Protein 6BZN (pdb70)

Organism: Pseudomonas fluorescens (strain ATCC BAA-477 / NRRL B-23932 / Pf-5) (NCBI:txid220664)

Sequence (1998 aa):
NQYDVIIIGSGIAGALTGAVLAKSGLNNVLILDSAQHPRFSVGEAATPESGFLLRLLSKRFDIPEIAYLSHPDKIIQHVGSSACGIKLGFSFAWHQENAPSSPDHLVAPPLKVPEAHLFRQDIDYFALMIALKHGAESRQQNIKIESISLNDDGVEVALSNAAPVKAAFIIDAAAQGSPLSRQLGLRTTEGLATDTCSFFTHMLNVKSYEDALAPLSRTRSPIELFKSTLHHIFEEGWLWVIPFNNHPQGTNQLCSIGFQFNNAKYRPTEAPEIEFRKLLKKYPAIGEHFKDAVNAREWIYAPRINYRSVQNVGDRFCLLPQATGFIDPLFSRGLITTFESILRLAPKVLDAARSNRWQREQFIEVERHCLNAVATNDQQLVSCSYEAFSDFHLWNVWHRVWLSGSNLGSAFLQKLLHDLEHSGDARQFDAALEAVRFPGCLSLDSPAYESLFRQSCQVMQQAREQARPVAETANALHELIKEHEAELLPLGYSRISNRFILKVNQYDVIIIGSGIAGALTGAVLAKSGLNNVLILDSAQHPRFSVGEAATPESGFLLRLLSKRFDIPEIAYLSHPDKIIQHVGSSACGIKLGFSFAWHQENAPSSPDHLVAPPLKVPEAHLFRQDIDYFALMIALKHGAESRQNIKIESISLNDDGVEVALSNAAPVKAAFIIDAAAGSPLSRQLGLRTTEGLATDTCSFFTHMLNVKSYEDALAPLSRTRSPIELFKSTLHHIFEEGWLWVIPFNNHPQGTNQLCSIGFQFNNAKYRPTEAPEIEFRKLLKKYPAIGEHFKDAVNAREWIYAPRINYRSVQNVGDRFCLLPQATGFIDPLFSRGLITTFESILRLAPKVLDAARSNRWQREQFIEVERHCLNAVATNDQLVSCSYEAFSDFHLWNVWHRVWLSGSNLGSAFLQKLLHDLEHSGDARQFDAALEAVRFPGCLSLDSPAYESLFRQSCQVMQQAREQARPVAETANALHELIKEHEAELLPLGYSRISNRFILKNQYDVIIIGSGIAGALTGAVLAKSGLNNVLILDSAQHPRFSVGEAATPESGFLLRLLSKRFDIPEIAYLSHPDKIIQHVGSSACGIKLGFSFAWHQENAPSSPDHLVAPPLKVPEAHLFRQDIDYFALMIALKHGAESRQQNIKIESISLNDDGVEVALSNAAPVKAAFIIDAAAQGSPLSRQLGLRTTEGLATDTCSFFTHMLNVKSYEDALAPLSRTRSPIELFKSTLHHIFEEGWLWVIPFNNHPQGTNQLCSIGFQFNNAKYRPTEAPEIEFRKLLKKYPAIGEHFKDAVNAREWIYAPRINYRSVQNVGDRFCLLPQATGFIDPLFSRGLITTFESILRLAPKVLDDAARSNRWQREQFIEVERHCLNAVATNDQLVSCSYEAFSDFHLWNVWHRVWLSGSNLGSAFLQKLLHDLEHSGDARQFDAALEAVRFPGCLSLDSPAYESLFRQSCQVMQQAREQARPVAETANALHELIKEHEAELLPLGYSRISNRFILKNQQYDVIIIGSGIAGALTGAVLAKSGLNVLILDSAQHPRRFSVGEAATPESGFLLRLLSKRFDIPEIAYLSHPDKIIQHVGSSACGIKLGFSFAWHQENAPSSPDHLVAPPLKVPEAHLFRQDIDYFALMIALKHGAESRQNIKIESISLNDDGVEVALSNAAPVKAAFIIDAAGSPLSRQLGLRTTEGLATDTCSFFTHMLNVKSYEDALAPLSRTRSPIELFKSTLHHIFEEGWLWVIPFNNHPQGTNQLCSIGFQFNNAKYRPTEAPEIEFRKLLKKYPAIGEHFKDAVNAREWIYAPRINYRSVQNVGDRFCLLPQATGFIDPLFSRGLITTFESILRLAPKVLDAARSNRWQREQFIEVERHCLNAVATNDQLVSCSYEAFSDFHLWNVWHRVWLSGSNLGSAFLQKLLHDLEHSGDARQFDAALEAVRFPGCLSLDSPAYESLFRQSCQVMQQAREQARPVAETANALHELIKEHEAELLPLGYSRISNRFILK

InterPro domains:
  IPR036188 FAD/NAD(P)-binding domain superfamily [G3DSA:3.50.50.60] (1-428)
  IPR036188 FAD/NAD(P)-binding domain superfamily [SSF51905] (3-416)
  IPR050816 Flavin-dependent halogenases [PTHR43747] (2-413)

B-factor: mean 20.96, std 8.93, range [8.52, 67.9]

Foldseek 3Di:
DQWAEEEEDLFLLRLLLLLLLLLLPTAYEYEYLADAQDADALFDDDLLLLLLQLCSCLLRVPVVSNLQWALVSCCVPLHQAFWAKAQWEKEFADAFPDAGDLQLMFTAGHPHIGTRGRRSSVSVVSNVSSVVSNHHYDYSWDWPDWDQDPQWIWTDTPPDHIDTHRAYEYPDFQVRPCCVVVVFKDPPPFLFWKKKKKAKKAQFDFLCVQPNNCVRNVAPDGCSNHFYWYFAQFWIKTWGDRPNHPSHDHRIIMIMIMGRVVVDQDDDAPVVVVVVVCVRHVSSVSRPPPMDTPDGMDIGNGDWMATPFAFFLHYGYAQSSGTDHDPVPSLSSSSSSVLSLQVSVLSVVCSVVVGRGRVSCVLSRVLRRLLRVQVSLLVSLQSLQSHDSLSNLLSVLLVVQLQVLQSVVSVVLSVCCVPVVDSVVSNVSQSPAPRRNHSNSHQPLSVVLSVVLSVLSVVCVVVVDDSVVSSVSSLVSCVVSVVRTAVQPSSPSSPSHTYDD/DQWAEEEEDLFLLRLLLLLLLLLLPTAYEYEYQADAQDFDDLFDDDLLLLLLQLCSCLLRVPVVSNLQWAPVSCCVPLHQLFWAKAQWEKEFADAFPDAGDLQLMFTAGDPGIGTRGRRSSVSVSSNVSSVVSNHHYDYSWAFPDWDQDPQWIWTDIPPDHIDTHRAYEYPHLADPVLVVVVFKDPPPFLFWKKKKKAKKAQFDFLCVQANNCVRNVAPDGCSNHFYWYFAQFWIKTWADRPNHPSHDHRIIMMMIMGRVVVDQDDDAPVVVVVVVCVRHVSSVSRPPPMDTPDDMDIGRGQWMAGPFAFFLHYGYALSSGTDHDPVPSLSSSSSSVLSLLVSVLSVVCSVVVGGGRVSCVLSRVQNRLLRVQVSLLVSLLSLQSHDSLSNLLSVLLVVLLQVLQSVVSVVLSVCCVVPVDSVVSSVVQSPFPRRNTSNSHQPLSVVLSVVLSVLSVVCVVPVDDSVVSSVVNLVSCVVSVVSTPVFPSSPSVNSHTYD/DVFAEEEEDLFLLSLLLLLLLLLLPTAYEYEYLADAQDADDLFDDDLLLLLLQLCSCLLRVPVLSNLQWAPVSCCVPQHQLFWAKAQWEKEFADAFPDAGDLQLMFTAGHPGIGTRGRRSRVSVVSNVSSVVSNHHYDYSWDWPDWDDDPQWIWTDTPPDDIDTHQAYEYPDFQPRVVCVVVVFKDPPPFLFWKKKKKAKKAQFDFLCVQANNCVRNVAPDRCSNHFYWYFAQFWIKTWGDRPHHPSHDHRITMIMIMGRVVVDQDDDAPVVVVVVVCVRHVSSVSRPPPMDTPDGMDIGRGRWMATPWAFFLHYGYAQSSGTDHDPVPSLSSSSSSVLSLLVSVLSVVCSVVVGRGRVSCVLSRVQNRLLRVQVSLLVSLLSLQSHDSLSNLLSVLLLVLLQVLQSVVSVVLSVVCVVPVDSVVSSVVQSPAPRRNHSNSHDPLSVVLSVVLSVLSVCCVVVVPDSVVSSVVNLVSCVVSVVSTPVQCSSPSSNSHGYD/DVFAEEEEDLFLLSLLLLLLQLLLPTAYEYEYLADALDFDDLFDDDLLLLLLQLCSCLLRVPVLSNLQWAPVSCCVPLHQLFWAKAQWAKEFADEFPDAGALQLMFTAGDPGIGTRGRRSRVSVSSNVSSVVSNYHYDYNWAWPDWDQDPQWIWTDTPPDHIDTHRAYEYPHVDRVLVVVVFKDPPPFLFWKKKKKAKKAQFDFLCVQAHNCVRNVAPDGCSNHFYWYFAQFWIKTWADRPNHPSHDHRIIMIMIMGRVVVDQDDDDPVVVVVVVCVRHVSSVSRPPPMDTPDGMDIGRGCWMAGPFAFFLHYGYAQSSGTDHDPVVSLSSSSSSVLSLLVSVLSSVCSVVVGRGRVSCVLSRVLNRLLRVQVSLLVSLQSLQSHDSLSNLLSVLLLVLLQVLLSVVSVVLSVVCVVPVDSVVSSVVQSPFPRRNHSNSHQPLSVVLSVVLSVLSVVCVVVVDDSVVSSVSNLVSCVVSVVVTPVQPSSPSVNSHGYD

Structure (mmCIF, N/CA/C/O backbone):
data_6BZN
#
_entry.id   6BZN
#
_cell.length_a   64.235
_cell.length_b   157.107
_cell.length_c   214.015
_cell.angle_alpha   90.00
_cell.angle_beta   90.00
_cell.angle_gamma   90.00
#
_symmetry.space_group_name_H-M   'P 21 21 21'
#
loop_
_entity.id
_entity.type
_entity.pdbx_description
1 polymer 'Halogenase PltM'
2 non-polymer 'CALCIUM ION'
3 non-polymer GLYCEROL
4 water water
#
loop_
_atom_site.group_PDB
_atom_site.id
_atom_site.type_symbol
_atom_site.label_atom_id
_atom_site.label_alt_id
_atom_site.label_comp_id
_atom_site.label_asym_id
_atom_site.label_entity_id
_atom_site.label_seq_id
_atom_site.pdbx_PDB_ins_code
_atom_site.Cartn_x
_atom_site.Cartn_y
_atom_site.Cartn_z
_atom_site.occupancy
_atom_site.B_iso_or_equiv
_atom_site.auth_seq_id
_atom_site.auth_comp_id
_atom_site.auth_asym_id
_atom_site.auth_atom_id
_atom_site.pdbx_PDB_model_num
ATOM 1 N N . ASN A 1 22 ? 30.071 -92.552 -125.846 1.00 49.51 2 ASN A N 1
ATOM 2 C CA . ASN A 1 22 ? 28.924 -92.182 -124.950 1.00 47.62 2 ASN A CA 1
ATOM 3 C C . ASN A 1 22 ? 29.092 -90.771 -124.416 1.00 43.67 2 ASN A C 1
ATOM 4 O O . ASN A 1 22 ? 29.922 -90.554 -123.535 1.00 46.29 2 ASN A O 1
ATOM 9 N N . GLN A 1 23 ? 28.317 -89.814 -124.927 1.00 38.45 3 GLN A N 1
ATOM 10 C CA . GLN A 1 23 ? 28.342 -88.477 -124.327 1.00 32.13 3 GLN A CA 1
ATOM 11 C C . GLN A 1 23 ? 27.572 -88.348 -123.003 1.00 26.43 3 GLN A C 1
ATOM 12 O O . GLN A 1 23 ? 27.891 -87.450 -122.247 1.00 25.25 3 GLN A O 1
ATOM 18 N N . TYR A 1 24 ? 26.615 -89.236 -122.704 1.00 20.97 4 TYR A N 1
ATOM 19 C CA . TYR A 1 24 ? 25.920 -89.217 -121.404 1.00 18.81 4 TYR A CA 1
ATOM 20 C C . TYR A 1 24 ? 25.951 -90.582 -120.716 1.00 17.53 4 TYR A C 1
ATOM 21 O O . TYR A 1 24 ? 26.253 -91.595 -121.343 1.00 17.27 4 TYR A O 1
ATOM 30 N N . ASP A 1 25 ? 25.664 -90.598 -119.418 1.00 15.89 5 ASP A N 1
ATOM 31 C CA . ASP A 1 25 ? 25.429 -91.863 -118.709 1.00 15.65 5 ASP A CA 1
ATOM 32 C C . ASP A 1 25 ? 24.020 -92.364 -118.988 1.00 14.90 5 ASP A C 1
ATOM 33 O O . ASP A 1 25 ? 23.832 -93.521 -119.343 1.00 14.14 5 ASP A O 1
ATOM 38 N N . VAL A 1 26 ? 23.038 -91.472 -118.837 1.00 14.72 6 VAL A N 1
ATOM 39 C CA . VAL A 1 26 ? 21.627 -91.810 -118.985 1.00 14.14 6 VAL A CA 1
ATOM 40 C C . VAL A 1 26 ? 20.880 -90.764 -119.822 1.00 13.39 6 VAL A C 1
ATOM 41 O O . VAL A 1 26 ? 21.055 -89.558 -119.630 1.00 13.28 6 VAL A O 1
ATOM 45 N N . ILE A 1 27 ? 20.055 -91.244 -120.746 1.00 13.09 7 ILE A N 1
ATOM 46 C CA . ILE A 1 27 ? 19.062 -90.428 -121.431 1.00 12.74 7 ILE A CA 1
ATOM 47 C C . ILE A 1 27 ? 17.701 -90.741 -120.816 1.00 12.51 7 ILE A C 1
ATOM 48 O O . ILE A 1 27 ? 17.360 -91.914 -120.568 1.00 12.33 7 ILE A O 1
ATOM 53 N N . ILE A 1 28 ? 16.935 -89.688 -120.547 1.00 11.73 8 ILE A N 1
ATOM 54 C CA . ILE A 1 28 ? 15.594 -89.801 -119.987 1.00 11.52 8 ILE A CA 1
ATOM 55 C C . ILE A 1 28 ? 14.623 -89.173 -120.980 1.00 12.04 8 ILE A C 1
ATOM 56 O O . ILE A 1 28 ? 14.792 -88.016 -121.341 1.00 11.87 8 ILE A O 1
ATOM 61 N N . ILE A 1 29 ? 13.635 -89.940 -121.431 1.00 12.79 9 ILE A N 1
ATOM 62 C CA . ILE A 1 29 ? 12.579 -89.423 -122.294 1.00 13.67 9 ILE A CA 1
ATOM 63 C C . ILE A 1 29 ? 11.429 -88.953 -121.400 1.00 13.99 9 ILE A C 1
ATOM 64 O O . ILE A 1 29 ? 10.874 -89.747 -120.644 1.00 14.16 9 ILE A O 1
ATOM 69 N N . GLY A 1 30 ? 11.073 -87.670 -121.505 1.00 13.87 10 GLY A N 1
ATOM 70 C CA . GLY A 1 30 ? 9.988 -87.061 -120.730 1.00 14.29 10 GLY A CA 1
ATOM 71 C C . GLY A 1 30 ? 10.511 -86.139 -119.637 1.00 14.53 10 GLY A C 1
ATOM 72 O O . GLY A 1 30 ? 11.352 -86.534 -118.826 1.00 14.59 10 GLY A O 1
ATOM 73 N N . SER A 1 31 ? 10.022 -84.904 -119.605 1.00 14.64 11 SER A N 1
ATOM 74 C CA . SER A 1 31 ? 10.502 -83.916 -118.658 1.00 14.63 11 SER A CA 1
ATOM 75 C C . SER A 1 31 ? 9.404 -83.540 -117.661 1.00 15.18 11 SER A C 1
ATOM 76 O O . SER A 1 31 ? 9.498 -82.479 -117.036 1.00 15.81 11 SER A O 1
ATOM 79 N N . GLY A 1 32 ? 8.381 -84.393 -117.523 1.00 14.60 12 GLY A N 1
ATOM 80 C CA . GLY A 1 32 ? 7.357 -84.257 -116.495 1.00 14.26 12 GLY A CA 1
ATOM 81 C C . GLY A 1 32 ? 7.935 -84.670 -115.149 1.00 14.49 12 GLY A C 1
ATOM 82 O O . GLY A 1 32 ? 9.124 -84.963 -115.034 1.00 13.85 12 GLY A O 1
ATOM 83 N N . ILE A 1 33 ? 7.104 -84.719 -114.119 1.00 13.69 13 ILE A N 1
ATOM 84 C CA . ILE A 1 33 ? 7.629 -84.954 -112.780 1.00 13.71 13 ILE A CA 1
ATOM 85 C C . ILE A 1 33 ? 8.458 -86.238 -112.672 1.00 13.26 13 ILE A C 1
ATOM 86 O O . ILE A 1 33 ? 9.474 -86.247 -111.989 1.00 13.11 13 ILE A O 1
ATOM 91 N N . ALA A 1 34 ? 8.030 -87.309 -113.337 1.00 12.48 14 ALA A N 1
ATOM 92 C CA . ALA A 1 34 ? 8.783 -88.568 -113.312 1.00 12.46 14 ALA A CA 1
ATOM 93 C C . ALA A 1 34 ? 10.179 -88.405 -113.896 1.00 11.92 14 ALA A C 1
ATOM 94 O O . ALA A 1 34 ? 11.167 -88.767 -113.259 1.00 11.84 14 ALA A O 1
ATOM 96 N N . GLY A 1 35 ? 10.259 -87.853 -115.101 1.00 11.82 15 GLY A N 1
ATOM 97 C CA . GLY A 1 35 ? 11.559 -87.683 -115.775 1.00 11.66 15 GLY A CA 1
ATOM 98 C C . GLY A 1 35 ? 12.465 -86.711 -115.038 1.00 11.69 15 GLY A C 1
ATOM 99 O O . GLY A 1 35 ? 13.671 -86.944 -114.893 1.00 12.13 15 GLY A O 1
ATOM 100 N N . ALA A 1 36 ? 11.870 -85.630 -114.550 1.00 11.65 16 ALA A N 1
ATOM 101 C CA . ALA A 1 36 ? 12.605 -84.607 -113.830 1.00 11.58 16 ALA A CA 1
ATOM 102 C C . ALA A 1 36 ? 13.193 -85.121 -112.515 1.00 11.76 16 ALA A C 1
ATOM 103 O O . ALA A 1 36 ? 14.348 -84.853 -112.210 1.00 11.02 16 ALA A O 1
ATOM 105 N N . LEU A 1 37 ? 12.396 -85.828 -111.719 1.00 11.78 17 LEU A N 1
ATOM 106 C CA . LEU A 1 37 ? 12.914 -86.344 -110.450 1.00 12.57 17 LEU A CA 1
ATOM 107 C C . LEU A 1 37 ? 13.976 -87.419 -110.654 1.00 12.40 17 LEU A C 1
ATOM 108 O O . LEU A 1 37 ? 14.976 -87.442 -109.927 1.00 12.97 17 LEU A O 1
ATOM 113 N N . THR A 1 38 ? 13.747 -88.306 -111.619 1.00 11.94 18 THR A N 1
ATOM 114 C CA . THR A 1 38 ? 14.753 -89.275 -112.036 1.00 11.87 18 THR A CA 1
ATOM 115 C C . THR A 1 38 ? 16.054 -88.577 -112.423 1.00 12.03 18 THR A C 1
ATOM 116 O O . THR A 1 38 ? 17.136 -88.961 -111.955 1.00 12.17 18 THR A O 1
ATOM 120 N N . GLY A 1 39 ? 15.949 -87.529 -113.230 1.00 12.18 19 GLY A N 1
ATOM 121 C CA . GLY A 1 39 ? 17.138 -86.814 -113.685 1.00 12.28 19 GLY A CA 1
ATOM 122 C C . GLY A 1 39 ? 17.851 -86.118 -112.547 1.00 12.63 19 GLY A C 1
ATOM 123 O O . GLY A 1 39 ? 19.083 -86.100 -112.500 1.00 12.51 19 GLY A O 1
ATOM 124 N N . ALA A 1 40 ? 17.079 -85.556 -111.618 1.00 12.45 20 ALA A N 1
ATOM 125 C CA . ALA A 1 40 ? 17.669 -84.861 -110.501 1.00 12.74 20 ALA A CA 1
ATOM 126 C C . ALA A 1 40 ? 18.480 -85.803 -109.620 1.00 12.87 20 ALA A C 1
ATOM 127 O O . ALA A 1 40 ? 19.619 -85.500 -109.286 1.00 13.58 20 ALA A O 1
ATOM 129 N N . VAL A 1 41 ? 17.904 -86.942 -109.252 1.00 12.83 21 VAL A N 1
ATOM 130 C CA . VAL A 1 41 ? 18.580 -87.858 -108.325 1.00 13.14 21 VAL A CA 1
ATOM 131 C C . VAL A 1 41 ? 19.831 -88.495 -108.942 1.00 13.69 21 VAL A C 1
ATOM 132 O O . VAL A 1 41 ? 20.835 -88.685 -108.243 1.00 13.82 21 VAL A O 1
ATOM 136 N N . LEU A 1 42 ? 19.774 -88.794 -110.239 1.00 13.22 22 LEU A N 1
ATOM 137 C CA . LEU A 1 42 ? 20.923 -89.337 -110.954 1.00 13.43 22 LEU A CA 1
ATOM 138 C C . LEU A 1 42 ? 22.012 -88.274 -111.144 1.00 13.42 22 LEU A C 1
ATOM 139 O O . LEU A 1 42 ? 23.186 -88.563 -110.892 1.00 13.57 22 LEU A O 1
ATOM 144 N N . ALA A 1 43 ? 21.630 -87.055 -111.532 1.00 13.86 23 ALA A N 1
ATOM 145 C CA . ALA A 1 43 ? 22.602 -85.972 -111.708 1.00 14.62 23 ALA A CA 1
ATOM 146 C C . ALA A 1 43 ? 23.278 -85.624 -110.368 1.00 15.69 23 ALA A C 1
ATOM 147 O O . ALA A 1 43 ? 24.502 -85.471 -110.288 1.00 14.56 23 ALA A O 1
ATOM 149 N N . LYS A 1 44 ? 22.472 -85.520 -109.317 1.00 16.53 24 LYS A N 1
ATOM 150 C CA . LYS A 1 44 ? 22.988 -85.307 -107.959 1.00 18.00 24 LYS A CA 1
ATOM 151 C C . LYS A 1 44 ? 24.054 -86.337 -107.568 1.00 18.23 24 LYS A C 1
ATOM 152 O O . LYS A 1 44 ? 25.062 -85.988 -106.930 1.00 17.75 24 LYS A O 1
ATOM 158 N N . SER A 1 45 ? 23.827 -87.584 -107.977 1.00 17.00 25 SER A N 1
ATOM 159 C CA . SER A 1 45 ? 24.668 -88.727 -107.607 1.00 17.35 25 SER A CA 1
ATOM 160 C C . SER A 1 45 ? 25.936 -88.916 -108.458 1.00 17.63 25 SER A C 1
ATOM 161 O O . SER A 1 45 ? 26.675 -89.884 -108.237 1.00 18.71 25 SER A O 1
ATOM 164 N N . GLY A 1 46 ? 26.160 -88.040 -109.435 1.00 17.96 26 GLY A N 1
ATOM 165 C CA . GLY A 1 46 ? 27.404 -88.020 -110.233 1.00 18.53 26 GLY A CA 1
ATOM 166 C C . GLY A 1 46 ? 27.282 -88.515 -111.668 1.00 18.54 26 GLY A C 1
ATOM 167 O O . GLY A 1 46 ? 28.317 -88.713 -112.335 1.00 19.07 26 GLY A O 1
ATOM 168 N N . LEU A 1 47 ? 26.054 -88.721 -112.166 1.00 16.85 27 LEU A N 1
ATOM 169 C CA . LEU A 1 47 ? 25.854 -89.109 -113.565 1.00 16.84 27 LEU A CA 1
ATOM 170 C C . LEU A 1 47 ? 25.586 -87.898 -114.461 1.00 16.46 27 LEU A C 1
ATOM 171 O O . LEU A 1 47 ? 25.016 -86.908 -114.014 1.00 16.50 27 LEU A O 1
ATOM 176 N N A ASN A 1 48 ? 26.020 -87.993 -115.717 0.50 15.89 28 ASN A N 1
ATOM 177 N N B ASN A 1 48 ? 26.027 -87.989 -115.711 0.50 16.03 28 ASN A N 1
ATOM 178 C CA A ASN A 1 48 ? 25.732 -87.012 -116.757 0.50 16.02 28 ASN A CA 1
ATOM 179 C CA B ASN A 1 48 ? 25.693 -87.010 -116.723 0.50 16.21 28 ASN A CA 1
ATOM 180 C C A ASN A 1 48 ? 24.415 -87.445 -117.401 0.50 15.48 28 ASN A C 1
ATOM 181 C C B ASN A 1 48 ? 24.401 -87.458 -117.376 0.50 15.57 28 ASN A C 1
ATOM 182 O O A ASN A 1 48 ? 24.346 -88.508 -118.013 0.50 15.52 28 ASN A O 1
ATOM 183 O O B ASN A 1 48 ? 24.331 -88.541 -117.956 0.50 15.56 28 ASN A O 1
ATOM 192 N N . VAL A 1 49 ? 23.373 -86.629 -117.246 1.00 15.29 29 VAL A N 1
ATOM 193 C CA . VAL A 1 49 ? 22.015 -86.999 -117.647 1.00 15.58 29 VAL A CA 1
ATOM 194 C C . VAL A 1 49 ? 21.516 -86.038 -118.704 1.00 14.65 29 VAL A C 1
ATOM 195 O O . VAL A 1 49 ? 21.774 -84.838 -118.601 1.00 14.49 29 VAL A O 1
ATOM 199 N N . LEU A 1 50 ? 20.804 -86.570 -119.697 1.00 13.87 30 LEU A N 1
ATOM 200 C CA . LEU A 1 50 ? 20.139 -85.778 -120.719 1.00 14.57 30 LEU A CA 1
ATOM 201 C C . LEU A 1 50 ? 18.660 -86.124 -120.713 1.00 14.67 30 LEU A C 1
ATOM 202 O O . LEU A 1 50 ? 18.285 -87.296 -120.917 1.00 13.48 30 LEU A O 1
ATOM 207 N N . ILE A 1 51 ? 17.834 -85.107 -120.475 1.00 13.96 31 ILE A N 1
ATOM 208 C CA . ILE A 1 51 ? 16.395 -85.242 -120.527 1.00 14.13 31 ILE A CA 1
ATOM 209 C C . ILE A 1 51 ? 15.893 -84.700 -121.861 1.00 14.18 31 ILE A C 1
ATOM 210 O O . ILE A 1 51 ? 16.170 -83.547 -122.202 1.00 14.81 31 ILE A O 1
ATOM 215 N N . LEU A 1 52 ? 15.144 -85.521 -122.588 1.00 14.03 32 LEU A N 1
ATOM 216 C CA . LEU A 1 52 ? 14.583 -85.163 -123.901 1.00 14.81 32 LEU A CA 1
ATOM 217 C C . LEU A 1 52 ? 13.084 -85.126 -123.821 1.00 15.25 32 LEU A C 1
ATOM 218 O O . LEU A 1 52 ? 12.503 -86.034 -123.263 1.00 15.72 32 LEU A O 1
ATOM 223 N N . ASP A 1 53 ? 12.447 -84.097 -124.379 1.00 15.76 33 ASP A N 1
ATOM 224 C CA . ASP A 1 53 ? 10.984 -84.053 -124.434 1.00 17.65 33 ASP A CA 1
ATOM 225 C C . ASP A 1 53 ? 10.526 -83.410 -125.732 1.00 17.27 33 ASP A C 1
ATOM 226 O O . ASP A 1 53 ? 11.074 -82.374 -126.131 1.00 16.85 33 ASP A O 1
ATOM 231 N N . SER A 1 54 ? 9.513 -84.001 -126.360 1.00 17.96 34 SER A N 1
ATOM 232 C CA . SER A 1 54 ? 8.914 -83.417 -127.566 1.00 19.69 34 SER A CA 1
ATOM 233 C C . SER A 1 54 ? 8.032 -82.226 -127.215 1.00 20.89 34 SER A C 1
ATOM 234 O O . SER A 1 54 ? 7.800 -81.348 -128.048 1.00 21.61 34 SER A O 1
ATOM 237 N N . ALA A 1 55 ? 7.534 -82.198 -125.981 1.00 20.96 35 ALA A N 1
ATOM 238 C CA . ALA A 1 55 ? 6.715 -81.089 -125.510 1.00 21.20 35 ALA A CA 1
ATOM 239 C C . ALA A 1 55 ? 7.613 -80.019 -124.890 1.00 20.55 35 ALA A C 1
ATOM 240 O O . ALA A 1 55 ? 8.844 -80.153 -124.866 1.00 19.22 35 ALA A O 1
ATOM 242 N N . GLN A 1 56 ? 6.988 -78.956 -124.394 1.00 20.14 36 GLN A N 1
ATOM 243 C CA . GLN A 1 56 ? 7.698 -77.954 -123.621 1.00 20.26 36 GLN A CA 1
ATOM 244 C C . GLN A 1 56 ? 6.892 -77.454 -122.432 1.00 18.12 36 GLN A C 1
ATOM 245 O O . GLN A 1 56 ? 5.676 -77.540 -122.420 1.00 18.74 36 GLN A O 1
ATOM 251 N N . HIS A 1 57 ? 7.595 -76.961 -121.421 1.00 15.52 37 HIS A N 1
ATOM 252 C CA . HIS A 1 57 ? 6.955 -76.358 -120.256 1.00 14.83 37 HIS A CA 1
ATOM 253 C C . HIS A 1 57 ? 6.660 -74.894 -120.591 1.00 14.54 37 HIS A C 1
ATOM 254 O O . HIS A 1 57 ? 7.408 -74.288 -121.356 1.00 14.19 37 HIS A O 1
ATOM 261 N N . PRO A 1 58 ? 5.590 -74.316 -120.051 1.00 13.64 38 PRO A N 1
ATOM 262 C CA . PRO A 1 58 ? 4.626 -74.977 -119.191 1.00 13.83 38 PRO A CA 1
ATOM 263 C C . PRO A 1 58 ? 3.636 -75.824 -119.991 1.00 14.22 38 PRO A C 1
ATOM 264 O O . PRO A 1 58 ? 3.321 -75.507 -121.133 1.00 13.78 38 PRO A O 1
ATOM 268 N N . ARG A 1 59 ? 3.138 -76.894 -119.390 1.00 15.28 39 ARG A N 1
ATOM 269 C CA . ARG A 1 59 ? 2.041 -77.628 -120.016 1.00 16.14 39 ARG A CA 1
ATOM 270 C C . ARG A 1 59 ? 1.138 -78.299 -119.002 1.00 15.20 39 ARG A C 1
ATOM 271 O O . ARG A 1 59 ? 1.550 -78.644 -117.911 1.00 14.70 39 ARG A O 1
ATOM 279 N N . PHE A 1 60 ? -0.088 -78.523 -119.432 1.00 15.40 40 PHE A N 1
ATOM 280 C CA . PHE A 1 60 ? -1.130 -79.129 -118.618 1.00 16.04 40 PHE A CA 1
ATOM 281 C C . PHE A 1 60 ? -0.903 -80.633 -118.490 1.00 16.61 40 PHE A C 1
ATOM 282 O O . PHE A 1 60 ? -0.412 -81.293 -119.411 1.00 15.94 40 PHE A O 1
ATOM 290 N N . SER A 1 61 ? -1.223 -81.165 -117.319 1.00 16.37 41 SER A N 1
ATOM 291 C CA . SER A 1 61 ? -1.285 -82.603 -117.127 1.00 17.39 41 SER A CA 1
ATOM 292 C C . SER A 1 61 ? -2.285 -82.909 -116.001 1.00 16.56 41 SER A C 1
ATOM 293 O O . SER A 1 61 ? -2.473 -82.079 -115.123 1.00 15.38 41 SER A O 1
ATOM 296 N N . VAL A 1 62 ? -2.953 -84.060 -116.052 1.00 16.07 42 VAL A N 1
ATOM 297 C CA . VAL A 1 62 ? -3.733 -84.534 -114.885 1.00 16.59 42 VAL A CA 1
ATOM 298 C C . VAL A 1 62 ? -2.842 -85.484 -114.069 1.00 15.91 42 VAL A C 1
ATOM 299 O O . VAL A 1 62 ? -1.644 -85.592 -114.349 1.00 16.47 42 VAL A O 1
ATOM 303 N N . GLY A 1 63 ? -3.400 -86.150 -113.050 1.00 14.92 43 GLY A N 1
ATOM 304 C CA . GLY A 1 63 ? -2.592 -86.908 -112.094 1.00 14.29 43 GLY A CA 1
ATOM 305 C C . GLY A 1 63 ? -2.310 -85.969 -110.944 1.00 13.58 43 GLY A C 1
ATOM 306 O O . GLY A 1 63 ? -1.178 -85.579 -110.700 1.00 13.71 43 GLY A O 1
ATOM 307 N N . GLU A 1 64 ? -3.377 -85.599 -110.242 1.00 13.10 44 GLU A N 1
ATOM 308 C CA . GLU A 1 64 ? -3.361 -84.438 -109.357 1.00 12.86 44 GLU A CA 1
ATOM 309 C C . GLU A 1 64 ? -3.536 -84.757 -107.879 1.00 12.60 44 GLU A C 1
ATOM 310 O O . GLU A 1 64 ? -3.117 -83.965 -107.031 1.00 12.46 44 GLU A O 1
ATOM 316 N N . ALA A 1 65 ? -4.144 -85.890 -107.554 1.00 12.43 45 ALA A N 1
ATOM 317 C CA . ALA A 1 65 ? -4.478 -86.172 -106.160 1.00 12.51 45 ALA A CA 1
ATOM 318 C C . ALA A 1 65 ? -3.327 -86.889 -105.501 1.00 12.61 45 ALA A C 1
ATOM 319 O O . ALA A 1 65 ? -3.055 -88.058 -105.798 1.00 12.64 45 ALA A O 1
ATOM 321 N N . ALA A 1 66 ? -2.624 -86.191 -104.617 1.00 12.84 46 ALA A N 1
ATOM 322 C CA . ALA A 1 66 ? -1.589 -86.826 -103.826 1.00 12.62 46 ALA A CA 1
ATOM 323 C C . ALA A 1 66 ? -2.247 -87.777 -102.829 1.00 12.99 46 ALA A C 1
ATOM 324 O O . ALA A 1 66 ? -3.448 -87.682 -102.562 1.00 13.75 46 ALA A O 1
ATOM 326 N N . THR A 1 67 ? -1.450 -88.697 -102.304 1.00 12.87 47 THR A N 1
ATOM 327 C CA . THR A 1 67 ? -1.906 -89.684 -101.318 1.00 13.04 47 THR A CA 1
ATOM 328 C C . THR A 1 67 ? -0.901 -89.742 -100.170 1.00 13.58 47 THR A C 1
ATOM 329 O O . THR A 1 67 ? 0.209 -89.228 -100.289 1.00 13.06 47 THR A O 1
ATOM 333 N N . PRO A 1 68 ? -1.280 -90.385 -99.052 1.00 13.39 48 PRO A N 1
ATOM 334 C CA . PRO A 1 68 ? -0.258 -90.594 -98.017 1.00 13.46 48 PRO A CA 1
ATOM 335 C C . PRO A 1 68 ? 0.977 -91.292 -98.556 1.00 12.58 48 PRO A C 1
ATOM 336 O O . PRO A 1 68 ? 2.083 -90.885 -98.239 1.00 12.56 48 PRO A O 1
ATOM 340 N N . GLU A 1 69 ? 0.787 -92.324 -99.373 1.00 12.69 49 GLU A N 1
ATOM 341 C CA . GLU A 1 69 ? 1.904 -93.063 -99.940 1.00 12.93 49 GLU A CA 1
ATOM 342 C C . GLU A 1 69 ? 2.776 -92.186 -100.829 1.00 13.05 49 GLU A C 1
ATOM 343 O O . GLU A 1 69 ? 3.998 -92.215 -100.716 1.00 12.31 49 GLU A O 1
ATOM 349 N N . SER A 1 70 ? 2.145 -91.409 -101.713 1.00 12.80 50 SER A N 1
ATOM 350 C CA . SER A 1 70 ? 2.930 -90.590 -102.636 1.00 12.92 50 SER A CA 1
ATOM 351 C C . SER A 1 70 ? 3.754 -89.559 -101.854 1.00 13.12 50 SER A C 1
ATOM 352 O O . SER A 1 70 ? 4.892 -89.282 -102.216 1.00 13.09 50 SER A O 1
ATOM 355 N N . GLY A 1 71 ? 3.192 -89.021 -100.767 1.00 13.19 51 GLY A N 1
ATOM 356 C CA . GLY A 1 71 ? 3.907 -88.056 -99.937 1.00 13.20 51 GLY A CA 1
ATOM 357 C C . GLY A 1 71 ? 5.112 -88.678 -99.244 1.00 13.52 51 GLY A C 1
ATOM 358 O O . GLY A 1 71 ? 6.185 -88.093 -99.229 1.00 15.06 51 GLY A O 1
ATOM 359 N N . PHE A 1 72 ? 4.939 -89.873 -98.684 1.00 13.88 52 PHE A N 1
ATOM 360 C CA . PHE A 1 72 ? 6.055 -90.594 -98.071 1.00 13.75 52 PHE A CA 1
ATOM 361 C C . PHE A 1 72 ? 7.128 -90.939 -99.085 1.00 13.22 52 PHE A C 1
ATOM 362 O O . PHE A 1 72 ? 8.298 -90.830 -98.769 1.00 12.63 52 PHE A O 1
ATOM 370 N N . LEU A 1 73 ? 6.718 -91.317 -100.302 1.00 12.54 53 LEU A N 1
ATOM 371 C CA . LEU A 1 73 ? 7.660 -91.640 -101.361 1.00 12.56 53 LEU A CA 1
ATOM 372 C C . LEU A 1 73 ? 8.462 -90.427 -101.797 1.00 12.34 53 LEU A C 1
ATOM 373 O O . LEU A 1 73 ? 9.662 -90.538 -102.031 1.00 12.83 53 LEU A O 1
ATOM 378 N N . LEU A 1 74 ? 7.828 -89.269 -101.894 1.00 12.67 54 LEU A N 1
ATOM 379 C CA . LEU A 1 74 ? 8.588 -88.052 -102.230 1.00 13.20 54 LEU A CA 1
ATOM 380 C C . LEU A 1 74 ? 9.594 -87.732 -101.130 1.00 13.47 54 LEU A C 1
ATOM 381 O O . LEU A 1 74 ? 10.740 -87.378 -101.415 1.00 12.85 54 LEU A O 1
ATOM 386 N N . ARG A 1 75 ? 9.175 -87.871 -99.880 1.00 13.71 55 ARG A N 1
ATOM 387 C CA . ARG A 1 75 ? 10.079 -87.635 -98.748 1.00 15.25 55 ARG A CA 1
ATOM 388 C C . ARG A 1 75 ? 11.226 -88.654 -98.733 1.00 14.58 55 ARG A C 1
ATOM 389 O O . ARG A 1 75 ? 12.368 -88.292 -98.428 1.00 14.05 55 ARG A O 1
ATOM 397 N N . LEU A 1 76 ? 10.930 -89.914 -99.072 1.00 13.62 56 LEU A N 1
ATOM 398 C CA . LEU A 1 76 ? 11.970 -90.938 -99.181 1.00 13.55 56 LEU A CA 1
ATOM 399 C C . LEU A 1 76 ? 12.983 -90.601 -100.293 1.00 14.14 56 LEU A C 1
ATOM 400 O O . LEU A 1 76 ? 14.199 -90.704 -100.088 1.00 13.68 56 LEU A O 1
ATOM 405 N N . LEU A 1 77 ? 12.483 -90.190 -101.457 1.00 14.02 57 LEU A N 1
ATOM 406 C CA . LEU A 1 77 ? 13.352 -89.754 -102.544 1.00 14.78 57 LEU A CA 1
ATOM 407 C C . LEU A 1 77 ? 14.258 -88.603 -102.119 1.00 14.91 57 LEU A C 1
ATOM 408 O O . LEU A 1 77 ? 15.474 -88.627 -102.372 1.00 15.24 57 LEU A O 1
ATOM 413 N N . SER A 1 78 ? 13.649 -87.615 -101.477 1.00 14.80 58 SER A N 1
ATOM 414 C CA . SER A 1 78 ? 14.353 -86.453 -100.959 1.00 15.24 58 SER A CA 1
ATOM 415 C C . SER A 1 78 ? 15.474 -86.833 -99.979 1.00 15.71 58 SER A C 1
ATOM 416 O O . SER A 1 78 ? 16.589 -86.339 -100.087 1.00 15.25 58 SER A O 1
ATOM 419 N N . LYS A 1 79 ? 15.173 -87.736 -99.058 1.00 17.43 59 LYS A N 1
ATOM 420 C CA . LYS A 1 79 ? 16.138 -88.123 -98.027 1.00 19.29 59 LYS A CA 1
ATOM 421 C C . LYS A 1 79 ? 17.176 -89.095 -98.575 1.00 18.14 59 LYS A C 1
ATOM 422 O O . LYS A 1 79 ? 18.363 -88.966 -98.279 1.00 17.28 59 LYS A O 1
ATOM 428 N N . ARG A 1 80 ? 16.730 -90.060 -99.374 1.00 17.00 60 ARG A N 1
ATOM 429 C CA . ARG A 1 80 ? 17.628 -91.047 -99.992 1.00 17.19 60 ARG A CA 1
ATOM 430 C C . ARG A 1 80 ? 18.715 -90.395 -100.849 1.00 17.38 60 ARG A C 1
ATOM 431 O O . ARG A 1 80 ? 19.834 -90.904 -100.891 1.00 17.06 60 ARG A O 1
ATOM 439 N N . PHE A 1 81 ? 18.398 -89.286 -101.514 1.00 17.51 61 PHE A N 1
ATOM 440 C CA . PHE A 1 81 ? 19.362 -88.628 -102.402 1.00 18.67 61 PHE A CA 1
ATOM 441 C C . PHE A 1 81 ? 19.795 -87.233 -101.947 1.00 20.12 61 PHE A C 1
ATOM 442 O O . PHE A 1 81 ? 20.517 -86.555 -102.679 1.00 22.34 61 PHE A O 1
ATOM 450 N N . ASP A 1 82 ? 19.396 -86.823 -100.741 1.00 21.28 62 ASP A N 1
ATOM 451 C CA . ASP A 1 82 ? 19.768 -85.516 -100.172 1.00 23.38 62 ASP A CA 1
ATOM 452 C C . ASP A 1 82 ? 19.409 -84.354 -101.115 1.00 21.63 62 ASP A C 1
ATOM 453 O O . ASP A 1 82 ? 20.248 -83.519 -101.435 1.00 21.16 62 ASP A O 1
ATOM 458 N N . ILE A 1 83 ? 18.160 -84.330 -101.575 1.00 18.70 63 ILE A N 1
ATOM 459 C CA . ILE A 1 83 ? 17.640 -83.197 -102.305 1.00 18.22 63 ILE A CA 1
ATOM 460 C C . ILE A 1 83 ? 16.429 -82.682 -101.549 1.00 17.51 63 ILE A C 1
ATOM 461 O O . ILE A 1 83 ? 15.310 -83.145 -101.783 1.00 16.96 63 ILE A O 1
ATOM 466 N N . PRO A 1 84 ? 16.630 -81.715 -100.636 1.00 18.24 64 PRO A N 1
ATOM 467 C CA . PRO A 1 84 ? 15.498 -81.185 -99.861 1.00 17.70 64 PRO A CA 1
ATOM 468 C C . PRO A 1 84 ? 14.264 -80.713 -100.640 1.00 17.32 64 PRO A C 1
ATOM 469 O O . PRO A 1 84 ? 13.141 -80.888 -100.155 1.00 16.54 64 PRO A O 1
ATOM 473 N N . GLU A 1 85 ? 14.453 -80.096 -101.812 1.00 17.37 65 GLU A N 1
ATOM 474 C CA . GLU A 1 85 ? 13.325 -79.525 -102.561 1.00 17.43 65 GLU A CA 1
ATOM 475 C C . GLU A 1 85 ? 12.322 -80.566 -103.014 1.00 16.00 65 GLU A C 1
ATOM 476 O O . GLU A 1 85 ? 11.170 -80.232 -103.226 1.00 15.78 65 GLU A O 1
ATOM 482 N N . ILE A 1 86 ? 12.750 -81.814 -103.165 1.00 14.82 66 ILE A N 1
ATOM 483 C CA . ILE A 1 86 ? 11.821 -82.880 -103.515 1.00 14.46 66 ILE A CA 1
ATOM 484 C C . ILE A 1 86 ? 10.765 -83.050 -102.401 1.00 14.32 66 ILE A C 1
ATOM 485 O O . ILE A 1 86 ? 9.581 -83.219 -102.701 1.00 14.48 66 ILE A O 1
ATOM 490 N N . ALA A 1 87 ? 11.174 -82.977 -101.131 1.00 14.50 67 ALA A N 1
ATOM 491 C CA . ALA A 1 87 ? 10.233 -83.139 -100.009 1.00 14.50 67 ALA A CA 1
ATOM 492 C C . ALA A 1 87 ? 9.195 -82.013 -99.949 1.00 15.12 67 ALA A C 1
ATOM 493 O O . ALA A 1 87 ? 8.080 -82.237 -99.514 1.00 15.13 67 ALA A O 1
ATOM 495 N N . TYR A 1 88 ? 9.548 -80.816 -100.407 1.00 16.32 68 TYR A N 1
ATOM 496 C CA . TYR A 1 88 ? 8.562 -79.723 -100.519 1.00 17.51 68 TYR A CA 1
ATOM 497 C C . TYR A 1 88 ? 7.290 -80.134 -101.253 1.00 16.98 68 TYR A C 1
ATOM 498 O O . TYR A 1 88 ? 6.184 -79.756 -100.849 1.00 16.66 68 TYR A O 1
ATOM 507 N N . LEU A 1 89 ? 7.455 -80.943 -102.295 1.00 16.46 69 LEU A N 1
ATOM 508 C CA . LEU A 1 89 ? 6.345 -81.343 -103.135 1.00 16.12 69 LEU A CA 1
ATOM 509 C C . LEU A 1 89 ? 5.348 -82.262 -102.420 1.00 15.86 69 LEU A C 1
ATOM 510 O O . LEU A 1 89 ? 4.264 -82.468 -102.925 1.00 15.21 69 LEU A O 1
ATOM 515 N N . SER A 1 90 ? 5.697 -82.807 -101.251 1.00 16.07 70 SER A N 1
ATOM 516 C CA . SER A 1 90 ? 4.747 -83.621 -100.478 1.00 16.10 70 SER A CA 1
ATOM 517 C C . SER A 1 90 ? 3.827 -82.837 -99.558 1.00 17.16 70 SER A C 1
ATOM 518 O O . SER A 1 90 ? 2.880 -83.409 -99.051 1.00 17.64 70 SER A O 1
ATOM 521 N N . HIS A 1 91 ? 4.109 -81.562 -99.305 1.00 19.22 71 HIS A N 1
ATOM 522 C CA . HIS A 1 91 ? 3.356 -80.787 -98.304 1.00 20.49 71 HIS A CA 1
ATOM 523 C C . HIS A 1 91 ? 2.697 -79.573 -98.984 1.00 19.22 71 HIS A C 1
ATOM 524 O O . HIS A 1 91 ? 3.394 -78.767 -99.564 1.00 18.30 71 HIS A O 1
ATOM 531 N N . PRO A 1 92 ? 1.366 -79.413 -98.884 1.00 19.41 72 PRO A N 1
ATOM 532 C CA . PRO A 1 92 ? 0.751 -78.251 -99.543 1.00 19.76 72 PRO A CA 1
ATOM 533 C C . PRO A 1 92 ? 1.268 -76.896 -99.046 1.00 20.59 72 PRO A C 1
ATOM 534 O O . PRO A 1 92 ? 1.423 -75.973 -99.854 1.00 19.80 72 PRO A O 1
ATOM 538 N N . ASP A 1 93 ? 1.559 -76.782 -97.748 1.00 20.91 73 ASP A N 1
ATOM 539 C CA . ASP A 1 93 ? 2.051 -75.505 -97.218 1.00 23.33 73 ASP A CA 1
ATOM 540 C C . ASP A 1 93 ? 3.446 -75.213 -97.778 1.00 21.72 73 ASP A C 1
ATOM 541 O O . ASP A 1 93 ? 3.726 -74.085 -98.184 1.00 21.80 73 ASP A O 1
ATOM 546 N N . LYS A 1 94 ? 4.287 -76.237 -97.882 1.00 19.80 74 LYS A N 1
ATOM 547 C CA . LYS A 1 94 ? 5.589 -76.076 -98.510 1.00 20.06 74 LYS A CA 1
ATOM 548 C C . LYS A 1 94 ? 5.490 -75.796 -100.020 1.00 17.49 74 LYS A C 1
ATOM 549 O O . LYS A 1 94 ? 6.301 -75.049 -100.533 1.00 16.87 74 LYS A O 1
ATOM 555 N N . ILE A 1 95 ? 4.528 -76.401 -100.723 1.00 15.84 75 ILE A N 1
ATOM 556 C CA . ILE A 1 95 ? 4.294 -76.073 -102.152 1.00 14.58 75 ILE A CA 1
ATOM 557 C C . ILE A 1 95 ? 3.946 -74.600 -102.346 1.00 14.65 75 ILE A C 1
ATOM 558 O O . ILE A 1 95 ? 4.533 -73.928 -103.197 1.00 13.63 75 ILE A O 1
ATOM 563 N N . ILE A 1 96 ? 3.005 -74.106 -101.544 1.00 14.81 76 ILE A N 1
ATOM 564 C CA . ILE A 1 96 ? 2.577 -72.706 -101.622 1.00 16.47 76 ILE A CA 1
ATOM 565 C C . ILE A 1 96 ? 3.787 -71.798 -101.387 1.00 16.68 76 ILE A C 1
ATOM 566 O O . ILE A 1 96 ? 4.010 -70.845 -102.121 1.00 16.88 76 ILE A O 1
ATOM 571 N N . GLN A 1 97 ? 4.587 -72.137 -100.381 1.00 17.54 77 GLN A N 1
ATOM 572 C CA . GLN A 1 97 ? 5.737 -71.322 -99.972 1.00 19.52 77 GLN A CA 1
ATOM 573 C C . GLN A 1 97 ? 6.903 -71.309 -100.981 1.00 19.10 77 GLN A C 1
ATOM 574 O O . GLN A 1 97 ? 7.509 -70.265 -101.215 1.00 18.24 77 GLN A O 1
ATOM 580 N N . HIS A 1 98 ? 7.203 -72.455 -101.581 1.00 19.06 78 HIS A N 1
ATOM 581 C CA . HIS A 1 98 ? 8.398 -72.605 -102.425 1.00 20.32 78 HIS A CA 1
ATOM 582 C C . HIS A 1 98 ? 8.159 -72.747 -103.907 1.00 18.91 78 HIS A C 1
ATOM 583 O O . HIS A 1 98 ? 9.014 -72.345 -104.680 1.00 20.31 78 HIS A O 1
ATOM 590 N N . VAL A 1 99 ? 7.056 -73.363 -104.307 1.00 17.06 79 VAL A N 1
ATOM 591 C CA . VAL A 1 99 ? 6.741 -73.516 -105.721 1.00 16.65 79 VAL A CA 1
ATOM 592 C C . VAL A 1 99 ? 5.931 -72.301 -106.172 1.00 15.86 79 VAL A C 1
ATOM 593 O O . VAL A 1 99 ? 6.251 -71.663 -107.174 1.00 16.23 79 VAL A O 1
ATOM 597 N N . GLY A 1 100 ? 4.868 -72.010 -105.430 1.00 14.10 80 GLY A N 1
ATOM 598 C CA . GLY A 1 100 ? 4.058 -70.834 -105.686 1.00 13.75 80 GLY A CA 1
ATOM 599 C C . GLY A 1 100 ? 2.649 -71.006 -105.188 1.00 13.22 80 GLY A C 1
ATOM 600 O O . GLY A 1 100 ? 2.139 -72.126 -105.073 1.00 12.11 80 GLY A O 1
ATOM 601 N N . SER A 1 101 ? 1.988 -69.887 -104.934 1.00 12.88 81 SER A N 1
ATOM 602 C CA . SER A 1 101 ? 0.668 -69.932 -104.311 1.00 12.97 81 SER A CA 1
ATOM 603 C C . SER A 1 101 ? -0.428 -70.502 -105.233 1.00 13.13 81 SER A C 1
ATOM 604 O O . SER A 1 101 ? -1.480 -70.916 -104.743 1.00 13.67 81 SER A O 1
ATOM 607 N N . SER A 1 102 ? -0.197 -70.535 -106.543 1.00 12.50 82 SER A N 1
ATOM 608 C CA . SER A 1 102 ? -1.151 -71.164 -107.451 1.00 12.25 82 SER A CA 1
ATOM 609 C C . SER A 1 102 ? -0.879 -72.662 -107.681 1.00 12.09 82 SER A C 1
ATOM 610 O O . SER A 1 102 ? -1.637 -73.320 -108.399 1.00 12.10 82 SER A O 1
ATOM 613 N N . ALA A 1 103 ? 0.160 -73.212 -107.051 1.00 12.00 83 ALA A N 1
ATOM 614 C CA . ALA A 1 103 ? 0.669 -74.538 -107.439 1.00 12.33 83 ALA A CA 1
ATOM 615 C C . ALA A 1 103 ? -0.088 -75.734 -106.852 1.00 12.48 83 ALA A C 1
ATOM 616 O O . ALA A 1 103 ? 0.112 -76.864 -107.300 1.00 12.31 83 ALA A O 1
ATOM 618 N N . CYS A 1 104 ? -0.957 -75.496 -105.873 1.00 12.54 84 CYS A N 1
ATOM 619 C CA . CYS A 1 104 ? -1.770 -76.575 -105.339 1.00 12.95 84 CYS A CA 1
ATOM 620 C C . CYS A 1 104 ? -3.027 -76.113 -104.638 1.00 13.06 84 CYS A C 1
ATOM 621 O O . CYS A 1 104 ? -3.177 -74.943 -104.251 1.00 12.84 84 CYS A O 1
ATOM 624 N N . GLY A 1 105 ? -3.952 -77.054 -104.549 1.00 13.16 85 GLY A N 1
ATOM 625 C CA . GLY A 1 105 ? -5.023 -77.022 -103.584 1.00 13.67 85 GLY A CA 1
ATOM 626 C C . GLY A 1 105 ? -4.687 -77.972 -102.441 1.00 14.00 85 GLY A C 1
ATOM 627 O O . GLY A 1 105 ? -3.598 -78.555 -102.380 1.00 13.52 85 GLY A O 1
ATOM 628 N N . ILE A 1 106 ? -5.658 -78.160 -101.565 1.00 15.00 86 ILE A N 1
ATOM 629 C CA . ILE A 1 106 ? -5.490 -78.986 -100.370 1.00 16.49 86 ILE A CA 1
ATOM 630 C C . ILE A 1 106 ? -6.444 -80.171 -100.384 1.00 16.38 86 ILE A C 1
ATOM 631 O O . ILE A 1 106 ? -7.514 -80.112 -100.989 1.00 15.91 86 ILE A O 1
ATOM 636 N N . LYS A 1 107 ? -6.038 -81.261 -99.746 1.00 16.67 87 LYS A N 1
ATOM 637 C CA . LYS A 1 107 ? -6.971 -82.350 -99.469 1.00 17.83 87 LYS A CA 1
ATOM 638 C C . LYS A 1 107 ? -6.755 -82.924 -98.087 1.00 17.07 87 LYS A C 1
ATOM 639 O O . LYS A 1 107 ? -5.620 -83.181 -97.662 1.00 16.16 87 LYS A O 1
ATOM 645 N N . LEU A 1 108 ? -7.869 -83.137 -97.401 1.00 17.04 88 LEU A N 1
ATOM 646 C CA . LEU A 1 108 ? -7.863 -83.718 -96.070 1.00 18.29 88 LEU A CA 1
ATOM 647 C C . LEU A 1 108 ? -8.327 -85.163 -96.101 1.00 18.66 88 LEU A C 1
ATOM 648 O O . LEU A 1 108 ? -8.466 -85.787 -95.039 1.00 18.92 88 LEU A O 1
ATOM 653 N N . GLY A 1 109 ? -8.547 -85.693 -97.308 1.00 17.29 89 GLY A N 1
ATOM 654 C CA . GLY A 1 109 ? -8.928 -87.081 -97.502 1.00 17.92 89 GLY A CA 1
ATOM 655 C C . GLY A 1 109 ? -9.588 -87.308 -98.849 1.00 17.60 89 GLY A C 1
ATOM 656 O O . GLY A 1 109 ? -9.722 -86.383 -99.651 1.00 16.91 89 GLY A O 1
ATOM 657 N N . PHE A 1 110 ? -9.958 -88.558 -99.090 1.00 17.34 90 PHE A N 1
ATOM 658 C CA . PHE A 1 110 ? -10.790 -88.948 -100.233 1.00 17.48 90 PHE A CA 1
ATOM 659 C C . PHE A 1 110 ? -12.231 -89.013 -99.739 1.00 17.18 90 PHE A C 1
ATOM 660 O O . PHE A 1 110 ? -12.488 -89.573 -98.678 1.00 18.23 90 PHE A O 1
ATOM 668 N N . SER A 1 111 ? -13.166 -88.442 -100.490 1.00 15.16 91 SER A N 1
ATOM 669 C CA . SER A 1 111 ? -14.579 -88.557 -100.174 1.00 14.57 91 SER A CA 1
ATOM 670 C C . SER A 1 111 ? -15.314 -89.158 -101.366 1.00 13.94 91 SER A C 1
ATOM 671 O O . SER A 1 111 ? -14.918 -88.968 -102.529 1.00 12.45 91 SER A O 1
ATOM 674 N N . PHE A 1 112 ? -16.377 -89.895 -101.058 1.00 13.14 92 PHE A N 1
ATOM 675 C CA . PHE A 1 112 ? -17.150 -90.616 -102.058 1.00 13.23 92 PHE A CA 1
ATOM 676 C C . PHE A 1 112 ? -18.621 -90.362 -101.807 1.00 13.95 92 PHE A C 1
ATOM 677 O O . PHE A 1 112 ? -19.080 -90.595 -100.697 1.00 14.03 92 PHE A O 1
ATOM 685 N N . ALA A 1 113 ? -19.345 -89.869 -102.814 1.00 13.91 93 ALA A N 1
ATOM 686 C CA . ALA A 1 113 ? -20.787 -89.663 -102.733 1.00 13.71 93 ALA A CA 1
ATOM 687 C C . ALA A 1 113 ? -21.439 -90.459 -103.846 1.00 13.69 93 ALA A C 1
ATOM 688 O O . ALA A 1 113 ? -21.038 -90.347 -105.012 1.00 12.95 93 ALA A O 1
ATOM 690 N N . TRP A 1 114 ? -22.423 -91.287 -103.486 1.00 13.68 94 TRP A N 1
ATOM 691 C CA . TRP A 1 114 ? -23.033 -92.241 -104.413 1.00 13.62 94 TRP A CA 1
ATOM 692 C C . TRP A 1 114 ? -24.360 -91.697 -104.938 1.00 13.55 94 TRP A C 1
ATOM 693 O O . TRP A 1 114 ? -25.086 -90.973 -104.227 1.00 14.15 94 TRP A O 1
ATOM 704 N N . HIS A 1 115 ? -24.667 -92.037 -106.179 1.00 13.37 95 HIS A N 1
ATOM 705 C CA . HIS A 1 115 ? -25.871 -91.566 -106.881 1.00 13.18 95 HIS A CA 1
ATOM 706 C C . HIS A 1 115 ? -26.446 -92.663 -107.723 1.00 13.88 95 HIS A C 1
ATOM 707 O O . HIS A 1 115 ? -25.756 -93.630 -108.048 1.00 14.11 95 HIS A O 1
ATOM 714 N N . GLN A 1 116 ? -27.704 -92.507 -108.099 1.00 14.65 96 GLN A N 1
ATOM 715 C CA . GLN A 1 116 ? -28.317 -93.407 -109.044 1.00 16.45 96 GLN A CA 1
ATOM 716 C C . GLN A 1 116 ? -29.298 -92.663 -109.907 1.00 16.61 96 GLN A C 1
ATOM 717 O O . GLN A 1 116 ? -29.910 -91.683 -109.472 1.00 15.62 96 GLN A O 1
ATOM 723 N N . GLU A 1 117 ? -29.430 -93.150 -111.128 1.00 16.97 97 GLU A N 1
ATOM 724 C CA . GLU A 1 117 ? -30.305 -92.560 -112.106 1.00 19.08 97 GLU A CA 1
ATOM 725 C C . GLU A 1 117 ? -31.752 -92.715 -111.624 1.00 18.97 97 GLU A C 1
ATOM 726 O O . GLU A 1 117 ? -32.104 -93.716 -110.978 1.00 17.44 97 GLU A O 1
ATOM 732 N N . ASN A 1 118 ? -32.566 -91.698 -111.902 1.00 18.45 98 ASN A N 1
ATOM 733 C CA . ASN A 1 118 ? -34.001 -91.720 -111.608 1.00 17.96 98 ASN A CA 1
ATOM 734 C C . ASN A 1 118 ? -34.374 -91.761 -110.130 1.00 18.23 98 ASN A C 1
ATOM 735 O O . ASN A 1 118 ? -35.470 -92.188 -109.770 1.00 18.19 98 ASN A O 1
ATOM 740 N N . ALA A 1 119 ? -33.473 -91.275 -109.279 1.00 18.00 99 ALA A N 1
ATOM 741 C CA . ALA A 1 119 ? -33.731 -91.148 -107.849 1.00 18.66 99 ALA A CA 1
ATOM 742 C C . ALA A 1 119 ? -32.944 -89.964 -107.317 1.00 19.30 99 ALA A C 1
ATOM 743 O O . ALA A 1 119 ? -31.867 -89.669 -107.843 1.00 18.29 99 ALA A O 1
ATOM 745 N N . PRO A 1 120 ? -33.468 -89.288 -106.277 1.00 19.82 100 PRO A N 1
ATOM 746 C CA . PRO A 1 120 ? -32.721 -88.192 -105.666 1.00 19.71 100 PRO A CA 1
ATOM 747 C C . PRO A 1 120 ? -31.534 -88.704 -104.870 1.00 19.43 100 PRO A C 1
ATOM 748 O O . PRO A 1 120 ? -31.608 -89.779 -104.269 1.00 18.95 100 PRO A O 1
ATOM 752 N N . SER A 1 121 ? -30.453 -87.927 -104.855 1.00 18.58 101 SER A N 1
ATOM 753 C CA . SER A 1 121 ? -29.238 -88.307 -104.158 1.00 17.91 101 SER A CA 1
ATOM 754 C C . SER A 1 121 ? -29.329 -87.970 -102.676 1.00 18.50 101 SER A C 1
ATOM 755 O O . SER A 1 121 ? -29.891 -86.949 -102.311 1.00 20.08 101 SER A O 1
ATOM 758 N N . SER A 1 122 ? -28.774 -88.828 -101.827 1.00 18.56 102 SER A N 1
ATOM 759 C CA . SER A 1 122 ? -28.808 -88.609 -100.384 1.00 18.87 102 SER A CA 1
ATOM 760 C C . SER A 1 122 ? -27.434 -88.204 -99.838 1.00 18.49 102 SER A C 1
ATOM 761 O O . SER A 1 122 ? -26.439 -88.892 -100.080 1.00 17.64 102 SER A O 1
ATOM 764 N N . PRO A 1 123 ? -27.379 -87.116 -99.055 1.00 18.23 103 PRO A N 1
ATOM 765 C CA . PRO A 1 123 ? -26.128 -86.801 -98.349 1.00 18.45 103 PRO A CA 1
ATOM 766 C C . PRO A 1 123 ? -25.705 -87.798 -97.259 1.00 17.60 103 PRO A C 1
ATOM 767 O O . PRO A 1 123 ? -24.651 -87.617 -96.666 1.00 17.31 103 PRO A O 1
ATOM 771 N N . ASP A 1 124 ? -26.508 -88.829 -96.990 1.00 17.55 104 ASP A N 1
ATOM 772 C CA . ASP A 1 124 ? -26.065 -89.953 -96.155 1.00 18.29 104 ASP A CA 1
ATOM 773 C C . ASP A 1 124 ? -25.392 -91.088 -96.929 1.00 16.86 104 ASP A C 1
ATOM 774 O O . ASP A 1 124 ? -24.883 -92.013 -96.321 1.00 16.36 104 ASP A O 1
ATOM 779 N N . HIS A 1 125 ? -25.370 -91.004 -98.256 1.00 16.21 105 HIS A N 1
ATOM 780 C CA . HIS A 1 125 ? -24.647 -91.980 -99.088 1.00 15.85 105 HIS A CA 1
ATOM 781 C C . HIS A 1 125 ? -23.246 -91.465 -99.382 1.00 15.56 105 HIS A C 1
ATOM 782 O O . HIS A 1 125 ? -22.858 -91.350 -100.556 1.00 14.53 105 HIS A O 1
ATOM 789 N N . LEU A 1 126 ? -22.507 -91.193 -98.294 1.00 15.74 106 LEU A N 1
ATOM 790 C CA . LEU A 1 126 ? -21.147 -90.648 -98.303 1.00 15.74 106 LEU A CA 1
ATOM 791 C C . LEU A 1 126 ? -20.216 -91.471 -97.411 1.00 15.43 106 LEU A C 1
ATOM 792 O O . LEU A 1 126 ? -20.619 -91.924 -96.340 1.00 14.15 106 LEU A O 1
ATOM 797 N N . VAL A 1 127 ? -18.971 -91.640 -97.839 1.00 13.99 107 VAL A N 1
ATOM 798 C CA . VAL A 1 127 ? -17.895 -92.066 -96.946 1.00 14.28 107 VAL A CA 1
ATOM 799 C C . VAL A 1 127 ? -16.712 -91.133 -97.181 1.00 15.16 107 VAL A C 1
ATOM 800 O O . VAL A 1 127 ? -16.477 -90.686 -98.309 1.00 15.19 107 VAL A O 1
ATOM 804 N N . ALA A 1 128 ? -15.985 -90.827 -96.116 1.00 15.21 108 ALA A N 1
ATOM 805 C CA . ALA A 1 128 ? -14.816 -89.962 -96.222 1.00 15.66 108 ALA A CA 1
ATOM 806 C C . ALA A 1 128 ? -13.890 -90.207 -95.038 1.00 16.03 108 ALA A C 1
ATOM 807 O O . ALA A 1 128 ? -14.082 -89.623 -93.984 1.00 16.16 108 ALA A O 1
ATOM 809 N N . PRO A 1 129 ? -12.894 -91.092 -95.202 1.00 16.36 109 PRO A N 1
ATOM 810 C CA . PRO A 1 129 ? -11.957 -91.302 -94.105 1.00 16.87 109 PRO A CA 1
ATOM 811 C C . PRO A 1 129 ? -10.897 -90.206 -94.101 1.00 17.45 109 PRO A C 1
ATOM 812 O O . PRO A 1 129 ? -10.159 -90.098 -95.063 1.00 18.23 109 PRO A O 1
ATOM 816 N N . PRO A 1 130 ? -10.828 -89.381 -93.039 1.00 18.07 110 PRO A N 1
ATOM 817 C CA . PRO A 1 130 ? -9.911 -88.247 -93.103 1.00 18.50 110 PRO A CA 1
ATOM 818 C C . PRO A 1 130 ? -8.444 -88.576 -92.844 1.00 19.70 110 PRO A C 1
ATOM 819 O O . PRO A 1 130 ? -8.121 -89.575 -92.184 1.00 19.68 110 PRO A O 1
ATOM 823 N N . LEU A 1 131 ? -7.573 -87.730 -93.369 1.00 20.41 111 LEU A N 1
ATOM 824 C CA . LEU A 1 131 ? -6.142 -87.778 -93.074 1.00 23.90 111 LEU A CA 1
ATOM 825 C C . LEU A 1 131 ? -5.885 -87.041 -91.762 1.00 26.50 111 LEU A C 1
ATOM 826 O O . LEU A 1 131 ? -6.710 -86.245 -91.318 1.00 28.14 111 LEU A O 1
ATOM 831 N N . LYS A 1 132 ? -4.733 -87.291 -91.165 1.00 31.78 112 LYS A N 1
ATOM 832 C CA . LYS A 1 132 ? -4.275 -86.493 -90.020 1.00 37.35 112 LYS A CA 1
ATOM 833 C C . LYS A 1 132 ? -3.553 -85.242 -90.520 1.00 35.85 112 LYS A C 1
ATOM 834 O O . LYS A 1 132 ? -3.817 -84.140 -90.022 1.00 39.11 112 LYS A O 1
ATOM 840 N N . VAL A 1 133 ? -2.677 -85.428 -91.518 1.00 32.28 113 VAL A N 1
ATOM 841 C CA . VAL A 1 133 ? -1.870 -84.354 -92.135 1.00 29.63 113 VAL A CA 1
ATOM 842 C C . VAL A 1 133 ? -2.426 -84.016 -93.536 1.00 26.35 113 VAL A C 1
ATOM 843 O O . VAL A 1 133 ? -2.703 -84.919 -94.313 1.00 23.15 113 VAL A O 1
ATOM 847 N N . PRO A 1 134 ? -2.573 -82.716 -93.871 1.00 23.95 114 PRO A N 1
ATOM 848 C CA . PRO A 1 134 ? -3.111 -82.371 -95.186 1.00 22.53 114 PRO A CA 1
ATOM 849 C C . PRO A 1 134 ? -2.188 -82.798 -96.335 1.00 20.87 114 PRO A C 1
ATOM 850 O O . PRO A 1 134 ? -0.973 -82.855 -96.171 1.00 19.29 114 PRO A O 1
ATOM 854 N N . GLU A 1 135 ? -2.785 -83.117 -97.473 1.00 19.66 115 GLU A N 1
ATOM 855 C CA . GLU A 1 135 ? -2.036 -83.418 -98.685 1.00 19.59 115 GLU A CA 1
ATOM 856 C C . GLU A 1 135 ? -2.449 -82.485 -99.807 1.00 16.92 115 GLU A C 1
ATOM 857 O O . GLU A 1 135 ? -3.343 -81.673 -99.624 1.00 16.91 115 GLU A O 1
ATOM 863 N N . ALA A 1 136 ? -1.770 -82.596 -100.950 1.00 15.75 116 ALA A N 1
ATOM 864 C CA . ALA A 1 136 ? -1.934 -81.636 -102.039 1.00 14.00 116 ALA A CA 1
ATOM 865 C C . ALA A 1 136 ? -2.829 -82.141 -103.168 1.00 13.25 116 ALA A C 1
ATOM 866 O O . ALA A 1 136 ? -2.846 -83.333 -103.500 1.00 12.06 116 ALA A O 1
ATOM 868 N N . HIS A 1 137 ? -3.559 -81.194 -103.763 1.00 12.29 117 HIS A N 1
ATOM 869 C CA . HIS A 1 137 ? -4.072 -81.316 -105.116 1.00 11.71 117 HIS A CA 1
ATOM 870 C C . HIS A 1 137 ? -3.067 -80.565 -105.995 1.00 11.24 117 HIS A C 1
ATOM 871 O O . HIS A 1 137 ? -2.974 -79.341 -105.940 1.00 10.95 117 HIS A O 1
ATOM 878 N N . LEU A 1 138 ? -2.319 -81.325 -106.785 1.00 10.95 118 LEU A N 1
ATOM 879 C CA . LEU A 1 138 ? -1.168 -80.817 -107.527 1.00 10.64 118 LEU A CA 1
ATOM 880 C C . LEU A 1 138 ? -1.590 -80.160 -108.824 1.00 10.36 118 LEU A C 1
ATOM 881 O O . LEU A 1 138 ? -2.205 -80.812 -109.671 1.00 10.45 118 LEU A O 1
ATOM 886 N N . PHE A 1 139 ? -1.274 -78.872 -108.984 1.00 10.53 119 PHE A N 1
ATOM 887 C CA . PHE A 1 139 ? -1.511 -78.160 -110.228 1.00 10.26 119 PHE A CA 1
ATOM 888 C C . PHE A 1 139 ? -0.290 -78.450 -111.069 1.00 10.45 119 PHE A C 1
ATOM 889 O O . PHE A 1 139 ? 0.750 -77.803 -110.931 1.00 10.29 119 PHE A O 1
ATOM 897 N N . ARG A 1 140 ? -0.408 -79.461 -111.924 1.00 10.72 120 ARG A N 1
ATOM 898 C CA . ARG A 1 140 ? 0.780 -80.103 -112.500 1.00 11.40 120 ARG A CA 1
ATOM 899 C C . ARG A 1 140 ? 1.634 -79.200 -113.390 1.00 11.49 120 ARG A C 1
ATOM 900 O O . ARG A 1 140 ? 2.864 -79.323 -113.396 1.00 11.68 120 ARG A O 1
ATOM 908 N N . GLN A 1 141 ? 1.020 -78.259 -114.105 1.00 11.14 121 GLN A N 1
ATOM 909 C CA . GLN A 1 141 ? 1.843 -77.305 -114.856 1.00 11.20 121 GLN A CA 1
ATOM 910 C C . GLN A 1 141 ? 2.917 -76.632 -114.006 1.00 11.31 121 GLN A C 1
ATOM 911 O O . GLN A 1 141 ? 4.020 -76.402 -114.475 1.00 11.67 121 GLN A O 1
ATOM 917 N N . ASP A 1 142 ? 2.596 -76.291 -112.763 1.00 11.31 122 ASP A N 1
ATOM 918 C CA . ASP A 1 142 ? 3.543 -75.569 -111.907 1.00 11.47 122 ASP A CA 1
ATOM 919 C C . ASP A 1 142 ? 4.436 -76.527 -111.144 1.00 11.68 122 ASP A C 1
ATOM 920 O O . ASP A 1 142 ? 5.633 -76.285 -111.001 1.00 12.56 122 ASP A O 1
ATOM 925 N N . ILE A 1 143 ? 3.859 -77.629 -110.679 1.00 11.50 123 ILE A N 1
ATOM 926 C CA . ILE A 1 143 ? 4.607 -78.648 -109.957 1.00 11.50 123 ILE A CA 1
ATOM 927 C C . ILE A 1 143 ? 5.693 -79.249 -110.846 1.00 11.69 123 ILE A C 1
ATOM 928 O O . ILE A 1 143 ? 6.850 -79.341 -110.426 1.00 11.30 123 ILE A O 1
ATOM 933 N N . ASP A 1 144 ? 5.325 -7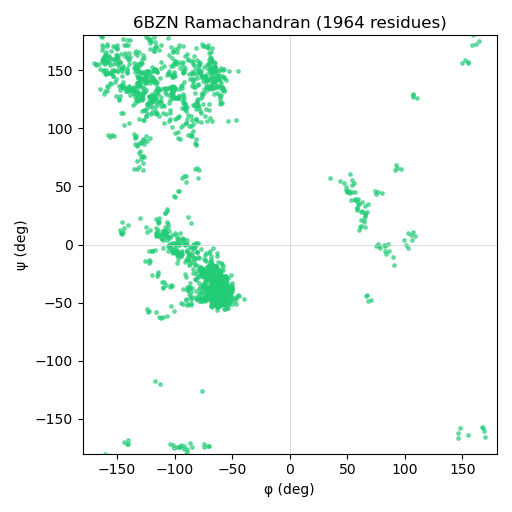9.641 -112.063 1.00 11.63 124 ASP A N 1
ATOM 934 C CA . ASP A 1 144 ? 6.275 -80.301 -112.976 1.00 12.43 124 ASP A CA 1
ATOM 935 C C . ASP A 1 144 ? 7.376 -79.363 -113.442 1.00 12.23 124 ASP A C 1
ATOM 936 O O . ASP A 1 144 ? 8.513 -79.783 -113.583 1.00 12.40 124 ASP A O 1
ATOM 941 N N . TYR A 1 145 ? 7.049 -78.092 -113.664 1.00 12.25 125 TYR A N 1
ATOM 942 C CA . TYR A 1 145 ? 8.059 -77.143 -114.112 1.00 12.72 125 TYR A CA 1
ATOM 943 C C . TYR A 1 145 ? 9.083 -76.971 -112.973 1.00 12.30 125 TYR A C 1
ATOM 944 O O . TYR A 1 145 ? 10.289 -77.030 -113.204 1.00 12.10 125 TYR A O 1
ATOM 953 N N . PHE A 1 146 ? 8.589 -76.828 -111.743 1.00 11.57 126 PHE A N 1
ATOM 954 C CA . PHE A 1 146 ? 9.454 -76.779 -110.549 1.00 11.51 126 PHE A CA 1
ATOM 955 C C . PHE A 1 146 ? 10.356 -78.012 -110.436 1.00 11.37 126 PHE A C 1
ATOM 956 O O . PHE A 1 146 ? 11.542 -77.884 -110.167 1.00 11.07 126 PHE A O 1
ATOM 964 N N . ALA A 1 147 ? 9.787 -79.194 -110.656 1.00 11.62 127 ALA A N 1
ATOM 965 C CA . ALA A 1 147 ? 10.553 -80.435 -110.649 1.00 12.04 127 ALA A CA 1
ATOM 966 C C . ALA A 1 147 ? 11.674 -80.410 -111.685 1.00 12.42 127 ALA A C 1
ATOM 967 O O . ALA A 1 147 ? 12.821 -80.766 -111.364 1.00 12.40 127 ALA A O 1
ATOM 969 N N . LEU A 1 148 ? 11.375 -79.970 -112.905 1.00 12.43 128 LEU A N 1
ATOM 970 C CA . LEU A 1 148 ? 12.438 -79.855 -113.908 1.00 12.65 128 LEU A CA 1
ATOM 971 C C . LEU A 1 148 ? 13.530 -78.895 -113.437 1.00 12.86 128 LEU A C 1
ATOM 972 O O . LEU A 1 148 ? 14.712 -79.137 -113.662 1.00 13.42 128 LEU A O 1
ATOM 977 N N . MET A 1 149 ? 13.138 -77.799 -112.807 1.00 13.12 129 MET A N 1
ATOM 978 C CA . MET A 1 149 ? 14.128 -76.862 -112.281 1.00 13.42 129 MET A CA 1
ATOM 979 C C . MET A 1 149 ? 15.048 -77.539 -111.255 1.00 13.17 129 MET A C 1
ATOM 980 O O . MET A 1 149 ? 16.253 -77.267 -111.241 1.00 13.34 129 MET A O 1
ATOM 985 N N . ILE A 1 150 ? 14.511 -78.446 -110.436 1.00 12.36 130 ILE A N 1
ATOM 986 C CA . ILE A 1 150 ? 15.365 -79.224 -109.516 1.00 12.77 130 ILE A CA 1
ATOM 987 C C . ILE A 1 150 ? 16.459 -79.951 -110.306 1.00 12.39 130 ILE A C 1
ATOM 988 O O . ILE A 1 150 ? 17.641 -79.867 -109.967 1.00 12.40 130 ILE A O 1
ATOM 993 N N . ALA A 1 151 ? 16.050 -80.674 -111.346 1.00 12.31 131 ALA A N 1
ATOM 994 C CA . ALA A 1 151 ? 16.991 -81.442 -112.166 1.00 12.25 131 ALA A CA 1
ATOM 995 C C . ALA A 1 151 ? 18.060 -80.561 -112.807 1.00 12.80 131 ALA A C 1
ATOM 996 O O . ALA A 1 151 ? 19.254 -80.894 -112.781 1.00 12.44 131 ALA A O 1
ATOM 998 N N . LEU A 1 152 ? 17.622 -79.445 -113.384 1.00 12.93 132 LEU A N 1
ATOM 999 C CA . LEU A 1 152 ? 18.541 -78.520 -114.066 1.00 13.97 132 LEU A CA 1
ATOM 1000 C C . LEU A 1 152 ? 19.586 -77.945 -113.109 1.00 14.30 132 LEU A C 1
ATOM 1001 O O . LEU A 1 152 ? 20.765 -77.806 -113.456 1.00 13.72 132 LEU A O 1
ATOM 1006 N N . LYS A 1 153 ? 19.142 -77.605 -111.906 1.00 15.21 133 LYS A N 1
ATOM 1007 C CA . LYS A 1 153 ? 20.040 -77.034 -110.894 1.00 16.02 133 LYS A CA 1
ATOM 1008 C C . LYS A 1 153 ? 21.066 -78.047 -110.384 1.00 16.47 133 LYS A C 1
ATOM 1009 O O . LYS A 1 153 ? 22.117 -77.663 -109.865 1.00 16.73 133 LYS A O 1
ATOM 1015 N N . HIS A 1 154 ? 20.751 -79.333 -110.512 1.00 16.19 134 HIS A N 1
ATOM 1016 C CA . HIS A 1 154 ? 21.690 -80.401 -110.174 1.00 16.14 134 HIS A CA 1
ATOM 1017 C C . HIS A 1 154 ? 22.548 -80.873 -111.337 1.00 15.82 134 HIS A C 1
ATOM 1018 O O . HIS A 1 154 ? 23.322 -81.806 -111.172 1.00 16.04 134 HIS A O 1
ATOM 1025 N N . GLY A 1 155 ? 22.439 -80.230 -112.498 1.00 15.75 135 GLY A N 1
ATOM 1026 C CA . GLY A 1 155 ? 23.323 -80.523 -113.625 1.00 15.72 135 GLY A CA 1
ATOM 1027 C C . GLY A 1 155 ? 22.775 -81.399 -114.733 1.00 15.91 135 GLY A C 1
ATOM 1028 O O . GLY A 1 155 ? 23.481 -81.637 -115.718 1.00 15.69 135 GLY A O 1
ATOM 1029 N N . ALA A 1 156 ? 21.527 -81.870 -114.619 1.00 15.67 136 ALA A N 1
ATOM 1030 C CA . ALA A 1 156 ? 20.894 -82.576 -115.725 1.00 16.15 136 ALA A CA 1
ATOM 1031 C C . ALA A 1 156 ? 20.736 -81.611 -116.903 1.00 16.87 136 ALA A C 1
ATOM 1032 O O . ALA A 1 156 ? 20.388 -80.444 -116.704 1.00 16.81 136 ALA A O 1
ATOM 1034 N N . GLU A 1 157 ? 21.059 -82.073 -118.109 1.00 17.13 137 GLU A N 1
ATOM 1035 C CA . GLU A 1 157 ? 20.782 -81.311 -119.327 1.00 18.22 137 GLU A CA 1
ATOM 1036 C C . GLU A 1 157 ? 19.381 -81.651 -119.807 1.00 17.77 137 GLU A C 1
ATOM 1037 O O . GLU A 1 157 ? 18.929 -82.782 -119.643 1.00 16.60 137 GLU A O 1
ATOM 1043 N N . SER A 1 158 ? 18.711 -80.664 -120.395 1.00 17.26 138 SER A N 1
ATOM 1044 C CA . SER A 1 158 ? 17.348 -80.812 -120.899 1.00 18.74 138 SER A CA 1
ATOM 1045 C C . SER A 1 158 ? 17.248 -80.176 -122.279 1.00 18.34 138 SER A C 1
ATOM 1046 O O . SER A 1 158 ? 17.735 -79.063 -122.468 1.00 19.77 138 SER A O 1
ATOM 1049 N N . ARG A 1 159 ? 16.645 -80.896 -123.222 1.00 17.99 139 ARG A N 1
ATOM 1050 C CA . ARG A 1 159 ? 16.277 -80.361 -124.532 1.00 18.49 139 ARG A CA 1
ATOM 1051 C C . ARG A 1 159 ? 14.787 -80.590 -124.695 1.00 19.49 139 ARG A C 1
ATOM 1052 O O . ARG A 1 159 ? 14.320 -81.743 -124.689 1.00 19.20 139 ARG A O 1
ATOM 1060 N N A GLN A 1 160 ? 14.073 -79.474 -124.829 0.53 19.45 140 GLN A N 1
ATOM 1061 N N B GLN A 1 160 ? 14.030 -79.503 -124.785 0.47 19.02 140 GLN A N 1
ATOM 1062 C CA A GLN A 1 160 ? 12.629 -79.415 -125.010 0.53 20.42 140 GLN A CA 1
ATOM 1063 C CA B GLN A 1 160 ? 12.594 -79.576 -124.986 0.47 19.59 140 GLN A CA 1
ATOM 1064 C C A GLN A 1 160 ? 12.286 -79.244 -126.475 0.53 20.63 140 GLN A C 1
ATOM 1065 C C B GLN A 1 160 ? 12.264 -79.223 -126.425 0.47 20.10 140 GLN A C 1
ATOM 1066 O O A GLN A 1 160 ? 13.139 -78.851 -127.277 0.53 20.26 140 GLN A O 1
ATOM 1067 O O B GLN A 1 160 ? 13.112 -78.715 -127.158 0.47 19.72 140 GLN A O 1
ATOM 1078 N N . ASN A 1 161 ? 11.030 -79.524 -126.816 1.00 20.67 141 ASN A N 1
ATOM 1079 C CA . ASN A 1 161 ? 10.524 -79.305 -128.175 1.00 22.32 141 ASN A CA 1
ATOM 1080 C C . ASN A 1 161 ? 11.348 -80.011 -129.265 1.00 23.16 141 ASN A C 1
ATOM 1081 O O . ASN A 1 161 ? 11.518 -79.483 -130.360 1.00 23.66 141 ASN A O 1
ATOM 1086 N N . ILE A 1 162 ? 11.878 -81.194 -128.941 1.00 23.11 142 ILE A N 1
ATOM 1087 C CA . ILE A 1 162 ? 12.724 -81.955 -129.880 1.00 24.77 142 ILE A CA 1
ATOM 1088 C C . ILE A 1 162 ? 11.907 -83.041 -130.549 1.00 25.32 142 ILE A C 1
ATOM 1089 O O . ILE A 1 162 ? 10.777 -83.311 -130.160 1.00 27.01 142 ILE A O 1
ATOM 1094 N N . LYS A 1 163 ? 12.474 -83.638 -131.581 1.00 25.90 143 LYS A N 1
ATOM 1095 C CA . LYS A 1 163 ? 11.849 -84.751 -132.268 1.00 28.25 143 LYS A CA 1
ATOM 1096 C C . LYS A 1 163 ? 12.864 -85.883 -132.309 1.00 26.31 143 LYS A C 1
ATOM 1097 O O . LYS A 1 163 ? 13.937 -85.740 -132.882 1.00 25.44 143 LYS A O 1
ATOM 1103 N N . ILE A 1 164 ? 12.534 -86.984 -131.646 1.00 25.44 144 ILE A N 1
ATOM 1104 C CA . ILE A 1 164 ? 13.361 -88.177 -131.667 1.00 25.75 144 ILE A CA 1
ATOM 1105 C C . ILE A 1 164 ? 13.063 -88.908 -132.963 1.00 26.38 144 ILE A C 1
ATOM 1106 O O . ILE A 1 164 ? 11.918 -89.250 -133.218 1.00 27.74 144 ILE A O 1
ATOM 1111 N N . GLU A 1 165 ? 14.096 -89.142 -133.764 1.00 27.77 145 GLU A N 1
ATOM 1112 C CA . GLU A 1 165 ? 13.964 -89.846 -135.040 1.00 28.50 145 GLU A CA 1
ATOM 1113 C C . GLU A 1 165 ? 14.120 -91.354 -134.917 1.00 25.16 145 GLU A C 1
ATOM 1114 O O . GLU A 1 165 ? 13.439 -92.092 -135.606 1.00 25.29 145 GLU A O 1
ATOM 1120 N N . SER A 1 166 ? 15.015 -91.803 -134.045 1.00 22.14 146 SER A N 1
ATOM 1121 C CA . SER A 1 166 ? 15.138 -93.228 -133.738 1.00 21.00 146 SER A CA 1
ATOM 1122 C C . SER A 1 166 ? 15.895 -93.440 -132.440 1.00 18.98 146 SER A C 1
ATOM 1123 O O . SER A 1 166 ? 16.654 -92.568 -131.995 1.00 18.11 146 SER A O 1
ATOM 1126 N N . ILE A 1 167 ? 15.669 -94.595 -131.834 1.00 17.41 147 ILE A N 1
ATOM 1127 C CA . ILE A 1 167 ? 16.383 -95.012 -130.638 1.00 17.56 147 ILE A CA 1
ATOM 1128 C C . ILE A 1 167 ? 16.981 -96.377 -130.928 1.00 17.80 147 ILE A C 1
ATOM 1129 O O . ILE A 1 167 ? 16.239 -97.338 -131.157 1.00 18.26 147 ILE A O 1
ATOM 1134 N N . SER A 1 168 ? 18.312 -96.455 -130.933 1.00 17.80 148 SER A N 1
ATOM 1135 C CA . SER A 1 168 ? 19.009 -97.718 -131.191 1.00 19.18 148 SER A CA 1
ATOM 1136 C C . SER A 1 168 ? 19.518 -98.284 -129.885 1.00 17.91 148 SER A C 1
ATOM 1137 O O . SER A 1 168 ? 20.148 -97.582 -129.106 1.00 17.45 148 SER A O 1
ATOM 1140 N N . LEU A 1 169 ? 19.233 -99.555 -129.643 1.00 17.60 149 LEU A N 1
ATOM 1141 C CA . LEU A 1 169 ? 19.661 -100.226 -128.434 1.00 18.56 149 LEU A CA 1
ATOM 1142 C C . LEU A 1 169 ? 20.738 -101.229 -128.836 1.00 19.57 149 LEU A C 1
ATOM 1143 O O . LEU A 1 169 ? 20.459 -102.184 -129.551 1.00 19.56 149 LEU A O 1
ATOM 1148 N N . ASN A 1 170 ? 21.969 -100.990 -128.401 1.00 22.06 150 ASN A N 1
ATOM 1149 C CA . ASN A 1 170 ? 23.127 -101.773 -128.856 1.00 24.10 150 ASN A CA 1
ATOM 1150 C C . ASN A 1 170 ? 23.684 -102.503 -127.660 1.00 23.70 150 ASN A C 1
ATOM 1151 O O . ASN A 1 170 ? 23.287 -102.219 -126.537 1.00 23.02 150 ASN A O 1
ATOM 1156 N N . ASP A 1 171 ? 24.625 -103.417 -127.876 1.00 22.92 151 ASP A N 1
ATOM 1157 C CA . ASP A 1 171 ? 25.282 -104.077 -126.739 1.00 23.82 151 ASP A CA 1
ATOM 1158 C C . ASP A 1 171 ? 26.272 -103.173 -125.986 1.00 23.87 151 ASP A C 1
ATOM 1159 O O . ASP A 1 171 ? 26.678 -103.520 -124.888 1.00 23.20 151 ASP A O 1
ATOM 1164 N N . ASP A 1 172 ? 26.646 -102.022 -126.553 1.00 24.71 152 ASP A N 1
ATOM 1165 C CA . ASP A 1 172 ? 27.555 -101.079 -125.874 1.00 26.01 152 ASP A CA 1
ATOM 1166 C C . ASP A 1 172 ? 26.911 -99.721 -125.512 1.00 24.40 152 ASP A C 1
ATOM 1167 O O . ASP A 1 172 ? 27.615 -98.786 -125.132 1.00 24.30 152 ASP A O 1
ATOM 1172 N N . GLY A 1 173 ? 25.587 -99.627 -125.605 1.00 21.58 153 GLY A N 1
ATOM 1173 C CA . GLY A 1 173 ? 24.881 -98.413 -125.213 1.00 21.28 153 GLY A CA 1
ATOM 1174 C C . GLY A 1 173 ? 23.666 -98.122 -126.050 1.00 20.31 153 GLY A C 1
ATOM 1175 O O . GLY A 1 173 ? 23.140 -98.999 -126.739 1.00 20.49 153 GLY A O 1
ATOM 1176 N N . VAL A 1 174 ? 23.225 -96.873 -125.985 1.00 18.86 154 VAL A N 1
ATOM 1177 C CA . VAL A 1 174 ? 22.025 -96.437 -126.655 1.00 19.18 154 VAL A CA 1
ATOM 1178 C C . VAL A 1 174 ? 22.385 -95.264 -127.538 1.00 18.68 154 VAL A C 1
ATOM 1179 O O . VAL A 1 174 ? 23.252 -94.474 -127.190 1.00 17.75 154 VAL A O 1
ATOM 1183 N N . GLU A 1 175 ? 21.725 -95.150 -128.680 1.00 18.82 155 GLU A N 1
ATOM 1184 C CA . GLU A 1 175 ? 21.954 -94.013 -129.555 1.00 20.14 155 GLU A CA 1
ATOM 1185 C C . GLU A 1 175 ? 20.626 -93.424 -129.991 1.00 19.03 155 GLU A C 1
ATOM 1186 O O . GLU A 1 175 ? 19.792 -94.125 -130.554 1.00 19.35 155 GLU A O 1
ATOM 1192 N N . VAL A 1 176 ? 20.441 -92.132 -129.745 1.00 18.60 156 VAL A N 1
ATOM 1193 C CA . VAL A 1 176 ? 19.203 -91.453 -130.082 1.00 18.28 156 VAL A CA 1
ATOM 1194 C C . VAL A 1 176 ? 19.506 -90.426 -131.169 1.00 18.83 156 VAL A C 1
ATOM 1195 O O . VAL A 1 176 ? 20.345 -89.546 -130.980 1.00 18.58 156 VAL A O 1
ATOM 1199 N N . ALA A 1 177 ? 18.821 -90.568 -132.301 1.00 19.69 157 ALA A N 1
ATOM 1200 C CA . ALA A 1 177 ? 18.917 -89.616 -133.393 1.00 21.56 157 ALA A CA 1
ATOM 1201 C C . ALA A 1 177 ? 17.833 -88.572 -133.202 1.00 22.85 157 ALA A C 1
ATOM 1202 O O . ALA A 1 177 ? 16.707 -88.908 -132.820 1.00 22.81 157 ALA A O 1
ATOM 1204 N N . LEU A 1 178 ? 18.178 -87.312 -133.471 1.00 24.32 158 LEU A N 1
ATOM 1205 C CA . LEU A 1 178 ? 17.303 -86.160 -133.258 1.00 27.01 158 LEU A CA 1
ATOM 1206 C C . LEU A 1 178 ? 17.172 -85.370 -134.561 1.00 29.54 158 LEU A C 1
ATOM 1207 O O . LEU A 1 178 ? 18.142 -85.265 -135.307 1.00 29.66 158 LEU A O 1
ATOM 1212 N N . SER A 1 179 ? 15.995 -84.808 -134.835 1.00 33.02 159 SER A N 1
ATOM 1213 C CA . SER A 1 179 ? 15.829 -83.967 -136.038 1.00 36.81 159 SER A CA 1
ATOM 1214 C C . SER A 1 179 ? 16.657 -82.697 -135.870 1.00 38.22 159 SER A C 1
ATOM 1215 O O . SER A 1 179 ? 16.632 -82.086 -134.803 1.00 36.85 159 SER A O 1
ATOM 1218 N N . ASN A 1 180 ? 17.407 -82.330 -136.909 1.00 42.37 160 ASN A N 1
ATOM 1219 C CA . ASN A 1 180 ? 18.211 -81.096 -136.919 1.00 44.77 160 ASN A CA 1
ATOM 1220 C C . ASN A 1 180 ? 19.255 -80.997 -135.784 1.00 43.11 160 ASN A C 1
ATOM 1221 O O . ASN A 1 180 ? 19.497 -79.916 -135.226 1.00 42.29 160 ASN A O 1
ATOM 1226 N N . ALA A 1 181 ? 19.867 -82.134 -135.453 1.00 38.67 161 ALA A N 1
ATOM 1227 C CA . ALA A 1 181 ? 20.963 -82.181 -134.485 1.00 35.37 161 ALA A CA 1
ATOM 1228 C C . ALA A 1 181 ? 21.719 -83.494 -134.607 1.00 33.47 161 ALA A C 1
ATOM 1229 O O . ALA A 1 181 ? 21.186 -84.475 -135.117 1.00 34.13 161 ALA A O 1
ATOM 1231 N N . ALA A 1 182 ? 22.956 -83.503 -134.121 1.00 31.84 162 ALA A N 1
ATOM 1232 C CA . ALA A 1 182 ? 23.771 -84.714 -134.105 1.00 30.13 162 ALA A CA 1
ATOM 1233 C C . ALA A 1 182 ? 23.178 -85.741 -133.124 1.00 28.76 162 ALA A C 1
ATOM 1234 O O . ALA A 1 182 ? 22.508 -85.361 -132.156 1.00 26.36 162 ALA A O 1
ATOM 1236 N N . PRO A 1 183 ? 23.421 -87.041 -133.370 1.00 27.54 163 PRO A N 1
ATOM 1237 C CA . PRO A 1 183 ? 22.886 -88.048 -132.445 1.00 25.39 163 PRO A CA 1
ATOM 1238 C C . PRO A 1 183 ? 23.514 -87.968 -131.056 1.00 23.27 163 PRO A C 1
ATOM 1239 O O . PRO A 1 183 ? 24.642 -87.501 -130.906 1.00 23.30 163 PRO A O 1
ATOM 1243 N N . VAL A 1 184 ? 22.782 -88.413 -130.045 1.00 21.15 164 VAL A N 1
ATOM 1244 C CA . VAL A 1 184 ? 23.318 -88.457 -128.684 1.00 19.89 164 VAL A CA 1
ATOM 1245 C C . VAL A 1 184 ? 23.404 -89.903 -128.239 1.00 19.37 164 VAL A C 1
ATOM 1246 O O . VAL A 1 184 ? 22.602 -90.726 -128.666 1.00 18.83 164 VAL A O 1
ATOM 1250 N N . LYS A 1 185 ? 24.393 -90.195 -127.400 1.00 19.52 165 LYS A N 1
ATOM 1251 C CA . LYS A 1 185 ? 24.694 -91.553 -126.975 1.00 20.68 165 LYS A CA 1
ATOM 1252 C C . LYS A 1 185 ? 24.711 -91.644 -125.452 1.00 19.27 165 LYS A C 1
ATOM 1253 O O . LYS A 1 185 ? 25.085 -90.690 -124.763 1.00 19.55 165 LYS A O 1
ATOM 1259 N N . ALA A 1 186 ? 24.281 -92.787 -124.929 1.00 17.27 166 ALA A N 1
ATOM 1260 C CA . ALA A 1 186 ? 24.318 -93.035 -123.501 1.00 16.51 166 ALA A CA 1
ATOM 1261 C C . ALA A 1 186 ? 24.486 -94.510 -123.178 1.00 16.17 166 ALA A C 1
ATOM 1262 O O . ALA A 1 186 ? 24.387 -95.376 -124.065 1.00 16.49 166 ALA A O 1
ATOM 1264 N N . ALA A 1 187 ? 24.760 -94.786 -121.912 1.00 14.81 167 ALA A N 1
ATOM 1265 C CA . ALA A 1 187 ? 24.829 -96.166 -121.445 1.00 15.28 167 ALA A CA 1
ATOM 1266 C C . ALA A 1 187 ? 23.444 -96.795 -121.266 1.00 15.22 167 ALA A C 1
ATOM 1267 O O . ALA A 1 187 ? 23.322 -98.025 -121.317 1.00 15.26 167 ALA A O 1
ATOM 1269 N N . PHE A 1 188 ? 22.417 -95.968 -121.058 1.00 14.50 168 PHE A N 1
ATOM 1270 C CA . PHE A 1 188 ? 21.105 -96.449 -120.599 1.00 14.44 168 PHE A CA 1
ATOM 1271 C C . PHE A 1 188 ? 20.031 -95.415 -120.929 1.00 13.86 168 PHE A C 1
ATOM 1272 O O . PHE A 1 188 ? 20.304 -94.204 -120.912 1.00 14.28 168 PHE A O 1
ATOM 1280 N N . ILE A 1 189 ? 18.828 -95.890 -121.225 1.00 13.39 169 ILE A N 1
ATOM 1281 C CA . ILE A 1 189 ? 17.703 -94.991 -121.534 1.00 13.10 169 ILE A CA 1
ATOM 1282 C C . ILE A 1 189 ? 16.511 -95.311 -120.624 1.00 12.88 169 ILE A C 1
ATOM 1283 O O . ILE A 1 189 ? 16.144 -96.467 -120.451 1.00 12.42 169 ILE A O 1
ATOM 1288 N N . ILE A 1 190 ? 15.952 -94.273 -120.013 1.00 12.23 170 ILE A N 1
ATOM 1289 C CA . ILE A 1 190 ? 14.771 -94.397 -119.156 1.00 12.75 170 ILE A CA 1
ATOM 1290 C C . ILE A 1 190 ? 13.604 -93.717 -119.853 1.00 12.67 170 ILE A C 1
ATOM 1291 O O . ILE A 1 190 ? 13.688 -92.541 -120.193 1.00 12.46 170 ILE A O 1
ATOM 1296 N N . ASP A 1 191 ? 12.526 -94.461 -120.072 1.00 12.78 171 ASP A N 1
ATOM 1297 C CA . ASP A 1 191 ? 11.321 -93.897 -120.643 1.00 13.65 171 ASP A CA 1
ATOM 1298 C C . ASP A 1 191 ? 10.414 -93.396 -119.523 1.00 14.00 171 ASP A C 1
ATOM 1299 O O . ASP A 1 191 ? 9.724 -94.190 -118.857 1.00 13.68 171 ASP A O 1
ATOM 1304 N N . ALA A 1 192 ? 10.392 -92.079 -119.361 1.00 14.51 172 ALA A N 1
ATOM 1305 C CA . ALA A 1 192 ? 9.584 -91.406 -118.352 1.00 15.63 172 ALA A CA 1
ATOM 1306 C C . ALA A 1 192 ? 8.391 -90.707 -118.997 1.00 17.12 172 ALA A C 1
ATOM 1307 O O . ALA A 1 192 ? 7.794 -89.815 -118.399 1.00 18.04 172 ALA A O 1
ATOM 1309 N N . ALA A 1 193 ? 8.035 -91.111 -120.210 1.00 18.48 173 ALA A N 1
ATOM 1310 C CA . ALA A 1 193 ? 6.869 -90.558 -120.898 1.00 21.61 173 ALA A CA 1
ATOM 1311 C C . ALA A 1 193 ? 5.597 -91.316 -120.451 1.00 24.60 173 ALA A C 1
ATOM 1312 O O . ALA A 1 193 ? 5.640 -92.153 -119.575 1.00 24.08 173 ALA A O 1
ATOM 1314 N N . ALA A 1 194 ? 4.453 -91.031 -121.047 1.00 32.79 174 ALA A N 1
ATOM 1315 C CA . ALA A 1 194 ? 3.206 -91.645 -120.564 1.00 34.94 174 ALA A CA 1
ATOM 1316 C C . ALA A 1 194 ? 2.668 -92.601 -121.622 1.00 38.22 174 ALA A C 1
ATOM 1317 O O . ALA A 1 194 ? 3.388 -93.552 -121.986 1.00 37.48 174 ALA A O 1
ATOM 1319 N N . GLN A 1 195 ? 1.450 -92.367 -122.133 1.00 39.99 175 GLN A N 1
ATOM 1320 C CA . GLN A 1 195 ? 0.892 -93.232 -123.168 1.00 42.60 175 GLN A CA 1
ATOM 1321 C C . GLN A 1 195 ? 1.694 -93.128 -124.477 1.00 41.17 175 GLN A C 1
ATOM 1322 O O . GLN A 1 195 ? 1.670 -94.068 -125.269 1.00 39.65 175 GLN A O 1
ATOM 1328 N N . GLY A 1 196 ? 2.424 -92.018 -124.672 1.00 38.84 176 GLY A N 1
ATOM 1329 C CA . GLY A 1 196 ? 3.314 -91.841 -125.831 1.00 38.34 176 GLY A CA 1
ATOM 1330 C C . GLY A 1 196 ? 4.734 -92.393 -125.717 1.00 37.34 176 GLY A C 1
ATOM 1331 O O . GLY A 1 196 ? 5.611 -91.999 -126.478 1.00 35.10 176 GLY A O 1
ATOM 1332 N N . SER A 1 197 ? 4.967 -93.304 -124.778 1.00 37.59 177 SER A N 1
ATOM 1333 C CA . SER A 1 197 ? 6.259 -93.998 -124.640 1.00 37.33 177 SER A CA 1
ATOM 1334 C C . SER A 1 197 ? 6.796 -94.522 -126.000 1.00 39.80 177 SER A C 1
ATOM 1335 O O . SER A 1 197 ? 6.261 -95.497 -126.531 1.00 40.69 177 SER A O 1
ATOM 1338 N N . PRO A 1 198 ? 7.844 -93.876 -126.562 1.00 39.87 178 PRO A N 1
ATOM 1339 C CA . PRO A 1 198 ? 8.365 -94.308 -127.873 1.00 39.16 178 PRO A CA 1
ATOM 1340 C C . PRO A 1 198 ? 9.165 -95.620 -127.804 1.00 37.40 178 PRO A C 1
ATOM 1341 O O . PRO A 1 198 ? 9.260 -96.341 -128.814 1.00 36.35 178 PRO A O 1
ATOM 1345 N N . LEU A 1 199 ? 9.722 -95.923 -126.627 1.00 34.04 179 LEU A N 1
ATOM 1346 C CA . LEU A 1 199 ? 10.308 -97.225 -126.366 1.00 32.43 179 LEU A CA 1
ATOM 1347 C C . LEU A 1 199 ? 9.240 -98.263 -126.288 1.00 30.66 179 LEU A C 1
ATOM 1348 O O . LEU A 1 199 ? 9.425 -99.351 -126.788 1.00 29.05 179 LEU A O 1
ATOM 1353 N N . SER A 1 200 ? 8.122 -97.946 -125.636 1.00 29.30 180 SER A N 1
ATOM 1354 C CA . SER A 1 200 ? 7.055 -98.909 -125.564 1.00 29.10 180 SER A CA 1
ATOM 1355 C C . SER A 1 200 ? 6.588 -99.265 -126.970 1.00 26.22 180 SER A C 1
ATOM 1356 O O . SER A 1 200 ? 6.443 -100.447 -127.278 1.00 28.29 180 SER A O 1
ATOM 1359 N N . ARG A 1 201 ? 6.387 -98.262 -127.822 1.00 25.99 181 ARG A N 1
ATOM 1360 C CA . ARG A 1 201 ? 5.926 -98.518 -129.199 1.00 25.92 181 ARG A CA 1
ATOM 1361 C C . ARG A 1 201 ? 6.938 -99.375 -129.952 1.00 22.67 181 ARG A C 1
ATOM 1362 O O . ARG A 1 201 ? 6.569 -100.369 -130.575 1.00 23.27 181 ARG A O 1
ATOM 1370 N N . GLN A 1 202 ? 8.222 -99.039 -129.852 1.00 20.91 182 GLN A N 1
ATOM 1371 C CA . GLN A 1 202 ? 9.227 -99.745 -130.664 1.00 19.91 182 GLN A CA 1
ATOM 1372 C C . GLN A 1 202 ? 9.581 -101.140 -130.120 1.00 19.58 182 GLN A C 1
ATOM 1373 O O . GLN A 1 202 ? 10.028 -102.007 -130.876 1.00 19.08 182 GLN A O 1
ATOM 1379 N N . LEU A 1 203 ? 9.381 -101.365 -128.818 1.00 19.62 183 LEU A N 1
ATOM 1380 C CA . LEU A 1 203 ? 9.764 -102.633 -128.196 1.00 19.60 183 LEU A CA 1
ATOM 1381 C C . LEU A 1 203 ? 8.679 -103.682 -128.209 1.00 18.26 183 LEU A C 1
ATOM 1382 O O . LEU A 1 203 ? 8.959 -104.836 -127.910 1.00 18.31 183 LEU A O 1
ATOM 1387 N N . GLY A 1 204 ? 7.451 -103.287 -128.507 1.00 16.95 184 GLY A N 1
ATOM 1388 C CA . GLY A 1 204 ? 6.353 -104.224 -128.613 1.00 17.31 184 GLY A CA 1
ATOM 1389 C C . GLY A 1 204 ? 5.952 -104.860 -127.295 1.00 17.47 184 GLY A C 1
ATOM 1390 O O . GLY A 1 204 ? 5.580 -106.034 -127.269 1.00 17.33 184 GLY A O 1
ATOM 1391 N N . LEU A 1 205 ? 6.041 -104.105 -126.194 1.00 16.77 185 LEU A N 1
ATOM 1392 C CA . LEU A 1 205 ? 5.735 -104.678 -124.874 1.00 17.77 185 LEU A CA 1
ATOM 1393 C C . LEU A 1 205 ? 4.316 -104.388 -124.362 1.00 16.82 185 LEU A C 1
ATOM 1394 O O . LEU A 1 205 ? 3.864 -105.062 -123.447 1.00 16.14 185 LEU A O 1
ATOM 1399 N N . ARG A 1 206 ? 3.620 -103.418 -124.949 1.00 16.76 186 ARG A N 1
ATOM 1400 C CA . ARG A 1 206 ? 2.309 -103.011 -124.444 1.00 16.05 186 ARG A CA 1
ATOM 1401 C C . ARG A 1 206 ? 1.161 -103.867 -124.968 1.00 16.04 186 ARG A C 1
ATOM 1402 O O . ARG A 1 206 ? 1.147 -104.272 -126.138 1.00 15.64 186 ARG A O 1
ATOM 1410 N N . THR A 1 207 ? 0.187 -104.114 -124.094 1.00 15.54 187 THR A N 1
ATOM 1411 C CA . THR A 1 207 ? -1.017 -104.866 -124.449 1.00 15.56 187 THR A CA 1
ATOM 1412 C C . THR A 1 207 ? -2.168 -104.458 -123.533 1.00 15.95 187 THR A C 1
ATOM 1413 O O . THR A 1 207 ? -1.934 -103.916 -122.457 1.00 14.25 187 THR A O 1
ATOM 1417 N N . THR A 1 208 ? -3.392 -104.717 -123.988 1.00 16.55 188 THR A N 1
ATOM 1418 C CA . THR A 1 208 ? -4.582 -104.646 -123.158 1.00 17.77 188 THR A CA 1
ATOM 1419 C C . THR A 1 208 ? -5.103 -106.037 -122.791 1.00 19.32 188 THR A C 1
ATOM 1420 O O . THR A 1 208 ? -6.089 -106.142 -122.057 1.00 18.71 188 THR A O 1
ATOM 1424 N N . GLU A 1 209 ? -4.438 -107.096 -123.268 1.00 20.37 189 GLU A N 1
ATOM 1425 C CA . GLU A 1 209 ? -4.869 -108.466 -122.988 1.00 22.75 189 GLU A CA 1
ATOM 1426 C C . GLU A 1 209 ? -4.823 -108.690 -121.492 1.00 22.41 189 GLU A C 1
ATOM 1427 O O . GLU A 1 209 ? -3.866 -108.284 -120.837 1.00 22.27 189 GLU A O 1
ATOM 1433 N N . GLY A 1 210 ? -5.851 -109.333 -120.958 1.00 22.13 190 GLY A N 1
ATOM 1434 C CA . GLY A 1 210 ? -5.878 -109.718 -119.555 1.00 23.09 190 GLY A CA 1
ATOM 1435 C C . GLY A 1 210 ? -6.297 -108.640 -118.560 1.00 23.27 190 GLY A C 1
ATOM 1436 O O . GLY A 1 210 ? -6.354 -108.921 -117.361 1.00 26.84 190 GLY A O 1
ATOM 1437 N N . LEU A 1 211 ? -6.595 -107.423 -119.019 1.00 20.34 191 LEU A N 1
ATOM 1438 C CA . LEU A 1 211 ? -6.996 -106.345 -118.103 1.00 19.20 191 LEU A CA 1
ATOM 1439 C C . LEU A 1 211 ? -8.471 -106.447 -117.769 1.00 17.47 191 LEU A C 1
ATOM 1440 O O . LEU A 1 211 ? -9.311 -106.576 -118.672 1.00 16.15 191 LEU A O 1
ATOM 1445 N N . ALA A 1 212 ? -8.776 -106.389 -116.474 1.00 15.56 192 ALA A N 1
ATOM 1446 C CA . ALA A 1 212 ? -10.157 -106.352 -115.985 1.00 16.06 192 ALA A CA 1
ATOM 1447 C C . ALA A 1 212 ? -10.824 -104.986 -116.130 1.00 15.63 192 ALA A C 1
ATOM 1448 O O . ALA A 1 212 ? -12.043 -104.917 -116.193 1.00 15.99 192 ALA A O 1
ATOM 1450 N N . THR A 1 213 ? -10.033 -103.906 -116.154 1.00 14.85 193 THR A N 1
ATOM 1451 C CA . THR A 1 213 ? -10.559 -102.561 -116.243 1.00 14.44 193 THR A CA 1
ATOM 1452 C C . THR A 1 213 ? -10.538 -102.090 -117.703 1.00 14.53 193 THR A C 1
ATOM 1453 O O . THR A 1 213 ? -9.497 -102.153 -118.361 1.00 14.59 193 THR A O 1
ATOM 1457 N N . ASP A 1 214 ? -11.687 -101.610 -118.173 1.00 14.20 194 ASP A N 1
ATOM 1458 C CA . ASP A 1 214 ? -11.870 -101.067 -119.519 1.00 14.87 194 ASP A CA 1
ATOM 1459 C C . ASP A 1 214 ? -12.664 -99.777 -119.363 1.00 13.86 194 ASP A C 1
ATOM 1460 O O . ASP A 1 214 ? -13.897 -99.801 -119.278 1.00 13.06 194 ASP A O 1
ATOM 1465 N N . THR A 1 215 ? -11.947 -98.653 -119.293 1.00 12.57 195 THR A N 1
ATOM 1466 C CA . THR A 1 215 ? -12.541 -97.378 -118.991 1.00 11.90 195 THR A CA 1
ATOM 1467 C C . THR A 1 215 ? -12.034 -96.283 -119.892 1.00 12.31 195 THR A C 1
ATOM 1468 O O . THR A 1 215 ? -10.939 -96.384 -120.451 1.00 11.95 195 THR A O 1
ATOM 1472 N N . CYS A 1 216 ? -12.858 -95.244 -120.008 1.00 12.29 196 CYS A N 1
ATOM 1473 C CA . CYS A 1 216 ? -12.541 -94.028 -120.745 1.00 13.20 196 CYS A CA 1
ATOM 1474 C C . CYS A 1 216 ? -12.541 -92.869 -119.754 1.00 13.17 196 CYS A C 1
ATOM 1475 O O . CYS A 1 216 ? -12.995 -93.019 -118.608 1.00 12.87 196 CYS A O 1
ATOM 1478 N N . SER A 1 217 ? -12.004 -91.730 -120.183 1.00 12.84 197 SER A N 1
ATOM 1479 C CA . SER A 1 217 ? -11.913 -90.553 -119.343 1.00 12.60 197 SER A CA 1
ATOM 1480 C C . SER A 1 217 ? -12.089 -89.277 -120.155 1.00 12.78 197 SER A C 1
ATOM 1481 O O . SER A 1 217 ? -11.524 -89.148 -121.252 1.00 12.68 197 SER A O 1
ATOM 1484 N N . PHE A 1 218 ? -12.878 -88.353 -119.602 1.00 12.56 198 PHE A N 1
ATOM 1485 C CA . PHE A 1 218 ? -13.027 -86.986 -120.088 1.00 13.01 198 PHE A CA 1
ATOM 1486 C C . PHE A 1 218 ? -12.546 -86.061 -118.972 1.00 12.85 198 PHE A C 1
ATOM 1487 O O . PHE A 1 218 ? -13.035 -86.177 -117.839 1.00 12.76 198 PHE A O 1
ATOM 1495 N N . PHE A 1 219 ? -11.634 -85.139 -119.259 1.00 12.51 199 PHE A N 1
ATOM 1496 C CA . PHE A 1 219 ? -11.118 -84.259 -118.216 1.00 12.47 199 PHE A CA 1
ATOM 1497 C C . PHE A 1 219 ? -10.788 -82.851 -118.682 1.00 12.50 199 PHE A C 1
ATOM 1498 O O . PHE A 1 219 ? -10.468 -82.605 -119.857 1.00 12.29 199 PHE A O 1
ATOM 1506 N N . THR A 1 220 ? -10.887 -81.926 -117.735 1.00 12.04 200 THR A N 1
ATOM 1507 C CA . THR A 1 220 ? -10.636 -80.521 -118.000 1.00 12.17 200 THR A CA 1
ATOM 1508 C C . THR A 1 220 ? -10.430 -79.781 -116.673 1.00 12.37 200 THR A C 1
ATOM 1509 O O . THR A 1 220 ? -10.518 -80.381 -115.587 1.00 12.29 200 THR A O 1
ATOM 1513 N N . HIS A 1 221 ? -10.182 -78.484 -116.777 1.00 11.90 201 HIS A N 1
ATOM 1514 C CA . HIS A 1 221 ? -10.175 -77.601 -115.638 1.00 12.43 201 HIS A CA 1
ATOM 1515 C C . HIS A 1 221 ? -11.249 -76.530 -115.815 1.00 12.73 201 HIS A C 1
ATOM 1516 O O . HIS A 1 221 ? -11.444 -76.017 -116.917 1.00 12.70 201 HIS A O 1
ATOM 1523 N N . MET A 1 222 ? -11.914 -76.186 -114.712 1.00 12.71 202 MET A N 1
ATOM 1524 C CA . MET A 1 222 ? -13.035 -75.244 -114.736 1.00 13.36 202 MET A CA 1
ATOM 1525 C C . MET A 1 222 ? -12.924 -74.149 -113.705 1.00 13.11 202 MET A C 1
ATOM 1526 O O . MET A 1 222 ? -12.308 -74.320 -112.638 1.00 13.63 202 MET A O 1
ATOM 1531 N N . LEU A 1 223 ? -13.567 -73.027 -114.021 1.00 13.67 203 LEU A N 1
ATOM 1532 C CA . LEU A 1 223 ? -13.771 -71.929 -113.083 1.00 14.03 203 LEU A CA 1
ATOM 1533 C C . LEU A 1 223 ? -15.162 -71.974 -112.496 1.00 14.74 203 LEU A C 1
ATOM 1534 O O . LEU A 1 223 ? -16.094 -72.486 -113.117 1.00 14.78 203 LEU A O 1
ATOM 1539 N N . ASN A 1 224 ? -15.294 -71.368 -111.320 1.00 16.26 204 ASN A N 1
ATOM 1540 C CA . ASN A 1 224 ? -16.579 -71.207 -110.636 1.00 17.30 204 ASN A CA 1
ATOM 1541 C C . ASN A 1 224 ? -17.326 -72.516 -110.378 1.00 17.34 204 ASN A C 1
ATOM 1542 O O . ASN A 1 224 ? -18.558 -72.562 -110.475 1.00 17.80 204 ASN A O 1
ATOM 1547 N N . VAL A 1 225 ? -16.580 -73.567 -110.041 1.00 16.96 205 VAL A N 1
ATOM 1548 C CA . VAL A 1 225 ? -17.188 -74.800 -109.602 1.00 17.12 205 VAL A CA 1
ATOM 1549 C C . VAL A 1 225 ? -17.560 -74.647 -108.129 1.00 18.10 205 VAL A C 1
ATOM 1550 O O . VAL A 1 225 ? -16.687 -74.412 -107.285 1.00 19.58 205 VAL A O 1
ATOM 1554 N N . LYS A 1 226 ? -18.836 -74.822 -107.817 1.00 18.48 206 LYS A N 1
ATOM 1555 C CA . LYS A 1 226 ? -19.301 -74.739 -106.428 1.00 19.50 206 LYS A CA 1
ATOM 1556 C C . LYS A 1 226 ? -18.771 -75.847 -105.537 1.00 18.27 206 LYS A C 1
ATOM 1557 O O . LYS A 1 226 ? -18.647 -76.982 -105.968 1.00 18.20 206 LYS A O 1
ATOM 1563 N N . SER A 1 227 ? -18.528 -75.510 -104.274 1.00 16.76 207 SER A N 1
ATOM 1564 C CA . SER A 1 227 ? -18.109 -76.476 -103.279 1.00 16.25 207 SER A CA 1
ATOM 1565 C C . SER A 1 227 ? -19.244 -77.462 -102.980 1.00 15.49 207 SER A C 1
ATOM 1566 O O . SER A 1 227 ? -20.423 -77.117 -103.097 1.00 16.27 207 SER A O 1
ATOM 1569 N N . TYR A 1 228 ? -18.886 -78.673 -102.570 1.00 15.18 208 TYR A N 1
ATOM 1570 C CA . TYR A 1 228 ? -19.891 -79.654 -102.160 1.00 15.34 208 TYR A CA 1
ATOM 1571 C C . TYR A 1 228 ? -20.824 -79.065 -101.079 1.00 15.63 208 TYR A C 1
ATOM 1572 O O . TYR A 1 228 ? -22.039 -79.246 -101.134 1.00 16.51 208 TYR A O 1
ATOM 1581 N N . GLU A 1 229 ? -20.243 -78.370 -100.109 1.00 16.18 209 GLU A N 1
ATOM 1582 C CA . GLU A 1 229 ? -21.020 -77.847 -98.979 1.00 17.11 209 GLU A CA 1
ATOM 1583 C C . GLU A 1 229 ? -22.043 -76.798 -99.434 1.00 18.46 209 GLU A C 1
ATOM 1584 O O . GLU A 1 229 ? -23.162 -76.791 -98.926 1.00 19.35 209 GLU A O 1
ATOM 1590 N N . ASP A 1 230 ? -21.663 -75.928 -100.374 1.00 18.19 210 ASP A N 1
ATOM 1591 C CA . ASP A 1 230 ? -22.583 -74.921 -100.939 1.00 19.30 210 ASP A CA 1
ATOM 1592 C C . ASP A 1 230 ? -23.588 -75.504 -101.917 1.00 19.07 210 ASP A C 1
ATOM 1593 O O . ASP A 1 230 ? -24.715 -75.030 -101.988 1.00 19.20 210 ASP A O 1
ATOM 1598 N N . ALA A 1 231 ? -23.180 -76.507 -102.686 1.00 18.21 211 ALA A N 1
ATOM 1599 C CA . ALA A 1 231 ? -24.017 -77.046 -103.754 1.00 17.73 211 ALA A CA 1
ATOM 1600 C C . ALA A 1 231 ? -24.994 -78.097 -103.251 1.00 17.62 211 ALA A C 1
ATOM 1601 O O . ALA A 1 231 ? -26.107 -78.181 -103.762 1.00 18.15 211 ALA A O 1
ATOM 1603 N N . LEU A 1 232 ? -24.570 -78.925 -102.298 1.00 17.93 212 LEU A N 1
ATOM 1604 C CA . LEU A 1 232 ? -25.320 -80.131 -101.932 1.00 17.97 212 LEU A CA 1
ATOM 1605 C C . LEU A 1 232 ? -25.699 -80.230 -100.458 1.00 18.52 212 LEU A C 1
ATOM 1606 O O . LEU A 1 232 ? -26.873 -80.399 -100.148 1.00 20.32 212 LEU A O 1
ATOM 1611 N N . ALA A 1 233 ? -24.738 -80.159 -99.542 1.00 17.88 213 ALA A N 1
ATOM 1612 C CA . ALA A 1 233 ? -25.073 -80.301 -98.123 1.00 17.51 213 ALA A CA 1
ATOM 1613 C C . ALA A 1 233 ? -23.937 -79.833 -97.254 1.00 17.42 213 ALA A C 1
ATOM 1614 O O . ALA A 1 233 ? -22.788 -80.213 -97.501 1.00 17.44 213 ALA A O 1
ATOM 1616 N N . PRO A 1 234 ? -24.245 -79.029 -96.218 1.00 16.70 214 PRO A N 1
ATOM 1617 C CA . PRO A 1 234 ? -23.200 -78.550 -95.312 1.00 16.71 214 PRO A CA 1
ATOM 1618 C C . PRO A 1 234 ? -22.732 -79.631 -94.352 1.00 16.78 214 PRO A C 1
ATOM 1619 O O . PRO A 1 234 ? -23.373 -80.688 -94.246 1.00 17.87 214 PRO A O 1
ATOM 1623 N N . LEU A 1 235 ? -21.662 -79.348 -93.619 1.00 17.24 215 LEU A N 1
ATOM 1624 C CA . LEU A 1 235 ? -21.112 -80.301 -92.642 1.00 18.22 215 LEU A CA 1
ATOM 1625 C C . LEU A 1 235 ? -22.120 -80.669 -91.553 1.00 18.15 215 LEU A C 1
ATOM 1626 O O . LEU A 1 235 ? -22.110 -81.794 -91.069 1.00 17.68 215 LEU A O 1
ATOM 1631 N N . SER A 1 236 ? -22.968 -79.712 -91.168 1.00 18.45 216 SER A N 1
ATOM 1632 C CA . SER A 1 236 ? -24.042 -79.957 -90.184 1.00 18.30 216 SER A CA 1
ATOM 1633 C C . SER A 1 236 ? -25.067 -81.006 -90.632 1.00 18.60 216 SER A C 1
ATOM 1634 O O . SER A 1 236 ? -25.723 -81.636 -89.790 1.00 19.17 216 SER A O 1
ATOM 1637 N N . ARG A 1 237 ? -25.213 -81.188 -91.947 1.00 18.27 217 ARG A N 1
ATOM 1638 C CA . ARG A 1 237 ? -26.072 -82.220 -92.508 1.00 18.07 217 ARG A CA 1
ATOM 1639 C C . ARG A 1 237 ? -25.332 -83.538 -92.737 1.00 17.53 217 ARG A C 1
ATOM 1640 O O . ARG A 1 237 ? -25.830 -84.596 -92.369 1.00 16.90 217 ARG A O 1
ATOM 1648 N N . THR A 1 238 ? -24.154 -83.488 -93.358 1.00 16.83 218 TH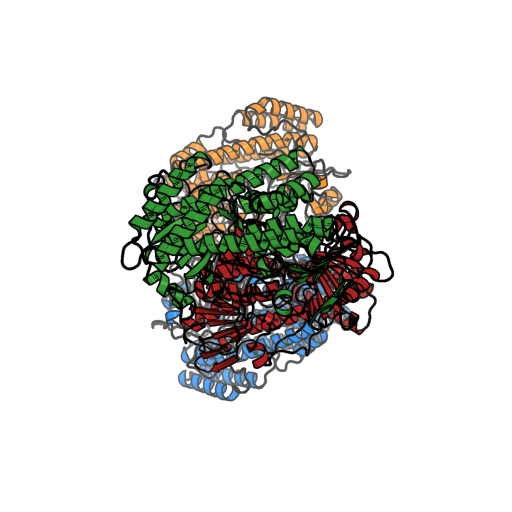R A N 1
ATOM 1649 C CA . THR A 1 238 ? -23.435 -84.713 -93.686 1.00 16.87 218 THR A CA 1
ATOM 1650 C C . THR A 1 238 ? -22.778 -85.352 -92.472 1.00 17.40 218 THR A C 1
ATOM 1651 O O . THR A 1 238 ? -22.584 -86.561 -92.450 1.00 17.63 218 THR A O 1
ATOM 1655 N N . ARG A 1 239 ? -22.428 -84.537 -91.477 1.00 18.28 219 ARG A N 1
ATOM 1656 C CA . ARG A 1 239 ? -21.651 -84.975 -90.314 1.00 20.13 219 ARG A CA 1
ATOM 1657 C C . ARG A 1 239 ? -20.240 -85.437 -90.687 1.00 19.59 219 ARG A C 1
ATOM 1658 O O . ARG A 1 239 ? -19.586 -86.144 -89.910 1.00 19.53 219 ARG A O 1
ATOM 1666 N N . SER A 1 240 ? -19.752 -85.039 -91.863 1.00 18.89 220 SER A N 1
ATOM 1667 C CA . SER A 1 240 ? -18.404 -85.385 -92.252 1.00 18.11 220 SER A CA 1
ATOM 1668 C C . SER A 1 240 ? -17.440 -84.588 -91.372 1.00 18.09 220 SER A C 1
ATOM 1669 O O . SER A 1 240 ? -17.648 -83.402 -91.158 1.00 18.35 220 SER A O 1
ATOM 1672 N N . PRO A 1 241 ? -16.379 -85.236 -90.876 1.00 18.24 221 PRO A N 1
ATOM 1673 C CA . PRO A 1 241 ? -15.353 -84.530 -90.128 1.00 18.87 221 PRO A CA 1
ATOM 1674 C C . PRO A 1 241 ? -14.507 -83.548 -90.968 1.00 19.26 221 PRO A C 1
ATOM 1675 O O . PRO A 1 241 ? -13.800 -82.729 -90.388 1.00 20.08 221 PRO A O 1
ATOM 1679 N N . ILE A 1 242 ? -14.573 -83.631 -92.299 1.00 17.92 222 ILE A N 1
ATOM 1680 C CA . ILE A 1 242 ? -13.840 -82.723 -93.187 1.00 17.04 222 ILE A CA 1
ATOM 1681 C C . ILE A 1 242 ? -14.788 -82.155 -94.225 1.00 16.38 222 ILE A C 1
ATOM 1682 O O . ILE A 1 242 ? -15.742 -82.825 -94.627 1.00 16.00 222 ILE A O 1
ATOM 1687 N N . GLU A 1 243 ? -14.533 -80.916 -94.651 1.00 16.44 223 GLU A N 1
ATOM 1688 C CA . GLU A 1 243 ? -15.251 -80.346 -95.783 1.00 17.06 223 GLU A CA 1
ATOM 1689 C C . GLU A 1 243 ? -14.918 -81.173 -97.017 1.00 16.55 223 GLU A C 1
ATOM 1690 O O . GLU A 1 243 ? -13.732 -81.409 -97.302 1.00 15.83 223 GLU A O 1
ATOM 1696 N N . LEU A 1 244 ? -15.936 -81.589 -97.757 1.00 16.61 224 LEU A N 1
ATOM 1697 C CA . LEU A 1 244 ? -15.696 -82.333 -98.993 1.00 16.95 224 LEU A CA 1
ATOM 1698 C C . LEU A 1 244 ? -15.008 -81.437 -100.034 1.00 16.07 224 LEU A C 1
ATOM 1699 O O . LEU A 1 244 ? -14.262 -81.936 -100.875 1.00 15.40 224 LEU A O 1
ATOM 1704 N N . PHE A 1 245 ? -15.239 -80.124 -99.934 1.00 15.71 225 PHE A N 1
ATOM 1705 C CA . PHE A 1 245 ? -14.507 -79.112 -100.700 1.00 16.02 225 PHE A CA 1
ATOM 1706 C C . PHE A 1 245 ? -12.988 -79.236 -100.532 1.00 16.00 225 PHE A C 1
ATOM 1707 O O . PHE A 1 245 ? -12.238 -79.044 -101.489 1.00 14.90 225 PHE A O 1
ATOM 1715 N N . LYS A 1 246 ? -12.561 -79.561 -99.312 1.00 15.49 226 LYS A N 1
ATOM 1716 C CA . LYS A 1 246 ? -11.166 -79.795 -98.967 1.00 16.27 226 LYS A CA 1
ATOM 1717 C C . LYS A 1 246 ? -10.831 -81.289 -99.005 1.00 14.98 226 LYS A C 1
ATOM 1718 O O . LYS A 1 246 ? -10.166 -81.815 -98.116 1.00 14.28 226 LYS A O 1
ATOM 1724 N N . SER A 1 247 ? -11.272 -81.957 -100.064 1.00 14.55 227 SER A N 1
ATOM 1725 C CA . SER A 1 247 ? -11.025 -83.369 -100.277 1.00 14.14 227 SER A CA 1
ATOM 1726 C C . SER A 1 247 ? -10.995 -83.655 -101.771 1.00 13.50 227 SER A C 1
ATOM 1727 O O . SER A 1 247 ? -11.467 -82.853 -102.581 1.00 12.97 227 SER A O 1
ATOM 1730 N N . THR A 1 248 ? -10.448 -84.802 -102.127 1.00 13.38 228 THR A N 1
ATOM 1731 C CA . THR A 1 248 ? -10.646 -85.353 -103.458 1.00 13.07 228 THR A CA 1
ATOM 1732 C C . THR A 1 248 ? -12.009 -86.033 -103.465 1.00 12.65 228 THR A C 1
ATOM 1733 O O . THR A 1 248 ? -12.176 -87.101 -102.891 1.00 11.70 228 THR A O 1
ATOM 1737 N N . LEU A 1 249 ? -12.968 -85.404 -104.126 1.00 12.15 229 LEU A N 1
ATOM 1738 C CA . LEU A 1 249 ? -14.349 -85.839 -104.101 1.00 12.37 229 LEU A CA 1
ATOM 1739 C C . LEU A 1 249 ? -14.627 -86.705 -105.319 1.00 12.36 229 LEU A C 1
ATOM 1740 O O . LEU A 1 249 ? -14.341 -86.295 -106.457 1.00 12.35 229 LEU A O 1
ATOM 1745 N N . HIS A 1 250 ? -15.180 -87.890 -105.059 1.00 12.08 230 HIS A N 1
ATOM 1746 C CA . HIS A 1 250 ? -15.521 -88.875 -106.070 1.00 12.63 230 HIS A CA 1
ATOM 1747 C C . HIS A 1 250 ? -17.034 -89.043 -106.053 1.00 12.84 230 HIS A C 1
ATOM 1748 O O . HIS A 1 250 ? -17.585 -89.538 -105.063 1.00 12.84 230 HIS A O 1
ATOM 1755 N N . HIS A 1 251 ? -17.708 -88.617 -107.117 1.00 12.80 231 HIS A N 1
ATOM 1756 C CA . HIS A 1 251 ? -19.129 -88.892 -107.288 1.00 12.88 231 HIS A CA 1
ATOM 1757 C C . HIS A 1 251 ? -19.219 -90.187 -108.060 1.00 13.22 231 HIS A C 1
ATOM 1758 O O . HIS A 1 251 ? -18.745 -90.252 -109.198 1.00 13.01 231 HIS A O 1
ATOM 1765 N N . ILE A 1 252 ? -19.786 -91.218 -107.438 1.00 12.42 232 ILE A N 1
ATOM 1766 C CA . ILE A 1 252 ? -19.770 -92.562 -108.005 1.00 12.63 232 ILE A CA 1
ATOM 1767 C C . ILE A 1 252 ? -21.195 -92.997 -108.338 1.00 12.62 232 ILE A C 1
ATOM 1768 O O . ILE A 1 252 ? -22.168 -92.579 -107.684 1.00 12.75 232 ILE A O 1
ATOM 1773 N N . PHE A 1 253 ? -21.319 -93.811 -109.378 1.00 12.46 233 PHE A N 1
ATOM 1774 C CA . PHE A 1 253 ? -22.609 -94.297 -109.834 1.00 12.75 233 PHE A CA 1
ATOM 1775 C C . PHE A 1 253 ? -22.340 -95.549 -110.644 1.00 13.42 233 PHE A C 1
ATOM 1776 O O . PHE A 1 253 ? -21.189 -95.868 -110.926 1.00 12.54 233 PHE A O 1
ATOM 1784 N N . GLU A 1 254 ? -23.392 -96.274 -111.016 1.00 14.40 234 GLU A N 1
ATOM 1785 C CA . GLU A 1 254 ? -23.213 -97.629 -111.543 1.00 15.59 234 GLU A CA 1
ATOM 1786 C C . GLU A 1 254 ? -22.199 -97.764 -112.700 1.00 14.37 234 GLU A C 1
ATOM 1787 O O . GLU A 1 254 ? -21.421 -98.701 -112.710 1.00 13.84 234 GLU A O 1
ATOM 1793 N N . GLU A 1 255 ? -22.219 -96.828 -113.639 1.00 13.85 235 GLU A N 1
ATOM 1794 C CA . GLU A 1 255 ? -21.451 -96.935 -114.890 1.00 14.25 235 GLU A CA 1
ATOM 1795 C C . GLU A 1 255 ? -20.143 -96.155 -114.891 1.00 13.57 235 GLU A C 1
ATOM 1796 O O . GLU A 1 255 ? -19.416 -96.157 -115.888 1.00 14.18 235 GLU A O 1
ATOM 1802 N N . GLY A 1 256 ? -19.830 -95.489 -113.787 1.00 13.22 236 GLY A N 1
ATOM 1803 C CA . GLY A 1 256 ? -18.686 -94.602 -113.780 1.00 12.52 236 GLY A CA 1
ATOM 1804 C C . GLY A 1 256 ? -18.555 -93.709 -112.580 1.00 11.93 236 GLY A C 1
ATOM 1805 O O . GLY A 1 256 ? -19.200 -93.905 -111.551 1.00 12.02 236 GLY A O 1
ATOM 1806 N N . TRP A 1 257 ? -17.700 -92.710 -112.724 1.00 11.44 237 TRP A N 1
ATOM 1807 C CA . TRP A 1 257 ? -17.490 -91.747 -111.662 1.00 11.37 237 TRP A CA 1
ATOM 1808 C C . TRP A 1 257 ? -16.952 -90.427 -112.183 1.00 11.47 237 TRP A C 1
ATOM 1809 O O . TRP A 1 257 ? -16.453 -90.345 -113.316 1.00 12.09 237 TRP A O 1
ATOM 1820 N N . LEU A 1 258 ? -17.086 -89.401 -111.350 1.00 11.32 238 LEU A N 1
ATOM 1821 C CA . LEU A 1 258 ? -16.613 -88.059 -111.655 1.00 11.35 238 LEU A CA 1
ATOM 1822 C C . LEU A 1 258 ? -15.843 -87.501 -110.455 1.00 11.44 238 LEU A C 1
ATOM 1823 O O . LEU A 1 258 ? -16.273 -87.642 -109.291 1.00 11.39 238 LEU A O 1
ATOM 1828 N N . TRP A 1 259 ? -14.718 -86.853 -110.735 1.00 10.90 239 TRP A N 1
ATOM 1829 C CA . TRP A 1 259 ? -13.923 -86.209 -109.693 1.00 10.94 239 TRP A CA 1
ATOM 1830 C C . TRP A 1 259 ? -14.136 -84.707 -109.658 1.00 11.35 239 TRP A C 1
ATOM 1831 O O . TRP A 1 259 ? -14.316 -84.085 -110.702 1.00 10.77 239 TRP A O 1
ATOM 1842 N N . VAL A 1 260 ? -14.096 -84.158 -108.439 1.00 11.58 240 VAL A N 1
ATOM 1843 C CA . VAL A 1 260 ? -14.045 -82.733 -108.184 1.00 12.01 240 VAL A CA 1
ATOM 1844 C C . VAL A 1 260 ? -12.806 -82.512 -107.309 1.00 12.26 240 VAL A C 1
ATOM 1845 O O . VAL A 1 260 ? -12.758 -82.934 -106.140 1.00 12.59 240 VAL A O 1
ATOM 1849 N N . ILE A 1 261 ? -11.795 -81.873 -107.897 1.00 12.20 241 ILE A N 1
ATOM 1850 C CA . ILE A 1 261 ? -10.482 -81.711 -107.300 1.00 12.42 241 ILE A CA 1
ATOM 1851 C C . ILE A 1 261 ? -10.149 -80.223 -107.359 1.00 12.25 241 ILE A C 1
ATOM 1852 O O . ILE A 1 261 ? -9.560 -79.756 -108.341 1.00 12.47 241 ILE A O 1
ATOM 1857 N N . PRO A 1 262 ? -10.540 -79.464 -106.319 1.00 12.03 242 PRO A N 1
ATOM 1858 C CA . PRO A 1 262 ? -10.288 -78.016 -106.358 1.00 12.07 242 PRO A CA 1
ATOM 1859 C C . PRO A 1 262 ? -8.839 -77.637 -106.163 1.00 12.08 242 PRO A C 1
ATOM 1860 O O . PRO A 1 262 ? -8.136 -78.266 -105.353 1.00 11.27 242 PRO A O 1
ATOM 1864 N N . PHE A 1 263 ? -8.390 -76.618 -106.899 1.00 11.99 243 PHE A N 1
ATOM 1865 C CA . PHE A 1 263 ? -7.139 -75.925 -106.561 1.00 12.13 243 PHE A CA 1
ATOM 1866 C C . PHE A 1 263 ? -7.409 -74.631 -105.790 1.00 12.58 243 PHE A C 1
ATOM 1867 O O . PHE A 1 263 ? -6.463 -73.986 -105.368 1.00 12.30 243 PHE A O 1
ATOM 1875 N N . ASN A 1 264 ? -8.682 -74.283 -105.598 1.00 12.65 244 ASN A N 1
ATOM 1876 C CA . ASN A 1 264 ? -9.098 -72.996 -105.007 1.00 14.33 244 ASN A CA 1
ATOM 1877 C C . ASN A 1 264 ? -9.660 -73.123 -103.578 1.00 15.13 244 ASN A C 1
ATOM 1878 O O . ASN A 1 264 ? -10.457 -72.296 -103.147 1.00 16.36 244 ASN A O 1
ATOM 1883 N N . ASN A 1 265 ? -9.220 -74.150 -102.860 1.00 15.86 245 ASN A N 1
ATOM 1884 C CA . ASN A 1 265 ? -9.747 -74.498 -101.544 1.00 16.94 245 ASN A CA 1
ATOM 1885 C C . ASN A 1 265 ? -8.737 -74.308 -100.413 1.00 19.40 245 ASN A C 1
ATOM 1886 O O . ASN A 1 265 ? -8.986 -74.750 -99.285 1.00 21.09 245 ASN A O 1
ATOM 1891 N N . HIS A 1 266 ? -7.592 -73.696 -100.724 1.00 20.93 246 HIS A N 1
ATOM 1892 C CA . HIS A 1 266 ? -6.522 -73.480 -99.758 1.00 23.47 246 HIS A CA 1
ATOM 1893 C C . HIS A 1 266 ? -6.597 -72.014 -99.326 1.00 24.07 246 HIS A C 1
ATOM 1894 O O . HIS A 1 266 ? -6.633 -71.132 -100.175 1.00 20.20 246 HIS A O 1
ATOM 1901 N N . PRO A 1 267 ? -6.592 -71.742 -98.009 1.00 27.49 247 PRO A N 1
ATOM 1902 C CA . PRO A 1 267 ? -6.753 -70.332 -97.601 1.00 28.49 247 PRO A CA 1
ATOM 1903 C C . PRO A 1 267 ? -5.636 -69.377 -98.087 1.00 27.76 247 PRO A C 1
ATOM 1904 O O . PRO A 1 267 ? -5.904 -68.205 -98.290 1.00 30.91 247 PRO A O 1
ATOM 1908 N N . GLN A 1 268 ? -4.408 -69.864 -98.229 1.00 26.28 248 GLN A N 1
ATOM 1909 C CA . GLN A 1 268 ? -3.318 -69.113 -98.900 1.00 27.07 248 GLN A CA 1
ATOM 1910 C C . GLN A 1 268 ? -3.054 -69.394 -100.406 1.00 24.04 248 GLN A C 1
ATOM 1911 O O . GLN A 1 268 ? -2.069 -68.911 -100.956 1.00 22.54 248 GLN A O 1
ATOM 1917 N N . GLY A 1 269 ? -3.940 -70.134 -101.065 1.00 21.74 249 GLY A N 1
ATOM 1918 C CA . GLY A 1 269 ? -3.827 -70.428 -102.494 1.00 19.92 249 GLY A CA 1
ATOM 1919 C C . GLY A 1 269 ? -4.386 -69.304 -103.337 1.00 19.01 249 GLY A C 1
ATOM 1920 O O . GLY A 1 269 ? -5.214 -68.520 -102.870 1.00 20.21 249 GLY A O 1
ATOM 1921 N N . THR A 1 270 ? -3.892 -69.184 -104.564 1.00 16.70 250 THR A N 1
ATOM 1922 C CA . THR A 1 270 ? -4.405 -68.213 -105.515 1.00 15.53 250 THR A CA 1
ATOM 1923 C C . THR A 1 270 ? -5.021 -68.833 -106.759 1.00 14.93 250 THR A C 1
ATOM 1924 O O . THR A 1 270 ? -5.584 -68.116 -107.585 1.00 14.50 250 THR A O 1
ATOM 1928 N N . ASN A 1 271 ? -4.952 -70.149 -106.906 1.00 14.37 251 ASN A N 1
ATOM 1929 C CA . ASN A 1 271 ? -5.466 -70.772 -108.116 1.00 14.18 251 ASN A CA 1
ATOM 1930 C C . ASN A 1 271 ? -6.987 -70.722 -108.073 1.00 14.36 251 ASN A C 1
ATOM 1931 O O . ASN A 1 271 ? -7.565 -70.985 -107.029 1.00 15.52 251 ASN A O 1
ATOM 1936 N N . GLN A 1 272 ? -7.631 -70.353 -109.180 1.00 13.86 252 GLN A N 1
ATOM 1937 C CA . GLN A 1 272 ? -9.100 -70.274 -109.252 1.00 14.02 252 GLN A CA 1
ATOM 1938 C C . GLN A 1 272 ? -9.773 -71.537 -109.785 1.00 13.20 252 GLN A C 1
ATOM 1939 O O . GLN A 1 272 ? -11.002 -71.658 -109.749 1.00 14.25 252 GLN A O 1
ATOM 1945 N N . LEU A 1 273 ? -8.981 -72.478 -110.275 1.00 12.03 253 LEU A N 1
ATOM 1946 C CA . LEU A 1 273 ? -9.513 -73.588 -111.030 1.00 11.57 253 LEU A CA 1
ATOM 1947 C C . LEU A 1 273 ? -9.847 -74.776 -110.163 1.00 11.64 253 LEU A C 1
ATOM 1948 O O . LEU A 1 273 ? -9.344 -74.930 -109.041 1.00 12.01 253 LEU A O 1
ATOM 1953 N N . CYS A 1 274 ? -10.662 -75.635 -110.750 1.00 11.70 254 CYS A N 1
ATOM 1954 C CA . CYS A 1 274 ? -11.007 -76.919 -110.220 1.00 11.97 254 CYS A CA 1
ATOM 1955 C C . CYS A 1 274 ? -10.890 -77.965 -111.326 1.00 11.73 254 CYS A C 1
ATOM 1956 O O . CYS A 1 274 ? -11.399 -77.793 -112.444 1.00 12.02 254 CYS A O 1
ATOM 1959 N N . SER A 1 275 ? -10.214 -79.063 -111.014 1.00 11.56 255 SER A N 1
ATOM 1960 C CA . SER A 1 275 ? -10.077 -80.147 -111.973 1.00 11.49 255 SER A CA 1
ATOM 1961 C C . SER A 1 275 ? -11.313 -81.023 -111.947 1.00 11.30 255 SER A C 1
ATOM 1962 O O . SER A 1 275 ? -11.816 -81.363 -110.867 1.00 10.33 255 SER A O 1
ATOM 1965 N N . ILE A 1 276 ? -11.795 -81.379 -113.136 1.00 11.43 256 ILE A N 1
ATOM 1966 C CA . ILE A 1 276 ? -12.996 -82.183 -113.305 1.00 11.89 256 ILE A CA 1
ATOM 1967 C C . ILE A 1 276 ? -12.676 -83.289 -114.312 1.00 11.95 256 ILE A C 1
ATOM 1968 O O . ILE A 1 276 ? -12.194 -83.010 -115.416 1.00 12.23 256 ILE A O 1
ATOM 1973 N N . GLY A 1 277 ? -12.936 -84.539 -113.935 1.00 11.70 257 GLY A N 1
ATOM 1974 C CA . GLY A 1 277 ? -12.763 -85.671 -114.844 1.00 11.77 257 GLY A CA 1
ATOM 1975 C C . GLY A 1 277 ? -13.892 -86.640 -114.655 1.00 12.22 257 GLY A C 1
ATOM 1976 O O . GLY A 1 277 ? -14.257 -86.923 -113.518 1.00 13.06 257 GLY A O 1
ATOM 1977 N N . PHE A 1 278 ? -14.483 -87.131 -115.735 1.00 12.37 258 PHE A N 1
ATOM 1978 C CA . PHE A 1 278 ? -15.484 -88.200 -115.604 1.00 12.37 258 PHE A CA 1
ATOM 1979 C C . PHE A 1 278 ? -15.120 -89.405 -116.444 1.00 12.49 258 PHE A C 1
ATOM 1980 O O . PHE A 1 278 ? -14.597 -89.271 -117.566 1.00 12.21 258 PHE A O 1
ATOM 1988 N N . GLN A 1 279 ? -15.345 -90.580 -115.848 1.00 11.99 259 GLN A N 1
ATOM 1989 C CA . GLN A 1 279 ? -14.884 -91.846 -116.383 1.00 12.14 259 GLN A CA 1
ATOM 1990 C C . GLN A 1 279 ? -16.045 -92.791 -116.511 1.00 12.55 259 GLN A C 1
ATOM 1991 O O . GLN A 1 279 ? -16.892 -92.841 -115.613 1.00 13.15 259 GLN A O 1
ATOM 1997 N N . PHE A 1 280 ? -16.078 -93.551 -117.603 1.00 12.79 260 PHE A N 1
ATOM 1998 C CA . PHE A 1 280 ? -17.061 -94.622 -117.770 1.00 12.87 260 PHE A CA 1
ATOM 1999 C C . PHE A 1 280 ? -16.406 -95.995 -117.878 1.00 12.96 260 PHE A C 1
ATOM 2000 O O . PHE A 1 280 ? -15.389 -96.165 -118.526 1.00 12.08 260 PHE A O 1
ATOM 2008 N N . ASN A 1 281 ? -17.036 -96.964 -117.227 1.00 13.15 261 ASN A N 1
ATOM 2009 C CA . ASN A 1 281 ? -16.828 -98.365 -117.485 1.00 13.69 261 ASN A CA 1
ATOM 2010 C C . ASN A 1 281 ? -17.410 -98.667 -118.869 1.00 14.03 261 ASN A C 1
ATOM 2011 O O . ASN A 1 281 ? -18.629 -98.674 -119.049 1.00 14.28 261 ASN A O 1
ATOM 2016 N N . ASN A 1 282 ? -16.534 -98.926 -119.840 1.00 15.11 262 ASN A N 1
ATOM 2017 C CA . ASN A 1 282 ? -16.950 -99.122 -121.242 1.00 15.31 262 ASN A CA 1
ATOM 2018 C C . ASN A 1 282 ? -17.812 -100.378 -121.426 1.00 16.32 262 ASN A C 1
ATOM 2019 O O . ASN A 1 282 ? -18.568 -100.475 -122.395 1.00 16.71 262 ASN A O 1
ATOM 2024 N N . ALA A 1 283 ? -17.713 -101.321 -120.493 1.00 16.90 263 ALA A N 1
ATOM 2025 C CA . ALA A 1 283 ? -18.618 -102.475 -120.460 1.00 17.93 263 ALA A CA 1
ATOM 2026 C C . ALA A 1 283 ? -20.060 -102.099 -120.124 1.00 18.78 263 ALA A C 1
ATOM 2027 O O . ALA A 1 283 ? -20.966 -102.877 -120.421 1.00 19.38 263 ALA A O 1
ATOM 2029 N N . LYS A 1 284 ? -20.280 -100.948 -119.484 1.00 18.74 264 LYS A N 1
ATOM 2030 C CA . LYS A 1 284 ? -21.626 -100.506 -119.109 1.00 19.26 264 LYS A CA 1
ATOM 2031 C C . LYS A 1 284 ? -22.147 -99.302 -119.872 1.00 19.95 264 LYS A C 1
ATOM 2032 O O . LYS A 1 284 ? -23.339 -99.201 -120.056 1.00 20.53 264 LYS A O 1
ATOM 2038 N N . TYR A 1 285 ? -21.285 -98.373 -120.275 1.00 19.29 265 TYR A N 1
ATOM 2039 C CA . TYR A 1 285 ? -21.716 -97.233 -121.079 1.00 19.76 265 TYR A CA 1
ATOM 2040 C C . TYR A 1 285 ? -20.570 -96.785 -121.962 1.00 20.66 265 TYR A C 1
ATOM 2041 O O . TYR A 1 285 ? -19.475 -96.540 -121.449 1.00 21.72 265 TYR A O 1
ATOM 2050 N N . ARG A 1 286 ? -20.823 -96.658 -123.264 1.00 21.35 266 ARG A N 1
ATOM 2051 C CA . ARG A 1 286 ? -19.846 -96.100 -124.201 1.00 23.55 266 ARG A CA 1
ATOM 2052 C C . ARG A 1 286 ? -20.348 -94.744 -124.671 1.00 23.35 266 ARG A C 1
ATOM 2053 O O . ARG A 1 286 ? -21.420 -94.658 -125.261 1.00 24.19 266 ARG A O 1
ATOM 2061 N N . PRO A 1 287 ? -19.582 -93.668 -124.420 1.00 22.51 267 PRO A N 1
ATOM 2062 C CA . PRO A 1 287 ? -20.034 -92.380 -124.921 1.00 22.62 267 PRO A CA 1
ATOM 2063 C C . PRO A 1 287 ? -20.021 -92.328 -126.455 1.00 23.20 267 PRO A C 1
ATOM 2064 O O . PRO A 1 287 ? -19.218 -93.003 -127.089 1.00 23.25 267 PRO A O 1
ATOM 2068 N N . THR A 1 288 ? -20.926 -91.542 -127.021 1.00 24.39 268 THR A N 1
ATOM 2069 C CA . THR A 1 288 ? -21.059 -91.406 -128.475 1.00 26.13 268 THR A CA 1
ATOM 2070 C C . THR A 1 288 ? -20.916 -89.986 -129.002 1.00 26.69 268 THR A C 1
ATOM 2071 O O . THR A 1 288 ? -20.710 -89.809 -130.201 1.00 28.02 268 THR A O 1
ATOM 2075 N N . GLU A 1 289 ? -21.018 -88.979 -128.138 1.00 26.02 269 GLU A N 1
ATOM 2076 C CA . GLU A 1 289 ? -21.107 -87.590 -128.596 1.00 25.13 269 GLU A CA 1
ATOM 2077 C C . GLU A 1 289 ? -19.926 -86.775 -128.089 1.00 23.05 269 GLU A C 1
ATOM 2078 O O . GLU A 1 289 ? -19.075 -87.289 -127.367 1.00 21.63 269 GLU A O 1
ATOM 2084 N N . ALA A 1 290 ? -19.880 -85.502 -128.475 1.00 22.12 270 ALA A N 1
ATOM 2085 C CA . ALA A 1 290 ? -18.775 -84.631 -128.101 1.00 21.81 270 ALA A CA 1
ATOM 2086 C C . ALA A 1 290 ? -18.653 -84.513 -126.574 1.00 20.76 270 ALA A C 1
ATOM 2087 O O . ALA A 1 290 ? -19.653 -84.649 -125.862 1.00 19.19 270 ALA A O 1
ATOM 2089 N N . PRO A 1 291 ? -17.429 -84.259 -126.066 1.00 19.83 271 PRO A N 1
ATOM 2090 C CA . PRO A 1 291 ? -17.262 -84.206 -124.602 1.00 19.65 271 PRO A CA 1
ATOM 2091 C C . PRO A 1 291 ? -18.257 -83.305 -123.864 1.00 19.53 271 PRO A C 1
ATOM 2092 O O . PRO A 1 291 ? -18.857 -83.757 -122.889 1.00 19.59 271 PRO A O 1
ATOM 2096 N N . GLU A 1 292 ? -18.478 -82.071 -124.327 1.00 20.13 272 GLU A N 1
ATOM 2097 C CA . GLU A 1 292 ? -19.454 -81.198 -123.642 1.00 20.95 272 GLU A CA 1
ATOM 2098 C C . GLU A 1 292 ? -20.892 -81.772 -123.642 1.00 20.45 272 GLU A C 1
ATOM 2099 O O . GLU A 1 292 ? -21.622 -81.620 -122.649 1.00 19.53 272 GLU A O 1
ATOM 2105 N N . ILE A 1 293 ? -21.279 -82.457 -124.714 1.00 20.26 273 ILE A N 1
ATOM 2106 C CA . ILE A 1 293 ? -22.608 -83.091 -124.782 1.00 20.72 273 ILE A CA 1
ATOM 2107 C C . ILE A 1 293 ? -22.684 -84.268 -123.791 1.00 19.34 273 ILE A C 1
ATOM 2108 O O . ILE A 1 293 ? -23.668 -84.416 -123.068 1.00 18.77 273 ILE A O 1
ATOM 2113 N N . GLU A 1 294 ? -21.636 -85.080 -123.740 1.00 18.10 274 GLU A N 1
ATOM 2114 C CA . GLU A 1 294 ? -21.574 -86.174 -122.765 1.00 18.06 274 GLU A CA 1
ATOM 2115 C C . GLU A 1 294 ? -21.619 -85.635 -121.327 1.00 17.25 274 GLU A C 1
ATOM 2116 O O . GLU A 1 294 ? -22.292 -86.210 -120.467 1.00 17.17 274 GLU A O 1
ATOM 2122 N N . PHE A 1 295 ? -20.943 -84.515 -121.078 1.00 16.89 275 PHE A N 1
ATOM 2123 C CA . PHE A 1 295 ? -20.961 -83.884 -119.763 1.00 16.94 275 PHE A CA 1
ATOM 2124 C C . PHE A 1 295 ? -22.392 -83.479 -119.381 1.00 17.86 275 PHE A C 1
ATOM 2125 O O . PHE A 1 295 ? -22.876 -83.840 -118.307 1.00 17.09 275 PHE A O 1
ATOM 2133 N N . ARG A 1 296 ? -23.082 -82.796 -120.289 1.00 18.97 276 ARG A N 1
ATOM 2134 C CA . ARG A 1 296 ? -24.461 -82.381 -120.040 1.00 21.15 276 ARG A CA 1
ATOM 2135 C C . ARG A 1 296 ? -25.404 -83.574 -119.839 1.00 20.10 276 ARG A C 1
ATOM 2136 O O . ARG A 1 296 ? -26.279 -83.509 -118.967 1.00 19.43 276 ARG A O 1
ATOM 2144 N N . LYS A 1 297 ? -25.237 -84.642 -120.622 1.00 19.25 277 LYS A N 1
ATOM 2145 C CA . LYS A 1 297 ? -26.024 -85.871 -120.413 1.00 20.01 277 LYS A CA 1
ATOM 2146 C C . LYS A 1 297 ? -25.804 -86.459 -119.019 1.00 19.62 277 LYS A C 1
ATOM 2147 O O . LYS A 1 297 ? -26.759 -86.884 -118.360 1.00 18.67 277 LYS A O 1
ATOM 2153 N N . LEU A 1 298 ? -24.548 -86.475 -118.572 1.00 17.77 278 LEU A N 1
ATOM 2154 C CA . LEU A 1 298 ? -24.217 -86.954 -117.234 1.00 17.87 278 LEU A CA 1
ATOM 2155 C C . LEU A 1 298 ? -24.941 -86.136 -116.162 1.00 17.85 278 LEU A C 1
ATOM 2156 O O . LEU A 1 298 ? -25.529 -86.706 -115.233 1.00 18.00 278 LEU A O 1
ATOM 2161 N N . LEU A 1 299 ? -24.914 -84.810 -116.300 1.00 17.55 279 LEU A N 1
ATOM 2162 C CA . LEU A 1 299 ? -25.523 -83.921 -115.318 1.00 18.19 279 LEU A CA 1
ATOM 2163 C C . LEU A 1 299 ? -27.063 -84.040 -115.284 1.00 19.84 279 LEU A C 1
ATOM 2164 O O . LEU A 1 299 ? -27.673 -83.874 -114.228 1.00 19.56 279 LEU A O 1
ATOM 2169 N N . LYS A 1 300 ? -27.666 -84.343 -116.431 1.00 20.32 280 LYS A N 1
ATOM 2170 C CA . LYS A 1 300 ? -29.109 -84.597 -116.530 1.00 22.55 280 LYS A CA 1
ATOM 2171 C C . LYS A 1 300 ? -29.454 -85.920 -115.825 1.00 21.77 280 LYS A C 1
ATOM 2172 O O . LYS A 1 300 ? -30.431 -86.001 -115.088 1.00 20.38 280 LYS A O 1
ATOM 2178 N N . LYS A 1 301 ? -28.615 -86.931 -116.030 1.00 20.48 281 LYS A N 1
ATOM 2179 C CA . LYS A 1 301 ? -28.733 -88.235 -115.363 1.00 21.55 281 LYS A CA 1
ATOM 2180 C C . LYS A 1 301 ? -28.603 -88.108 -113.836 1.00 19.15 281 LYS A C 1
ATOM 2181 O O . LYS A 1 301 ? -29.321 -88.773 -113.092 1.00 18.78 281 LYS A O 1
ATOM 2187 N N . TYR A 1 302 ? -27.684 -87.252 -113.385 1.00 17.10 282 TYR A N 1
ATOM 2188 C CA . TYR A 1 302 ? -27.325 -87.088 -111.971 1.00 16.92 282 TYR A CA 1
ATOM 2189 C C . TYR A 1 302 ? -27.376 -85.613 -111.564 1.00 17.73 282 TYR A C 1
ATOM 2190 O O . TYR A 1 302 ? -26.334 -84.982 -111.373 1.00 17.57 282 TYR A O 1
ATOM 2199 N N . PRO A 1 303 ? -28.596 -85.051 -111.414 1.00 18.65 283 PRO A N 1
ATOM 2200 C CA . PRO A 1 303 ? -28.744 -83.622 -111.093 1.00 18.26 283 PRO A CA 1
ATOM 2201 C C . PRO A 1 303 ? -28.013 -83.164 -109.842 1.00 17.21 283 PRO A C 1
ATOM 2202 O O . PRO A 1 303 ? -27.625 -81.999 -109.770 1.00 17.14 283 PRO A O 1
ATOM 2206 N N . ALA A 1 304 ? -27.837 -84.051 -108.863 1.00 15.90 284 ALA A N 1
ATOM 2207 C CA . ALA A 1 304 ? -27.033 -83.723 -107.685 1.00 15.72 284 ALA A CA 1
ATOM 2208 C C . ALA A 1 304 ? -25.624 -83.291 -108.090 1.00 15.41 284 ALA A C 1
ATOM 2209 O O . ALA A 1 304 ? -25.142 -82.263 -107.640 1.00 15.56 284 ALA A O 1
ATOM 2211 N N . ILE A 1 305 ? -24.990 -84.067 -108.961 1.00 14.90 285 ILE A N 1
ATOM 2212 C CA . ILE A 1 305 ? -23.659 -83.719 -109.478 1.00 14.53 285 ILE A CA 1
ATOM 2213 C C . ILE A 1 305 ? -23.719 -82.351 -110.188 1.00 14.20 285 ILE A C 1
ATOM 2214 O O . ILE A 1 305 ? -22.824 -81.502 -110.014 1.00 13.26 285 ILE A O 1
ATOM 2219 N N . GLY A 1 306 ? -24.792 -82.136 -110.960 1.00 14.33 286 GLY A N 1
ATOM 2220 C CA . GLY A 1 306 ? -25.043 -80.876 -111.647 1.00 15.27 286 GLY A CA 1
ATOM 2221 C C . GLY A 1 306 ? -25.070 -79.640 -110.766 1.00 16.14 286 GLY A C 1
ATOM 2222 O O . GLY A 1 306 ? -24.745 -78.541 -111.222 1.00 15.81 286 GLY A O 1
ATOM 2223 N N . GLU A 1 307 ? -25.415 -79.801 -109.489 1.00 16.86 287 GLU A N 1
ATOM 2224 C CA . GLU A 1 307 ? -25.396 -78.662 -108.565 1.00 17.78 287 GLU A CA 1
ATOM 2225 C C . GLU A 1 307 ? -24.013 -77.984 -108.411 1.00 16.79 287 GLU A C 1
ATOM 2226 O O . GLU A 1 307 ? -23.936 -76.824 -107.997 1.00 17.10 287 GLU A O 1
ATOM 2232 N N . HIS A 1 308 ? -22.933 -78.685 -108.737 1.00 15.35 288 HIS A N 1
ATOM 2233 C CA . HIS A 1 308 ? -21.609 -78.054 -108.736 1.00 15.41 288 HIS A CA 1
ATOM 2234 C C . HIS A 1 308 ? -21.406 -77.045 -109.843 1.00 15.16 288 HIS A C 1
ATOM 2235 O O . HIS A 1 308 ? -20.534 -76.190 -109.715 1.00 15.35 288 HIS A O 1
ATOM 2242 N N . PHE A 1 309 ? -22.152 -77.175 -110.936 1.00 15.68 289 PHE A N 1
ATOM 2243 C CA . PHE A 1 309 ? -21.762 -76.593 -112.223 1.00 16.56 289 PHE A CA 1
ATOM 2244 C C . PHE A 1 309 ? -22.693 -75.516 -112.774 1.00 18.27 289 PHE A C 1
ATOM 2245 O O . PHE A 1 309 ? -22.503 -75.090 -113.912 1.00 17.17 289 PHE A O 1
ATOM 2253 N N . LYS A 1 310 ? -23.651 -75.051 -111.971 1.00 20.15 290 LYS A N 1
ATOM 2254 C CA . LYS A 1 310 ? -24.674 -74.113 -112.455 1.00 23.58 290 LYS A CA 1
ATOM 2255 C C . LYS A 1 310 ? -24.072 -72.828 -113.008 1.00 24.14 290 LYS A C 1
ATOM 2256 O O . LYS A 1 310 ? -24.539 -72.327 -114.027 1.00 25.81 290 LYS A O 1
ATOM 2262 N N . ASP A 1 311 ? -23.031 -72.330 -112.345 1.00 24.09 291 ASP A N 1
ATOM 2263 C CA . ASP A 1 311 ? -22.315 -71.135 -112.776 1.00 24.80 291 ASP A CA 1
ATOM 2264 C C . ASP A 1 311 ? -20.906 -71.413 -113.293 1.00 22.27 291 ASP A C 1
ATOM 2265 O O . ASP A 1 311 ? -20.154 -70.471 -113.530 1.00 21.74 291 ASP A O 1
ATOM 2270 N N . ALA A 1 312 ? -20.562 -72.684 -113.516 1.00 19.93 292 ALA A N 1
ATOM 2271 C CA . ALA A 1 312 ? -19.194 -73.065 -113.898 1.00 19.22 292 ALA A CA 1
ATOM 2272 C C . ALA A 1 312 ? -18.922 -72.756 -115.368 1.00 19.20 292 ALA A C 1
ATOM 2273 O O . ALA A 1 312 ? -19.828 -72.805 -116.192 1.00 19.22 292 ALA A O 1
ATOM 2275 N N . VAL A 1 313 ? -17.677 -72.441 -115.693 1.00 18.39 293 VAL A N 1
ATOM 2276 C CA . VAL A 1 313 ? -17.247 -72.365 -117.096 1.00 19.00 293 VAL A CA 1
ATOM 2277 C C . VAL A 1 313 ? -15.959 -73.128 -117.288 1.00 18.14 293 VAL A C 1
ATOM 2278 O O . VAL A 1 313 ? -15.057 -73.110 -116.437 1.00 17.18 293 VAL A O 1
ATOM 2282 N N . ASN A 1 314 ? -15.872 -73.762 -118.441 1.00 18.89 294 ASN A N 1
ATOM 2283 C CA . ASN A 1 314 ? -14.712 -74.538 -118.810 1.00 19.19 294 ASN A CA 1
ATOM 2284 C C . ASN A 1 314 ? -13.566 -73.593 -119.123 1.00 18.98 294 ASN A C 1
ATOM 2285 O O . ASN A 1 314 ? -13.777 -72.605 -119.806 1.00 20.09 294 ASN A O 1
ATOM 2290 N N . ALA A 1 315 ? -12.381 -73.866 -118.576 1.00 18.50 295 ALA A N 1
ATOM 2291 C CA . ALA A 1 315 ? -11.188 -73.030 -118.785 1.00 18.57 295 ALA A CA 1
ATOM 2292 C C . ALA A 1 315 ? -10.190 -73.618 -119.764 1.00 19.22 295 ALA A C 1
ATOM 2293 O O . ALA A 1 315 ? -9.149 -73.014 -120.008 1.00 22.07 295 ALA A O 1
ATOM 2295 N N . ARG A 1 316 ? -10.475 -74.817 -120.259 1.00 18.33 296 ARG A N 1
ATOM 2296 C CA . ARG A 1 316 ? -9.665 -75.501 -121.267 1.00 18.82 296 ARG A CA 1
ATOM 2297 C C . ARG A 1 316 ? -10.609 -76.269 -122.189 1.00 18.73 296 ARG A C 1
ATOM 2298 O O . ARG A 1 316 ? -11.797 -76.425 -121.875 1.00 18.69 296 ARG A O 1
ATOM 2306 N N . GLU A 1 317 ? -10.068 -76.819 -123.271 1.00 19.03 297 GLU A N 1
ATOM 2307 C CA . GLU A 1 317 ? -10.797 -77.817 -124.053 1.00 20.31 297 GLU A CA 1
ATOM 2308 C C . GLU A 1 317 ? -10.829 -79.125 -123.275 1.00 18.69 297 GLU A C 1
ATOM 2309 O O . GLU A 1 317 ? -9.839 -79.497 -122.632 1.00 18.16 297 GLU A O 1
ATOM 2315 N N . TRP A 1 318 ? -11.974 -79.802 -123.303 1.00 17.55 298 TRP A N 1
ATOM 2316 C CA . TRP A 1 318 ? -12.059 -81.178 -122.822 1.00 16.71 298 TRP A CA 1
ATOM 2317 C C . TRP A 1 318 ? -11.068 -82.060 -123.581 1.00 16.89 298 TRP A C 1
ATOM 2318 O O . TRP A 1 318 ? -10.846 -81.867 -124.776 1.00 16.74 298 TRP A O 1
ATOM 2329 N N . ILE A 1 319 ? -10.469 -83.013 -122.879 1.00 15.69 299 ILE A N 1
ATOM 2330 C CA . ILE A 1 319 ? -9.709 -84.082 -123.510 1.00 16.91 299 ILE A CA 1
ATOM 2331 C C . ILE A 1 319 ? -10.495 -85.361 -123.282 1.00 16.31 299 ILE A C 1
ATOM 2332 O O . ILE A 1 319 ? -10.966 -85.592 -122.168 1.00 15.32 299 ILE A O 1
ATOM 2337 N N . TYR A 1 320 ? -10.653 -86.164 -124.332 1.00 15.63 300 TYR A N 1
ATOM 2338 C CA . TYR A 1 320 ? -11.289 -87.469 -124.241 1.00 16.06 300 TYR A CA 1
ATOM 2339 C C . TYR A 1 320 ? -10.265 -88.538 -124.574 1.00 16.59 300 TYR A C 1
ATOM 2340 O O . TYR A 1 320 ? -9.563 -88.416 -125.566 1.00 15.71 300 TYR A O 1
ATOM 2349 N N . ALA A 1 321 ? -10.162 -89.557 -123.722 1.00 16.37 301 ALA A N 1
ATOM 2350 C CA . ALA A 1 321 ? -9.362 -90.744 -123.989 1.00 16.73 301 ALA A CA 1
ATOM 2351 C C . ALA A 1 321 ? -10.311 -91.951 -123.986 1.00 17.34 301 ALA A C 1
ATOM 2352 O O . ALA A 1 321 ? -10.877 -92.278 -122.939 1.00 16.76 301 ALA A O 1
ATOM 2354 N N . PRO A 1 322 ? -10.501 -92.613 -125.150 1.00 18.34 302 PRO A N 1
ATOM 2355 C CA . PRO A 1 322 ? -11.484 -93.721 -125.218 1.00 17.88 302 PRO A CA 1
ATOM 2356 C C . PRO A 1 322 ? -11.122 -94.998 -124.448 1.00 17.62 302 PRO A C 1
ATOM 2357 O O . PRO A 1 322 ? -12.016 -95.750 -124.030 1.00 17.19 302 PRO A O 1
ATOM 2361 N N . ARG A 1 323 ? -9.832 -95.256 -124.285 1.00 17.17 303 ARG A N 1
ATOM 2362 C CA . ARG A 1 323 ? -9.390 -96.330 -123.428 1.00 17.12 303 ARG A CA 1
ATOM 2363 C C . ARG A 1 323 ? -8.072 -96.032 -122.734 1.00 16.65 303 ARG A C 1
ATOM 2364 O O . ARG A 1 323 ? -6.999 -96.010 -123.351 1.00 17.43 303 ARG A O 1
ATOM 2372 N N . ILE A 1 324 ? -8.152 -95.895 -121.421 1.00 14.78 304 ILE A N 1
ATOM 2373 C CA . ILE A 1 324 ? -7.015 -95.437 -120.644 1.00 13.38 304 ILE A CA 1
ATOM 2374 C C . ILE A 1 324 ? -6.143 -96.541 -120.058 1.00 12.85 304 ILE A C 1
ATOM 2375 O O . ILE A 1 324 ? -5.073 -96.250 -119.516 1.00 13.60 304 ILE A O 1
ATOM 2380 N N . ASN A 1 325 ? -6.548 -97.799 -120.212 1.00 12.39 305 ASN A N 1
ATOM 2381 C CA . ASN A 1 325 ? -5.928 -98.918 -119.515 1.00 12.01 305 ASN A CA 1
ATOM 2382 C C . ASN A 1 325 ? -4.957 -99.670 -120.413 1.00 12.26 305 ASN A C 1
ATOM 2383 O O . ASN A 1 325 ? -5.296 -99.988 -121.537 1.00 12.36 305 ASN A O 1
ATOM 2388 N N . TYR A 1 326 ? -3.791 -99.997 -119.876 1.00 11.82 306 TYR A N 1
ATOM 2389 C CA . TYR A 1 326 ? -2.812 -100.824 -120.591 1.00 12.37 306 TYR A CA 1
ATOM 2390 C C . TYR A 1 326 ? -1.825 -101.376 -119.596 1.00 12.67 306 TYR A C 1
ATOM 2391 O O . TYR A 1 326 ? -1.704 -100.853 -118.485 1.00 12.20 306 TYR A O 1
ATOM 2400 N N . ARG A 1 327 ? -1.158 -102.453 -119.985 1.00 13.00 307 ARG A N 1
ATOM 2401 C CA . ARG A 1 327 ? -0.082 -103.037 -119.207 1.00 13.66 307 ARG A CA 1
ATOM 2402 C C . ARG A 1 327 ? 1.027 -103.441 -120.170 1.00 13.89 307 ARG A C 1
ATOM 2403 O O . ARG A 1 327 ? 0.884 -103.283 -121.386 1.00 14.52 307 ARG A O 1
ATOM 2411 N N . SER A 1 328 ? 2.134 -103.922 -119.616 1.00 14.26 308 SER A N 1
ATOM 2412 C CA . SER A 1 328 ? 3.261 -104.403 -120.419 1.00 14.26 308 SER A CA 1
ATOM 2413 C C . SER A 1 328 ? 3.739 -105.754 -119.938 1.00 14.68 308 SER A C 1
ATOM 2414 O O . SER A 1 328 ? 3.658 -106.076 -118.753 1.00 13.91 308 SER A O 1
ATOM 2417 N N . VAL A 1 329 ? 4.248 -106.544 -120.874 1.00 15.18 309 VAL A N 1
ATOM 2418 C CA . VAL A 1 329 ? 4.722 -107.889 -120.562 1.00 15.88 309 VAL A CA 1
ATOM 2419 C C . VAL A 1 329 ? 6.121 -107.879 -119.913 1.00 16.18 309 VAL A C 1
ATOM 2420 O O . VAL A 1 329 ? 6.478 -108.808 -119.183 1.00 15.30 309 VAL A O 1
ATOM 2424 N N . GLN A 1 330 ? 6.907 -106.847 -120.212 1.00 15.65 310 GLN A N 1
ATOM 2425 C CA . GLN A 1 330 ? 8.225 -106.606 -119.610 1.00 16.32 310 GLN A CA 1
ATOM 2426 C C . GLN A 1 330 ? 8.417 -105.103 -119.616 1.00 15.13 310 GLN A C 1
ATOM 2427 O O . GLN A 1 330 ? 7.723 -104.399 -120.359 1.00 15.50 310 GLN A O 1
ATOM 2433 N N . ASN A 1 331 ? 9.336 -104.609 -118.803 1.00 14.08 311 ASN A N 1
ATOM 2434 C CA . ASN A 1 331 ? 9.677 -103.195 -118.872 1.00 14.53 311 ASN A CA 1
ATOM 2435 C C . ASN A 1 331 ? 11.114 -102.820 -118.580 1.00 14.14 311 ASN A C 1
ATOM 2436 O O . ASN A 1 331 ? 11.417 -101.643 -118.461 1.00 13.62 311 ASN A O 1
ATOM 2441 N N . VAL A 1 332 ? 12.007 -103.803 -118.477 1.00 14.86 312 VAL A N 1
ATOM 2442 C CA . VAL A 1 332 ? 13.432 -103.533 -118.346 1.00 14.67 312 VAL A CA 1
ATOM 2443 C C . VAL A 1 332 ? 14.183 -104.410 -119.333 1.00 14.76 312 VAL A C 1
ATOM 2444 O O . VAL A 1 332 ? 13.724 -105.501 -119.688 1.00 13.99 312 VAL A O 1
ATOM 2448 N N . GLY A 1 333 ? 15.335 -103.919 -119.765 1.00 15.56 313 GLY A N 1
ATOM 2449 C CA . GLY A 1 333 ? 16.289 -104.707 -120.559 1.00 15.97 313 GLY A CA 1
ATOM 2450 C C . GLY A 1 333 ? 17.691 -104.387 -120.112 1.00 16.63 313 GLY A C 1
ATOM 2451 O O . GLY A 1 333 ? 17.890 -103.674 -119.133 1.00 17.36 313 GLY A O 1
ATOM 2452 N N . ASP A 1 334 ? 18.675 -104.894 -120.853 1.00 16.84 314 ASP A N 1
ATOM 2453 C CA . ASP A 1 334 ? 20.077 -104.578 -120.597 1.00 16.96 314 ASP A CA 1
ATOM 2454 C C . ASP A 1 334 ? 20.304 -103.060 -120.574 1.00 16.26 314 ASP A C 1
ATOM 2455 O O . ASP A 1 334 ? 21.040 -102.558 -119.725 1.00 15.54 314 ASP A O 1
ATOM 2460 N N . ARG A 1 335 ? 19.677 -102.358 -121.521 1.00 16.27 315 ARG A N 1
ATOM 2461 C CA . ARG A 1 335 ? 19.967 -100.937 -121.764 1.00 16.74 315 ARG A CA 1
ATOM 2462 C C . ARG A 1 335 ? 18.784 -99.983 -121.620 1.00 15.97 315 ARG A C 1
ATOM 2463 O O . ARG A 1 335 ? 18.904 -98.812 -121.991 1.00 15.03 315 ARG A O 1
ATOM 2471 N N . PHE A 1 336 ? 17.670 -100.446 -121.053 1.00 14.92 316 PHE A N 1
ATOM 2472 C CA . PHE A 1 336 ? 16.519 -99.568 -120.877 1.00 14.74 316 PHE A CA 1
ATOM 2473 C C . PHE A 1 336 ? 15.680 -99.943 -119.677 1.00 14.26 316 PHE A C 1
ATOM 2474 O O . PHE A 1 336 ? 15.734 -101.061 -119.174 1.00 14.33 316 PHE A O 1
ATOM 2482 N N . CYS A 1 337 ? 14.895 -98.965 -119.242 1.00 14.37 317 CYS A N 1
ATOM 2483 C CA . CYS A 1 337 ? 13.821 -99.188 -118.290 1.00 14.39 317 CYS A CA 1
ATOM 2484 C C . CYS A 1 337 ? 12.678 -98.256 -118.660 1.00 14.17 317 CYS A C 1
ATOM 2485 O O . CYS A 1 337 ? 12.900 -97.073 -118.969 1.00 12.94 317 CYS A O 1
ATOM 2488 N N . LEU A 1 338 ? 11.468 -98.812 -118.664 1.00 13.74 318 LEU A N 1
ATOM 2489 C CA . LEU A 1 338 ? 10.252 -98.029 -118.765 1.00 14.19 318 LEU A CA 1
ATOM 2490 C C . LEU A 1 338 ? 9.790 -97.729 -117.352 1.00 13.82 318 LEU A C 1
ATOM 2491 O O . LEU A 1 338 ? 9.619 -98.640 -116.544 1.00 12.80 318 LEU A O 1
ATOM 2496 N N . LEU A 1 339 ? 9.587 -96.454 -117.056 1.00 12.94 319 LEU A N 1
ATOM 2497 C CA . LEU A 1 339 ? 8.945 -96.090 -115.804 1.00 13.43 319 LEU A CA 1
ATOM 2498 C C . LEU A 1 339 ? 7.452 -96.459 -115.853 1.00 12.91 319 LEU A C 1
ATOM 2499 O O . LEU A 1 339 ? 6.927 -96.833 -116.915 1.00 12.17 319 LEU A O 1
ATOM 2504 N N . PRO A 1 340 ? 6.758 -96.397 -114.698 1.00 13.18 320 PRO A N 1
ATOM 2505 C CA . PRO A 1 340 ? 5.387 -96.939 -114.678 1.00 13.39 320 PRO A CA 1
ATOM 2506 C C . PRO A 1 340 ? 4.400 -96.395 -115.689 1.00 13.67 320 PRO A C 1
ATOM 2507 O O . PRO A 1 340 ? 3.720 -97.198 -116.312 1.00 13.32 320 PRO A O 1
ATOM 2511 N N . GLN A 1 341 ? 4.326 -95.085 -115.906 1.00 14.88 321 GLN A N 1
ATOM 2512 C CA . GLN A 1 341 ? 3.386 -94.562 -116.921 1.00 16.57 321 GLN A CA 1
ATOM 2513 C C . GLN A 1 341 ? 3.624 -95.123 -118.328 1.00 16.36 321 GLN A C 1
ATOM 2514 O O . GLN A 1 341 ? 2.666 -95.347 -119.081 1.00 16.32 321 GLN A O 1
ATOM 2520 N N . ALA A 1 342 ? 4.892 -95.326 -118.679 1.00 14.58 322 ALA A N 1
ATOM 2521 C CA . ALA A 1 342 ? 5.246 -95.939 -119.949 1.00 14.63 322 ALA A CA 1
ATOM 2522 C C . ALA A 1 342 ? 4.927 -97.447 -119.992 1.00 14.43 322 ALA A C 1
ATOM 2523 O O . ALA A 1 342 ? 4.843 -98.016 -121.074 1.00 15.65 322 ALA A O 1
ATOM 2525 N N . THR A 1 343 ? 4.774 -98.076 -118.825 1.00 13.54 323 THR A N 1
ATOM 2526 C CA . THR A 1 343 ? 4.566 -99.520 -118.689 1.00 13.25 323 THR A CA 1
ATOM 2527 C C . THR A 1 343 ? 3.110 -99.909 -118.599 1.00 13.22 323 THR A C 1
ATOM 2528 O O . THR A 1 343 ? 2.650 -100.826 -119.296 1.00 13.75 323 THR A O 1
ATOM 2532 N N . GLY A 1 344 ? 2.386 -99.240 -117.705 1.00 12.51 324 GLY A N 1
ATOM 2533 C CA . GLY A 1 344 ? 1.001 -99.573 -117.476 1.00 12.98 324 GLY A CA 1
ATOM 2534 C C . GLY A 1 344 ? 0.237 -98.482 -116.773 1.00 13.38 324 GLY A C 1
ATOM 2535 O O . GLY A 1 344 ? 0.814 -97.724 -115.999 1.00 14.32 324 GLY A O 1
ATOM 2536 N N . PHE A 1 345 ? -1.053 -98.385 -117.071 1.00 13.05 325 PHE A N 1
ATOM 2537 C CA . PHE A 1 345 ? -1.951 -97.477 -116.363 1.00 12.65 325 PHE A CA 1
ATOM 2538 C C . PHE A 1 345 ? -3.323 -98.101 -116.262 1.00 12.08 325 PHE A C 1
ATOM 2539 O O . PHE A 1 345 ? -3.748 -98.770 -117.180 1.00 11.11 325 PHE A O 1
ATOM 2547 N N . ILE A 1 346 ? -4.023 -97.865 -115.151 1.00 11.81 326 ILE A N 1
ATOM 2548 C CA . ILE A 1 346 ? -5.341 -98.462 -114.955 1.00 11.51 326 ILE A CA 1
ATOM 2549 C C . ILE A 1 346 ? -6.437 -97.408 -114.945 1.00 11.52 326 ILE A C 1
ATOM 2550 O O . ILE A 1 346 ? -7.318 -97.427 -115.801 1.00 12.18 326 ILE A O 1
ATOM 2555 N N . ASP A 1 347 ? -6.400 -96.490 -113.989 1.00 11.52 327 ASP A N 1
ATOM 2556 C CA . ASP A 1 347 ? -7.486 -95.523 -113.849 1.00 11.99 327 ASP A CA 1
ATOM 2557 C C . ASP A 1 347 ? -7.061 -94.420 -112.890 1.00 12.13 327 ASP A C 1
ATOM 2558 O O . ASP A 1 347 ? -6.210 -94.645 -112.047 1.00 12.61 327 ASP A O 1
ATOM 2563 N N . PRO A 1 348 ? -7.646 -93.221 -113.020 1.00 12.50 328 PRO A N 1
ATOM 2564 C CA . PRO A 1 348 ? -7.397 -92.209 -111.992 1.00 12.24 328 PRO A CA 1
ATOM 2565 C C . PRO A 1 348 ? -7.895 -92.584 -110.591 1.00 12.06 328 PRO A C 1
ATOM 2566 O O . PRO A 1 348 ? -7.425 -91.999 -109.600 1.00 11.58 328 PRO A O 1
ATOM 2570 N N . LEU A 1 349 ? -8.820 -93.539 -110.506 1.00 11.74 329 LEU A N 1
ATOM 2571 C CA . LEU A 1 349 ? -9.462 -93.896 -109.244 1.00 11.86 329 LEU A CA 1
ATOM 2572 C C . LEU A 1 349 ? -8.462 -94.386 -108.214 1.00 11.92 329 LEU A C 1
ATOM 2573 O O . LEU A 1 349 ? -7.766 -95.373 -108.431 1.00 11.91 329 LEU A O 1
ATOM 2578 N N . PHE A 1 350 ? -8.419 -93.689 -107.086 1.00 11.58 330 PHE A N 1
ATOM 2579 C CA . PHE A 1 350 ? -7.470 -93.927 -105.981 1.00 11.70 330 PHE A CA 1
ATOM 2580 C C . PHE A 1 350 ? -6.064 -93.414 -106.226 1.00 11.49 330 PHE A C 1
ATOM 2581 O O . PHE A 1 350 ? -5.203 -93.583 -105.360 1.00 10.88 330 PHE A O 1
ATOM 2589 N N . SER A 1 351 ? -5.817 -92.797 -107.386 1.00 11.23 331 SER A N 1
ATOM 2590 C CA . SER A 1 351 ? -4.576 -92.104 -107.654 1.00 12.08 331 SER A CA 1
ATOM 2591 C C . SER A 1 351 ? -3.328 -92.978 -107.390 1.00 11.99 331 SER A C 1
ATOM 2592 O O . SER A 1 351 ? -2.343 -92.545 -106.805 1.00 12.29 331 SER A O 1
ATOM 2595 N N . ARG A 1 352 ? -3.382 -94.225 -107.856 1.00 12.13 332 ARG A N 1
ATOM 2596 C CA . ARG A 1 352 ? -2.278 -95.160 -107.667 1.00 12.66 332 ARG A CA 1
ATOM 2597 C C . ARG A 1 352 ? -1.090 -94.897 -108.613 1.00 12.87 332 ARG A C 1
ATOM 2598 O O . ARG A 1 352 ? 0.034 -95.277 -108.296 1.00 12.47 332 ARG A O 1
ATOM 2606 N N . GLY A 1 353 ? -1.338 -94.231 -109.739 1.00 13.23 333 GLY A N 1
ATOM 2607 C CA . GLY A 1 353 ? -0.281 -93.941 -110.724 1.00 13.26 333 GLY A CA 1
ATOM 2608 C C . GLY A 1 353 ? 0.921 -93.205 -110.154 1.00 13.55 333 GLY A C 1
ATOM 2609 O O . GLY A 1 353 ? 2.062 -93.630 -110.339 1.00 12.35 333 GLY A O 1
ATOM 2610 N N . LEU A 1 354 ? 0.672 -92.109 -109.440 1.00 13.83 334 LEU A N 1
ATOM 2611 C CA . LEU A 1 354 ? 1.754 -91.357 -108.810 1.00 14.54 334 LEU A CA 1
ATOM 2612 C C . LEU A 1 354 ? 2.542 -92.191 -107.809 1.00 13.46 334 LEU A C 1
ATOM 2613 O O . LEU A 1 354 ? 3.767 -92.065 -107.706 1.00 13.43 334 LEU A O 1
ATOM 2618 N N . ILE A 1 355 ? 1.829 -93.045 -107.080 1.00 12.50 335 ILE A N 1
ATOM 2619 C CA . ILE A 1 355 ? 2.460 -93.889 -106.089 1.00 12.25 335 ILE A CA 1
ATOM 2620 C C . ILE A 1 355 ? 3.433 -94.840 -106.779 1.00 12.12 335 ILE A C 1
ATOM 2621 O O . ILE A 1 355 ? 4.608 -94.915 -106.399 1.00 12.07 335 ILE A O 1
ATOM 2626 N N . THR A 1 356 ? 2.935 -95.557 -107.790 1.00 11.70 336 THR A N 1
ATOM 2627 C CA . THR A 1 356 ? 3.756 -96.531 -108.498 1.00 11.82 336 THR A CA 1
ATOM 2628 C C . THR A 1 356 ? 4.971 -95.839 -109.121 1.00 12.06 336 THR A C 1
ATOM 2629 O O . THR A 1 356 ? 6.095 -96.356 -109.028 1.00 12.28 336 THR A O 1
ATOM 2633 N N . THR A 1 357 ? 4.741 -94.669 -109.723 1.00 11.85 337 THR A N 1
ATOM 2634 C CA . THR A 1 357 ? 5.819 -93.855 -110.302 1.00 12.38 337 THR A CA 1
ATOM 2635 C C . THR A 1 357 ? 6.952 -93.528 -109.318 1.00 12.22 337 THR A C 1
ATOM 2636 O O . THR A 1 357 ? 8.125 -93.781 -109.612 1.00 11.63 337 THR A O 1
ATOM 2640 N N . PHE A 1 358 ? 6.623 -92.945 -108.169 1.00 11.98 338 PHE A N 1
ATOM 2641 C CA . PHE A 1 358 ? 7.669 -92.502 -107.257 1.00 12.27 338 PHE A CA 1
ATOM 2642 C C . PHE A 1 358 ? 8.392 -93.691 -106.650 1.00 12.03 338 PHE A C 1
ATOM 2643 O O . PHE A 1 358 ? 9.607 -93.635 -106.434 1.00 12.52 338 PHE A O 1
ATOM 2651 N N . GLU A 1 359 ? 7.662 -94.767 -106.375 1.00 12.29 339 GLU A N 1
ATOM 2652 C CA . GLU A 1 359 ? 8.303 -95.971 -105.822 1.00 12.70 339 GLU A CA 1
ATOM 2653 C C . GLU A 1 359 ? 9.241 -96.580 -106.852 1.00 12.35 339 GLU A C 1
ATOM 2654 O O . GLU A 1 359 ? 10.351 -96.996 -106.508 1.00 12.48 339 GLU A O 1
ATOM 2660 N N . SER A 1 360 ? 8.828 -96.589 -108.115 1.00 11.96 340 SER A N 1
ATOM 2661 C CA . SER A 1 360 ? 9.672 -97.171 -109.168 1.00 12.38 340 SER A CA 1
ATOM 2662 C C . SER A 1 360 ? 10.976 -96.390 -109.328 1.00 12.01 340 SER A C 1
ATOM 2663 O O . SER A 1 360 ? 12.054 -96.977 -109.512 1.00 12.02 340 SER A O 1
ATOM 2666 N N . ILE A 1 361 ? 10.900 -95.064 -109.232 1.00 12.26 341 ILE A N 1
ATOM 2667 C CA . ILE A 1 361 ? 12.114 -94.231 -109.312 1.00 12.30 341 ILE A CA 1
ATOM 2668 C C . ILE A 1 361 ? 13.054 -94.574 -108.154 1.00 12.92 341 ILE A C 1
ATOM 2669 O O . ILE A 1 361 ? 14.265 -94.736 -108.330 1.00 12.28 341 ILE A O 1
ATOM 2674 N N . LEU A 1 362 ? 12.461 -94.699 -106.973 1.00 12.96 342 LEU A N 1
ATOM 2675 C CA . LEU A 1 362 ? 13.187 -94.999 -105.759 1.00 13.98 342 LEU A CA 1
ATOM 2676 C C . LEU A 1 362 ? 13.898 -96.353 -105.819 1.00 13.60 342 LEU A C 1
ATOM 2677 O O . LEU A 1 362 ? 15.026 -96.493 -105.332 1.00 14.14 342 LEU A O 1
ATOM 2682 N N . ARG A 1 363 ? 13.259 -97.336 -106.445 1.00 13.10 343 ARG A N 1
ATOM 2683 C CA . ARG A 1 363 ? 13.864 -98.643 -106.645 1.00 12.70 343 ARG A CA 1
ATOM 2684 C C . ARG A 1 363 ? 14.902 -98.657 -107.769 1.00 12.56 343 ARG A C 1
ATOM 2685 O O . ARG A 1 363 ? 15.936 -99.312 -107.633 1.00 12.28 343 ARG A O 1
ATOM 2693 N N . LEU A 1 364 ? 14.614 -97.965 -108.868 1.00 11.75 344 LEU A N 1
ATOM 2694 C CA . LEU A 1 364 ? 15.481 -97.981 -110.056 1.00 12.26 344 LEU A CA 1
ATOM 2695 C C . LEU A 1 364 ? 16.798 -97.212 -109.879 1.00 12.49 344 LEU A C 1
ATOM 2696 O O . LEU A 1 364 ? 17.857 -97.676 -110.324 1.00 12.75 344 LEU A O 1
ATOM 2701 N N . ALA A 1 365 ? 16.737 -96.028 -109.272 1.00 12.90 345 ALA A N 1
ATOM 2702 C CA . ALA A 1 365 ? 17.872 -95.095 -109.309 1.00 13.46 345 ALA A CA 1
ATOM 2703 C C . ALA A 1 365 ? 19.152 -95.679 -108.683 1.00 14.19 345 ALA A C 1
ATOM 2704 O O . ALA A 1 365 ? 20.211 -95.570 -109.288 1.00 14.16 345 ALA A O 1
ATOM 2706 N N . PRO A 1 366 ? 19.049 -96.352 -107.515 1.00 14.62 346 PRO A N 1
ATOM 2707 C CA . PRO A 1 366 ? 20.248 -96.980 -106.942 1.00 14.77 346 PRO A CA 1
ATOM 2708 C C . PRO A 1 366 ? 20.847 -98.046 -107.839 1.00 15.07 346 PRO A C 1
ATOM 2709 O O . PRO A 1 366 ? 22.073 -98.192 -107.869 1.00 15.73 346 PRO A O 1
ATOM 2713 N N . LYS A 1 367 ? 19.999 -98.753 -108.592 1.00 14.52 347 LYS A N 1
ATOM 2714 C CA . LYS A 1 367 ? 20.470 -99.790 -109.501 1.00 14.58 347 LYS A CA 1
ATOM 2715 C C . LYS A 1 367 ? 21.157 -99.197 -110.721 1.00 14.57 347 LYS A C 1
ATOM 2716 O O . LYS A 1 367 ? 22.123 -99.754 -111.217 1.00 14.26 347 LYS A O 1
ATOM 2722 N N . VAL A 1 368 ? 20.645 -98.079 -111.225 1.00 14.56 348 VAL A N 1
ATOM 2723 C CA . VAL A 1 368 ? 21.284 -97.401 -112.359 1.00 14.98 348 VAL A CA 1
ATOM 2724 C C . VAL A 1 368 ? 22.658 -96.872 -111.926 1.00 15.72 348 VAL A C 1
ATOM 2725 O O . VAL A 1 368 ? 23.633 -96.977 -112.677 1.00 15.38 348 VAL A O 1
ATOM 2729 N N . LEU A 1 369 ? 22.730 -96.320 -110.714 1.00 16.85 349 LEU A N 1
ATOM 2730 C CA . LEU A 1 369 ? 23.996 -95.851 -110.164 1.00 18.64 349 LEU A CA 1
ATOM 2731 C C . LEU A 1 369 ? 25.012 -96.986 -110.014 1.00 19.14 349 LEU A C 1
ATOM 2732 O O . LEU A 1 369 ? 26.183 -96.812 -110.375 1.00 18.03 349 LEU A O 1
ATOM 2737 N N . ASP A 1 370 ? 24.566 -98.128 -109.491 1.00 18.92 350 ASP A N 1
ATOM 2738 C CA . ASP A 1 370 ? 25.450 -99.304 -109.375 1.00 20.89 350 ASP A CA 1
ATOM 2739 C C . ASP A 1 370 ? 25.936 -99.755 -110.767 1.00 19.05 350 ASP A C 1
ATOM 2740 O O . ASP A 1 370 ? 27.119 -100.024 -110.955 1.00 18.81 350 ASP A O 1
ATOM 2745 N N . ALA A 1 371 ? 25.019 -99.811 -111.734 1.00 17.15 351 ALA A N 1
ATOM 2746 C CA . ALA A 1 371 ? 25.360 -100.190 -113.103 1.00 17.13 351 ALA A CA 1
ATOM 2747 C C . ALA A 1 371 ? 26.406 -99.259 -113.715 1.00 17.26 351 ALA A C 1
ATOM 2748 O O . ALA A 1 371 ? 27.382 -99.730 -114.306 1.00 17.25 351 ALA A O 1
ATOM 2750 N N . ALA A 1 372 ? 26.186 -97.956 -113.574 1.00 17.08 352 ALA A N 1
ATOM 2751 C CA . ALA A 1 372 ? 27.111 -96.930 -114.096 1.00 18.11 352 ALA A CA 1
ATOM 2752 C C . ALA A 1 372 ? 28.483 -96.960 -113.416 1.00 18.71 352 ALA A C 1
ATOM 2753 O O . ALA A 1 372 ? 29.484 -96.604 -114.029 1.00 18.79 352 ALA A O 1
ATOM 2755 N N . ARG A 1 373 ? 28.514 -97.351 -112.152 1.00 19.03 353 ARG A N 1
ATOM 2756 C CA . ARG A 1 373 ? 29.770 -97.446 -111.398 1.00 21.05 353 ARG A CA 1
ATOM 2757 C C . ARG A 1 373 ? 30.527 -98.737 -111.659 1.00 22.74 353 ARG A C 1
ATOM 2758 O O . ARG A 1 373 ? 31.738 -98.756 -111.583 1.00 24.44 353 ARG A O 1
ATOM 2766 N N . SER A 1 374 ? 29.816 -99.812 -111.967 1.00 23.81 354 SER A N 1
ATOM 2767 C CA . SER A 1 374 ? 30.443 -101.095 -112.253 1.00 24.80 354 SER A CA 1
ATOM 2768 C C . SER A 1 374 ? 30.593 -101.333 -113.760 1.00 25.50 354 SER A C 1
ATOM 2769 O O . SER A 1 374 ? 31.258 -102.289 -114.163 1.00 26.76 354 SER A O 1
ATOM 2772 N N . ASN A 1 375 ? 29.993 -100.466 -114.583 1.00 25.90 355 ASN A N 1
ATOM 2773 C CA . ASN A 1 375 ? 29.890 -100.662 -116.029 1.00 27.68 355 ASN A CA 1
ATOM 2774 C C . ASN A 1 375 ? 29.353 -102.053 -116.409 1.00 28.43 355 ASN A C 1
ATOM 2775 O O . ASN A 1 375 ? 29.899 -102.739 -117.279 1.00 29.39 355 ASN A O 1
ATOM 2780 N N . ARG A 1 376 ? 28.284 -102.458 -115.734 1.00 26.91 356 ARG A N 1
ATOM 2781 C CA . ARG A 1 376 ? 27.583 -103.694 -116.040 1.00 28.17 356 ARG A CA 1
ATOM 2782 C C . ARG A 1 376 ? 26.140 -103.336 -116.340 1.00 24.73 356 ARG A C 1
ATOM 2783 O O . ARG A 1 376 ? 25.476 -102.704 -115.520 1.00 23.38 356 ARG A O 1
ATOM 2791 N N . TRP A 1 377 ? 25.676 -103.729 -117.518 1.00 22.09 357 TRP A N 1
ATOM 2792 C CA . TRP A 1 377 ? 24.341 -103.383 -117.993 1.00 21.11 357 TRP A CA 1
ATOM 2793 C C . TRP A 1 377 ? 23.629 -104.630 -118.493 1.00 20.98 357 TRP A C 1
ATOM 2794 O O . TRP A 1 377 ? 23.680 -104.977 -119.679 1.00 20.65 357 TRP A O 1
ATOM 2805 N N . GLN A 1 378 ? 22.973 -105.309 -117.560 1.00 21.59 358 GLN A N 1
ATOM 2806 C CA . GLN A 1 378 ? 22.254 -106.547 -117.839 1.00 21.94 358 GLN A CA 1
ATOM 2807 C C . GLN A 1 378 ? 20.846 -106.486 -117.249 1.00 20.22 358 GLN A C 1
ATOM 2808 O O . GLN A 1 378 ? 20.656 -105.990 -116.126 1.00 19.46 358 GLN A O 1
ATOM 2814 N N . ARG A 1 379 ? 19.884 -107.020 -117.996 1.00 19.10 359 ARG A N 1
ATOM 2815 C CA . ARG A 1 379 ? 18.476 -107.049 -117.592 1.00 18.59 359 ARG A CA 1
ATOM 2816 C C . ARG A 1 379 ? 18.284 -107.515 -116.149 1.00 19.42 359 ARG A C 1
ATOM 2817 O O . ARG A 1 379 ? 17.509 -106.913 -115.398 1.00 17.65 359 ARG A O 1
ATOM 2825 N N . GLU A 1 380 ? 18.975 -108.590 -115.765 1.00 20.34 360 GLU A N 1
ATOM 2826 C CA . GLU A 1 380 ? 18.780 -109.180 -114.441 1.00 22.89 360 GLU A CA 1
ATOM 2827 C C . GLU A 1 380 ? 19.064 -108.207 -113.285 1.00 20.29 360 GLU A C 1
ATOM 2828 O O . GLU A 1 380 ? 18.454 -108.322 -112.228 1.00 19.43 360 GLU A O 1
ATOM 2834 N N . GLN A 1 381 ? 19.941 -107.223 -113.499 1.00 18.45 361 GLN A N 1
ATOM 2835 C CA . GLN A 1 381 ? 20.207 -106.200 -112.485 1.00 17.89 361 GLN A CA 1
ATOM 2836 C C . GLN A 1 381 ? 18.965 -105.384 -112.153 1.00 16.50 361 GLN A C 1
ATOM 2837 O O . GLN A 1 381 ? 18.871 -104.844 -111.072 1.00 16.13 361 GLN A O 1
ATOM 2843 N N . PHE A 1 382 ? 18.035 -105.276 -113.101 1.00 15.70 362 PHE A N 1
ATOM 2844 C CA . PHE A 1 382 ? 16.846 -104.421 -112.934 1.00 15.38 362 PHE A CA 1
ATOM 2845 C C . PHE A 1 382 ? 15.565 -105.220 -112.714 1.00 14.95 362 PHE A C 1
ATOM 2846 O O . PHE A 1 382 ? 14.478 -104.654 -112.689 1.00 14.30 362 PHE A O 1
ATOM 2854 N N . ILE A 1 383 ? 15.692 -106.527 -112.484 1.00 15.29 363 ILE A N 1
ATOM 2855 C CA . ILE A 1 383 ? 14.519 -107.401 -112.467 1.00 16.02 363 ILE A CA 1
ATOM 2856 C C . ILE A 1 383 ? 13.518 -107.034 -111.369 1.00 15.78 363 ILE A C 1
ATOM 2857 O O . ILE A 1 383 ? 12.321 -107.143 -111.571 1.00 16.00 363 ILE A O 1
ATOM 2862 N N . GLU A 1 384 ? 14.000 -106.568 -110.226 1.00 15.92 364 GLU A N 1
ATOM 2863 C CA . GLU A 1 384 ? 13.099 -106.191 -109.144 1.00 16.42 364 GLU A CA 1
ATOM 2864 C C . GLU A 1 384 ? 12.333 -104.895 -109.440 1.00 15.38 364 GLU A C 1
ATOM 2865 O O . GLU A 1 384 ? 11.266 -104.665 -108.864 1.00 14.66 364 GLU A O 1
ATOM 2871 N N . VAL A 1 385 ? 12.869 -104.059 -110.324 1.00 14.04 365 VAL A N 1
ATOM 2872 C CA . VAL A 1 385 ? 12.132 -102.891 -110.804 1.00 13.95 365 VAL A CA 1
ATOM 2873 C C . VAL A 1 385 ? 10.911 -103.370 -111.614 1.00 13.84 365 VAL A C 1
ATOM 2874 O O . VAL A 1 385 ? 9.780 -102.891 -111.416 1.00 13.75 365 VAL A O 1
ATOM 2878 N N . GLU A 1 386 ? 11.131 -104.327 -112.506 1.00 13.91 366 GLU A N 1
ATOM 2879 C CA . GLU A 1 386 ? 10.035 -104.913 -113.271 1.00 14.20 366 GLU A CA 1
ATOM 2880 C C . GLU A 1 386 ? 9.009 -105.626 -112.394 1.00 14.60 366 GLU A C 1
ATOM 2881 O O . GLU A 1 386 ? 7.810 -105.486 -112.597 1.00 14.00 366 GLU A O 1
ATOM 2887 N N . ARG A 1 387 ? 9.496 -106.429 -111.454 1.00 15.26 367 ARG A N 1
ATOM 2888 C CA . ARG A 1 387 ? 8.617 -107.154 -110.553 1.00 16.03 367 ARG A CA 1
ATOM 2889 C C . ARG A 1 387 ? 7.704 -106.198 -109.785 1.00 14.97 367 ARG A C 1
ATOM 2890 O O . ARG A 1 387 ? 6.499 -106.402 -109.753 1.00 15.01 367 ARG A O 1
ATOM 2898 N N . HIS A 1 388 ? 8.273 -105.158 -109.180 1.00 14.16 368 HIS A N 1
ATOM 2899 C CA . HIS A 1 388 ? 7.453 -104.128 -108.546 1.00 13.56 368 HIS A CA 1
ATOM 2900 C C . HIS A 1 388 ? 6.420 -103.522 -109.523 1.00 13.32 368 HIS A C 1
ATOM 2901 O O . HIS A 1 388 ? 5.229 -103.497 -109.225 1.00 12.54 368 HIS A O 1
ATOM 2908 N N . CYS A 1 389 ? 6.864 -103.067 -110.695 1.00 13.16 369 CYS A N 1
ATOM 2909 C CA . CYS A 1 389 ? 5.972 -102.310 -111.581 1.00 13.49 369 CYS A CA 1
ATOM 2910 C C . CYS A 1 389 ? 4.834 -103.165 -112.125 1.00 12.95 369 CYS A C 1
ATOM 2911 O O . CYS A 1 389 ? 3.656 -102.757 -112.085 1.00 12.34 369 CYS A O 1
ATOM 2914 N N . LEU A 1 390 ? 5.168 -104.365 -112.592 1.00 12.83 370 LEU A N 1
ATOM 2915 C CA . LEU A 1 390 ? 4.142 -105.239 -113.165 1.00 14.04 370 LEU A CA 1
ATOM 2916 C C . LEU A 1 390 ? 3.155 -105.710 -112.081 1.00 13.61 370 LEU A C 1
ATOM 2917 O O . LEU A 1 390 ? 1.962 -105.752 -112.331 1.00 13.04 370 LEU A O 1
ATOM 2922 N N . ASN A 1 391 ? 3.657 -106.029 -110.889 1.00 13.37 371 ASN A N 1
ATOM 2923 C CA . ASN A 1 391 ? 2.775 -106.385 -109.764 1.00 13.93 371 ASN A CA 1
ATOM 2924 C C . ASN A 1 391 ? 1.885 -105.219 -109.364 1.00 12.93 371 ASN A C 1
ATOM 2925 O O . ASN A 1 391 ? 0.712 -105.420 -109.044 1.00 13.15 371 ASN A O 1
ATOM 2930 N N . ALA A 1 392 ? 2.442 -104.010 -109.352 1.00 12.01 372 ALA A N 1
ATOM 2931 C CA . ALA A 1 392 ? 1.672 -102.795 -109.023 1.00 12.01 372 ALA A CA 1
ATOM 2932 C C . ALA A 1 392 ? 0.500 -102.531 -109.985 1.00 11.88 372 ALA A C 1
ATOM 2933 O O . ALA A 1 392 ? -0.626 -102.241 -109.549 1.00 11.54 372 ALA A O 1
ATOM 2935 N N . VAL A 1 393 ? 0.756 -102.689 -111.277 1.00 11.34 373 VAL A N 1
ATOM 2936 C CA . VAL A 1 393 ? -0.268 -102.516 -112.299 1.00 11.89 373 VAL A CA 1
ATOM 2937 C C . VAL A 1 393 ? -1.349 -103.605 -112.164 1.00 11.93 373 VAL A C 1
ATOM 2938 O O . VAL A 1 393 ? -2.551 -103.317 -112.252 1.00 12.13 373 VAL A O 1
ATOM 2942 N N . ALA A 1 394 ? -0.919 -104.842 -111.921 1.00 11.85 374 ALA A N 1
ATOM 2943 C CA . ALA A 1 394 ? -1.860 -105.947 -111.704 1.00 12.11 374 ALA A CA 1
ATOM 2944 C C . ALA A 1 394 ? -2.744 -105.692 -110.469 1.00 12.21 374 ALA A C 1
ATOM 2945 O O . ALA A 1 394 ? -3.960 -105.823 -110.538 1.00 11.99 374 ALA A O 1
ATOM 2947 N N . THR A 1 395 ? -2.129 -105.288 -109.364 1.00 12.56 375 THR A N 1
ATOM 2948 C CA . THR A 1 395 ? -2.886 -104.960 -108.150 1.00 13.37 375 THR A CA 1
ATOM 2949 C C . THR A 1 395 ? -3.837 -103.804 -108.399 1.00 12.80 375 THR A C 1
ATOM 2950 O O . THR A 1 395 ? -4.987 -103.849 -107.994 1.00 12.20 375 THR A O 1
ATOM 2954 N N . ASN A 1 396 ? -3.345 -102.778 -109.083 1.00 12.33 376 ASN A N 1
ATOM 2955 C CA . ASN A 1 396 ? -4.131 -101.599 -109.419 1.00 12.79 376 ASN A CA 1
ATOM 2956 C C . ASN A 1 396 ? -5.360 -102.005 -110.265 1.00 12.57 376 ASN A C 1
ATOM 2957 O O . ASN A 1 396 ? -6.471 -101.523 -110.031 1.00 11.82 376 ASN A O 1
ATOM 2962 N N . ASP A 1 397 ? -5.156 -102.941 -111.200 1.00 12.32 377 ASP A N 1
ATOM 2963 C CA . ASP A 1 397 ? -6.246 -103.453 -112.056 1.00 12.72 377 ASP A CA 1
ATOM 2964 C C . ASP A 1 397 ? -7.333 -104.163 -111.234 1.00 12.89 377 ASP A C 1
ATOM 2965 O O . ASP A 1 397 ? -8.523 -103.945 -111.480 1.00 12.21 377 ASP A O 1
ATOM 2970 N N A GLN A 1 398 ? -6.879 -104.995 -110.286 0.48 13.06 378 GLN A N 1
ATOM 2971 N N B GLN A 1 398 ? -6.938 -105.005 -110.275 0.52 13.14 378 GLN A N 1
ATOM 2972 C CA A GLN A 1 398 ? -7.725 -105.738 -109.347 0.48 13.29 378 GLN A CA 1
ATOM 2973 C CA B GLN A 1 398 ? -7.923 -105.670 -109.407 0.52 13.42 378 GLN A CA 1
ATOM 2974 C C A GLN A 1 398 ? -8.525 -104.787 -108.423 0.48 12.96 378 GLN A C 1
ATOM 2975 C C B GLN A 1 398 ? -8.626 -104.653 -108.515 0.52 12.94 378 GLN A C 1
ATOM 2976 O O A GLN A 1 398 ? -9.725 -104.973 -108.218 0.48 13.05 378 GLN A O 1
ATOM 2977 O O B GLN A 1 398 ? -9.864 -104.630 -108.450 0.52 12.66 378 GLN A O 1
ATOM 2988 N N . LEU A 1 399 ? -7.851 -103.774 -107.880 1.00 12.56 379 LEU A N 1
ATOM 2989 C CA . LEU A 1 399 ? -8.449 -102.750 -107.025 1.00 12.36 379 LEU A CA 1
ATOM 2990 C C . LEU A 1 399 ? -9.525 -101.950 -107.753 1.00 11.87 379 LEU A C 1
ATOM 2991 O O . LEU A 1 399 ? -10.641 -101.788 -107.240 1.00 11.66 379 LEU A O 1
ATOM 2996 N N . VAL A 1 400 ? -9.199 -101.487 -108.952 1.00 11.22 380 VAL A N 1
ATOM 2997 C CA . VAL A 1 400 ? -10.053 -100.565 -109.666 1.00 11.31 380 VAL A CA 1
ATOM 2998 C C . VAL A 1 400 ? -11.238 -101.302 -110.284 1.00 11.42 380 VAL A C 1
ATOM 2999 O O . VAL A 1 400 ? -12.363 -100.843 -110.155 1.00 11.34 380 VAL A O 1
ATOM 3003 N N . SER A 1 401 ? -10.999 -102.431 -110.941 1.00 12.07 381 SER A N 1
ATOM 3004 C CA . SER A 1 401 ? -12.096 -103.192 -111.537 1.00 12.58 381 SER A CA 1
ATOM 3005 C C . SER A 1 401 ? -13.125 -103.589 -110.474 1.00 13.03 381 SER A C 1
ATOM 3006 O O . SER A 1 401 ? -14.330 -103.423 -110.671 1.00 13.13 381 SER A O 1
ATOM 3009 N N . CYS A 1 402 ? -12.658 -104.084 -109.333 1.00 13.25 382 CYS A N 1
ATOM 3010 C CA . CYS A 1 402 ? -13.583 -104.443 -108.242 1.00 12.97 382 CYS A CA 1
ATOM 3011 C C . CYS A 1 402 ? -14.317 -103.210 -107.683 1.00 12.51 382 CYS A C 1
ATOM 3012 O O . CYS A 1 402 ? -15.485 -103.310 -107.309 1.00 12.31 382 CYS A O 1
ATOM 3015 N N . SER A 1 403 ? -13.651 -102.054 -107.650 1.00 11.67 383 SER A N 1
ATOM 3016 C CA . SER A 1 403 ? -14.285 -100.820 -107.219 1.00 11.86 383 SER A CA 1
ATOM 3017 C C . SER A 1 403 ? -15.418 -100.391 -108.151 1.00 11.92 383 SER A C 1
ATOM 3018 O O . SER A 1 403 ? -16.485 -100.008 -107.690 1.00 11.61 383 SER A O 1
ATOM 3021 N N . TYR A 1 404 ? -15.175 -100.441 -109.458 1.00 12.38 384 TYR A N 1
ATOM 3022 C CA . TYR A 1 404 ? -16.215 -100.083 -110.423 1.00 13.09 384 TYR A CA 1
ATOM 3023 C C . TYR A 1 404 ? -17.470 -100.982 -110.263 1.00 13.82 384 TYR A C 1
ATOM 3024 O O . TYR A 1 404 ? -18.578 -100.526 -110.478 1.00 13.84 384 TYR A O 1
ATOM 3033 N N . GLU A 1 405 ? -17.288 -102.248 -109.894 1.00 14.44 385 GLU A N 1
ATOM 3034 C CA . GLU A 1 405 ? -18.436 -103.122 -109.616 1.00 15.31 385 GLU A CA 1
ATOM 3035 C C . GLU A 1 405 ? -19.135 -102.687 -108.323 1.00 14.54 385 GLU A C 1
ATOM 3036 O O . GLU A 1 405 ? -20.364 -102.672 -108.253 1.00 13.92 385 GLU A O 1
ATOM 3042 N N . ALA A 1 406 ? -18.351 -102.324 -107.312 1.00 13.98 386 ALA A N 1
ATOM 3043 C CA . ALA A 1 406 ? -18.898 -101.818 -106.058 1.00 14.13 386 ALA A CA 1
ATOM 3044 C C . ALA A 1 406 ? -19.653 -100.488 -106.198 1.00 14.17 386 ALA A C 1
ATOM 3045 O O . ALA A 1 406 ? -20.429 -100.144 -105.302 1.00 14.24 386 ALA A O 1
ATOM 3047 N N . PHE A 1 407 ? -19.428 -99.739 -107.281 1.00 13.59 387 PHE A N 1
ATOM 3048 C CA . PHE A 1 407 ? -20.212 -98.534 -107.554 1.00 14.11 387 PHE A CA 1
ATOM 3049 C C . PHE A 1 407 ? -21.722 -98.784 -107.704 1.00 14.51 387 PHE A C 1
ATOM 3050 O O . PHE A 1 407 ? -22.492 -97.826 -107.684 1.00 13.97 387 PHE A O 1
ATOM 3058 N N . SER A 1 408 ? -22.148 -100.035 -107.903 1.00 15.52 388 SER A N 1
ATOM 3059 C CA . SER A 1 408 ? -23.576 -100.339 -108.136 1.00 16.49 388 SER A CA 1
ATOM 3060 C C . SER A 1 408 ? -24.517 -100.034 -106.969 1.00 16.26 388 SER A C 1
ATOM 3061 O O . SER A 1 408 ? -25.711 -99.958 -107.184 1.00 16.40 388 SER A O 1
ATOM 3064 N N . ASP A 1 409 ? -24.001 -99.894 -105.757 1.00 15.70 389 ASP A N 1
ATOM 3065 C CA . ASP A 1 409 ? -24.849 -99.758 -104.565 1.00 16.21 389 ASP A CA 1
ATOM 3066 C C . ASP A 1 409 ? -24.067 -99.074 -103.446 1.00 15.74 389 ASP A C 1
ATOM 3067 O O . ASP A 1 409 ? -22.898 -99.401 -103.215 1.00 15.68 389 ASP A O 1
ATOM 3072 N N . PHE A 1 410 ? -24.680 -98.111 -102.754 1.00 15.84 390 PHE A N 1
ATOM 3073 C CA . PHE A 1 410 ? -23.934 -97.398 -101.731 1.00 15.38 390 PHE A CA 1
ATOM 3074 C C . PHE A 1 410 ? -23.475 -98.302 -100.590 1.00 15.54 390 PHE A C 1
ATOM 3075 O O . PHE A 1 410 ? -22.325 -98.224 -100.179 1.00 14.70 390 PHE A O 1
ATOM 3083 N N . HIS A 1 411 ? -24.375 -99.140 -100.055 1.00 16.07 391 HIS A N 1
ATOM 3084 C CA . HIS A 1 411 ? -23.994 -100.017 -98.942 1.00 16.81 391 HIS A CA 1
ATOM 3085 C C . HIS A 1 411 ? -22.810 -100.912 -99.342 1.00 15.67 391 HIS A C 1
ATOM 3086 O O . HIS A 1 411 ? -21.844 -101.058 -98.582 1.00 15.49 391 HIS A O 1
ATOM 3093 N N . LEU A 1 412 ? -22.860 -101.461 -100.551 1.00 15.30 392 LEU A N 1
ATOM 3094 C CA . LEU A 1 412 ? -21.762 -102.274 -101.075 1.00 15.40 392 LEU A CA 1
ATOM 3095 C C . LEU A 1 412 ? -20.478 -101.442 -101.157 1.00 14.45 392 LEU A C 1
ATOM 3096 O O . LEU A 1 412 ? -19.413 -101.891 -100.702 1.00 14.15 392 LEU A O 1
ATOM 3101 N N . TRP A 1 413 ? -20.585 -100.224 -101.689 1.00 13.54 393 TRP A N 1
ATOM 3102 C CA . TRP A 1 413 ? -19.426 -99.333 -101.736 1.00 13.13 393 TRP A CA 1
ATOM 3103 C C . TRP A 1 413 ? -18.866 -99.102 -100.330 1.00 13.17 393 TRP A C 1
ATOM 3104 O O . TRP A 1 413 ? -17.659 -99.182 -100.109 1.00 12.49 393 TRP A O 1
ATOM 3115 N N . ASN A 1 414 ? -19.752 -98.814 -99.382 1.00 13.39 394 ASN A N 1
ATOM 3116 C CA . ASN A 1 414 ? -19.323 -98.532 -98.014 1.00 13.56 394 ASN A CA 1
ATOM 3117 C C . ASN A 1 414 ? -18.516 -99.705 -97.460 1.00 13.13 394 ASN A C 1
ATOM 3118 O O . ASN A 1 414 ? -17.417 -99.505 -96.932 1.00 12.70 394 ASN A O 1
ATOM 3123 N N . VAL A 1 415 ? -19.018 -100.934 -97.622 1.00 13.16 395 VAL A N 1
ATOM 3124 C CA . VAL A 1 415 ? -18.276 -102.098 -97.145 1.00 13.20 395 VAL A CA 1
ATOM 3125 C C . VAL A 1 415 ? -16.953 -102.234 -97.921 1.00 12.75 395 VAL A C 1
ATOM 3126 O O . VAL A 1 415 ? -15.881 -102.387 -97.326 1.00 11.97 395 VAL A O 1
ATOM 3130 N N . TRP A 1 416 ? -17.048 -102.155 -99.247 1.00 12.67 396 TRP A N 1
ATOM 3131 C CA . TRP A 1 416 ? -15.872 -102.323 -100.111 1.00 12.59 396 TRP A CA 1
ATOM 3132 C C . TRP A 1 416 ? -14.734 -101.335 -99.824 1.00 12.73 396 TRP A C 1
ATOM 3133 O O . TRP A 1 416 ? -13.570 -101.742 -99.811 1.00 12.92 396 TRP A O 1
ATOM 3144 N N . HIS A 1 417 ? -15.053 -100.067 -99.583 1.00 12.80 397 HIS A N 1
ATOM 3145 C CA . HIS A 1 417 ? -14.001 -99.050 -99.442 1.00 13.09 397 HIS A CA 1
ATOM 3146 C C . HIS A 1 417 ? -13.051 -99.341 -98.281 1.00 12.89 397 HIS A C 1
ATOM 3147 O O . HIS A 1 417 ? -11.902 -98.938 -98.327 1.00 12.84 397 HIS A O 1
ATOM 3154 N N . ARG A 1 418 ? -13.521 -100.092 -97.283 1.00 12.72 398 ARG A N 1
ATOM 3155 C CA . ARG A 1 418 ? -12.685 -100.505 -96.154 1.00 13.45 398 ARG A CA 1
ATOM 3156 C C . ARG A 1 418 ? -11.594 -101.491 -96.539 1.00 12.97 398 ARG A C 1
ATOM 3157 O O . ARG A 1 418 ? -10.589 -101.567 -95.854 1.00 13.28 398 ARG A O 1
ATOM 3165 N N . VAL A 1 419 ? -11.790 -102.240 -97.625 1.00 13.12 399 VAL A N 1
ATOM 3166 C CA . VAL A 1 419 ? -10.744 -103.127 -98.168 1.00 12.79 399 VAL A CA 1
ATOM 3167 C C . VAL A 1 419 ? -9.587 -102.276 -98.721 1.00 12.48 399 VAL A C 1
ATOM 3168 O O . VAL A 1 419 ? -8.423 -102.465 -98.345 1.00 12.28 399 VAL A O 1
ATOM 3172 N N . TRP A 1 420 ? -9.912 -101.299 -99.554 1.00 12.63 400 TRP A N 1
ATOM 3173 C CA . TRP A 1 420 ? -8.919 -100.317 -100.013 1.00 12.68 400 TRP A CA 1
ATOM 3174 C C . TRP A 1 420 ? -8.269 -99.573 -98.834 1.00 12.66 400 TRP A C 1
ATOM 3175 O O . TRP A 1 420 ? -7.043 -99.473 -98.744 1.00 12.64 400 TRP A O 1
ATOM 3186 N N . LEU A 1 421 ? -9.095 -99.037 -97.938 1.00 12.08 401 LEU A N 1
ATOM 3187 C CA . LEU A 1 421 ? -8.573 -98.179 -96.879 1.00 12.25 401 LEU A CA 1
ATOM 3188 C C . LEU A 1 421 ? -7.593 -98.906 -95.974 1.00 12.29 401 LEU A C 1
ATOM 3189 O O . LEU A 1 421 ? -6.535 -98.389 -95.701 1.00 11.86 401 LEU A O 1
ATOM 3194 N N . SER A 1 422 ? -7.967 -100.094 -95.496 1.00 12.58 402 SER A N 1
ATOM 3195 C CA . SER A 1 422 ? -7.113 -100.864 -94.609 1.00 12.27 402 SER A CA 1
ATOM 3196 C C . SER A 1 422 ? -5.769 -101.198 -95.257 1.00 12.55 402 SER A C 1
ATOM 3197 O O . SER A 1 422 ? -4.732 -101.117 -94.597 1.00 12.31 402 SER A O 1
ATOM 3200 N N . GLY A 1 423 ? -5.786 -101.537 -96.538 1.00 12.07 403 GLY A N 1
ATOM 3201 C CA . GLY A 1 423 ? -4.561 -101.808 -97.270 1.00 12.91 403 GLY A CA 1
ATOM 3202 C C . GLY A 1 423 ? -3.682 -100.592 -97.438 1.00 12.71 403 GLY A C 1
ATOM 3203 O O . GLY A 1 423 ? -2.484 -100.633 -97.144 1.00 13.02 403 GLY A O 1
ATOM 3204 N N . SER A 1 424 ? -4.283 -99.500 -97.906 1.00 12.96 404 SER A N 1
ATOM 3205 C CA . SER A 1 424 ? -3.564 -98.242 -98.035 1.00 13.09 404 SER A CA 1
ATOM 3206 C C . SER A 1 424 ? -2.964 -97.785 -96.701 1.00 13.08 404 SER A C 1
ATOM 3207 O O . SER A 1 424 ? -1.825 -97.324 -96.649 1.00 12.94 404 SER A O 1
ATOM 3210 N N . ASN A 1 425 ? -3.743 -97.889 -95.625 1.00 13.49 405 ASN A N 1
ATOM 3211 C CA . ASN A 1 425 ? -3.256 -97.511 -94.291 1.00 13.54 405 ASN A CA 1
ATOM 3212 C C . ASN A 1 425 ? -2.031 -98.336 -93.875 1.00 13.26 405 ASN A C 1
ATOM 3213 O O . ASN A 1 425 ? -1.089 -97.778 -93.320 1.00 12.83 405 ASN A O 1
ATOM 3218 N N . LEU A 1 426 ? -2.041 -99.644 -94.162 1.00 12.96 406 LEU A N 1
ATOM 3219 C CA . LEU A 1 426 ? -0.892 -100.516 -93.878 1.00 13.47 406 LEU A CA 1
ATOM 3220 C C . LEU A 1 426 ? 0.340 -100.138 -94.718 1.00 13.34 406 LEU A C 1
ATOM 3221 O O . LEU A 1 426 ? 1.433 -100.026 -94.181 1.00 13.12 406 LEU A O 1
ATOM 3226 N N . GLY A 1 427 ? 0.151 -99.887 -96.009 1.00 13.40 407 GLY A N 1
ATOM 3227 C CA . GLY A 1 427 ? 1.266 -99.498 -96.882 1.00 13.93 407 GLY A CA 1
ATOM 3228 C C . GLY A 1 427 ? 1.883 -98.171 -96.484 1.00 14.17 407 GLY A C 1
ATOM 3229 O O . GLY A 1 427 ? 3.111 -98.028 -96.444 1.00 14.51 407 GLY A O 1
ATOM 3230 N N . SER A 1 428 ? 1.027 -97.207 -96.180 1.00 14.57 408 SER A N 1
ATOM 3231 C CA . SER A 1 428 ? 1.472 -95.902 -95.702 1.00 15.51 408 SER A CA 1
ATOM 3232 C C . SER A 1 428 ? 2.289 -96.018 -94.415 1.00 15.56 408 SER A C 1
ATOM 3233 O O . SER A 1 428 ? 3.349 -95.424 -94.293 1.00 15.07 408 SER A O 1
ATOM 3236 N N . ALA A 1 429 ? 1.786 -96.800 -93.459 1.00 15.78 409 ALA A N 1
ATOM 3237 C CA . ALA A 1 429 ? 2.516 -97.032 -92.214 1.00 15.71 409 ALA A CA 1
ATOM 3238 C C . ALA A 1 429 ? 3.870 -97.682 -92.483 1.00 15.50 409 ALA A C 1
ATOM 3239 O O . ALA A 1 429 ? 4.867 -97.297 -91.857 1.00 14.67 409 ALA A O 1
ATOM 3241 N N . PHE A 1 430 ? 3.916 -98.643 -93.414 1.00 15.62 410 PHE A N 1
ATOM 3242 C CA . PHE A 1 430 ? 5.177 -99.301 -93.767 1.00 16.31 410 PHE A CA 1
ATOM 3243 C C . PHE A 1 430 ? 6.201 -98.305 -94.328 1.00 15.68 410 PHE A C 1
ATOM 3244 O O . PHE A 1 430 ? 7.365 -98.289 -93.914 1.00 15.18 410 PHE A O 1
ATOM 3252 N N . LEU A 1 431 ? 5.756 -97.468 -95.255 1.00 15.03 411 LEU A N 1
ATOM 3253 C CA . LEU A 1 431 ? 6.631 -96.442 -95.834 1.00 15.06 411 LEU A CA 1
ATOM 3254 C C . LEU A 1 431 ? 7.079 -95.427 -94.771 1.00 15.31 411 LEU A C 1
ATOM 3255 O O . LEU A 1 431 ? 8.230 -95.018 -94.748 1.00 14.87 411 LEU A O 1
ATOM 3260 N N . GLN A 1 432 ? 6.172 -95.043 -93.880 1.00 16.26 412 GLN A N 1
ATOM 3261 C CA . GLN A 1 432 ? 6.504 -94.105 -92.804 1.00 18.30 412 GLN A CA 1
ATOM 3262 C C . GLN A 1 432 ? 7.648 -94.637 -91.933 1.00 18.47 412 GLN A C 1
ATOM 3263 O O . GLN A 1 432 ? 8.541 -93.886 -91.558 1.00 18.65 412 GLN A O 1
ATOM 3269 N N . LYS A 1 433 ? 7.601 -95.927 -91.622 1.00 19.22 413 LYS A N 1
ATOM 3270 C CA . LYS A 1 433 ? 8.648 -96.618 -90.846 1.00 21.76 413 LYS A CA 1
ATOM 3271 C C . LYS A 1 433 ? 9.998 -96.650 -91.574 1.00 20.44 413 LYS A C 1
ATOM 3272 O O . LYS A 1 433 ? 11.042 -96.352 -90.960 1.00 20.16 413 LYS A O 1
ATOM 3278 N N . LEU A 1 434 ? 9.978 -96.981 -92.869 1.00 18.88 414 LEU A N 1
ATOM 3279 C CA . LEU A 1 434 ? 11.191 -96.937 -93.711 1.00 18.51 414 LEU A CA 1
ATOM 3280 C C . LEU A 1 434 ? 11.848 -95.561 -93.682 1.00 17.95 414 LEU A C 1
ATOM 3281 O O . LEU A 1 434 ? 13.077 -95.455 -93.584 1.00 18.20 414 LEU A O 1
ATOM 3286 N N . LEU A 1 435 ? 11.029 -94.516 -93.774 1.00 17.84 415 LEU A N 1
ATOM 3287 C CA . LEU A 1 435 ? 11.513 -93.143 -93.746 1.00 18.66 415 LEU A CA 1
ATOM 3288 C C . LEU A 1 435 ? 12.127 -92.810 -92.385 1.00 19.67 415 LEU A C 1
ATOM 3289 O O . LEU A 1 435 ? 13.217 -92.249 -92.325 1.00 19.05 415 LEU A O 1
ATOM 3294 N N . HIS A 1 436 ? 11.415 -93.141 -91.310 1.00 21.33 416 HIS A N 1
ATOM 3295 C CA . HIS A 1 436 ? 11.949 -92.953 -89.964 1.00 23.85 416 HIS A CA 1
ATOM 3296 C C . HIS A 1 436 ? 13.324 -93.606 -89.786 1.00 23.46 416 HIS A C 1
ATOM 3297 O O . HIS A 1 436 ? 14.248 -92.949 -89.307 1.00 23.60 416 HIS A O 1
ATOM 3304 N N . ASP A 1 437 ? 13.464 -94.861 -90.208 1.00 22.71 417 ASP A N 1
ATOM 3305 C CA . ASP A 1 437 ? 14.748 -95.580 -90.113 1.00 24.32 417 ASP A CA 1
ATOM 3306 C C . ASP A 1 437 ? 15.843 -94.910 -90.943 1.00 25.46 417 ASP A C 1
ATOM 3307 O O . ASP A 1 437 ? 16.978 -94.750 -90.470 1.00 24.42 417 ASP A O 1
ATOM 3312 N N . LEU A 1 438 ? 15.497 -94.502 -92.167 1.00 24.37 418 LEU A N 1
ATOM 3313 C CA . LEU A 1 438 ? 16.447 -93.798 -93.031 1.00 25.23 418 LEU A CA 1
ATOM 3314 C C . LEU A 1 438 ? 16.858 -92.430 -92.466 1.00 25.86 418 LEU A C 1
ATOM 3315 O O . LEU A 1 438 ? 18.027 -92.063 -92.565 1.00 26.76 418 LEU A O 1
ATOM 3320 N N . GLU A 1 439 ? 15.903 -91.673 -91.927 1.00 28.07 419 GLU A N 1
ATOM 3321 C CA . GLU A 1 439 ? 16.183 -90.312 -91.416 1.00 31.61 419 GLU A CA 1
ATOM 3322 C C . GLU A 1 439 ? 17.223 -90.353 -90.300 1.00 32.00 419 GLU A C 1
ATOM 3323 O O . GLU A 1 439 ? 18.172 -89.569 -90.299 1.00 30.53 419 GLU A O 1
ATOM 3329 N N . HIS A 1 440 ? 17.059 -91.309 -89.397 1.00 33.45 420 HIS A N 1
ATOM 3330 C CA . HIS A 1 440 ? 17.915 -91.429 -88.226 1.00 37.83 420 HIS A CA 1
ATOM 3331 C C . HIS A 1 440 ? 19.197 -92.234 -88.414 1.00 37.82 420 HIS A C 1
ATOM 3332 O O . HIS A 1 440 ? 20.207 -91.911 -87.785 1.00 38.69 420 HIS A O 1
ATOM 3339 N N . SER A 1 441 ? 19.172 -93.264 -89.256 1.00 35.69 421 SER A N 1
ATOM 3340 C CA . SER A 1 441 ? 20.366 -94.074 -89.502 1.00 34.62 421 SER A CA 1
ATOM 3341 C C . SER A 1 441 ? 21.280 -93.468 -90.565 1.00 33.89 421 SER A C 1
ATOM 3342 O O . SER A 1 441 ? 22.465 -93.770 -90.583 1.00 35.33 421 SER A O 1
ATOM 3345 N N . GLY A 1 442 ? 20.730 -92.649 -91.461 1.00 31.01 422 GLY A N 1
ATOM 3346 C CA . GLY A 1 442 ? 21.430 -92.239 -92.677 1.00 30.34 422 GLY A CA 1
ATOM 3347 C C . GLY A 1 442 ? 21.831 -93.370 -93.623 1.00 28.67 422 GLY A C 1
ATOM 3348 O O . GLY A 1 442 ? 22.585 -93.140 -94.563 1.00 29.15 422 GLY A O 1
ATOM 3349 N N . ASP A 1 443 ? 21.308 -94.578 -93.412 1.00 27.16 423 ASP A N 1
ATOM 3350 C CA . ASP A 1 443 ? 21.819 -95.783 -94.079 1.00 26.51 423 ASP A CA 1
ATOM 3351 C C . ASP A 1 443 ? 21.008 -96.101 -95.350 1.00 25.35 423 ASP A C 1
ATOM 3352 O O . ASP A 1 443 ? 20.020 -96.836 -95.314 1.00 23.74 423 ASP A O 1
ATOM 3357 N N . ALA A 1 444 ? 21.468 -95.546 -96.467 1.00 24.50 424 ALA A N 1
ATOM 3358 C CA . ALA A 1 444 ? 20.843 -95.742 -97.774 1.00 24.76 424 ALA A CA 1
ATOM 3359 C C . ALA A 1 444 ? 20.769 -97.207 -98.213 1.00 24.93 424 ALA A C 1
ATOM 3360 O O . ALA A 1 444 ? 19.747 -97.642 -98.748 1.00 23.48 424 ALA A O 1
ATOM 3362 N N . ARG A 1 445 ? 21.846 -97.968 -98.006 1.00 26.68 425 ARG A N 1
ATOM 3363 C CA . ARG A 1 445 ? 21.866 -99.365 -98.461 1.00 28.40 425 ARG A CA 1
ATOM 3364 C C . ARG A 1 445 ? 20.851 -100.206 -97.704 1.00 25.74 425 ARG A C 1
ATOM 3365 O O . ARG A 1 445 ? 20.174 -101.042 -98.288 1.00 23.03 425 ARG A O 1
ATOM 3373 N N . GLN A 1 446 ? 20.747 -99.962 -96.405 1.00 23.74 426 GLN A N 1
ATOM 3374 C CA . GLN A 1 446 ? 19.763 -100.630 -95.574 1.00 24.67 426 GLN A CA 1
ATOM 3375 C C . GLN A 1 446 ? 18.337 -100.333 -96.060 1.00 21.42 426 GLN A C 1
ATOM 3376 O O . GLN A 1 446 ? 17.521 -101.239 -96.183 1.00 20.26 426 GLN A O 1
ATOM 3382 N N . PHE A 1 447 ? 18.050 -99.063 -96.337 1.00 19.34 427 PHE A N 1
ATOM 3383 C CA . PHE A 1 447 ? 16.746 -98.679 -96.868 1.00 18.07 427 PHE A CA 1
ATOM 3384 C C . PHE A 1 447 ? 16.433 -99.404 -98.192 1.00 17.69 427 PHE A C 1
ATOM 3385 O O . PHE A 1 447 ? 15.342 -99.950 -98.365 1.00 17.68 427 PHE A O 1
ATOM 3393 N N . ASP A 1 448 ? 17.367 -99.359 -99.141 1.00 17.63 428 ASP A N 1
ATOM 3394 C CA . ASP A 1 448 ? 17.143 -99.979 -100.465 1.00 17.33 428 ASP A CA 1
ATOM 3395 C C . ASP A 1 448 ? 16.833 -101.463 -100.306 1.00 16.97 428 ASP A C 1
ATOM 3396 O O . ASP A 1 448 ? 15.945 -102.011 -100.972 1.00 16.39 428 ASP A O 1
ATOM 3401 N N . ALA A 1 449 ? 17.580 -102.128 -99.424 1.00 17.07 429 ALA A N 1
ATOM 3402 C CA . ALA A 1 449 ? 17.396 -103.564 -99.216 1.00 16.29 429 ALA A CA 1
ATOM 3403 C C . ALA A 1 449 ? 16.074 -103.850 -98.496 1.00 16.03 429 ALA A C 1
ATOM 3404 O O . ALA A 1 449 ? 15.377 -104.796 -98.850 1.00 16.08 429 ALA A O 1
ATOM 3406 N N . ALA A 1 450 ? 15.695 -103.000 -97.543 1.00 15.55 430 ALA A N 1
ATOM 3407 C CA . ALA A 1 450 ? 14.424 -103.166 -96.838 1.00 16.03 430 ALA A CA 1
ATOM 3408 C C . ALA A 1 450 ? 13.209 -103.010 -97.772 1.00 16.04 430 ALA A C 1
ATOM 3409 O O . ALA A 1 450 ? 12.255 -103.793 -97.707 1.00 16.31 430 ALA A O 1
ATOM 3411 N N . LEU A 1 451 ? 13.256 -102.018 -98.659 1.00 15.80 431 LEU A N 1
ATOM 3412 C CA . LEU A 1 451 ? 12.190 -101.846 -99.652 1.00 15.69 431 LEU A CA 1
ATOM 3413 C C . LEU A 1 451 ? 12.141 -103.041 -100.609 1.00 15.97 431 LEU A C 1
ATOM 3414 O O . LEU A 1 451 ? 11.056 -103.525 -100.965 1.00 16.26 431 LEU A O 1
ATOM 3419 N N . GLU A 1 452 ? 13.302 -103.542 -101.019 1.00 16.04 432 GLU A N 1
ATOM 3420 C CA . GLU A 1 452 ? 13.322 -104.667 -101.942 1.00 17.14 432 GLU A CA 1
ATOM 3421 C C . GLU A 1 452 ? 12.878 -105.975 -101.280 1.00 17.19 432 GLU A C 1
ATOM 3422 O O . GLU A 1 452 ? 12.326 -106.837 -101.938 1.00 17.32 432 GLU A O 1
ATOM 3428 N N . ALA A 1 453 ? 13.095 -106.102 -99.979 1.00 17.59 433 ALA A N 1
ATOM 3429 C CA . ALA A 1 453 ? 12.756 -107.339 -99.265 1.00 18.37 433 ALA A CA 1
ATOM 3430 C C . ALA A 1 453 ? 11.276 -107.475 -98.883 1.00 19.27 433 ALA A C 1
ATOM 3431 O O . ALA A 1 453 ? 10.884 -108.492 -98.303 1.00 20.16 433 ALA A O 1
ATOM 3433 N N . VAL A 1 454 ? 10.428 -106.498 -99.213 1.00 18.23 434 VAL A N 1
ATOM 3434 C CA . VAL A 1 454 ? 9.017 -106.614 -98.847 1.00 18.66 434 VAL A CA 1
ATOM 3435 C C . VAL A 1 454 ? 8.416 -107.857 -99.508 1.00 18.84 434 VAL A C 1
ATOM 3436 O O . VAL A 1 454 ? 8.789 -108.220 -100.629 1.00 18.12 434 VAL A O 1
ATOM 3440 N N . ARG A 1 455 ? 7.496 -108.512 -98.811 1.00 19.05 435 ARG A N 1
ATOM 3441 C CA . ARG A 1 455 ? 6.951 -109.776 -99.315 1.00 20.07 435 ARG A CA 1
ATOM 3442 C C . ARG A 1 455 ? 5.985 -109.615 -100.486 1.00 18.90 435 ARG A C 1
ATOM 3443 O O . ARG A 1 455 ? 5.827 -110.560 -101.248 1.00 19.66 435 ARG A O 1
ATOM 3451 N N . PHE A 1 456 ? 5.346 -108.445 -100.615 1.00 17.44 436 PHE A N 1
ATOM 3452 C CA . PHE A 1 456 ? 4.330 -108.205 -101.653 1.00 16.86 436 PHE A CA 1
ATOM 3453 C C . PHE A 1 456 ? 4.579 -106.868 -102.368 1.00 16.42 436 PHE A C 1
ATOM 3454 O O . PHE A 1 456 ? 3.764 -105.941 -102.292 1.00 15.46 436 PHE A O 1
ATOM 3462 N N . PRO A 1 457 ? 5.712 -106.773 -103.093 1.00 16.57 437 PRO A N 1
ATOM 3463 C CA . PRO A 1 457 ? 5.958 -105.539 -103.837 1.00 16.33 437 PRO A CA 1
ATOM 3464 C C . PRO A 1 457 ? 4.827 -105.280 -104.837 1.00 16.58 437 PRO A C 1
ATOM 3465 O O . PRO A 1 457 ? 4.333 -106.209 -105.493 1.00 16.01 437 PRO A O 1
ATOM 3469 N N . GLY A 1 458 ? 4.372 -104.034 -104.887 1.00 16.22 438 GLY A N 1
ATOM 3470 C CA . GLY A 1 458 ? 3.273 -103.651 -105.778 1.00 16.94 438 GLY A CA 1
ATOM 3471 C C . GLY A 1 458 ? 1.889 -103.794 -105.163 1.00 17.16 438 GLY A C 1
ATOM 3472 O O . GLY A 1 458 ? 0.920 -103.342 -105.738 1.00 18.85 438 GLY A O 1
ATOM 3473 N N . CYS A 1 459 ? 1.789 -104.429 -104.004 1.00 16.84 439 CYS A N 1
ATOM 3474 C CA . CYS A 1 459 ? 0.506 -104.627 -103.343 1.00 16.87 439 CYS A CA 1
ATOM 3475 C C . CYS A 1 459 ? 0.290 -103.530 -102.308 1.00 15.80 439 CYS A C 1
ATOM 3476 O O . CYS A 1 459 ? 1.258 -102.941 -101.814 1.00 14.99 439 CYS A O 1
ATOM 3479 N N . LEU A 1 460 ? -0.969 -103.277 -101.964 1.00 14.75 440 LEU A N 1
ATOM 3480 C CA . LEU A 1 460 ? -1.322 -102.111 -101.156 1.00 15.72 440 LEU A CA 1
ATOM 3481 C C . LEU A 1 460 ? -0.633 -102.059 -99.789 1.00 15.30 440 LEU A C 1
ATOM 3482 O O . LEU A 1 460 ? -0.227 -100.982 -99.344 1.00 14.63 440 LEU A O 1
ATOM 3487 N N . SER A 1 461 ? -0.500 -103.211 -99.139 1.00 15.02 441 SER A N 1
ATOM 3488 C CA . SER A 1 461 ? 0.144 -103.287 -97.811 1.00 15.55 441 SER A CA 1
ATOM 3489 C C . SER A 1 461 ? 1.659 -103.340 -97.864 1.00 15.99 441 SER A C 1
ATOM 3490 O O . SER A 1 461 ? 2.303 -103.156 -96.834 1.00 16.73 441 SER A O 1
ATOM 3493 N N . LEU A 1 462 ? 2.224 -103.666 -99.025 1.00 16.76 442 LEU A N 1
ATOM 3494 C CA . LEU A 1 462 ? 3.645 -103.982 -99.221 1.00 17.55 442 LEU A CA 1
ATOM 3495 C C . LEU A 1 462 ? 4.133 -105.263 -98.543 1.00 18.07 442 LEU A C 1
ATOM 3496 O O . LEU A 1 462 ? 4.879 -106.021 -99.160 1.00 17.38 442 LEU A O 1
ATOM 3501 N N . ASP A 1 463 ? 3.756 -105.493 -97.286 1.00 18.56 443 ASP A N 1
ATOM 3502 C CA . ASP A 1 463 ? 4.373 -106.565 -96.504 1.00 19.33 443 ASP A CA 1
ATOM 3503 C C . ASP A 1 463 ? 3.469 -107.345 -95.529 1.00 19.69 443 ASP A C 1
ATOM 3504 O O . ASP A 1 463 ? 3.993 -108.099 -94.705 1.00 20.19 443 ASP A O 1
ATOM 3509 N N . SER A 1 464 ? 2.145 -107.219 -95.632 1.00 18.47 444 SER A N 1
ATOM 3510 C CA . SER A 1 464 ? 1.228 -107.893 -94.685 1.00 18.13 444 SER A CA 1
ATOM 3511 C C . SER A 1 464 ? 0.538 -109.118 -95.302 1.00 18.38 444 SER A C 1
ATOM 3512 O O . SER A 1 464 ? -0.374 -108.958 -96.109 1.00 16.73 444 SER A O 1
ATOM 3515 N N . PRO A 1 465 ? 0.947 -110.349 -94.919 1.00 18.22 445 PRO A N 1
ATOM 3516 C CA . PRO A 1 465 ? 0.232 -111.492 -95.505 1.00 18.91 445 PRO A CA 1
ATOM 3517 C C . PRO A 1 465 ? -1.272 -111.519 -95.166 1.00 17.94 445 PRO A C 1
ATOM 3518 O O . PRO A 1 465 ? -2.084 -111.917 -95.999 1.00 18.74 445 PRO A O 1
ATOM 3522 N N . ALA A 1 466 ? -1.645 -111.085 -93.969 1.00 17.85 446 ALA A N 1
ATOM 3523 C CA . ALA A 1 466 ? -3.054 -111.038 -93.593 1.00 17.99 446 ALA A CA 1
ATOM 3524 C C . ALA A 1 466 ? -3.840 -110.069 -94.482 1.00 17.51 446 ALA A C 1
ATOM 3525 O O . ALA A 1 466 ? -4.923 -110.418 -94.982 1.00 16.26 446 ALA A O 1
ATOM 3527 N N . TYR A 1 467 ? -3.297 -108.874 -94.711 1.00 16.89 447 TYR A N 1
ATOM 3528 C CA . TYR A 1 467 ? -3.995 -107.928 -95.584 1.00 16.51 447 TYR A CA 1
ATOM 3529 C C . TYR A 1 467 ? -4.127 -108.487 -97.001 1.00 16.36 447 TYR A C 1
ATOM 3530 O O . TYR A 1 467 ? -5.196 -108.412 -97.602 1.00 17.36 447 TYR A O 1
ATOM 3539 N N . GLU A 1 468 ? -3.057 -109.049 -97.540 1.00 16.47 448 GLU A N 1
ATOM 3540 C CA . GLU A 1 468 ? -3.105 -109.517 -98.922 1.00 16.51 448 GLU A CA 1
ATOM 3541 C C . GLU A 1 468 ? -4.058 -110.697 -99.096 1.00 16.38 448 GLU A C 1
ATOM 3542 O O . GLU A 1 468 ? -4.637 -110.879 -100.166 1.00 16.17 448 GLU A O 1
ATOM 3548 N N . SER A 1 469 ? -4.247 -111.472 -98.027 1.00 16.65 449 SER A N 1
ATOM 3549 C CA . SER A 1 469 ? -5.317 -112.478 -97.968 1.00 16.64 449 SER A CA 1
ATOM 3550 C C . SER A 1 469 ? -6.712 -111.829 -98.054 1.00 15.73 449 SER A C 1
ATOM 3551 O O . SER A 1 469 ? -7.584 -112.292 -98.818 1.00 16.21 449 SER A O 1
ATOM 3554 N N . LEU A 1 470 ? -6.933 -110.768 -97.276 1.00 15.17 450 LEU A N 1
ATOM 3555 C CA . LEU A 1 470 ? -8.188 -110.018 -97.354 1.00 15.22 450 LEU A CA 1
ATOM 3556 C C . LEU A 1 470 ? -8.418 -109.461 -98.757 1.00 15.49 450 LEU A C 1
ATOM 3557 O O . LEU A 1 470 ? -9.511 -109.606 -99.310 1.00 15.36 450 LEU A O 1
ATOM 3562 N N . PHE A 1 471 ? -7.379 -108.844 -99.335 1.00 15.36 451 PHE A N 1
ATOM 3563 C CA . PHE A 1 471 ? -7.516 -108.245 -100.650 1.00 15.36 451 PHE A CA 1
ATOM 3564 C C . PHE A 1 471 ? -7.847 -109.289 -101.716 1.00 15.61 451 PHE A C 1
ATOM 3565 O O . PHE A 1 471 ? -8.787 -109.106 -102.469 1.00 15.36 451 PHE A O 1
ATOM 3573 N N . ARG A 1 472 ? -7.093 -110.385 -101.747 1.00 17.52 452 ARG A N 1
ATOM 3574 C CA . ARG A 1 472 ? -7.304 -111.471 -102.714 1.00 19.69 452 ARG A CA 1
ATOM 3575 C C . ARG A 1 472 ? -8.739 -112.028 -102.626 1.00 19.02 452 ARG A C 1
ATOM 3576 O O . ARG A 1 472 ? -9.460 -112.095 -103.629 1.00 16.62 452 ARG A O 1
ATOM 3584 N N . GLN A 1 473 ? -9.166 -112.372 -101.414 1.00 17.76 453 GLN A N 1
ATOM 3585 C CA . GLN A 1 473 ? -10.503 -112.941 -101.213 1.00 18.26 453 GLN A CA 1
ATOM 3586 C C . GLN A 1 473 ? -11.635 -111.948 -101.495 1.00 17.11 453 GLN A C 1
ATOM 3587 O O . GLN A 1 473 ? -12.653 -112.315 -102.083 1.00 16.64 453 GLN A O 1
ATOM 3593 N N . SER A 1 474 ? -11.448 -110.688 -101.102 1.00 16.72 454 SER A N 1
ATOM 3594 C CA . SER A 1 474 ? -12.430 -109.642 -101.409 1.00 16.33 454 SER A CA 1
ATOM 3595 C C . SER A 1 474 ? -12.596 -109.391 -102.909 1.00 15.89 454 SER A C 1
ATOM 3596 O O . SER A 1 474 ? -13.722 -109.207 -103.369 1.00 15.01 454 SER A O 1
ATOM 3599 N N . CYS A 1 475 ? -11.489 -109.373 -103.659 1.00 16.83 455 CYS A N 1
ATOM 3600 C CA . CYS A 1 475 ? -11.561 -109.236 -105.121 1.00 17.35 455 CYS A CA 1
ATOM 3601 C C . CYS A 1 475 ? -12.262 -110.430 -105.768 1.00 18.50 455 CYS A C 1
ATOM 3602 O O . CYS A 1 475 ? -13.046 -110.240 -106.697 1.00 18.00 455 CYS A O 1
ATOM 3605 N N . GLN A 1 476 ? -11.997 -111.638 -105.262 1.00 20.06 456 GLN A N 1
ATOM 3606 C CA . GLN A 1 476 ? -12.696 -112.861 -105.716 1.00 22.13 456 GLN A CA 1
ATOM 3607 C C . GLN A 1 476 ? -14.199 -112.729 -105.513 1.00 20.67 456 GLN A C 1
ATOM 3608 O O . GLN A 1 476 ? -14.963 -113.071 -106.417 1.00 20.13 456 GLN A O 1
ATOM 3614 N N . VAL A 1 477 ? -14.610 -112.220 -104.342 1.00 19.68 457 VAL A N 1
ATOM 3615 C CA . VAL A 1 477 ? -16.028 -111.976 -104.049 1.00 19.87 457 VAL A CA 1
ATOM 3616 C C . VAL A 1 477 ? -16.623 -111.009 -105.074 1.00 19.93 457 VAL A C 1
ATOM 3617 O O . VAL A 1 477 ? -17.704 -111.278 -105.624 1.00 18.55 457 VAL A O 1
ATOM 3621 N N . MET A 1 478 ? -15.923 -109.899 -105.334 1.00 18.74 458 MET A N 1
ATOM 3622 C CA . MET A 1 478 ? -16.417 -108.903 -106.296 1.00 19.32 458 MET A CA 1
ATOM 3623 C C . MET A 1 478 ? -16.481 -109.403 -107.735 1.00 20.76 458 MET A C 1
ATOM 3624 O O . MET A 1 478 ? -17.454 -109.120 -108.429 1.00 20.56 458 MET A O 1
ATOM 3629 N N . GLN A 1 479 ? -15.464 -110.135 -108.183 1.00 22.06 459 GLN A N 1
ATOM 3630 C CA . GLN A 1 479 ? -15.460 -110.648 -109.563 1.00 25.52 459 GLN A CA 1
ATOM 3631 C C . GLN A 1 479 ? -16.576 -111.683 -109.758 1.00 26.16 459 GLN A C 1
ATOM 3632 O O . GLN A 1 479 ? -17.264 -111.666 -110.776 1.00 25.81 459 GLN A O 1
ATOM 3638 N N . GLN A 1 480 ? -16.771 -112.551 -108.769 1.00 27.85 460 GLN A N 1
ATOM 3639 C CA . GLN A 1 480 ? -17.859 -113.529 -108.804 1.00 30.92 460 GLN A CA 1
ATOM 3640 C C . GLN A 1 480 ? -19.233 -112.845 -108.800 1.00 30.65 460 GLN A C 1
ATOM 3641 O O . GLN A 1 480 ? -20.141 -113.248 -109.537 1.00 30.72 460 GLN A O 1
ATOM 3647 N N . ALA A 1 481 ? -19.368 -111.806 -107.977 1.00 29.92 461 ALA A N 1
ATOM 3648 C CA . ALA A 1 481 ? -20.566 -110.966 -107.970 1.00 29.71 461 ALA A CA 1
ATOM 3649 C C . ALA A 1 481 ? -20.860 -110.356 -109.345 1.00 29.42 461 ALA A C 1
ATOM 3650 O O . ALA A 1 481 ? -22.020 -110.356 -109.785 1.00 29.68 461 ALA A O 1
ATOM 3652 N N . ARG A 1 482 ? -19.831 -109.838 -110.022 1.00 29.53 462 ARG A N 1
ATOM 3653 C CA . ARG A 1 482 ? -20.004 -109.322 -111.385 1.00 30.27 462 ARG A CA 1
ATOM 3654 C C . ARG A 1 482 ? -20.416 -110.476 -112.301 1.00 31.31 462 ARG A C 1
ATOM 3655 O O . ARG A 1 482 ? -21.466 -110.413 -112.937 1.00 32.21 462 ARG A O 1
ATOM 3663 N N . GLU A 1 483 ? -19.600 -111.528 -112.330 1.00 32.48 463 GLU A N 1
ATOM 3664 C CA . GLU A 1 483 ? -19.781 -112.658 -113.269 1.00 35.70 463 GLU A CA 1
ATOM 3665 C C . GLU A 1 483 ? -21.150 -113.311 -113.166 1.00 36.96 463 GLU A C 1
ATOM 3666 O O . GLU A 1 483 ? -21.747 -113.651 -114.187 1.00 38.92 463 GLU A O 1
ATOM 3672 N N . GLN A 1 484 ? -21.635 -113.485 -111.938 1.00 37.28 464 GLN A N 1
ATOM 3673 C CA . GLN A 1 484 ? -22.914 -114.164 -111.687 1.00 36.80 464 GLN A CA 1
ATOM 3674 C C . GLN A 1 484 ? -24.084 -113.226 -111.379 1.00 35.09 464 GLN A C 1
ATOM 3675 O O . GLN A 1 484 ? -25.162 -113.692 -111.019 1.00 35.73 464 GLN A O 1
ATOM 3681 N N . ALA A 1 485 ? -23.883 -111.917 -111.528 1.00 34.84 465 ALA A N 1
ATOM 3682 C CA . ALA A 1 485 ? -24.924 -110.923 -111.242 1.00 34.17 465 ALA A CA 1
ATOM 3683 C C . ALA A 1 485 ? -25.590 -111.160 -109.871 1.00 33.53 465 ALA A C 1
ATOM 3684 O O . ALA A 1 485 ? -26.811 -111.201 -109.765 1.00 32.88 465 ALA A O 1
ATOM 3686 N N . ARG A 1 486 ? -24.771 -111.328 -108.835 1.00 32.63 466 ARG A N 1
ATOM 3687 C CA . ARG A 1 486 ? -25.260 -111.657 -107.484 1.00 32.67 466 ARG A CA 1
ATOM 3688 C C . ARG A 1 486 ? -25.947 -110.457 -106.829 1.00 29.38 466 ARG A C 1
ATOM 3689 O O . ARG A 1 486 ? -25.632 -109.328 -107.170 1.00 27.24 466 ARG A O 1
ATOM 3697 N N . PRO A 1 487 ? -26.879 -110.694 -105.874 1.00 26.68 467 PRO A N 1
ATOM 3698 C CA . PRO A 1 487 ? -27.513 -109.543 -105.217 1.00 25.35 467 PRO A CA 1
ATOM 3699 C C . PRO A 1 487 ? -26.518 -108.758 -104.350 1.00 23.18 467 PRO A C 1
ATOM 3700 O O . PRO A 1 487 ? -25.707 -109.361 -103.638 1.00 21.07 467 PRO A O 1
ATOM 3704 N N . VAL A 1 488 ? -26.600 -107.433 -104.412 1.00 22.08 468 VAL A N 1
ATOM 3705 C CA . VAL A 1 488 ? -25.639 -106.570 -103.717 1.00 21.79 468 VAL A CA 1
ATOM 3706 C C . VAL A 1 488 ? -25.586 -106.776 -102.196 1.00 21.73 468 VAL A C 1
ATOM 3707 O O . VAL A 1 488 ? -24.518 -106.652 -101.600 1.00 20.54 468 VAL A O 1
ATOM 3711 N N . ALA A 1 489 ? -26.717 -107.119 -101.573 1.00 21.99 469 ALA A N 1
ATOM 3712 C CA . ALA A 1 489 ? -26.739 -107.378 -100.118 1.00 22.55 469 ALA A CA 1
ATOM 3713 C C . ALA A 1 489 ? -25.890 -108.591 -99.724 1.00 22.02 469 ALA A C 1
ATOM 3714 O O . ALA A 1 489 ? -25.222 -108.581 -98.690 1.00 21.95 469 ALA A O 1
ATOM 3716 N N . GLU A 1 490 ? -25.912 -109.625 -100.553 1.00 22.76 470 GLU A N 1
ATOM 3717 C CA . GLU A 1 490 ? -25.116 -110.833 -100.331 1.00 23.25 470 GLU A CA 1
ATOM 3718 C C . GLU A 1 490 ? -23.624 -110.536 -100.432 1.00 21.73 470 GLU A C 1
ATOM 3719 O O . GLU A 1 490 ? -22.823 -110.981 -99.612 1.00 21.05 470 GLU A O 1
ATOM 3725 N N . THR A 1 491 ? -23.272 -109.804 -101.474 1.00 20.49 471 THR A N 1
ATOM 3726 C CA . THR A 1 491 ? -21.889 -109.418 -101.727 1.00 19.72 471 THR A CA 1
ATOM 3727 C C . THR A 1 491 ? -21.353 -108.549 -100.576 1.00 18.46 471 THR A C 1
ATOM 3728 O O . THR A 1 491 ? -20.300 -108.844 -100.022 1.00 18.97 471 THR A O 1
ATOM 3732 N N . ALA A 1 492 ? -22.095 -107.508 -100.202 1.00 18.05 472 ALA A N 1
ATOM 3733 C CA . ALA A 1 492 ? -21.690 -106.636 -99.095 1.00 17.87 472 ALA A CA 1
ATOM 3734 C C . ALA A 1 492 ? -21.467 -107.445 -97.822 1.00 17.75 472 ALA A C 1
ATOM 3735 O O . ALA A 1 492 ? -20.482 -107.247 -97.106 1.00 16.98 472 ALA A O 1
ATOM 3737 N N . ASN A 1 493 ? -22.370 -108.383 -97.553 1.00 18.81 473 ASN A N 1
ATOM 3738 C CA . ASN A 1 493 ? -22.231 -109.197 -96.350 1.00 20.60 473 ASN A CA 1
ATOM 3739 C C . ASN A 1 493 ? -21.005 -110.112 -96.375 1.00 18.73 473 ASN A C 1
ATOM 3740 O O . ASN A 1 493 ? -20.330 -110.267 -95.362 1.00 18.15 473 ASN A O 1
ATOM 3745 N N . ALA A 1 494 ? -20.744 -110.728 -97.527 1.00 18.49 474 ALA A N 1
ATOM 3746 C CA . ALA A 1 494 ? -19.557 -111.561 -97.725 1.00 17.84 474 ALA A CA 1
ATOM 3747 C C . ALA A 1 494 ? -18.277 -110.744 -97.495 1.00 18.29 474 ALA A C 1
ATOM 3748 O O . ALA A 1 494 ? -17.343 -111.212 -96.821 1.00 17.65 474 ALA A O 1
ATOM 3750 N N . LEU A 1 495 ? -18.239 -109.514 -98.021 1.00 17.24 475 LEU A N 1
ATOM 3751 C CA . LEU A 1 495 ? -17.110 -108.626 -97.740 1.00 16.95 475 LEU A CA 1
ATOM 3752 C C . LEU A 1 495 ? -16.985 -108.307 -96.247 1.00 16.30 475 LEU A C 1
ATOM 3753 O O . LEU A 1 495 ? -15.894 -108.348 -95.697 1.00 15.88 475 LEU A O 1
ATOM 3758 N N . HIS A 1 496 ? -18.097 -107.977 -95.606 1.00 17.13 476 HIS A N 1
ATOM 3759 C CA . HIS A 1 496 ? -18.096 -107.632 -94.182 1.00 18.62 476 HIS A CA 1
ATOM 3760 C C . HIS A 1 496 ? -17.518 -108.778 -93.332 1.00 18.52 476 HIS A C 1
ATOM 3761 O O . HIS A 1 496 ? -16.701 -108.551 -92.453 1.00 18.02 476 HIS A O 1
ATOM 3768 N N . GLU A 1 497 ? -17.909 -110.009 -93.634 1.00 19.36 477 GLU A N 1
ATOM 3769 C CA . GLU A 1 497 ? -17.398 -111.176 -92.895 1.00 20.62 477 GLU A CA 1
ATOM 3770 C C . GLU A 1 497 ? -15.886 -111.366 -93.103 1.00 19.79 477 GLU A C 1
ATOM 3771 O O . GLU A 1 497 ? -15.156 -111.669 -92.148 1.00 18.54 477 GLU A O 1
ATOM 3777 N N . LEU A 1 498 ? -15.410 -111.157 -94.335 1.00 18.98 478 LEU A N 1
ATOM 3778 C CA . LEU A 1 498 ? -13.967 -111.148 -94.607 1.00 18.76 478 LEU A CA 1
ATOM 3779 C C . LEU A 1 498 ? -13.226 -110.077 -93.793 1.00 18.09 478 LEU A C 1
ATOM 3780 O O . LEU A 1 498 ? -12.163 -110.351 -93.230 1.00 17.79 478 LEU A O 1
ATOM 3785 N N . ILE A 1 499 ? -13.788 -108.875 -93.712 1.00 17.52 479 ILE A N 1
ATOM 3786 C CA . ILE A 1 499 ? -13.156 -107.797 -92.943 1.00 17.73 479 ILE A CA 1
ATOM 3787 C C . ILE A 1 499 ? -13.069 -108.205 -91.453 1.00 18.98 479 ILE A C 1
ATOM 3788 O O . ILE A 1 499 ? -12.018 -108.080 -90.830 1.00 18.47 479 ILE A O 1
ATOM 3793 N N . LYS A 1 500 ? -14.167 -108.718 -90.906 1.00 20.60 480 LYS A N 1
ATOM 3794 C CA . LYS A 1 500 ? -14.193 -109.202 -89.520 1.00 22.34 480 LYS A CA 1
ATOM 3795 C C . LYS A 1 500 ? -13.155 -110.291 -89.248 1.00 22.24 480 LYS A C 1
ATOM 3796 O O . LYS A 1 500 ? -12.472 -110.256 -88.236 1.00 21.85 480 LYS A O 1
ATOM 3802 N N . GLU A 1 501 ? -13.033 -111.229 -90.177 1.00 23.05 481 GLU A N 1
ATOM 3803 C CA . GLU A 1 501 ? -12.054 -112.309 -90.100 1.00 23.98 481 GLU A CA 1
ATOM 3804 C C . GLU A 1 501 ? -10.599 -111.813 -90.020 1.00 23.65 481 GLU A C 1
ATOM 3805 O O . GLU A 1 501 ? -9.797 -112.369 -89.274 1.00 22.79 481 GLU A O 1
ATOM 3811 N N . HIS A 1 502 ? -10.273 -110.773 -90.786 1.00 21.08 482 HIS A N 1
ATOM 3812 C CA . HIS A 1 502 ? -8.891 -110.291 -90.907 1.00 20.49 482 HIS A CA 1
ATOM 3813 C C . HIS A 1 502 ? -8.543 -109.120 -90.007 1.00 20.58 482 HIS A C 1
ATOM 3814 O O . HIS A 1 502 ? -7.376 -108.772 -89.872 1.00 19.33 482 HIS A O 1
ATOM 3821 N N . GLU A 1 503 ? -9.556 -108.541 -89.369 1.00 22.11 483 GLU A N 1
ATOM 3822 C CA . GLU A 1 503 ? -9.445 -107.254 -88.691 1.00 22.91 483 GLU A CA 1
ATOM 3823 C C . GLU A 1 503 ? -8.394 -107.203 -87.580 1.00 21.27 483 GLU A C 1
ATOM 3824 O O . GLU A 1 503 ? -7.760 -106.173 -87.355 1.00 19.07 483 GLU A O 1
ATOM 3830 N N . ALA A 1 504 ? -8.191 -108.321 -86.897 1.00 21.37 484 ALA A N 1
ATOM 3831 C CA . ALA A 1 504 ? -7.206 -108.373 -85.811 1.00 21.60 484 ALA A CA 1
ATOM 3832 C C . ALA A 1 504 ? -5.775 -108.099 -86.289 1.00 22.41 484 ALA A C 1
ATOM 3833 O O . ALA A 1 504 ? -4.953 -107.618 -85.507 1.00 21.48 484 ALA A O 1
ATOM 3835 N N . GLU A 1 505 ? -5.492 -108.391 -87.564 1.00 22.45 485 GLU A N 1
ATOM 3836 C CA . GLU A 1 505 ? -4.161 -108.218 -88.144 1.00 24.90 485 GLU A CA 1
ATOM 3837 C C . GLU A 1 505 ? -4.012 -106.923 -88.962 1.00 24.13 485 GLU A C 1
ATOM 3838 O O . GLU A 1 505 ? -3.003 -106.750 -89.647 1.00 25.83 485 GLU A O 1
ATOM 3844 N N . LEU A 1 506 ? -5.001 -106.025 -88.883 1.00 21.62 486 LEU A N 1
ATOM 3845 C CA . LEU A 1 506 ? -4.967 -104.720 -89.542 1.00 20.83 486 LEU A CA 1
ATOM 3846 C C . LEU A 1 506 ? -4.716 -103.647 -88.487 1.00 20.23 486 LEU A C 1
ATOM 3847 O O . LEU A 1 506 ? -4.658 -103.941 -87.284 1.00 19.86 486 LEU A O 1
ATOM 3852 N N . LEU A 1 507 ? -4.611 -102.393 -88.917 1.00 19.36 487 LEU A N 1
ATOM 3853 C CA . LEU A 1 507 ? -4.567 -101.291 -87.970 1.00 18.68 487 LEU A CA 1
ATOM 3854 C C . LEU A 1 507 ? -5.906 -101.242 -87.199 1.00 17.32 487 LEU A C 1
ATOM 3855 O O . LEU A 1 507 ? -6.967 -101.546 -87.754 1.00 16.32 487 LEU A O 1
ATOM 3860 N N . PRO A 1 508 ? -5.863 -100.862 -85.920 1.00 16.58 488 PRO A N 1
ATOM 3861 C CA . PRO A 1 508 ? -7.059 -100.941 -85.061 1.00 17.01 488 PRO A CA 1
ATOM 3862 C C . PRO A 1 508 ? -8.055 -99.776 -85.255 1.00 17.43 488 PRO A C 1
ATOM 3863 O O . PRO A 1 508 ? -8.403 -99.085 -84.291 1.00 17.58 488 PRO A O 1
ATOM 3867 N N . LEU A 1 509 ? -8.538 -99.584 -86.484 1.00 17.48 489 LEU A N 1
ATOM 3868 C CA . LEU A 1 509 ? -9.396 -98.441 -86.840 1.00 18.15 489 LEU A CA 1
ATOM 3869 C C . LEU A 1 509 ? -10.887 -98.762 -86.827 1.00 17.87 489 LEU A C 1
ATOM 3870 O O . LEU A 1 509 ? -11.700 -97.863 -86.986 1.00 18.18 489 LEU A O 1
ATOM 3875 N N . GLY A 1 510 ? -11.261 -100.022 -86.629 1.00 17.75 490 GLY A N 1
ATOM 3876 C CA . GLY A 1 510 ? -12.682 -100.363 -86.604 1.00 17.70 490 GLY A CA 1
ATOM 3877 C C . GLY A 1 510 ? -13.289 -100.411 -87.998 1.00 17.28 490 GLY A C 1
ATOM 3878 O O . GLY A 1 510 ? -14.388 -99.912 -88.230 1.00 17.79 490 GLY A O 1
ATOM 3879 N N . TYR A 1 511 ? -12.571 -101.051 -88.913 1.00 16.89 491 TYR A N 1
ATOM 3880 C CA . TYR A 1 511 ? -13.016 -101.189 -90.299 1.00 16.55 491 TYR A CA 1
ATOM 3881 C C . TYR A 1 511 ? -14.315 -101.976 -90.440 1.00 17.22 491 TYR A C 1
ATOM 3882 O O . TYR A 1 511 ? -15.057 -101.747 -91.382 1.00 16.55 491 TYR A O 1
ATOM 3891 N N . SER A 1 512 ? -14.604 -102.897 -89.517 1.00 18.12 492 SER A N 1
ATOM 3892 C CA . SER A 1 512 ? -15.849 -103.676 -89.614 1.00 18.94 492 SER A CA 1
ATOM 3893 C C . SER A 1 512 ? -17.102 -102.944 -89.107 1.00 19.48 492 SER A C 1
ATOM 3894 O O . SER A 1 512 ? -18.213 -103.466 -89.245 1.00 19.15 492 SER A O 1
ATOM 3897 N N . ARG A 1 513 ? -16.938 -101.761 -88.521 1.00 20.11 493 ARG A N 1
ATOM 3898 C CA . ARG A 1 513 ? -18.092 -100.964 -88.086 1.00 21.34 493 ARG A CA 1
ATOM 3899 C C . ARG A 1 513 ? -18.677 -100.171 -89.234 1.00 20.75 493 ARG A C 1
ATOM 3900 O O . ARG A 1 513 ? -18.334 -98.997 -89.442 1.00 19.23 493 ARG A O 1
ATOM 3908 N N . ILE A 1 514 ? -19.595 -100.821 -89.947 1.00 20.11 494 ILE A N 1
ATOM 3909 C CA . ILE A 1 514 ? -20.134 -100.306 -91.213 1.00 21.97 494 ILE A CA 1
ATOM 3910 C C . ILE A 1 514 ? -20.982 -99.040 -91.033 1.00 21.91 494 ILE A C 1
ATOM 3911 O O . ILE A 1 514 ? -21.067 -98.213 -91.949 1.00 22.06 494 ILE A O 1
ATOM 3916 N N . SER A 1 515 ? -21.595 -98.871 -89.857 1.00 21.82 495 SER A N 1
ATOM 3917 C CA . SER A 1 515 ? -22.408 -97.688 -89.582 1.00 22.28 495 SER A CA 1
ATOM 3918 C C . SER A 1 515 ? -21.582 -96.407 -89.427 1.00 21.36 495 SER A C 1
ATOM 3919 O O . SER A 1 515 ? -22.107 -95.306 -89.576 1.00 21.14 495 SER A O 1
ATOM 3922 N N . ASN A 1 516 ? -20.301 -96.549 -89.101 1.00 21.11 496 ASN A N 1
ATOM 3923 C CA . ASN A 1 516 ? -19.381 -95.422 -89.098 1.00 21.28 496 ASN A CA 1
ATOM 3924 C C . ASN A 1 516 ? -18.800 -95.192 -90.502 1.00 20.11 496 ASN A C 1
ATOM 3925 O O . ASN A 1 516 ? -17.864 -95.874 -90.917 1.00 19.09 496 ASN A O 1
ATOM 3930 N N . ARG A 1 517 ? -19.328 -94.190 -91.194 1.00 18.91 497 ARG A N 1
ATOM 3931 C CA . ARG A 1 517 ? -18.930 -93.877 -92.570 1.00 18.23 497 ARG A CA 1
ATOM 3932 C C . ARG A 1 517 ? -17.719 -92.947 -92.716 1.00 18.15 497 ARG A C 1
ATOM 3933 O O . ARG A 1 517 ? -17.300 -92.647 -93.836 1.00 18.36 497 ARG A O 1
ATOM 3941 N N . PHE A 1 518 ? -17.177 -92.493 -91.593 1.00 17.14 498 PHE A N 1
ATOM 3942 C CA . PHE A 1 518 ? -16.045 -91.583 -91.551 1.00 17.36 498 PHE A CA 1
ATOM 3943 C C . PHE A 1 518 ? -15.029 -92.168 -90.597 1.00 18.59 498 PHE A C 1
ATOM 3944 O O . PHE A 1 518 ? -14.935 -91.767 -89.433 1.00 20.53 498 PHE A O 1
ATOM 3952 N N . ILE A 1 519 ? -14.275 -93.131 -91.105 1.00 17.69 499 ILE A N 1
ATOM 3953 C CA . ILE A 1 519 ? -13.306 -93.872 -90.303 1.00 18.43 499 ILE A CA 1
ATOM 3954 C C . ILE A 1 519 ? -12.123 -92.982 -89.928 1.00 19.12 499 ILE A C 1
ATOM 3955 O O . ILE A 1 519 ? -11.429 -92.481 -90.811 1.00 18.53 499 ILE A O 1
ATOM 3960 N N . LEU A 1 520 ? -11.887 -92.812 -88.627 1.00 19.85 500 LEU A N 1
ATOM 3961 C CA . LEU A 1 520 ? -10.836 -91.901 -88.135 1.00 21.74 500 LEU A CA 1
ATOM 3962 C C . LEU A 1 520 ? -9.539 -92.641 -87.862 1.00 22.77 500 LEU A C 1
ATOM 3963 O O . LEU A 1 520 ? -9.540 -93.837 -87.561 1.00 20.75 500 LEU A O 1
ATOM 3968 N N . LYS A 1 521 ? -8.427 -91.921 -87.979 1.00 24.71 501 LYS A N 1
ATOM 3969 C CA . LYS A 1 521 ? -7.123 -92.456 -87.608 1.00 27.88 501 LYS A CA 1
ATOM 3970 C C . LYS A 1 521 ? -6.984 -92.631 -86.101 1.00 29.43 501 LYS A C 1
ATOM 3971 O O . LYS A 1 521 ? -7.768 -92.071 -85.325 1.00 26.29 501 LYS A O 1
ATOM 3977 N N . VAL A 1 522 ? -5.951 -93.410 -85.760 1.00 32.61 502 VAL A N 1
ATOM 3978 C CA . VAL A 1 522 ? -5.423 -93.684 -84.415 1.00 38.16 502 VAL A CA 1
ATOM 3979 C C . VAL A 1 522 ? -6.184 -94.832 -83.788 1.00 40.21 502 VAL A C 1
ATOM 3980 O O . VAL A 1 522 ? -5.756 -95.978 -83.927 1.00 41.46 502 VAL A O 1
ATOM 3984 N N . ASN B 1 22 ? -25.584 -63.828 -137.585 1.00 51.34 2 ASN B N 1
ATOM 3985 C CA . ASN B 1 22 ? -24.407 -63.661 -136.681 1.00 49.20 2 ASN B CA 1
ATOM 3986 C C . ASN B 1 22 ? -24.625 -64.381 -135.335 1.00 48.28 2 ASN B C 1
ATOM 3987 O O . ASN B 1 22 ? -25.407 -63.919 -134.500 1.00 52.50 2 ASN B O 1
ATOM 3992 N N . GLN B 1 23 ? -23.962 -65.530 -135.158 1.00 44.93 3 GLN B N 1
ATOM 3993 C CA . GLN B 1 23 ? -23.849 -66.203 -133.851 1.00 39.71 3 GLN B CA 1
ATOM 3994 C C . GLN B 1 23 ? -23.280 -65.283 -132.759 1.00 33.42 3 GLN B C 1
ATOM 3995 O O . GLN B 1 23 ? -23.724 -65.333 -131.613 1.00 33.54 3 GLN B O 1
ATOM 4001 N N . TYR B 1 24 ? -22.281 -64.473 -133.111 1.00 27.02 4 TYR B N 1
ATOM 4002 C CA . TYR B 1 24 ? -21.613 -63.599 -132.147 1.00 23.78 4 TYR B CA 1
ATOM 4003 C C . TYR B 1 24 ? -21.600 -62.158 -132.627 1.00 22.01 4 TYR B C 1
ATOM 4004 O O . TYR B 1 24 ? -21.752 -61.887 -133.808 1.00 21.60 4 TYR B O 1
ATOM 4013 N N . ASP B 1 25 ? -21.395 -61.232 -131.704 1.00 20.24 5 ASP B N 1
ATOM 4014 C CA . ASP B 1 25 ? -21.140 -59.842 -132.069 1.00 19.46 5 ASP B CA 1
ATOM 4015 C C . ASP B 1 25 ? -19.719 -59.673 -132.585 1.00 18.80 5 ASP B C 1
ATOM 4016 O O . ASP B 1 25 ? -19.494 -59.017 -133.606 1.00 17.70 5 ASP B O 1
ATOM 4021 N N . VAL B 1 26 ? -18.760 -60.276 -131.870 1.00 18.32 6 VAL B N 1
ATOM 4022 C CA . VAL B 1 26 ? -17.331 -60.101 -132.151 1.00 17.64 6 VAL B CA 1
ATOM 4023 C C . VAL B 1 26 ? -16.593 -61.424 -132.018 1.00 17.26 6 VAL B C 1
ATOM 4024 O O . VAL B 1 26 ? -16.785 -62.148 -131.034 1.00 17.13 6 VAL B O 1
ATOM 4028 N N . ILE B 1 27 ? -15.761 -61.728 -133.012 1.00 16.85 7 ILE B N 1
ATOM 4029 C CA . ILE B 1 27 ? -14.766 -62.793 -132.921 1.00 17.23 7 ILE B CA 1
ATOM 4030 C C . ILE B 1 27 ? -13.394 -62.141 -132.663 1.00 17.06 7 ILE B C 1
ATOM 4031 O O . ILE B 1 27 ? -13.035 -61.139 -133.294 1.00 17.09 7 ILE B O 1
ATOM 4036 N N . ILE B 1 28 ? -12.638 -62.721 -131.734 1.00 16.41 8 ILE B N 1
ATOM 4037 C CA . ILE B 1 28 ? -11.304 -62.259 -131.409 1.00 16.32 8 ILE B CA 1
ATOM 4038 C C . ILE B 1 28 ? -10.321 -63.382 -131.689 1.00 16.12 8 ILE B C 1
ATOM 4039 O O . ILE B 1 28 ? -10.480 -64.475 -131.149 1.00 15.08 8 ILE B O 1
ATOM 4044 N N . ILE B 1 29 ? -9.312 -63.099 -132.509 1.00 16.27 9 ILE B N 1
ATOM 4045 C CA . ILE B 1 29 ? -8.279 -64.071 -132.818 1.00 17.25 9 ILE B CA 1
ATOM 4046 C C . ILE B 1 29 ? -7.151 -63.856 -131.813 1.00 17.04 9 ILE B C 1
ATOM 4047 O O . ILE B 1 29 ? -6.539 -62.789 -131.793 1.00 16.74 9 ILE B O 1
ATOM 4052 N N . GLY B 1 30 ? -6.879 -64.870 -130.992 1.00 16.72 10 GLY B N 1
ATOM 4053 C CA . GLY B 1 30 ? -5.796 -64.819 -130.013 1.00 16.57 10 GLY B CA 1
ATOM 4054 C C . GLY B 1 30 ? -6.314 -64.673 -128.594 1.00 16.69 10 GLY B C 1
ATOM 4055 O O . GLY B 1 30 ? -7.114 -63.783 -128.317 1.00 16.65 10 GLY B O 1
ATOM 4056 N N . SER B 1 31 ? -5.844 -65.533 -127.691 1.00 16.57 11 SER B N 1
ATOM 4057 C CA . SER B 1 31 ? -6.308 -65.546 -126.305 1.00 17.00 11 SER B CA 1
ATOM 4058 C C . SER B 1 31 ? -5.205 -65.153 -125.319 1.00 17.19 11 SER B C 1
ATOM 4059 O O . SER B 1 31 ? -5.313 -65.438 -124.116 1.00 17.69 11 SER B O 1
ATOM 4062 N N . GLY B 1 32 ? -4.150 -64.499 -125.809 1.00 16.93 12 GLY B N 1
ATOM 4063 C CA . GLY B 1 32 ? -3.161 -63.870 -124.932 1.00 16.62 12 GLY B CA 1
ATOM 4064 C C . GLY B 1 32 ? -3.753 -62.648 -124.234 1.00 16.53 12 GLY B C 1
ATOM 4065 O O . GLY B 1 32 ? -4.948 -62.373 -124.340 1.00 15.79 12 GLY B O 1
ATOM 4066 N N . ILE B 1 33 ? -2.927 -61.900 -123.513 1.00 15.85 13 ILE B N 1
ATOM 4067 C CA . ILE B 1 33 ? -3.451 -60.807 -122.708 1.00 15.68 13 ILE B CA 1
ATOM 4068 C C . ILE B 1 33 ? -4.268 -59.799 -123.544 1.00 14.90 13 ILE B C 1
ATOM 4069 O O . ILE B 1 33 ? -5.297 -59.317 -123.075 1.00 15.24 13 ILE B O 1
ATOM 4074 N N . ALA B 1 34 ? -3.842 -59.526 -124.774 1.00 14.31 14 ALA B N 1
ATOM 4075 C CA . ALA B 1 34 ? -4.551 -58.576 -125.631 1.00 14.35 14 ALA B CA 1
ATOM 4076 C C . ALA B 1 34 ? -5.968 -59.063 -125.949 1.00 14.11 14 ALA B C 1
ATOM 4077 O O . ALA B 1 34 ? -6.952 -58.322 -125.779 1.00 14.51 14 ALA B O 1
ATOM 4079 N N . GLY B 1 35 ? -6.059 -60.308 -126.407 1.00 13.78 15 GLY B N 1
ATOM 4080 C CA . GLY B 1 35 ? -7.344 -60.906 -126.782 1.00 13.85 15 GLY B CA 1
ATOM 4081 C C . GLY B 1 35 ? -8.259 -61.075 -125.588 1.00 13.80 15 GLY B C 1
ATOM 4082 O O . GLY B 1 35 ? -9.454 -60.790 -125.672 1.00 13.69 15 GLY B O 1
ATOM 4083 N N . ALA B 1 36 ? -7.687 -61.509 -124.465 1.00 13.38 16 ALA B N 1
ATOM 4084 C CA . ALA B 1 36 ? -8.465 -61.759 -123.257 1.00 13.76 16 ALA B CA 1
ATOM 4085 C C . ALA B 1 36 ? -9.020 -60.478 -122.663 1.00 14.11 16 ALA B C 1
ATOM 4086 O O . ALA B 1 36 ? -10.192 -60.435 -122.292 1.00 14.16 16 ALA B O 1
ATOM 4088 N N . LEU B 1 37 ? -8.206 -59.427 -122.579 1.00 14.53 17 LEU B N 1
ATOM 4089 C CA . LEU B 1 37 ? -8.698 -58.159 -122.033 1.00 15.05 17 LEU B CA 1
ATOM 4090 C C . LEU B 1 37 ? -9.774 -57.535 -122.927 1.00 15.06 17 LEU B C 1
ATOM 4091 O O . LEU B 1 37 ? -10.780 -57.052 -122.412 1.00 15.63 17 LEU B O 1
ATOM 4096 N N . THR B 1 38 ? -9.583 -57.595 -124.246 1.00 14.77 18 THR B N 1
ATOM 4097 C CA . THR B 1 38 ? -10.571 -57.108 -125.211 1.00 14.75 18 THR B CA 1
ATOM 4098 C C . THR B 1 38 ? -11.870 -57.902 -125.075 1.00 14.85 18 THR B C 1
ATOM 4099 O O . THR B 1 38 ? -12.960 -57.319 -124.989 1.00 14.34 18 THR B O 1
ATOM 4103 N N . GLY B 1 39 ? -11.752 -59.228 -125.045 1.00 14.36 19 GLY B N 1
ATOM 4104 C CA . GLY B 1 39 ? -12.915 -60.079 -124.822 1.00 14.47 19 GLY B CA 1
ATOM 4105 C C . GLY B 1 39 ? -13.635 -59.757 -123.519 1.00 14.79 19 GLY B C 1
ATOM 4106 O O . GLY B 1 39 ? -14.867 -59.680 -123.478 1.00 16.01 19 GLY B O 1
ATOM 4107 N N . ALA B 1 40 ? -12.875 -59.549 -122.448 1.00 14.69 20 ALA B N 1
ATOM 4108 C CA . ALA B 1 40 ? -13.472 -59.256 -121.153 1.00 14.55 20 ALA B CA 1
ATOM 4109 C C . ALA B 1 40 ? -14.282 -57.968 -121.172 1.00 15.28 20 ALA B C 1
ATOM 4110 O O . ALA B 1 40 ? -15.427 -57.942 -120.692 1.00 14.92 20 ALA B O 1
ATOM 4112 N N . VAL B 1 41 ? -13.696 -56.900 -121.705 1.00 15.63 21 VAL B N 1
ATOM 4113 C CA . VAL B 1 41 ? -14.403 -55.611 -121.717 1.00 16.38 21 VAL B CA 1
ATOM 4114 C C . VAL B 1 41 ? -15.635 -55.633 -122.619 1.00 15.80 21 VAL B C 1
ATOM 4115 O O . VAL B 1 41 ? -16.625 -55.009 -122.279 1.00 15.39 21 VAL B O 1
ATOM 4119 N N . LEU B 1 42 ? -15.585 -56.361 -123.733 1.00 14.90 22 LEU B N 1
ATOM 4120 C CA . LEU B 1 42 ? -16.728 -56.428 -124.640 1.00 15.45 22 LEU B CA 1
ATOM 4121 C C . LEU B 1 42 ? -17.850 -57.309 -124.069 1.00 16.03 22 LEU B C 1
ATOM 4122 O O . LEU B 1 42 ? -19.027 -56.978 -124.200 1.00 16.58 22 LEU B O 1
ATOM 4127 N N . ALA B 1 43 ? -17.481 -58.403 -123.409 1.00 15.83 23 ALA B N 1
ATOM 4128 C CA . ALA B 1 43 ? -18.468 -59.295 -122.774 1.00 16.79 23 ALA B CA 1
ATOM 4129 C C . ALA B 1 43 ? -19.133 -58.642 -121.563 1.00 16.99 23 ALA B C 1
ATOM 4130 O O . ALA B 1 43 ? -20.355 -58.687 -121.414 1.00 17.83 23 ALA B O 1
ATOM 4132 N N . LYS B 1 44 ? -18.327 -57.995 -120.731 1.00 18.25 24 LYS B N 1
ATOM 4133 C CA . LYS B 1 44 ? -18.822 -57.148 -119.647 1.00 20.23 24 LYS B CA 1
ATOM 4134 C C . LYS B 1 44 ? -19.882 -56.137 -120.120 1.00 20.37 24 LYS B C 1
ATOM 4135 O O . LYS B 1 44 ? -20.855 -55.864 -119.406 1.00 20.15 24 LYS B O 1
ATOM 4141 N N . SER B 1 45 ? -19.670 -55.589 -121.312 1.00 19.61 25 SER B N 1
ATOM 4142 C CA . SER B 1 45 ? -20.499 -54.517 -121.857 1.00 19.69 25 SER B CA 1
ATOM 4143 C C . SER B 1 45 ? -21.768 -55.000 -122.556 1.00 19.95 25 SER B C 1
ATOM 4144 O O . SER B 1 45 ? -22.545 -54.174 -123.048 1.00 20.81 25 SER B O 1
ATOM 4147 N N . GLY B 1 46 ? -21.958 -56.315 -122.652 1.00 19.80 26 GLY B N 1
ATOM 4148 C CA . GLY B 1 46 ? -23.181 -56.889 -123.193 1.00 20.06 26 GLY B CA 1
ATOM 4149 C C . GLY B 1 46 ? -23.063 -57.534 -124.559 1.00 20.08 26 GLY B C 1
ATOM 4150 O O . GLY B 1 46 ? -24.084 -57.919 -125.127 1.00 20.29 26 GLY B O 1
ATOM 4151 N N . LEU B 1 47 ? -21.847 -57.661 -125.098 1.00 18.90 27 LEU B N 1
ATOM 4152 C CA . LEU B 1 47 ? -21.655 -58.336 -126.367 1.00 18.62 27 LEU B CA 1
ATOM 4153 C C . LEU B 1 47 ? -21.387 -59.822 -126.183 1.00 18.45 27 LEU B C 1
ATOM 4154 O O . LEU B 1 47 ? -20.813 -60.225 -125.177 1.00 18.15 27 LEU B O 1
ATOM 4159 N N A ASN B 1 48 ? -21.832 -60.611 -127.160 0.49 17.98 28 ASN B N 1
ATOM 4160 N N B ASN B 1 48 ? -21.802 -60.626 -127.153 0.51 18.56 28 ASN B N 1
ATOM 4161 C CA A ASN B 1 48 ? -21.496 -62.023 -127.301 0.49 18.11 28 ASN B CA 1
ATOM 4162 C CA B ASN B 1 48 ? -21.446 -62.036 -127.176 0.51 19.04 28 ASN B CA 1
ATOM 4163 C C A ASN B 1 48 ? -20.144 -62.091 -128.003 0.49 17.85 28 ASN B C 1
ATOM 4164 C C B ASN B 1 48 ? -20.187 -62.222 -128.015 0.51 18.46 28 ASN B C 1
ATOM 4165 O O A ASN B 1 48 ? -20.020 -61.613 -129.136 0.49 17.10 28 ASN B O 1
ATOM 4166 O O B ASN B 1 48 ? -20.175 -61.996 -129.228 0.51 17.83 28 ASN B O 1
ATOM 4175 N N . VAL B 1 49 ? -19.131 -62.644 -127.323 1.00 17.66 29 VAL B N 1
ATOM 4176 C CA . VAL B 1 49 ? -17.764 -62.671 -127.832 1.00 17.81 29 VAL B CA 1
ATOM 4177 C C . VAL B 1 49 ? -17.244 -64.101 -127.929 1.00 17.19 29 VAL B C 1
ATOM 4178 O O . VAL B 1 49 ? -17.498 -64.916 -127.039 1.00 16.75 29 VAL B O 1
ATOM 4182 N N . LEU B 1 50 ? -16.527 -64.388 -129.010 1.00 16.35 30 LEU B N 1
ATOM 4183 C CA . LEU B 1 50 ? -15.867 -65.685 -129.220 1.00 17.05 30 LEU B CA 1
ATOM 4184 C C . LEU B 1 50 ? -14.394 -65.438 -129.445 1.00 16.94 30 LEU B C 1
ATOM 4185 O O . LEU B 1 50 ? -14.034 -64.727 -130.380 1.00 15.68 30 LEU B O 1
ATOM 4190 N N . ILE B 1 51 ? -13.559 -66.029 -128.586 1.00 16.86 31 ILE B N 1
ATOM 4191 C CA . ILE B 1 51 ? -12.113 -65.901 -128.655 1.00 16.95 31 ILE B CA 1
ATOM 4192 C C . ILE B 1 51 ? -11.613 -67.215 -129.243 1.00 17.62 31 ILE B C 1
ATOM 4193 O O . ILE B 1 51 ? -11.936 -68.276 -128.711 1.00 18.49 31 ILE B O 1
ATOM 4198 N N . LEU B 1 52 ? -10.858 -67.137 -130.338 1.00 17.87 32 LEU B N 1
ATOM 4199 C CA . LEU B 1 52 ? -10.303 -68.297 -131.027 1.00 18.63 32 LEU B CA 1
ATOM 4200 C C . LEU B 1 52 ? -8.800 -68.255 -130.907 1.00 19.25 32 LEU B C 1
ATOM 4201 O O . LEU B 1 52 ? -8.212 -67.205 -131.124 1.00 18.87 32 LEU B O 1
ATOM 4206 N N . ASP B 1 53 ? -8.179 -69.386 -130.578 1.00 19.28 33 ASP B N 1
ATOM 4207 C CA . ASP B 1 53 ? -6.720 -69.463 -130.519 1.00 20.83 33 ASP B CA 1
ATOM 4208 C C . ASP B 1 53 ? -6.264 -70.840 -130.966 1.00 20.77 33 ASP B C 1
ATOM 4209 O O . ASP B 1 53 ? -6.839 -71.851 -130.554 1.00 20.37 33 ASP B O 1
ATOM 4214 N N . SER B 1 54 ? -5.218 -70.871 -131.786 1.00 20.15 34 SER B N 1
ATOM 4215 C CA . SER B 1 54 ? -4.652 -72.126 -132.266 1.00 22.21 34 SER B CA 1
ATOM 4216 C C . SER B 1 54 ? -3.747 -72.783 -131.232 1.00 22.28 34 SER B C 1
ATOM 4217 O O . SER B 1 54 ? -3.441 -73.960 -131.355 1.00 23.91 34 SER B O 1
ATOM 4220 N N . ALA B 1 55 ? -3.298 -72.009 -130.248 1.00 21.58 35 ALA B N 1
ATOM 4221 C CA . ALA B 1 55 ? -2.500 -72.518 -129.131 1.00 22.97 35 ALA B CA 1
ATOM 4222 C C . ALA B 1 55 ? -3.427 -72.793 -127.943 1.00 22.94 35 ALA B C 1
ATOM 4223 O O . ALA B 1 55 ? -4.655 -72.708 -128.061 1.00 23.09 35 ALA B O 1
ATOM 4225 N N . GLN B 1 56 ? -2.849 -73.156 -126.809 1.00 22.65 36 GLN B N 1
ATOM 4226 C CA . GLN B 1 56 ? -3.633 -73.307 -125.580 1.00 22.46 36 GLN B CA 1
ATOM 4227 C C . GLN B 1 56 ? -2.862 -72.755 -124.406 1.00 19.86 36 GLN B C 1
ATOM 4228 O O . GLN B 1 56 ? -1.654 -72.533 -124.496 1.00 20.74 36 GLN B O 1
ATOM 4234 N N . HIS B 1 57 ? -3.559 -72.537 -123.307 1.00 16.88 37 HIS B N 1
ATOM 4235 C CA . HIS B 1 57 ? -2.904 -72.142 -122.069 1.00 15.57 37 HIS B CA 1
ATOM 4236 C C . HIS B 1 57 ? -2.596 -73.409 -121.266 1.00 14.38 37 HIS B C 1
ATOM 4237 O O . HIS B 1 57 ? -3.342 -74.375 -121.359 1.00 14.45 37 HIS B O 1
ATOM 4244 N N . PRO B 1 58 ? -1.530 -73.436 -120.470 1.00 13.36 38 PRO B N 1
ATOM 4245 C CA . PRO B 1 58 ? -0.557 -72.370 -120.298 1.00 13.61 38 PRO B CA 1
ATOM 4246 C C . PRO B 1 58 ? 0.454 -72.315 -121.442 1.00 13.92 38 PRO B C 1
ATOM 4247 O O . PRO B 1 58 ? 0.779 -73.344 -122.018 1.00 14.48 38 PRO B O 1
ATOM 4251 N N . ARG B 1 59 ? 0.952 -71.129 -121.757 1.00 14.42 39 ARG B N 1
ATOM 4252 C CA . ARG B 1 59 ? 2.060 -71.040 -122.690 1.00 16.18 39 ARG B CA 1
ATOM 4253 C C . ARG B 1 59 ? 2.917 -69.822 -122.417 1.00 16.27 39 ARG B C 1
ATOM 4254 O O . ARG B 1 59 ? 2.472 -68.843 -121.833 1.00 16.17 39 ARG B O 1
ATOM 4262 N N . PHE B 1 60 ? 4.150 -69.930 -122.881 1.00 16.28 40 PHE B N 1
ATOM 4263 C CA . PHE B 1 60 ? 5.192 -68.928 -122.728 1.00 17.17 40 PHE B CA 1
ATOM 4264 C C . PHE B 1 60 ? 4.957 -67.773 -123.693 1.00 17.22 40 PHE B C 1
ATOM 4265 O O . PHE B 1 60 ? 4.476 -67.970 -124.791 1.00 17.07 40 PHE 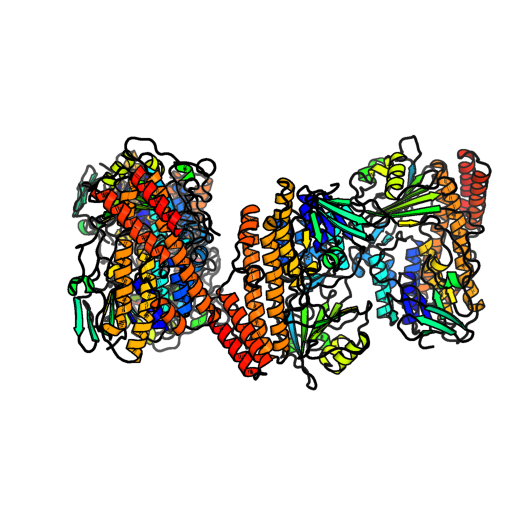B O 1
ATOM 4273 N N . SER B 1 61 ? 5.296 -66.569 -123.261 1.00 17.47 41 SER B N 1
ATOM 4274 C CA . SER B 1 61 ? 5.377 -65.419 -124.153 1.00 18.55 41 SER B CA 1
ATOM 4275 C C . SER B 1 61 ? 6.404 -64.452 -123.545 1.00 18.45 41 SER B C 1
ATOM 4276 O O . SER B 1 61 ? 6.572 -64.440 -122.329 1.00 17.85 41 SER B O 1
ATOM 4279 N N . VAL B 1 62 ? 7.107 -63.676 -124.374 1.00 19.17 42 VAL B N 1
ATOM 4280 C CA . VAL B 1 62 ? 7.886 -62.527 -123.872 1.00 19.46 42 VAL B CA 1
ATOM 4281 C C . VAL B 1 62 ? 7.002 -61.280 -124.020 1.00 19.04 42 VAL B C 1
ATOM 4282 O O . VAL B 1 62 ? 5.818 -61.400 -124.378 1.00 19.38 42 VAL B O 1
ATOM 4286 N N . GLY B 1 63 ? 7.550 -60.096 -123.735 1.00 17.10 43 GLY B N 1
ATOM 4287 C CA . GLY B 1 63 ? 6.731 -58.903 -123.547 1.00 16.25 43 GLY B CA 1
ATOM 4288 C C . GLY B 1 63 ? 6.428 -58.794 -122.069 1.00 15.56 43 GLY B C 1
ATOM 4289 O O . GLY B 1 63 ? 5.301 -58.964 -121.637 1.00 14.97 43 GLY B O 1
ATOM 4290 N N . GLU B 1 64 ? 7.475 -58.517 -121.297 1.00 14.97 44 GLU B N 1
ATOM 4291 C CA . GLU B 1 64 ? 7.479 -58.755 -119.857 1.00 14.94 44 GLU B CA 1
ATOM 4292 C C . GLU B 1 64 ? 7.693 -57.502 -119.017 1.00 14.48 44 GLU B C 1
ATOM 4293 O O . GLU B 1 64 ? 7.237 -57.439 -117.873 1.00 14.92 44 GLU B O 1
ATOM 4299 N N . ALA B 1 65 ? 8.361 -56.493 -119.566 1.00 14.17 45 ALA B N 1
ATOM 4300 C CA . ALA B 1 65 ? 8.678 -55.299 -118.808 1.00 14.58 45 ALA B CA 1
ATOM 4301 C C . ALA B 1 65 ? 7.496 -54.314 -118.831 1.00 14.99 45 ALA B C 1
ATOM 4302 O O . ALA B 1 65 ? 7.204 -53.685 -119.851 1.00 15.02 45 ALA B O 1
ATOM 4304 N N . ALA B 1 66 ? 6.813 -54.214 -117.697 1.00 15.69 46 ALA B N 1
ATOM 4305 C CA . ALA B 1 66 ? 5.798 -53.196 -117.505 1.00 16.34 46 ALA B CA 1
ATOM 4306 C C . ALA B 1 66 ? 6.461 -51.832 -117.404 1.00 16.81 46 ALA B C 1
ATOM 4307 O O . ALA B 1 66 ? 7.659 -51.715 -117.106 1.00 17.70 46 ALA B O 1
ATOM 4309 N N . THR B 1 67 ? 5.664 -50.813 -117.664 1.00 16.69 47 THR B N 1
ATOM 4310 C CA . THR B 1 67 ? 6.113 -49.428 -117.636 1.00 16.52 47 THR B CA 1
ATOM 4311 C C . THR B 1 67 ? 5.085 -48.632 -116.880 1.00 16.93 47 THR B C 1
ATOM 4312 O O . THR B 1 67 ? 3.964 -49.099 -116.715 1.00 17.05 47 THR B O 1
ATOM 4316 N N . PRO B 1 68 ? 5.440 -47.404 -116.455 1.00 16.46 48 PRO B N 1
ATOM 4317 C CA . PRO B 1 68 ? 4.419 -46.529 -115.868 1.00 16.54 48 PRO B CA 1
ATOM 4318 C C . PRO B 1 68 ? 3.199 -46.366 -116.785 1.00 15.32 48 PRO B C 1
ATOM 4319 O O . PRO B 1 68 ? 2.056 -46.443 -116.311 1.00 15.00 48 PRO B O 1
ATOM 4323 N N . GLU B 1 69 ? 3.431 -46.219 -118.085 1.00 14.86 49 GLU B N 1
ATOM 4324 C CA . GLU B 1 69 ? 2.328 -46.086 -119.037 1.00 15.13 49 GLU B CA 1
ATOM 4325 C C . GLU B 1 69 ? 1.438 -47.333 -119.035 1.00 15.07 49 GLU B C 1
ATOM 4326 O O . GLU B 1 69 ? 0.205 -47.230 -118.936 1.00 15.42 49 GLU B O 1
ATOM 4332 N N . SER B 1 70 ? 2.051 -48.512 -119.140 1.00 14.82 50 SER B N 1
ATOM 4333 C CA . SER B 1 70 ? 1.277 -49.747 -119.228 1.00 15.07 50 SER B CA 1
ATOM 4334 C C . SER B 1 70 ? 0.436 -49.926 -117.965 1.00 15.70 50 SER B C 1
ATOM 4335 O O . SER B 1 70 ? -0.716 -50.359 -118.059 1.00 15.68 50 SER B O 1
ATOM 4338 N N . GLY B 1 71 ? 1.009 -49.551 -116.812 1.00 16.58 51 GLY B N 1
ATOM 4339 C CA . GLY B 1 71 ? 0.311 -49.547 -115.516 1.00 16.52 51 GLY B CA 1
ATOM 4340 C C . GLY B 1 71 ? -0.926 -48.654 -115.510 1.00 16.88 51 GLY B C 1
ATOM 4341 O O . GLY B 1 71 ? -2.012 -49.090 -115.115 1.00 16.92 51 GLY B O 1
ATOM 4342 N N . PHE B 1 72 ? -0.782 -47.422 -115.982 1.00 16.47 52 PHE B N 1
ATOM 4343 C CA . PHE B 1 72 ? -1.925 -46.505 -116.060 1.00 16.95 52 PHE B CA 1
ATOM 4344 C C . PHE B 1 72 ? -2.987 -46.976 -117.033 1.00 15.95 52 PHE B C 1
ATOM 4345 O O . PHE B 1 72 ? -4.176 -46.835 -116.749 1.00 15.65 52 PHE B O 1
ATOM 4353 N N . LEU B 1 73 ? -2.554 -47.553 -118.155 1.00 14.65 53 LEU B N 1
ATOM 4354 C CA . LEU B 1 73 ? -3.470 -48.063 -119.156 1.00 14.53 53 LEU B CA 1
ATOM 4355 C C . LEU B 1 73 ? -4.306 -49.240 -118.636 1.00 14.10 53 LEU B C 1
ATOM 4356 O O . LEU B 1 73 ? -5.502 -49.313 -118.912 1.00 13.47 53 LEU B O 1
ATOM 4361 N N . LEU B 1 74 ? -3.700 -50.137 -117.863 1.00 14.32 54 LEU B N 1
ATOM 4362 C CA . LEU B 1 74 ? -4.466 -51.229 -117.254 1.00 14.84 54 LEU B CA 1
ATOM 4363 C C . LEU B 1 74 ? -5.510 -50.684 -116.274 1.00 15.61 54 LEU B C 1
ATOM 4364 O O . LEU B 1 74 ? -6.663 -51.117 -116.277 1.00 15.63 54 LEU B O 1
ATOM 4369 N N . ARG B 1 75 ? -5.104 -49.705 -115.477 1.00 15.88 55 ARG B N 1
ATOM 4370 C CA . ARG B 1 75 ? -6.003 -49.085 -114.508 1.00 17.08 55 ARG B CA 1
ATOM 4371 C C . ARG B 1 75 ? -7.118 -48.320 -115.218 1.00 16.57 55 ARG B C 1
ATOM 4372 O O . ARG B 1 75 ? -8.254 -48.325 -114.761 1.00 17.09 55 ARG B O 1
ATOM 4380 N N . LEU B 1 76 ? -6.794 -47.680 -116.338 1.00 15.75 56 LEU B N 1
ATOM 4381 C CA . LEU B 1 76 ? -7.811 -47.053 -117.182 1.00 15.87 56 LEU B CA 1
ATOM 4382 C C . LEU B 1 76 ? -8.772 -48.073 -117.787 1.00 16.20 56 LEU B C 1
ATOM 4383 O O . LEU B 1 76 ? -9.975 -47.821 -117.836 1.00 16.78 56 LEU B O 1
ATOM 4388 N N . LEU B 1 77 ? -8.259 -49.222 -118.242 1.00 16.14 57 LEU B N 1
ATOM 4389 C CA . LEU B 1 77 ? -9.130 -50.246 -118.796 1.00 16.55 57 LEU B CA 1
ATOM 4390 C C . LEU B 1 77 ? -10.074 -50.744 -117.716 1.00 16.43 57 LEU B C 1
ATOM 4391 O O . LEU B 1 77 ? -11.260 -50.942 -117.975 1.00 15.80 57 LEU B O 1
ATOM 4396 N N . SER B 1 78 ? -9.531 -50.915 -116.514 1.00 16.23 58 SER B N 1
ATOM 4397 C CA . SER B 1 78 ? -10.274 -51.422 -115.372 1.00 17.35 58 SER B CA 1
ATOM 4398 C C . SER B 1 78 ? -11.398 -50.471 -114.962 1.00 18.35 58 SER B C 1
ATOM 4399 O O . SER B 1 78 ? -12.528 -50.899 -114.714 1.00 17.80 58 SER B O 1
ATOM 4402 N N . LYS B 1 79 ? -11.076 -49.187 -114.912 1.00 19.26 59 LYS B N 1
ATOM 4403 C CA . LYS B 1 79 ? -12.015 -48.181 -114.443 1.00 21.62 59 LYS B CA 1
ATOM 4404 C C . LYS B 1 79 ? -13.033 -47.852 -115.547 1.00 20.86 59 LYS B C 1
ATOM 4405 O O . LYS B 1 79 ? -14.228 -47.754 -115.269 1.00 19.59 59 LYS B O 1
ATOM 4411 N N . ARG B 1 80 ? -12.569 -47.739 -116.792 1.00 19.16 60 ARG B N 1
ATOM 4412 C CA . ARG B 1 80 ? -13.440 -47.435 -117.933 1.00 19.39 60 ARG B CA 1
ATOM 4413 C C . ARG B 1 80 ? -14.558 -48.450 -118.119 1.00 18.96 60 ARG B C 1
ATOM 4414 O O . ARG B 1 80 ? -15.660 -48.074 -118.495 1.00 18.84 60 ARG B O 1
ATOM 4422 N N . PHE B 1 81 ? -14.264 -49.728 -117.877 1.00 18.19 61 PHE B N 1
ATOM 4423 C CA . PHE B 1 81 ? -15.230 -50.812 -118.104 1.00 18.66 61 PHE B CA 1
ATOM 4424 C C . PHE B 1 81 ? -15.725 -51.494 -116.818 1.00 19.30 61 PHE B C 1
ATOM 4425 O O . PHE B 1 81 ? -16.510 -52.451 -116.882 1.00 19.74 61 PHE B O 1
ATOM 4433 N N . ASP B 1 82 ? -15.315 -50.964 -115.666 1.00 19.78 62 ASP B N 1
ATOM 4434 C CA . ASP B 1 82 ? -15.682 -51.473 -114.331 1.00 21.80 62 ASP B CA 1
ATOM 4435 C C . ASP B 1 82 ? -15.368 -52.963 -114.132 1.00 21.55 62 ASP B C 1
ATOM 4436 O O . ASP B 1 82 ? -16.246 -53.757 -113.808 1.00 21.45 62 ASP B O 1
ATOM 4441 N N . ILE B 1 83 ? -14.112 -53.328 -114.341 1.00 19.86 63 ILE B N 1
ATOM 4442 C CA . ILE B 1 83 ? -13.629 -54.683 -114.108 1.00 19.55 63 ILE B CA 1
ATOM 4443 C C . ILE B 1 83 ? -12.415 -54.547 -113.192 1.00 19.89 63 ILE B C 1
ATOM 4444 O O . ILE B 1 83 ? -11.283 -54.456 -113.674 1.00 18.97 63 ILE B O 1
ATOM 4449 N N . PRO B 1 84 ? -12.645 -54.513 -111.871 1.00 20.91 64 PRO B N 1
ATOM 4450 C CA . PRO B 1 84 ? -11.559 -54.339 -110.899 1.00 21.03 64 PRO B CA 1
ATOM 4451 C C . PRO B 1 84 ? -10.363 -55.283 -111.072 1.00 20.32 64 PRO B C 1
ATOM 4452 O O . PRO B 1 84 ? -9.230 -54.866 -110.846 1.00 19.79 64 PRO B O 1
ATOM 4456 N N . GLU B 1 85 ? -10.605 -56.532 -111.477 1.00 20.49 65 GLU B N 1
ATOM 4457 C CA . GLU B 1 85 ? -9.517 -57.500 -111.643 1.00 21.35 65 GLU B CA 1
ATOM 4458 C C . GLU B 1 85 ? -8.469 -57.115 -112.679 1.00 19.80 65 GLU B C 1
ATOM 4459 O O . GLU B 1 85 ? -7.326 -57.556 -112.566 1.00 19.92 65 GLU B O 1
ATOM 4465 N N . ILE B 1 86 ? -8.837 -56.315 -113.680 1.00 17.84 66 ILE B N 1
ATOM 4466 C CA . ILE B 1 86 ? -7.845 -55.859 -114.654 1.00 16.79 66 ILE B CA 1
ATOM 4467 C C . ILE B 1 86 ? -6.764 -55.018 -113.955 1.00 17.10 66 ILE B C 1
ATOM 4468 O O . ILE B 1 86 ? -5.563 -55.146 -114.267 1.00 16.85 66 ILE B O 1
ATOM 4473 N N . ALA B 1 87 ? -7.179 -54.149 -113.032 1.00 17.55 67 ALA B N 1
ATOM 4474 C CA . ALA B 1 87 ? -6.233 -53.273 -112.329 1.00 18.25 67 ALA B CA 1
ATOM 4475 C C . ALA B 1 87 ? -5.214 -54.039 -111.485 1.00 18.62 67 ALA B C 1
ATOM 4476 O O . ALA B 1 87 ? -4.106 -53.541 -111.270 1.00 18.83 67 ALA B O 1
ATOM 4478 N N . TYR B 1 88 ? -5.564 -55.239 -111.020 1.00 18.95 68 TYR B N 1
ATOM 4479 C CA . TYR B 1 88 ? -4.601 -56.070 -110.267 1.00 20.05 68 TYR B CA 1
ATOM 4480 C C . TYR B 1 88 ? -3.311 -56.330 -111.059 1.00 19.93 68 TYR B C 1
ATOM 4481 O O . TYR B 1 88 ? -2.235 -56.430 -110.466 1.00 20.90 68 TYR B O 1
ATOM 4490 N N . LEU B 1 89 ? -3.424 -56.394 -112.384 1.00 18.45 69 LEU B N 1
ATOM 4491 C CA . LEU B 1 89 ? -2.285 -56.655 -113.261 1.00 18.14 69 LEU B CA 1
ATOM 4492 C C . LEU B 1 89 ? -1.306 -55.488 -113.396 1.00 18.67 69 LEU B C 1
ATOM 4493 O O . LEU B 1 89 ? -0.250 -55.672 -114.004 1.00 18.50 69 LEU B O 1
ATOM 4498 N N . SER B 1 90 ? -1.634 -54.308 -112.848 1.00 19.97 70 SER B N 1
ATOM 4499 C CA . SER B 1 90 ? -0.760 -53.122 -112.918 1.00 20.93 70 SER B CA 1
ATOM 4500 C C . SER B 1 90 ? 0.216 -52.968 -111.757 1.00 22.41 70 SER B C 1
ATOM 4501 O O . SER B 1 90 ? 1.102 -52.133 -111.826 1.00 25.14 70 SER B O 1
ATOM 4504 N N . HIS B 1 91 ? 0.023 -53.692 -110.667 1.00 23.43 71 HIS B N 1
ATOM 4505 C CA . HIS B 1 91 ? 0.913 -53.551 -109.521 1.00 23.53 71 HIS B CA 1
ATOM 4506 C C . HIS B 1 91 ? 1.455 -54.915 -109.088 1.00 21.85 71 HIS B C 1
ATOM 4507 O O . HIS B 1 91 ? 0.675 -55.851 -108.903 1.00 20.20 71 HIS B O 1
ATOM 4514 N N . PRO B 1 92 ? 2.787 -55.023 -108.913 1.00 20.89 72 PRO B N 1
ATOM 4515 C CA . PRO B 1 92 ? 3.361 -56.328 -108.560 1.00 21.67 72 PRO B CA 1
ATOM 4516 C C . PRO B 1 92 ? 2.806 -56.931 -107.260 1.00 21.51 72 PRO B C 1
ATOM 4517 O O . PRO B 1 92 ? 2.597 -58.126 -107.210 1.00 20.57 72 PRO B O 1
ATOM 4521 N N . ASP B 1 93 ? 2.593 -56.129 -106.221 1.00 21.58 73 ASP B N 1
ATOM 4522 C CA . ASP B 1 93 ? 1.907 -56.605 -105.001 1.00 23.14 73 ASP B CA 1
ATOM 4523 C C . ASP B 1 93 ? 0.511 -57.183 -105.255 1.00 21.58 73 ASP B C 1
ATOM 4524 O O . ASP B 1 93 ? 0.142 -58.175 -104.631 1.00 20.40 73 ASP B O 1
ATOM 4529 N N . LYS B 1 94 ? -0.253 -56.594 -106.171 1.00 19.88 74 LYS B N 1
ATOM 4530 C CA . LYS B 1 94 ? -1.576 -57.117 -106.493 1.00 20.51 74 LYS B CA 1
ATOM 4531 C C . LYS B 1 94 ? -1.482 -58.374 -107.341 1.00 17.85 74 LYS B C 1
ATOM 4532 O O . LYS B 1 94 ? -2.305 -59.270 -107.203 1.00 16.77 74 LYS B O 1
ATOM 4538 N N . ILE B 1 95 ? -0.487 -58.424 -108.223 1.00 16.73 75 ILE B N 1
ATOM 4539 C CA . ILE B 1 95 ? -0.224 -59.635 -109.018 1.00 15.71 75 ILE B CA 1
ATOM 4540 C C . ILE B 1 95 ? 0.083 -60.796 -108.078 1.00 15.55 75 ILE B C 1
ATOM 4541 O O . ILE B 1 95 ? -0.537 -61.849 -108.170 1.00 15.44 75 ILE B O 1
ATOM 4546 N N . ILE B 1 96 ? 1.031 -60.588 -107.169 1.00 16.83 76 ILE B N 1
ATOM 4547 C CA . ILE B 1 96 ? 1.411 -61.625 -106.193 1.00 17.80 76 ILE B CA 1
ATOM 4548 C C . ILE B 1 96 ? 0.196 -62.084 -105.384 1.00 17.76 76 ILE B C 1
ATOM 4549 O O . ILE B 1 96 ? -0.028 -63.283 -105.201 1.00 17.49 76 ILE B O 1
ATOM 4554 N N . GLN B 1 97 ? -0.606 -61.122 -104.936 1.00 18.25 77 GLN B N 1
ATOM 4555 C CA . GLN B 1 97 ? -1.774 -61.412 -104.108 1.00 18.71 77 GLN B CA 1
ATOM 4556 C C . GLN B 1 97 ? -2.873 -62.146 -104.862 1.00 18.20 77 GLN B C 1
ATOM 4557 O O . GLN B 1 97 ? -3.473 -63.057 -104.316 1.00 18.12 77 GLN B O 1
ATOM 4563 N N . HIS B 1 98 ? -3.169 -61.722 -106.092 1.00 17.59 78 HIS B N 1
ATOM 4564 C CA . HIS B 1 98 ? -4.342 -62.212 -106.815 1.00 17.49 78 HIS B CA 1
ATOM 4565 C C . HIS B 1 98 ? -4.064 -63.222 -107.926 1.00 16.71 78 HIS B C 1
ATOM 4566 O O . HIS B 1 98 ? -4.876 -64.118 -108.142 1.00 16.01 78 HIS B O 1
ATOM 4573 N N . VAL B 1 99 ? -2.962 -63.054 -108.655 1.00 15.50 79 VAL B N 1
ATOM 4574 C CA . VAL B 1 99 ? -2.603 -63.980 -109.732 1.00 15.29 79 VAL B CA 1
ATOM 4575 C C . VAL B 1 99 ? -1.831 -65.144 -109.138 1.00 15.01 79 VAL B C 1
ATOM 4576 O O . VAL B 1 99 ? -2.188 -66.297 -109.352 1.00 16.73 79 VAL B O 1
ATOM 4580 N N . GLY B 1 100 ? -0.794 -64.831 -108.375 1.00 14.46 80 GLY B N 1
ATOM 4581 C CA . GLY B 1 100 ? 0.028 -65.845 -107.708 1.00 13.94 80 GLY B CA 1
ATOM 4582 C C . GLY B 1 100 ? 1.441 -65.381 -107.477 1.00 14.07 80 GLY B C 1
ATOM 4583 O O . GLY B 1 100 ? 1.943 -64.478 -108.165 1.00 13.42 80 GLY B O 1
ATOM 4584 N N . SER B 1 101 ? 2.102 -66.024 -106.521 1.00 13.74 81 SER B N 1
ATOM 4585 C CA . SER B 1 101 ? 3.425 -65.591 -106.112 1.00 13.75 81 SER B CA 1
ATOM 4586 C C . SER B 1 101 ? 4.521 -65.821 -107.151 1.00 13.04 81 SER B C 1
ATOM 4587 O O . SER B 1 101 ? 5.566 -65.201 -107.050 1.00 13.19 81 SER B O 1
ATOM 4590 N N . SER B 1 102 ? 4.283 -66.690 -108.136 1.00 12.77 82 SER B N 1
ATOM 4591 C CA . SER B 1 102 ? 5.225 -66.885 -109.247 1.00 12.75 82 SER B CA 1
ATOM 4592 C C . SER B 1 102 ? 4.965 -65.989 -110.460 1.00 12.64 82 SER B C 1
ATOM 4593 O O . SER B 1 102 ? 5.708 -66.057 -111.450 1.00 12.67 82 SER B O 1
ATOM 4596 N N . ALA B 1 103 ? 3.937 -65.146 -110.391 1.00 12.25 83 ALA B N 1
ATOM 4597 C CA . ALA B 1 103 ? 3.421 -64.466 -111.596 1.00 12.92 83 ALA B CA 1
ATOM 4598 C C . ALA B 1 103 ? 4.206 -63.218 -112.004 1.00 12.94 83 ALA B C 1
ATOM 4599 O O . ALA B 1 103 ? 3.982 -62.689 -113.099 1.00 12.81 83 ALA B O 1
ATOM 4601 N N . CYS B 1 104 ? 5.098 -62.733 -111.138 1.00 13.30 84 CYS B N 1
ATOM 4602 C CA . CYS B 1 104 ? 5.926 -61.583 -111.485 1.00 14.15 84 CYS B CA 1
ATOM 4603 C C . CYS B 1 104 ? 7.184 -61.445 -110.643 1.00 14.34 84 CYS B C 1
ATOM 4604 O O . CYS B 1 104 ? 7.280 -61.986 -109.542 1.00 13.99 84 CYS B O 1
ATOM 4607 N N . GLY B 1 105 ? 8.159 -60.733 -111.209 1.00 14.87 85 GLY B N 1
ATOM 4608 C CA . GLY B 1 105 ? 9.219 -60.111 -110.448 1.00 14.95 85 GLY B CA 1
ATOM 4609 C C . GLY B 1 105 ? 8.887 -58.640 -110.281 1.00 16.10 85 GLY B C 1
ATOM 4610 O O . GLY B 1 105 ? 7.806 -58.168 -110.694 1.00 15.08 85 GLY B O 1
ATOM 4611 N N . ILE B 1 106 ? 9.832 -57.916 -109.690 1.00 17.18 86 ILE B N 1
ATOM 4612 C CA . ILE B 1 106 ? 9.686 -56.479 -109.449 1.00 18.79 86 ILE B CA 1
ATOM 4613 C C . ILE B 1 106 ? 10.615 -55.676 -110.350 1.00 18.21 86 ILE B C 1
ATOM 4614 O O . ILE B 1 106 ? 11.651 -56.169 -110.816 1.00 17.24 86 ILE B O 1
ATOM 4619 N N . LYS B 1 107 ? 10.225 -54.441 -110.628 1.00 18.41 87 LYS B N 1
ATOM 4620 C CA . LYS B 1 107 ? 11.147 -53.506 -111.229 1.00 19.86 87 LYS B CA 1
ATOM 4621 C C . LYS B 1 107 ? 10.955 -52.140 -110.614 1.00 19.14 87 LYS B C 1
ATOM 4622 O O . LYS B 1 107 ? 9.831 -51.655 -110.473 1.00 17.52 87 LYS B O 1
ATOM 4628 N N . LEU B 1 108 ? 12.079 -51.545 -110.248 1.00 20.21 88 LEU B N 1
ATOM 4629 C CA . LEU B 1 108 ? 12.101 -50.234 -109.624 1.00 21.69 88 LEU B CA 1
ATOM 4630 C C . LEU B 1 108 ? 12.649 -49.181 -110.583 1.00 22.34 88 LEU B C 1
ATOM 4631 O O . LEU B 1 108 ? 12.856 -48.032 -110.185 1.00 23.51 88 LEU B O 1
ATOM 4636 N N . GLY B 1 109 ? 12.838 -49.561 -111.846 1.00 22.53 89 GLY B N 1
ATOM 4637 C CA . GLY B 1 109 ? 13.349 -48.668 -112.892 1.00 22.25 89 GLY B CA 1
ATOM 4638 C C . GLY B 1 109 ? 13.870 -49.477 -114.056 1.00 22.42 89 GLY B C 1
ATOM 4639 O O . GLY B 1 109 ? 13.901 -50.714 -113.987 1.00 20.25 89 GLY B O 1
ATOM 4640 N N . PHE B 1 110 ? 14.220 -48.769 -115.133 1.00 22.18 90 PHE B N 1
ATOM 4641 C CA . PHE B 1 110 ? 15.018 -49.287 -116.238 1.00 22.69 90 PHE B CA 1
ATOM 4642 C C . PHE B 1 110 ? 16.471 -48.905 -115.941 1.00 21.91 90 PHE B C 1
ATOM 4643 O O . PHE B 1 110 ? 16.730 -47.777 -115.524 1.00 22.19 90 PHE B O 1
ATOM 4651 N N . SER B 1 111 ? 17.404 -49.838 -116.146 1.00 19.31 91 SER B N 1
ATOM 4652 C CA . SER B 1 111 ? 18.832 -49.560 -116.006 1.00 18.17 91 SER B CA 1
ATOM 4653 C C . SER B 1 111 ? 19.568 -49.939 -117.291 1.00 17.69 91 SER B C 1
ATOM 4654 O O . SER B 1 111 ? 19.188 -50.894 -117.976 1.00 16.07 91 SER B O 1
ATOM 4657 N N . PHE B 1 112 ? 20.609 -49.175 -117.620 1.00 17.07 92 PHE B N 1
ATOM 4658 C CA . PHE B 1 112 ? 21.369 -49.375 -118.847 1.00 16.96 92 PHE B CA 1
ATOM 4659 C C . PHE B 1 112 ? 22.855 -49.408 -118.497 1.00 16.75 92 PHE B C 1
ATOM 4660 O O . PHE B 1 112 ? 23.360 -48.467 -117.888 1.00 16.81 92 PHE B O 1
ATOM 4668 N N . ALA B 1 113 ? 23.544 -50.480 -118.879 1.00 16.47 93 ALA B N 1
ATOM 4669 C CA . ALA B 1 113 ? 24.997 -50.593 -118.691 1.00 16.20 93 ALA B CA 1
ATOM 4670 C C . ALA B 1 113 ? 25.677 -50.755 -120.044 1.00 16.22 93 ALA B C 1
ATOM 4671 O O . ALA B 1 113 ? 25.266 -51.583 -120.859 1.00 16.05 93 ALA B O 1
ATOM 4673 N N . TRP B 1 114 ? 26.695 -49.930 -120.302 1.00 15.73 94 TRP B N 1
ATOM 4674 C CA . TRP B 1 114 ? 27.335 -49.851 -121.617 1.00 16.38 94 TRP B CA 1
ATOM 4675 C C . TRP B 1 114 ? 28.670 -50.605 -121.654 1.00 16.84 94 TRP B C 1
ATOM 4676 O O . TRP B 1 114 ? 29.407 -50.638 -120.663 1.00 17.48 94 TRP B O 1
ATOM 4687 N N . HIS B 1 115 ? 28.956 -51.214 -122.798 1.00 16.91 95 HIS B N 1
ATOM 4688 C CA . HIS B 1 115 ? 30.138 -52.054 -123.010 1.00 17.63 95 HIS B CA 1
ATOM 4689 C C . HIS B 1 115 ? 30.698 -51.800 -124.396 1.00 18.36 95 HIS B C 1
ATOM 4690 O O . HIS B 1 115 ? 29.983 -51.299 -125.284 1.00 17.88 95 HIS B O 1
ATOM 4697 N N . GLN B 1 116 ? 31.967 -52.153 -124.583 1.00 18.76 96 GLN B N 1
ATOM 4698 C CA . GLN B 1 116 ? 32.586 -52.149 -125.904 1.00 20.20 96 GLN B CA 1
ATOM 4699 C C . GLN B 1 116 ? 33.530 -53.343 -126.069 1.00 20.84 96 GLN B C 1
ATOM 4700 O O . GLN B 1 116 ? 34.165 -53.790 -125.107 1.00 20.53 96 GLN B O 1
ATOM 4706 N N . GLU B 1 117 ? 33.617 -53.822 -127.302 1.00 21.87 97 GLU B N 1
ATOM 4707 C CA . GLU B 1 117 ? 34.498 -54.915 -127.678 1.00 23.78 97 GLU B CA 1
ATOM 4708 C C . GLU B 1 117 ? 35.961 -54.504 -127.432 1.00 23.25 97 GLU B C 1
ATOM 4709 O O . GLU B 1 117 ? 36.321 -53.340 -127.614 1.00 21.03 97 GLU B O 1
ATOM 4715 N N . ASN B 1 118 ? 36.785 -55.454 -126.990 1.00 22.50 98 ASN B N 1
ATOM 4716 C CA . ASN B 1 118 ? 38.226 -55.222 -126.787 1.00 22.19 98 ASN B CA 1
ATOM 4717 C C . ASN B 1 118 ? 38.579 -54.170 -125.731 1.00 21.92 98 ASN B C 1
ATOM 4718 O O . ASN B 1 118 ? 39.629 -53.524 -125.809 1.00 21.27 98 ASN B O 1
ATOM 4723 N N . ALA B 1 119 ? 37.707 -54.006 -124.736 1.00 21.13 99 ALA B N 1
ATOM 4724 C CA . ALA B 1 119 ? 38.015 -53.193 -123.577 1.00 21.87 99 ALA B CA 1
ATOM 4725 C C . ALA B 1 119 ? 37.208 -53.638 -122.365 1.00 22.83 99 ALA B C 1
ATOM 4726 O O . ALA B 1 119 ? 36.084 -54.135 -122.514 1.00 24.06 99 ALA B O 1
ATOM 4728 N N . PRO B 1 120 ? 37.765 -53.454 -121.158 1.00 24.34 100 PRO B N 1
ATOM 4729 C CA . PRO B 1 120 ? 37.013 -53.790 -119.949 1.00 24.42 100 PRO B CA 1
ATOM 4730 C C . PRO B 1 120 ? 35.832 -52.853 -119.734 1.00 23.25 100 PRO B C 1
ATOM 4731 O O . PRO B 1 120 ? 35.917 -51.657 -120.036 1.00 21.43 100 PRO B O 1
ATOM 4735 N N . SER B 1 121 ? 34.738 -53.406 -119.225 1.00 21.64 101 SER B N 1
ATOM 4736 C CA . SER B 1 121 ? 33.525 -52.627 -118.960 1.00 21.67 101 SER B CA 1
ATOM 4737 C C . SER B 1 121 ? 33.680 -51.894 -117.651 1.00 22.42 101 SER B C 1
ATOM 4738 O O . SER B 1 121 ? 34.293 -52.413 -116.726 1.00 25.06 101 SER B O 1
ATOM 4741 N N . SER B 1 122 ? 33.149 -50.679 -117.580 1.00 22.35 102 SER B N 1
ATOM 4742 C CA . SER B 1 122 ? 33.224 -49.857 -116.386 1.00 22.41 102 SER B CA 1
ATOM 4743 C C . SER B 1 122 ? 31.860 -49.783 -115.678 1.00 22.31 102 SER B C 1
ATOM 4744 O O . SER B 1 122 ? 30.835 -49.513 -116.320 1.00 23.17 102 SER B O 1
ATOM 4747 N N . PRO B 1 123 ? 31.844 -49.969 -114.350 1.00 23.16 103 PRO B N 1
ATOM 4748 C CA . PRO B 1 123 ? 30.598 -49.775 -113.584 1.00 23.28 103 PRO B CA 1
ATOM 4749 C C . PRO B 1 123 ? 30.111 -48.335 -113.480 1.00 22.85 103 PRO B C 1
ATOM 4750 O O . PRO B 1 123 ? 29.050 -48.108 -112.913 1.00 22.88 103 PRO B O 1
ATOM 4754 N N . ASP B 1 124 ? 30.893 -47.378 -113.976 1.00 22.69 104 ASP B N 1
ATOM 4755 C CA . ASP B 1 124 ? 30.458 -45.986 -114.088 1.00 23.05 104 ASP B CA 1
ATOM 4756 C C . ASP B 1 124 ? 29.728 -45.692 -115.395 1.00 21.79 104 ASP B C 1
ATOM 4757 O O . ASP B 1 124 ? 29.167 -44.620 -115.532 1.00 22.16 104 ASP B O 1
ATOM 4762 N N . HIS B 1 125 ? 29.730 -46.632 -116.338 1.00 20.70 105 HIS B N 1
ATOM 4763 C CA . HIS B 1 125 ? 29.005 -46.473 -117.592 1.00 19.88 105 HIS B CA 1
ATOM 4764 C C . HIS B 1 125 ? 27.581 -47.029 -117.455 1.00 19.91 105 HIS B C 1
ATOM 4765 O O . HIS B 1 125 ? 27.169 -47.914 -118.209 1.00 18.65 105 HIS B O 1
ATOM 4772 N N . LEU B 1 126 ? 26.849 -46.453 -116.496 1.00 20.60 106 LEU B N 1
ATOM 4773 C CA . LEU B 1 126 ? 25.499 -46.857 -116.115 1.00 21.56 106 LEU B CA 1
ATOM 4774 C C . LEU B 1 126 ? 24.595 -45.648 -116.042 1.00 20.90 106 LEU B C 1
ATOM 4775 O O . LEU B 1 126 ? 24.996 -44.615 -115.502 1.00 19.79 106 LEU B O 1
ATOM 4780 N N . VAL B 1 127 ? 23.360 -45.788 -116.530 1.00 19.04 107 VAL B N 1
ATOM 4781 C CA . VAL B 1 127 ? 22.267 -44.884 -116.131 1.00 18.70 107 VAL B CA 1
ATOM 4782 C C . VAL B 1 127 ? 21.079 -45.735 -115.649 1.00 18.84 107 VAL B C 1
ATOM 4783 O O . VAL B 1 127 ? 20.824 -46.815 -116.167 1.00 18.32 107 VAL B O 1
ATOM 4787 N N . ALA B 1 128 ? 20.381 -45.259 -114.637 1.00 18.85 108 ALA B N 1
ATOM 4788 C CA . ALA B 1 128 ? 19.202 -45.956 -114.147 1.00 20.42 108 ALA B CA 1
ATOM 4789 C C . ALA B 1 128 ? 18.223 -44.990 -113.498 1.00 21.75 108 ALA B C 1
ATOM 4790 O O . ALA B 1 128 ? 18.357 -44.685 -112.327 1.00 22.85 108 ALA B O 1
ATOM 4792 N N . PRO B 1 129 ? 17.236 -44.484 -114.269 1.00 22.46 109 PRO B N 1
ATOM 4793 C CA . PRO B 1 129 ? 16.221 -43.611 -113.669 1.00 22.92 109 PRO B CA 1
ATOM 4794 C C . PRO B 1 129 ? 15.189 -44.414 -112.864 1.00 24.12 109 PRO B C 1
ATOM 4795 O O . PRO B 1 129 ? 14.441 -45.190 -113.461 1.00 25.76 109 PRO B O 1
ATOM 4799 N N . PRO B 1 130 ? 15.156 -44.246 -111.521 1.00 24.26 110 PRO B N 1
ATOM 4800 C CA . PRO B 1 130 ? 14.244 -45.037 -110.693 1.00 24.27 110 PRO B CA 1
ATOM 4801 C C . PRO B 1 130 ? 12.782 -44.576 -110.702 1.00 26.62 110 PRO B C 1
ATOM 4802 O O . PRO B 1 130 ? 12.477 -43.415 -110.979 1.00 25.85 110 PRO B O 1
ATOM 4806 N N . LEU B 1 131 ? 11.886 -45.505 -110.388 1.00 27.51 111 LEU B N 1
ATOM 4807 C CA . LEU B 1 131 ? 10.460 -45.228 -110.332 1.00 29.44 111 LEU B CA 1
ATOM 4808 C C . LEU B 1 131 ? 10.088 -44.835 -108.921 1.00 31.33 111 LEU B C 1
ATOM 4809 O O . LEU B 1 131 ? 10.731 -45.265 -107.966 1.00 32.10 111 LEU B O 1
ATOM 4814 N N . LYS B 1 132 ? 9.037 -44.035 -108.786 1.00 35.95 112 LYS B N 1
ATOM 4815 C CA . LYS B 1 132 ? 8.435 -43.801 -107.472 1.00 38.74 112 LYS B CA 1
ATOM 4816 C C . LYS B 1 132 ? 7.674 -45.054 -107.020 1.00 36.40 112 LYS B C 1
ATOM 4817 O O . LYS B 1 132 ? 7.842 -45.508 -105.887 1.00 37.54 112 LYS B O 1
ATOM 4823 N N . VAL B 1 133 ? 6.852 -45.608 -107.910 1.00 32.35 113 VAL B N 1
ATOM 4824 C CA . VAL B 1 133 ? 6.031 -46.775 -107.595 1.00 29.98 113 VAL B CA 1
ATOM 4825 C C . VAL B 1 133 ? 6.580 -48.011 -108.333 1.00 27.12 113 VAL B C 1
ATOM 4826 O O . VAL B 1 133 ? 6.821 -47.946 -109.532 1.00 26.07 113 VAL B O 1
ATOM 4830 N N . PRO B 1 134 ? 6.770 -49.140 -107.618 1.00 25.64 114 PRO B N 1
ATOM 4831 C CA . PRO B 1 134 ? 7.245 -50.358 -108.287 1.00 24.04 114 PRO B CA 1
ATOM 4832 C C . PRO B 1 134 ? 6.308 -50.865 -109.378 1.00 22.29 114 PRO B C 1
ATOM 4833 O O . PRO B 1 134 ? 5.087 -50.672 -109.308 1.00 20.02 114 PRO B O 1
ATOM 4837 N N . GLU B 1 135 ? 6.906 -51.505 -110.378 1.00 20.99 115 GLU B N 1
ATOM 4838 C CA . GLU B 1 135 ? 6.183 -52.129 -111.457 1.00 20.58 115 GLU B CA 1
ATOM 4839 C C . GLU B 1 135 ? 6.596 -53.574 -111.548 1.00 18.15 115 GLU B C 1
ATOM 4840 O O . GLU B 1 135 ? 7.431 -54.043 -110.772 1.00 16.66 115 GLU B O 1
ATOM 4846 N N . ALA B 1 136 ? 5.982 -54.284 -112.480 1.00 17.04 116 ALA B N 1
ATOM 4847 C CA . ALA B 1 136 ? 6.155 -55.730 -112.585 1.00 16.20 116 ALA B CA 1
ATOM 4848 C C . ALA B 1 136 ? 7.044 -56.158 -113.746 1.00 15.61 116 ALA B C 1
ATOM 4849 O O . ALA B 1 136 ? 7.060 -55.542 -114.819 1.00 14.97 116 ALA B O 1
ATOM 4851 N N . HIS B 1 137 ? 7.765 -57.255 -113.513 1.00 14.42 117 HIS B N 1
ATOM 4852 C CA . HIS B 1 137 ? 8.252 -58.097 -114.575 1.00 14.42 117 HIS B CA 1
ATOM 4853 C C . HIS B 1 137 ? 7.239 -59.236 -114.718 1.00 14.28 117 HIS B C 1
ATOM 4854 O O . HIS B 1 137 ? 7.151 -60.097 -113.850 1.00 14.25 117 HIS B O 1
ATOM 4861 N N . LEU B 1 138 ? 6.507 -59.229 -115.822 1.00 13.65 118 LEU B N 1
ATOM 4862 C CA . LEU B 1 138 ? 5.362 -60.105 -116.030 1.00 13.74 118 LEU B CA 1
ATOM 4863 C C . LEU B 1 138 ? 5.754 -61.501 -116.491 1.00 13.07 118 LEU B C 1
ATOM 4864 O O . LEU B 1 138 ? 6.333 -61.663 -117.574 1.00 13.88 118 LEU B O 1
ATOM 4869 N N . PHE B 1 139 ? 5.410 -62.508 -115.689 1.00 12.25 119 PHE B N 1
ATOM 4870 C CA . PHE B 1 139 ? 5.605 -63.895 -116.075 1.00 11.73 119 PHE B CA 1
ATOM 4871 C C . PHE B 1 139 ? 4.395 -64.292 -116.905 1.00 11.89 119 PHE B C 1
ATOM 4872 O O . PHE B 1 139 ? 3.338 -64.659 -116.363 1.00 11.33 119 PHE B O 1
ATOM 4880 N N . ARG B 1 140 ? 4.529 -64.147 -118.218 1.00 12.31 120 ARG B N 1
ATOM 4881 C CA . ARG B 1 140 ? 3.362 -64.122 -119.128 1.00 12.96 120 ARG B CA 1
ATOM 4882 C C . ARG B 1 140 ? 2.465 -65.351 -119.097 1.00 12.60 120 ARG B C 1
ATOM 4883 O O . ARG B 1 140 ? 1.245 -65.221 -119.254 1.00 12.27 120 ARG B O 1
ATOM 4891 N N . GLN B 1 141 ? 3.044 -66.532 -118.894 1.00 11.94 121 GLN B N 1
ATOM 4892 C CA . GLN B 1 141 ? 2.235 -67.734 -118.837 1.00 11.75 121 GLN B CA 1
ATOM 4893 C C . GLN B 1 141 ? 1.155 -67.633 -117.751 1.00 11.62 121 GLN B C 1
ATOM 4894 O O . GLN B 1 141 ? 0.030 -68.069 -117.981 1.00 11.47 121 GLN B O 1
ATOM 4900 N N . ASP B 1 142 ? 1.490 -67.019 -116.613 1.00 11.45 122 ASP B N 1
ATOM 4901 C CA . ASP B 1 142 ? 0.550 -66.911 -115.485 1.00 12.12 122 ASP B CA 1
ATOM 4902 C C . ASP B 1 142 ? -0.352 -65.692 -115.640 1.00 12.51 122 ASP B C 1
ATOM 4903 O O . ASP B 1 142 ? -1.561 -65.778 -115.402 1.00 12.70 122 ASP B O 1
ATOM 4908 N N . ILE B 1 143 ? 0.228 -64.579 -116.084 1.00 12.54 123 ILE B N 1
ATOM 4909 C CA . ILE B 1 143 ? -0.519 -63.335 -116.271 1.00 13.04 123 ILE B CA 1
ATOM 4910 C C . ILE B 1 143 ? -1.588 -63.511 -117.353 1.00 13.20 123 ILE B C 1
ATOM 4911 O O . ILE B 1 143 ? -2.749 -63.132 -117.146 1.00 13.07 123 ILE B O 1
ATOM 4916 N N . ASP B 1 144 ? -1.215 -64.086 -118.492 1.00 13.23 124 ASP B N 1
ATOM 4917 C CA . ASP B 1 144 ? -2.157 -64.241 -119.600 1.00 13.78 124 ASP B CA 1
ATOM 4918 C C . ASP B 1 144 ? -3.267 -65.255 -119.278 1.00 13.33 124 ASP B C 1
ATOM 4919 O O . ASP B 1 144 ? -4.406 -65.068 -119.664 1.00 12.16 124 ASP B O 1
ATOM 4924 N N . TYR B 1 145 ? -2.945 -66.307 -118.548 1.00 13.01 125 TYR B N 1
ATOM 4925 C CA . TYR B 1 145 ? -3.983 -67.278 -118.201 1.00 13.83 125 TYR B CA 1
ATOM 4926 C C . TYR B 1 145 ? -5.002 -66.610 -117.249 1.00 13.47 125 TYR B C 1
ATOM 4927 O O . TYR B 1 145 ? -6.200 -66.752 -117.446 1.00 13.40 125 TYR B O 1
ATOM 4936 N N . PHE B 1 146 ? -4.513 -65.853 -116.261 1.00 13.07 126 PHE B N 1
ATOM 4937 C CA . PHE B 1 146 ? -5.373 -65.062 -115.361 1.00 13.85 126 PHE B CA 1
ATOM 4938 C C . PHE B 1 146 ? -6.272 -64.108 -116.151 1.00 13.61 126 PHE B C 1
ATOM 4939 O O . PHE B 1 146 ? -7.479 -63.995 -115.869 1.00 13.92 126 PHE B O 1
ATOM 4947 N N . ALA B 1 147 ? -5.701 -63.448 -117.156 1.00 13.24 127 ALA B N 1
ATOM 4948 C CA . ALA B 1 147 ? -6.483 -62.542 -118.002 1.00 12.83 127 ALA B CA 1
ATOM 4949 C C . ALA B 1 147 ? -7.574 -63.267 -118.782 1.00 12.79 127 ALA B C 1
ATOM 4950 O O . ALA B 1 147 ? -8.687 -62.761 -118.883 1.00 12.60 127 ALA B O 1
ATOM 4952 N N . LEU B 1 148 ? -7.280 -64.449 -119.322 1.00 12.54 128 LEU B N 1
ATOM 4953 C CA . LEU B 1 148 ? -8.317 -65.237 -119.988 1.00 13.55 128 LEU B CA 1
ATOM 4954 C C . LEU B 1 148 ? -9.440 -65.583 -119.000 1.00 13.63 128 LEU B C 1
ATOM 4955 O O . LEU B 1 148 ? -10.606 -65.575 -119.368 1.00 13.32 128 LEU B O 1
ATOM 4960 N N . MET B 1 149 ? -9.072 -65.857 -117.750 1.00 13.81 129 MET B N 1
ATOM 4961 C CA . MET B 1 149 ? -10.061 -66.184 -116.720 1.00 14.45 129 MET B CA 1
ATOM 4962 C C . MET B 1 149 ? -10.976 -64.985 -116.461 1.00 14.28 129 MET B C 1
ATOM 4963 O O . MET B 1 149 ? -12.172 -65.156 -116.232 1.00 14.96 129 MET B O 1
ATOM 4968 N N . ILE B 1 150 ? -10.443 -63.770 -116.559 1.00 14.01 130 ILE B N 1
ATOM 4969 C CA . ILE B 1 150 ? -11.292 -62.582 -116.453 1.00 14.04 130 ILE B CA 1
ATOM 4970 C C . ILE B 1 150 ? -12.371 -62.623 -117.537 1.00 14.09 130 ILE B C 1
ATOM 4971 O O . ILE B 1 150 ? -13.556 -62.453 -117.234 1.00 13.99 130 ILE B O 1
ATOM 4976 N N . ALA B 1 151 ? -11.961 -62.866 -118.777 1.00 13.51 131 ALA B N 1
ATOM 4977 C CA . ALA B 1 151 ? -12.878 -62.910 -119.905 1.00 13.69 131 ALA B CA 1
ATOM 4978 C C . ALA B 1 151 ? -13.914 -64.024 -119.769 1.00 13.89 131 ALA B C 1
ATOM 4979 O O . ALA B 1 151 ? -15.103 -63.800 -119.997 1.00 14.25 131 ALA B O 1
ATOM 4981 N N . LEU B 1 152 ? -13.460 -65.212 -119.382 1.00 14.23 132 LEU B N 1
ATOM 4982 C CA . LEU B 1 152 ? -14.346 -66.347 -119.180 1.00 15.04 132 LEU B CA 1
ATOM 4983 C C . LEU B 1 152 ? -15.395 -66.083 -118.103 1.00 15.75 132 LEU B C 1
ATOM 4984 O O . LEU B 1 152 ? -16.565 -66.403 -118.289 1.00 16.97 132 LEU B O 1
ATOM 4989 N N . LYS B 1 153 ? -14.980 -65.472 -117.004 1.00 16.55 133 LYS B N 1
ATOM 4990 C CA . LYS B 1 153 ? -15.894 -65.108 -115.925 1.00 17.35 133 LYS B CA 1
ATOM 4991 C C . LYS B 1 153 ? -16.903 -64.034 -116.321 1.00 18.59 133 LYS B C 1
ATOM 4992 O O . LYS B 1 153 ? -17.970 -63.963 -115.708 1.00 18.93 133 LYS B O 1
ATOM 4998 N N . HIS B 1 154 ? -16.587 -63.222 -117.336 1.00 18.62 134 HIS B N 1
ATOM 4999 C CA . HIS B 1 154 ? -17.538 -62.232 -117.862 1.00 18.46 134 HIS B CA 1
ATOM 5000 C C . HIS B 1 154 ? -18.367 -62.714 -119.040 1.00 18.89 134 HIS B C 1
ATOM 5001 O O . HIS B 1 154 ? -19.153 -61.946 -119.592 1.00 19.91 134 HIS B O 1
ATOM 5008 N N . GLY B 1 155 ? -18.236 -63.990 -119.401 1.00 19.27 135 GLY B N 1
ATOM 5009 C CA . GLY B 1 155 ? -19.131 -64.622 -120.355 1.00 18.54 135 GLY B CA 1
ATOM 5010 C C . GLY B 1 155 ? -18.619 -64.726 -121.770 1.00 18.01 135 GLY B C 1
ATOM 5011 O O . GLY B 1 155 ? -19.340 -65.203 -122.641 1.00 17.54 135 GLY B O 1
ATOM 5012 N N . ALA B 1 156 ? -17.374 -64.313 -122.013 1.00 17.53 136 ALA B N 1
ATOM 5013 C CA . ALA B 1 156 ? -16.743 -64.567 -123.309 1.00 17.99 136 ALA B CA 1
ATOM 5014 C C . ALA B 1 156 ? -16.575 -66.074 -123.512 1.00 18.21 136 ALA B C 1
ATOM 5015 O O . ALA B 1 156 ? -16.210 -66.782 -122.580 1.00 18.40 136 ALA B O 1
ATOM 5017 N N . GLU B 1 157 ? -16.864 -66.554 -124.716 1.00 18.57 137 GLU B N 1
ATOM 5018 C CA . GLU B 1 157 ? -16.568 -67.914 -125.095 1.00 19.17 137 GLU B CA 1
ATOM 5019 C C . GLU B 1 157 ? -15.115 -67.991 -125.596 1.00 18.76 137 GLU B C 1
ATOM 5020 O O . GLU B 1 157 ? -14.601 -67.061 -126.218 1.00 17.49 137 GLU B O 1
ATOM 5026 N N . SER B 1 158 ? -14.474 -69.123 -125.332 1.00 18.53 138 SER B N 1
ATOM 5027 C CA . SER B 1 158 ? -13.099 -69.369 -125.735 1.00 18.99 138 SER B CA 1
ATOM 5028 C C . SER B 1 158 ? -12.988 -70.760 -126.328 1.00 20.44 138 SER B C 1
ATOM 5029 O O . SER B 1 158 ? -13.449 -71.724 -125.708 1.00 19.85 138 SER B O 1
ATOM 5032 N N . ARG B 1 159 ? -12.383 -70.856 -127.515 1.00 20.25 139 ARG B N 1
ATOM 5033 C CA . ARG B 1 159 ? -12.031 -72.130 -128.118 1.00 22.22 139 ARG B CA 1
ATOM 5034 C C . ARG B 1 159 ? -10.536 -72.128 -128.408 1.00 22.91 139 ARG B C 1
ATOM 5035 O O . ARG B 1 159 ? -10.033 -71.266 -129.136 1.00 21.23 139 ARG B O 1
ATOM 5043 N N . GLN B 1 160 ? -9.844 -73.093 -127.816 1.00 23.64 140 GLN B N 1
ATOM 5044 C CA . GLN B 1 160 ? -8.402 -73.263 -127.933 1.00 25.11 140 GLN B CA 1
ATOM 5045 C C . GLN B 1 160 ? -8.098 -74.434 -128.854 1.00 25.72 140 GLN B C 1
ATOM 5046 O O . GLN B 1 160 ? -8.962 -75.274 -129.089 1.00 23.67 140 GLN B O 1
ATOM 5052 N N . ASN B 1 161 ? -6.862 -74.517 -129.343 1.00 27.63 141 ASN B N 1
ATOM 5053 C CA . ASN B 1 161 ? -6.458 -75.577 -130.277 1.00 31.36 141 ASN B CA 1
ATOM 5054 C C . ASN B 1 161 ? -7.263 -75.638 -131.564 1.00 31.06 141 ASN B C 1
ATOM 5055 O O . ASN B 1 161 ? -7.444 -76.721 -132.126 1.00 29.77 141 ASN B O 1
ATOM 5060 N N . ILE B 1 162 ? -7.749 -74.496 -132.034 1.00 30.26 142 ILE B N 1
ATOM 5061 C CA . ILE B 1 162 ? -8.564 -74.490 -133.255 1.00 31.96 142 ILE B CA 1
ATOM 5062 C C . ILE B 1 162 ? -7.661 -74.251 -134.460 1.00 32.40 142 ILE B C 1
ATOM 5063 O O . ILE B 1 162 ? -6.483 -73.952 -134.305 1.00 32.35 142 ILE B O 1
ATOM 5068 N N . LYS B 1 163 ? -8.199 -74.406 -135.659 1.00 34.11 143 LYS B N 1
ATOM 5069 C CA . LYS B 1 163 ? -7.476 -73.986 -136.857 1.00 37.25 143 LYS B CA 1
ATOM 5070 C C . LYS B 1 163 ? -8.445 -73.272 -137.772 1.00 34.32 143 LYS B C 1
ATOM 5071 O O . LYS B 1 163 ? -9.449 -73.847 -138.190 1.00 33.56 143 LYS B O 1
ATOM 5077 N N . ILE B 1 164 ? -8.142 -72.012 -138.057 1.00 33.61 144 ILE B N 1
ATOM 5078 C CA . ILE B 1 164 ? -8.955 -71.197 -138.947 1.00 34.19 144 ILE B CA 1
ATOM 5079 C C . ILE B 1 164 ? -8.600 -71.589 -140.376 1.00 36.42 144 ILE B C 1
ATOM 5080 O O . ILE B 1 164 ? -7.448 -71.457 -140.784 1.00 36.72 144 ILE B O 1
ATOM 5085 N N . GLU B 1 165 ? -9.594 -72.080 -141.111 1.00 39.18 145 GLU B N 1
ATOM 5086 C CA . GLU B 1 165 ? -9.420 -72.504 -142.497 1.00 43.23 145 GLU B CA 1
ATOM 5087 C C . GLU B 1 165 ? -9.621 -71.338 -143.469 1.00 40.84 145 GLU B C 1
ATOM 5088 O O . GLU B 1 165 ? -8.944 -71.270 -144.489 1.00 41.84 145 GLU B O 1
ATOM 5094 N N . SER B 1 166 ? -10.558 -70.438 -143.165 1.00 37.22 146 SER B N 1
ATOM 5095 C CA . SER B 1 166 ? -10.767 -69.228 -143.966 1.00 34.84 146 SER B CA 1
ATOM 5096 C C . SER B 1 166 ? -11.534 -68.146 -143.205 1.00 31.64 146 SER B C 1
ATOM 5097 O O . SER B 1 166 ? -12.296 -68.442 -142.284 1.00 28.33 146 SER B O 1
ATOM 5100 N N . ILE B 1 167 ? -11.331 -66.895 -143.613 1.00 29.89 147 ILE B N 1
ATOM 5101 C CA . ILE B 1 167 ? -12.087 -65.763 -143.079 1.00 29.56 147 ILE B CA 1
ATOM 5102 C C . ILE B 1 167 ? -12.653 -64.969 -144.250 1.00 29.26 147 ILE B C 1
ATOM 5103 O O . ILE B 1 167 ? -11.899 -64.553 -145.131 1.00 29.20 147 ILE B O 1
ATOM 5108 N N . SER B 1 168 ? -13.972 -64.774 -144.247 1.00 28.81 148 SER B N 1
ATOM 5109 C CA . SER B 1 168 ? -14.663 -63.949 -145.252 1.00 29.38 148 SER B CA 1
ATOM 5110 C C . SER B 1 168 ? -15.218 -62.700 -144.612 1.00 27.16 148 SER B C 1
ATOM 5111 O O . SER B 1 168 ? -15.950 -62.780 -143.626 1.00 25.21 148 SER B O 1
ATOM 5114 N N . LEU B 1 169 ? -14.871 -61.550 -145.183 1.00 27.79 149 LEU B N 1
ATOM 5115 C CA . LEU B 1 169 ? -15.373 -60.256 -144.751 1.00 29.25 149 LEU B CA 1
ATOM 5116 C C . LEU B 1 169 ? -16.425 -59.783 -145.763 1.00 30.71 149 LEU B C 1
ATOM 5117 O O . LEU B 1 169 ? -16.089 -59.507 -146.913 1.00 28.85 149 LEU B O 1
ATOM 5122 N N . ASN B 1 170 ? -17.685 -59.699 -145.326 1.00 32.02 150 ASN B N 1
ATOM 5123 C CA . ASN B 1 170 ? -18.826 -59.373 -146.204 1.00 34.43 150 ASN B CA 1
ATOM 5124 C C . ASN B 1 170 ? -19.468 -58.070 -145.751 1.00 32.94 150 ASN B C 1
ATOM 5125 O O . ASN B 1 170 ? -19.168 -57.588 -144.665 1.00 31.25 150 ASN B O 1
ATOM 5130 N N . ASP B 1 171 ? -20.373 -57.512 -146.560 1.00 34.44 151 ASP B N 1
ATOM 5131 C CA . ASP B 1 171 ? -21.137 -56.320 -146.140 1.00 34.43 151 ASP B CA 1
ATOM 5132 C C . ASP B 1 171 ? -22.053 -56.580 -144.939 1.00 32.69 151 ASP B C 1
ATOM 5133 O O . ASP B 1 171 ? -22.409 -55.643 -144.234 1.00 31.50 151 ASP B O 1
ATOM 5138 N N . ASP B 1 172 ? -22.438 -57.834 -144.703 1.00 33.18 152 ASP B N 1
ATOM 5139 C CA . ASP B 1 172 ? -23.366 -58.160 -143.604 1.00 34.87 152 ASP B CA 1
ATOM 5140 C C . ASP B 1 172 ? -22.704 -58.862 -142.398 1.00 32.73 152 ASP B C 1
ATOM 5141 O O . ASP B 1 172 ? -23.387 -59.239 -141.450 1.00 30.84 152 ASP B O 1
ATOM 5146 N N . GLY B 1 173 ? -21.382 -59.024 -142.441 1.00 30.68 153 GLY B N 1
ATOM 5147 C CA . GLY B 1 173 ? -20.623 -59.513 -141.300 1.00 29.93 153 GLY B CA 1
ATOM 5148 C C . GLY B 1 173 ? -19.423 -60.327 -141.704 1.00 27.65 153 GLY B C 1
ATOM 5149 O O . GLY B 1 173 ? -18.941 -60.231 -142.837 1.00 28.55 153 GLY B O 1
ATOM 5150 N N . VAL B 1 174 ? -18.967 -61.156 -140.769 1.00 25.59 154 VAL B N 1
ATOM 5151 C CA . VAL B 1 174 ? -17.743 -61.938 -140.912 1.00 25.17 154 VAL B CA 1
ATOM 5152 C C . VAL B 1 174 ? -18.084 -63.406 -140.707 1.00 24.81 154 VAL B C 1
ATOM 5153 O O . VAL B 1 174 ? -18.905 -63.723 -139.859 1.00 24.30 154 VAL B O 1
ATOM 5157 N N . GLU B 1 175 ? -17.462 -64.279 -141.492 1.00 26.62 155 GLU B N 1
ATOM 5158 C CA . GLU B 1 175 ? -17.631 -65.727 -141.369 1.00 28.47 155 GLU B CA 1
ATOM 5159 C C . GLU B 1 175 ? -16.261 -66.401 -141.295 1.00 26.41 155 GLU B C 1
ATOM 5160 O O . GLU B 1 175 ? -15.408 -66.200 -142.160 1.00 26.45 155 GLU B O 1
ATOM 5166 N N . VAL B 1 176 ? -16.071 -67.210 -140.258 1.00 26.51 156 VAL B N 1
ATOM 5167 C CA . VAL B 1 176 ? -14.811 -67.897 -140.011 1.00 26.04 156 VAL B CA 1
ATOM 5168 C C . VAL B 1 176 ? -15.069 -69.392 -140.111 1.00 26.48 156 VAL B C 1
ATOM 5169 O O . VAL B 1 176 ? -15.885 -69.932 -139.360 1.00 26.54 156 VAL B O 1
ATOM 5173 N N . ALA B 1 177 ? -14.388 -70.048 -141.046 1.00 28.02 157 ALA B N 1
ATOM 5174 C CA . ALA B 1 177 ? -14.498 -71.493 -141.212 1.00 30.20 157 ALA B CA 1
ATOM 5175 C C . ALA B 1 177 ? -13.409 -72.133 -140.386 1.00 31.34 157 ALA B C 1
ATOM 5176 O O . ALA B 1 177 ? -12.245 -71.757 -140.501 1.00 31.27 157 ALA B O 1
ATOM 5178 N N . LEU B 1 178 ? -13.797 -73.106 -139.568 1.00 32.88 158 LEU B N 1
ATOM 5179 C CA . LEU B 1 178 ? -12.893 -73.795 -138.670 1.00 34.94 158 LEU B CA 1
ATOM 5180 C C . LEU B 1 178 ? -12.748 -75.237 -139.127 1.00 38.51 158 LEU B C 1
ATOM 5181 O O . LEU B 1 178 ? -13.718 -75.835 -139.597 1.00 38.87 158 LEU B O 1
ATOM 5186 N N . SER B 1 179 ? -11.542 -75.786 -138.995 1.00 42.65 159 SER B N 1
ATOM 5187 C CA . SER B 1 179 ? -11.301 -77.195 -139.307 1.00 46.27 159 SER B CA 1
ATOM 5188 C C . SER B 1 179 ? -12.053 -78.080 -138.311 1.00 48.36 159 SER B C 1
ATOM 5189 O O . SER B 1 179 ? -12.046 -77.807 -137.114 1.00 49.42 159 SER B O 1
ATOM 5192 N N . ASN B 1 180 ? -12.716 -79.119 -138.813 1.00 51.37 160 ASN B N 1
ATOM 5193 C CA . ASN B 1 180 ? -13.504 -80.044 -137.976 1.00 52.87 160 ASN B CA 1
ATOM 5194 C C . ASN B 1 180 ? -14.545 -79.353 -137.079 1.00 50.93 160 ASN B C 1
ATOM 5195 O O . ASN B 1 180 ? -14.743 -79.748 -135.926 1.00 51.40 160 ASN B O 1
ATOM 5200 N N . ALA B 1 181 ? -15.189 -78.313 -137.614 1.00 46.99 161 ALA B N 1
ATOM 5201 C CA . ALA B 1 181 ? -16.271 -77.620 -136.920 1.00 43.08 161 ALA B CA 1
ATOM 5202 C C . ALA B 1 181 ? -17.097 -76.792 -137.889 1.00 40.53 161 ALA B C 1
ATOM 5203 O O . ALA B 1 181 ? -16.645 -76.464 -138.979 1.00 41.28 161 ALA B O 1
ATOM 5205 N N . ALA B 1 182 ? -18.311 -76.455 -137.472 1.00 38.41 162 ALA B N 1
ATOM 5206 C CA . ALA B 1 182 ? -19.204 -75.628 -138.271 1.00 38.03 162 ALA B CA 1
ATOM 5207 C C . ALA B 1 182 ? -18.663 -74.191 -138.302 1.00 37.50 162 ALA B C 1
ATOM 5208 O O . ALA B 1 182 ? -17.934 -73.792 -137.386 1.00 35.61 162 ALA B O 1
ATOM 5210 N N . PRO B 1 183 ? -19.011 -73.409 -139.346 1.00 36.91 163 PRO B N 1
ATOM 5211 C CA . PRO B 1 183 ? -18.487 -72.046 -139.374 1.00 35.12 163 PRO B CA 1
ATOM 5212 C C . PRO B 1 183 ? -19.140 -71.189 -138.288 1.00 33.38 163 PRO B C 1
ATOM 5213 O O . PRO B 1 183 ? -20.242 -71.495 -137.839 1.00 32.97 163 PRO B O 1
ATOM 5217 N N . VAL B 1 184 ? -18.448 -70.140 -137.861 1.00 30.72 164 VAL B N 1
ATOM 5218 C CA . VAL B 1 184 ? -19.003 -69.200 -136.900 1.00 28.40 164 VAL B CA 1
ATOM 5219 C C . VAL B 1 184 ? -19.087 -67.841 -137.581 1.00 27.66 164 VAL B C 1
ATOM 5220 O O . VAL B 1 184 ? -18.306 -67.540 -138.488 1.00 27.23 164 VAL B O 1
ATOM 5224 N N . LYS B 1 185 ? -20.053 -67.041 -137.154 1.00 27.21 165 LYS B N 1
ATOM 5225 C CA . LYS B 1 185 ? -20.332 -65.770 -137.791 1.00 29.28 165 LYS B CA 1
ATOM 5226 C C . LYS B 1 185 ? -20.344 -64.679 -136.748 1.00 25.52 165 LYS B C 1
ATOM 5227 O O . LYS B 1 185 ? -20.708 -64.915 -135.600 1.00 23.85 165 LYS B O 1
ATOM 5233 N N . ALA B 1 186 ? -19.937 -63.483 -137.152 1.00 23.88 166 ALA B N 1
ATOM 5234 C CA . ALA B 1 186 ? -20.031 -62.328 -136.273 1.00 23.19 166 ALA B CA 1
ATOM 5235 C C . ALA B 1 186 ? -20.139 -61.044 -137.054 1.00 22.07 166 ALA B C 1
ATOM 5236 O O . ALA B 1 186 ? -19.973 -61.042 -138.271 1.00 23.78 166 ALA B O 1
ATOM 5238 N N . ALA B 1 187 ? -20.421 -59.957 -136.345 1.00 20.57 167 ALA B N 1
ATOM 5239 C CA . ALA B 1 187 ? -20.480 -58.630 -136.958 1.00 20.80 167 ALA B CA 1
ATOM 5240 C C . ALA B 1 187 ? -19.097 -58.010 -137.187 1.00 20.21 167 ALA B C 1
ATOM 5241 O O . ALA B 1 187 ? -18.961 -57.099 -138.005 1.00 19.82 167 ALA B O 1
ATOM 5243 N N . PHE B 1 188 ? -18.085 -58.485 -136.462 1.00 19.20 168 PHE B N 1
ATOM 5244 C CA . PHE B 1 188 ? -16.779 -57.829 -136.425 1.00 18.19 168 PHE B CA 1
ATOM 5245 C C . PHE B 1 188 ? -15.726 -58.839 -136.009 1.00 17.74 168 PHE B C 1
ATOM 5246 O O . PHE B 1 188 ? -16.016 -59.751 -135.240 1.00 17.51 168 PHE B O 1
ATOM 5254 N N . ILE B 1 189 ? -14.508 -58.683 -136.515 1.00 17.27 169 ILE B N 1
ATOM 5255 C CA . ILE B 1 189 ? -13.404 -59.550 -136.120 1.00 17.23 169 ILE B CA 1
ATOM 5256 C C . ILE B 1 189 ? -12.191 -58.705 -135.692 1.00 17.52 169 ILE B C 1
ATOM 5257 O O . ILE B 1 189 ? -11.840 -57.705 -136.341 1.00 16.82 169 ILE B O 1
ATOM 5262 N N . ILE B 1 190 ? -11.570 -59.099 -134.586 1.00 16.57 170 ILE B N 1
ATOM 5263 C CA . ILE B 1 190 ? -10.429 -58.378 -134.033 1.00 16.70 170 ILE B CA 1
ATOM 5264 C C . ILE B 1 190 ? -9.260 -59.335 -134.011 1.00 17.24 170 ILE B C 1
ATOM 5265 O O . ILE B 1 190 ? -9.366 -60.420 -133.422 1.00 16.33 170 ILE B O 1
ATOM 5270 N N . ASP B 1 191 ? -8.161 -58.948 -134.661 1.00 17.41 171 ASP B N 1
ATOM 5271 C CA . ASP B 1 191 ? -6.951 -59.757 -134.669 1.00 17.70 171 ASP B CA 1
ATOM 5272 C C . ASP B 1 191 ? -6.043 -59.316 -133.518 1.00 17.61 171 ASP B C 1
ATOM 5273 O O . ASP B 1 191 ? -5.358 -58.295 -133.589 1.00 16.69 171 ASP B O 1
ATOM 5278 N N . ALA B 1 192 ? -6.049 -60.121 -132.463 1.00 17.88 172 ALA B N 1
ATOM 5279 C CA . ALA B 1 192 ? -5.274 -59.884 -131.255 1.00 18.90 172 ALA B CA 1
ATOM 5280 C C . ALA B 1 192 ? -4.123 -60.868 -131.166 1.00 20.54 172 ALA B C 1
ATOM 5281 O O . ALA B 1 192 ? -3.545 -61.033 -130.100 1.00 20.54 172 ALA B O 1
ATOM 5283 N N . ALA B 1 193 ? -3.803 -61.536 -132.269 1.00 21.59 173 ALA B N 1
ATOM 5284 C CA . ALA B 1 193 ? -2.741 -62.531 -132.274 1.00 24.20 173 ALA B CA 1
ATOM 5285 C C . ALA B 1 193 ? -1.382 -61.834 -132.145 1.00 27.17 173 ALA B C 1
ATOM 5286 O O . ALA B 1 193 ? -1.172 -60.744 -132.687 1.00 26.60 173 ALA B O 1
ATOM 5288 N N . ALA B 1 194 ? -0.486 -62.459 -131.380 1.00 32.02 174 ALA B N 1
ATOM 5289 C CA . ALA B 1 194 ? 0.789 -61.846 -130.985 1.00 35.55 174 ALA B CA 1
ATOM 5290 C C . ALA B 1 194 ? 1.833 -61.852 -132.111 1.00 36.86 174 ALA B C 1
ATOM 5291 O O . ALA B 1 194 ? 1.913 -62.810 -132.888 1.00 42.36 174 ALA B O 1
ATOM 5293 N N . GLY B 1 196 ? 1.331 -63.605 -135.812 1.00 40.68 176 GLY B N 1
ATOM 5294 C CA . GLY B 1 196 ? 0.590 -63.633 -137.077 1.00 40.48 176 GLY B CA 1
ATOM 5295 C C . GLY B 1 196 ? -0.735 -64.381 -136.996 1.00 40.29 176 GLY B C 1
ATOM 5296 O O . GLY B 1 196 ? -1.017 -65.056 -135.998 1.00 40.86 176 GLY B O 1
ATOM 5297 N N . SER B 1 197 ? -1.549 -64.256 -138.045 1.00 37.59 177 SER B N 1
ATOM 5298 C CA . SER B 1 197 ? -2.852 -64.940 -138.124 1.00 36.48 177 SER B CA 1
ATOM 5299 C C . SER B 1 197 ? -3.300 -65.023 -139.576 1.00 34.40 177 SER B C 1
ATOM 5300 O O . SER B 1 197 ? -2.749 -64.314 -140.418 1.00 36.52 177 SER B O 1
ATOM 5303 N N . PRO B 1 198 ? -4.317 -65.858 -139.876 1.00 33.72 178 PRO B N 1
ATOM 5304 C CA . PRO B 1 198 ? -4.829 -65.870 -141.251 1.00 33.06 178 PRO B CA 1
ATOM 5305 C C . PRO B 1 198 ? -5.397 -64.527 -141.700 1.00 32.51 178 PRO B C 1
ATOM 5306 O O . PRO B 1 198 ? -5.360 -64.233 -142.891 1.00 32.65 178 PRO B O 1
ATOM 5310 N N . LEU B 1 199 ? -5.913 -63.723 -140.767 1.00 30.69 179 LEU B N 1
ATOM 5311 C CA . LEU B 1 199 ? -6.506 -62.440 -141.138 1.00 30.30 179 LEU B CA 1
ATOM 5312 C C . LEU B 1 199 ? -5.437 -61.471 -141.638 1.00 29.36 179 LEU B C 1
ATOM 5313 O O . LEU B 1 199 ? -5.564 -60.932 -142.739 1.00 26.92 179 LEU B O 1
ATOM 5318 N N . SER B 1 200 ? -4.377 -61.263 -140.857 1.00 30.89 180 SER B N 1
ATOM 5319 C CA . SER B 1 200 ? -3.293 -60.368 -141.301 1.00 31.94 180 SER B CA 1
ATOM 5320 C C . SER B 1 200 ? -2.627 -60.859 -142.597 1.00 32.21 180 SER B C 1
ATOM 5321 O O . SER B 1 200 ? -2.274 -60.049 -143.448 1.00 30.77 180 SER B O 1
ATOM 5324 N N . ARG B 1 201 ? -2.485 -62.172 -142.763 1.00 34.05 181 ARG B N 1
ATOM 5325 C CA . ARG B 1 201 ? -1.924 -62.725 -144.008 1.00 35.62 181 ARG B CA 1
ATOM 5326 C C . ARG B 1 201 ? -2.792 -62.431 -145.223 1.00 32.98 181 ARG B C 1
ATOM 5327 O O . ARG B 1 201 ? -2.291 -61.920 -146.215 1.00 32.53 181 ARG B O 1
ATOM 5335 N N . GLN B 1 202 ? -4.085 -62.733 -145.140 1.00 32.74 182 GLN B N 1
ATOM 5336 C CA . GLN B 1 202 ? -4.979 -62.539 -146.285 1.00 31.96 182 GLN B CA 1
ATOM 5337 C C . GLN B 1 202 ? -5.206 -61.065 -146.655 1.00 30.36 182 GLN B C 1
ATOM 5338 O O . GLN B 1 202 ? -5.422 -60.758 -147.819 1.00 29.01 182 GLN B O 1
ATOM 5344 N N . LEU B 1 203 ? -5.152 -60.163 -145.679 1.00 28.98 183 LEU B N 1
ATOM 5345 C CA . LEU B 1 203 ? -5.318 -58.732 -145.968 1.00 29.25 183 LEU B CA 1
ATOM 5346 C C . LEU B 1 203 ? -4.102 -58.136 -146.676 1.00 28.33 183 LEU B C 1
ATOM 5347 O O . LEU B 1 203 ? -4.250 -57.187 -147.440 1.00 28.19 183 LEU B O 1
ATOM 5352 N N . GLY B 1 204 ? -2.915 -58.688 -146.419 1.00 27.84 184 GLY B N 1
ATOM 5353 C CA . GLY B 1 204 ? -1.679 -58.253 -147.074 1.00 28.51 184 GLY B CA 1
ATOM 5354 C C . GLY B 1 204 ? -1.337 -56.787 -146.851 1.00 27.85 184 GLY B C 1
ATOM 5355 O O . GLY B 1 204 ? -0.891 -56.108 -147.773 1.00 28.20 184 GLY B O 1
ATOM 5356 N N . LEU B 1 205 ? -1.567 -56.293 -145.636 1.00 27.02 185 LEU B N 1
ATOM 5357 C CA . LEU B 1 205 ? -1.302 -54.882 -145.298 1.00 26.98 185 LEU B CA 1
ATOM 5358 C C . LEU B 1 205 ? 0.081 -54.668 -144.670 1.00 26.90 185 LEU B C 1
ATOM 5359 O O . LEU B 1 205 ? 0.530 -53.525 -144.535 1.00 25.64 185 LEU B O 1
ATOM 5364 N N . ARG B 1 206 ? 0.755 -55.763 -144.323 1.00 26.32 186 ARG B N 1
ATOM 5365 C CA . ARG B 1 206 ? 2.043 -55.708 -143.645 1.00 28.23 186 ARG B CA 1
ATOM 5366 C C . ARG B 1 206 ? 3.192 -55.464 -144.620 1.00 28.09 186 ARG B C 1
ATOM 5367 O O . ARG B 1 206 ? 3.152 -55.915 -145.756 1.00 27.63 186 ARG B O 1
ATOM 5375 N N . THR B 1 207 ? 4.208 -54.750 -144.144 1.00 28.82 187 THR B N 1
ATOM 5376 C CA . THR B 1 207 ? 5.403 -54.425 -144.927 1.00 29.60 187 THR B CA 1
ATOM 5377 C C . THR B 1 207 ? 6.570 -54.136 -143.978 1.00 30.21 187 THR B C 1
ATOM 5378 O O . THR B 1 207 ? 6.361 -53.762 -142.816 1.00 29.57 187 THR B O 1
ATOM 5382 N N . THR B 1 208 ? 7.783 -54.338 -144.475 1.00 30.57 188 THR B N 1
ATOM 5383 C CA . THR B 1 208 ? 8.997 -53.856 -143.825 1.00 31.36 188 THR B CA 1
ATOM 5384 C C . THR B 1 208 ? 9.545 -52.595 -144.504 1.00 31.50 188 THR B C 1
ATOM 5385 O O . THR B 1 208 ? 10.471 -51.979 -143.985 1.00 30.35 188 THR B O 1
ATOM 5389 N N . GLU B 1 209 ? 8.954 -52.190 -145.631 1.00 32.32 189 GLU B N 1
ATOM 5390 C CA . GLU B 1 209 ? 9.350 -50.957 -146.319 1.00 34.38 189 GLU B CA 1
ATOM 5391 C C . GLU B 1 209 ? 9.169 -49.766 -145.394 1.00 32.17 189 GLU B C 1
ATOM 5392 O O . GLU B 1 209 ? 8.180 -49.686 -144.658 1.00 31.11 189 GLU B O 1
ATOM 5398 N N . GLY B 1 210 ? 10.138 -48.854 -145.433 1.00 31.15 190 GLY B N 1
ATOM 5399 C CA . GLY B 1 210 ? 10.080 -47.606 -144.688 1.00 30.22 190 GLY B CA 1
ATOM 5400 C C . GLY B 1 210 ? 10.687 -47.658 -143.302 1.00 29.89 190 GLY B C 1
ATOM 5401 O O . GLY B 1 210 ? 11.005 -46.612 -142.749 1.00 32.49 190 GLY B O 1
ATOM 5402 N N . LEU B 1 211 ? 10.884 -48.856 -142.744 1.00 26.19 191 LEU B N 1
ATOM 5403 C CA . LEU B 1 211 ? 11.298 -48.984 -141.354 1.00 24.90 191 LEU B CA 1
ATOM 5404 C C . LEU B 1 211 ? 12.779 -48.671 -141.167 1.00 22.76 191 LEU B C 1
ATOM 5405 O O . LEU B 1 211 ? 13.628 -49.196 -141.877 1.00 22.26 191 LEU B O 1
ATOM 5410 N N . ALA B 1 212 ? 13.065 -47.800 -140.207 1.00 21.03 192 ALA B N 1
ATOM 5411 C CA . ALA B 1 212 ? 14.440 -47.459 -139.823 1.00 20.48 192 ALA B CA 1
ATOM 5412 C C . ALA B 1 212 ? 15.101 -48.526 -138.949 1.00 20.29 192 ALA B C 1
ATOM 5413 O O . ALA B 1 212 ? 16.331 -48.575 -138.862 1.00 20.43 192 ALA B O 1
ATOM 5415 N N . THR B 1 213 ? 14.298 -49.380 -138.312 1.00 18.80 193 THR B N 1
ATOM 5416 C CA . THR B 1 213 ? 14.821 -50.402 -137.394 1.00 18.14 193 THR B CA 1
ATOM 5417 C C . THR B 1 213 ? 14.829 -51.763 -138.080 1.00 18.49 193 THR B C 1
ATOM 5418 O O . THR B 1 213 ? 13.811 -52.201 -138.594 1.00 18.20 193 THR B O 1
ATOM 5422 N N . ASP B 1 214 ? 15.987 -52.430 -138.063 1.00 19.05 194 ASP B N 1
ATOM 5423 C CA . ASP B 1 214 ? 16.169 -53.732 -138.687 1.00 19.84 194 ASP B CA 1
ATOM 5424 C C . ASP B 1 214 ? 16.933 -54.592 -137.668 1.00 18.63 194 ASP B C 1
ATOM 5425 O O . ASP B 1 214 ? 18.158 -54.561 -137.610 1.00 18.11 194 ASP B O 1
ATOM 5430 N N . THR B 1 215 ? 16.190 -55.326 -136.843 1.00 16.94 195 THR B N 1
ATOM 5431 C CA . THR B 1 215 ? 16.768 -56.061 -135.727 1.00 16.44 195 THR B CA 1
ATOM 5432 C C . THR B 1 215 ? 16.229 -57.485 -135.620 1.00 16.32 195 THR B C 1
ATOM 5433 O O . THR B 1 215 ? 15.124 -57.796 -136.074 1.00 15.68 195 THR B O 1
ATOM 5437 N N . CYS B 1 216 ? 17.060 -58.349 -135.049 1.00 17.54 196 CYS B N 1
ATOM 5438 C CA . CYS B 1 216 ? 16.719 -59.736 -134.752 1.00 17.78 196 CYS B CA 1
ATOM 5439 C C . CYS B 1 216 ? 16.703 -59.901 -133.234 1.00 17.16 196 CYS B C 1
ATOM 5440 O O . CYS B 1 216 ? 17.152 -59.018 -132.504 1.00 17.13 196 CYS B O 1
ATOM 5443 N N . SER B 1 217 ? 16.171 -61.025 -132.760 1.00 16.74 197 SER B N 1
ATOM 5444 C CA . SER B 1 217 ? 16.080 -61.290 -131.334 1.00 16.76 197 SER B CA 1
ATOM 5445 C C . SER B 1 217 ? 16.245 -62.783 -131.045 1.00 16.37 197 SER B C 1
ATOM 5446 O O . SER B 1 217 ? 15.724 -63.628 -131.774 1.00 16.68 197 SER B O 1
ATOM 5449 N N . PHE B 1 218 ? 17.022 -63.070 -130.006 1.00 16.41 198 PHE B N 1
ATOM 5450 C CA . PHE B 1 218 ? 17.166 -64.398 -129.418 1.00 17.03 198 PHE B CA 1
ATOM 5451 C C . PHE B 1 218 ? 16.667 -64.311 -127.976 1.00 16.30 198 PHE B C 1
ATOM 5452 O O . PHE B 1 218 ? 17.155 -63.474 -127.227 1.00 16.39 198 PHE B O 1
ATOM 5460 N N . PHE B 1 219 ? 15.771 -65.194 -127.534 1.00 15.58 199 PHE B N 1
ATOM 5461 C CA . PHE B 1 219 ? 15.271 -65.065 -126.153 1.00 15.35 199 PHE B CA 1
ATOM 5462 C C . PHE B 1 219 ? 14.920 -66.381 -125.498 1.00 14.70 199 PHE B C 1
ATOM 5463 O O . PHE B 1 219 ? 14.616 -67.371 -126.167 1.00 14.55 199 PHE B O 1
ATOM 5471 N N . THR B 1 220 ? 15.024 -66.382 -124.177 1.00 14.14 200 THR B N 1
ATOM 5472 C CA . THR B 1 220 ? 14.773 -67.581 -123.381 1.00 14.37 200 THR B CA 1
ATOM 5473 C C . THR B 1 220 ? 14.557 -67.212 -121.926 1.00 13.82 200 THR B C 1
ATOM 5474 O O . THR B 1 220 ? 14.616 -66.044 -121.571 1.00 13.21 200 THR B O 1
ATOM 5478 N N . HIS B 1 221 ? 14.307 -68.224 -121.092 1.00 13.93 201 HIS B N 1
ATOM 5479 C CA . HIS B 1 221 ? 14.278 -68.054 -119.642 1.00 13.51 201 HIS B CA 1
ATOM 5480 C C . HIS B 1 221 ? 15.347 -68.957 -119.051 1.00 14.13 201 HIS B C 1
ATOM 5481 O O . HIS B 1 221 ? 15.521 -70.102 -119.505 1.00 13.70 201 HIS B O 1
ATOM 5488 N N . MET B 1 222 ? 16.041 -68.462 -118.030 1.00 14.03 202 MET B N 1
ATOM 5489 C CA . MET B 1 222 ? 17.148 -69.199 -117.418 1.00 14.91 202 MET B CA 1
ATOM 5490 C C . MET B 1 222 ? 17.038 -69.281 -115.908 1.00 15.04 202 MET B C 1
ATOM 5491 O O . MET B 1 222 ? 16.415 -68.431 -115.258 1.00 15.25 202 MET B O 1
ATOM 5496 N N . LEU B 1 223 ? 17.695 -70.302 -115.361 1.00 15.54 203 LEU B N 1
ATOM 5497 C CA . LEU B 1 223 ? 17.888 -70.462 -113.927 1.00 15.46 203 LEU B CA 1
ATOM 5498 C C . LEU B 1 223 ? 19.295 -70.040 -113.524 1.00 15.93 203 LEU B C 1
ATOM 5499 O O . LEU B 1 223 ? 20.223 -70.137 -114.322 1.00 16.37 203 LEU B O 1
ATOM 5504 N N . ASN B 1 224 ? 19.446 -69.650 -112.266 1.00 16.67 204 ASN B N 1
ATOM 5505 C CA . ASN B 1 224 ? 20.752 -69.390 -111.664 1.00 17.90 204 ASN B CA 1
ATOM 5506 C C . ASN B 1 224 ? 21.548 -68.281 -112.378 1.00 17.90 204 ASN B C 1
ATOM 5507 O O . ASN B 1 224 ? 22.771 -68.332 -112.449 1.00 18.32 204 ASN B O 1
ATOM 5512 N N . VAL B 1 225 ? 20.834 -67.278 -112.877 1.00 18.22 205 VAL B N 1
ATOM 5513 C CA . VAL B 1 225 ? 21.453 -66.078 -113.406 1.00 18.84 205 VAL B CA 1
ATOM 5514 C C . VAL B 1 225 ? 21.869 -65.233 -112.217 1.00 20.78 205 VAL B C 1
ATOM 5515 O O . VAL B 1 225 ? 21.043 -64.908 -111.369 1.00 20.97 205 VAL B O 1
ATOM 5519 N N . LYS B 1 226 ? 23.143 -64.857 -112.169 1.00 21.81 206 LYS B N 1
ATOM 5520 C CA . LYS B 1 226 ? 23.629 -64.014 -111.088 1.00 23.92 206 LYS B CA 1
ATOM 5521 C C . LYS B 1 226 ? 23.109 -62.591 -111.257 1.00 23.05 206 LYS B C 1
ATOM 5522 O O . LYS B 1 226 ? 23.004 -62.093 -112.374 1.00 22.83 206 LYS B O 1
ATOM 5528 N N . SER B 1 227 ? 22.801 -61.950 -110.137 1.00 21.18 207 SER B N 1
ATOM 5529 C CA . SER B 1 227 ? 22.406 -60.551 -110.126 1.00 21.08 207 SER B CA 1
ATOM 5530 C C . SER B 1 227 ? 23.553 -59.648 -110.567 1.00 20.13 207 SER B C 1
ATOM 5531 O O . SER B 1 227 ? 24.725 -60.021 -110.476 1.00 19.32 207 SER B O 1
ATOM 5534 N N . TYR B 1 228 ? 23.209 -58.455 -111.037 1.00 19.86 208 TYR B N 1
ATOM 5535 C CA . TYR B 1 228 ? 24.232 -57.487 -111.429 1.00 19.85 208 TYR B CA 1
ATOM 5536 C C . TYR B 1 228 ? 25.186 -57.219 -110.260 1.00 19.90 208 TYR B C 1
ATOM 5537 O O . TYR B 1 228 ? 26.414 -57.204 -110.443 1.00 20.07 208 TYR B O 1
ATOM 5546 N N . GLU B 1 229 ? 24.606 -57.015 -109.077 1.00 20.23 209 GLU B N 1
ATOM 5547 C CA . GLU B 1 229 ? 25.359 -56.661 -107.864 1.00 21.95 209 GLU B CA 1
ATOM 5548 C C . GLU B 1 229 ? 26.372 -57.746 -107.461 1.00 23.47 209 GLU B C 1
ATOM 5549 O O . GLU B 1 229 ? 27.484 -57.421 -107.037 1.00 23.94 209 GLU B O 1
ATOM 5555 N N . ASP B 1 230 ? 25.983 -59.014 -107.596 1.00 23.94 210 ASP B N 1
ATOM 5556 C CA . ASP B 1 230 ? 26.883 -60.153 -107.336 1.00 24.73 210 ASP B CA 1
ATOM 5557 C C . ASP B 1 230 ? 27.898 -60.409 -108.449 1.00 23.96 210 ASP B C 1
ATOM 5558 O O . ASP B 1 230 ? 29.023 -60.814 -108.179 1.00 24.91 210 ASP B O 1
ATOM 5563 N N . ALA B 1 231 ? 27.493 -60.198 -109.691 1.00 22.45 211 ALA B N 1
ATOM 5564 C CA . ALA B 1 231 ? 28.291 -60.556 -110.858 1.00 22.62 211 ALA B CA 1
ATOM 5565 C C . ALA B 1 231 ? 29.272 -59.477 -111.292 1.00 23.16 211 ALA B C 1
ATOM 5566 O O . ALA B 1 231 ? 30.358 -59.792 -111.771 1.00 21.65 211 ALA B O 1
ATOM 5568 N N . LEU B 1 232 ? 28.869 -58.218 -111.168 1.00 23.45 212 LEU B N 1
ATOM 5569 C CA . LEU B 1 232 ? 29.603 -57.111 -111.784 1.00 24.11 212 LEU B CA 1
ATOM 5570 C C . LEU B 1 232 ? 30.039 -56.048 -110.808 1.00 24.75 212 LEU B C 1
ATOM 5571 O O . LEU B 1 232 ? 31.233 -55.783 -110.713 1.00 26.49 212 LEU B O 1
ATOM 5576 N N . ALA B 1 233 ? 29.104 -55.435 -110.089 1.00 23.30 213 ALA B N 1
ATOM 5577 C CA . ALA B 1 233 ? 29.468 -54.375 -109.154 1.00 23.71 213 ALA B CA 1
ATOM 5578 C C . ALA B 1 233 ? 28.389 -54.146 -108.111 1.00 23.25 213 ALA B C 1
ATOM 5579 O O . ALA B 1 233 ? 27.214 -54.013 -108.457 1.00 23.09 213 ALA B O 1
ATOM 5581 N N . PRO B 1 234 ? 28.773 -54.081 -106.826 1.00 23.76 214 PRO B N 1
ATOM 5582 C CA . PRO B 1 234 ? 27.764 -53.856 -105.790 1.00 23.75 214 PRO B CA 1
ATOM 5583 C C . PRO B 1 234 ? 27.316 -52.401 -105.738 1.00 24.21 214 PRO B C 1
ATOM 5584 O O . PRO B 1 234 ? 27.906 -51.541 -106.417 1.00 24.43 214 PRO B O 1
ATOM 5588 N N . LEU B 1 235 ? 26.297 -52.121 -104.930 1.00 24.47 215 LEU B N 1
ATOM 5589 C CA . LEU B 1 235 ? 25.753 -50.771 -104.837 1.00 25.82 215 LEU B CA 1
ATOM 5590 C C . LEU B 1 235 ? 26.781 -49.762 -104.351 1.00 26.82 215 LEU B C 1
ATOM 5591 O O . LEU B 1 235 ? 26.769 -48.605 -104.795 1.00 25.06 215 LEU B O 1
ATOM 5596 N N . SER B 1 236 ? 27.681 -50.211 -103.474 1.00 26.77 216 SER B N 1
ATOM 5597 C CA . SER B 1 236 ? 28.782 -49.372 -102.982 1.00 26.74 216 SER B CA 1
ATOM 5598 C C . SER B 1 236 ? 29.704 -48.873 -104.094 1.00 27.36 216 SER B C 1
ATOM 5599 O O . SER B 1 236 ? 30.263 -47.786 -103.961 1.00 30.59 216 SER B O 1
ATOM 5602 N N . ARG B 1 237 ? 29.861 -49.656 -105.167 1.00 25.60 217 ARG B N 1
ATOM 5603 C CA . ARG B 1 237 ? 30.662 -49.269 -106.342 1.00 25.25 217 ARG B CA 1
ATOM 5604 C C . ARG B 1 237 ? 29.890 -48.427 -107.383 1.00 24.25 217 ARG B C 1
ATOM 5605 O O . ARG B 1 237 ? 30.406 -47.419 -107.887 1.00 24.35 217 ARG B O 1
ATOM 5613 N N . THR B 1 238 ? 28.679 -48.853 -107.733 1.00 23.28 218 THR B N 1
ATOM 5614 C CA . THR B 1 238 ? 27.881 -48.155 -108.767 1.00 22.23 218 THR B CA 1
ATOM 5615 C C . THR B 1 238 ? 27.291 -46.839 -108.273 1.00 23.40 218 THR B C 1
ATOM 5616 O O . THR B 1 238 ? 27.124 -45.890 -109.056 1.00 22.85 218 THR B O 1
ATOM 5620 N N . ARG B 1 239 ? 26.955 -46.807 -106.982 1.00 24.94 219 ARG B N 1
ATOM 5621 C CA . ARG B 1 239 ? 26.226 -45.714 -106.351 1.00 26.74 219 ARG B CA 1
ATOM 5622 C C . ARG B 1 239 ? 24.797 -45.571 -106.898 1.00 25.61 219 ARG B C 1
ATOM 5623 O O . ARG B 1 239 ? 24.203 -44.495 -106.832 1.00 23.35 219 ARG B O 1
ATOM 5631 N N . SER B 1 240 ? 24.235 -46.662 -107.414 1.00 24.40 220 SER B N 1
ATOM 5632 C CA . SER B 1 240 ? 22.890 -46.628 -107.978 1.00 23.66 220 SER B CA 1
ATOM 5633 C C . SER B 1 240 ? 21.896 -46.511 -106.829 1.00 23.42 220 SER B C 1
ATOM 5634 O O . SER B 1 240 ? 22.107 -47.118 -105.787 1.00 24.28 220 SER B O 1
ATOM 5637 N N . PRO B 1 241 ? 20.805 -45.747 -107.014 1.00 23.56 221 PRO B N 1
ATOM 5638 C CA . PRO B 1 241 ? 19.774 -45.681 -105.980 1.00 23.48 221 PRO B CA 1
ATOM 5639 C C . PRO B 1 241 ? 18.934 -46.962 -105.872 1.00 24.08 221 PRO B C 1
ATOM 5640 O O . PRO B 1 241 ? 18.184 -47.106 -104.910 1.00 24.06 221 PRO B O 1
ATOM 5644 N N . ILE B 1 242 ? 19.020 -47.833 -106.880 1.00 22.57 222 ILE B N 1
ATOM 5645 C CA . ILE B 1 242 ? 18.328 -49.118 -106.874 1.00 22.35 222 ILE B CA 1
ATOM 5646 C C . ILE B 1 242 ? 19.259 -50.244 -107.251 1.00 21.33 222 ILE B C 1
ATOM 5647 O O . ILE B 1 242 ? 20.184 -50.068 -108.049 1.00 20.39 222 ILE B O 1
ATOM 5652 N N . GLU B 1 243 ? 18.991 -51.423 -106.703 1.00 22.00 223 GLU B N 1
ATOM 5653 C CA . GLU B 1 243 ? 19.646 -52.636 -107.175 1.00 21.98 223 GLU B CA 1
ATOM 5654 C C . GLU B 1 243 ? 19.278 -52.823 -108.655 1.00 21.11 223 GLU B C 1
ATOM 5655 O O . GLU B 1 243 ? 18.095 -52.790 -109.000 1.00 20.31 223 GLU B O 1
ATOM 5661 N N . LEU B 1 244 ? 20.282 -52.993 -109.519 1.00 20.76 224 LEU B N 1
ATOM 5662 C CA . LEU B 1 244 ? 20.037 -53.329 -110.918 1.00 20.33 224 LEU B CA 1
ATOM 5663 C C . LEU B 1 244 ? 19.341 -54.704 -111.023 1.00 19.20 224 LEU B C 1
ATOM 5664 O O . LEU B 1 244 ? 18.610 -54.948 -111.972 1.00 18.22 224 LEU B O 1
ATOM 5669 N N . PHE B 1 245 ? 19.544 -55.567 -110.023 1.00 18.56 225 PHE B N 1
ATOM 5670 C CA . PHE B 1 245 ? 18.767 -56.803 -109.874 1.00 18.10 225 PHE B CA 1
ATOM 5671 C C . PHE B 1 245 ? 17.246 -56.563 -109.808 1.00 18.79 225 PHE B C 1
ATOM 5672 O O . PHE B 1 245 ? 16.479 -57.375 -110.312 1.00 18.39 225 PHE B O 1
ATOM 5680 N N . LYS B 1 246 ? 16.822 -55.453 -109.201 1.00 18.94 226 LYS B N 1
ATOM 5681 C CA . LYS B 1 246 ? 15.410 -55.071 -109.120 1.00 20.02 226 LYS B CA 1
ATOM 5682 C C . LYS B 1 246 ? 15.063 -54.008 -110.163 1.00 18.74 226 LYS B C 1
ATOM 5683 O O . LYS B 1 246 ? 14.326 -53.059 -109.876 1.00 19.19 226 LYS B O 1
ATOM 5689 N N . SER B 1 247 ? 15.594 -54.180 -111.372 1.00 17.44 227 SER B N 1
ATOM 5690 C CA . SER B 1 247 ? 15.317 -53.301 -112.501 1.00 16.04 227 SER B CA 1
ATOM 5691 C C . SER B 1 247 ? 15.236 -54.128 -113.770 1.00 15.70 227 SER B C 1
ATOM 5692 O O . SER B 1 247 ? 15.689 -55.290 -113.808 1.00 14.93 227 SER B O 1
ATOM 5695 N N . THR B 1 248 ? 14.689 -53.522 -114.819 1.00 15.17 228 THR B N 1
ATOM 5696 C CA . THR B 1 248 ? 14.824 -54.061 -116.157 1.00 15.14 228 THR B CA 1
ATOM 5697 C C . THR B 1 248 ? 16.205 -53.601 -116.624 1.00 15.92 228 THR B C 1
ATOM 5698 O O . THR B 1 248 ? 16.409 -52.414 -116.900 1.00 15.44 228 THR B O 1
ATOM 5702 N N . LEU B 1 249 ? 17.134 -54.543 -116.704 1.00 15.60 229 LEU B N 1
ATOM 5703 C CA . LEU B 1 249 ? 18.533 -54.238 -116.985 1.00 16.16 229 LEU B CA 1
ATOM 5704 C C . LEU B 1 249 ? 18.845 -54.429 -118.457 1.00 15.35 229 LEU B C 1
ATOM 5705 O O . LEU B 1 249 ? 18.596 -55.491 -119.023 1.00 15.19 229 LEU B O 1
ATOM 5710 N N . HIS B 1 250 ? 19.403 -53.392 -119.076 1.00 15.18 230 HIS B N 1
ATOM 5711 C CA . HIS B 1 250 ? 19.711 -53.403 -120.494 1.00 15.29 230 HIS B CA 1
ATOM 5712 C C . HIS B 1 250 ? 21.213 -53.308 -120.621 1.00 15.22 230 HIS B C 1
ATOM 5713 O O . HIS B 1 250 ? 21.781 -52.293 -120.229 1.00 16.20 230 HIS B O 1
ATOM 5720 N N . HIS B 1 251 ? 21.867 -54.353 -121.117 1.00 14.76 231 HIS B N 1
ATOM 5721 C CA . HIS B 1 251 ? 23.291 -54.268 -121.454 1.00 15.08 231 HIS B CA 1
ATOM 5722 C C . HIS B 1 251 ? 23.388 -53.841 -122.885 1.00 14.48 231 HIS B C 1
ATOM 5723 O O . HIS B 1 251 ? 22.954 -54.573 -123.772 1.00 14.13 231 HIS B O 1
ATOM 5730 N N . ILE B 1 252 ? 23.995 -52.679 -123.110 1.00 14.36 232 ILE B N 1
ATOM 5731 C CA . ILE B 1 252 ? 23.996 -52.056 -124.436 1.00 14.57 232 ILE B CA 1
ATOM 5732 C C . ILE B 1 252 ? 25.419 -51.973 -124.998 1.00 14.56 232 ILE B C 1
ATOM 5733 O O . ILE B 1 252 ? 26.400 -51.872 -124.248 1.00 14.08 232 ILE B O 1
ATOM 5738 N N . PHE B 1 253 ? 25.513 -52.041 -126.316 1.00 14.91 233 PHE B N 1
ATOM 5739 C CA . PHE B 1 253 ? 26.785 -52.004 -127.016 1.00 16.33 233 PHE B CA 1
ATOM 5740 C C . PHE B 1 253 ? 26.531 -51.684 -128.483 1.00 17.30 233 PHE B C 1
ATOM 5741 O O . PHE B 1 253 ? 25.386 -51.747 -128.956 1.00 15.86 233 PHE B O 1
ATOM 5749 N N . GLU B 1 254 ? 27.594 -51.364 -129.219 1.00 18.52 234 GLU B N 1
ATOM 5750 C CA . GLU B 1 254 ? 27.428 -50.798 -130.565 1.00 20.27 234 GLU B CA 1
ATOM 5751 C C . GLU B 1 254 ? 26.420 -51.528 -131.454 1.00 19.50 234 GLU B C 1
ATOM 5752 O O . GLU B 1 254 ? 25.601 -50.880 -132.090 1.00 18.64 234 GLU B O 1
ATOM 5758 N N . GLU B 1 255 ? 26.476 -52.858 -131.496 1.00 17.98 235 GLU B N 1
ATOM 5759 C CA . GLU B 1 255 ? 25.688 -53.623 -132.470 1.00 18.57 235 GLU B CA 1
ATOM 5760 C C . GLU B 1 255 ? 24.347 -54.163 -131.928 1.00 17.28 235 GLU B C 1
ATOM 5761 O O . GLU B 1 255 ? 23.612 -54.792 -132.663 1.00 16.92 235 GLU B O 1
ATOM 5767 N N . GLY B 1 256 ? 24.033 -53.899 -130.668 1.00 15.86 236 GLY B N 1
ATOM 5768 C CA . GLY B 1 256 ? 22.818 -54.455 -130.080 1.00 15.73 236 GLY B CA 1
ATOM 5769 C C . GLY B 1 256 ? 22.727 -54.332 -128.584 1.00 15.14 236 GLY B C 1
ATOM 5770 O O . GLY B 1 256 ? 23.360 -53.472 -127.965 1.00 15.18 236 GLY B O 1
ATOM 5771 N N . TRP B 1 257 ? 21.917 -55.203 -127.993 1.00 15.01 237 TRP B N 1
ATOM 5772 C CA . TRP B 1 257 ? 21.690 -55.159 -126.565 1.00 14.30 237 TRP B CA 1
ATOM 5773 C C . TRP B 1 257 ? 21.113 -56.460 -126.046 1.00 14.30 237 TRP B C 1
ATOM 5774 O O . TRP B 1 257 ? 20.584 -57.285 -126.812 1.00 14.35 237 TRP B O 1
ATOM 5785 N N . LEU B 1 258 ? 21.272 -56.636 -124.743 1.00 14.03 238 LEU B N 1
ATOM 5786 C CA . LEU B 1 258 ? 20.827 -57.835 -124.036 1.00 14.22 238 LEU B CA 1
ATOM 5787 C C . LEU B 1 258 ? 20.047 -57.423 -122.800 1.00 13.88 238 LEU B C 1
ATOM 5788 O O . LEU B 1 258 ? 20.446 -56.488 -122.088 1.00 13.91 238 LEU B O 1
ATOM 5793 N N . TRP B 1 259 ? 18.941 -58.128 -122.525 1.00 13.69 239 TRP B N 1
ATOM 5794 C CA . TRP B 1 259 ? 18.128 -57.824 -121.348 1.00 13.72 239 TRP B CA 1
ATOM 5795 C C . TRP B 1 259 ? 18.298 -58.871 -120.249 1.00 14.04 239 TRP B C 1
ATOM 5796 O O . TRP B 1 259 ? 18.539 -60.051 -120.534 1.00 13.48 239 TRP B O 1
ATOM 5807 N N . VAL B 1 260 ? 18.226 -58.400 -119.006 1.00 14.95 240 VAL B N 1
ATOM 5808 C CA . VAL B 1 260 ? 18.219 -59.246 -117.814 1.00 15.45 240 VAL B CA 1
ATOM 5809 C C . VAL B 1 260 ? 16.994 -58.819 -116.987 1.00 15.24 240 VAL B C 1
ATOM 5810 O O . VAL B 1 260 ? 16.967 -57.744 -116.382 1.00 15.23 240 VAL B O 1
ATOM 5814 N N . ILE B 1 261 ? 15.974 -59.676 -116.996 1.00 14.52 241 ILE B N 1
ATOM 5815 C CA . ILE B 1 261 ? 14.668 -59.357 -116.457 1.00 14.91 241 ILE B CA 1
ATOM 5816 C C . ILE B 1 261 ? 14.305 -60.465 -115.474 1.00 14.35 241 ILE B C 1
ATOM 5817 O O . ILE B 1 261 ? 13.727 -61.490 -115.867 1.00 14.22 241 ILE B O 1
ATOM 5822 N N . PRO B 1 262 ? 14.657 -60.274 -114.194 1.00 14.18 242 PRO B N 1
ATOM 5823 C CA . PRO B 1 262 ? 14.432 -61.363 -113.250 1.00 14.56 242 PRO B CA 1
ATOM 5824 C C . PRO B 1 262 ? 12.978 -61.493 -112.822 1.00 14.16 242 PRO B C 1
ATOM 5825 O O . PRO B 1 262 ? 12.280 -60.495 -112.690 1.00 14.26 242 PRO B O 1
ATOM 5829 N N . PHE B 1 263 ? 12.529 -62.728 -112.619 1.00 14.50 243 PHE B N 1
ATOM 5830 C CA . PHE B 1 263 ? 11.271 -62.982 -111.915 1.00 13.92 243 PHE B CA 1
ATOM 5831 C C . PHE B 1 263 ? 11.520 -63.345 -110.449 1.00 14.64 243 PHE B C 1
ATOM 5832 O O . PHE B 1 263 ? 10.563 -63.459 -109.674 1.00 14.22 243 PHE B O 1
ATOM 5840 N N . ASN B 1 264 ? 12.790 -63.495 -110.066 1.00 15.10 244 ASN B N 1
ATOM 5841 C CA . ASN B 1 264 ? 13.189 -64.027 -108.747 1.00 15.90 244 ASN B CA 1
ATOM 5842 C C . ASN B 1 264 ? 13.773 -62.956 -107.828 1.00 16.58 244 ASN B C 1
ATOM 5843 O O . ASN B 1 264 ? 14.555 -63.266 -106.925 1.00 16.18 244 ASN B O 1
ATOM 5848 N N . ASN B 1 265 ? 13.352 -61.710 -108.038 1.00 17.23 245 ASN B N 1
ATOM 5849 C CA . ASN B 1 265 ? 13.913 -60.548 -107.347 1.00 18.01 245 ASN B CA 1
ATOM 5850 C C . ASN B 1 265 ? 12.907 -59.876 -106.415 1.00 19.94 245 ASN B C 1
ATOM 5851 O O . ASN B 1 265 ? 13.179 -58.789 -105.899 1.00 21.33 245 ASN B O 1
ATOM 5856 N N . HIS B 1 266 ? 11.747 -60.505 -106.215 1.00 21.37 246 HIS B N 1
ATOM 5857 C CA . HIS B 1 266 ? 10.653 -59.938 -105.408 1.00 23.83 246 HIS B CA 1
ATOM 5858 C C . HIS B 1 266 ? 10.673 -60.631 -104.038 1.00 25.39 246 HIS B C 1
ATOM 5859 O O . HIS B 1 266 ? 10.746 -61.857 -103.971 1.00 23.04 246 HIS B O 1
ATOM 5866 N N . PRO B 1 267 ? 10.605 -59.859 -102.934 1.00 27.54 247 PRO B N 1
ATOM 5867 C CA . PRO B 1 267 ? 10.696 -60.481 -101.593 1.00 28.63 247 PRO B CA 1
ATOM 5868 C C . PRO B 1 267 ? 9.556 -61.463 -101.237 1.00 28.05 247 PRO B C 1
ATOM 5869 O O . PRO B 1 267 ? 9.773 -62.381 -100.459 1.00 29.46 247 PRO B O 1
ATOM 5873 N N . GLN B 1 268 ? 8.360 -61.231 -101.764 1.00 27.70 248 GLN B N 1
ATOM 5874 C CA . GLN B 1 268 ? 7.235 -62.191 -101.725 1.00 27.97 248 GLN B CA 1
ATOM 5875 C C . GLN B 1 268 ? 7.095 -63.135 -102.938 1.00 24.55 248 GLN B C 1
ATOM 5876 O O . GLN B 1 268 ? 6.148 -63.916 -102.983 1.00 23.24 248 GLN B O 1
ATOM 5882 N N . GLY B 1 269 ? 8.016 -63.087 -103.901 1.00 22.19 249 GLY B N 1
ATOM 5883 C CA . GLY B 1 269 ? 7.908 -63.904 -105.116 1.00 20.41 249 GLY B CA 1
ATOM 5884 C C . GLY B 1 269 ? 8.449 -65.313 -104.921 1.00 19.68 249 GLY B C 1
ATOM 5885 O O . GLY B 1 269 ? 9.243 -65.563 -104.008 1.00 20.23 249 GLY B O 1
ATOM 5886 N N . THR B 1 270 ? 7.996 -66.239 -105.761 1.00 17.12 250 THR B N 1
ATOM 5887 C CA . THR B 1 270 ? 8.474 -67.621 -105.740 1.00 16.03 250 THR B CA 1
ATOM 5888 C C . THR B 1 270 ? 9.069 -68.102 -107.051 1.00 15.28 250 THR B C 1
ATOM 5889 O O . THR B 1 270 ? 9.590 -69.213 -107.103 1.00 14.63 250 THR B O 1
ATOM 5893 N N . ASN B 1 271 ? 9.004 -67.290 -108.106 1.00 14.22 251 ASN B N 1
ATOM 5894 C CA . ASN B 1 271 ? 9.521 -67.699 -109.413 1.00 14.18 251 ASN B CA 1
ATOM 5895 C C . ASN B 1 271 ? 11.049 -67.711 -109.353 1.00 14.02 251 ASN B C 1
ATOM 5896 O O . ASN B 1 271 ? 11.647 -66.794 -108.781 1.00 14.62 251 ASN B O 1
ATOM 5901 N N . GLN B 1 272 ? 11.669 -68.757 -109.890 1.00 13.43 252 GLN B N 1
ATOM 5902 C CA . GLN B 1 272 ? 13.140 -68.871 -109.908 1.00 13.50 252 GLN B CA 1
ATOM 5903 C C . GLN B 1 272 ? 13.802 -68.363 -111.183 1.00 13.14 252 GLN B C 1
ATOM 5904 O O . GLN B 1 272 ? 15.020 -68.280 -111.248 1.00 12.86 252 GLN B O 1
ATOM 5910 N N . LEU B 1 273 ? 13.003 -68.042 -112.196 1.00 12.94 253 LEU B N 1
ATOM 5911 C CA . LEU B 1 273 ? 13.519 -67.789 -113.522 1.00 12.91 253 LEU B CA 1
ATOM 5912 C C . LEU B 1 273 ? 13.910 -66.339 -113.740 1.00 12.74 253 LEU B C 1
ATOM 5913 O O . LEU B 1 273 ? 13.464 -65.420 -113.038 1.00 12.45 253 LEU B O 1
ATOM 5918 N N . CYS B 1 274 ? 14.766 -66.163 -114.732 1.00 12.97 254 CYS B N 1
ATOM 5919 C CA . CYS B 1 274 ? 15.148 -64.841 -115.229 1.00 13.79 254 CYS B CA 1
ATOM 5920 C C . CYS B 1 274 ? 14.972 -64.855 -116.732 1.00 13.50 254 CYS B C 1
ATOM 5921 O O . CYS B 1 274 ? 15.475 -65.767 -117.400 1.00 13.69 254 CYS B O 1
ATOM 5924 N N . SER B 1 275 ? 14.278 -63.857 -117.278 1.00 13.30 255 SER B N 1
ATOM 5925 C CA . SER B 1 275 ? 14.166 -63.726 -118.730 1.00 13.15 255 SER B CA 1
ATOM 5926 C C . SER B 1 275 ? 15.432 -63.084 -119.292 1.00 12.98 255 SER B C 1
ATOM 5927 O O . SER B 1 275 ? 15.940 -62.126 -118.708 1.00 13.34 255 SER B O 1
ATOM 5930 N N . ILE B 1 276 ? 15.916 -63.623 -120.410 1.00 13.21 256 ILE B N 1
ATOM 5931 C CA . ILE B 1 276 ? 17.115 -63.149 -121.114 1.00 13.79 256 ILE B CA 1
ATOM 5932 C C . ILE B 1 276 ? 16.797 -63.051 -122.602 1.00 14.00 256 ILE B C 1
ATOM 5933 O O . ILE B 1 276 ? 16.282 -63.999 -123.190 1.00 13.61 256 ILE B O 1
ATOM 5938 N N . GLY B 1 277 ? 17.128 -61.915 -123.214 1.00 14.11 257 GLY B N 1
ATOM 5939 C CA . GLY B 1 277 ? 16.995 -61.761 -124.645 1.00 14.22 257 GLY B CA 1
ATOM 5940 C C . GLY B 1 277 ? 18.098 -60.878 -125.191 1.00 14.50 257 GLY B C 1
ATOM 5941 O O . GLY B 1 277 ? 18.403 -59.846 -124.589 1.00 14.59 257 GLY B O 1
ATOM 5942 N N . PHE B 1 278 ? 18.704 -61.279 -126.302 1.00 14.14 258 PHE B N 1
ATOM 5943 C CA . PHE B 1 278 ? 19.683 -60.417 -126.956 1.00 14.96 258 PHE B CA 1
ATOM 5944 C C . PHE B 1 278 ? 19.290 -60.145 -128.394 1.00 14.85 258 PHE B C 1
ATOM 5945 O O . PHE B 1 278 ? 18.761 -61.021 -129.085 1.00 15.04 258 PHE B O 1
ATOM 5953 N N . GLN B 1 279 ? 19.516 -58.899 -128.807 1.00 14.69 259 GLN B N 1
ATOM 5954 C CA . GLN B 1 279 ? 19.075 -58.379 -130.089 1.00 15.46 259 GLN B CA 1
ATOM 5955 C C . GLN B 1 279 ? 20.259 -57.781 -130.811 1.00 15.46 259 GLN B C 1
ATOM 5956 O O . GLN B 1 279 ? 21.114 -57.166 -130.165 1.00 15.61 259 GLN B O 1
ATOM 5962 N N . PHE B 1 280 ? 20.303 -57.959 -132.129 1.00 15.40 260 PHE B N 1
ATOM 5963 C CA . PHE B 1 280 ? 21.281 -57.281 -132.966 1.00 16.28 260 PHE B CA 1
ATOM 5964 C C . PHE B 1 280 ? 20.627 -56.351 -133.972 1.00 16.65 260 PHE B C 1
ATOM 5965 O O . PHE B 1 280 ? 19.596 -56.665 -134.557 1.00 17.00 260 PHE B O 1
ATOM 5973 N N . ASN B 1 281 ? 21.270 -55.200 -134.158 1.00 17.75 261 ASN B N 1
ATOM 5974 C CA . ASN B 1 281 ? 21.103 -54.392 -135.347 1.00 17.66 261 ASN B CA 1
ATOM 5975 C C . ASN B 1 281 ? 21.686 -55.135 -136.541 1.00 17.95 261 ASN B C 1
ATOM 5976 O O . ASN B 1 281 ? 22.908 -55.205 -136.699 1.00 17.39 261 ASN B O 1
ATOM 5981 N N . ASN B 1 282 ? 20.811 -55.658 -137.392 1.00 18.74 262 ASN B N 1
ATOM 5982 C CA . ASN B 1 282 ? 21.220 -56.457 -138.547 1.00 20.03 262 ASN B CA 1
ATOM 5983 C C . ASN B 1 282 ? 22.121 -55.703 -139.542 1.00 21.73 262 ASN B C 1
ATOM 5984 O O . ASN B 1 282 ? 22.854 -56.331 -140.285 1.00 22.30 262 ASN B O 1
ATOM 5989 N N . ALA B 1 283 ? 22.039 -54.374 -139.558 1.00 23.44 263 ALA B N 1
ATOM 5990 C CA . ALA B 1 283 ? 22.930 -53.540 -140.379 1.00 24.50 263 ALA B CA 1
ATOM 5991 C C . ALA B 1 283 ? 24.381 -53.527 -139.873 1.00 24.75 263 ALA B C 1
ATOM 5992 O O . ALA B 1 283 ? 25.285 -53.211 -140.642 1.00 24.64 263 ALA B O 1
ATOM 5994 N N . LYS B 1 284 ? 24.601 -53.849 -138.594 1.00 24.23 264 LYS B N 1
ATOM 5995 C CA . LYS B 1 284 ? 25.943 -53.937 -138.007 1.00 24.75 264 LYS B CA 1
ATOM 5996 C C . LYS B 1 284 ? 26.443 -55.357 -137.718 1.00 25.75 264 LYS B C 1
ATOM 5997 O O . LYS B 1 284 ? 27.642 -55.621 -137.842 1.00 25.46 264 LYS B O 1
ATOM 6003 N N . TYR B 1 285 ? 25.552 -56.268 -137.331 1.00 24.75 265 TYR B N 1
ATOM 6004 C CA . TYR B 1 285 ? 25.937 -57.666 -137.121 1.00 25.52 265 TYR B CA 1
ATOM 6005 C C . TYR B 1 285 ? 24.783 -58.584 -137.457 1.00 26.42 265 TYR B C 1
ATOM 6006 O O . TYR B 1 285 ? 23.689 -58.414 -136.914 1.00 25.12 265 TYR B O 1
ATOM 6015 N N . ARG B 1 286 ? 25.033 -59.544 -138.348 1.00 27.72 266 ARG B N 1
ATOM 6016 C CA . ARG B 1 286 ? 24.066 -60.582 -138.681 1.00 29.23 266 ARG B CA 1
ATOM 6017 C C . ARG B 1 286 ? 24.554 -61.903 -138.112 1.00 28.83 266 ARG B C 1
ATOM 6018 O O . ARG B 1 286 ? 25.623 -62.376 -138.497 1.00 27.03 266 ARG B O 1
ATOM 6026 N N . PRO B 1 287 ? 23.769 -62.523 -137.207 1.00 27.71 267 PRO B N 1
ATOM 6027 C CA . PRO B 1 287 ? 24.197 -63.796 -136.652 1.00 26.85 267 PRO B CA 1
ATOM 6028 C C . PRO B 1 287 ? 24.154 -64.899 -137.711 1.00 26.71 267 PRO B C 1
ATOM 6029 O O . PRO B 1 287 ? 23.367 -64.813 -138.645 1.00 26.78 267 PRO B O 1
ATOM 6033 N N . THR B 1 288 ? 25.018 -65.898 -137.575 1.00 27.56 268 THR B N 1
ATOM 6034 C CA . THR B 1 288 ? 25.111 -66.991 -138.554 1.00 29.79 268 THR B CA 1
ATOM 6035 C C . THR B 1 288 ? 24.977 -68.400 -137.986 1.00 30.62 268 THR B C 1
ATOM 6036 O O . THR B 1 288 ? 24.758 -69.345 -138.748 1.00 31.95 268 THR B O 1
ATOM 6040 N N . GLU B 1 289 ? 25.083 -68.544 -136.668 1.00 29.95 269 GLU B N 1
ATOM 6041 C CA . GLU B 1 289 ? 25.155 -69.850 -136.033 1.00 29.46 269 GLU B CA 1
ATOM 6042 C C . GLU B 1 289 ? 23.951 -70.063 -135.111 1.00 28.00 269 GLU B C 1
ATOM 6043 O O . GLU B 1 289 ? 23.133 -69.162 -134.924 1.00 27.25 269 GLU B O 1
ATOM 6049 N N . ALA B 1 290 ? 23.844 -71.271 -134.556 1.00 26.92 270 ALA B N 1
ATOM 6050 C CA . ALA B 1 290 ? 22.757 -71.637 -133.642 1.00 24.98 270 ALA B CA 1
ATOM 6051 C C . ALA B 1 290 ? 22.692 -70.692 -132.436 1.00 23.55 270 ALA B C 1
ATOM 6052 O O . ALA B 1 290 ? 23.710 -70.144 -132.031 1.00 22.96 270 ALA B O 1
ATOM 6054 N N . PRO B 1 291 ? 21.489 -70.492 -131.857 1.00 21.92 271 PRO B N 1
ATOM 6055 C CA . PRO B 1 291 ? 21.362 -69.498 -130.783 1.00 21.14 271 PRO B CA 1
ATOM 6056 C C . PRO B 1 291 ? 22.376 -69.619 -129.638 1.00 20.57 271 PRO B C 1
ATOM 6057 O O . PRO B 1 291 ? 22.958 -68.607 -129.213 1.00 19.05 271 PRO B O 1
ATOM 6061 N N . GLU B 1 292 ? 22.617 -70.838 -129.151 1.00 20.59 272 GLU B N 1
ATOM 6062 C CA . GLU B 1 292 ? 23.554 -71.013 -128.034 1.00 22.20 272 GLU B CA 1
ATOM 6063 C C . GLU B 1 292 ? 25.004 -70.635 -128.426 1.00 21.51 272 GLU B C 1
ATOM 6064 O O . GLU B 1 292 ? 25.741 -70.097 -127.613 1.00 20.64 272 GLU B O 1
ATOM 6070 N N . ILE B 1 293 ? 25.386 -70.906 -129.667 1.00 21.87 273 ILE B N 1
ATOM 6071 C CA . ILE B 1 293 ? 26.706 -70.520 -130.164 1.00 22.66 273 ILE B CA 1
ATOM 6072 C C . ILE B 1 293 ? 26.785 -68.988 -130.245 1.00 21.38 273 ILE B C 1
ATOM 6073 O O . ILE B 1 293 ? 27.759 -68.387 -129.779 1.00 20.99 273 ILE B O 1
ATOM 6078 N N . GLU B 1 294 ? 25.746 -68.357 -130.786 1.00 20.77 274 GLU B N 1
ATOM 6079 C CA . GLU B 1 294 ? 25.703 -66.888 -130.848 1.00 20.48 274 GLU B CA 1
ATOM 6080 C C . GLU B 1 294 ? 25.763 -66.269 -129.453 1.00 20.02 274 GLU B C 1
ATOM 6081 O O . GLU B 1 294 ? 26.433 -65.255 -129.241 1.00 19.11 274 GLU B O 1
ATOM 6087 N N . PHE B 1 295 ? 25.083 -66.888 -128.491 1.00 19.37 275 PHE B N 1
ATOM 6088 C CA . PHE B 1 295 ? 25.135 -66.422 -127.113 1.00 19.12 275 PHE B CA 1
ATOM 6089 C C . PHE B 1 295 ? 26.561 -66.491 -126.549 1.00 20.16 275 PHE B C 1
ATOM 6090 O O . PHE B 1 295 ? 27.028 -65.537 -125.935 1.00 19.30 275 PHE B O 1
ATOM 6098 N N . ARG B 1 296 ? 27.257 -67.604 -126.766 1.00 22.34 276 ARG B N 1
ATOM 6099 C CA . ARG B 1 296 ? 28.635 -67.728 -126.253 1.00 24.83 276 ARG B CA 1
ATOM 6100 C C . ARG B 1 296 ? 29.589 -66.751 -126.936 1.00 22.77 276 ARG B C 1
ATOM 6101 O O . ARG B 1 296 ? 30.428 -66.142 -126.269 1.00 23.44 276 ARG B O 1
ATOM 6109 N N . LYS B 1 297 ? 29.430 -66.574 -128.241 1.00 22.21 277 LYS B N 1
ATOM 6110 C CA . LYS B 1 297 ? 30.200 -65.564 -128.987 1.00 22.11 277 LYS B CA 1
ATOM 6111 C C . LYS B 1 297 ? 29.987 -64.165 -128.397 1.00 21.73 277 LYS B C 1
ATOM 6112 O O . LYS B 1 297 ? 30.942 -63.407 -128.226 1.00 20.54 277 LYS B O 1
ATOM 6118 N N . LEU B 1 298 ? 28.741 -63.848 -128.041 1.00 20.36 278 LEU B N 1
ATOM 6119 C CA . LEU B 1 298 ? 28.429 -62.567 -127.397 1.00 19.81 278 LEU B CA 1
ATOM 6120 C C . LEU B 1 298 ? 29.110 -62.385 -126.050 1.00 19.43 278 LEU B C 1
ATOM 6121 O O . LEU B 1 298 ? 29.660 -61.321 -125.775 1.00 19.04 278 LEU B O 1
ATOM 6126 N N . LEU B 1 299 ? 29.084 -63.425 -125.218 1.00 19.82 279 LEU B N 1
ATOM 6127 C CA . LEU B 1 299 ? 29.742 -63.367 -123.911 1.00 20.85 279 LEU B CA 1
ATOM 6128 C C . LEU B 1 299 ? 31.280 -63.311 -124.003 1.00 21.58 279 LEU B C 1
ATOM 6129 O O . LEU B 1 299 ? 31.899 -62.742 -123.115 1.00 21.05 279 LEU B O 1
ATOM 6134 N N . LYS B 1 300 ? 31.885 -63.886 -125.049 1.00 24.20 280 LYS B N 1
ATOM 6135 C CA . LYS B 1 300 ? 33.348 -63.742 -125.265 1.00 26.44 280 LYS B CA 1
ATOM 6136 C C . LYS B 1 300 ? 33.659 -62.294 -125.649 1.00 25.58 280 LYS B C 1
ATOM 6137 O O . LYS B 1 300 ? 34.601 -61.699 -125.142 1.00 23.41 280 LYS B O 1
ATOM 6143 N N . LYS B 1 301 ? 32.837 -61.737 -126.536 1.00 24.66 281 LYS B N 1
ATOM 6144 C CA . LYS B 1 301 ? 32.929 -60.326 -126.947 1.00 24.94 281 LYS B CA 1
ATOM 6145 C C . LYS B 1 301 ? 32.755 -59.350 -125.776 1.00 23.51 281 LYS B C 1
ATOM 6146 O O . LYS B 1 301 ? 33.473 -58.354 -125.683 1.00 22.26 281 LYS B O 1
ATOM 6152 N N . TYR B 1 302 ? 31.812 -59.641 -124.878 1.00 21.64 282 TYR B N 1
ATOM 6153 C CA . TYR B 1 302 ? 31.499 -58.784 -123.718 1.00 20.83 282 TYR B CA 1
ATOM 6154 C C . TYR B 1 302 ? 31.566 -59.593 -122.408 1.00 21.84 282 TYR B C 1
ATOM 6155 O O . TYR B 1 302 ? 30.525 -59.951 -121.808 1.00 21.52 282 TYR B O 1
ATOM 6164 N N . PRO B 1 303 ? 32.794 -59.886 -121.943 1.00 22.62 283 PRO B N 1
ATOM 6165 C CA . PRO B 1 303 ? 32.969 -60.690 -120.725 1.00 22.80 283 PRO B CA 1
ATOM 6166 C C . PRO B 1 303 ? 32.266 -60.173 -119.474 1.00 21.62 283 PRO B C 1
ATOM 6167 O O . PRO B 1 303 ? 31.908 -60.974 -118.619 1.00 21.53 283 PRO B O 1
ATOM 6171 N N . ALA B 1 304 ? 32.059 -58.862 -119.364 1.00 20.34 284 ALA B N 1
ATOM 6172 C CA . ALA B 1 304 ? 31.295 -58.307 -118.236 1.00 20.19 284 ALA B CA 1
ATOM 6173 C C . ALA B 1 304 ? 29.874 -58.884 -118.199 1.00 19.51 284 ALA B C 1
ATOM 6174 O O . ALA B 1 304 ? 29.406 -59.331 -117.148 1.00 19.93 284 ALA B O 1
ATOM 6176 N N . ILE B 1 305 ? 29.214 -58.896 -119.354 1.00 18.73 285 ILE B N 1
ATOM 6177 C CA . ILE B 1 305 ? 27.893 -59.497 -119.493 1.00 19.00 285 ILE B CA 1
ATOM 6178 C C . ILE B 1 305 ? 27.958 -60.984 -119.141 1.00 19.69 285 ILE B C 1
ATOM 6179 O O . ILE B 1 305 ? 27.089 -61.496 -118.440 1.00 19.64 285 ILE B O 1
ATOM 6184 N N . GLY B 1 306 ? 28.989 -61.665 -119.630 1.00 19.38 286 GLY B N 1
ATOM 6185 C CA . GLY B 1 306 ? 29.238 -63.069 -119.287 1.00 20.44 286 GLY B CA 1
ATOM 6186 C C . GLY B 1 306 ? 29.253 -63.422 -117.809 1.00 20.30 286 GLY B C 1
ATOM 6187 O O . GLY B 1 306 ? 28.981 -64.572 -117.446 1.00 20.08 286 GLY B O 1
ATOM 6188 N N . GLU B 1 307 ? 29.568 -62.457 -116.947 1.00 20.80 287 GLU B N 1
ATOM 6189 C CA . GLU B 1 307 ? 29.603 -62.685 -115.504 1.00 20.90 287 GLU B CA 1
ATOM 6190 C C . GLU B 1 307 ? 28.243 -63.043 -114.889 1.00 20.19 287 GLU B C 1
ATOM 6191 O O . GLU B 1 307 ? 28.196 -63.615 -113.808 1.00 19.68 287 GLU B O 1
ATOM 6197 N N . HIS B 1 308 ? 27.151 -62.676 -115.554 1.00 18.15 288 HIS B N 1
ATOM 6198 C CA . HIS B 1 308 ? 25.808 -63.075 -115.122 1.00 18.13 288 HIS B CA 1
ATOM 6199 C C . HIS B 1 308 ? 25.581 -64.591 -115.209 1.00 18.09 288 HIS B C 1
ATOM 6200 O O . HIS B 1 308 ? 24.725 -65.125 -114.499 1.00 19.44 288 HIS B O 1
ATOM 6207 N N . PHE B 1 309 ? 26.310 -65.254 -116.102 1.00 17.71 289 PHE B N 1
ATOM 6208 C CA . PHE B 1 309 ? 25.924 -66.558 -116.621 1.00 18.34 289 PHE B CA 1
ATOM 6209 C C . PHE B 1 309 ? 26.853 -67.728 -116.284 1.00 20.11 289 PHE B C 1
ATOM 6210 O O . PHE B 1 309 ? 26.647 -68.818 -116.806 1.00 20.05 289 PHE B O 1
ATOM 6218 N N . LYS B 1 310 ? 27.809 -67.533 -115.377 1.00 23.48 290 LYS B N 1
ATOM 6219 C CA . LYS B 1 310 ? 28.804 -68.588 -115.035 1.00 26.05 290 LYS B CA 1
ATOM 6220 C C . LYS B 1 310 ? 28.176 -69.894 -114.514 1.00 27.45 290 LYS B C 1
ATOM 6221 O O . LYS B 1 310 ? 28.656 -70.983 -114.829 1.00 28.97 290 LYS B O 1
ATOM 6227 N N . ASP B 1 311 ? 27.124 -69.767 -113.707 1.00 27.86 291 ASP B N 1
ATOM 6228 C CA . ASP B 1 311 ? 26.369 -70.916 -113.172 1.00 28.00 291 ASP B CA 1
ATOM 6229 C C . ASP B 1 311 ? 24.973 -71.076 -113.792 1.00 26.14 291 ASP B C 1
ATOM 6230 O O . ASP B 1 311 ? 24.174 -71.909 -113.334 1.00 24.12 291 ASP B O 1
ATOM 6235 N N . ALA B 1 312 ? 24.673 -70.299 -114.826 1.00 22.66 292 ALA B N 1
ATOM 6236 C CA . ALA B 1 312 ? 23.316 -70.233 -115.354 1.00 22.51 292 ALA B CA 1
ATOM 6237 C C . ALA B 1 312 ? 23.030 -71.446 -116.212 1.00 21.94 292 ALA B C 1
ATOM 6238 O O . ALA B 1 312 ? 23.911 -71.974 -116.869 1.00 20.47 292 ALA B O 1
ATOM 6240 N N . VAL B 1 313 ? 21.779 -71.883 -116.207 1.00 22.43 293 VAL B N 1
ATOM 6241 C CA . VAL B 1 313 ? 21.361 -72.930 -117.120 1.00 22.90 293 VAL B CA 1
ATOM 6242 C C . VAL B 1 313 ? 20.064 -72.509 -117.768 1.00 22.66 293 VAL B C 1
ATOM 6243 O O . VAL B 1 313 ? 19.211 -71.874 -117.148 1.00 22.21 293 VAL B O 1
ATOM 6247 N N . ASN B 1 314 ? 19.921 -72.885 -119.023 1.00 23.30 294 ASN B N 1
ATOM 6248 C CA . ASN B 1 314 ? 18.751 -72.552 -119.789 1.00 23.98 294 ASN B CA 1
ATOM 6249 C C . ASN B 1 314 ? 17.568 -73.423 -119.325 1.00 23.73 294 ASN B C 1
ATOM 6250 O O . ASN B 1 314 ? 17.739 -74.618 -119.110 1.00 24.47 294 ASN B O 1
ATOM 6255 N N . ALA B 1 315 ? 16.400 -72.820 -119.106 1.00 21.81 295 ALA B N 1
ATOM 6256 C CA . ALA B 1 315 ? 15.201 -73.569 -118.698 1.00 21.15 295 ALA B CA 1
ATOM 6257 C C . ALA B 1 315 ? 14.187 -73.754 -119.833 1.00 22.11 295 ALA B C 1
ATOM 6258 O O . ALA B 1 315 ? 13.133 -74.353 -119.611 1.00 24.73 295 ALA B O 1
ATOM 6260 N N . ARG B 1 316 ? 14.495 -73.206 -121.011 1.00 20.96 296 ARG B N 1
ATOM 6261 C CA . ARG B 1 316 ? 13.709 -73.371 -122.241 1.00 21.55 296 ARG B CA 1
ATOM 6262 C C . ARG B 1 316 ? 14.665 -73.472 -123.410 1.00 21.12 296 ARG B C 1
ATOM 6263 O O . ARG B 1 316 ? 15.853 -73.235 -123.263 1.00 22.13 296 ARG B O 1
ATOM 6271 N N . GLU B 1 317 ? 14.137 -73.799 -124.578 1.00 22.22 297 GLU B N 1
ATOM 6272 C CA . GLU B 1 317 ? 14.894 -73.650 -125.812 1.00 22.89 297 GLU B CA 1
ATOM 6273 C C . GLU B 1 317 ? 14.935 -72.181 -126.172 1.00 20.85 297 GLU B C 1
ATOM 6274 O O . GLU B 1 317 ? 13.949 -71.474 -125.991 1.00 20.75 297 GLU B O 1
ATOM 6280 N N . TRP B 1 318 ? 16.087 -71.732 -126.659 1.00 19.06 298 TRP B N 1
ATOM 6281 C CA . TRP B 1 318 ? 16.195 -70.437 -127.315 1.00 18.16 298 TRP B CA 1
ATOM 6282 C C . TRP B 1 318 ? 15.213 -70.332 -128.471 1.00 17.79 298 TRP B C 1
ATOM 6283 O O . TRP B 1 318 ? 15.006 -71.293 -129.216 1.00 17.50 298 TRP B O 1
ATOM 6294 N N . ILE B 1 319 ? 14.635 -69.151 -128.638 1.00 17.80 299 ILE B N 1
ATOM 6295 C CA . ILE B 1 319 ? 13.879 -68.821 -129.844 1.00 18.76 299 ILE B CA 1
ATOM 6296 C C . ILE B 1 319 ? 14.645 -67.704 -130.552 1.00 18.50 299 ILE B C 1
ATOM 6297 O O . ILE B 1 319 ? 15.061 -66.745 -129.898 1.00 16.67 299 ILE B O 1
ATOM 6302 N N . TYR B 1 320 ? 14.830 -67.860 -131.865 1.00 18.27 300 TYR B N 1
ATOM 6303 C CA . TYR B 1 320 ? 15.463 -66.839 -132.716 1.00 19.06 300 TYR B CA 1
ATOM 6304 C C . TYR B 1 320 ? 14.442 -66.288 -133.695 1.00 18.56 300 TYR B C 1
ATOM 6305 O O . TYR B 1 320 ? 13.735 -67.056 -134.330 1.00 18.88 300 TYR B O 1
ATOM 6314 N N . ALA B 1 321 ? 14.386 -64.963 -133.816 1.00 19.04 301 ALA B N 1
ATOM 6315 C CA . ALA B 1 321 ? 13.540 -64.276 -134.797 1.00 19.81 301 ALA B CA 1
ATOM 6316 C C . ALA B 1 321 ? 14.455 -63.378 -135.639 1.00 20.12 301 ALA B C 1
ATOM 6317 O O . ALA B 1 321 ? 15.038 -62.444 -135.095 1.00 19.58 301 ALA B O 1
ATOM 6319 N N . PRO B 1 322 ? 14.623 -63.682 -136.947 1.00 21.73 302 PRO B N 1
ATOM 6320 C CA . PRO B 1 322 ? 15.615 -62.921 -137.740 1.00 22.10 302 PRO B CA 1
ATOM 6321 C C . PRO B 1 322 ? 15.256 -61.458 -138.077 1.00 21.50 302 PRO B C 1
ATOM 6322 O O . PRO B 1 322 ? 16.164 -60.631 -138.231 1.00 21.96 302 PRO B O 1
ATOM 6326 N N . ARG B 1 323 ? 13.970 -61.145 -138.211 1.00 21.85 303 ARG B N 1
ATOM 6327 C CA . ARG B 1 323 ? 13.524 -59.753 -138.442 1.00 22.11 303 ARG B CA 1
ATOM 6328 C C . ARG B 1 323 ? 12.268 -59.534 -137.616 1.00 21.60 303 ARG B C 1
ATOM 6329 O O . ARG B 1 323 ? 11.191 -59.996 -137.986 1.00 23.88 303 ARG B O 1
ATOM 6337 N N . ILE B 1 324 ? 12.406 -58.818 -136.512 1.00 20.19 304 ILE B N 1
ATOM 6338 C CA . ILE B 1 324 ? 11.274 -58.600 -135.596 1.00 19.93 304 ILE B CA 1
ATOM 6339 C C . ILE B 1 324 ? 10.422 -57.368 -135.919 1.00 19.57 304 ILE B C 1
ATOM 6340 O O . ILE B 1 324 ? 9.375 -57.180 -135.301 1.00 18.92 304 ILE B O 1
ATOM 6345 N N . ASN B 1 325 ? 10.831 -56.567 -136.908 1.00 18.46 305 ASN B N 1
ATOM 6346 C CA . ASN B 1 325 ? 10.201 -55.284 -137.186 1.00 18.24 305 ASN B CA 1
ATOM 6347 C C . ASN B 1 325 ? 9.256 -55.399 -138.381 1.00 18.72 305 ASN B C 1
ATOM 6348 O O . ASN B 1 325 ? 9.609 -55.989 -139.393 1.00 20.05 305 ASN B O 1
ATOM 6353 N N . TYR B 1 326 ? 8.068 -54.821 -138.250 1.00 18.70 306 TYR B N 1
ATOM 6354 C CA . TYR B 1 326 ? 7.112 -54.729 -139.355 1.00 18.65 306 TYR B CA 1
ATOM 6355 C C . TYR B 1 326 ? 6.122 -53.614 -139.043 1.00 18.61 306 TYR B C 1
ATOM 6356 O O . TYR B 1 326 ? 6.014 -53.152 -137.899 1.00 18.11 306 TYR B O 1
ATOM 6365 N N . ARG B 1 327 ? 5.445 -53.138 -140.076 1.00 19.02 307 ARG B N 1
ATOM 6366 C CA . ARG B 1 327 ? 4.376 -52.164 -139.914 1.00 19.84 307 ARG B CA 1
ATOM 6367 C C . ARG B 1 327 ? 3.290 -52.537 -140.907 1.00 19.63 307 ARG B C 1
ATOM 6368 O O . ARG B 1 327 ? 3.460 -53.491 -141.672 1.00 19.88 307 ARG B O 1
ATOM 6376 N N . SER B 1 328 ? 2.179 -51.806 -140.869 1.00 19.83 308 SER B N 1
ATOM 6377 C CA . SER B 1 328 ? 1.080 -51.997 -141.816 1.00 19.69 308 SER B CA 1
ATOM 6378 C C . SER B 1 328 ? 0.597 -50.668 -142.354 1.00 20.25 308 SER B C 1
ATOM 6379 O O . SER B 1 328 ? 0.635 -49.652 -141.656 1.00 20.23 308 SER B O 1
ATOM 6382 N N . VAL B 1 329 ? 0.138 -50.691 -143.602 1.00 21.13 309 VAL B N 1
ATOM 6383 C CA . VAL B 1 329 ? -0.353 -49.484 -144.276 1.00 21.79 309 VAL B CA 1
ATOM 6384 C C . VAL B 1 329 ? -1.735 -49.052 -143.776 1.00 21.74 309 VAL B C 1
ATOM 6385 O O . VAL B 1 329 ? -2.078 -47.875 -143.848 1.00 22.78 309 VAL B O 1
ATOM 6389 N N . GLN B 1 330 ? -2.516 -50.009 -143.289 1.00 21.11 310 GLN B N 1
ATOM 6390 C CA . GLN B 1 330 ? -3.853 -49.785 -142.720 1.00 21.40 310 GLN B CA 1
ATOM 6391 C C . GLN B 1 330 ? -4.082 -50.876 -141.685 1.00 20.07 310 GLN B C 1
ATOM 6392 O O . GLN B 1 330 ? -3.397 -51.890 -141.715 1.00 19.36 310 GLN B O 1
ATOM 6398 N N . ASN B 1 331 ? -5.009 -50.676 -140.756 1.00 18.01 311 ASN B N 1
ATOM 6399 C CA . ASN B 1 331 ? -5.315 -51.750 -139.812 1.00 18.18 311 ASN B CA 1
ATOM 6400 C C . ASN B 1 331 ? -6.759 -51.849 -139.328 1.00 17.40 311 ASN B C 1
ATOM 6401 O O . ASN B 1 331 ? -7.032 -52.613 -138.406 1.00 16.93 311 ASN B O 1
ATOM 6406 N N . VAL B 1 332 ? -7.670 -51.091 -139.951 1.00 17.50 312 VAL B N 1
ATOM 6407 C CA . VAL B 1 332 ? -9.100 -51.208 -139.705 1.00 17.27 312 VAL B CA 1
ATOM 6408 C C . VAL B 1 332 ? -9.846 -51.219 -141.033 1.00 18.39 312 VAL B C 1
ATOM 6409 O O . VAL B 1 332 ? -9.369 -50.682 -142.033 1.00 18.45 312 VAL B O 1
ATOM 6413 N N . GLY B 1 333 ? -11.002 -51.860 -141.019 1.00 18.69 313 GLY B N 1
ATOM 6414 C CA . GLY B 1 333 ? -11.928 -51.861 -142.151 1.00 19.57 313 GLY B CA 1
ATOM 6415 C C . GLY B 1 333 ? -13.338 -51.749 -141.617 1.00 20.22 313 GLY B C 1
ATOM 6416 O O . GLY B 1 333 ? -13.551 -51.440 -140.431 1.00 19.64 313 GLY B O 1
ATOM 6417 N N . ASP B 1 334 ? -14.307 -51.979 -142.496 1.00 20.44 314 ASP B N 1
ATOM 6418 C CA . ASP B 1 334 ? -15.704 -52.004 -142.095 1.00 21.47 314 ASP B CA 1
ATOM 6419 C C . ASP B 1 334 ? -15.965 -53.017 -140.995 1.00 20.46 314 ASP B C 1
ATOM 6420 O O . ASP B 1 334 ? -16.712 -52.735 -140.066 1.00 19.23 314 ASP B O 1
ATOM 6425 N N . ARG B 1 335 ? -15.339 -54.187 -141.112 1.00 20.20 315 ARG B N 1
ATOM 6426 C CA . ARG B 1 335 ? -15.658 -55.323 -140.265 1.00 20.90 315 ARG B CA 1
ATOM 6427 C C . ARG B 1 335 ? -14.452 -55.900 -139.528 1.00 19.52 315 ARG B C 1
ATOM 6428 O O . ARG B 1 335 ? -14.558 -57.012 -138.991 1.00 19.14 315 ARG B O 1
ATOM 6436 N N . PHE B 1 336 ? -13.333 -55.171 -139.475 1.00 17.67 316 PHE B N 1
ATOM 6437 C CA . PHE B 1 336 ? -12.154 -55.679 -138.765 1.00 17.46 316 PHE B CA 1
ATOM 6438 C C . PHE B 1 336 ? -11.307 -54.600 -138.130 1.00 16.70 316 PHE B C 1
ATOM 6439 O O . PHE B 1 336 ? -11.346 -53.439 -138.526 1.00 15.61 316 PHE B O 1
ATOM 6447 N N . CYS B 1 337 ? -10.566 -55.008 -137.108 1.00 16.41 317 CYS B N 1
ATOM 6448 C CA . CYS B 1 337 ? -9.471 -54.214 -136.591 1.00 16.89 317 CYS B CA 1
ATOM 6449 C C . CYS B 1 337 ? -8.354 -55.163 -136.224 1.00 16.47 317 CYS B C 1
ATOM 6450 O O . CYS B 1 337 ? -8.593 -56.181 -135.575 1.00 16.08 317 CYS B O 1
ATOM 6453 N N . LEU B 1 338 ? -7.148 -54.830 -136.666 1.00 16.34 318 LEU B N 1
ATOM 6454 C CA . LEU B 1 338 ? -5.942 -55.517 -136.235 1.00 16.68 318 LEU B CA 1
ATOM 6455 C C . LEU B 1 338 ? -5.400 -54.759 -135.041 1.00 16.61 318 LEU B C 1
ATOM 6456 O O . LEU B 1 338 ? -5.125 -53.554 -135.132 1.00 16.75 318 LEU B O 1
ATOM 6461 N N . LEU B 1 339 ? -5.245 -55.451 -133.912 1.00 16.06 319 LEU B N 1
ATOM 6462 C CA . LEU B 1 339 ? -4.593 -54.849 -132.748 1.00 16.21 319 LEU B CA 1
ATOM 6463 C C . LEU B 1 339 ? -3.098 -54.633 -133.060 1.00 16.25 319 LEU B C 1
ATOM 6464 O O . LEU B 1 339 ? -2.589 -55.131 -134.083 1.00 15.74 319 LEU B O 1
ATOM 6469 N N . PRO B 1 340 ? -2.402 -53.831 -132.234 1.00 17.47 320 PRO B N 1
ATOM 6470 C CA . PRO B 1 340 ? -1.029 -53.442 -132.582 1.00 17.38 320 PRO B CA 1
ATOM 6471 C C . PRO B 1 340 ? -0.073 -54.578 -132.924 1.00 18.15 320 PRO B C 1
ATOM 6472 O O . PRO B 1 340 ? 0.610 -54.504 -133.938 1.00 17.32 320 PRO B O 1
ATOM 6476 N N . GLN B 1 341 ? -0.074 -55.649 -132.146 1.00 19.55 321 GLN B N 1
ATOM 6477 C CA . GLN B 1 341 ? 0.852 -56.753 -132.418 1.00 21.79 321 GLN B CA 1
ATOM 6478 C C . GLN B 1 341 ? 0.590 -57.386 -133.813 1.00 20.21 321 GLN B C 1
ATOM 6479 O O . GLN B 1 341 ? 1.525 -57.811 -134.490 1.00 18.69 321 GLN B O 1
ATOM 6485 N N . ALA B 1 342 ? -0.660 -57.386 -134.275 1.00 18.61 322 ALA B N 1
ATOM 6486 C CA . ALA B 1 342 ? -0.983 -57.831 -135.644 1.00 18.91 322 ALA B CA 1
ATOM 6487 C C . ALA B 1 342 ? -0.698 -56.771 -136.741 1.00 18.96 322 ALA B C 1
ATOM 6488 O O . ALA B 1 342 ? -0.755 -57.081 -137.932 1.00 19.02 322 ALA B O 1
ATOM 6490 N N . THR B 1 343 ? -0.410 -55.536 -136.327 1.00 18.87 323 THR B N 1
ATOM 6491 C CA . THR B 1 343 ? -0.231 -54.386 -137.216 1.00 18.10 323 THR B CA 1
ATOM 6492 C C . THR B 1 343 ? 1.238 -54.038 -137.387 1.00 17.56 323 THR B C 1
ATOM 6493 O O . THR B 1 343 ? 1.730 -53.884 -138.508 1.00 17.97 323 THR B O 1
ATOM 6497 N N . GLY B 1 344 ? 1.928 -53.870 -136.265 1.00 17.26 324 GLY B N 1
ATOM 6498 C CA . GLY B 1 344 ? 3.302 -53.427 -136.278 1.00 16.47 324 GLY B CA 1
ATOM 6499 C C . GLY B 1 344 ? 4.006 -53.648 -134.958 1.00 17.03 324 GLY B C 1
ATOM 6500 O O . GLY B 1 344 ? 3.384 -53.705 -133.892 1.00 17.72 324 GLY B O 1
ATOM 6501 N N . PHE B 1 345 ? 5.311 -53.838 -135.058 1.00 16.75 325 PHE B N 1
ATOM 6502 C CA . PHE B 1 345 ? 6.172 -54.021 -133.907 1.00 16.36 325 PHE B CA 1
ATOM 6503 C C . PHE B 1 345 ? 7.554 -53.561 -134.313 1.00 16.17 325 PHE B C 1
ATOM 6504 O O . PHE B 1 345 ? 7.969 -53.793 -135.446 1.00 16.68 325 PHE B O 1
ATOM 6512 N N . ILE B 1 346 ? 8.278 -52.970 -133.373 1.00 15.98 326 ILE B N 1
ATOM 6513 C CA . ILE B 1 346 ? 9.621 -52.455 -133.644 1.00 15.63 326 ILE B CA 1
ATOM 6514 C C . ILE B 1 346 ? 10.693 -53.263 -132.912 1.00 15.67 326 ILE B C 1
ATOM 6515 O O . ILE B 1 346 ? 11.539 -53.885 -133.557 1.00 15.47 326 ILE B O 1
ATOM 6520 N N . ASP B 1 347 ? 10.669 -53.252 -131.583 1.00 15.23 327 ASP B N 1
ATOM 6521 C CA . ASP B 1 347 ? 11.737 -53.876 -130.800 1.00 15.36 327 ASP B CA 1
ATOM 6522 C C . ASP B 1 347 ? 11.290 -54.039 -129.351 1.00 15.35 327 ASP B C 1
ATOM 6523 O O . ASP B 1 347 ? 10.459 -53.273 -128.868 1.00 14.78 327 ASP B O 1
ATOM 6528 N N . PRO B 1 348 ? 11.876 -54.998 -128.622 1.00 15.51 328 PRO B N 1
ATOM 6529 C CA . PRO B 1 348 ? 11.603 -54.998 -127.178 1.00 15.82 328 PRO B CA 1
ATOM 6530 C C . PRO B 1 348 ? 12.128 -53.764 -126.412 1.00 15.48 328 PRO B C 1
ATOM 6531 O O . PRO B 1 348 ? 11.656 -53.488 -125.303 1.00 15.66 328 PRO B O 1
ATOM 6535 N N . LEU B 1 349 ? 13.073 -53.018 -126.985 1.00 15.00 329 LEU B N 1
ATOM 6536 C CA . LEU B 1 349 ? 13.681 -51.889 -126.292 1.00 15.62 329 LEU B CA 1
ATOM 6537 C C . LEU B 1 349 ? 12.665 -50.812 -125.890 1.00 15.99 329 LEU B C 1
ATOM 6538 O O . LEU B 1 349 ? 11.961 -50.265 -126.730 1.00 17.68 329 LEU B O 1
ATOM 6543 N N . PHE B 1 350 ? 12.615 -50.539 -124.590 1.00 15.41 330 PHE B N 1
ATOM 6544 C CA . PHE B 1 350 ? 11.691 -49.586 -123.936 1.00 15.77 330 PHE B CA 1
ATOM 6545 C C . PHE B 1 350 ? 10.284 -50.131 -123.727 1.00 15.36 330 PHE B C 1
ATOM 6546 O O . PHE B 1 350 ? 9.448 -49.450 -123.133 1.00 15.56 330 PHE B O 1
ATOM 6554 N N . SER B 1 351 ? 10.022 -51.344 -124.199 1.00 14.97 331 SER B N 1
ATOM 6555 C CA . SER B 1 351 ? 8.777 -52.038 -123.925 1.00 15.64 331 SER B CA 1
ATOM 6556 C C . SER B 1 351 ? 7.544 -51.239 -124.350 1.00 15.12 331 SER B C 1
ATOM 6557 O O . SER B 1 351 ? 6.565 -51.152 -123.614 1.00 15.00 331 SER B O 1
ATOM 6560 N N . ARG B 1 352 ? 7.604 -50.669 -125.549 1.00 15.15 332 ARG B N 1
ATOM 6561 C CA . ARG B 1 352 ? 6.504 -49.860 -126.071 1.00 15.59 332 ARG B CA 1
ATOM 6562 C C . ARG B 1 352 ? 5.346 -50.716 -126.597 1.00 15.93 332 ARG B C 1
ATOM 6563 O O . ARG B 1 352 ? 4.226 -50.230 -126.694 1.00 15.80 332 ARG B O 1
ATOM 6571 N N . GLY B 1 353 ? 5.616 -51.976 -126.941 1.00 16.18 333 GLY B N 1
ATOM 6572 C CA . GLY B 1 353 ? 4.598 -52.889 -127.457 1.00 16.21 333 GLY B CA 1
ATOM 6573 C C . GLY B 1 353 ? 3.376 -53.018 -126.566 1.00 16.27 333 GLY B C 1
ATOM 6574 O O . GLY B 1 353 ? 2.246 -52.892 -127.042 1.00 15.86 333 GLY B O 1
ATOM 6575 N N . LEU B 1 354 ? 3.598 -53.254 -125.272 1.00 16.20 334 LEU B N 1
ATOM 6576 C CA . LEU B 1 354 ? 2.487 -53.403 -124.315 1.00 16.16 334 LEU B CA 1
ATOM 6577 C C . LEU B 1 354 ? 1.701 -52.105 -124.144 1.00 15.26 334 LEU B C 1
ATOM 6578 O O . LEU B 1 354 ? 0.478 -52.126 -123.975 1.00 15.02 334 LEU B O 1
ATOM 6583 N N . ILE B 1 355 ? 2.409 -50.980 -124.196 1.00 14.66 335 ILE B N 1
ATOM 6584 C CA . ILE B 1 355 ? 1.761 -49.672 -124.088 1.00 14.67 335 ILE B CA 1
ATOM 6585 C C . ILE B 1 355 ? 0.821 -49.461 -125.265 1.00 14.41 335 ILE B C 1
ATOM 6586 O O . ILE B 1 355 ? -0.352 -49.110 -125.077 1.00 14.76 335 ILE B O 1
ATOM 6591 N N . THR B 1 356 ? 1.338 -49.662 -126.469 1.00 13.79 336 THR B N 1
ATOM 6592 C CA . THR B 1 356 ? 0.543 -49.496 -127.681 1.00 13.96 336 THR B CA 1
ATOM 6593 C C . THR B 1 356 ? -0.683 -50.411 -127.653 1.00 14.14 336 THR B C 1
ATOM 6594 O O . THR B 1 356 ? -1.796 -49.980 -127.958 1.00 14.84 336 THR B O 1
ATOM 6598 N N . THR B 1 357 ? -0.463 -51.664 -127.263 1.00 14.24 337 THR B N 1
ATOM 6599 C CA . THR B 1 357 ? -1.518 -52.660 -127.185 1.00 14.17 337 THR B CA 1
ATOM 6600 C C . THR B 1 357 ? -2.662 -52.215 -126.267 1.00 13.89 337 THR B C 1
ATOM 6601 O O . THR B 1 357 ? -3.823 -52.186 -126.676 1.00 13.61 337 THR B O 1
ATOM 6605 N N . PHE B 1 358 ? -2.333 -51.887 -125.030 1.00 13.17 338 PHE B N 1
ATOM 6606 C CA . PHE B 1 358 ? -3.362 -51.549 -124.066 1.00 13.67 338 PHE B CA 1
ATOM 6607 C C . PHE B 1 358 ? -4.109 -50.268 -124.463 1.00 14.17 338 PHE B C 1
ATOM 6608 O O . PHE B 1 358 ? -5.340 -50.191 -124.303 1.00 13.94 338 PHE B O 1
ATOM 6616 N N . GLU B 1 359 ? -3.385 -49.291 -125.014 1.00 14.88 339 GLU B N 1
ATOM 6617 C CA . GLU B 1 359 ? -4.026 -48.052 -125.434 1.00 15.64 339 GLU B CA 1
ATOM 6618 C C . GLU B 1 359 ? -4.962 -48.311 -126.609 1.00 15.32 339 GLU B C 1
ATOM 6619 O O . GLU B 1 359 ? -6.050 -47.740 -126.662 1.00 15.21 339 GLU B O 1
ATOM 6625 N N . SER B 1 360 ? -4.558 -49.175 -127.535 1.00 15.13 340 SER B N 1
ATOM 6626 C CA . SER B 1 360 ? -5.404 -49.480 -128.702 1.00 15.27 340 SER B CA 1
ATOM 6627 C C . SER B 1 360 ? -6.733 -50.122 -128.289 1.00 14.94 340 SER B C 1
ATOM 6628 O O . SER B 1 360 ? -7.801 -49.759 -128.794 1.00 14.85 340 SER B O 1
ATOM 6631 N N . ILE B 1 361 ? -6.661 -51.052 -127.350 1.00 14.69 341 ILE B N 1
ATOM 6632 C CA . ILE B 1 361 ? -7.862 -51.702 -126.823 1.00 14.97 341 ILE B CA 1
ATOM 6633 C C . ILE B 1 361 ? -8.797 -50.652 -126.188 1.00 15.65 341 ILE B C 1
ATOM 6634 O O . ILE B 1 361 ? -10.015 -50.665 -126.417 1.00 15.27 341 ILE B O 1
ATOM 6639 N N . LEU B 1 362 ? -8.212 -49.755 -125.404 1.00 15.48 342 LEU B N 1
ATOM 6640 C CA . LEU B 1 362 ? -8.953 -48.700 -124.735 1.00 17.11 342 LEU B CA 1
ATOM 6641 C C . LEU B 1 362 ? -9.628 -47.743 -125.728 1.00 16.80 342 LEU B C 1
ATOM 6642 O O . LEU B 1 362 ? -10.737 -47.275 -125.472 1.00 16.08 342 LEU B O 1
ATOM 6647 N N . ARG B 1 363 ? -8.978 -47.478 -126.857 1.00 16.15 343 ARG B N 1
ATOM 6648 C CA . ARG B 1 363 ? -9.591 -46.668 -127.916 1.00 16.22 343 ARG B CA 1
ATOM 6649 C C . ARG B 1 363 ? -10.612 -47.443 -128.747 1.00 15.95 343 ARG B C 1
ATOM 6650 O O . ARG B 1 363 ? -11.618 -46.872 -129.195 1.00 16.12 343 ARG B O 1
ATOM 6658 N N . LEU B 1 364 ? -10.342 -48.722 -128.997 1.00 15.23 344 LEU B N 1
ATOM 6659 C CA . LEU B 1 364 ? -11.167 -49.520 -129.884 1.00 15.51 344 LEU B CA 1
ATOM 6660 C C . LEU B 1 364 ? -12.491 -49.918 -129.253 1.00 16.03 344 LEU B C 1
ATOM 6661 O O . LEU B 1 364 ? -13.543 -49.841 -129.908 1.00 15.77 344 LEU B O 1
ATOM 6666 N N . ALA B 1 365 ? -12.422 -50.401 -128.018 1.00 15.76 345 ALA B N 1
ATOM 6667 C CA . ALA B 1 365 ? -13.566 -51.077 -127.417 1.00 16.30 345 ALA B CA 1
ATOM 6668 C C . ALA B 1 365 ? -14.843 -50.210 -127.399 1.00 16.64 345 ALA B C 1
ATOM 6669 O O . ALA B 1 365 ? -15.898 -50.685 -127.816 1.00 16.56 345 ALA B O 1
ATOM 6671 N N . PRO B 1 366 ? -14.746 -48.926 -127.000 1.00 17.41 346 PRO B N 1
ATOM 6672 C CA . PRO B 1 366 ? -15.977 -48.106 -127.035 1.00 17.47 346 PRO B CA 1
ATOM 6673 C C . PRO B 1 366 ? -16.575 -47.929 -128.439 1.00 17.86 346 PRO B C 1
ATOM 6674 O O . PRO B 1 366 ? -17.792 -47.825 -128.574 1.00 18.52 346 PRO B O 1
ATOM 6678 N N . LYS B 1 367 ? -15.738 -47.938 -129.470 1.00 17.67 347 LYS B N 1
ATOM 6679 C CA . LYS B 1 367 ? -16.195 -47.782 -130.855 1.00 17.78 347 LYS B CA 1
ATOM 6680 C C . LYS B 1 367 ? -16.892 -49.060 -131.353 1.00 18.22 347 LYS B C 1
ATOM 6681 O O . LYS B 1 367 ? -17.875 -49.004 -132.110 1.00 17.06 347 LYS B O 1
ATOM 6687 N N . VAL B 1 368 ? -16.377 -50.215 -130.927 1.00 17.68 348 VAL B N 1
ATOM 6688 C CA . VAL B 1 368 ? -17.011 -51.501 -131.238 1.00 18.32 348 VAL B CA 1
ATOM 6689 C C . VAL B 1 368 ? -18.386 -51.582 -130.563 1.00 18.87 348 VAL B C 1
ATOM 6690 O O . VAL B 1 368 ? -19.370 -52.031 -131.174 1.00 19.04 348 VAL B O 1
ATOM 6694 N N . LEU B 1 369 ? -18.454 -51.134 -129.315 1.00 19.71 349 LEU B N 1
ATOM 6695 C CA . LEU B 1 369 ? -19.725 -51.080 -128.596 1.00 21.92 349 LEU B CA 1
ATOM 6696 C C . LEU B 1 369 ? -20.748 -50.160 -129.266 1.00 23.11 349 LEU B C 1
ATOM 6697 O O . LEU B 1 369 ? -21.915 -50.538 -129.383 1.00 22.10 349 LEU B O 1
ATOM 6702 N N . ASP B 1 370 ? -20.306 -48.971 -129.686 1.00 23.48 350 ASP B N 1
ATOM 6703 C CA . ASP B 1 370 ? -21.143 -48.037 -130.466 1.00 24.88 350 ASP B CA 1
ATOM 6704 C C . ASP B 1 370 ? -21.670 -48.663 -131.738 1.00 23.14 350 ASP B C 1
ATOM 6705 O O . ASP B 1 370 ? -22.859 -48.528 -132.039 1.00 21.94 350 ASP B O 1
ATOM 6710 N N . ALA B 1 371 ? -20.765 -49.299 -132.487 1.00 20.97 351 ALA B N 1
ATOM 6711 C CA . ALA B 1 371 ? -21.088 -49.986 -133.747 1.00 20.63 351 ALA B CA 1
ATOM 6712 C C . ALA B 1 371 ? -22.132 -51.105 -133.570 1.00 21.04 351 ALA B C 1
ATOM 6713 O O . ALA B 1 371 ? -23.094 -51.203 -134.348 1.00 21.11 351 ALA B O 1
ATOM 6715 N N . ALA B 1 372 ? -21.948 -51.925 -132.539 1.00 21.13 352 ALA B N 1
ATOM 6716 C CA . ALA B 1 372 ? -22.871 -53.029 -132.247 1.00 21.84 352 ALA B CA 1
ATOM 6717 C C . ALA B 1 372 ? -24.226 -52.539 -131.739 1.00 23.14 352 ALA B C 1
ATOM 6718 O O . ALA B 1 372 ? -25.233 -53.206 -131.954 1.00 22.91 352 ALA B O 1
ATOM 6720 N N . ARG B 1 373 ? -24.245 -51.396 -131.060 1.00 23.50 353 ARG B N 1
ATOM 6721 C CA . ARG B 1 373 ? -25.502 -50.830 -130.562 1.00 25.35 353 ARG B CA 1
ATOM 6722 C C . ARG B 1 373 ? -26.274 -50.066 -131.634 1.00 27.04 353 ARG B C 1
ATOM 6723 O O . ARG B 1 373 ? -27.495 -50.050 -131.585 1.00 28.41 353 ARG B O 1
ATOM 6731 N N . SER B 1 374 ? -25.569 -49.469 -132.597 1.00 27.47 354 SER B N 1
ATOM 6732 C CA . SER B 1 374 ? -26.192 -48.747 -133.718 1.00 28.38 354 SER B CA 1
ATOM 6733 C C . SER B 1 374 ? -26.333 -49.603 -134.975 1.00 29.26 354 SER B C 1
ATOM 6734 O O . SER B 1 374 ? -26.988 -49.193 -135.930 1.00 30.45 354 SER B O 1
ATOM 6737 N N . ASN B 1 375 ? -25.737 -50.795 -134.963 1.00 29.57 355 ASN B N 1
ATOM 6738 C CA . ASN B 1 375 ? -25.608 -51.652 -136.142 1.00 31.07 355 ASN B CA 1
ATOM 6739 C C . ASN B 1 375 ? -25.062 -50.935 -137.391 1.00 31.26 355 ASN B C 1
ATOM 6740 O O . ASN B 1 375 ? -25.605 -51.064 -138.494 1.00 31.45 355 ASN B O 1
ATOM 6745 N N . ARG B 1 376 ? -23.987 -50.175 -137.190 1.00 29.99 356 ARG B N 1
ATOM 6746 C CA . ARG B 1 376 ? -23.262 -49.507 -138.267 1.00 30.44 356 ARG B CA 1
ATOM 6747 C C . ARG B 1 376 ? -21.821 -49.979 -138.226 1.00 26.44 356 ARG B C 1
ATOM 6748 O O . ARG B 1 376 ? -21.181 -49.887 -137.187 1.00 23.25 356 ARG B O 1
ATOM 6756 N N . TRP B 1 377 ? -21.329 -50.457 -139.363 1.00 24.20 357 TRP B N 1
ATOM 6757 C CA . TRP B 1 377 ? -19.997 -51.051 -139.481 1.00 23.41 357 TRP B CA 1
ATOM 6758 C C . TRP B 1 377 ? -19.295 -50.494 -140.719 1.00 23.21 357 TRP B C 1
ATOM 6759 O O . TRP B 1 377 ? -19.354 -51.079 -141.797 1.00 23.50 357 TRP B O 1
ATOM 6770 N N . GLN B 1 378 ? -18.637 -49.352 -140.535 1.00 23.18 358 GLN B N 1
ATOM 6771 C CA . GLN B 1 378 ? -17.916 -48.652 -141.603 1.00 24.39 358 GLN B CA 1
ATOM 6772 C C . GLN B 1 378 ? -16.506 -48.294 -141.124 1.00 22.13 358 GLN B C 1
ATOM 6773 O O . GLN B 1 378 ? -16.345 -47.824 -140.001 1.00 20.08 358 GLN B O 1
ATOM 6779 N N . ARG B 1 379 ? -15.513 -48.516 -141.990 1.00 21.42 359 ARG B N 1
ATOM 6780 C CA . ARG B 1 379 ? -14.103 -48.186 -141.724 1.00 21.96 359 ARG B CA 1
ATOM 6781 C C . ARG B 1 379 ? -13.930 -46.850 -141.002 1.00 21.95 359 ARG B C 1
ATOM 6782 O O . ARG B 1 379 ? -13.193 -46.767 -139.997 1.00 20.68 359 ARG B O 1
ATOM 6790 N N . GLU B 1 380 ? -14.634 -45.822 -141.489 1.00 21.61 360 GLU B N 1
ATOM 6791 C CA . GLU B 1 380 ? -14.517 -44.446 -140.966 1.00 21.70 360 GLU B CA 1
ATOM 6792 C C . GLU B 1 380 ? -14.736 -44.326 -139.460 1.00 21.69 360 GLU B C 1
ATOM 6793 O O . GLU B 1 380 ? -14.108 -43.486 -138.804 1.00 22.82 360 GLU B O 1
ATOM 6795 N N . GLN B 1 381 ? -15.599 -45.178 -138.906 1.00 20.49 361 GLN B N 1
ATOM 6796 C CA . GLN B 1 381 ? -15.845 -45.214 -137.464 1.00 21.03 361 GLN B CA 1
ATOM 6797 C C . GLN B 1 381 ? -14.606 -45.570 -136.641 1.00 19.93 361 GLN B C 1
ATOM 6798 O O . GLN B 1 381 ? -14.532 -45.208 -135.478 1.00 19.89 361 GLN B O 1
ATOM 6804 N N . PHE B 1 382 ? -13.664 -46.300 -137.235 1.00 19.45 362 PHE B N 1
ATOM 6805 C CA . PHE B 1 382 ? -12.508 -46.826 -136.510 1.00 19.63 362 PHE B CA 1
ATOM 6806 C C . PHE B 1 382 ? -11.206 -46.134 -136.911 1.00 20.06 362 PHE B C 1
ATOM 6807 O O . PHE B 1 382 ? -10.130 -46.561 -136.497 1.00 19.30 362 PHE B O 1
ATOM 6815 N N . ILE B 1 383 ? -11.305 -45.034 -137.652 1.00 20.15 363 ILE B N 1
ATOM 6816 C CA . ILE B 1 383 ? -10.121 -44.386 -138.208 1.00 21.42 363 ILE B CA 1
ATOM 6817 C C . ILE B 1 383 ? -9.142 -43.858 -137.136 1.00 20.48 363 ILE B C 1
ATOM 6818 O O . ILE B 1 383 ? -7.928 -43.877 -137.358 1.00 20.28 363 ILE B O 1
ATOM 6823 N N . GLU B 1 384 ? -9.644 -43.423 -135.982 1.00 19.53 364 GLU B N 1
ATOM 6824 C CA . GLU B 1 384 ? -8.753 -42.941 -134.906 1.00 20.23 364 GLU B CA 1
ATOM 6825 C C . GLU B 1 384 ? -7.943 -44.065 -134.225 1.00 18.70 364 GLU B C 1
ATOM 6826 O O . GLU B 1 384 ? -6.875 -43.814 -133.669 1.00 17.51 364 GLU B O 1
ATOM 6832 N N . VAL B 1 385 ? -8.441 -45.291 -134.305 1.00 17.17 365 VAL B N 1
ATOM 6833 C CA . VAL B 1 385 ? -7.719 -46.470 -133.819 1.00 17.11 365 VAL B CA 1
ATOM 6834 C C . VAL B 1 385 ? -6.518 -46.699 -134.734 1.00 17.14 365 VAL B C 1
ATOM 6835 O O . VAL B 1 385 ? -5.400 -46.901 -134.259 1.00 16.64 365 VAL B O 1
ATOM 6839 N N . GLU B 1 386 ? -6.761 -46.658 -136.040 1.00 17.38 366 GLU B N 1
ATOM 6840 C CA . GLU B 1 386 ? -5.684 -46.735 -137.025 1.00 18.18 366 GLU B CA 1
ATOM 6841 C C . GLU B 1 386 ? -4.677 -45.608 -136.871 1.00 18.23 366 GLU B C 1
ATOM 6842 O O . GLU B 1 386 ? -3.475 -45.857 -136.882 1.00 18.51 366 GLU B O 1
ATOM 6848 N N . ARG B 1 387 ? -5.161 -44.378 -136.728 1.00 18.05 367 ARG B N 1
ATOM 6849 C CA . ARG B 1 387 ? -4.268 -43.235 -136.588 1.00 19.41 367 ARG B CA 1
ATOM 6850 C C . ARG B 1 387 ? -3.344 -43.417 -135.385 1.00 18.83 367 ARG B C 1
ATOM 6851 O O . ARG B 1 387 ? -2.122 -43.218 -135.486 1.00 17.59 367 ARG B O 1
ATOM 6859 N N . HIS B 1 388 ? -3.940 -43.789 -134.254 1.00 17.14 368 HIS B N 1
ATOM 6860 C CA . HIS B 1 388 ? -3.172 -44.040 -133.056 1.00 17.01 368 HIS B CA 1
ATOM 6861 C C . HIS B 1 388 ? -2.119 -45.132 -133.278 1.00 16.92 368 HIS B C 1
ATOM 6862 O O . HIS B 1 388 ? -0.936 -44.932 -132.978 1.00 15.95 368 HIS B O 1
ATOM 6869 N N . CYS B 1 389 ? -2.545 -46.271 -133.808 1.00 17.04 369 CYS B N 1
ATOM 6870 C CA . CYS B 1 389 ? -1.654 -47.416 -133.909 1.00 18.21 369 CYS B CA 1
ATOM 6871 C C . CYS B 1 389 ? -0.512 -47.182 -134.905 1.00 18.32 369 CYS B C 1
ATOM 6872 O O . CYS B 1 389 ? 0.643 -47.470 -134.586 1.00 17.64 369 CYS B O 1
ATOM 6875 N N . LEU B 1 390 ? -0.819 -46.641 -136.082 1.00 18.46 370 LEU B N 1
ATOM 6876 C CA . LEU B 1 390 ? 0.232 -46.388 -137.080 1.00 19.79 370 LEU B CA 1
ATOM 6877 C C . LEU B 1 390 ? 1.209 -45.292 -136.619 1.00 19.34 370 LEU B C 1
ATOM 6878 O O . LEU B 1 390 ? 2.408 -45.406 -136.855 1.00 18.75 370 LEU B O 1
ATOM 6883 N N . ASN B 1 391 ? 0.703 -44.252 -135.957 1.00 18.76 371 ASN B N 1
ATOM 6884 C CA . ASN B 1 391 ? 1.576 -43.205 -135.400 1.00 18.94 371 ASN B CA 1
ATOM 6885 C C . ASN B 1 391 ? 2.453 -43.739 -134.261 1.00 18.42 371 ASN B C 1
ATOM 6886 O O . ASN B 1 391 ? 3.627 -43.372 -134.161 1.00 16.91 371 ASN B O 1
ATOM 6891 N N . ALA B 1 392 ? 1.889 -44.617 -133.427 1.00 16.58 372 ALA B N 1
ATOM 6892 C CA . ALA B 1 392 ? 2.654 -45.256 -132.340 1.00 16.85 372 ALA B CA 1
ATOM 6893 C C . ALA B 1 392 ? 3.800 -46.097 -132.880 1.00 16.10 372 ALA B C 1
ATOM 6894 O O . ALA B 1 392 ? 4.914 -46.039 -132.372 1.00 15.16 372 ALA B O 1
ATOM 6896 N N . VAL B 1 393 ? 3.527 -46.872 -133.914 1.00 15.91 373 VAL B N 1
ATOM 6897 C CA . VAL B 1 393 ? 4.552 -47.711 -134.522 1.00 16.80 373 VAL B CA 1
ATOM 6898 C C . VAL B 1 393 ? 5.638 -46.823 -135.180 1.00 17.18 373 VAL B C 1
ATOM 6899 O O . VAL B 1 393 ? 6.826 -47.111 -135.045 1.00 17.29 373 VAL B O 1
ATOM 6903 N N . ALA B 1 394 ? 5.237 -45.744 -135.860 1.00 17.11 374 ALA B N 1
ATOM 6904 C CA . ALA B 1 394 ? 6.219 -44.823 -136.475 1.00 17.36 374 ALA B CA 1
ATOM 6905 C C . ALA B 1 394 ? 7.108 -44.158 -135.419 1.00 18.06 374 ALA B C 1
ATOM 6906 O O . ALA B 1 394 ? 8.335 -44.088 -135.563 1.00 17.06 374 ALA B O 1
ATOM 6908 N N . THR B 1 395 ? 6.483 -43.683 -134.343 1.00 17.79 375 THR B N 1
ATOM 6909 C CA . THR B 1 395 ? 7.228 -43.090 -133.224 1.00 18.19 375 THR B CA 1
ATOM 6910 C C . THR B 1 395 ? 8.171 -44.101 -132.576 1.00 17.54 375 THR B C 1
ATOM 6911 O O . THR B 1 395 ? 9.300 -43.772 -132.243 1.00 17.17 375 THR B O 1
ATOM 6915 N N . ASN B 1 396 ? 7.685 -45.319 -132.392 1.00 16.96 376 ASN B N 1
ATOM 6916 C CA . ASN B 1 396 ? 8.473 -46.415 -131.819 1.00 16.86 376 ASN B CA 1
ATOM 6917 C C . ASN B 1 396 ? 9.686 -46.705 -132.703 1.00 16.13 376 ASN B C 1
ATOM 6918 O O . ASN B 1 396 ? 10.789 -46.929 -132.196 1.00 15.12 376 ASN B O 1
ATOM 6923 N N . ASP B 1 397 ? 9.472 -46.690 -134.016 1.00 15.74 377 ASP B N 1
ATOM 6924 C CA . ASP B 1 397 ? 10.552 -46.870 -134.990 1.00 16.84 377 ASP B CA 1
ATOM 6925 C C . ASP B 1 397 ? 11.642 -45.804 -134.854 1.00 16.90 377 ASP B C 1
ATOM 6926 O O . ASP B 1 397 ? 12.837 -46.138 -134.854 1.00 15.90 377 ASP B O 1
ATOM 6931 N N . GLN B 1 398 ? 11.232 -44.548 -134.718 1.00 17.07 378 GLN B N 1
ATOM 6932 C CA . GLN B 1 398 ? 12.192 -43.451 -134.571 1.00 19.00 378 GLN B CA 1
ATOM 6933 C C . GLN B 1 398 ? 12.908 -43.545 -133.213 1.00 17.31 378 GLN B C 1
ATOM 6934 O O . GLN B 1 398 ? 14.136 -43.439 -133.141 1.00 15.60 378 GLN B O 1
ATOM 6940 N N . LEU B 1 399 ? 12.144 -43.763 -132.143 1.00 16.55 379 LEU B N 1
ATOM 6941 C CA . LEU B 1 399 ? 12.722 -43.927 -130.790 1.00 16.34 379 LEU B CA 1
ATOM 6942 C C . LEU B 1 399 ? 13.823 -44.995 -130.745 1.00 15.99 379 LEU B C 1
ATOM 6943 O O . LEU B 1 399 ? 14.920 -44.759 -130.228 1.00 16.10 379 LEU B O 1
ATOM 6948 N N . VAL B 1 400 ? 13.504 -46.157 -131.300 1.00 15.99 380 VAL B N 1
ATOM 6949 C CA . VAL B 1 400 ? 14.364 -47.330 -131.216 1.00 15.99 380 VAL B CA 1
ATOM 6950 C C . VAL B 1 400 ? 15.559 -47.212 -132.173 1.00 16.32 380 VAL B C 1
ATOM 6951 O O . VAL B 1 400 ? 16.693 -47.450 -131.756 1.00 15.91 380 VAL B O 1
ATOM 6955 N N . SER B 1 401 ? 15.329 -46.869 -133.436 1.00 16.42 381 SER B N 1
ATOM 6956 C CA . SER B 1 401 ? 16.458 -46.723 -134.383 1.00 17.08 381 SER B CA 1
ATOM 6957 C C . SER B 1 401 ? 17.489 -45.693 -133.868 1.00 17.09 381 SER B C 1
ATOM 6958 O O . SER B 1 401 ? 18.681 -45.954 -133.894 1.00 16.34 381 SER B O 1
ATOM 6961 N N . CYS B 1 402 ? 17.025 -44.547 -133.373 1.00 17.77 382 CYS B N 1
ATOM 6962 C CA . CYS B 1 402 ? 17.923 -43.536 -132.812 1.00 17.84 382 CYS B CA 1
ATOM 6963 C C . CYS B 1 402 ? 18.610 -44.024 -131.538 1.00 17.49 382 CYS B C 1
ATOM 6964 O O . CYS B 1 402 ? 19.782 -43.737 -131.325 1.00 17.93 382 CYS B O 1
ATOM 6967 N N . SER B 1 403 ? 17.896 -44.796 -130.715 1.00 16.68 383 SER B N 1
ATOM 6968 C CA . SER B 1 403 ? 18.514 -45.487 -129.577 1.00 16.55 383 SER B CA 1
ATOM 6969 C C . SER B 1 403 ? 19.633 -46.467 -129.984 1.00 16.29 383 SER B C 1
ATOM 6970 O O . SER B 1 403 ? 20.713 -46.438 -129.406 1.00 16.68 383 SER B O 1
ATOM 6973 N N . TYR B 1 404 ? 19.389 -47.321 -130.971 1.00 16.77 384 TYR B N 1
ATOM 6974 C CA . TYR B 1 404 ? 20.460 -48.223 -131.457 1.00 17.24 384 TYR B CA 1
ATOM 6975 C C . TYR B 1 404 ? 21.696 -47.439 -131.937 1.00 18.67 384 TYR B C 1
ATOM 6976 O O . TYR B 1 404 ? 22.818 -47.921 -131.774 1.00 18.82 384 TYR B O 1
ATOM 6985 N N . GLU B 1 405 ? 21.508 -46.246 -132.509 1.00 19.36 385 GLU B N 1
ATOM 6986 C CA . GLU B 1 405 ? 22.658 -45.420 -132.894 1.00 20.90 385 GLU B CA 1
ATOM 6987 C C . GLU B 1 405 ? 23.387 -44.901 -131.643 1.00 20.32 385 GLU B C 1
ATOM 6988 O O . GLU B 1 405 ? 24.621 -44.892 -131.597 1.00 18.85 385 GLU B O 1
ATOM 6994 N N . ALA B 1 406 ? 22.628 -44.478 -130.632 1.00 18.73 386 ALA B N 1
ATOM 6995 C CA . ALA B 1 406 ? 23.209 -43.988 -129.386 1.00 18.44 386 ALA B CA 1
ATOM 6996 C C . ALA B 1 406 ? 23.935 -45.056 -128.554 1.00 18.28 386 ALA B C 1
ATOM 6997 O O . ALA B 1 406 ? 24.728 -44.705 -127.669 1.00 18.45 386 ALA B O 1
ATOM 6999 N N . PHE B 1 407 ? 23.684 -46.341 -128.843 1.00 17.60 387 PHE B N 1
ATOM 7000 C CA . PHE B 1 407 ? 24.455 -47.443 -128.252 1.00 17.99 387 PHE B CA 1
ATOM 7001 C C . PHE B 1 407 ? 25.967 -47.362 -128.522 1.00 18.51 387 PHE B C 1
ATOM 7002 O O . PHE B 1 407 ? 26.741 -48.044 -127.842 1.00 18.25 387 PHE B O 1
ATOM 7010 N N . SER B 1 408 ? 26.383 -46.582 -129.524 1.00 19.58 388 SER B N 1
ATOM 7011 C CA . SER B 1 408 ? 27.801 -46.498 -129.911 1.00 19.79 388 SER B CA 1
ATOM 7012 C C . SER B 1 408 ? 28.752 -45.923 -128.845 1.00 20.37 388 SER B C 1
ATOM 7013 O O . SER B 1 408 ? 29.957 -46.157 -128.917 1.00 20.70 388 SER B O 1
ATOM 7016 N N . ASP B 1 409 ? 28.231 -45.191 -127.862 1.00 19.80 389 ASP B N 1
ATOM 7017 C CA . ASP B 1 409 ? 29.081 -44.514 -126.880 1.00 19.95 389 ASP B CA 1
ATOM 7018 C C . ASP B 1 409 ? 28.315 -44.267 -125.592 1.00 19.30 389 ASP B C 1
ATOM 7019 O O . ASP B 1 409 ? 27.153 -43.874 -125.646 1.00 18.35 389 ASP B O 1
ATOM 7024 N N . PHE B 1 410 ? 28.949 -44.468 -124.432 1.00 18.41 390 PHE B N 1
ATOM 7025 C CA . PHE B 1 410 ? 28.223 -44.297 -123.181 1.00 18.57 390 PHE B CA 1
ATOM 7026 C C . PHE B 1 410 ? 27.755 -42.859 -122.944 1.00 19.37 390 PHE B C 1
ATOM 7027 O O . PHE B 1 410 ? 26.609 -42.637 -122.521 1.00 18.79 390 PHE B O 1
ATOM 7035 N N . HIS B 1 411 ? 28.648 -41.886 -123.151 1.00 19.79 391 HIS B N 1
ATOM 7036 C CA . HIS B 1 411 ? 28.278 -40.493 -122.909 1.00 20.21 391 HIS B CA 1
ATOM 7037 C C . HIS B 1 411 ? 27.126 -40.083 -123.833 1.00 18.65 391 HIS B C 1
ATOM 7038 O O . HIS B 1 411 ? 26.185 -39.437 -123.388 1.00 18.63 391 HIS B O 1
ATOM 7045 N N . LEU B 1 412 ? 27.181 -40.500 -125.092 1.00 18.26 392 LEU B N 1
ATOM 7046 C CA . LEU B 1 412 ? 26.071 -40.270 -126.018 1.00 18.06 392 LEU B CA 1
ATOM 7047 C C . LEU B 1 412 ? 24.772 -40.909 -125.503 1.00 17.64 392 LEU B C 1
ATOM 7048 O O . LEU B 1 412 ? 23.735 -40.241 -125.448 1.00 17.44 392 LEU B O 1
ATOM 7053 N N . TRP B 1 413 ? 24.837 -42.177 -125.094 1.00 17.11 393 TRP B N 1
ATOM 7054 C CA . TRP B 1 413 ? 23.675 -42.843 -124.504 1.00 16.63 393 TRP B CA 1
ATOM 7055 C C . TRP B 1 413 ? 23.108 -42.070 -123.312 1.00 16.90 393 TRP B C 1
ATOM 7056 O O . TRP B 1 413 ? 21.890 -41.927 -123.163 1.00 16.29 393 TRP B O 1
ATOM 7067 N N . ASN B 1 414 ? 23.994 -41.596 -122.448 1.00 17.10 394 ASN B N 1
ATOM 7068 C CA . ASN B 1 414 ? 23.591 -40.875 -121.253 1.00 17.28 394 ASN B CA 1
ATOM 7069 C C . ASN B 1 414 ? 22.801 -39.621 -121.625 1.00 17.12 394 ASN B C 1
ATOM 7070 O O . ASN B 1 414 ? 21.753 -39.365 -121.056 1.00 16.46 394 ASN B O 1
ATOM 7075 N N . VAL B 1 415 ? 23.285 -38.866 -122.599 1.00 17.58 395 VAL B N 1
ATOM 7076 C CA . VAL B 1 415 ? 22.554 -37.688 -123.056 1.00 17.62 395 VAL B CA 1
ATOM 7077 C C . VAL B 1 415 ? 21.224 -38.092 -123.719 1.00 17.25 395 VAL B C 1
ATOM 7078 O O . VAL B 1 415 ? 20.151 -37.578 -123.347 1.00 16.82 395 VAL B O 1
ATOM 7082 N N . TRP B 1 416 ? 21.303 -39.011 -124.675 1.00 16.43 396 TRP B N 1
ATOM 7083 C CA . TRP B 1 416 ? 20.121 -39.460 -125.426 1.00 17.09 396 TRP B CA 1
ATOM 7084 C C . TRP B 1 416 ? 18.973 -40.009 -124.535 1.00 16.58 396 TRP B C 1
ATOM 7085 O O . TRP B 1 416 ? 17.796 -39.737 -124.800 1.00 15.50 396 TRP B O 1
ATOM 7096 N N . HIS B 1 417 ? 19.305 -40.769 -123.490 1.00 16.64 397 HIS B N 1
ATOM 7097 C CA . HIS B 1 417 ? 18.252 -41.458 -122.706 1.00 16.39 397 HIS B CA 1
ATOM 7098 C C . HIS B 1 417 ? 17.317 -40.440 -122.040 1.00 16.48 397 HIS B C 1
ATOM 7099 O O . HIS B 1 417 ? 16.157 -40.734 -121.763 1.00 16.31 397 HIS B O 1
ATOM 7106 N N . ARG B 1 418 ? 17.817 -39.223 -121.827 1.00 15.89 398 ARG B N 1
ATOM 7107 C CA . ARG B 1 418 ? 16.993 -38.145 -121.320 1.00 16.28 398 ARG B CA 1
ATOM 7108 C C . ARG B 1 418 ? 15.873 -37.711 -122.266 1.00 15.71 398 ARG B C 1
ATOM 7109 O O . ARG B 1 418 ? 14.856 -37.232 -121.800 1.00 16.05 398 ARG B O 1
ATOM 7117 N N . VAL B 1 419 ? 16.055 -37.872 -123.572 1.00 16.20 399 VAL B N 1
ATOM 7118 C CA . VAL B 1 419 ? 14.998 -37.562 -124.554 1.00 16.12 399 VAL B CA 1
ATOM 7119 C C . VAL B 1 419 ? 13.849 -38.557 -124.391 1.00 16.58 399 VAL B C 1
ATOM 7120 O O . VAL B 1 419 ? 12.683 -38.162 -124.294 1.00 16.49 399 VAL B O 1
ATOM 7124 N N . TRP B 1 420 ? 14.185 -39.842 -124.316 1.00 16.29 400 TRP B N 1
ATOM 7125 C CA . TRP B 1 420 ? 13.192 -40.857 -123.982 1.00 16.20 400 TRP B CA 1
ATOM 7126 C C . TRP B 1 420 ? 12.531 -40.595 -122.624 1.00 15.63 400 TRP B C 1
ATOM 7127 O O . TRP B 1 420 ? 11.312 -40.610 -122.525 1.00 15.10 400 TRP B O 1
ATOM 7138 N N . LEU B 1 421 ? 13.336 -40.382 -121.585 1.00 15.42 401 LEU B N 1
ATOM 7139 C CA . LEU B 1 421 ? 12.814 -40.293 -120.222 1.00 15.45 401 LEU B CA 1
ATOM 7140 C C . LEU B 1 421 ? 11.840 -39.125 -120.039 1.00 15.71 401 LEU B C 1
ATOM 7141 O O . LEU B 1 421 ? 10.778 -39.301 -119.454 1.00 15.93 401 LEU B O 1
ATOM 7146 N N . SER B 1 422 ? 12.199 -37.938 -120.536 1.00 15.24 402 SER B N 1
ATOM 7147 C CA . SER B 1 422 ? 11.322 -36.782 -120.405 1.00 14.84 402 SER B CA 1
ATOM 7148 C C . SER B 1 422 ? 9.993 -36.991 -121.142 1.00 15.13 402 SER B C 1
ATOM 7149 O O . SER B 1 422 ? 8.937 -36.594 -120.637 1.00 15.79 402 SER B O 1
ATOM 7152 N N . GLY B 1 423 ? 10.049 -37.636 -122.307 1.00 15.72 403 GLY B N 1
ATOM 7153 C CA . GLY B 1 423 ? 8.850 -37.957 -123.080 1.00 16.39 403 GLY B CA 1
ATOM 7154 C C . GLY B 1 423 ? 7.929 -38.904 -122.349 1.00 17.20 403 GLY B C 1
ATOM 7155 O O . GLY B 1 423 ? 6.740 -38.614 -122.146 1.00 17.04 403 GLY B O 1
ATOM 7156 N N . SER B 1 424 ? 8.505 -40.029 -121.937 1.00 16.88 404 SER B N 1
ATOM 7157 C CA . SER B 1 424 ? 7.791 -41.035 -121.172 1.00 18.35 404 SER B CA 1
ATOM 7158 C C . SER B 1 424 ? 7.190 -40.460 -119.879 1.00 17.95 404 SER B C 1
ATOM 7159 O O . SER B 1 424 ? 6.044 -40.750 -119.559 1.00 16.97 404 SER B O 1
ATOM 7162 N N . ASN B 1 425 ? 7.955 -39.648 -119.146 1.00 17.97 405 ASN B N 1
ATOM 7163 C CA . ASN B 1 425 ? 7.434 -39.017 -117.925 1.00 18.35 405 ASN B CA 1
ATOM 7164 C C . ASN B 1 425 ? 6.232 -38.109 -118.196 1.00 18.40 405 ASN B C 1
ATOM 7165 O O . ASN B 1 425 ? 5.269 -38.111 -117.425 1.00 18.07 405 ASN B O 1
ATOM 7170 N N . LEU B 1 426 ? 6.282 -37.351 -119.290 1.00 18.22 406 LEU B N 1
ATOM 7171 C CA . LEU B 1 426 ? 5.138 -36.519 -119.687 1.00 18.76 406 LEU B CA 1
ATOM 7172 C C . LEU B 1 426 ? 3.909 -37.342 -120.080 1.00 18.15 406 LEU B C 1
ATOM 7173 O O . LEU B 1 426 ? 2.787 -36.996 -119.697 1.00 17.76 406 LEU B O 1
ATOM 7178 N N . GLY B 1 427 ? 4.121 -38.410 -120.848 1.00 17.85 407 GLY B N 1
ATOM 7179 C CA . GLY B 1 427 ? 3.029 -39.281 -121.278 1.00 17.80 407 GLY B CA 1
ATOM 7180 C C . GLY B 1 427 ? 2.358 -39.965 -120.105 1.00 17.95 407 GLY B C 1
ATOM 7181 O O . GLY B 1 427 ? 1.121 -40.032 -120.038 1.00 17.65 407 GLY B O 1
ATOM 7182 N N . SER B 1 428 ? 3.177 -40.457 -119.174 1.00 17.94 408 SER B N 1
ATOM 7183 C CA . SER B 1 428 ? 2.660 -41.118 -117.971 1.00 18.71 408 SER B CA 1
ATOM 7184 C C . SER B 1 428 ? 1.839 -40.145 -117.147 1.00 18.39 408 SER B C 1
ATOM 7185 O O . SER B 1 428 ? 0.754 -40.489 -116.670 1.00 18.40 408 SER B O 1
ATOM 7188 N N . ALA B 1 429 ? 2.344 -38.924 -116.985 1.00 18.44 409 ALA B N 1
ATOM 7189 C CA . ALA B 1 429 ? 1.596 -37.910 -116.233 1.00 18.70 409 ALA B CA 1
ATOM 7190 C C . ALA B 1 429 ? 0.258 -37.565 -116.896 1.00 18.73 409 ALA B C 1
ATOM 7191 O O . ALA B 1 429 ? -0.735 -37.385 -116.194 1.00 19.16 409 ALA B O 1
ATOM 7193 N N . PHE B 1 430 ? 0.224 -37.505 -118.226 1.00 18.88 410 PHE B N 1
ATOM 7194 C CA . PHE B 1 430 ? -1.028 -37.271 -118.962 1.00 20.10 410 PHE B CA 1
ATOM 7195 C C . PHE B 1 430 ? -2.045 -38.386 -118.726 1.00 19.38 410 PHE B C 1
ATOM 7196 O O . PHE B 1 430 ? -3.208 -38.116 -118.447 1.00 19.46 410 PHE B O 1
ATOM 7204 N N . LEU B 1 431 ? -1.597 -39.633 -118.830 1.00 19.01 411 LEU B N 1
ATOM 7205 C CA . LEU B 1 431 ? -2.462 -40.785 -118.573 1.00 19.41 411 LEU B CA 1
ATOM 7206 C C . LEU B 1 431 ? -2.957 -40.805 -117.122 1.00 20.12 411 LEU B C 1
ATOM 7207 O O . LEU B 1 431 ? -4.123 -41.101 -116.866 1.00 19.57 411 LEU B O 1
ATOM 7212 N N . GLN B 1 432 ? -2.074 -40.467 -116.189 1.00 20.91 412 GLN B N 1
ATOM 7213 C CA . GLN B 1 432 ? -2.452 -40.322 -114.793 1.00 23.59 412 GLN B CA 1
ATOM 7214 C C . GLN B 1 432 ? -3.555 -39.274 -114.590 1.00 22.59 412 GLN B C 1
ATOM 7215 O O . GLN B 1 432 ? -4.499 -39.499 -113.831 1.00 22.18 412 GLN B O 1
ATOM 7221 N N . LYS B 1 433 ? -3.426 -38.146 -115.278 1.00 22.88 413 LYS B N 1
ATOM 7222 C CA . LYS B 1 433 ? -4.438 -37.083 -115.259 1.00 24.40 413 LYS B CA 1
ATOM 7223 C C . LYS B 1 433 ? -5.781 -37.559 -115.841 1.00 22.88 413 LYS B C 1
ATOM 7224 O O . LYS B 1 433 ? -6.847 -37.286 -115.262 1.00 21.60 413 LYS B O 1
ATOM 7230 N N . LEU B 1 434 ? -5.738 -38.269 -116.964 1.00 21.10 414 LEU B N 1
ATOM 7231 C CA . LEU B 1 434 ? -6.953 -38.862 -117.529 1.00 21.47 414 LEU B CA 1
ATOM 7232 C C . LEU B 1 434 ? -7.641 -39.813 -116.543 1.00 21.20 414 LEU B C 1
ATOM 7233 O O . LEU B 1 434 ? -8.876 -39.787 -116.407 1.00 21.06 414 LEU B O 1
ATOM 7238 N N . LEU B 1 435 ? -6.850 -40.645 -115.869 1.00 21.07 415 LEU B N 1
ATOM 7239 C CA . LEU B 1 435 ? -7.400 -41.616 -114.910 1.00 22.94 415 LEU B CA 1
ATOM 7240 C C . LEU B 1 435 ? -8.053 -40.908 -113.730 1.00 24.48 415 LEU B C 1
ATOM 7241 O O . LEU B 1 435 ? -9.094 -41.323 -113.234 1.00 24.27 415 LEU B O 1
ATOM 7246 N N . HIS B 1 436 ? -7.407 -39.843 -113.290 1.00 26.82 416 HIS B N 1
ATOM 7247 C CA . HIS B 1 436 ? -7.902 -39.027 -112.196 1.00 31.10 416 HIS B CA 1
ATOM 7248 C C . HIS B 1 436 ? -9.237 -38.349 -112.547 1.00 29.47 416 HIS B C 1
ATOM 7249 O O . HIS B 1 436 ? -10.188 -38.390 -111.751 1.00 31.27 416 HIS B O 1
ATOM 7256 N N . ASP B 1 437 ? -9.315 -37.743 -113.733 1.00 28.42 417 ASP B N 1
ATOM 7257 C CA . ASP B 1 437 ? -10.556 -37.103 -114.207 1.00 28.00 417 ASP B CA 1
ATOM 7258 C C . ASP B 1 437 ? -11.663 -38.137 -114.411 1.00 27.88 417 ASP B C 1
ATOM 7259 O O . ASP B 1 437 ? -12.830 -37.856 -114.106 1.00 27.68 417 ASP B O 1
ATOM 7264 N N . LEU B 1 438 ? -11.308 -39.319 -114.923 1.00 26.17 418 LEU B N 1
ATOM 7265 C CA . LEU B 1 438 ? -12.287 -40.412 -115.094 1.00 26.11 418 LEU B CA 1
ATOM 7266 C C . LEU B 1 438 ? -12.847 -40.882 -113.754 1.00 26.77 418 LEU B C 1
ATOM 7267 O O . LEU B 1 438 ? -14.044 -41.088 -113.634 1.00 25.90 418 LEU B O 1
ATOM 7272 N N . GLU B 1 439 ? -11.982 -41.069 -112.765 1.00 29.30 419 GLU B N 1
ATOM 7273 C CA . GLU B 1 439 ? -12.434 -41.513 -111.442 1.00 34.17 419 GLU B CA 1
ATOM 7274 C C . GLU B 1 439 ? -13.345 -40.485 -110.757 1.00 35.95 419 GLU B C 1
ATOM 7275 O O . GLU B 1 439 ? -14.300 -40.855 -110.071 1.00 36.23 419 GLU B O 1
ATOM 7281 N N . HIS B 1 440 ? -13.073 -39.204 -110.979 1.00 36.10 420 HIS B N 1
ATOM 7282 C CA . HIS B 1 440 ? -13.864 -38.140 -110.367 1.00 38.12 420 HIS B CA 1
ATOM 7283 C C . HIS B 1 440 ? -15.164 -37.816 -111.081 1.00 36.54 420 HIS B C 1
ATOM 7284 O O . HIS B 1 440 ? -16.176 -37.570 -110.424 1.00 37.52 420 HIS B O 1
ATOM 7291 N N . SER B 1 441 ? -15.147 -37.804 -112.406 1.00 33.65 421 SER B N 1
ATOM 7292 C CA . SER B 1 441 ? -16.349 -37.486 -113.165 1.00 33.33 421 SER B CA 1
ATOM 7293 C C . SER B 1 441 ? -17.285 -38.691 -113.298 1.00 33.42 421 SER B C 1
ATOM 7294 O O . SER B 1 441 ? -18.494 -38.521 -113.422 1.00 33.81 421 SER B O 1
ATOM 7297 N N . GLY B 1 442 ? -16.719 -39.899 -113.306 1.00 32.58 422 GLY B N 1
ATOM 7298 C CA . GLY B 1 442 ? -17.418 -41.089 -113.783 1.00 33.00 422 GLY B CA 1
ATOM 7299 C C . GLY B 1 442 ? -17.853 -41.021 -115.244 1.00 33.27 422 GLY B C 1
ATOM 7300 O O . GLY B 1 442 ? -18.667 -41.838 -115.675 1.00 34.39 422 GLY B O 1
ATOM 7301 N N . ASP B 1 443 ? -17.307 -40.076 -116.017 1.00 31.21 423 ASP B N 1
ATOM 7302 C CA . ASP B 1 443 ? -17.821 -39.769 -117.356 1.00 31.90 423 ASP B CA 1
ATOM 7303 C C . ASP B 1 443 ? -16.936 -40.456 -118.393 1.00 29.36 423 ASP B C 1
ATOM 7304 O O . ASP B 1 443 ? -15.888 -39.940 -118.787 1.00 27.37 423 ASP B O 1
ATOM 7309 N N . ALA B 1 444 ? -17.379 -41.633 -118.812 1.00 29.42 424 ALA B N 1
ATOM 7310 C CA . ALA B 1 444 ? -16.665 -42.451 -119.785 1.00 28.18 424 ALA B CA 1
ATOM 7311 C C . ALA B 1 444 ? -16.562 -41.777 -121.155 1.00 27.71 424 ALA B C 1
ATOM 7312 O O . ALA B 1 444 ? -15.514 -41.838 -121.795 1.00 24.66 424 ALA B O 1
ATOM 7314 N N . ARG B 1 445 ? -17.650 -41.145 -121.594 1.00 29.05 425 ARG B N 1
ATOM 7315 C CA . ARG B 1 445 ? -17.687 -40.441 -122.883 1.00 31.22 425 ARG B CA 1
ATOM 7316 C C . ARG B 1 445 ? -16.657 -39.317 -122.900 1.00 28.82 425 ARG B C 1
ATOM 7317 O O . ARG B 1 445 ? -15.929 -39.147 -123.870 1.00 27.65 425 ARG B O 1
ATOM 7325 N N . GLN B 1 446 ? -16.610 -38.560 -121.815 1.00 27.36 426 GLN B N 1
ATOM 7326 C CA . GLN B 1 446 ? -15.612 -37.512 -121.643 1.00 28.20 426 GLN B CA 1
ATOM 7327 C C . GLN B 1 446 ? -14.189 -38.062 -121.687 1.00 25.61 426 GLN B C 1
ATOM 7328 O O . GLN B 1 446 ? -13.315 -37.446 -122.291 1.00 23.26 426 GLN B O 1
ATOM 7334 N N . PHE B 1 447 ? -13.949 -39.196 -121.026 1.00 23.38 427 PHE B N 1
ATOM 7335 C CA . PHE B 1 447 ? -12.624 -39.814 -121.079 1.00 22.67 427 PHE B CA 1
ATOM 7336 C C . PHE B 1 447 ? -12.261 -40.193 -122.526 1.00 21.16 427 PHE B C 1
ATOM 7337 O O . PHE B 1 447 ? -11.184 -39.837 -123.001 1.00 20.88 427 PHE B O 1
ATOM 7345 N N . ASP B 1 448 ? -13.163 -40.892 -123.216 1.00 19.87 428 ASP B N 1
ATOM 7346 C CA . ASP B 1 448 ? -12.909 -41.361 -124.585 1.00 19.63 428 ASP B CA 1
ATOM 7347 C C . ASP B 1 448 ? -12.563 -40.171 -125.510 1.00 19.83 428 ASP B C 1
ATOM 7348 O O . ASP B 1 448 ? -11.639 -40.249 -126.321 1.00 18.39 428 ASP B O 1
ATOM 7353 N N . ALA B 1 449 ? -13.330 -39.083 -125.381 1.00 19.69 429 ALA B N 1
ATOM 7354 C CA . ALA B 1 449 ? -13.107 -37.874 -126.178 1.00 20.38 429 ALA B CA 1
ATOM 7355 C C . ALA B 1 449 ? -11.775 -37.192 -125.848 1.00 19.89 429 ALA B C 1
ATOM 7356 O O . ALA B 1 449 ? -11.113 -36.690 -126.739 1.00 20.03 429 ALA B O 1
ATOM 7358 N N . ALA B 1 450 ? -11.401 -37.169 -124.567 1.00 19.47 430 ALA B N 1
ATOM 7359 C CA . ALA B 1 450 ? -10.160 -36.528 -124.140 1.00 19.06 430 ALA B CA 1
ATOM 7360 C C . ALA B 1 450 ? -8.936 -37.293 -124.632 1.00 19.03 430 ALA B C 1
ATOM 7361 O O . ALA B 1 450 ? -7.974 -36.687 -125.109 1.00 18.81 430 ALA B O 1
ATOM 7363 N N . LEU B 1 451 ? -8.980 -38.619 -124.539 1.00 18.50 431 LEU B N 1
ATOM 7364 C CA . LEU B 1 451 ? -7.927 -39.443 -125.135 1.00 19.05 431 LEU B CA 1
ATOM 7365 C C . LEU B 1 451 ? -7.823 -39.228 -126.648 1.00 19.03 431 LEU B C 1
ATOM 7366 O O . LEU B 1 451 ? -6.718 -39.151 -127.207 1.00 18.05 431 LEU B O 1
ATOM 7371 N N . GLU B 1 452 ? -8.972 -39.110 -127.309 1.00 19.23 432 GLU B N 1
ATOM 7372 C CA . GLU B 1 452 ? -8.988 -38.963 -128.753 1.00 20.05 432 GLU B CA 1
ATOM 7373 C C . GLU B 1 452 ? -8.537 -37.573 -129.215 1.00 19.90 432 GLU B C 1
ATOM 7374 O O . GLU B 1 452 ? -8.009 -37.424 -130.313 1.00 19.50 432 GLU B O 1
ATOM 7380 N N . ALA B 1 453 ? -8.735 -36.574 -128.367 1.00 19.59 433 ALA B N 1
ATOM 7381 C CA . ALA B 1 453 ? -8.439 -35.184 -128.716 1.00 20.46 433 ALA B CA 1
ATOM 7382 C C . ALA B 1 453 ? -6.964 -34.790 -128.519 1.00 19.83 433 ALA B C 1
ATOM 7383 O O . ALA B 1 453 ? -6.603 -33.639 -128.768 1.00 20.39 433 ALA B O 1
ATOM 7385 N N . VAL B 1 454 ? -6.112 -35.708 -128.058 1.00 18.97 434 VAL B N 1
ATOM 7386 C CA . VAL B 1 454 ? -4.690 -35.384 -127.880 1.00 18.25 434 VAL B CA 1
ATOM 7387 C C . VAL B 1 454 ? -4.076 -35.013 -129.228 1.00 17.80 434 VAL B C 1
ATOM 7388 O O . VAL B 1 454 ? -4.426 -35.590 -130.250 1.00 18.00 434 VAL B O 1
ATOM 7392 N N . ARG B 1 455 ? -3.174 -34.033 -129.216 1.00 18.07 435 ARG B N 1
ATOM 7393 C CA . ARG B 1 455 ? -2.571 -33.524 -130.442 1.00 18.29 435 ARG B CA 1
ATOM 7394 C C . ARG B 1 455 ? -1.616 -34.492 -131.090 1.00 17.93 435 ARG B C 1
ATOM 7395 O O . ARG B 1 455 ? -1.470 -34.489 -132.306 1.00 16.96 435 ARG B O 1
ATOM 7403 N N . PHE B 1 456 ? -0.983 -35.341 -130.284 1.00 17.36 436 PHE B N 1
ATOM 7404 C CA . PHE B 1 456 ? 0.061 -36.223 -130.781 1.00 17.49 436 PHE B CA 1
ATOM 7405 C C . PHE B 1 456 ? -0.222 -37.677 -130.401 1.00 17.10 436 PHE B C 1
ATOM 7406 O O . PHE B 1 456 ? 0.547 -38.274 -129.655 1.00 16.33 436 PHE B O 1
ATOM 7414 N N . PRO B 1 457 ? -1.330 -38.249 -130.921 1.00 17.95 437 PRO B N 1
ATOM 7415 C CA . PRO B 1 457 ? -1.630 -39.652 -130.601 1.00 17.78 437 PRO B CA 1
ATOM 7416 C C . PRO B 1 457 ? -0.509 -40.552 -131.088 1.00 18.02 437 PRO B C 1
ATOM 7417 O O . PRO B 1 457 ? 0.025 -40.343 -132.181 1.00 17.68 437 PRO B O 1
ATOM 7421 N N . GLY B 1 458 ? -0.108 -41.496 -130.238 1.00 18.72 438 GLY B N 1
ATOM 7422 C CA . GLY B 1 458 ? 0.997 -42.393 -130.545 1.00 19.01 438 GLY B CA 1
ATOM 7423 C C . GLY B 1 458 ? 2.386 -41.882 -130.207 1.00 19.45 438 GLY B C 1
ATOM 7424 O O . GLY B 1 458 ? 3.346 -42.623 -130.351 1.00 20.31 438 GLY B O 1
ATOM 7425 N N . CYS B 1 459 ? 2.503 -40.630 -129.769 1.00 18.25 439 CYS B N 1
ATOM 7426 C CA . CYS B 1 459 ? 3.789 -40.041 -129.444 1.00 18.36 439 CYS B CA 1
ATOM 7427 C C . CYS B 1 459 ? 4.003 -40.088 -127.944 1.00 18.02 439 CYS B C 1
ATOM 7428 O O . CYS B 1 459 ? 3.036 -40.182 -127.171 1.00 17.42 439 CYS B O 1
ATOM 7431 N N . LEU B 1 460 ? 5.260 -40.013 -127.522 1.00 18.28 440 LEU B N 1
ATOM 7432 C CA . LEU B 1 460 ? 5.599 -40.312 -126.134 1.00 18.46 440 LEU B CA 1
ATOM 7433 C C . LEU B 1 460 ? 4.880 -39.439 -125.118 1.00 18.32 440 LEU B C 1
ATOM 7434 O O . LEU B 1 460 ? 4.488 -39.941 -124.065 1.00 18.38 440 LEU B O 1
ATOM 7439 N N . SER B 1 461 ? 4.705 -38.149 -125.420 1.00 16.64 441 SER B N 1
ATOM 7440 C CA . SER B 1 461 ? 4.070 -37.234 -124.482 1.00 16.52 441 SER B CA 1
ATOM 7441 C C . SER B 1 461 ? 2.546 -37.165 -124.614 1.00 16.75 441 SER B C 1
ATOM 7442 O O . SER B 1 461 ? 1.902 -36.570 -123.756 1.00 17.12 441 SER B O 1
ATOM 7445 N N . LEU B 1 462 ? 1.997 -37.695 -125.705 1.00 16.56 442 LEU B N 1
ATOM 7446 C CA . LEU B 1 462 ? 0.578 -37.584 -126.090 1.00 17.86 442 LEU B CA 1
ATOM 7447 C C . LEU B 1 462 ? 0.136 -36.172 -126.483 1.00 17.78 442 LEU B C 1
ATOM 7448 O O . LEU B 1 462 ? -0.538 -36.022 -127.509 1.00 17.92 442 LEU B O 1
ATOM 7453 N N . ASP B 1 463 ? 0.469 -35.169 -125.669 1.00 18.21 443 ASP B N 1
ATOM 7454 C CA . ASP B 1 463 ? -0.064 -33.806 -125.871 1.00 18.91 443 ASP B CA 1
ATOM 7455 C C . ASP B 1 463 ? 0.861 -32.617 -125.518 1.00 19.03 443 ASP B C 1
ATOM 7456 O O . ASP B 1 463 ? 0.372 -31.490 -125.355 1.00 19.18 443 ASP B O 1
ATOM 7461 N N . SER B 1 464 ? 2.174 -32.836 -125.431 1.00 18.22 444 SER B N 1
ATOM 7462 C CA . SER B 1 464 ? 3.126 -31.746 -125.158 1.00 17.83 444 SER B CA 1
ATOM 7463 C C . SER B 1 464 ? 3.845 -31.313 -126.439 1.00 17.54 444 SER B C 1
ATOM 7464 O O . SER B 1 464 ? 4.769 -31.989 -126.883 1.00 16.39 444 SER B O 1
ATOM 7467 N N . PRO B 1 465 ? 3.424 -30.184 -127.056 1.00 17.99 445 PRO B N 1
ATOM 7468 C CA . PRO B 1 465 ? 4.134 -29.770 -128.281 1.00 17.52 445 PRO B CA 1
ATOM 7469 C C . PRO B 1 465 ? 5.636 -29.541 -128.100 1.00 17.37 445 PRO B C 1
ATOM 7470 O O . PRO B 1 465 ? 6.429 -29.914 -128.977 1.00 17.07 445 PRO B O 1
ATOM 7474 N N . ALA B 1 466 ? 6.023 -28.948 -126.976 1.00 17.38 446 ALA B N 1
ATOM 7475 C CA . ALA B 1 466 ? 7.445 -28.705 -126.695 1.00 18.83 446 ALA B CA 1
ATOM 7476 C C . ALA B 1 466 ? 8.231 -30.009 -126.670 1.00 18.18 446 ALA B C 1
ATOM 7477 O O . ALA B 1 466 ? 9.278 -30.114 -127.299 1.00 18.02 446 ALA B O 1
ATOM 7479 N N . TYR B 1 467 ? 7.706 -31.013 -125.974 1.00 17.88 447 TYR B N 1
ATOM 7480 C CA . TYR B 1 467 ? 8.389 -32.296 -125.948 1.00 17.11 447 TYR B CA 1
ATOM 7481 C C . TYR B 1 467 ? 8.518 -32.888 -127.362 1.00 16.65 447 TYR B C 1
ATOM 7482 O O . TYR B 1 467 ? 9.592 -33.354 -127.739 1.00 17.05 447 TYR B O 1
ATOM 7491 N N . GLU B 1 468 ? 7.436 -32.880 -128.140 1.00 16.36 448 GLU B N 1
ATOM 7492 C CA . GLU B 1 468 ? 7.474 -33.502 -129.461 1.00 16.64 448 GLU B CA 1
ATOM 7493 C C . GLU B 1 468 ? 8.458 -32.798 -130.404 1.00 16.32 448 GLU B C 1
ATOM 7494 O O . GLU B 1 468 ? 9.075 -33.430 -131.243 1.00 15.48 448 GLU B O 1
ATOM 7500 N N . SER B 1 469 ? 8.614 -31.488 -130.222 1.00 16.82 449 SER B N 1
ATOM 7501 C CA . SER B 1 469 ? 9.661 -30.726 -130.889 1.00 17.38 449 SER B CA 1
ATOM 7502 C C . SER B 1 469 ? 11.047 -31.244 -130.508 1.00 16.58 449 SER B C 1
ATOM 7503 O O . SER B 1 469 ? 11.881 -31.487 -131.375 1.00 16.26 449 SER B O 1
ATOM 7506 N N . LEU B 1 470 ? 11.281 -31.429 -129.212 1.00 16.32 450 LEU B N 1
ATOM 7507 C CA . LEU B 1 470 ? 12.554 -31.978 -128.731 1.00 16.72 450 LEU B CA 1
ATOM 7508 C C . LEU B 1 470 ? 12.819 -33.352 -129.340 1.00 16.57 450 LEU B C 1
ATOM 7509 O O . LEU B 1 470 ? 13.924 -33.617 -129.826 1.00 16.01 450 LEU B O 1
ATOM 7514 N N . PHE B 1 471 ? 11.781 -34.197 -129.364 1.00 16.43 451 PHE B N 1
ATOM 7515 C CA . PHE B 1 471 ? 11.898 -35.545 -129.912 1.00 16.79 451 PHE B CA 1
ATOM 7516 C C . PHE B 1 471 ? 12.218 -35.542 -131.403 1.00 17.07 451 PHE B C 1
ATOM 7517 O O . PHE B 1 471 ? 13.151 -36.222 -131.834 1.00 15.99 451 PHE B O 1
ATOM 7525 N N . ARG B 1 472 ? 11.461 -34.774 -132.188 1.00 18.04 452 ARG B N 1
ATOM 7526 C CA . ARG B 1 472 ? 11.703 -34.682 -133.632 1.00 19.60 452 ARG B CA 1
ATOM 7527 C C . ARG B 1 472 ? 13.139 -34.195 -133.894 1.00 19.12 452 ARG B C 1
ATOM 7528 O O . ARG B 1 472 ? 13.860 -34.760 -134.720 1.00 18.81 452 ARG B O 1
ATOM 7536 N N . GLN B 1 473 ? 13.544 -33.148 -133.187 1.00 19.30 453 GLN B N 1
ATOM 7537 C CA . GLN B 1 473 ? 14.843 -32.516 -133.445 1.00 19.85 453 GLN B CA 1
ATOM 7538 C C . GLN B 1 473 ? 15.999 -33.405 -132.991 1.00 19.41 453 GLN B C 1
ATOM 7539 O O . GLN B 1 473 ? 17.035 -33.470 -133.660 1.00 18.41 453 GLN B O 1
ATOM 7545 N N . SER B 1 474 ? 15.806 -34.103 -131.870 1.00 18.27 454 SER B N 1
ATOM 7546 C CA . SER B 1 474 ? 16.795 -35.053 -131.376 1.00 18.31 454 SER B CA 1
ATOM 7547 C C . SER B 1 474 ? 16.951 -36.236 -132.321 1.00 18.70 454 SER B C 1
ATOM 7548 O O . SER B 1 474 ? 18.073 -36.656 -132.598 1.00 18.54 454 SER B O 1
ATOM 7551 N N . CYS B 1 475 ? 15.838 -36.777 -132.814 1.00 19.64 455 CYS B N 1
ATOM 7552 C CA . CYS B 1 475 ? 15.903 -37.867 -133.796 1.00 20.66 455 CYS B CA 1
ATOM 7553 C C . CYS B 1 475 ? 16.616 -37.435 -135.081 1.00 21.72 455 CYS B C 1
ATOM 7554 O O . CYS B 1 475 ? 17.386 -38.206 -135.618 1.00 21.14 455 CYS B O 1
ATOM 7557 N N . GLN B 1 476 ? 16.368 -36.214 -135.556 1.00 23.02 456 GLN B N 1
ATOM 7558 C CA . GLN B 1 476 ? 17.102 -35.663 -136.720 1.00 25.31 456 GLN B CA 1
ATOM 7559 C C . GLN B 1 476 ? 18.612 -35.597 -136.480 1.00 23.74 456 GLN B C 1
ATOM 7560 O O . GLN B 1 476 ? 19.404 -35.927 -137.357 1.00 23.78 456 GLN B O 1
ATOM 7566 N N . VAL B 1 477 ? 19.001 -35.146 -135.294 1.00 22.94 457 VAL B N 1
ATOM 7567 C CA . VAL B 1 477 ? 20.421 -35.121 -134.910 1.00 23.93 457 VAL B CA 1
ATOM 7568 C C . VAL B 1 477 ? 21.025 -36.526 -135.005 1.00 23.65 457 VAL B C 1
ATOM 7569 O O . VAL B 1 477 ? 22.086 -36.704 -135.591 1.00 23.21 457 VAL B O 1
ATOM 7573 N N . MET B 1 478 ? 20.333 -37.514 -134.442 1.00 23.86 458 MET B N 1
ATOM 7574 C CA . MET B 1 478 ? 20.808 -38.896 -134.442 1.00 24.59 458 MET B CA 1
ATOM 7575 C C . MET B 1 478 ? 20.850 -39.528 -135.828 1.00 26.77 458 MET B C 1
ATOM 7576 O O . MET B 1 478 ? 21.791 -40.257 -136.140 1.00 28.15 458 MET B O 1
ATOM 7581 N N . GLN B 1 479 ? 19.843 -39.266 -136.659 1.00 28.71 459 GLN B N 1
ATOM 7582 C CA . GLN B 1 479 ? 19.835 -39.824 -138.016 1.00 31.49 459 GLN B CA 1
ATOM 7583 C C . 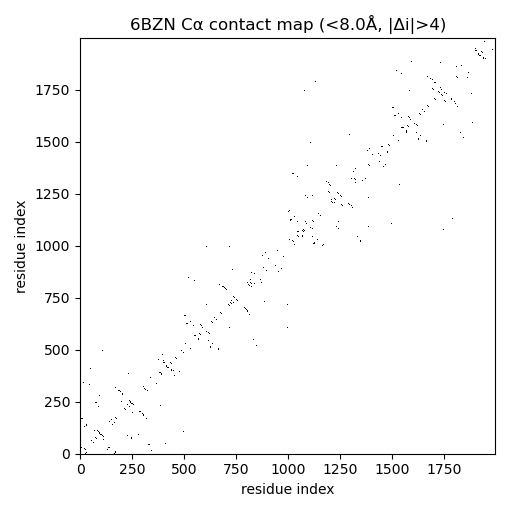GLN B 1 479 ? 20.959 -39.245 -138.880 1.00 32.17 459 GLN B C 1
ATOM 7584 O O . GLN B 1 479 ? 21.590 -39.976 -139.637 1.00 31.06 459 GLN B O 1
ATOM 7590 N N . GLN B 1 480 ? 21.201 -37.943 -138.740 1.00 33.40 460 GLN B N 1
ATOM 7591 C CA . GLN B 1 480 ? 22.315 -37.266 -139.407 1.00 36.87 460 GLN B CA 1
ATOM 7592 C C . GLN B 1 480 ? 23.673 -37.798 -138.929 1.00 37.62 460 GLN B C 1
ATOM 7593 O O . GLN B 1 480 ? 24.585 -38.001 -139.736 1.00 38.13 460 GLN B O 1
ATOM 7599 N N . ALA B 1 481 ? 23.785 -38.018 -137.620 1.00 36.91 461 ALA B N 1
ATOM 7600 C CA . ALA B 1 481 ? 24.974 -38.601 -137.002 1.00 39.62 461 ALA B CA 1
ATOM 7601 C C . ALA B 1 481 ? 25.309 -39.996 -137.529 1.00 40.83 461 ALA B C 1
ATOM 7602 O O . ALA B 1 481 ? 26.482 -40.304 -137.732 1.00 41.85 461 ALA B O 1
ATOM 7604 N N . ARG B 1 482 ? 24.295 -40.839 -137.728 1.00 41.46 462 ARG B N 1
ATOM 7605 C CA . ARG B 1 482 ? 24.499 -42.158 -138.345 1.00 42.26 462 ARG B CA 1
ATOM 7606 C C . ARG B 1 482 ? 24.890 -41.998 -139.812 1.00 42.80 462 ARG B C 1
ATOM 7607 O O . ARG B 1 482 ? 25.892 -42.572 -140.248 1.00 39.59 462 ARG B O 1
ATOM 7615 N N . GLU B 1 483 ? 24.092 -41.233 -140.560 1.00 43.61 463 GLU B N 1
ATOM 7616 C CA . GLU B 1 483 ? 24.330 -41.006 -141.998 1.00 46.24 463 GLU B CA 1
ATOM 7617 C C . GLU B 1 483 ? 25.763 -40.580 -142.300 1.00 44.25 463 GLU B C 1
ATOM 7618 O O . GLU B 1 483 ? 26.389 -41.121 -143.210 1.00 42.86 463 GLU B O 1
ATOM 7624 N N . GLN B 1 484 ? 26.272 -39.632 -141.516 1.00 42.73 464 GLN B N 1
ATOM 7625 C CA . GLN B 1 484 ? 27.544 -38.968 -141.805 1.00 42.65 464 GLN B CA 1
ATOM 7626 C C . GLN B 1 484 ? 28.641 -39.269 -140.786 1.00 41.29 464 GLN B C 1
ATOM 7627 O O . GLN B 1 484 ? 29.589 -38.496 -140.654 1.00 42.86 464 GLN B O 1
ATOM 7633 N N . ALA B 1 485 ? 28.512 -40.394 -140.082 1.00 42.04 465 ALA B N 1
ATOM 7634 C CA . ALA B 1 485 ? 29.465 -40.823 -139.056 1.00 41.36 465 ALA B CA 1
ATOM 7635 C C . ALA B 1 485 ? 30.069 -39.653 -138.275 1.00 40.78 465 ALA B C 1
ATOM 7636 O O . ALA B 1 485 ? 31.286 -39.479 -138.248 1.00 39.26 465 ALA B O 1
ATOM 7638 N N . ARG B 1 486 ? 29.201 -38.845 -137.660 1.00 39.46 466 ARG B N 1
ATOM 7639 C CA . ARG B 1 486 ? 29.634 -37.688 -136.873 1.00 38.53 466 ARG B CA 1
ATOM 7640 C C . ARG B 1 486 ? 30.328 -38.144 -135.588 1.00 36.14 466 ARG B C 1
ATOM 7641 O O . ARG B 1 486 ? 30.031 -39.230 -135.076 1.00 33.98 466 ARG B O 1
ATOM 7649 N N . PRO B 1 487 ? 31.263 -37.323 -135.067 1.00 33.91 467 PRO B N 1
ATOM 7650 C CA . PRO B 1 487 ? 31.880 -37.683 -133.791 1.00 32.94 467 PRO B CA 1
ATOM 7651 C C . PRO B 1 487 ? 30.847 -37.720 -132.658 1.00 30.24 467 PRO B C 1
ATOM 7652 O O . PRO B 1 487 ? 30.000 -36.827 -132.550 1.00 29.20 467 PRO B O 1
ATOM 7656 N N . VAL B 1 488 ? 30.919 -38.764 -131.840 1.00 27.93 468 VAL B N 1
ATOM 7657 C CA . VAL B 1 488 ? 29.949 -38.957 -130.747 1.00 25.79 468 VAL B CA 1
ATOM 7658 C C . VAL B 1 488 ? 29.901 -37.808 -129.738 1.00 25.97 468 VAL B C 1
ATOM 7659 O O . VAL B 1 488 ? 28.833 -37.500 -129.204 1.00 24.17 468 VAL B O 1
ATOM 7663 N N . ALA B 1 489 ? 31.037 -37.151 -129.500 1.00 26.04 469 ALA B N 1
ATOM 7664 C CA . ALA B 1 489 ? 31.070 -35.968 -128.639 1.00 26.83 469 ALA B CA 1
ATOM 7665 C C . ALA B 1 489 ? 30.225 -34.815 -129.194 1.00 26.08 469 ALA B C 1
ATOM 7666 O O . ALA B 1 489 ? 29.544 -34.124 -128.437 1.00 24.90 469 ALA B O 1
ATOM 7668 N N . GLU B 1 490 ? 30.274 -34.615 -130.511 1.00 27.55 470 GLU B N 1
ATOM 7669 C CA . GLU B 1 490 ? 29.496 -33.556 -131.182 1.00 28.22 470 GLU B CA 1
ATOM 7670 C C . GLU B 1 490 ? 28.002 -33.843 -131.086 1.00 25.87 470 GLU B C 1
ATOM 7671 O O . GLU B 1 490 ? 27.203 -32.965 -130.762 1.00 24.73 470 GLU B O 1
ATOM 7677 N N . THR B 1 491 ? 27.644 -35.083 -131.389 1.00 24.36 471 THR B N 1
ATOM 7678 C CA . THR B 1 491 ? 26.249 -35.526 -131.354 1.00 23.12 471 THR B CA 1
ATOM 7679 C C . THR B 1 491 ? 25.674 -35.344 -129.940 1.00 21.93 471 THR B C 1
ATOM 7680 O O . THR B 1 491 ? 24.590 -34.779 -129.768 1.00 22.06 471 THR B O 1
ATOM 7684 N N . ALA B 1 492 ? 26.434 -35.774 -128.935 1.00 21.27 472 ALA B N 1
ATOM 7685 C CA . ALA B 1 492 ? 26.046 -35.607 -127.537 1.00 20.94 472 ALA B CA 1
ATOM 7686 C C . ALA B 1 492 ? 25.812 -34.151 -127.161 1.00 21.15 472 ALA B C 1
ATOM 7687 O O . ALA B 1 492 ? 24.836 -33.823 -126.482 1.00 19.90 472 ALA B O 1
ATOM 7689 N N . ASN B 1 493 ? 26.716 -33.274 -127.583 1.00 21.70 473 ASN B N 1
ATOM 7690 C CA . ASN B 1 493 ? 26.563 -31.861 -127.270 1.00 23.10 473 ASN B CA 1
ATOM 7691 C C . ASN B 1 493 ? 25.313 -31.245 -127.912 1.00 20.85 473 ASN B C 1
ATOM 7692 O O . ASN B 1 493 ? 24.619 -30.458 -127.270 1.00 21.69 473 ASN B O 1
ATOM 7697 N N . ALA B 1 494 ? 25.042 -31.604 -129.166 1.00 20.58 474 ALA B N 1
ATOM 7698 C CA . ALA B 1 494 ? 23.876 -31.106 -129.888 1.00 20.85 474 ALA B CA 1
ATOM 7699 C C . ALA B 1 494 ? 22.587 -31.513 -129.181 1.00 20.42 474 ALA B C 1
ATOM 7700 O O . ALA B 1 494 ? 21.687 -30.697 -128.993 1.00 20.69 474 ALA B O 1
ATOM 7702 N N . LEU B 1 495 ? 22.512 -32.778 -128.768 1.00 20.09 475 LEU B N 1
ATOM 7703 C CA . LEU B 1 495 ? 21.382 -33.254 -127.962 1.00 19.63 475 LEU B CA 1
ATOM 7704 C C . LEU B 1 495 ? 21.274 -32.500 -126.656 1.00 19.48 475 LEU B C 1
ATOM 7705 O O . LEU B 1 495 ? 20.183 -32.132 -126.240 1.00 19.19 475 LEU B O 1
ATOM 7710 N N . HIS B 1 496 ? 22.414 -32.278 -126.002 1.00 20.43 476 HIS B N 1
ATOM 7711 C CA . HIS B 1 496 ? 22.446 -31.571 -124.717 1.00 21.69 476 HIS B CA 1
ATOM 7712 C C . HIS B 1 496 ? 21.872 -30.146 -124.844 1.00 22.20 476 HIS B C 1
ATOM 7713 O O . HIS B 1 496 ? 21.071 -29.711 -123.999 1.00 20.68 476 HIS B O 1
ATOM 7720 N N . GLU B 1 497 ? 22.262 -29.451 -125.913 1.00 23.92 477 GLU B N 1
ATOM 7721 C CA . GLU B 1 497 ? 21.729 -28.117 -126.226 1.00 26.29 477 GLU B CA 1
ATOM 7722 C C . GLU B 1 497 ? 20.217 -28.126 -126.489 1.00 24.65 477 GLU B C 1
ATOM 7723 O O . GLU B 1 497 ? 19.514 -27.231 -126.036 1.00 23.96 477 GLU B O 1
ATOM 7729 N N . LEU B 1 498 ? 19.730 -29.129 -127.225 1.00 23.52 478 LEU B N 1
ATOM 7730 C CA . LEU B 1 498 ? 18.284 -29.285 -127.441 1.00 22.53 478 LEU B CA 1
ATOM 7731 C C . LEU B 1 498 ? 17.528 -29.506 -126.118 1.00 21.75 478 LEU B C 1
ATOM 7732 O O . LEU B 1 498 ? 16.473 -28.908 -125.894 1.00 21.76 478 LEU B O 1
ATOM 7737 N N . ILE B 1 499 ? 18.068 -30.341 -125.235 1.00 20.60 479 ILE B N 1
ATOM 7738 C CA . ILE B 1 499 ? 17.424 -30.588 -123.943 1.00 20.96 479 ILE B CA 1
ATOM 7739 C C . ILE B 1 499 ? 17.346 -29.291 -123.124 1.00 22.57 479 ILE B C 1
ATOM 7740 O O . ILE B 1 499 ? 16.295 -28.948 -122.571 1.00 22.49 479 ILE B O 1
ATOM 7745 N N . LYS B 1 500 ? 18.456 -28.565 -123.074 1.00 24.69 480 LYS B N 1
ATOM 7746 C CA . LYS B 1 500 ? 18.504 -27.271 -122.389 1.00 26.05 480 LYS B CA 1
ATOM 7747 C C . LYS B 1 500 ? 17.504 -26.262 -122.970 1.00 25.06 480 LYS B C 1
ATOM 7748 O O . LYS B 1 500 ? 16.812 -25.572 -122.224 1.00 24.41 480 LYS B O 1
ATOM 7754 N N . GLU B 1 501 ? 17.410 -26.214 -124.294 1.00 25.44 481 GLU B N 1
ATOM 7755 C CA . GLU B 1 501 ? 16.463 -25.330 -124.971 1.00 26.63 481 GLU B CA 1
ATOM 7756 C C . GLU B 1 501 ? 14.997 -25.611 -124.606 1.00 25.81 481 GLU B C 1
ATOM 7757 O O . GLU B 1 501 ? 14.210 -24.676 -124.491 1.00 25.41 481 GLU B O 1
ATOM 7763 N N . HIS B 1 502 ? 14.633 -26.881 -124.436 1.00 24.61 482 HIS B N 1
ATOM 7764 C CA . HIS B 1 502 ? 13.237 -27.260 -124.169 1.00 25.48 482 HIS B CA 1
ATOM 7765 C C . HIS B 1 502 ? 12.928 -27.534 -122.699 1.00 26.53 482 HIS B C 1
ATOM 7766 O O . HIS B 1 502 ? 11.782 -27.835 -122.358 1.00 25.90 482 HIS B O 1
ATOM 7773 N N . GLU B 1 503 ? 13.931 -27.419 -121.832 1.00 27.84 483 GLU B N 1
ATOM 7774 C CA . GLU B 1 503 ? 13.823 -27.915 -120.463 1.00 30.37 483 GLU B CA 1
ATOM 7775 C C . GLU B 1 503 ? 12.734 -27.233 -119.646 1.00 30.07 483 GLU B C 1
ATOM 7776 O O . GLU B 1 503 ? 12.108 -27.865 -118.804 1.00 29.37 483 GLU B O 1
ATOM 7782 N N . ALA B 1 504 ? 12.486 -25.955 -119.906 1.00 29.98 484 ALA B N 1
ATOM 7783 C CA . ALA B 1 504 ? 11.436 -25.226 -119.202 1.00 30.32 484 ALA B CA 1
ATOM 7784 C C . ALA B 1 504 ? 10.048 -25.820 -119.423 1.00 30.75 484 ALA B C 1
ATOM 7785 O O . ALA B 1 504 ? 9.175 -25.641 -118.575 1.00 29.81 484 ALA B O 1
ATOM 7787 N N . GLU B 1 505 ? 9.850 -26.521 -120.545 1.00 30.58 485 GLU B N 1
ATOM 7788 C CA . GLU B 1 505 ? 8.578 -27.194 -120.853 1.00 32.98 485 GLU B CA 1
ATOM 7789 C C . GLU B 1 505 ? 8.522 -28.679 -120.475 1.00 31.43 485 GLU B C 1
ATOM 7790 O O . GLU B 1 505 ? 7.503 -29.326 -120.700 1.00 31.83 485 GLU B O 1
ATOM 7796 N N . LEU B 1 506 ? 9.597 -29.218 -119.905 1.00 29.53 486 LEU B N 1
ATOM 7797 C CA . LEU B 1 506 ? 9.623 -30.614 -119.477 1.00 28.14 486 LEU B CA 1
ATOM 7798 C C . LEU B 1 506 ? 9.304 -30.621 -118.000 1.00 28.55 486 LEU B C 1
ATOM 7799 O O . LEU B 1 506 ? 9.299 -29.560 -117.369 1.00 27.18 486 LEU B O 1
ATOM 7804 N N . LEU B 1 507 ? 9.044 -31.798 -117.434 1.00 26.70 487 LEU B N 1
ATOM 7805 C CA . LEU B 1 507 ? 8.823 -31.886 -115.983 1.00 27.48 487 LEU B CA 1
ATOM 7806 C C . LEU B 1 507 ? 10.105 -31.495 -115.250 1.00 27.64 487 LEU B C 1
ATOM 7807 O O . LEU B 1 507 ? 11.203 -31.675 -115.787 1.00 26.48 487 LEU B O 1
ATOM 7812 N N . PRO B 1 508 ? 9.980 -30.942 -114.029 1.00 29.07 488 PRO B N 1
ATOM 7813 C CA . PRO B 1 508 ? 11.142 -30.322 -113.372 1.00 29.82 488 PRO B CA 1
ATOM 7814 C C . PRO B 1 508 ? 12.100 -31.318 -112.693 1.00 30.61 488 PRO B C 1
ATOM 7815 O O . PRO B 1 508 ? 12.256 -31.281 -111.475 1.00 30.98 488 PRO B O 1
ATOM 7819 N N . LEU B 1 509 ? 12.762 -32.167 -113.489 1.00 30.50 489 LEU B N 1
ATOM 7820 C CA . LEU B 1 509 ? 13.604 -33.269 -112.983 1.00 30.69 489 LEU B CA 1
ATOM 7821 C C . LEU B 1 509 ? 15.111 -33.092 -113.204 1.00 30.83 489 LEU B C 1
ATOM 7822 O O . LEU B 1 509 ? 15.895 -33.941 -112.776 1.00 32.49 489 LEU B O 1
ATOM 7827 N N . GLY B 1 510 ? 15.529 -32.017 -113.864 1.00 28.32 490 GLY B N 1
ATOM 7828 C CA . GLY B 1 510 ? 16.953 -31.795 -114.112 1.00 26.87 490 GLY B CA 1
ATOM 7829 C C . GLY B 1 510 ? 17.509 -32.712 -115.187 1.00 25.52 490 GLY B C 1
ATOM 7830 O O . GLY B 1 510 ? 18.596 -33.289 -115.045 1.00 24.63 490 GLY B O 1
ATOM 7831 N N . TYR B 1 511 ? 16.771 -32.815 -116.285 1.00 23.29 491 TYR B N 1
ATOM 7832 C CA . TYR B 1 511 ? 17.181 -33.638 -117.417 1.00 22.37 491 TYR B CA 1
ATOM 7833 C C . TYR B 1 511 ? 18.492 -33.187 -118.058 1.00 22.21 491 TYR B C 1
ATOM 7834 O O . TYR B 1 511 ? 19.180 -34.002 -118.657 1.00 21.22 491 TYR B O 1
ATOM 7843 N N . SER B 1 512 ? 18.834 -31.899 -117.955 1.00 22.74 492 SER B N 1
ATOM 7844 C CA . SER B 1 512 ? 20.067 -31.398 -118.579 1.00 23.99 492 SER B CA 1
ATOM 7845 C C . SER B 1 512 ? 21.321 -31.578 -117.718 1.00 25.16 492 SER B C 1
ATOM 7846 O O . SER B 1 512 ? 22.415 -31.287 -118.188 1.00 25.12 492 SER B O 1
ATOM 7849 N N . ARG B 1 513 ? 21.166 -32.032 -116.475 1.00 25.93 493 ARG B N 1
ATOM 7850 C CA . ARG B 1 513 ? 22.306 -32.297 -115.600 1.00 29.31 493 ARG B CA 1
ATOM 7851 C C . ARG B 1 513 ? 22.931 -33.669 -115.910 1.00 28.11 493 ARG B C 1
ATOM 7852 O O . ARG B 1 513 ? 22.630 -34.677 -115.263 1.00 25.92 493 ARG B O 1
ATOM 7860 N N . ILE B 1 514 ? 23.830 -33.679 -116.888 1.00 29.32 494 ILE B N 1
ATOM 7861 C CA . ILE B 1 514 ? 24.387 -34.917 -117.452 1.00 31.78 494 ILE B CA 1
ATOM 7862 C C . ILE B 1 514 ? 25.235 -35.700 -116.438 1.00 33.18 494 ILE B C 1
ATOM 7863 O O . ILE B 1 514 ? 25.333 -36.929 -116.530 1.00 31.73 494 ILE B O 1
ATOM 7868 N N . SER B 1 515 ? 25.829 -34.993 -115.476 1.00 33.08 495 SER B N 1
ATOM 7869 C CA . SER B 1 515 ? 26.554 -35.631 -114.373 1.00 33.42 495 SER B CA 1
ATOM 7870 C C . SER B 1 515 ? 25.661 -36.483 -113.448 1.00 33.44 495 SER B C 1
ATOM 7871 O O . SER B 1 515 ? 26.160 -37.400 -112.793 1.00 36.96 495 SER B O 1
ATOM 7874 N N . ASN B 1 516 ? 24.366 -36.177 -113.374 1.00 32.28 496 ASN B N 1
ATOM 7875 C CA . ASN B 1 516 ? 23.401 -37.028 -112.662 1.00 32.68 496 ASN B CA 1
ATOM 7876 C C . ASN B 1 516 ? 22.924 -38.175 -113.571 1.00 30.92 496 ASN B C 1
ATOM 7877 O O . ASN B 1 516 ? 22.017 -38.005 -114.389 1.00 28.96 496 ASN B O 1
ATOM 7882 N N . ARG B 1 517 ? 23.539 -39.340 -113.397 1.00 29.75 497 ARG B N 1
ATOM 7883 C CA . ARG B 1 517 ? 23.181 -40.546 -114.152 1.00 29.46 497 ARG B CA 1
ATOM 7884 C C . ARG B 1 517 ? 21.974 -41.318 -113.588 1.00 30.59 497 ARG B C 1
ATOM 7885 O O . ARG B 1 517 ? 21.594 -42.351 -114.152 1.00 29.79 497 ARG B O 1
ATOM 7893 N N . PHE B 1 518 ? 21.371 -40.829 -112.497 1.00 29.78 498 PHE B N 1
ATOM 7894 C CA . PHE B 1 518 ? 20.221 -41.475 -111.874 1.00 30.52 498 PHE B CA 1
ATOM 7895 C C . PHE B 1 518 ? 19.109 -40.449 -111.614 1.00 32.75 498 PHE B C 1
ATOM 7896 O O . PHE B 1 518 ? 18.903 -40.002 -110.482 1.00 33.99 498 PHE B O 1
ATOM 7904 N N . ILE B 1 519 ? 18.373 -40.113 -112.674 1.00 32.20 499 ILE B N 1
ATOM 7905 C CA . ILE B 1 519 ? 17.398 -39.014 -112.664 1.00 31.67 499 ILE B CA 1
ATOM 7906 C C . ILE B 1 519 ? 16.149 -39.437 -111.905 1.00 34.32 499 ILE B C 1
ATOM 7907 O O . ILE B 1 519 ? 15.461 -40.387 -112.311 1.00 31.56 499 ILE B O 1
ATOM 7912 N N . LEU B 1 520 ? 15.840 -38.691 -110.843 1.00 38.66 500 LEU B N 1
ATOM 7913 C CA . LEU B 1 520 ? 14.851 -39.091 -109.840 1.00 43.48 500 LEU B CA 1
ATOM 7914 C C . LEU B 1 520 ? 13.591 -38.229 -109.853 1.00 46.82 500 LEU B C 1
ATOM 7915 O O . LEU B 1 520 ? 13.629 -37.074 -110.270 1.00 44.69 500 LEU B O 1
ATOM 7917 N N . LYS B 1 521 ? 12.513 -38.819 -109.323 1.00 52.79 501 LYS B N 1
ATOM 7918 C CA . LYS B 1 521 ? 11.126 -38.302 -109.326 1.00 55.48 501 LYS B CA 1
ATOM 7919 C C . LYS B 1 521 ? 10.406 -38.688 -110.621 1.00 57.09 501 LYS B C 1
ATOM 7920 O O . LYS B 1 521 ? 10.342 -39.867 -110.984 1.00 54.77 501 LYS B O 1
ATOM 7926 N N . ASN C 1 22 ? 37.325 -54.257 -33.508 1.00 49.45 2 ASN C N 1
ATOM 7927 C CA . ASN C 1 22 ? 36.390 -53.425 -34.331 1.00 48.28 2 ASN C CA 1
ATOM 7928 C C . ASN C 1 22 ? 36.788 -53.456 -35.801 1.00 44.69 2 ASN C C 1
ATOM 7929 O O . ASN C 1 22 ? 37.753 -52.814 -36.210 1.00 47.65 2 ASN C O 1
ATOM 7934 N N . GLN C 1 23 ? 36.034 -54.214 -36.589 1.00 41.28 3 GLN C N 1
ATOM 7935 C CA . GLN C 1 23 ? 36.209 -54.207 -38.029 1.00 35.31 3 GLN C CA 1
ATOM 7936 C C . GLN C 1 23 ? 35.376 -53.093 -38.627 1.00 28.21 3 GLN C C 1
ATOM 7937 O O . GLN C 1 23 ? 35.609 -52.763 -39.763 1.00 28.18 3 GLN C O 1
ATOM 7943 N N . TYR C 1 24 ? 34.400 -52.543 -37.889 1.00 21.79 4 TYR C N 1
ATOM 7944 C CA . TYR C 1 24 ? 33.661 -51.367 -38.356 1.00 19.28 4 TYR C CA 1
ATOM 7945 C C . TYR C 1 24 ? 33.648 -50.277 -37.308 1.00 17.15 4 TYR C C 1
ATOM 7946 O O . TYR C 1 24 ? 33.869 -50.530 -36.145 1.00 17.46 4 TYR C O 1
ATOM 7955 N N . ASP C 1 25 ? 33.390 -49.055 -37.733 1.00 15.48 5 ASP C N 1
ATOM 7956 C CA . ASP C 1 25 ? 33.135 -47.969 -36.795 1.00 14.76 5 ASP C CA 1
ATOM 7957 C C . ASP C 1 25 ? 31.727 -48.067 -36.237 1.00 13.87 5 ASP C C 1
ATOM 7958 O O . ASP C 1 25 ? 31.530 -47.995 -35.028 1.00 12.45 5 ASP C O 1
ATOM 7963 N N . VAL C 1 26 ? 30.756 -48.236 -37.135 1.00 13.08 6 VAL C N 1
ATOM 7964 C CA . VAL C 1 26 ? 29.340 -48.212 -36.792 1.00 12.87 6 VAL C CA 1
ATOM 7965 C C . VAL C 1 26 ? 28.601 -49.355 -37.485 1.00 12.62 6 VAL C C 1
ATOM 7966 O O . VAL C 1 26 ? 28.816 -49.609 -38.667 1.00 12.30 6 VAL C O 1
ATOM 7970 N N . ILE C 1 27 ? 27.769 -50.062 -36.721 1.00 12.66 7 ILE C N 1
ATOM 7971 C CA . ILE C 1 27 ? 26.803 -51.008 -37.268 1.00 12.62 7 ILE C CA 1
ATOM 7972 C C . ILE C 1 27 ? 25.431 -50.332 -37.199 1.00 12.74 7 ILE C C 1
ATOM 7973 O O . ILE C 1 27 ? 25.071 -49.739 -36.166 1.00 12.28 7 ILE C O 1
ATOM 7978 N N . ILE C 1 28 ? 24.664 -50.443 -38.285 1.00 12.14 8 ILE C N 1
ATOM 7979 C CA . ILE C 1 28 ? 23.318 -49.905 -38.350 1.00 12.22 8 ILE C CA 1
ATOM 7980 C C . ILE C 1 28 ? 22.386 -51.085 -38.570 1.00 12.73 8 ILE C C 1
ATOM 7981 O O . ILE C 1 28 ? 22.577 -51.841 -39.519 1.00 12.69 8 ILE C O 1
ATOM 7986 N N . ILE C 1 29 ? 21.389 -51.233 -37.706 1.00 12.63 9 ILE C N 1
ATOM 7987 C CA . ILE C 1 29 ? 20.342 -52.219 -37.891 1.00 13.71 9 ILE C CA 1
ATOM 7988 C C . ILE C 1 29 ? 19.209 -51.563 -38.663 1.00 13.99 9 ILE C C 1
ATOM 7989 O O . ILE C 1 29 ? 18.646 -50.562 -38.206 1.00 13.76 9 ILE C O 1
ATOM 7994 N N . GLY C 1 30 ? 18.878 -52.129 -39.824 1.00 13.66 10 GLY C N 1
ATOM 7995 C CA . GLY C 1 30 ? 17.765 -51.658 -40.652 1.00 13.57 10 GLY C CA 1
ATOM 7996 C C . GLY C 1 30 ? 18.273 -50.936 -41.879 1.00 13.93 10 GLY C C 1
ATOM 7997 O O . GLY C 1 30 ? 19.082 -50.039 -41.771 1.00 13.27 10 GLY C O 1
ATOM 7998 N N . SER C 1 31 ? 17.786 -51.331 -43.056 1.00 14.28 11 SER C N 1
ATOM 7999 C CA . SER C 1 31 ? 18.257 -50.761 -44.321 1.00 14.21 11 SER C CA 1
ATOM 8000 C C . SER C 1 31 ? 17.149 -50.012 -45.045 1.00 14.32 11 SER C C 1
ATOM 8001 O O . SER C 1 31 ? 17.252 -49.791 -46.248 1.00 15.94 11 SER C O 1
ATOM 8004 N N . GLY C 1 32 ? 16.115 -49.587 -44.310 1.00 13.91 12 GLY C N 1
ATOM 8005 C CA . GLY C 1 32 ? 15.124 -48.640 -44.823 1.00 13.37 12 GLY C CA 1
ATOM 8006 C C . GLY C 1 32 ? 15.724 -47.248 -44.957 1.00 13.14 12 GLY C C 1
ATOM 8007 O O . GLY C 1 32 ? 16.933 -47.047 -44.739 1.00 12.23 12 GLY C O 1
ATOM 8008 N N . ILE C 1 33 ? 14.883 -46.271 -45.279 1.00 12.50 13 ILE C N 1
ATOM 8009 C CA . ILE C 1 33 ? 15.380 -44.926 -45.515 1.00 12.65 13 ILE C CA 1
ATOM 8010 C C . ILE C 1 33 ? 16.209 -44.409 -44.338 1.00 11.80 13 ILE C C 1
ATOM 8011 O O . ILE C 1 33 ? 17.217 -43.749 -44.554 1.00 11.72 13 ILE C O 1
ATOM 8016 N N . ALA C 1 34 ? 15.787 -44.692 -43.107 1.00 11.64 14 ALA C N 1
ATOM 8017 C CA . ALA C 1 34 ? 16.511 -44.198 -41.943 1.00 11.59 14 ALA C CA 1
ATOM 8018 C C . ALA C 1 34 ? 17.939 -44.742 -41.860 1.00 11.36 14 ALA C C 1
ATOM 8019 O O . ALA C 1 34 ? 18.921 -43.982 -41.766 1.00 11.17 14 ALA C O 1
ATOM 8021 N N . GLY C 1 35 ? 18.057 -46.057 -41.906 1.00 11.08 15 GLY C N 1
ATOM 8022 C CA . GLY C 1 35 ? 19.357 -46.692 -41.810 1.00 11.10 15 GLY C CA 1
ATOM 8023 C C . GLY C 1 35 ? 20.229 -46.369 -43.001 1.00 10.97 15 GLY C C 1
ATOM 8024 O O . GLY C 1 35 ? 21.430 -46.161 -42.849 1.00 10.93 15 GLY C O 1
ATOM 8025 N N . ALA C 1 36 ? 19.624 -46.296 -44.188 1.00 10.85 16 ALA C N 1
ATOM 8026 C CA . ALA C 1 36 ? 20.369 -46.021 -45.408 1.00 10.64 16 ALA C CA 1
ATOM 8027 C C . ALA C 1 36 ? 20.907 -44.604 -45.407 1.00 10.79 16 ALA C C 1
ATOM 8028 O O . ALA C 1 36 ? 22.069 -44.388 -45.723 1.00 10.38 16 ALA C O 1
ATOM 8030 N N . LEU C 1 37 ? 20.075 -43.630 -45.033 1.00 11.17 17 LEU C N 1
ATOM 8031 C CA . LEU C 1 37 ? 20.553 -42.251 -45.001 1.00 11.78 17 LEU C CA 1
ATOM 8032 C C . LEU C 1 37 ? 21.621 -42.056 -43.922 1.00 11.53 17 LEU C C 1
ATOM 8033 O O . LEU C 1 37 ? 22.594 -41.356 -44.154 1.00 11.84 17 LEU C O 1
ATOM 8038 N N . THR C 1 38 ? 21.458 -42.695 -42.765 1.00 11.63 18 THR C N 1
ATOM 8039 C CA . THR C 1 38 ? 22.466 -42.634 -41.708 1.00 11.53 18 THR C CA 1
ATOM 8040 C C . THR C 1 38 ? 23.807 -43.232 -42.201 1.00 11.59 18 THR C C 1
ATOM 8041 O O . THR C 1 38 ? 24.877 -42.622 -42.036 1.00 11.34 18 THR C O 1
ATOM 8045 N N . GLY C 1 39 ? 23.735 -44.411 -42.804 1.00 11.11 19 GLY C N 1
ATOM 8046 C CA . GLY C 1 39 ? 24.890 -45.071 -43.371 1.00 11.29 19 GLY C CA 1
ATOM 8047 C C . GLY C 1 39 ? 25.585 -44.262 -44.447 1.00 11.36 19 GLY C C 1
ATOM 8048 O O . GLY C 1 39 ? 26.822 -44.237 -44.502 1.00 11.88 19 GLY C O 1
ATOM 8049 N N . ALA C 1 40 ? 24.804 -43.574 -45.280 1.00 11.53 20 ALA C N 1
ATOM 8050 C CA . ALA C 1 40 ? 25.370 -42.751 -46.342 1.00 11.78 20 ALA C CA 1
ATOM 8051 C C . ALA C 1 40 ? 26.161 -41.572 -45.780 1.00 12.04 20 ALA C C 1
ATOM 8052 O O . ALA C 1 40 ? 27.266 -41.300 -46.228 1.00 12.41 20 ALA C O 1
ATOM 8054 N N . VAL C 1 41 ? 25.605 -40.869 -44.804 1.00 12.00 21 VAL C N 1
ATOM 8055 C CA . VAL C 1 41 ? 26.296 -39.689 -44.284 1.00 12.39 21 VAL C CA 1
ATOM 8056 C C . VAL C 1 41 ? 27.558 -40.044 -43.489 1.00 12.09 21 VAL C C 1
ATOM 8057 O O . VAL C 1 41 ? 28.548 -39.336 -43.571 1.00 12.27 21 VAL C O 1
ATOM 8061 N N . LEU C 1 42 ? 27.522 -41.146 -42.749 1.00 12.00 22 LEU C N 1
ATOM 8062 C CA . LEU C 1 42 ? 28.672 -41.598 -41.975 1.00 12.22 22 LEU C CA 1
ATOM 8063 C C . LEU C 1 42 ? 29.771 -42.147 -42.883 1.00 12.35 22 LEU C C 1
ATOM 8064 O O . LEU C 1 42 ? 30.946 -41.850 -42.665 1.00 12.51 22 LEU C O 1
ATOM 8069 N N . ALA C 1 43 ? 29.382 -42.925 -43.894 1.00 12.49 23 ALA C N 1
ATOM 8070 C CA . ALA C 1 43 ? 30.343 -43.468 -44.875 1.00 13.28 23 ALA C CA 1
ATOM 8071 C C . ALA C 1 43 ? 31.019 -42.368 -45.689 1.00 13.50 23 ALA C C 1
ATOM 8072 O O . ALA C 1 43 ? 32.244 -42.386 -45.878 1.00 14.61 23 ALA C O 1
ATOM 8074 N N . LYS C 1 44 ? 30.220 -41.419 -46.167 1.00 14.30 24 LYS C N 1
ATOM 8075 C CA . LYS C 1 44 ? 30.729 -40.205 -46.835 1.00 15.03 24 LYS C CA 1
ATOM 8076 C C . LYS C 1 44 ? 31.794 -39.477 -46.000 1.00 15.11 24 LYS C C 1
ATOM 8077 O O . LYS C 1 44 ? 32.800 -38.987 -46.529 1.00 14.06 24 LYS C O 1
ATOM 8083 N N . SER C 1 45 ? 31.565 -39.425 -44.695 1.00 14.82 25 SER C N 1
ATOM 8084 C CA . SER C 1 45 ? 32.440 -38.734 -43.750 1.00 14.88 25 SER C CA 1
ATOM 8085 C C . SER C 1 45 ? 33.676 -39.513 -43.310 1.00 15.33 25 SER C C 1
ATOM 8086 O O . SER C 1 45 ? 34.424 -39.021 -42.465 1.00 15.77 25 SER C O 1
ATOM 8089 N N . GLY C 1 46 ? 33.881 -40.727 -43.828 1.00 14.96 26 GLY C N 1
ATOM 8090 C CA . GLY C 1 46 ? 35.090 -41.497 -43.565 1.00 14.85 26 GLY C CA 1
ATOM 8091 C C . GLY C 1 46 ? 34.976 -42.625 -42.561 1.00 15.24 26 GLY C C 1
ATOM 8092 O O . GLY C 1 46 ? 35.999 -43.202 -42.177 1.00 15.34 26 GLY C O 1
ATOM 8093 N N . LEU C 1 47 ? 33.753 -42.970 -42.131 1.00 14.90 27 LEU C N 1
ATOM 8094 C CA . LEU C 1 47 ? 33.557 -44.113 -41.253 1.00 15.07 27 LEU C CA 1
ATOM 8095 C C . LEU C 1 47 ? 33.307 -45.372 -42.059 1.00 15.52 27 LEU C C 1
ATOM 8096 O O . LEU C 1 47 ? 32.736 -45.309 -43.149 1.00 15.90 27 LEU C O 1
ATOM 8101 N N A ASN C 1 48 ? 33.748 -46.498 -41.514 0.53 15.55 28 ASN C N 1
ATOM 8102 N N B ASN C 1 48 ? 33.750 -46.505 -41.517 0.47 15.36 28 ASN C N 1
ATOM 8103 C CA A ASN C 1 48 ? 33.424 -47.807 -42.047 0.53 16.28 28 ASN C CA 1
ATOM 8104 C CA B ASN C 1 48 ? 33.467 -47.838 -42.046 0.47 15.91 28 ASN C CA 1
ATOM 8105 C C A ASN C 1 48 ? 32.134 -48.278 -41.408 0.53 15.60 28 ASN C C 1
ATOM 8106 C C B ASN C 1 48 ? 32.157 -48.322 -41.423 0.47 15.41 28 ASN C C 1
ATOM 8107 O O A ASN C 1 48 ? 32.070 -48.495 -40.185 0.53 15.60 28 ASN C O 1
ATOM 8108 O O B ASN C 1 48 ? 32.105 -48.597 -40.214 0.47 15.50 28 ASN C O 1
ATOM 8117 N N . VAL C 1 49 ? 31.105 -48.406 -42.243 1.00 14.59 29 VAL C N 1
ATOM 8118 C CA . VAL C 1 49 ? 29.737 -48.651 -41.787 1.00 14.45 29 VAL C CA 1
ATOM 8119 C C . VAL C 1 49 ? 29.266 -49.997 -42.307 1.00 13.61 29 VAL C C 1
ATOM 8120 O O . VAL C 1 49 ? 29.511 -50.333 -43.477 1.00 13.43 29 VAL C O 1
ATOM 8124 N N . LEU C 1 50 ? 28.609 -50.763 -41.436 1.00 13.30 30 LEU C N 1
ATOM 8125 C CA . LEU C 1 50 ? 27.933 -52.003 -41.815 1.00 13.38 30 LEU C CA 1
ATOM 8126 C C . LEU C 1 50 ? 26.455 -51.894 -41.504 1.00 13.34 30 LEU C C 1
ATOM 8127 O O . LEU C 1 50 ? 26.098 -51.727 -40.345 1.00 12.20 30 LEU C O 1
ATOM 8132 N N . ILE C 1 51 ? 25.611 -51.996 -42.541 1.00 13.62 31 ILE C N 1
ATOM 8133 C CA . ILE C 1 51 ? 24.152 -52.016 -42.403 1.00 13.78 31 ILE C CA 1
ATOM 8134 C C . ILE C 1 51 ? 23.683 -53.484 -42.420 1.00 14.43 31 ILE C C 1
ATOM 8135 O O . ILE C 1 51 ? 24.027 -54.242 -43.334 1.00 14.15 31 ILE C O 1
ATOM 8140 N N . LEU C 1 52 ? 22.930 -53.880 -41.398 1.00 14.16 32 LEU C N 1
ATOM 8141 C CA . LEU C 1 52 ? 22.362 -55.234 -41.282 1.00 14.72 32 LEU C CA 1
ATOM 8142 C C . LEU C 1 52 ? 20.855 -55.156 -41.343 1.00 14.99 32 LEU C C 1
ATOM 8143 O O . LEU C 1 52 ? 20.262 -54.275 -40.737 1.00 14.55 32 LEU C O 1
ATOM 8148 N N . ASP C 1 53 ? 20.227 -56.096 -42.041 1.00 15.23 33 ASP C N 1
ATOM 8149 C CA . ASP C 1 53 ? 18.780 -56.148 -42.093 1.00 16.17 33 ASP C CA 1
ATOM 8150 C C . ASP C 1 53 ? 18.362 -57.591 -42.204 1.00 16.20 33 ASP C C 1
ATOM 8151 O O . ASP C 1 53 ? 18.919 -58.331 -43.026 1.00 16.04 33 ASP C O 1
ATOM 8156 N N . SER C 1 54 ? 17.386 -57.987 -41.394 1.00 16.23 34 SER C N 1
ATOM 8157 C CA . SER C 1 54 ? 16.781 -59.312 -41.537 1.00 17.88 34 SER C CA 1
ATOM 8158 C C . SER C 1 54 ? 15.857 -59.398 -42.747 1.00 17.86 34 SER C C 1
ATOM 8159 O O . SER C 1 54 ? 15.613 -60.491 -43.243 1.00 18.46 34 SER C O 1
ATOM 8162 N N . ALA C 1 55 ? 15.334 -58.257 -43.194 1.00 17.74 35 ALA C N 1
ATOM 8163 C CA . ALA C 1 55 ? 14.497 -58.181 -44.392 1.00 18.52 35 ALA C CA 1
ATOM 8164 C C . ALA C 1 55 ? 15.391 -57.932 -45.602 1.00 17.92 35 ALA C C 1
ATOM 8165 O O . ALA C 1 55 ? 16.612 -57.840 -45.469 1.00 16.89 35 ALA C O 1
ATOM 8167 N N . GLN C 1 56 ? 14.797 -57.834 -46.777 1.00 17.50 36 GLN C N 1
ATOM 8168 C CA . GLN C 1 56 ? 15.577 -57.518 -47.962 1.00 18.54 36 GLN C CA 1
ATOM 8169 C C . GLN C 1 56 ? 14.770 -56.666 -48.924 1.00 16.44 36 GLN C C 1
ATOM 8170 O O . GLN C 1 56 ? 13.556 -56.727 -48.929 1.00 17.17 36 GLN C O 1
ATOM 8176 N N . HIS C 1 57 ? 15.459 -55.861 -49.711 1.00 14.77 37 HIS C N 1
ATOM 8177 C CA . HIS C 1 57 ? 14.809 -55.048 -50.724 1.00 14.24 37 HIS C CA 1
ATOM 8178 C C . HIS C 1 57 ? 14.512 -55.923 -51.947 1.00 13.92 37 HIS C C 1
ATOM 8179 O O . HIS C 1 57 ? 15.278 -56.846 -52.239 1.00 14.41 37 HIS C O 1
ATOM 8186 N N . PRO C 1 58 ? 13.441 -55.643 -52.682 1.00 13.41 38 PRO C N 1
ATOM 8187 C CA . PRO C 1 58 ? 12.491 -54.580 -52.396 1.00 13.36 38 PRO C CA 1
ATOM 8188 C C . PRO C 1 58 ? 11.509 -55.015 -51.312 1.00 14.10 38 PRO C C 1
ATOM 8189 O O . PRO C 1 58 ? 11.232 -56.203 -51.159 1.00 14.27 38 PRO C O 1
ATOM 8193 N N . ARG C 1 59 ? 10.976 -54.063 -50.577 1.00 14.81 39 ARG C N 1
ATOM 8194 C CA . ARG C 1 59 ? 9.884 -54.374 -49.674 1.00 16.67 39 ARG C CA 1
ATOM 8195 C C . ARG C 1 59 ? 8.996 -53.174 -49.419 1.00 16.18 39 ARG C C 1
ATOM 8196 O O . ARG C 1 59 ? 9.411 -52.025 -49.526 1.00 16.18 39 ARG C O 1
ATOM 8204 N N . PHE C 1 60 ? 7.772 -53.502 -49.057 1.00 16.86 40 PHE C N 1
ATOM 8205 C CA . PHE C 1 60 ? 6.729 -52.560 -48.778 1.00 17.30 40 PHE C CA 1
ATOM 8206 C C . PHE C 1 60 ? 6.967 -51.863 -47.448 1.00 17.27 40 PHE C C 1
ATOM 8207 O O . PHE C 1 60 ? 7.482 -52.456 -46.515 1.00 16.73 40 PHE C O 1
ATOM 8215 N N . SER C 1 61 ? 6.601 -50.590 -47.383 1.00 17.16 41 SER C N 1
ATOM 8216 C CA . SER C 1 61 ? 6.554 -49.859 -46.129 1.00 17.75 41 SER C CA 1
ATOM 8217 C C . SER C 1 61 ? 5.514 -48.748 -46.279 1.00 17.38 41 SER C C 1
ATOM 8218 O O . SER C 1 61 ? 5.338 -48.228 -47.371 1.00 16.29 41 SER C O 1
ATOM 8221 N N . VAL C 1 62 ? 4.795 -48.427 -45.202 1.00 17.35 42 VAL C N 1
ATOM 8222 C CA . VAL C 1 62 ? 4.052 -47.145 -45.137 1.00 17.47 42 VAL C CA 1
ATOM 8223 C C . VAL C 1 62 ? 4.947 -46.068 -44.486 1.00 17.15 42 VAL C C 1
ATOM 8224 O O . VAL C 1 62 ? 6.151 -46.304 -44.286 1.00 17.44 42 VAL C O 1
ATOM 8228 N N . GLY C 1 63 ? 4.396 -44.875 -44.210 1.00 15.44 43 GLY C N 1
ATOM 8229 C CA . GLY C 1 63 ? 5.226 -43.704 -43.909 1.00 14.73 43 GLY C CA 1
ATOM 8230 C C . GLY C 1 63 ? 5.499 -42.969 -45.198 1.00 13.31 43 GLY C C 1
ATOM 8231 O O . GLY C 1 63 ? 6.638 -42.874 -45.664 1.00 13.33 43 GLY C O 1
ATOM 8232 N N . GLU C 1 64 ? 4.424 -42.465 -45.786 1.00 12.39 44 GLU C N 1
ATOM 8233 C CA . GLU C 1 64 ? 4.429 -42.067 -47.190 1.00 12.11 44 GLU C CA 1
ATOM 8234 C C . GLU C 1 64 ? 4.227 -40.588 -47.436 1.00 11.74 44 GLU C C 1
ATOM 8235 O O . GLU C 1 64 ? 4.657 -40.082 -48.468 1.00 11.78 44 GLU C O 1
ATOM 8241 N N . ALA C 1 65 ? 3.545 -39.889 -46.530 1.00 11.37 45 ALA C N 1
ATOM 8242 C CA . ALA C 1 65 ? 3.229 -38.488 -46.785 1.00 11.28 45 ALA C CA 1
ATOM 8243 C C . ALA C 1 65 ? 4.395 -37.582 -46.359 1.00 11.30 45 ALA C C 1
ATOM 8244 O O . ALA C 1 65 ? 4.664 -37.437 -45.170 1.00 11.78 45 ALA C O 1
ATOM 8246 N N . ALA C 1 66 ? 5.085 -36.980 -47.331 1.00 11.09 46 ALA C N 1
ATOM 8247 C CA . ALA C 1 66 ? 6.069 -35.948 -47.049 1.00 11.29 46 ALA C CA 1
ATOM 8248 C C . ALA C 1 66 ? 5.378 -34.715 -46.504 1.00 11.57 46 ALA C C 1
ATOM 8249 O O . ALA C 1 66 ? 4.178 -34.533 -46.697 1.00 11.93 46 ALA C O 1
ATOM 8251 N N . THR C 1 67 ? 6.155 -33.899 -45.799 1.00 11.46 47 THR C N 1
ATOM 8252 C CA . THR C 1 67 ? 5.684 -32.628 -45.234 1.00 11.51 47 THR C CA 1
ATOM 8253 C C . THR C 1 67 ? 6.682 -31.537 -45.612 1.00 11.66 47 THR C C 1
ATOM 8254 O O . THR C 1 67 ? 7.789 -31.843 -46.043 1.00 11.35 47 THR C O 1
ATOM 8258 N N . PRO C 1 68 ? 6.305 -30.259 -45.460 1.00 12.01 48 PRO C N 1
ATOM 8259 C CA . PRO C 1 68 ? 7.336 -29.225 -45.682 1.00 12.00 48 PRO C CA 1
ATOM 8260 C C . PRO C 1 68 ? 8.559 -29.407 -44.785 1.00 11.77 48 PRO C C 1
ATOM 8261 O O . PRO C 1 68 ? 9.700 -29.236 -45.240 1.00 11.17 48 PRO C O 1
ATOM 8265 N N . GLU C 1 69 ? 8.337 -29.781 -43.531 1.00 11.40 49 GLU C N 1
ATOM 8266 C CA . GLU C 1 69 ? 9.456 -30.085 -42.626 1.00 11.43 49 GLU C CA 1
ATOM 8267 C C . GLU C 1 69 ? 10.350 -31.238 -43.139 1.00 10.99 49 GLU C C 1
ATOM 8268 O O . GLU C 1 69 ? 11.564 -31.127 -43.135 1.00 10.67 49 GLU C O 1
ATOM 8274 N N . SER C 1 70 ? 9.755 -32.363 -43.540 1.00 10.99 50 SER C N 1
ATOM 8275 C CA . SER C 1 70 ? 10.587 -33.487 -43.979 1.00 11.14 50 SER C CA 1
ATOM 8276 C C . SER C 1 70 ? 11.429 -33.100 -45.191 1.00 11.44 50 SER C C 1
ATOM 8277 O O . SER C 1 70 ? 12.583 -33.514 -45.295 1.00 11.13 50 SER C O 1
ATOM 8280 N N . GLY C 1 71 ? 10.852 -32.295 -46.085 1.00 11.72 51 GLY C N 1
ATOM 8281 C CA . GLY C 1 71 ? 11.554 -31.778 -47.248 1.00 12.07 51 GLY C CA 1
ATOM 8282 C C . GLY C 1 71 ? 12.748 -30.895 -46.896 1.00 12.01 51 GLY C C 1
ATOM 8283 O O . GLY C 1 71 ? 13.840 -31.077 -47.436 1.00 11.99 51 GLY C O 1
ATOM 8284 N N . PHE C 1 72 ? 12.552 -29.936 -45.993 1.00 11.89 52 PHE C N 1
ATOM 8285 C CA . PHE C 1 72 ? 13.682 -29.123 -45.514 1.00 12.11 52 PHE C CA 1
ATOM 8286 C C . PHE C 1 72 ? 14.745 -29.976 -44.819 1.00 11.49 52 PHE C C 1
ATOM 8287 O O . PHE C 1 72 ? 15.947 -29.761 -45.017 1.00 11.58 52 PHE C O 1
ATOM 8295 N N . LEU C 1 73 ? 14.320 -30.979 -44.054 1.00 10.88 53 LEU C N 1
ATOM 8296 C CA . LEU C 1 73 ? 15.280 -31.836 -43.350 1.00 10.24 53 LEU C CA 1
ATOM 8297 C C . LEU C 1 73 ? 16.124 -32.692 -44.323 1.00 10.54 53 LEU C C 1
ATOM 8298 O O . LEU C 1 73 ? 17.334 -32.853 -44.123 1.00 10.12 53 LEU C O 1
ATOM 8303 N N . LEU C 1 74 ? 15.500 -33.193 -45.393 1.00 10.60 54 LEU C N 1
ATOM 8304 C CA . LEU C 1 74 ? 16.252 -33.909 -46.433 1.00 10.87 54 LEU C CA 1
ATOM 8305 C C . LEU C 1 74 ? 17.244 -32.980 -47.115 1.00 11.12 54 LEU C C 1
ATOM 8306 O O . LEU C 1 74 ? 18.379 -33.364 -47.367 1.00 11.33 54 LEU C O 1
ATOM 8311 N N . ARG C 1 75 ? 16.833 -31.747 -47.393 1.00 11.21 55 ARG C N 1
ATOM 8312 C CA . ARG C 1 75 ? 17.719 -30.786 -48.022 1.00 12.21 55 ARG C CA 1
ATOM 8313 C C . ARG C 1 75 ? 18.847 -30.412 -47.084 1.00 11.99 55 ARG C C 1
ATOM 8314 O O . ARG C 1 75 ? 19.976 -30.244 -47.532 1.00 11.64 55 ARG C O 1
ATOM 8322 N N . LEU C 1 76 ? 18.553 -30.312 -45.788 1.00 11.89 56 LEU C N 1
ATOM 8323 C CA . LEU C 1 76 ? 19.613 -30.074 -44.783 1.00 12.15 56 LEU C CA 1
ATOM 8324 C C . LEU C 1 76 ? 20.614 -31.243 -44.699 1.00 11.89 56 LEU C C 1
ATOM 8325 O O . LEU C 1 76 ? 21.820 -31.026 -44.674 1.00 11.97 56 LEU C O 1
ATOM 8330 N N . LEU C 1 77 ? 20.117 -32.477 -44.649 1.00 11.42 57 LEU C N 1
ATOM 8331 C CA . LEU C 1 77 ? 21.009 -33.645 -44.657 1.00 11.66 57 LEU C CA 1
ATOM 8332 C C . LEU C 1 77 ? 21.923 -33.612 -45.879 1.00 11.21 57 LEU C C 1
ATOM 8333 O O . LEU C 1 77 ? 23.128 -33.803 -45.739 1.00 10.64 57 LEU C O 1
ATOM 8338 N N . SER C 1 78 ? 21.335 -33.329 -47.046 1.00 11.11 58 SER C N 1
ATOM 8339 C CA . SER C 1 78 ? 22.077 -33.282 -48.319 1.00 11.90 58 SER C CA 1
ATOM 8340 C C . SER C 1 78 ? 23.172 -32.212 -48.293 1.00 12.65 58 SER C C 1
ATOM 8341 O O . SER C 1 78 ? 24.322 -32.477 -48.657 1.00 12.43 58 SER C O 1
ATOM 8344 N N . LYS C 1 79 ? 22.816 -31.017 -47.840 1.00 13.80 59 LYS C N 1
ATOM 8345 C CA . LYS C 1 79 ? 23.755 -29.901 -47.791 1.00 15.03 59 LYS C CA 1
ATOM 8346 C C . LYS C 1 79 ? 24.813 -30.066 -46.698 1.00 14.27 59 LYS C C 1
ATOM 8347 O O . LYS C 1 79 ? 26.008 -29.823 -46.934 1.00 13.25 59 LYS C O 1
ATOM 8353 N N . ARG C 1 80 ? 24.375 -30.469 -45.510 1.00 13.03 60 ARG C N 1
ATOM 8354 C CA . ARG C 1 80 ? 25.267 -30.639 -44.363 1.00 13.63 60 ARG C CA 1
ATOM 8355 C C . ARG C 1 80 ? 26.384 -31.654 -44.618 1.00 14.04 60 ARG C C 1
ATOM 8356 O O . ARG C 1 80 ? 27.505 -31.464 -44.138 1.00 13.35 60 ARG C O 1
ATOM 8364 N N . PHE C 1 81 ? 26.071 -32.722 -45.353 1.00 14.31 61 PHE C N 1
ATOM 8365 C CA . PHE C 1 81 ? 27.034 -33.776 -45.646 1.00 14.92 61 PHE C CA 1
ATOM 8366 C C . PHE C 1 81 ? 27.493 -33.837 -47.108 1.00 15.65 61 PHE C C 1
ATOM 8367 O O . PHE C 1 81 ? 28.283 -34.727 -47.471 1.00 15.56 61 PHE C O 1
ATOM 8375 N N . ASP C 1 82 ? 27.029 -32.887 -47.924 1.00 17.47 62 ASP C N 1
ATOM 8376 C CA . ASP C 1 82 ? 27.364 -32.788 -49.350 1.00 18.70 62 ASP C CA 1
ATOM 8377 C C . ASP C 1 82 ? 27.114 -34.110 -50.082 1.00 18.53 62 ASP C C 1
ATOM 8378 O O . ASP C 1 82 ? 28.029 -34.746 -50.623 1.00 18.03 62 ASP C O 1
ATOM 8383 N N . ILE C 1 83 ? 25.858 -34.530 -50.055 1.00 16.45 63 ILE C N 1
ATOM 8384 C CA . ILE C 1 83 ? 25.406 -35.683 -50.823 1.00 15.92 63 ILE C CA 1
ATOM 8385 C C . ILE C 1 83 ? 24.177 -35.196 -51.583 1.00 15.75 63 ILE C C 1
ATOM 8386 O O . ILE C 1 83 ? 23.051 -35.268 -51.064 1.00 14.72 63 ILE C O 1
ATOM 8391 N N . PRO C 1 84 ? 24.398 -34.626 -52.776 1.00 16.00 64 PRO C N 1
ATOM 8392 C CA . PRO C 1 84 ? 23.294 -34.085 -53.576 1.00 16.38 64 PRO C CA 1
ATOM 8393 C C . PRO C 1 84 ? 22.101 -35.020 -53.810 1.00 15.67 64 PRO C C 1
ATOM 8394 O O . PRO C 1 84 ? 20.979 -34.531 -53.828 1.00 15.09 64 PRO C O 1
ATOM 8398 N N . GLU C 1 85 ? 22.322 -36.328 -53.947 1.00 15.96 65 GLU C N 1
ATOM 8399 C CA . GLU C 1 85 ? 21.218 -37.254 -54.213 1.00 17.18 65 GLU C CA 1
ATOM 8400 C C . GLU C 1 85 ? 20.185 -37.312 -53.107 1.00 15.36 65 GLU C C 1
ATOM 8401 O O . GLU C 1 85 ? 19.033 -37.599 -53.392 1.00 14.34 65 GLU C O 1
ATOM 8407 N N . ILE C 1 86 ? 20.585 -37.050 -51.856 1.00 13.58 66 ILE C N 1
ATOM 8408 C CA . ILE C 1 86 ? 19.611 -37.037 -50.757 1.00 12.73 66 ILE C CA 1
ATOM 8409 C C . ILE C 1 86 ? 18.548 -35.969 -51.011 1.00 12.58 66 ILE C C 1
ATOM 8410 O O . ILE C 1 86 ? 17.378 -36.196 -50.722 1.00 12.03 66 ILE C O 1
ATOM 8415 N N . ALA C 1 87 ? 18.940 -34.802 -51.540 1.00 12.50 67 ALA C N 1
ATOM 8416 C CA . ALA C 1 87 ? 17.977 -33.735 -51.770 1.00 12.65 67 ALA C CA 1
ATOM 8417 C C . ALA C 1 87 ? 16.936 -34.081 -52.859 1.00 13.33 67 ALA C C 1
ATOM 8418 O O . ALA C 1 87 ? 15.831 -33.551 -52.852 1.00 13.33 67 ALA C O 1
ATOM 8420 N N . TYR C 1 88 ? 17.284 -34.977 -53.780 1.00 14.37 68 TYR C N 1
ATOM 8421 C CA . TYR C 1 88 ? 16.331 -35.420 -54.796 1.00 14.99 68 TYR C CA 1
ATOM 8422 C C . TYR C 1 88 ? 15.069 -35.986 -54.162 1.00 14.49 68 TYR C C 1
ATOM 8423 O O . TYR C 1 88 ? 13.973 -35.821 -54.695 1.00 14.60 68 TYR C O 1
ATOM 8432 N N . LEU C 1 89 ? 15.226 -36.622 -53.008 1.00 14.00 69 LEU C N 1
ATOM 8433 C CA . LEU C 1 89 ? 14.098 -37.238 -52.327 1.00 13.71 69 LEU C CA 1
ATOM 8434 C C . LEU C 1 89 ? 13.098 -36.245 -51.727 1.00 14.12 69 LEU C C 1
ATOM 8435 O O . LEU C 1 89 ? 12.027 -36.664 -51.279 1.00 14.17 69 LEU C O 1
ATOM 8440 N N . SER C 1 90 ? 13.409 -34.944 -51.740 1.00 14.11 70 SER C N 1
ATOM 8441 C CA . SER C 1 90 ? 12.520 -33.931 -51.176 1.00 14.70 70 SER C CA 1
ATOM 8442 C C . SER C 1 90 ? 11.487 -33.380 -52.155 1.00 15.73 70 SER C C 1
ATOM 8443 O O . SER C 1 90 ? 10.589 -32.657 -51.726 1.00 15.86 70 SER C O 1
ATOM 8446 N N . HIS C 1 91 ? 11.639 -33.628 -53.457 1.00 16.20 71 HIS C N 1
ATOM 8447 C CA . HIS C 1 91 ? 10.732 -33.018 -54.459 1.00 16.72 71 HIS C CA 1
ATOM 8448 C C . HIS C 1 91 ? 10.229 -34.089 -55.429 1.00 15.84 71 HIS C C 1
ATOM 8449 O O . HIS C 1 91 ? 11.041 -34.839 -55.967 1.00 14.50 71 HIS C O 1
ATOM 8456 N N . PRO C 1 92 ? 8.903 -34.143 -55.673 1.00 15.46 72 PRO C N 1
ATOM 8457 C CA . PRO C 1 92 ? 8.352 -35.191 -56.565 1.00 15.89 72 PRO C CA 1
ATOM 8458 C C . PRO C 1 92 ? 8.918 -35.204 -57.989 1.00 16.35 72 PRO C C 1
ATOM 8459 O O . PRO C 1 92 ? 9.107 -36.274 -58.547 1.00 15.84 72 PRO C O 1
ATOM 8463 N N . ASP C 1 93 ? 9.140 -34.038 -58.587 1.00 16.66 73 ASP C N 1
ATOM 8464 C CA . ASP C 1 93 ? 9.822 -33.962 -59.897 1.00 18.12 73 ASP C CA 1
ATOM 8465 C C . ASP C 1 93 ? 11.238 -34.564 -59.936 1.00 16.81 73 ASP C C 1
ATOM 8466 O O . ASP C 1 93 ? 11.608 -35.226 -60.916 1.00 15.28 73 ASP C O 1
ATOM 8471 N N . LYS C 1 94 ? 12.022 -34.341 -58.882 1.00 15.88 74 LYS C N 1
ATOM 8472 C CA . LYS C 1 94 ? 13.358 -34.925 -58.787 1.00 16.29 74 LYS C CA 1
ATOM 8473 C C . LYS C 1 94 ? 13.290 -36.423 -58.515 1.00 14.47 74 LYS C C 1
ATOM 8474 O O . LYS C 1 94 ? 14.121 -37.184 -59.019 1.00 14.24 74 LYS C O 1
ATOM 8480 N N . ILE C 1 95 ? 12.311 -36.853 -57.723 1.00 12.83 75 ILE C N 1
ATOM 8481 C CA . ILE C 1 95 ? 12.065 -38.293 -57.512 1.00 12.26 75 ILE C CA 1
ATOM 8482 C C . ILE C 1 95 ? 11.722 -39.006 -58.823 1.00 12.39 75 ILE C C 1
ATOM 8483 O O . ILE C 1 95 ? 12.291 -40.045 -59.135 1.00 12.00 75 ILE C O 1
ATOM 8488 N N . ILE C 1 96 ? 10.771 -38.454 -59.566 1.00 12.90 76 ILE C N 1
ATOM 8489 C CA . ILE C 1 96 ? 10.388 -39.012 -60.864 1.00 14.29 76 ILE C CA 1
ATOM 8490 C C . ILE C 1 96 ? 11.615 -39.094 -61.787 1.00 14.62 76 ILE C C 1
ATOM 8491 O O . ILE C 1 96 ? 11.874 -40.138 -62.394 1.00 13.71 76 ILE C O 1
ATOM 8496 N N . GLN C 1 97 ? 12.397 -38.016 -61.833 1.00 15.05 77 GLN C N 1
ATOM 8497 C CA . GLN C 1 97 ? 13.566 -37.939 -62.714 1.00 16.35 77 GLN C CA 1
ATOM 8498 C C . GLN C 1 97 ? 14.699 -38.899 -62.336 1.00 15.51 77 GLN C C 1
ATOM 8499 O O . GLN C 1 97 ? 15.295 -39.538 -63.203 1.00 15.61 77 GLN C O 1
ATOM 8505 N N . HIS C 1 98 ? 15.017 -38.967 -61.047 1.00 15.13 78 HIS C N 1
ATOM 8506 C CA . HIS C 1 98 ? 16.207 -39.672 -60.568 1.00 15.44 78 HIS C CA 1
ATOM 8507 C C . HIS C 1 98 ? 15.966 -41.044 -59.953 1.00 14.74 78 HIS C C 1
ATOM 8508 O O . HIS C 1 98 ? 16.826 -41.899 -60.072 1.00 14.59 78 HIS C O 1
ATOM 8515 N N . VAL C 1 99 ? 14.853 -41.229 -59.245 1.00 13.43 79 VAL C N 1
ATOM 8516 C CA . VAL C 1 99 ? 14.535 -42.517 -58.621 1.00 12.99 79 VAL C CA 1
ATOM 8517 C C . VAL C 1 99 ? 13.765 -43.397 -59.602 1.00 12.41 79 VAL C C 1
ATOM 8518 O O . VAL C 1 99 ? 14.128 -44.544 -59.852 1.00 13.09 79 VAL C O 1
ATOM 8522 N N . GLY C 1 100 ? 12.713 -42.834 -60.172 1.00 11.92 80 GLY C N 1
ATOM 8523 C CA . GLY C 1 100 ? 11.908 -43.541 -61.163 1.00 11.36 80 GLY C CA 1
ATOM 8524 C C . GLY C 1 100 ? 10.498 -43.032 -61.227 1.00 11.20 80 GLY C C 1
ATOM 8525 O O . GLY C 1 100 ? 9.965 -42.456 -60.248 1.00 10.60 80 GLY C O 1
ATOM 8526 N N . SER C 1 101 ? 9.867 -43.246 -62.380 1.00 10.69 81 SER C N 1
ATOM 8527 C CA . SER C 1 101 ? 8.570 -42.655 -62.617 1.00 10.83 81 SER C CA 1
ATOM 8528 C C . SER C 1 101 ? 7.467 -43.283 -61.756 1.00 10.69 81 SER C C 1
ATOM 8529 O O . SER C 1 101 ? 6.395 -42.675 -61.616 1.00 11.17 81 SER C O 1
ATOM 8532 N N . SER C 1 102 ? 7.705 -44.475 -61.190 1.00 10.34 82 SER C N 1
ATOM 8533 C CA . SER C 1 102 ? 6.727 -45.102 -60.282 1.00 10.52 82 SER C CA 1
ATOM 8534 C C . SER C 1 102 ? 6.992 -44.782 -58.803 1.00 10.54 82 SER C C 1
ATOM 8535 O O . SER C 1 102 ? 6.284 -45.269 -57.934 1.00 10.65 82 SER C O 1
ATOM 8538 N N . ALA C 1 103 ? 7.981 -43.941 -58.503 1.00 10.69 83 ALA C N 1
ATOM 8539 C CA . ALA C 1 103 ? 8.484 -43.843 -57.129 1.00 10.60 83 ALA C CA 1
ATOM 8540 C C . ALA C 1 103 ? 7.717 -42.846 -56.255 1.00 10.86 83 ALA C C 1
ATOM 8541 O O . ALA C 1 103 ? 7.939 -42.802 -55.054 1.00 10.66 83 ALA C O 1
ATOM 8543 N N . CYS C 1 104 ? 6.841 -42.042 -56.843 1.00 11.02 84 CYS C N 1
ATOM 8544 C CA . CYS C 1 104 ? 5.971 -41.192 -56.026 1.00 11.46 84 CYS C CA 1
ATOM 8545 C C . CYS C 1 104 ? 4.718 -40.732 -56.722 1.00 11.73 84 CYS C C 1
ATOM 8546 O O . CYS C 1 104 ? 4.599 -40.806 -57.940 1.00 11.42 84 CYS C O 1
ATOM 8549 N N . GLY C 1 105 ? 3.776 -40.285 -55.906 1.00 11.60 85 GLY C N 1
ATOM 8550 C CA . GLY C 1 105 ? 2.733 -39.384 -56.349 1.00 12.07 85 GLY C CA 1
ATOM 8551 C C . GLY C 1 105 ? 3.045 -37.988 -55.847 1.00 12.32 85 GLY C C 1
ATOM 8552 O O . GLY C 1 105 ? 4.114 -37.746 -55.261 1.00 11.13 85 GLY C O 1
ATOM 8553 N N . ILE C 1 106 ? 2.075 -37.091 -56.029 1.00 13.75 86 ILE C N 1
ATOM 8554 C CA . ILE C 1 106 ? 2.217 -35.681 -55.685 1.00 14.77 86 ILE C CA 1
ATOM 8555 C C . ILE C 1 106 ? 1.218 -35.314 -54.573 1.00 14.99 86 ILE C C 1
ATOM 8556 O O . ILE C 1 106 ? 0.164 -35.930 -54.429 1.00 14.34 86 ILE C O 1
ATOM 8561 N N . LYS C 1 107 ? 1.596 -34.339 -53.753 1.00 15.79 87 LYS C N 1
ATOM 8562 C CA . LYS C 1 107 ? 0.649 -33.707 -52.852 1.00 16.08 87 LYS C CA 1
ATOM 8563 C C . LYS C 1 107 ? 0.872 -32.209 -52.832 1.00 15.60 87 LYS C C 1
ATOM 8564 O O . LYS C 1 107 ? 1.996 -31.728 -52.727 1.00 14.10 87 LYS C O 1
ATOM 8570 N N . LEU C 1 108 ? -0.239 -31.488 -52.929 1.00 15.71 88 LEU C N 1
ATOM 8571 C CA . LEU C 1 108 ? -0.244 -30.044 -52.875 1.00 16.29 88 LEU C CA 1
ATOM 8572 C C . LEU C 1 108 ? -0.769 -29.549 -51.529 1.00 15.81 88 LEU C C 1
ATOM 8573 O O . LEU C 1 108 ? -1.019 -28.348 -51.371 1.00 16.37 88 LEU C O 1
ATOM 8578 N N . GLY C 1 109 ? -0.898 -30.449 -50.556 1.00 14.78 89 GLY C N 1
ATOM 8579 C CA . GLY C 1 109 ? -1.438 -30.105 -49.243 1.00 14.39 89 GLY C CA 1
ATOM 8580 C C . GLY C 1 109 ? -1.984 -31.304 -48.498 1.00 14.26 89 GLY C C 1
ATOM 8581 O O . GLY C 1 109 ? -2.095 -32.404 -49.047 1.00 13.40 89 GLY C O 1
ATOM 8582 N N . PHE C 1 110 ? -2.323 -31.085 -47.236 1.00 14.10 90 PHE C N 1
ATOM 8583 C CA . PHE C 1 110 ? -3.141 -32.021 -46.469 1.00 14.21 90 PHE C CA 1
ATOM 8584 C C . PHE C 1 110 ? -4.597 -31.573 -46.593 1.00 13.75 90 PHE C C 1
ATOM 8585 O O . PHE C 1 110 ? -4.895 -30.384 -46.435 1.00 15.05 90 PHE C O 1
ATOM 8593 N N . SER C 1 111 ? -5.515 -32.500 -46.854 1.00 12.27 91 SER C N 1
ATOM 8594 C CA . SER C 1 111 ? -6.946 -32.166 -46.872 1.00 11.89 91 SER C CA 1
ATOM 8595 C C . SER C 1 111 ? -7.660 -33.019 -45.848 1.00 11.74 91 SER C C 1
ATOM 8596 O O . SER C 1 111 ? -7.228 -34.160 -45.574 1.00 11.01 91 SER C O 1
ATOM 8599 N N . PHE C 1 112 ? -8.719 -32.461 -45.259 1.00 11.33 92 PHE C N 1
ATOM 8600 C CA . PHE C 1 112 ? -9.496 -33.138 -44.236 1.00 11.97 92 PHE C CA 1
ATOM 8601 C C . PHE C 1 112 ? -10.974 -33.017 -44.565 1.00 12.18 92 PHE C C 1
ATOM 8602 O O . PHE C 1 112 ? -11.476 -31.905 -44.742 1.00 12.79 92 PHE C O 1
ATOM 8610 N N . ALA C 1 113 ? -11.657 -34.153 -44.677 1.00 11.86 93 ALA C N 1
ATOM 8611 C CA . ALA C 1 113 ? -13.107 -34.190 -44.890 1.00 11.76 93 ALA C CA 1
ATOM 8612 C C . ALA C 1 113 ? -13.758 -34.915 -43.730 1.00 11.63 93 ALA C C 1
ATOM 8613 O O . ALA C 1 113 ? -13.376 -36.043 -43.385 1.00 12.05 93 ALA C O 1
ATOM 8615 N N . TRP C 1 114 ? -14.752 -34.279 -43.120 1.00 11.76 94 TRP C N 1
ATOM 8616 C CA . TRP C 1 114 ? -15.366 -34.792 -41.910 1.00 11.51 94 TRP C CA 1
ATOM 8617 C C . TRP C 1 114 ? -16.704 -35.490 -42.190 1.00 11.90 94 TRP C C 1
ATOM 8618 O O . TRP C 1 114 ? -17.453 -35.091 -43.071 1.00 11.73 94 TRP C O 1
ATOM 8629 N N . HIS C 1 115 ? -16.978 -36.550 -41.431 1.00 11.97 95 HIS C N 1
ATOM 8630 C CA . HIS C 1 115 ? -18.181 -37.362 -41.609 1.00 12.45 95 HIS C CA 1
ATOM 8631 C C . HIS C 1 115 ? -18.744 -37.741 -40.263 1.00 13.21 95 HIS C C 1
ATOM 8632 O O . HIS C 1 115 ? -18.025 -37.753 -39.264 1.00 12.70 95 HIS C O 1
ATOM 8639 N N . GLN C 1 116 ? -20.028 -38.081 -40.255 1.00 14.22 96 GLN C N 1
ATOM 8640 C CA . GLN C 1 116 ? -20.652 -38.646 -39.079 1.00 15.38 96 GLN C CA 1
ATOM 8641 C C . GLN C 1 116 ? -21.634 -39.741 -39.454 1.00 15.63 96 GLN C C 1
ATOM 8642 O O . GLN C 1 116 ? -22.277 -39.730 -40.517 1.00 15.72 96 GLN C O 1
ATOM 8648 N N . GLU C 1 117 ? -21.756 -40.672 -38.533 1.00 17.30 97 GLU C N 1
ATOM 8649 C CA . GLU C 1 117 ? -22.671 -41.768 -38.670 1.00 19.76 97 GLU C CA 1
ATOM 8650 C C . GLU C 1 117 ? -24.098 -41.232 -38.719 1.00 18.10 97 GLU C C 1
ATOM 8651 O O . GLU C 1 117 ? -24.412 -40.246 -38.050 1.00 17.45 97 GLU C O 1
ATOM 8657 N N . ASN C 1 118 ? -24.931 -41.863 -39.541 1.00 17.16 98 ASN C N 1
ATOM 8658 C CA . ASN C 1 118 ? -26.374 -41.563 -39.616 1.00 16.50 98 ASN C CA 1
ATOM 8659 C C . ASN C 1 118 ? -26.734 -40.185 -40.162 1.00 16.00 98 ASN C C 1
ATOM 8660 O O . ASN C 1 118 ? -27.781 -39.629 -39.841 1.00 15.67 98 ASN C O 1
ATOM 8665 N N . ALA C 1 119 ? -25.873 -39.649 -41.015 1.00 16.08 99 ALA C N 1
ATOM 8666 C CA . ALA C 1 119 ? -26.116 -38.386 -41.683 1.00 16.94 99 ALA C CA 1
ATOM 8667 C C . ALA C 1 119 ? -25.306 -38.352 -42.971 1.00 17.80 99 ALA C C 1
ATOM 8668 O O . ALA C 1 119 ? -24.212 -38.926 -43.007 1.00 17.18 99 ALA C O 1
ATOM 8670 N N . PRO C 1 120 ? -25.827 -37.681 -44.020 1.00 18.44 100 PRO C N 1
ATOM 8671 C CA . PRO C 1 120 ? -25.049 -37.544 -45.243 1.00 18.74 100 PRO C CA 1
ATOM 8672 C C . PRO C 1 120 ? -23.855 -36.619 -45.021 1.00 18.56 100 PRO C C 1
ATOM 8673 O O . PRO C 1 120 ? -23.923 -35.700 -44.190 1.00 17.42 100 PRO C O 1
ATOM 8677 N N . SER C 1 121 ? -22.772 -36.872 -45.756 1.00 16.91 101 SER C N 1
ATOM 8678 C CA . SER C 1 121 ? -21.558 -36.078 -45.638 1.00 17.09 101 SER C CA 1
ATOM 8679 C C . SER C 1 121 ? -21.685 -34.838 -46.508 1.00 17.72 101 SER C C 1
ATOM 8680 O O . SER C 1 121 ? -22.273 -34.905 -47.591 1.00 19.19 101 SER C O 1
ATOM 8683 N N . SER C 1 122 ? -21.199 -33.704 -46.008 1.00 16.42 102 SER C N 1
ATOM 8684 C CA . SER C 1 122 ? -21.211 -32.449 -46.739 1.00 16.17 102 SER C CA 1
ATOM 8685 C C . SER C 1 122 ? -19.840 -32.139 -47.327 1.00 15.57 102 SER C C 1
ATOM 8686 O O . SER C 1 122 ? -18.838 -32.158 -46.595 1.00 14.74 102 SER C O 1
ATOM 8689 N N . PRO C 1 123 ? -19.791 -31.772 -48.623 1.00 16.31 103 PRO C N 1
ATOM 8690 C CA . PRO C 1 123 ? -18.558 -31.234 -49.224 1.00 16.39 103 PRO C CA 1
ATOM 8691 C C . PRO C 1 123 ? -18.065 -29.909 -48.641 1.00 16.51 103 PRO C C 1
ATOM 8692 O O . PRO C 1 123 ? -16.984 -29.468 -49.023 1.00 16.55 103 PRO C O 1
ATOM 8696 N N . ASP C 1 124 ? -18.874 -29.253 -47.803 1.00 15.87 104 ASP C N 1
ATOM 8697 C CA . ASP C 1 124 ? -18.461 -28.048 -47.077 1.00 16.20 104 ASP C CA 1
ATOM 8698 C C . ASP C 1 124 ? -17.773 -28.333 -45.746 1.00 14.96 104 ASP C C 1
ATOM 8699 O O . ASP C 1 124 ? -17.225 -27.421 -45.137 1.00 14.55 104 ASP C O 1
ATOM 8704 N N . HIS C 1 125 ? -17.775 -29.587 -45.332 1.00 14.63 105 HIS C N 1
ATOM 8705 C CA . HIS C 1 125 ? -17.106 -30.020 -44.135 1.00 14.92 105 HIS C CA 1
ATOM 8706 C C . HIS C 1 125 ? -15.642 -30.451 -44.427 1.00 15.47 105 HIS C C 1
ATOM 8707 O O . HIS C 1 125 ? -15.241 -31.516 -44.129 1.00 14.61 105 HIS C O 1
ATOM 8714 N N . LEU C 1 126 ? -14.890 -29.557 -45.059 1.00 16.31 106 LEU C N 1
ATOM 8715 C CA . LEU C 1 126 ? -13.514 -29.872 -45.408 1.00 17.73 106 LEU C CA 1
ATOM 8716 C C . LEU C 1 126 ? -12.649 -28.635 -45.206 1.00 16.99 106 LEU C C 1
ATOM 8717 O O . LEU C 1 126 ? -13.088 -27.500 -45.390 1.00 17.51 106 LEU C O 1
ATOM 8722 N N . VAL C 1 127 ? -11.404 -28.894 -44.831 1.00 14.82 107 VAL C N 1
ATOM 8723 C CA . VAL C 1 127 ? -10.353 -27.931 -44.753 1.00 13.73 107 VAL C CA 1
ATOM 8724 C C . VAL C 1 127 ? -9.135 -28.516 -45.507 1.00 13.66 107 VAL C C 1
ATOM 8725 O O . VAL C 1 127 ? -8.904 -29.679 -45.466 1.00 13.20 107 VAL C O 1
ATOM 8729 N N . ALA C 1 128 ? -8.427 -27.643 -46.184 1.00 13.60 108 ALA C N 1
ATOM 8730 C CA . ALA C 1 128 ? -7.252 -28.041 -46.968 1.00 14.63 108 ALA C CA 1
ATOM 8731 C C . ALA C 1 128 ? -6.324 -26.860 -47.144 1.00 14.63 108 ALA C C 1
ATOM 8732 O O . ALA C 1 128 ? -6.493 -26.067 -48.064 1.00 15.54 108 ALA C O 1
ATOM 8734 N N . PRO C 1 129 ? -5.344 -26.716 -46.243 1.00 14.79 109 PRO C N 1
ATOM 8735 C CA . PRO C 1 129 ? -4.378 -25.635 -46.439 1.00 15.20 109 PRO C CA 1
ATOM 8736 C C . PRO C 1 129 ? -3.342 -26.037 -47.500 1.00 15.80 109 PRO C C 1
ATOM 8737 O O . PRO C 1 129 ? -2.640 -27.025 -47.302 1.00 16.93 109 PRO C O 1
ATOM 8741 N N . PRO C 1 130 ? -3.272 -25.309 -48.626 1.00 16.43 110 PRO C N 1
ATOM 8742 C CA . PRO C 1 130 ? -2.373 -25.715 -49.710 1.00 17.34 110 PRO C CA 1
ATOM 8743 C C . PRO C 1 130 ? -0.909 -25.324 -49.517 1.00 18.28 110 PRO C C 1
ATOM 8744 O O . PRO C 1 130 ? -0.586 -24.408 -48.758 1.00 18.03 110 PRO C O 1
ATOM 8748 N N . LEU C 1 131 ? -0.038 -26.027 -50.229 1.00 19.15 111 LEU C N 1
ATOM 8749 C CA . LEU C 1 131 ? 1.382 -25.705 -50.314 1.00 21.52 111 LEU C CA 1
ATOM 8750 C C . LEU C 1 131 ? 1.643 -24.840 -51.531 1.00 23.14 111 LEU C C 1
ATOM 8751 O O . LEU C 1 131 ? 0.899 -24.913 -52.502 1.00 25.46 111 LEU C O 1
ATOM 8756 N N . LYS C 1 132 ? 2.710 -24.055 -51.503 1.00 26.19 112 LYS C N 1
ATOM 8757 C CA . LYS C 1 132 ? 3.213 -23.407 -52.733 1.00 30.20 112 LYS C CA 1
ATOM 8758 C C . LYS C 1 132 ? 4.044 -24.393 -53.549 1.00 29.07 112 LYS C C 1
ATOM 8759 O O . LYS C 1 132 ? 3.865 -24.498 -54.768 1.00 29.86 112 LYS C O 1
ATOM 8765 N N . VAL C 1 133 ? 4.952 -25.103 -52.877 1.00 26.10 113 VAL C N 1
ATOM 8766 C CA . VAL C 1 133 ? 5.850 -26.045 -53.549 1.00 24.41 113 VAL C CA 1
ATOM 8767 C C . VAL C 1 133 ? 5.304 -27.472 -53.366 1.00 21.67 113 VAL C C 1
ATOM 8768 O O . VAL C 1 133 ? 5.055 -27.878 -52.248 1.00 18.20 113 VAL C O 1
ATOM 8772 N N . PRO C 1 134 ? 5.126 -28.225 -54.467 1.00 20.11 114 PRO C N 1
ATOM 8773 C CA . PRO C 1 134 ? 4.585 -29.579 -54.335 1.00 19.29 114 PRO C CA 1
ATOM 8774 C C . PRO C 1 134 ? 5.468 -30.510 -53.527 1.00 17.06 114 PRO C C 1
ATOM 8775 O O . PRO C 1 134 ? 6.678 -30.374 -53.530 1.00 16.39 114 PRO C O 1
ATOM 8779 N N . GLU C 1 135 ? 4.843 -31.460 -52.846 1.00 15.77 115 GLU C N 1
ATOM 8780 C CA . GLU C 1 135 ? 5.568 -32.458 -52.096 1.00 14.86 115 GLU C CA 1
ATOM 8781 C C . GLU C 1 135 ? 5.208 -33.829 -52.614 1.00 13.00 115 GLU C C 1
ATOM 8782 O O . GLU C 1 135 ? 4.374 -33.954 -53.504 1.00 11.86 115 GLU C O 1
ATOM 8788 N N . ALA C 1 136 ? 5.858 -34.846 -52.064 1.00 11.80 116 ALA C N 1
ATOM 8789 C CA . ALA C 1 136 ? 5.707 -36.218 -52.566 1.00 11.44 116 ALA C CA 1
ATOM 8790 C C . ALA C 1 136 ? 4.837 -37.114 -51.688 1.00 11.20 116 ALA C C 1
ATOM 8791 O O . ALA C 1 136 ? 4.780 -36.947 -50.465 1.00 10.62 116 ALA C O 1
ATOM 8793 N N . HIS C 1 137 ? 4.170 -38.069 -52.346 1.00 10.88 117 HIS C N 1
ATOM 8794 C CA . HIS C 1 137 ? 3.647 -39.282 -51.727 1.00 11.05 117 HIS C CA 1
ATOM 8795 C C . HIS C 1 137 ? 4.647 -40.370 -52.057 1.00 10.82 117 HIS C C 1
ATOM 8796 O O . HIS C 1 137 ? 4.752 -40.777 -53.208 1.00 10.52 117 HIS C O 1
ATOM 8803 N N . LEU C 1 138 ? 5.411 -40.801 -51.057 1.00 10.23 118 LEU C N 1
ATOM 8804 C CA . LEU C 1 138 ? 6.579 -41.640 -51.289 1.00 10.00 118 LEU C CA 1
ATOM 8805 C C . LEU C 1 138 ? 6.185 -43.100 -51.471 1.00 9.67 118 LEU C C 1
ATOM 8806 O O . LEU C 1 138 ? 5.547 -43.670 -50.593 1.00 9.34 118 LEU C O 1
ATOM 8811 N N . PHE C 1 139 ? 6.539 -43.704 -52.609 1.00 9.43 119 PHE C N 1
ATOM 8812 C CA . PHE C 1 139 ? 6.334 -45.156 -52.810 1.00 9.29 119 PHE C CA 1
ATOM 8813 C C . PHE C 1 139 ? 7.566 -45.844 -52.221 1.00 9.31 119 PHE C C 1
ATOM 8814 O O . PHE C 1 139 ? 8.624 -45.999 -52.871 1.00 8.72 119 PHE C O 1
ATOM 8822 N N . ARG C 1 140 ? 7.438 -46.224 -50.959 1.00 9.44 120 ARG C N 1
ATOM 8823 C CA . ARG C 1 140 ? 8.621 -46.526 -50.133 1.00 9.99 120 ARG C CA 1
ATOM 8824 C C . ARG C 1 140 ? 9.515 -47.660 -50.646 1.00 10.16 120 ARG C C 1
ATOM 8825 O O . ARG C 1 140 ? 10.741 -47.592 -50.508 1.00 10.20 120 ARG C O 1
ATOM 8833 N N . GLN C 1 141 ? 8.937 -48.672 -51.282 1.00 9.94 121 GLN C N 1
ATOM 8834 C CA . GLN C 1 141 ? 9.758 -49.738 -51.865 1.00 10.06 121 GLN C CA 1
ATOM 8835 C C . GLN C 1 141 ? 10.827 -49.209 -52.830 1.00 10.17 121 GLN C C 1
ATOM 8836 O O . GLN C 1 141 ? 11.943 -49.736 -52.854 1.00 10.29 121 GLN C O 1
ATOM 8842 N N . ASP C 1 142 ? 10.492 -48.167 -53.595 1.00 10.16 122 ASP C N 1
ATOM 8843 C CA . ASP C 1 142 ? 11.412 -47.606 -54.588 1.00 10.51 122 ASP C CA 1
ATOM 8844 C C . ASP C 1 142 ? 12.306 -46.543 -53.948 1.00 10.42 122 ASP C C 1
ATOM 8845 O O . ASP C 1 142 ? 13.502 -46.527 -54.181 1.00 9.98 122 ASP C O 1
ATOM 8850 N N . ILE C 1 143 ? 11.713 -45.693 -53.106 1.00 10.00 123 ILE C N 1
ATOM 8851 C CA . ILE C 1 143 ? 12.442 -44.634 -52.410 1.00 10.15 123 ILE C CA 1
ATOM 8852 C C . ILE C 1 143 ? 13.525 -45.242 -51.520 1.00 10.35 123 ILE C C 1
ATOM 8853 O O . ILE C 1 143 ? 14.675 -44.796 -51.551 1.00 10.44 123 ILE C O 1
ATOM 8858 N N . ASP C 1 144 ? 13.157 -46.244 -50.723 1.00 10.95 124 ASP C N 1
ATOM 8859 C CA . ASP C 1 144 ? 14.099 -46.827 -49.758 1.00 11.70 124 ASP C CA 1
ATOM 8860 C C . ASP C 1 144 ? 15.224 -47.584 -50.435 1.00 11.27 124 ASP C C 1
ATOM 8861 O O . ASP C 1 144 ? 16.370 -47.525 -49.978 1.00 11.12 124 ASP C O 1
ATOM 8866 N N . TYR C 1 145 ? 14.922 -48.263 -51.538 1.00 11.03 125 TYR C N 1
ATOM 8867 C CA . TYR C 1 145 ? 15.964 -49.022 -52.228 1.00 11.36 125 TYR C CA 1
ATOM 8868 C C . TYR C 1 145 ? 16.980 -48.020 -52.804 1.00 10.93 125 TYR C C 1
ATOM 8869 O O . TYR C 1 145 ? 18.202 -48.202 -52.648 1.00 10.86 125 TYR C O 1
ATOM 8878 N N . PHE C 1 146 ? 16.464 -46.935 -53.388 1.00 10.51 126 PHE C N 1
ATOM 8879 C CA . PHE C 1 146 ? 17.295 -45.830 -53.896 1.00 10.76 126 PHE C CA 1
ATOM 8880 C C . PHE C 1 146 ? 18.165 -45.256 -52.788 1.00 10.75 126 PHE C C 1
ATOM 8881 O O . PHE C 1 146 ? 19.365 -45.030 -52.995 1.00 11.16 126 PHE C O 1
ATOM 8889 N N . ALA C 1 147 ? 17.598 -45.062 -51.598 1.00 10.63 127 ALA C N 1
ATOM 8890 C CA . ALA C 1 147 ? 18.387 -44.531 -50.475 1.00 10.41 127 ALA C CA 1
ATOM 8891 C C . ALA C 1 147 ? 19.506 -45.504 -50.093 1.00 10.71 127 ALA C C 1
ATOM 8892 O O . ALA C 1 147 ? 20.635 -45.091 -49.850 1.00 11.22 127 ALA C O 1
ATOM 8894 N N . LEU C 1 148 ? 19.216 -46.801 -50.068 1.00 10.73 128 LEU C N 1
ATOM 8895 C CA . LEU C 1 148 ? 20.263 -47.784 -49.795 1.00 11.16 128 LEU C CA 1
ATOM 8896 C C . LEU C 1 148 ? 21.380 -47.687 -50.838 1.00 11.16 128 LEU C C 1
ATOM 8897 O O . LEU C 1 148 ? 22.557 -47.802 -50.486 1.00 11.04 128 LEU C O 1
ATOM 8902 N N . MET C 1 149 ? 21.018 -47.449 -52.100 1.00 10.98 129 MET C N 1
ATOM 8903 C CA . MET C 1 149 ? 22.020 -47.309 -53.164 1.00 11.61 129 MET C CA 1
ATOM 8904 C C . MET C 1 149 ? 22.906 -46.080 -52.928 1.00 11.75 129 MET C C 1
ATOM 8905 O O . MET C 1 149 ? 24.089 -46.112 -53.254 1.00 12.14 129 MET C O 1
ATOM 8910 N N . ILE C 1 150 ? 22.359 -45.019 -52.327 1.00 11.22 130 ILE C N 1
ATOM 8911 C CA . ILE C 1 150 ? 23.188 -43.866 -51.949 1.00 11.35 130 ILE C CA 1
ATOM 8912 C C . ILE C 1 150 ? 24.278 -44.322 -50.971 1.00 11.49 130 ILE C C 1
ATOM 8913 O O . ILE C 1 150 ? 25.462 -43.984 -51.144 1.00 11.93 130 ILE C O 1
ATOM 8918 N N . ALA C 1 151 ? 23.875 -45.096 -49.960 1.00 11.76 131 ALA C N 1
ATOM 8919 C CA . ALA C 1 151 ? 24.795 -45.567 -48.942 1.00 12.05 131 ALA C CA 1
ATOM 8920 C C . ALA C 1 151 ? 25.856 -46.493 -49.529 1.00 12.87 131 ALA C C 1
ATOM 8921 O O . ALA C 1 151 ? 27.029 -46.343 -49.251 1.00 12.55 131 ALA C O 1
ATOM 8923 N N . LEU C 1 152 ? 25.425 -47.443 -50.355 1.00 13.48 132 LEU C N 1
ATOM 8924 C CA . LEU C 1 152 ? 26.363 -48.355 -51.014 1.00 14.11 132 LEU C CA 1
ATOM 8925 C C . LEU C 1 152 ? 27.375 -47.631 -51.900 1.00 14.29 132 LEU C C 1
ATOM 8926 O O . LEU C 1 152 ? 28.566 -47.974 -51.887 1.00 14.84 132 LEU C O 1
ATOM 8931 N N . LYS C 1 153 ? 26.939 -46.616 -52.635 1.00 14.45 133 LYS C N 1
ATOM 8932 C CA . LYS C 1 153 ? 27.847 -45.855 -53.501 1.00 15.04 133 LYS C CA 1
ATOM 8933 C C . LYS C 1 153 ? 28.866 -45.026 -52.711 1.00 15.37 133 LYS C C 1
ATOM 8934 O O . LYS C 1 153 ? 29.940 -44.722 -53.226 1.00 15.54 133 LYS C O 1
ATOM 8940 N N . HIS C 1 154 ? 28.547 -44.684 -51.461 1.00 14.45 134 HIS C N 1
ATOM 8941 C CA . HIS C 1 154 ? 29.489 -43.978 -50.589 1.00 14.90 134 HIS C CA 1
ATOM 8942 C C . HIS C 1 154 ? 30.381 -44.886 -49.737 1.00 14.54 134 HIS C C 1
ATOM 8943 O O . HIS C 1 154 ? 31.211 -44.402 -48.968 1.00 14.71 134 HIS C O 1
ATOM 8950 N N . GLY C 1 155 ? 30.217 -46.192 -49.878 1.00 14.39 135 GLY C N 1
ATOM 8951 C CA . GLY C 1 155 ? 31.129 -47.159 -49.286 1.00 14.71 135 GLY C CA 1
ATOM 8952 C C . GLY C 1 155 ? 30.598 -47.902 -48.081 1.00 14.67 135 GLY C C 1
ATOM 8953 O O . GLY C 1 155 ? 31.328 -48.697 -47.481 1.00 14.37 135 GLY C O 1
ATOM 8954 N N . ALA C 1 156 ? 29.332 -47.680 -47.719 1.00 14.22 136 ALA C N 1
ATOM 8955 C CA . ALA C 1 156 ? 28.722 -48.488 -46.665 1.00 14.71 136 ALA C CA 1
ATOM 8956 C C . ALA C 1 156 ? 28.568 -49.924 -47.142 1.00 15.64 136 ALA C C 1
ATOM 8957 O O . ALA C 1 156 ? 28.241 -50.171 -48.310 1.00 15.53 136 ALA C O 1
ATOM 8959 N N . GLU C 1 157 ? 28.835 -50.871 -46.250 1.00 16.64 137 GLU C N 1
ATOM 8960 C CA . GLU C 1 157 ? 28.589 -52.269 -46.537 1.00 18.37 137 GLU C CA 1
ATOM 8961 C C . GLU C 1 157 ? 27.188 -52.627 -46.045 1.00 18.45 137 GLU C C 1
ATOM 8962 O O . GLU C 1 157 ? 26.709 -52.092 -45.042 1.00 16.93 137 GLU C O 1
ATOM 8968 N N . SER C 1 158 ? 26.547 -53.556 -46.744 1.00 18.39 138 SER C N 1
ATOM 8969 C CA . SER C 1 158 ? 25.181 -53.969 -46.427 1.00 18.82 138 SER C CA 1
ATOM 8970 C C . SER C 1 158 ? 25.053 -55.490 -46.511 1.00 18.76 138 SER C C 1
ATOM 8971 O O . SER C 1 158 ? 25.559 -56.109 -47.460 1.00 18.47 138 SER C O 1
ATOM 8974 N N . ARG C 1 159 ? 24.431 -56.082 -45.495 1.00 17.69 139 ARG C N 1
ATOM 8975 C CA . ARG C 1 159 ? 24.070 -57.503 -45.504 1.00 18.24 139 ARG C CA 1
ATOM 8976 C C . ARG C 1 159 ? 22.596 -57.593 -45.249 1.00 18.39 139 ARG C C 1
ATOM 8977 O O . ARG C 1 159 ? 22.111 -57.145 -44.209 1.00 17.95 139 ARG C O 1
ATOM 8985 N N A GLN C 1 160 ? 21.874 -58.142 -46.225 0.57 18.32 140 GLN C N 1
ATOM 8986 N N B GLN C 1 160 ? 21.899 -58.208 -46.200 0.43 18.27 140 GLN C N 1
ATOM 8987 C CA A GLN C 1 160 ? 20.438 -58.274 -46.164 0.57 18.52 140 GLN C CA 1
ATOM 8988 C CA B GLN C 1 160 ? 20.466 -58.325 -46.198 0.43 18.38 140 GLN C CA 1
ATOM 8989 C C A GLN C 1 160 ? 20.078 -59.727 -45.904 0.57 19.17 140 GLN C C 1
ATOM 8990 C C B GLN C 1 160 ? 20.095 -59.747 -45.870 0.43 19.09 140 GLN C C 1
ATOM 8991 O O A GLN C 1 160 ? 20.896 -60.628 -46.106 0.57 18.65 140 GLN C O 1
ATOM 8992 O O B GLN C 1 160 ? 20.924 -60.652 -45.993 0.43 18.65 140 GLN C O 1
ATOM 9003 N N . ASN C 1 161 ? 18.854 -59.942 -45.437 1.00 19.46 141 ASN C N 1
ATOM 9004 C CA . ASN C 1 161 ? 18.345 -61.280 -45.143 1.00 21.98 141 ASN C CA 1
ATOM 9005 C C . ASN C 1 161 ? 19.202 -62.048 -44.114 1.00 23.03 141 ASN C C 1
ATOM 9006 O O . ASN C 1 161 ? 19.374 -63.262 -44.217 1.00 23.39 141 ASN C O 1
ATOM 9011 N N . ILE C 1 162 ? 19.741 -61.324 -43.130 1.00 23.31 142 ILE C N 1
ATOM 9012 C CA . ILE C 1 162 ? 20.590 -61.926 -42.088 1.00 24.37 142 ILE C CA 1
ATOM 9013 C C . ILE C 1 162 ? 19.761 -62.196 -40.839 1.00 25.02 142 ILE C C 1
ATOM 9014 O O . ILE C 1 162 ? 18.636 -61.732 -40.720 1.00 25.78 142 ILE C O 1
ATOM 9019 N N . LYS C 1 163 ? 20.301 -62.989 -39.931 1.00 25.88 143 LYS C N 1
ATOM 9020 C CA . LYS C 1 163 ? 19.639 -63.230 -38.656 1.00 28.15 143 LYS C CA 1
ATOM 9021 C C . LYS C 1 163 ? 20.628 -62.858 -37.569 1.00 25.33 143 LYS C C 1
ATOM 9022 O O . LYS C 1 163 ? 21.690 -63.442 -37.492 1.00 23.42 143 LYS C O 1
ATOM 9028 N N . ILE C 1 164 ? 20.274 -61.865 -36.760 1.00 24.69 144 ILE C N 1
ATOM 9029 C CA . ILE C 1 164 ? 21.100 -61.457 -35.628 1.00 25.53 144 ILE C CA 1
ATOM 9030 C C . ILE C 1 164 ? 20.846 -62.444 -34.492 1.00 25.48 144 ILE C C 1
ATOM 9031 O O . ILE C 1 164 ? 19.714 -62.647 -34.090 1.00 25.64 144 ILE C O 1
ATOM 9036 N N . GLU C 1 165 ? 21.904 -63.049 -33.981 1.00 26.83 145 GLU C N 1
ATOM 9037 C CA . GLU C 1 165 ? 21.788 -63.980 -32.853 1.00 28.31 145 GLU C CA 1
ATOM 9038 C C . GLU C 1 165 ? 21.911 -63.278 -31.503 1.00 25.35 145 GLU C C 1
ATOM 9039 O O . GLU C 1 165 ? 21.200 -63.618 -30.564 1.00 26.95 145 GLU C O 1
ATOM 9045 N N . SER C 1 166 ? 22.807 -62.297 -31.413 1.00 22.48 146 SER C N 1
ATOM 9046 C CA . SER C 1 166 ? 22.978 -61.509 -30.189 1.00 21.02 146 SER C CA 1
ATOM 9047 C C . SER C 1 166 ? 23.695 -60.208 -30.465 1.00 19.27 146 SER C C 1
ATOM 9048 O O . SER C 1 166 ? 24.420 -60.080 -31.458 1.00 18.88 146 SER C O 1
ATOM 9051 N N . ILE C 1 167 ? 23.471 -59.236 -29.585 1.00 17.55 147 ILE C N 1
ATOM 9052 C CA . ILE C 1 167 ? 24.166 -57.957 -29.637 1.00 17.20 147 ILE C CA 1
ATOM 9053 C C . ILE C 1 167 ? 24.745 -57.727 -28.248 1.00 17.53 147 ILE C C 1
ATOM 9054 O O . ILE C 1 167 ? 23.990 -57.580 -27.282 1.00 16.98 147 ILE C O 1
ATOM 9059 N N . SER C 1 168 ? 26.073 -57.708 -28.147 1.00 17.76 148 SER C N 1
ATOM 9060 C CA . SER C 1 168 ? 26.745 -57.452 -26.871 1.00 18.54 148 SER C CA 1
ATOM 9061 C C . SER C 1 168 ? 27.228 -56.020 -26.826 1.00 17.66 148 SER C C 1
ATOM 9062 O O . SER C 1 168 ? 27.858 -55.550 -27.755 1.00 18.05 148 SER C O 1
ATOM 9065 N N . LEU C 1 169 ? 26.904 -55.325 -25.747 1.00 17.85 149 LEU C N 1
ATOM 9066 C CA . LEU C 1 169 ? 27.342 -53.960 -25.537 1.00 18.31 149 LEU C CA 1
ATOM 9067 C C . LEU C 1 169 ? 28.398 -54.013 -24.444 1.00 19.50 149 LEU C C 1
ATOM 9068 O O . LEU C 1 169 ? 28.076 -54.316 -23.313 1.00 20.60 149 LEU C O 1
ATOM 9073 N N . ASN C 1 170 ? 29.641 -53.719 -24.803 1.00 21.18 150 ASN C N 1
ATOM 9074 C CA . ASN C 1 170 ? 30.807 -53.863 -23.923 1.00 23.36 150 ASN C CA 1
ATOM 9075 C C . ASN C 1 170 ? 31.378 -52.478 -23.703 1.00 23.29 150 ASN C C 1
ATOM 9076 O O . ASN C 1 170 ? 30.971 -51.543 -24.381 1.00 22.22 150 ASN C O 1
ATOM 9081 N N . ASP C 1 171 ? 32.325 -52.335 -22.773 1.00 23.53 151 ASP C N 1
ATOM 9082 C CA . ASP C 1 171 ? 32.952 -51.026 -22.545 1.00 24.66 151 ASP C CA 1
ATOM 9083 C C . ASP C 1 171 ? 33.953 -50.616 -23.647 1.00 24.07 151 ASP C C 1
ATOM 9084 O O . ASP C 1 171 ? 34.336 -49.460 -23.698 1.00 25.29 151 ASP C O 1
ATOM 9089 N N . ASP C 1 172 ? 34.348 -51.534 -24.532 1.00 24.89 152 ASP C N 1
ATOM 9090 C CA . ASP C 1 172 ? 35.254 -51.197 -25.644 1.00 26.21 152 ASP C CA 1
ATOM 9091 C C . ASP C 1 172 ? 34.629 -51.357 -27.058 1.00 24.35 152 ASP C C 1
ATOM 9092 O O . ASP C 1 172 ? 35.341 -51.329 -28.056 1.00 23.59 152 ASP C O 1
ATOM 9097 N N . GLY C 1 173 ? 33.305 -51.489 -27.132 1.00 21.82 153 GLY C N 1
ATOM 9098 C CA . GLY C 1 173 ? 32.603 -51.598 -28.413 1.00 20.00 153 GLY C CA 1
ATOM 9099 C C . GLY C 1 173 ? 31.394 -52.488 -28.343 1.00 19.61 153 GLY C C 1
ATOM 9100 O O . GLY C 1 173 ? 30.930 -52.846 -27.251 1.00 20.00 153 GLY C O 1
ATOM 9101 N N . VAL C 1 174 ? 30.888 -52.835 -29.523 1.00 17.84 154 VAL C N 1
ATOM 9102 C CA . VAL C 1 174 ? 29.706 -53.649 -29.695 1.00 18.06 154 VAL C CA 1
ATOM 9103 C C . VAL C 1 174 ? 30.114 -54.889 -30.467 1.00 17.56 154 VAL C C 1
ATOM 9104 O O . VAL C 1 174 ? 30.968 -54.805 -31.340 1.00 16.43 154 VAL C O 1
ATOM 9108 N N . GLU C 1 175 ? 29.515 -56.028 -30.154 1.00 18.00 155 GLU C N 1
ATOM 9109 C CA . GLU C 1 175 ? 29.738 -57.251 -30.925 1.00 20.06 155 GLU C CA 1
ATOM 9110 C C . GLU C 1 175 ? 28.399 -57.860 -31.332 1.00 19.75 155 GLU C C 1
ATOM 9111 O O . GLU C 1 175 ? 27.530 -58.088 -30.487 1.00 18.91 155 GLU C O 1
ATOM 9117 N N . VAL C 1 176 ? 28.246 -58.132 -32.626 1.00 19.05 156 VAL C N 1
ATOM 9118 C CA . VAL C 1 176 ? 27.002 -58.681 -33.165 1.00 18.42 156 VAL C CA 1
ATOM 9119 C C . VAL C 1 176 ? 27.294 -60.063 -33.730 1.00 18.38 156 VAL C C 1
ATOM 9120 O O . VAL C 1 176 ? 28.156 -60.209 -34.601 1.00 17.61 156 VAL C O 1
ATOM 9124 N N . ALA C 1 177 ? 26.578 -61.057 -33.218 1.00 19.16 157 ALA C N 1
ATOM 9125 C CA . ALA C 1 177 ? 26.681 -62.430 -33.701 1.00 20.73 157 ALA C CA 1
ATOM 9126 C C . ALA C 1 177 ? 25.609 -62.636 -34.738 1.00 21.94 157 ALA C C 1
ATOM 9127 O O . ALA C 1 177 ? 24.465 -62.198 -34.553 1.00 21.52 157 ALA C O 1
ATOM 9129 N N . LEU C 1 178 ? 25.982 -63.307 -35.822 1.00 23.64 158 LEU C N 1
ATOM 9130 C CA . LEU C 1 178 ? 25.109 -63.553 -36.956 1.00 25.13 158 LEU C CA 1
ATOM 9131 C C . LEU C 1 178 ? 25.028 -65.058 -37.196 1.00 27.84 158 LEU C C 1
ATOM 9132 O O . LEU C 1 178 ? 25.990 -65.767 -36.931 1.00 26.74 158 LEU C O 1
ATOM 9137 N N . SER C 1 179 ? 23.893 -65.537 -37.699 1.00 31.36 159 SER C N 1
ATOM 9138 C CA . SER C 1 179 ? 23.748 -66.964 -38.046 1.00 34.69 159 SER C CA 1
ATOM 9139 C C . SER C 1 179 ? 24.593 -67.286 -39.270 1.00 36.34 159 SER C C 1
ATOM 9140 O O . SER C 1 179 ? 24.594 -66.523 -40.230 1.00 35.99 159 SER C O 1
ATOM 9143 N N . ASN C 1 180 ? 25.325 -68.395 -39.222 1.00 39.38 160 ASN C N 1
ATOM 9144 C CA . ASN C 1 180 ? 26.147 -68.847 -40.360 1.00 43.53 160 ASN C CA 1
ATOM 9145 C C . ASN C 1 180 ? 27.207 -67.840 -40.828 1.00 40.74 160 ASN C C 1
ATOM 9146 O O . ASN C 1 180 ? 27.559 -67.792 -42.012 1.00 41.86 160 ASN C O 1
ATOM 9151 N N . ALA C 1 181 ? 27.722 -67.043 -39.896 1.00 38.20 161 ALA C N 1
ATOM 9152 C CA . ALA C 1 181 ? 28.785 -66.105 -40.211 1.00 35.41 161 ALA C CA 1
ATOM 9153 C C . ALA C 1 181 ? 29.551 -65.746 -38.945 1.00 33.65 161 ALA C C 1
ATOM 9154 O O . ALA C 1 181 ? 29.027 -65.881 -37.837 1.00 34.12 161 ALA C O 1
ATOM 9156 N N . ALA C 1 182 ? 30.789 -65.294 -39.122 1.00 30.46 162 ALA C N 1
ATOM 9157 C CA . ALA C 1 182 ? 31.613 -64.807 -38.019 1.00 29.28 162 ALA C CA 1
ATOM 9158 C C . ALA C 1 182 ? 30.978 -63.538 -37.420 1.00 28.16 162 ALA C C 1
ATOM 9159 O O . ALA C 1 182 ? 30.307 -62.788 -38.134 1.00 26.72 162 ALA C O 1
ATOM 9161 N N . PRO C 1 183 ? 31.168 -63.310 -36.111 1.00 27.59 163 PRO C N 1
ATOM 9162 C CA . PRO C 1 183 ? 30.597 -62.084 -35.538 1.00 26.43 163 PRO C CA 1
ATOM 9163 C C . PRO C 1 183 ? 31.292 -60.827 -36.045 1.00 24.44 163 PRO C C 1
ATOM 9164 O O . PRO C 1 183 ? 32.426 -60.878 -36.527 1.00 22.78 163 PRO C O 1
ATOM 9168 N N . VAL C 1 184 ? 30.586 -59.706 -35.951 1.00 21.88 164 VAL C N 1
ATOM 9169 C CA . VAL C 1 184 ? 31.102 -58.427 -36.400 1.00 20.82 164 VAL C CA 1
ATOM 9170 C C . VAL C 1 184 ? 31.156 -57.468 -35.216 1.00 20.77 164 VAL C C 1
ATOM 9171 O O . VAL C 1 184 ? 30.344 -57.550 -34.308 1.00 19.87 164 VAL C O 1
ATOM 9175 N N . LYS C 1 185 ? 32.116 -56.555 -35.246 1.00 20.70 165 LYS C N 1
ATOM 9176 C CA . LYS C 1 185 ? 32.428 -55.699 -34.120 1.00 22.21 165 LYS C CA 1
ATOM 9177 C C . LYS C 1 185 ? 32.427 -54.277 -34.613 1.00 19.80 165 LYS C C 1
ATOM 9178 O O . LYS C 1 185 ? 32.774 -54.011 -35.765 1.00 19.04 165 LYS C O 1
ATOM 9184 N N . ALA C 1 186 ? 32.025 -53.368 -33.739 1.00 17.49 166 ALA C N 1
ATOM 9185 C CA . ALA C 1 186 ? 32.064 -51.946 -34.042 1.00 16.49 166 ALA C CA 1
ATOM 9186 C C . ALA C 1 186 ? 32.223 -51.133 -32.775 1.00 15.75 166 ALA C C 1
ATOM 9187 O O . ALA C 1 186 ? 32.119 -51.664 -31.670 1.00 14.68 166 ALA C O 1
ATOM 9189 N N . ALA C 1 187 ? 32.483 -49.844 -32.951 1.00 15.00 167 ALA C N 1
ATOM 9190 C CA . ALA C 1 187 ? 32.512 -48.908 -31.839 1.00 15.13 167 ALA C CA 1
ATOM 9191 C C . ALA C 1 187 ? 31.107 -48.507 -31.343 1.00 15.09 167 ALA C C 1
ATOM 9192 O O . ALA C 1 187 ? 30.954 -48.077 -30.204 1.00 15.14 167 ALA C O 1
ATOM 9194 N N . PHE C 1 188 ? 30.084 -48.637 -32.189 1.00 14.25 168 PHE C N 1
ATOM 9195 C CA . PHE C 1 188 ? 28.786 -48.050 -31.904 1.00 13.51 168 PHE C CA 1
ATOM 9196 C C . PHE C 1 188 ? 27.741 -48.753 -32.751 1.00 13.06 168 PHE C C 1
ATOM 9197 O O . PHE C 1 188 ? 28.029 -49.173 -33.887 1.00 12.29 168 PHE C O 1
ATOM 9205 N N . ILE C 1 189 ? 26.540 -48.876 -32.205 1.00 12.48 169 ILE C N 1
ATOM 9206 C CA . ILE C 1 189 ? 25.434 -49.451 -32.955 1.00 12.84 169 ILE C CA 1
ATOM 9207 C C . ILE C 1 189 ? 24.243 -48.488 -32.969 1.00 12.79 169 ILE C C 1
ATOM 9208 O O . ILE C 1 189 ? 23.872 -47.930 -31.928 1.00 12.42 169 ILE C O 1
ATOM 9213 N N . ILE C 1 190 ? 23.671 -48.290 -34.163 1.00 12.73 170 ILE C N 1
ATOM 9214 C CA . ILE C 1 190 ? 22.496 -47.461 -34.368 1.00 12.63 170 ILE C CA 1
ATOM 9215 C C . ILE C 1 190 ? 21.337 -48.363 -34.773 1.00 12.95 170 ILE C C 1
ATOM 9216 O O . ILE C 1 190 ? 21.429 -49.099 -35.759 1.00 12.17 170 ILE C O 1
ATOM 9221 N N . ASP C 1 191 ? 20.246 -48.311 -34.005 1.00 12.76 171 ASP C N 1
ATOM 9222 C CA . ASP C 1 191 ? 19.044 -49.064 -34.341 1.00 13.54 171 ASP C CA 1
ATOM 9223 C C . ASP C 1 191 ? 18.134 -48.209 -35.212 1.00 13.27 171 ASP C C 1
ATOM 9224 O O . ASP C 1 191 ? 17.463 -47.295 -34.720 1.00 13.06 171 ASP C O 1
ATOM 9229 N N . ALA C 1 192 ? 18.118 -48.528 -36.505 1.00 13.11 172 ALA C N 1
ATOM 9230 C CA . ALA C 1 192 ? 17.283 -47.840 -37.496 1.00 14.08 172 ALA C CA 1
ATOM 9231 C C . ALA C 1 192 ? 16.072 -48.675 -37.936 1.00 15.79 172 ALA C C 1
ATOM 9232 O O . ALA C 1 192 ? 15.453 -48.369 -38.955 1.00 16.25 172 ALA C O 1
ATOM 9234 N N . ALA C 1 193 ? 15.716 -49.699 -37.163 1.00 17.50 173 ALA C N 1
ATOM 9235 C CA . ALA C 1 193 ? 14.526 -50.538 -37.442 1.00 20.58 173 ALA C CA 1
ATOM 9236 C C . ALA C 1 193 ? 13.275 -49.890 -36.812 1.00 23.60 173 ALA C C 1
ATOM 9237 O O . ALA C 1 193 ? 13.337 -48.784 -36.331 1.00 23.39 173 ALA C O 1
ATOM 9239 N N . ALA C 1 194 ? 12.135 -50.568 -36.789 1.00 30.39 174 ALA C N 1
ATOM 9240 C CA . ALA C 1 194 ? 10.901 -49.903 -36.313 1.00 32.49 174 ALA C CA 1
ATOM 9241 C C . ALA C 1 194 ? 10.339 -50.568 -35.047 1.00 35.52 174 ALA C C 1
ATOM 9242 O O . ALA C 1 194 ? 11.027 -50.568 -34.011 1.00 35.99 174 ALA C O 1
ATOM 9244 N N . GLN C 1 195 ? 9.121 -51.123 -35.121 1.00 37.02 175 GLN C N 1
ATOM 9245 C CA . GLN C 1 195 ? 8.507 -51.849 -34.009 1.00 37.24 175 GLN C CA 1
ATOM 9246 C C . GLN C 1 195 ? 9.371 -53.042 -33.627 1.00 38.12 175 GLN C C 1
ATOM 9247 O O . GLN C 1 195 ? 9.391 -53.427 -32.457 1.00 38.42 175 GLN C O 1
ATOM 9249 N N . GLY C 1 196 ? 10.093 -53.602 -34.611 1.00 37.36 176 GLY C N 1
ATOM 9250 C CA . GLY C 1 196 ? 10.979 -54.741 -34.386 1.00 38.22 176 GLY C CA 1
ATOM 9251 C C . GLY C 1 196 ? 12.404 -54.415 -33.973 1.00 37.50 176 GLY C C 1
ATOM 9252 O O . GLY C 1 196 ? 13.300 -55.230 -34.171 1.00 37.02 176 GLY C O 1
ATOM 9253 N N . SER C 1 197 ? 12.621 -53.236 -33.399 1.00 37.13 177 SER C N 1
ATOM 9254 C CA . SER C 1 197 ? 13.929 -52.861 -32.866 1.00 35.76 177 SER C CA 1
ATOM 9255 C C . SER C 1 197 ? 14.438 -53.934 -31.864 1.00 37.64 177 SER C C 1
ATOM 9256 O O . SER C 1 197 ? 13.910 -54.023 -30.750 1.00 34.27 177 SER C O 1
ATOM 9259 N N . PRO C 1 198 ? 15.447 -54.750 -32.270 1.00 36.95 178 PRO C N 1
ATOM 9260 C CA . PRO C 1 198 ? 15.936 -55.869 -31.430 1.00 37.43 178 PRO C CA 1
ATOM 9261 C C . PRO C 1 198 ? 16.799 -55.382 -30.260 1.00 36.45 178 PRO C C 1
ATOM 9262 O O . PRO C 1 198 ? 16.890 -56.027 -29.206 1.00 36.41 178 PRO C O 1
ATOM 9266 N N . LEU C 1 199 ? 17.424 -54.236 -30.478 1.00 35.63 179 LEU C N 1
ATOM 9267 C CA . LEU C 1 199 ? 18.079 -53.475 -29.462 1.00 32.60 179 LEU C CA 1
ATOM 9268 C C . LEU C 1 199 ? 17.053 -52.935 -28.474 1.00 31.98 179 LEU C C 1
ATOM 9269 O O . LEU C 1 199 ? 17.301 -52.981 -27.268 1.00 31.00 179 LEU C O 1
ATOM 9274 N N . SER C 1 200 ? 15.898 -52.433 -28.944 1.00 29.04 180 SER C N 1
ATOM 9275 C CA . SER C 1 200 ? 14.884 -51.952 -27.998 1.00 27.82 180 SER C CA 1
ATOM 9276 C C . SER C 1 200 ? 14.357 -53.078 -27.111 1.00 25.36 180 SER C C 1
ATOM 9277 O O . SER C 1 200 ? 14.129 -52.861 -25.925 1.00 25.07 180 SER C O 1
ATOM 9280 N N . ARG C 1 201 ? 14.177 -54.263 -27.679 1.00 24.85 181 ARG C N 1
ATOM 9281 C CA . ARG C 1 201 ? 13.730 -55.429 -26.892 1.00 26.23 181 ARG C CA 1
ATOM 9282 C C . ARG C 1 201 ? 14.714 -55.767 -25.771 1.00 23.50 181 ARG C C 1
ATOM 9283 O O . ARG C 1 201 ? 14.318 -55.943 -24.618 1.00 23.97 181 ARG C O 1
ATOM 9291 N N . GLN C 1 202 ? 15.997 -55.831 -26.108 1.00 20.65 182 GLN C N 1
ATOM 9292 C CA . GLN C 1 202 ? 16.983 -56.309 -25.145 1.00 19.68 182 GLN C CA 1
ATOM 9293 C C . GLN C 1 202 ? 17.306 -55.303 -24.040 1.00 19.51 182 GLN C C 1
ATOM 9294 O O . GLN C 1 202 ? 17.721 -55.712 -22.955 1.00 20.16 182 GLN C O 1
ATOM 9300 N N . LEU C 1 203 ? 17.130 -54.008 -24.312 1.00 18.26 183 LEU C N 1
ATOM 9301 C CA . LEU C 1 203 ? 17.474 -52.956 -23.348 1.00 19.00 183 LEU C CA 1
ATOM 9302 C C . LEU C 1 203 ? 16.345 -52.578 -22.390 1.00 17.92 183 LEU C C 1
ATOM 9303 O O . LEU C 1 203 ? 16.594 -51.859 -21.442 1.00 16.68 183 LEU C O 1
ATOM 9308 N N . GLY C 1 204 ? 15.126 -53.046 -22.661 1.00 17.72 184 GLY C N 1
ATOM 9309 C CA . GLY C 1 204 ? 13.961 -52.799 -21.815 1.00 18.45 184 GLY C CA 1
ATOM 9310 C C . GLY C 1 204 ? 13.567 -51.337 -21.689 1.00 18.06 184 GLY C C 1
ATOM 9311 O O . GLY C 1 204 ? 13.160 -50.902 -20.618 1.00 19.04 184 GLY C O 1
ATOM 9312 N N . LEU C 1 205 ? 13.702 -50.577 -22.766 1.00 17.12 185 LEU C N 1
ATOM 9313 C CA . LEU C 1 205 ? 13.406 -49.137 -22.714 1.00 17.31 185 LEU C CA 1
ATOM 9314 C C . LEU C 1 205 ? 12.002 -48.772 -23.197 1.00 16.21 185 LEU C C 1
ATOM 9315 O O . LEU C 1 205 ? 11.577 -47.645 -22.983 1.00 15.88 185 LEU C O 1
ATOM 9320 N N . ARG C 1 206 ? 11.295 -49.695 -23.843 1.00 15.54 186 ARG C N 1
ATOM 9321 C CA . ARG C 1 206 ? 10.018 -49.367 -24.457 1.00 15.56 186 ARG C CA 1
ATOM 9322 C C . ARG C 1 206 ? 8.861 -49.495 -23.474 1.00 16.08 186 ARG C C 1
ATOM 9323 O O . ARG C 1 206 ? 8.828 -50.412 -22.662 1.00 15.69 186 ARG C O 1
ATOM 9331 N N . THR C 1 207 ? 7.892 -48.587 -23.577 1.00 16.10 187 THR C N 1
ATOM 9332 C CA . THR C 1 207 ? 6.686 -48.658 -22.760 1.00 16.31 187 THR C CA 1
ATOM 9333 C C . THR C 1 207 ? 5.506 -47.989 -23.472 1.00 16.68 187 THR C C 1
ATOM 9334 O O . THR C 1 207 ? 5.691 -47.178 -24.400 1.00 16.95 187 THR C O 1
ATOM 9338 N N . THR C 1 208 ? 4.298 -48.348 -23.056 1.00 16.86 188 THR C N 1
ATOM 9339 C CA . THR C 1 208 ? 3.105 -47.601 -23.458 1.00 18.34 188 THR C CA 1
ATOM 9340 C C . THR C 1 208 ? 2.571 -46.753 -22.306 1.00 19.65 188 THR C C 1
ATOM 9341 O O . THR C 1 208 ? 1.599 -46.022 -22.485 1.00 19.00 188 THR C O 1
ATOM 9345 N N . GLU C 1 209 ? 3.219 -46.829 -21.141 1.00 19.89 189 GLU C N 1
ATOM 9346 C CA . GLU C 1 209 ? 2.775 -46.087 -19.963 1.00 21.20 189 GLU C CA 1
ATOM 9347 C C . GLU C 1 209 ? 2.735 -44.594 -20.264 1.00 19.97 189 GLU C C 1
ATOM 9348 O O . GLU C 1 209 ? 3.667 -44.050 -20.853 1.00 19.59 189 GLU C O 1
ATOM 9354 N N . GLY C 1 210 ? 1.659 -43.936 -19.853 1.00 19.68 190 GLY C N 1
ATOM 9355 C CA . GLY C 1 210 ? 1.567 -42.482 -19.947 1.00 19.53 190 GLY C CA 1
ATOM 9356 C C . GLY C 1 210 ? 1.117 -41.914 -21.284 1.00 19.59 190 GLY C C 1
ATOM 9357 O O . GLY C 1 210 ? 0.874 -40.712 -21.369 1.00 20.49 190 GLY C O 1
ATOM 9358 N N . LEU C 1 211 ? 0.990 -42.744 -22.321 1.00 17.57 191 LEU C N 1
ATOM 9359 C CA . LEU C 1 211 ? 0.587 -42.250 -23.650 1.00 16.98 191 LEU C CA 1
ATOM 9360 C C . LEU C 1 211 ? -0.891 -41.929 -23.682 1.00 15.81 191 LEU C C 1
ATOM 9361 O O . LEU C 1 211 ? -1.713 -42.732 -23.265 1.00 15.19 191 LEU C O 1
ATOM 9366 N N . ALA C 1 212 ? -1.218 -40.737 -24.168 1.00 15.16 192 ALA C N 1
ATOM 9367 C CA . ALA C 1 212 ? -2.599 -40.328 -24.406 1.00 14.59 192 ALA C CA 1
ATOM 9368 C C . ALA C 1 212 ? -3.243 -40.965 -25.648 1.00 14.40 192 ALA C C 1
ATOM 9369 O O . ALA C 1 212 ? -4.470 -41.006 -25.749 1.00 14.18 192 ALA C O 1
ATOM 9371 N N . THR C 1 213 ? -2.434 -41.443 -26.593 1.00 13.33 193 THR C N 1
ATOM 9372 C CA . THR C 1 213 ? -2.939 -41.986 -27.853 1.00 12.79 193 THR C CA 1
ATOM 9373 C C . THR C 1 213 ? -2.893 -43.511 -27.790 1.00 13.08 193 THR C C 1
ATOM 9374 O O . THR C 1 213 ? -1.855 -44.097 -27.521 1.00 13.20 193 THR C O 1
ATOM 9378 N N . ASP C 1 214 ? -4.038 -44.129 -28.050 1.00 13.13 194 ASP C N 1
ATOM 9379 C CA . ASP C 1 214 ? -4.190 -45.583 -28.064 1.00 13.91 194 ASP C CA 1
ATOM 9380 C C . ASP C 1 214 ? -4.972 -45.917 -29.338 1.00 12.57 194 ASP C C 1
ATOM 9381 O O . ASP C 1 214 ? -6.204 -45.880 -29.370 1.00 12.33 194 ASP C O 1
ATOM 9386 N N . THR C 1 215 ? -4.240 -46.213 -30.406 1.00 11.87 195 THR C N 1
ATOM 9387 C CA . THR C 1 215 ? -4.845 -46.392 -31.717 1.00 11.82 195 THR C CA 1
ATOM 9388 C C . THR C 1 215 ? -4.331 -47.647 -32.401 1.00 11.90 195 THR C C 1
ATOM 9389 O O . THR C 1 215 ? -3.218 -48.114 -32.120 1.00 11.41 195 THR C O 1
ATOM 9393 N N . CYS C 1 216 ? -5.168 -48.184 -33.286 1.00 12.18 196 CYS C N 1
ATOM 9394 C CA . CYS C 1 216 ? -4.794 -49.269 -34.184 1.00 13.01 196 CYS C CA 1
ATOM 9395 C C . CYS C 1 216 ? -4.765 -48.756 -35.621 1.00 12.78 196 CYS C C 1
ATOM 9396 O O . CYS C 1 216 ? -5.227 -47.651 -35.910 1.00 12.48 196 CYS C O 1
ATOM 9399 N N . SER C 1 217 ? -4.265 -49.591 -36.526 1.00 13.20 197 SER C N 1
ATOM 9400 C CA . SER C 1 217 ? -4.178 -49.240 -37.958 1.00 13.39 197 SER C CA 1
ATOM 9401 C C . SER C 1 217 ? -4.325 -50.484 -38.859 1.00 12.80 197 SER C C 1
ATOM 9402 O O . SER C 1 217 ? -3.776 -51.533 -38.566 1.00 13.36 197 SER C O 1
ATOM 9405 N N . PHE C 1 218 ? -5.106 -50.336 -39.919 1.00 13.03 198 PHE C N 1
ATOM 9406 C CA . PHE C 1 218 ? -5.255 -51.309 -40.984 1.00 13.01 198 PHE C CA 1
ATOM 9407 C C . PHE C 1 218 ? -4.746 -50.610 -42.233 1.00 12.68 198 PHE C C 1
ATOM 9408 O O . PHE C 1 218 ? -5.232 -49.534 -42.554 1.00 12.88 198 PHE C O 1
ATOM 9416 N N . PHE C 1 219 ? -3.807 -51.191 -42.969 1.00 12.28 199 PHE C N 1
ATOM 9417 C CA . PHE C 1 219 ? -3.309 -50.489 -44.168 1.00 12.41 199 PHE C CA 1
ATOM 9418 C C . PHE C 1 219 ? -2.945 -51.401 -45.318 1.00 12.10 199 PHE C C 1
ATOM 9419 O O . PHE C 1 219 ? -2.574 -52.553 -45.110 1.00 12.13 199 PHE C O 1
ATOM 9427 N N . THR C 1 220 ? -3.084 -50.868 -46.526 1.00 12.17 200 THR C N 1
ATOM 9428 C CA . THR C 1 220 ? -2.802 -51.605 -47.742 1.00 12.02 200 THR C CA 1
ATOM 9429 C C . THR C 1 220 ? -2.587 -50.649 -48.903 1.00 11.85 200 THR C C 1
ATOM 9430 O O . THR C 1 220 ? -2.653 -49.412 -48.722 1.00 11.20 200 THR C O 1
ATOM 9434 N N . HIS C 1 221 ? -2.321 -51.227 -50.081 1.00 11.51 201 HIS C N 1
ATOM 9435 C CA . HIS C 1 221 ? -2.299 -50.501 -51.343 1.00 11.56 201 HIS C CA 1
ATOM 9436 C C . HIS C 1 221 ? -3.388 -51.071 -52.247 1.00 11.70 201 HIS C C 1
ATOM 9437 O O . HIS C 1 221 ? -3.569 -52.295 -52.302 1.00 12.15 201 HIS C O 1
ATOM 9444 N N . MET C 1 222 ? -4.067 -50.189 -52.970 1.00 11.75 202 MET C N 1
ATOM 9445 C CA . MET C 1 222 ? -5.173 -50.572 -53.864 1.00 12.08 202 MET C CA 1
ATOM 9446 C C . MET C 1 222 ? -5.048 -50.019 -55.270 1.00 12.34 202 MET C C 1
ATOM 9447 O O . MET C 1 222 ? -4.433 -48.972 -55.502 1.00 12.70 202 MET C O 1
ATOM 9452 N N . LEU C 1 223 ? -5.715 -50.716 -56.192 1.00 12.87 203 LEU C N 1
ATOM 9453 C CA . LEU C 1 223 ? -5.915 -50.282 -57.557 1.00 13.11 203 LEU C CA 1
ATOM 9454 C C . LEU C 1 223 ? -7.319 -49.725 -57.741 1.00 13.11 203 LEU C C 1
ATOM 9455 O O . LEU C 1 223 ? -8.246 -50.107 -57.016 1.00 12.89 203 LEU C O 1
ATOM 9460 N N . ASN C 1 224 ? -7.454 -48.838 -58.717 1.00 13.86 204 ASN C N 1
ATOM 9461 C CA . ASN C 1 224 ? -8.751 -48.286 -59.153 1.00 15.35 204 ASN C CA 1
ATOM 9462 C C . ASN C 1 224 ? -9.549 -47.600 -58.039 1.00 15.59 204 ASN C C 1
ATOM 9463 O O . ASN C 1 224 ? -10.770 -47.724 -57.969 1.00 16.25 204 ASN C O 1
ATOM 9468 N N . VAL C 1 225 ? -8.841 -46.881 -57.173 1.00 15.44 205 VAL C N 1
ATOM 9469 C CA . VAL C 1 225 ? -9.466 -46.024 -56.166 1.00 15.67 205 VAL C CA 1
ATOM 9470 C C . VAL C 1 225 ? -9.847 -44.751 -56.892 1.00 16.70 205 VAL C C 1
ATOM 9471 O O . VAL C 1 225 ? -8.995 -44.106 -57.495 1.00 18.58 205 VAL C O 1
ATOM 9475 N N . LYS C 1 226 ? -11.119 -44.383 -56.827 1.00 17.72 206 LYS C N 1
ATOM 9476 C CA . LYS C 1 226 ? -11.595 -43.184 -57.483 1.00 19.62 206 LYS C CA 1
ATOM 9477 C C . LYS C 1 226 ? -11.140 -41.930 -56.734 1.00 18.36 206 LYS C C 1
ATOM 9478 O O . LYS C 1 226 ? -11.044 -41.935 -55.504 1.00 17.91 206 LYS C O 1
ATOM 9484 N N . SER C 1 227 ? -10.852 -40.876 -57.489 1.00 16.73 207 SER C N 1
ATOM 9485 C CA . SER C 1 227 ? -10.449 -39.591 -56.924 1.00 15.88 207 SER C CA 1
ATOM 9486 C C . SER C 1 227 ? -11.580 -38.966 -56.107 1.00 15.46 207 SER C C 1
ATOM 9487 O O . SER C 1 227 ? -12.753 -39.243 -56.345 1.00 14.94 207 SER C O 1
ATOM 9490 N N . TYR C 1 228 ? -11.223 -38.087 -55.174 1.00 14.76 208 TYR C N 1
ATOM 9491 C CA . TYR C 1 228 ? -12.237 -37.384 -54.397 1.00 14.98 208 TYR C CA 1
ATOM 9492 C C . TYR C 1 228 ? -13.198 -36.629 -55.342 1.00 14.88 208 TYR C C 1
ATOM 9493 O O . TYR C 1 228 ? -14.424 -36.656 -55.151 1.00 14.66 208 TYR C O 1
ATOM 9502 N N . GLU C 1 229 ? -12.631 -35.976 -56.347 1.00 14.72 209 GLU C N 1
ATOM 9503 C CA . GLU C 1 229 ? -13.392 -35.141 -57.277 1.00 15.96 209 GLU C CA 1
ATOM 9504 C C . GLU C 1 229 ? -14.404 -35.950 -58.089 1.00 17.25 209 GLU C C 1
ATOM 9505 O O . GLU C 1 229 ? -15.516 -35.491 -58.304 1.00 17.94 209 GLU C O 1
ATOM 9511 N N . ASP C 1 230 ? -14.011 -37.144 -58.536 1.00 18.34 210 ASP C N 1
ATOM 9512 C CA . ASP C 1 230 ? -14.923 -38.047 -59.239 1.00 19.06 210 ASP C CA 1
ATOM 9513 C C . ASP C 1 230 ? -15.928 -38.740 -58.337 1.00 19.00 210 ASP C C 1
ATOM 9514 O O . ASP C 1 230 ? -17.041 -38.984 -58.771 1.00 18.47 210 ASP C O 1
ATOM 9519 N N . ALA C 1 231 ? -15.530 -39.089 -57.111 1.00 18.90 211 ALA C N 1
ATOM 9520 C CA . ALA C 1 231 ? -16.346 -39.937 -56.240 1.00 19.03 211 ALA C CA 1
ATOM 9521 C C . ALA C 1 231 ? -17.352 -39.158 -55.416 1.00 19.11 211 ALA C C 1
ATOM 9522 O O . ALA C 1 231 ? -18.469 -39.641 -55.173 1.00 17.89 211 ALA C O 1
ATOM 9524 N N . LEU C 1 232 ? -16.934 -37.976 -54.955 1.00 18.98 212 LEU C N 1
ATOM 9525 C CA . LEU C 1 232 ? -17.684 -37.231 -53.959 1.00 19.67 212 LEU C CA 1
ATOM 9526 C C . LEU C 1 232 ? -18.099 -35.828 -54.367 1.00 19.65 212 LEU C C 1
ATOM 9527 O O . LEU C 1 232 ? -19.284 -35.534 -54.337 1.00 20.49 212 LEU C O 1
ATOM 9532 N N . ALA C 1 233 ? -17.161 -34.960 -54.729 1.00 18.49 213 ALA C N 1
ATOM 9533 C CA . ALA C 1 233 ? -17.532 -33.611 -55.177 1.00 18.97 213 ALA C CA 1
ATOM 9534 C C . ALA C 1 233 ? -16.447 -32.965 -56.017 1.00 18.80 213 ALA C C 1
ATOM 9535 O O . ALA C 1 233 ? -15.294 -32.960 -55.610 1.00 18.43 213 ALA C O 1
ATOM 9537 N N . PRO C 1 234 ? -16.812 -32.377 -57.178 1.00 19.29 214 PRO C N 1
ATOM 9538 C CA . PRO C 1 234 ? -15.814 -31.681 -57.992 1.00 19.22 214 PRO C CA 1
ATOM 9539 C C . PRO C 1 234 ? -15.366 -30.356 -57.374 1.00 18.73 214 PRO C C 1
ATOM 9540 O O . PRO C 1 234 ? -15.973 -29.875 -56.402 1.00 17.87 214 PRO C O 1
ATOM 9544 N N . LEU C 1 235 ? -14.320 -29.766 -57.951 1.00 19.19 215 LEU C N 1
ATOM 9545 C CA . LEU C 1 235 ? -13.767 -28.493 -57.475 1.00 20.84 215 LEU C CA 1
ATOM 9546 C C . LEU C 1 235 ? -14.760 -27.337 -57.548 1.00 20.99 215 LEU C C 1
ATOM 9547 O O . LEU C 1 235 ? -14.685 -26.403 -56.745 1.00 20.48 215 LEU C O 1
ATOM 9552 N N . SER C 1 236 ? -15.679 -27.397 -58.509 1.00 21.28 216 SER C N 1
ATOM 9553 C CA . SER C 1 236 ? -16.734 -26.391 -58.617 1.00 21.32 216 SER C CA 1
ATOM 9554 C C . SER C 1 236 ? -17.672 -26.419 -57.403 1.00 21.61 216 SER C C 1
ATOM 9555 O O . SER C 1 236 ? -18.236 -25.382 -57.034 1.00 23.62 216 SER C O 1
ATOM 9558 N N . ARG C 1 237 ? -17.828 -27.595 -56.782 1.00 20.48 217 ARG C N 1
ATOM 9559 C CA . ARG C 1 237 ? -18.643 -27.740 -55.582 1.00 19.80 217 ARG C CA 1
ATOM 9560 C C . ARG C 1 237 ? -17.865 -27.414 -54.295 1.00 19.38 217 ARG C C 1
ATOM 9561 O O . ARG C 1 237 ? -18.346 -26.647 -53.463 1.00 19.05 217 ARG C O 1
ATOM 9569 N N . THR C 1 238 ? -16.683 -28.004 -54.123 1.00 17.53 218 THR C N 1
ATOM 9570 C CA . THR C 1 238 ? -15.904 -27.811 -52.886 1.00 16.86 218 THR C CA 1
ATOM 9571 C C . THR C 1 238 ? -15.281 -26.421 -52.804 1.00 17.27 218 THR C C 1
ATOM 9572 O O . THR C 1 238 ? -15.074 -25.905 -51.713 1.00 16.90 218 THR C O 1
ATOM 9576 N N . ARG C 1 239 ? -14.931 -25.856 -53.961 1.00 18.88 219 ARG C N 1
ATOM 9577 C CA . ARG C 1 239 ? -14.192 -24.590 -54.078 1.00 20.22 219 ARG C CA 1
ATOM 9578 C C . ARG C 1 239 ? -12.777 -24.680 -53.494 1.00 18.97 219 ARG C C 1
ATOM 9579 O O . ARG C 1 239 ? -12.161 -23.671 -53.157 1.00 17.86 219 ARG C O 1
ATOM 9587 N N . SER C 1 240 ? -12.242 -25.892 -53.383 1.00 17.53 220 SER C N 1
ATOM 9588 C CA . SER C 1 240 ? -10.874 -26.065 -52.912 1.00 16.91 220 SER C CA 1
ATOM 9589 C C . SER C 1 240 ? -9.902 -25.480 -53.960 1.00 17.06 220 SER C C 1
ATOM 9590 O O . SER C 1 240 ? -10.131 -25.636 -55.154 1.00 17.86 220 SER C O 1
ATOM 9593 N N . PRO C 1 241 ? -8.823 -24.814 -53.523 1.00 17.35 221 PRO C N 1
ATOM 9594 C CA . PRO C 1 241 ? -7.796 -24.369 -54.458 1.00 17.31 221 PRO C CA 1
ATOM 9595 C C . PRO C 1 241 ? -6.909 -25.504 -54.980 1.00 16.78 221 PRO C C 1
ATOM 9596 O O . PRO C 1 241 ? -6.102 -25.253 -55.861 1.00 17.01 221 PRO C O 1
ATOM 9600 N N . ILE C 1 242 ? -7.031 -26.710 -54.417 1.00 16.64 222 ILE C N 1
ATOM 9601 C CA . ILE C 1 242 ? -6.294 -27.890 -54.891 1.00 16.37 222 ILE C CA 1
ATOM 9602 C C . ILE C 1 242 ? -7.235 -29.082 -55.064 1.00 15.97 222 ILE C C 1
ATOM 9603 O O . ILE C 1 242 ? -8.191 -29.260 -54.297 1.00 15.69 222 ILE C O 1
ATOM 9608 N N . GLU C 1 243 ? -6.988 -29.899 -56.084 1.00 16.11 223 GLU C N 1
ATOM 9609 C CA . GLU C 1 243 ? -7.669 -31.195 -56.208 1.00 16.10 223 GLU C CA 1
ATOM 9610 C C . GLU C 1 243 ? -7.339 -32.007 -54.966 1.00 15.26 223 GLU C C 1
ATOM 9611 O O . GLU C 1 243 ? -6.149 -32.133 -54.613 1.00 13.95 223 GLU C O 1
ATOM 9617 N N . LEU C 1 244 ? -8.349 -32.554 -54.296 1.00 14.69 224 LEU C N 1
ATOM 9618 C CA . LEU C 1 244 ? -8.066 -33.402 -53.143 1.00 14.98 224 LEU C CA 1
ATOM 9619 C C . LEU C 1 244 ? -7.386 -34.704 -53.592 1.00 14.31 224 LEU C C 1
ATOM 9620 O O . LEU C 1 244 ? -6.646 -35.313 -52.825 1.00 14.01 224 LEU C O 1
ATOM 9625 N N . PHE C 1 245 ? -7.622 -35.100 -54.841 1.00 13.93 225 PHE C N 1
ATOM 9626 C CA . PHE C 1 245 ? -6.826 -36.140 -55.513 1.00 13.67 225 PHE C CA 1
ATOM 9627 C C . PHE C 1 245 ? -5.313 -35.886 -55.458 1.00 13.44 225 PHE C C 1
ATOM 9628 O O . PHE C 1 245 ? -4.543 -36.822 -55.330 1.00 12.44 225 PHE C O 1
ATOM 9636 N N . LYS C 1 246 ? -4.903 -34.622 -55.565 1.00 13.89 226 LYS C N 1
ATOM 9637 C CA . LYS C 1 246 ? -3.507 -34.196 -55.435 1.00 14.62 226 LYS C CA 1
ATOM 9638 C C . LYS C 1 246 ? -3.193 -33.683 -54.018 1.00 13.69 226 LYS C C 1
ATOM 9639 O O . LYS C 1 246 ? -2.538 -32.648 -53.828 1.00 14.13 226 LYS C O 1
ATOM 9645 N N . SER C 1 247 ? -3.645 -34.434 -53.028 1.00 12.70 227 SER C N 1
ATOM 9646 C CA . SER C 1 247 ? -3.438 -34.102 -51.631 1.00 11.98 227 SER C CA 1
ATOM 9647 C C . SER C 1 247 ? -3.362 -35.380 -50.813 1.00 11.64 227 SER C C 1
ATOM 9648 O O . SER C 1 247 ? -3.807 -36.443 -51.261 1.00 10.56 227 SER C O 1
ATOM 9651 N N . THR C 1 248 ? -2.783 -35.267 -49.621 1.00 11.47 228 THR C N 1
ATOM 9652 C CA . THR C 1 248 ? -2.935 -36.291 -48.602 1.00 11.80 228 THR C CA 1
ATOM 9653 C C . THR C 1 248 ? -4.315 -36.111 -47.990 1.00 11.46 228 THR C C 1
ATOM 9654 O O . THR C 1 248 ? -4.526 -35.192 -47.213 1.00 11.47 228 THR C O 1
ATOM 9658 N N . LEU C 1 249 ? -5.242 -36.988 -48.342 1.00 11.39 229 LEU C N 1
ATOM 9659 C CA . LEU C 1 249 ? -6.640 -36.841 -47.963 1.00 11.50 229 LEU C CA 1
ATOM 9660 C C . LEU C 1 249 ? -6.929 -37.608 -46.681 1.00 11.42 229 LEU C C 1
ATOM 9661 O O . LEU C 1 249 ? -6.653 -38.809 -46.599 1.00 11.11 229 LEU C O 1
ATOM 9666 N N . HIS C 1 250 ? -7.455 -36.907 -45.680 1.00 10.94 230 HIS C N 1
ATOM 9667 C CA . HIS C 1 250 ? -7.805 -37.511 -44.393 1.00 11.37 230 HIS C CA 1
ATOM 9668 C C . HIS C 1 250 ? -9.322 -37.462 -44.234 1.00 11.24 230 HIS C C 1
ATOM 9669 O O . HIS C 1 250 ? -9.896 -36.381 -44.095 1.00 10.99 230 HIS C O 1
ATOM 9676 N N . HIS C 1 251 ? -9.981 -38.613 -44.279 1.00 10.95 231 HIS C N 1
ATOM 9677 C CA . HIS C 1 251 ? -11.392 -38.691 -43.932 1.00 11.46 231 HIS C CA 1
ATOM 9678 C C . HIS C 1 251 ? -11.476 -38.951 -42.446 1.00 11.11 231 HIS C C 1
ATOM 9679 O O . HIS C 1 251 ? -11.006 -39.979 -41.978 1.00 10.72 231 HIS C O 1
ATOM 9686 N N . ILE C 1 252 ? -12.085 -38.024 -41.718 1.00 11.13 232 ILE C N 1
ATOM 9687 C CA . ILE C 1 252 ? -12.066 -38.042 -40.272 1.00 11.39 232 ILE C CA 1
ATOM 9688 C C . ILE C 1 252 ? -13.490 -38.191 -39.739 1.00 11.91 232 ILE C C 1
ATOM 9689 O O . ILE C 1 252 ? -14.451 -37.737 -40.357 1.00 11.90 232 ILE C O 1
ATOM 9694 N N . PHE C 1 253 ? -13.596 -38.827 -38.583 1.00 12.08 233 PHE C N 1
ATOM 9695 C CA . PHE C 1 253 ? -14.878 -39.104 -37.949 1.00 12.44 233 PHE C CA 1
ATOM 9696 C C . PHE C 1 253 ? -14.645 -39.438 -36.470 1.00 12.62 233 PHE C C 1
ATOM 9697 O O . PHE C 1 253 ? -13.498 -39.592 -36.036 1.00 11.92 233 PHE C O 1
ATOM 9705 N N . GLU C 1 254 ? -15.715 -39.527 -35.683 1.00 13.56 234 GLU C N 1
ATOM 9706 C CA . GLU C 1 254 ? -15.556 -39.510 -34.231 1.00 15.22 234 GLU C CA 1
ATOM 9707 C C . GLU C 1 254 ? -14.545 -40.531 -33.706 1.00 14.41 234 GLU C C 1
ATOM 9708 O O . GLU C 1 254 ? -13.719 -40.196 -32.869 1.00 14.11 234 GLU C O 1
ATOM 9714 N N . GLU C 1 255 ? -14.584 -41.749 -34.230 1.00 13.81 235 GLU C N 1
ATOM 9715 C CA . GLU C 1 255 ? -13.784 -42.839 -33.688 1.00 14.10 235 GLU C CA 1
ATOM 9716 C C . GLU C 1 255 ? -12.471 -43.127 -34.426 1.00 13.37 235 GLU C C 1
ATOM 9717 O O . GLU C 1 255 ? -11.762 -44.056 -34.063 1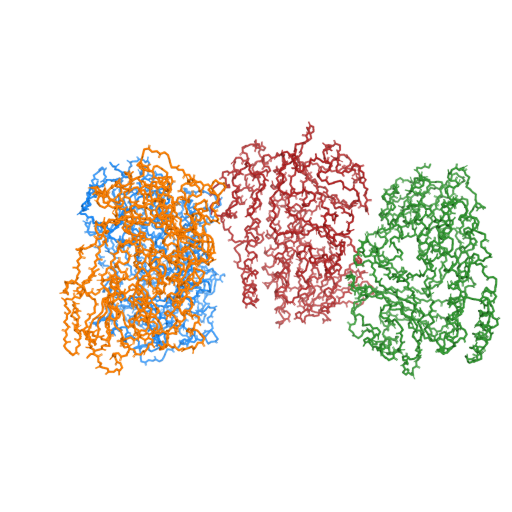.00 13.50 235 GLU C O 1
ATOM 9723 N N . GLY C 1 256 ? -12.138 -42.353 -35.446 1.00 13.00 236 GLY C N 1
ATOM 9724 C CA . GLY C 1 256 ? -10.923 -42.638 -36.209 1.00 12.66 236 GLY C CA 1
ATOM 9725 C C . GLY C 1 256 ? -10.814 -41.866 -37.504 1.00 12.20 236 GLY C C 1
ATOM 9726 O O . GLY C 1 256 ? -11.430 -40.809 -37.673 1.00 11.83 236 GLY C O 1
ATOM 9727 N N . TRP C 1 257 ? -10.012 -42.405 -38.422 1.00 11.30 237 TRP C N 1
ATOM 9728 C CA . TRP C 1 257 ? -9.768 -41.731 -39.680 1.00 10.92 237 TRP C CA 1
ATOM 9729 C C . TRP C 1 257 ? -9.203 -42.683 -40.719 1.00 10.78 237 TRP C C 1
ATOM 9730 O O . TRP C 1 257 ? -8.663 -43.726 -40.367 1.00 10.33 237 TRP C O 1
ATOM 9741 N N . LEU C 1 258 ? -9.381 -42.311 -41.985 1.00 10.78 238 LEU C N 1
ATOM 9742 C CA . LEU C 1 258 ? -8.907 -43.086 -43.110 1.00 11.12 238 LEU C CA 1
ATOM 9743 C C . LEU C 1 258 ? -8.138 -42.177 -44.056 1.00 10.96 238 LEU C C 1
ATOM 9744 O O . LEU C 1 258 ? -8.581 -41.072 -44.342 1.00 11.05 238 LEU C O 1
ATOM 9749 N N . TRP C 1 259 ? -7.000 -42.659 -44.556 1.00 10.83 239 TRP C N 1
ATOM 9750 C CA . TRP C 1 259 ? -6.203 -41.906 -45.520 1.00 10.80 239 TRP C CA 1
ATOM 9751 C C . TRP C 1 259 ? -6.392 -42.413 -46.938 1.00 10.95 239 TRP C C 1
ATOM 9752 O O . TRP C 1 259 ? -6.618 -43.615 -47.141 1.00 10.09 239 TRP C O 1
ATOM 9763 N N . VAL C 1 260 ? -6.336 -41.475 -47.893 1.00 10.88 240 VAL C N 1
ATOM 9764 C CA . VAL C 1 260 ? -6.300 -41.761 -49.328 1.00 11.31 240 VAL C CA 1
ATOM 9765 C C . VAL C 1 260 ? -5.081 -41.027 -49.874 1.00 11.45 240 VAL C C 1
ATOM 9766 O O . VAL C 1 260 ? -5.074 -39.797 -49.968 1.00 11.32 240 VAL C O 1
ATOM 9770 N N . ILE C 1 261 ? -4.043 -41.794 -50.215 1.00 11.09 241 ILE C N 1
ATOM 9771 C CA . ILE C 1 261 ? -2.743 -41.247 -50.571 1.00 11.09 241 ILE C CA 1
ATOM 9772 C C . ILE C 1 261 ? -2.393 -41.842 -51.941 1.00 10.84 241 ILE C C 1
ATOM 9773 O O . ILE C 1 261 ? -1.804 -42.925 -52.000 1.00 10.60 241 ILE C O 1
ATOM 9778 N N . PRO C 1 262 ? -2.787 -41.150 -53.034 1.00 10.59 242 PRO C N 1
ATOM 9779 C CA . PRO C 1 262 ? -2.521 -41.687 -54.370 1.00 10.93 242 PRO C CA 1
ATOM 9780 C C . PRO C 1 262 ? -1.053 -41.610 -54.798 1.00 10.96 242 PRO C C 1
ATOM 9781 O O . PRO C 1 262 ? -0.368 -40.623 -54.494 1.00 10.40 242 PRO C O 1
ATOM 9785 N N . PHE C 1 263 ? -0.595 -42.655 -55.489 1.00 10.90 243 PHE C N 1
ATOM 9786 C CA . PHE C 1 263 ? 0.660 -42.622 -56.233 1.00 11.08 243 PHE C CA 1
ATOM 9787 C C . PHE C 1 263 ? 0.410 -42.361 -57.708 1.00 11.62 243 PHE C C 1
ATOM 9788 O O . PHE C 1 263 ? 1.355 -42.156 -58.443 1.00 11.38 243 PHE C O 1
ATOM 9796 N N . ASN C 1 264 ? -0.858 -42.356 -58.119 1.00 12.43 244 ASN C N 1
ATOM 9797 C CA . ASN C 1 264 ? -1.237 -42.268 -59.526 1.00 13.45 244 ASN C CA 1
ATOM 9798 C C . ASN C 1 264 ? -1.802 -40.924 -59.904 1.00 13.85 244 ASN C C 1
ATOM 9799 O O . ASN C 1 264 ? -2.622 -40.830 -60.822 1.00 14.13 244 ASN C O 1
ATOM 9804 N N . ASN C 1 265 ? -1.337 -39.874 -59.228 1.00 14.10 245 ASN C N 1
ATOM 9805 C CA . ASN C 1 265 ? -1.894 -38.523 -59.415 1.00 14.80 245 ASN C CA 1
ATOM 9806 C C . ASN C 1 265 ? -0.885 -37.530 -59.981 1.00 16.22 245 ASN C C 1
ATOM 9807 O O . ASN C 1 265 ? -1.148 -36.327 -59.999 1.00 17.26 245 ASN C O 1
ATOM 9812 N N . HIS C 1 266 ? 0.296 -38.012 -60.378 1.00 18.26 246 HIS C N 1
ATOM 9813 C CA . HIS C 1 266 ? 1.357 -37.146 -60.898 1.00 19.85 246 HIS C CA 1
ATOM 9814 C C . HIS C 1 266 ? 1.319 -37.227 -62.428 1.00 20.77 246 HIS C C 1
ATOM 9815 O O . HIS C 1 266 ? 1.241 -38.319 -62.987 1.00 19.31 246 HIS C O 1
ATOM 9822 N N . PRO C 1 267 ? 1.388 -36.077 -63.125 1.00 23.21 247 PRO C N 1
ATOM 9823 C CA . PRO C 1 267 ? 1.268 -36.124 -64.601 1.00 23.47 247 PRO C CA 1
ATOM 9824 C C . PRO C 1 267 ? 2.317 -36.989 -65.338 1.00 23.41 247 PRO C C 1
ATOM 9825 O O . PRO C 1 267 ? 2.010 -37.552 -66.374 1.00 25.79 247 PRO C O 1
ATOM 9829 N N . GLN C 1 268 ? 3.541 -37.040 -64.829 1.00 22.37 248 GLN C N 1
ATOM 9830 C CA . GLN C 1 268 ? 4.607 -37.931 -65.312 1.00 21.69 248 GLN C CA 1
ATOM 9831 C C . GLN C 1 268 ? 4.796 -39.243 -64.543 1.00 19.06 248 GLN C C 1
ATOM 9832 O O . GLN C 1 268 ? 5.742 -39.969 -64.817 1.00 17.23 248 GLN C O 1
ATOM 9838 N N . GLY C 1 269 ? 3.930 -39.543 -63.589 1.00 17.17 249 GLY C N 1
ATOM 9839 C CA . GLY C 1 269 ? 4.035 -40.790 -62.827 1.00 16.34 249 GLY C CA 1
ATOM 9840 C C . GLY C 1 269 ? 3.500 -41.988 -63.600 1.00 15.41 249 GLY C C 1
ATOM 9841 O O . GLY C 1 269 ? 2.695 -41.841 -64.522 1.00 16.61 249 GLY C O 1
ATOM 9842 N N . THR C 1 270 ? 3.967 -43.174 -63.234 1.00 13.44 250 THR C N 1
ATOM 9843 C CA . THR C 1 270 ? 3.481 -44.424 -63.797 1.00 12.45 250 THR C CA 1
ATOM 9844 C C . THR C 1 270 ? 2.881 -45.362 -62.758 1.00 12.31 250 THR C C 1
ATOM 9845 O O . THR C 1 270 ? 2.354 -46.410 -63.114 1.00 12.46 250 THR C O 1
ATOM 9849 N N . ASN C 1 271 ? 2.955 -45.020 -61.470 1.00 11.78 251 ASN C N 1
ATOM 9850 C CA . ASN C 1 271 ? 2.422 -45.898 -60.440 1.00 11.90 251 ASN C CA 1
ATOM 9851 C C . ASN C 1 271 ? 0.896 -45.879 -60.524 1.00 12.32 251 ASN C C 1
ATOM 9852 O O . ASN C 1 271 ? 0.308 -44.826 -60.702 1.00 13.13 251 ASN C O 1
ATOM 9857 N N . GLN C 1 272 ? 0.270 -47.047 -60.436 1.00 12.00 252 GLN C N 1
ATOM 9858 C CA . GLN C 1 272 ? -1.180 -47.158 -60.508 1.00 12.45 252 GLN C CA 1
ATOM 9859 C C . GLN C 1 272 ? -1.830 -47.244 -59.133 1.00 12.35 252 GLN C C 1
ATOM 9860 O O . GLN C 1 272 ? -3.055 -47.243 -59.038 1.00 13.04 252 GLN C O 1
ATOM 9866 N N . LEU C 1 273 ? -1.024 -47.357 -58.078 1.00 11.93 253 LEU C N 1
ATOM 9867 C CA . LEU C 1 273 ? -1.550 -47.668 -56.759 1.00 11.78 253 LEU C CA 1
ATOM 9868 C C . LEU C 1 273 ? -1.944 -46.423 -55.969 1.00 11.48 253 LEU C C 1
ATOM 9869 O O . LEU C 1 273 ? -1.526 -45.307 -56.272 1.00 11.05 253 LEU C O 1
ATOM 9874 N N . CYS C 1 274 ? -2.786 -46.661 -54.978 1.00 11.69 254 CYS C N 1
ATOM 9875 C CA . CYS C 1 274 ? -3.197 -45.681 -53.976 1.00 11.53 254 CYS C CA 1
ATOM 9876 C C . CYS C 1 274 ? -3.054 -46.334 -52.599 1.00 11.12 254 CYS C C 1
ATOM 9877 O O . CYS C 1 274 ? -3.541 -47.444 -52.367 1.00 11.16 254 CYS C O 1
ATOM 9880 N N . SER C 1 275 ? -2.400 -45.640 -51.681 1.00 10.47 255 SER C N 1
ATOM 9881 C CA . SER C 1 275 ? -2.253 -46.138 -50.331 1.00 10.05 255 SER C CA 1
ATOM 9882 C C . SER C 1 275 ? -3.509 -45.804 -49.547 1.00 10.09 255 SER C C 1
ATOM 9883 O O . SER C 1 275 ? -4.027 -44.675 -49.633 1.00 9.47 255 SER C O 1
ATOM 9886 N N . ILE C 1 276 ? -3.980 -46.791 -48.793 1.00 10.24 256 ILE C N 1
ATOM 9887 C CA . ILE C 1 276 ? -5.180 -46.662 -47.971 1.00 10.44 256 ILE C CA 1
ATOM 9888 C C . ILE C 1 276 ? -4.887 -47.185 -46.573 1.00 10.77 256 ILE C C 1
ATOM 9889 O O . ILE C 1 276 ? -4.399 -48.308 -46.427 1.00 10.63 256 ILE C O 1
ATOM 9894 N N . GLY C 1 277 ? -5.179 -46.376 -45.542 1.00 11.00 257 GLY C N 1
ATOM 9895 C CA . GLY C 1 277 ? -5.024 -46.815 -44.157 1.00 10.99 257 GLY C CA 1
ATOM 9896 C C . GLY C 1 277 ? -6.149 -46.269 -43.301 1.00 11.34 257 GLY C C 1
ATOM 9897 O O . GLY C 1 277 ? -6.472 -45.090 -43.427 1.00 11.11 257 GLY C O 1
ATOM 9898 N N . PHE C 1 278 ? -6.781 -47.120 -42.486 1.00 10.97 258 PHE C N 1
ATOM 9899 C CA . PHE C 1 278 ? -7.775 -46.636 -41.513 1.00 11.39 258 PHE C CA 1
ATOM 9900 C C . PHE C 1 278 ? -7.392 -47.012 -40.091 1.00 11.42 258 PHE C C 1
ATOM 9901 O O . PHE C 1 278 ? -6.882 -48.116 -39.836 1.00 11.59 258 PHE C O 1
ATOM 9909 N N . GLN C 1 279 ? -7.603 -46.046 -39.197 1.00 11.36 259 GLN C N 1
ATOM 9910 C CA . GLN C 1 279 ? -7.115 -46.075 -37.834 1.00 11.43 259 GLN C CA 1
ATOM 9911 C C . GLN C 1 279 ? -8.321 -45.874 -36.935 1.00 11.56 259 GLN C C 1
ATOM 9912 O O . GLN C 1 279 ? -9.200 -45.085 -37.260 1.00 11.64 259 GLN C O 1
ATOM 9918 N N . PHE C 1 280 ? -8.362 -46.583 -35.815 1.00 11.69 260 PHE C N 1
ATOM 9919 C CA . PHE C 1 280 ? -9.377 -46.335 -34.792 1.00 11.92 260 PHE C CA 1
ATOM 9920 C C . PHE C 1 280 ? -8.741 -45.936 -33.471 1.00 12.15 260 PHE C C 1
ATOM 9921 O O . PHE C 1 280 ? -7.671 -46.436 -33.094 1.00 12.37 260 PHE C O 1
ATOM 9929 N N . ASN C 1 281 ? -9.427 -45.030 -32.781 1.00 12.56 261 ASN C N 1
ATOM 9930 C CA . ASN C 1 281 ? -9.176 -44.732 -31.391 1.00 13.28 261 ASN C CA 1
ATOM 9931 C C . ASN C 1 281 ? -9.722 -45.913 -30.587 1.00 13.70 261 ASN C C 1
ATOM 9932 O O . ASN C 1 281 ? -10.949 -46.103 -30.504 1.00 13.03 261 ASN C O 1
ATOM 9937 N N . ASN C 1 282 ? -8.816 -46.687 -29.992 1.00 14.03 262 ASN C N 1
ATOM 9938 C CA . ASN C 1 282 ? -9.193 -47.906 -29.275 1.00 15.39 262 ASN C CA 1
ATOM 9939 C C . ASN C 1 282 ? -10.090 -47.634 -28.067 1.00 16.49 262 ASN C C 1
ATOM 9940 O O . ASN C 1 282 ? -10.848 -48.516 -27.661 1.00 17.59 262 ASN C O 1
ATOM 9945 N N . ALA C 1 283 ? -10.036 -46.417 -27.525 1.00 17.59 263 ALA C N 1
ATOM 9946 C CA . ALA C 1 283 ? -10.946 -46.016 -26.445 1.00 18.90 263 ALA C CA 1
ATOM 9947 C C . ALA C 1 283 ? -12.394 -45.848 -26.923 1.00 19.93 263 ALA C C 1
ATOM 9948 O O . ALA C 1 283 ? -13.318 -45.845 -26.096 1.00 20.51 263 ALA C O 1
ATOM 9950 N N . LYS C 1 284 ? -12.603 -45.685 -28.232 1.00 19.51 264 LYS C N 1
ATOM 9951 C CA . LYS C 1 284 ? -13.957 -45.511 -28.795 1.00 20.30 264 LYS C CA 1
ATOM 9952 C C . LYS C 1 284 ? -14.475 -46.679 -29.614 1.00 20.79 264 LYS C C 1
ATOM 9953 O O . LYS C 1 284 ? -15.665 -46.948 -29.588 1.00 20.57 264 LYS C O 1
ATOM 9959 N N . TYR C 1 285 ? -13.604 -47.345 -30.367 1.00 19.39 265 TYR C N 1
ATOM 9960 C CA . TYR C 1 285 ? -14.004 -48.507 -31.134 1.00 19.76 265 TYR C CA 1
ATOM 9961 C C . TYR C 1 285 ? -12.833 -49.470 -31.219 1.00 20.24 265 TYR C C 1
ATOM 9962 O O . TYR C 1 285 ? -11.752 -49.078 -31.675 1.00 19.90 265 TYR C O 1
ATOM 9971 N N . ARG C 1 286 ? -13.061 -50.709 -30.785 1.00 21.25 266 ARG C N 1
ATOM 9972 C CA . ARG C 1 286 ? -12.121 -51.800 -30.996 1.00 23.24 266 ARG C CA 1
ATOM 9973 C C . ARG C 1 286 ? -12.627 -52.740 -32.091 1.00 23.03 266 ARG C C 1
ATOM 9974 O O . ARG C 1 286 ? -13.710 -53.313 -31.968 1.00 21.91 266 ARG C O 1
ATOM 9982 N N . PRO C 1 287 ? -11.838 -52.917 -33.158 1.00 22.48 267 PRO C N 1
ATOM 9983 C CA . PRO C 1 287 ? -12.264 -53.845 -34.195 1.00 22.33 267 PRO C CA 1
ATOM 9984 C C . PRO C 1 287 ? -12.239 -55.287 -33.687 1.00 22.76 267 PRO C C 1
ATOM 9985 O O . PRO C 1 287 ? -11.424 -55.627 -32.828 1.00 22.85 267 PRO C O 1
ATOM 9989 N N . THR C 1 288 ? -13.150 -56.103 -34.202 1.00 23.52 268 THR C N 1
ATOM 9990 C CA . THR C 1 288 ? -13.266 -57.508 -33.794 1.00 25.40 268 THR C CA 1
ATOM 9991 C C . THR C 1 288 ? -13.117 -58.530 -34.912 1.00 25.37 268 THR C C 1
ATOM 9992 O O . THR C 1 288 ? -12.919 -59.694 -34.618 1.00 27.41 268 THR C O 1
ATOM 9996 N N . GLU C 1 289 ? -13.190 -58.105 -36.174 1.00 25.04 269 GLU C N 1
ATOM 9997 C CA . GLU C 1 289 ? -13.261 -59.021 -37.305 1.00 24.10 269 GLU C CA 1
ATOM 9998 C C . GLU C 1 289 ? -12.096 -58.786 -38.246 1.00 22.72 269 GLU C C 1
ATOM 9999 O O . GLU C 1 289 ? -11.313 -57.855 -38.061 1.00 20.30 269 GLU C O 1
ATOM 10005 N N . ALA C 1 290 ? -11.987 -59.663 -39.244 1.00 22.21 270 ALA C N 1
ATOM 10006 C CA . ALA C 1 290 ? -10.923 -59.617 -40.254 1.00 20.98 270 ALA C CA 1
ATOM 10007 C C . ALA C 1 290 ? -10.844 -58.239 -40.898 1.00 19.30 270 ALA C C 1
ATOM 10008 O O . ALA C 1 290 ? -11.869 -57.583 -41.037 1.00 17.88 270 ALA C O 1
ATOM 10010 N N . PRO C 1 291 ? -9.640 -57.810 -41.324 1.00 19.06 271 PRO C N 1
ATOM 10011 C CA . PRO C 1 291 ? -9.489 -56.494 -41.950 1.00 18.51 271 PRO C CA 1
ATOM 10012 C C . PRO C 1 291 ? -10.492 -56.143 -43.045 1.00 18.99 271 PRO C C 1
ATOM 10013 O O . PRO C 1 291 ? -11.072 -55.046 -42.992 1.00 18.62 271 PRO C O 1
ATOM 10017 N N . GLU C 1 292 ? -10.726 -57.038 -44.013 1.00 18.51 272 GLU C N 1
ATOM 10018 C CA . GLU C 1 292 ? -11.682 -56.707 -45.093 1.00 20.03 272 GLU C CA 1
ATOM 10019 C C . GLU C 1 292 ? -13.102 -56.519 -44.531 1.00 18.99 272 GLU C C 1
ATOM 10020 O O . GLU C 1 292 ? -13.825 -55.641 -44.981 1.00 17.92 272 GLU C O 1
ATOM 10026 N N . ILE C 1 293 ? -13.478 -57.306 -43.522 1.00 18.43 273 ILE C N 1
ATOM 10027 C CA . ILE C 1 293 ? -14.797 -57.151 -42.905 1.00 18.45 273 ILE C CA 1
ATOM 10028 C C . ILE C 1 293 ? -14.880 -55.807 -42.162 1.00 17.49 273 ILE C C 1
ATOM 10029 O O . ILE C 1 293 ? -15.857 -55.073 -42.328 1.00 16.89 273 ILE C O 1
ATOM 10034 N N . GLU C 1 294 ? -13.854 -55.473 -41.383 1.00 16.07 274 GLU C N 1
ATOM 10035 C CA . GLU C 1 294 ? -13.802 -54.147 -40.740 1.00 16.30 274 GLU C CA 1
ATOM 10036 C C . GLU C 1 294 ? -13.884 -53.018 -41.769 1.00 16.23 274 GLU C C 1
ATOM 10037 O O . GLU C 1 294 ? -14.570 -52.023 -41.544 1.00 15.25 274 GLU C O 1
ATOM 10043 N N . PHE C 1 295 ? -13.196 -53.174 -42.902 1.00 15.86 275 PHE C N 1
ATOM 10044 C CA . PHE C 1 295 ? -13.211 -52.144 -43.947 1.00 16.25 275 PHE C CA 1
ATOM 10045 C C . PHE C 1 295 ? -14.633 -51.964 -44.462 1.00 16.88 275 PHE C C 1
ATOM 10046 O O . PHE C 1 295 ? -15.123 -50.846 -44.547 1.00 16.77 275 PHE C O 1
ATOM 10054 N N . ARG C 1 296 ? -15.312 -53.067 -44.762 1.00 18.25 276 ARG C N 1
ATOM 10055 C CA . ARG C 1 296 ? -16.687 -52.991 -45.270 1.00 19.94 276 ARG C CA 1
ATOM 10056 C C . ARG C 1 296 ? -17.665 -52.384 -44.250 1.00 18.04 276 ARG C C 1
ATOM 10057 O O . ARG C 1 296 ? -18.516 -51.588 -44.620 1.00 17.39 276 ARG C O 1
ATOM 10065 N N . LYS C 1 297 ? -17.507 -52.725 -42.977 1.00 17.70 277 LYS C N 1
ATOM 10066 C CA . LYS C 1 297 ? -18.304 -52.088 -41.919 1.00 18.26 277 LYS C CA 1
ATOM 10067 C C . LYS C 1 297 ? -18.089 -50.572 -41.852 1.00 17.41 277 LYS C C 1
ATOM 10068 O O . LYS C 1 297 ? -19.041 -49.811 -41.634 1.00 17.36 277 LYS C O 1
ATOM 10074 N N . LEU C 1 298 ? -16.844 -50.139 -42.052 1.00 16.65 278 LEU C N 1
ATOM 10075 C CA . LEU C 1 298 ? -16.524 -48.716 -42.057 1.00 16.18 278 LEU C CA 1
ATOM 10076 C C . LEU C 1 298 ? -17.192 -48.004 -43.204 1.00 15.62 278 LEU C C 1
ATOM 10077 O O . LEU C 1 298 ? -17.748 -46.930 -43.014 1.00 15.88 278 LEU C O 1
ATOM 10082 N N . LEU C 1 299 ? -17.161 -48.606 -44.393 1.00 16.60 279 LEU C N 1
ATOM 10083 C CA . LEU C 1 299 ? -17.782 -48.000 -45.570 1.00 16.80 279 LEU C CA 1
ATOM 10084 C C . LEU C 1 299 ? -19.315 -47.959 -45.456 1.00 17.27 279 LEU C C 1
ATOM 10085 O O . LEU C 1 299 ? -19.955 -47.061 -46.003 1.00 16.40 279 LEU C O 1
ATOM 10090 N N . LYS C 1 300 ? -19.890 -48.927 -44.755 1.00 18.82 280 LYS C N 1
ATOM 10091 C CA . LYS C 1 300 ? -21.349 -48.939 -44.494 1.00 20.43 280 LYS C CA 1
ATOM 10092 C C . LYS C 1 300 ? -21.727 -47.779 -43.555 1.00 19.91 280 LYS C C 1
ATOM 10093 O O . LYS C 1 300 ? -22.712 -47.070 -43.775 1.00 19.02 280 LYS C O 1
ATOM 10099 N N . LYS C 1 301 ? -20.892 -47.568 -42.548 1.00 18.63 281 LYS C N 1
ATOM 10100 C CA . LYS C 1 301 ? -21.055 -46.486 -41.578 1.00 20.11 281 LYS C CA 1
ATOM 10101 C C . LYS C 1 301 ? -20.870 -45.105 -42.241 1.00 18.78 281 LYS C C 1
ATOM 10102 O O . LYS C 1 301 ? -21.586 -44.153 -41.913 1.00 17.53 281 LYS C O 1
ATOM 10108 N N . TYR C 1 302 ? -19.923 -45.005 -43.180 1.00 16.83 282 TYR C N 1
ATOM 10109 C CA . TYR C 1 302 ? -19.602 -43.751 -43.891 1.00 16.42 282 TYR C CA 1
ATOM 10110 C C . TYR C 1 302 ? -19.631 -43.945 -45.412 1.00 16.85 282 TYR C C 1
ATOM 10111 O O . TYR C 1 302 ? -18.579 -44.014 -46.053 1.00 16.21 282 TYR C O 1
ATOM 10120 N N . PRO C 1 303 ? -20.845 -44.011 -46.009 1.00 17.42 283 PRO C N 1
ATOM 10121 C CA . PRO C 1 303 ? -20.967 -44.276 -47.449 1.00 17.44 283 PRO C CA 1
ATOM 10122 C C . PRO C 1 303 ? -20.314 -43.265 -48.375 1.00 16.56 283 PRO C C 1
ATOM 10123 O O . PRO C 1 303 ? -19.973 -43.632 -49.498 1.00 16.72 283 PRO C O 1
ATOM 10127 N N . ALA C 1 304 ? -20.111 -42.025 -47.915 1.00 15.57 284 ALA C N 1
ATOM 10128 C CA . ALA C 1 304 ? -19.337 -41.058 -48.679 1.00 15.24 284 ALA C CA 1
ATOM 10129 C C . ALA C 1 304 ? -17.898 -41.556 -48.906 1.00 14.50 284 ALA C C 1
ATOM 10130 O O . ALA C 1 304 ? -17.393 -41.485 -50.022 1.00 14.10 284 ALA C O 1
ATOM 10132 N N . ILE C 1 305 ? -17.272 -42.067 -47.847 1.00 13.72 285 ILE C N 1
ATOM 10133 C CA . ILE C 1 305 ? -15.938 -42.660 -47.940 1.00 13.76 285 ILE C CA 1
ATOM 10134 C C . ILE C 1 305 ? -15.989 -43.845 -48.919 1.00 13.72 285 ILE C C 1
ATOM 10135 O O . ILE C 1 305 ? -15.099 -44.019 -49.756 1.00 13.02 285 ILE C O 1
ATOM 10140 N N . GLY C 1 306 ? -17.060 -44.626 -48.827 1.00 14.16 286 GLY C N 1
ATOM 10141 C CA . GLY C 1 306 ? -17.293 -45.767 -49.736 1.00 14.72 286 GLY C CA 1
ATOM 10142 C C . GLY C 1 306 ? -17.303 -45.457 -51.225 1.00 15.57 286 GLY C C 1
ATOM 10143 O O . GLY C 1 306 ? -16.971 -46.335 -52.033 1.00 14.96 286 GLY C O 1
ATOM 10144 N N . GLU C 1 307 ? -17.662 -44.226 -51.599 1.00 16.17 287 GLU C N 1
ATOM 10145 C CA . GLU C 1 307 ? -17.643 -43.812 -53.016 1.00 17.25 287 GLU C CA 1
ATOM 10146 C C . GLU C 1 307 ? -16.261 -43.921 -53.667 1.00 16.53 287 GLU C C 1
ATOM 10147 O O . GLU C 1 307 ? -16.178 -44.048 -54.877 1.00 16.65 287 GLU C O 1
ATOM 10153 N N . HIS C 1 308 ? -15.178 -43.840 -52.884 1.00 14.85 288 HIS C N 1
ATOM 10154 C CA . HIS C 1 308 ? -13.834 -44.022 -53.429 1.00 14.52 288 HIS C CA 1
ATOM 10155 C C . HIS C 1 308 ? -13.622 -45.433 -53.966 1.00 14.33 288 HIS C C 1
ATOM 10156 O O . HIS C 1 308 ? -12.797 -45.620 -54.850 1.00 14.09 288 HIS C O 1
ATOM 10163 N N . PHE C 1 309 ? -14.329 -46.404 -53.390 1.00 14.97 289 PHE C N 1
ATOM 10164 C CA . PHE C 1 309 ? -13.973 -47.806 -53.492 1.00 16.23 289 PHE C CA 1
ATOM 10165 C C . PHE C 1 309 ? -14.921 -48.697 -54.296 1.00 17.45 289 PHE C C 1
ATOM 10166 O O . PHE C 1 309 ? -14.719 -49.906 -54.306 1.00 17.16 289 PHE C O 1
ATOM 10174 N N . LYS C 1 310 ? -15.895 -48.124 -55.006 1.00 20.28 290 LYS C N 1
ATOM 10175 C CA . LYS C 1 310 ? -16.884 -48.939 -55.750 1.00 23.47 290 LYS C CA 1
ATOM 10176 C C . LYS C 1 310 ? -16.233 -49.947 -56.706 1.00 24.08 290 LYS C C 1
ATOM 10177 O O . LYS C 1 310 ? -16.641 -51.109 -56.730 1.00 25.37 290 LYS C O 1
ATOM 10183 N N . ASP C 1 311 ? -15.213 -49.510 -57.446 1.00 23.94 291 ASP C N 1
ATOM 10184 C CA . ASP C 1 311 ? -14.476 -50.386 -58.375 1.00 24.66 291 ASP C CA 1
ATOM 10185 C C . ASP C 1 311 ? -13.058 -50.759 -57.939 1.00 22.19 291 ASP C C 1
ATOM 10186 O O . ASP C 1 311 ? -12.300 -51.306 -58.725 1.00 21.60 291 ASP C O 1
ATOM 10191 N N . ALA C 1 312 ? -12.716 -50.494 -56.685 1.00 19.37 292 ALA C N 1
ATOM 10192 C CA . ALA C 1 312 ? -11.365 -50.698 -56.192 1.00 18.43 292 ALA C CA 1
ATOM 10193 C C . ALA C 1 312 ? -11.062 -52.154 -55.898 1.00 17.79 292 ALA C C 1
ATOM 10194 O O . ALA C 1 312 ? -11.932 -52.920 -55.498 1.00 18.00 292 ALA C O 1
ATOM 10196 N N . VAL C 1 313 ? -9.805 -52.524 -56.074 1.00 16.89 293 VAL C N 1
ATOM 10197 C CA . VAL C 1 313 ? -9.351 -53.851 -55.707 1.00 17.47 293 VAL C CA 1
ATOM 10198 C C . VAL C 1 313 ? -8.074 -53.735 -54.917 1.00 16.52 293 VAL C C 1
ATOM 10199 O O . VAL C 1 313 ? -7.174 -52.940 -55.240 1.00 15.02 293 VAL C O 1
ATOM 10203 N N . ASN C 1 314 ? -7.994 -54.557 -53.890 1.00 16.62 294 ASN C N 1
ATOM 10204 C CA . ASN C 1 314 ? -6.811 -54.600 -53.057 1.00 17.69 294 ASN C CA 1
ATOM 10205 C C . ASN C 1 314 ? -5.629 -55.191 -53.826 1.00 17.83 294 ASN C C 1
ATOM 10206 O O . ASN C 1 314 ? -5.799 -56.181 -54.527 1.00 18.32 294 ASN C O 1
ATOM 10211 N N . ALA C 1 315 ? -4.455 -54.566 -53.735 1.00 17.33 295 ALA C N 1
ATOM 10212 C CA . ALA C 1 315 ? -3.253 -55.045 -54.424 1.00 17.69 295 ALA C CA 1
ATOM 10213 C C . ALA C 1 315 ? -2.203 -55.638 -53.493 1.00 19.35 295 ALA C C 1
ATOM 10214 O O . ALA C 1 315 ? -1.082 -55.948 -53.950 1.00 20.52 295 ALA C O 1
ATOM 10216 N N . ARG C 1 316 ? -2.561 -55.775 -52.210 1.00 19.11 296 ARG C N 1
ATOM 10217 C CA . ARG C 1 316 ? -1.745 -56.448 -51.178 1.00 19.32 296 ARG C CA 1
ATOM 10218 C C . ARG C 1 316 ? -2.680 -57.049 -50.148 1.00 19.30 296 ARG C C 1
ATOM 10219 O O . ARG C 1 316 ? -3.868 -56.740 -50.139 1.00 20.81 296 ARG C O 1
ATOM 10227 N N . GLU C 1 317 ? -2.139 -57.837 -49.229 1.00 18.62 297 GLU C N 1
ATOM 10228 C CA . GLU C 1 317 ? -2.881 -58.196 -48.022 1.00 20.24 297 GLU C CA 1
ATOM 10229 C C . GLU C 1 317 ? -2.987 -56.965 -47.113 1.00 17.95 297 GLU C C 1
ATOM 10230 O O . GLU C 1 317 ? -2.058 -56.185 -47.035 1.00 18.52 297 GLU C O 1
ATOM 10236 N N . TRP C 1 318 ? -4.134 -56.787 -46.461 1.00 16.60 298 TRP C N 1
ATOM 10237 C CA . TRP C 1 318 ? -4.251 -55.822 -45.372 1.00 15.63 298 TRP C CA 1
ATOM 10238 C C . TRP C 1 318 ? -3.272 -56.213 -44.280 1.00 15.96 298 TRP C C 1
ATOM 10239 O O . TRP C 1 318 ? -3.083 -57.407 -44.001 1.00 15.46 298 TRP C O 1
ATOM 10250 N N . ILE C 1 319 ? -2.642 -55.216 -43.669 1.00 15.31 299 ILE C N 1
ATOM 10251 C CA . ILE C 1 319 ? -1.908 -55.418 -42.420 1.00 16.38 299 ILE C CA 1
ATOM 10252 C C . ILE C 1 319 ? -2.705 -54.723 -41.328 1.00 16.13 299 ILE C C 1
ATOM 10253 O O . ILE C 1 319 ? -3.167 -53.605 -41.522 1.00 15.94 299 ILE C O 1
ATOM 10258 N N . TYR C 1 320 ? -2.864 -55.407 -40.202 1.00 16.07 300 TYR C N 1
ATOM 10259 C CA . TYR C 1 320 ? -3.529 -54.864 -39.020 1.00 15.75 300 TYR C CA 1
ATOM 10260 C C . TYR C 1 320 ? -2.523 -54.796 -37.890 1.00 15.82 300 TYR C C 1
ATOM 10261 O O . TYR C 1 320 ? -1.809 -55.769 -37.629 1.00 16.14 300 TYR C O 1
ATOM 10270 N N . ALA C 1 321 ? -2.479 -53.649 -37.217 1.00 15.07 301 ALA C N 1
ATOM 10271 C CA . ALA C 1 321 ? -1.609 -53.425 -36.064 1.00 15.52 301 ALA C CA 1
ATOM 10272 C C . ALA C 1 321 ? -2.525 -52.973 -34.919 1.00 16.27 301 ALA C C 1
ATOM 10273 O O . ALA C 1 321 ? -3.085 -51.882 -35.000 1.00 15.22 301 ALA C O 1
ATOM 10275 N N . PRO C 1 322 ? -2.713 -53.815 -33.879 1.00 16.68 302 PRO C N 1
ATOM 10276 C CA . PRO C 1 322 ? -3.683 -53.515 -32.815 1.00 16.55 302 PRO C CA 1
ATOM 10277 C C . PRO C 1 322 ? -3.343 -52.328 -31.889 1.00 16.50 302 PRO C C 1
ATOM 10278 O O . PRO C 1 322 ? -4.248 -51.689 -31.340 1.00 16.28 302 PRO C O 1
ATOM 10282 N N . ARG C 1 323 ? -2.058 -52.063 -31.697 1.00 16.47 303 ARG C N 1
ATOM 10283 C CA . ARG C 1 323 ? -1.627 -50.878 -30.976 1.00 16.59 303 ARG C CA 1
ATOM 10284 C C . ARG C 1 323 ? -0.364 -50.373 -31.585 1.00 15.90 303 ARG C C 1
ATOM 10285 O O . ARG C 1 323 ? 0.673 -51.017 -31.462 1.00 16.84 303 ARG C O 1
ATOM 10293 N N . ILE C 1 324 ? -0.435 -49.195 -32.192 1.00 14.13 304 ILE C N 1
ATOM 10294 C CA . ILE C 1 324 ? 0.699 -48.654 -32.923 1.00 13.41 304 ILE C CA 1
ATOM 10295 C C . ILE C 1 324 ? 1.577 -47.697 -32.098 1.00 13.17 304 ILE C C 1
ATOM 10296 O O . ILE C 1 324 ? 2.631 -47.292 -32.565 1.00 13.23 304 ILE C O 1
ATOM 10301 N N . ASN C 1 325 ? 1.160 -47.368 -30.879 1.00 12.57 305 ASN C N 1
ATOM 10302 C CA . ASN C 1 325 ? 1.778 -46.306 -30.097 1.00 12.14 305 ASN C CA 1
ATOM 10303 C C . ASN C 1 325 ? 2.733 -46.879 -29.060 1.00 12.20 305 ASN C C 1
ATOM 10304 O O . ASN C 1 325 ? 2.395 -47.843 -28.374 1.00 12.06 305 ASN C O 1
ATOM 10309 N N . TYR C 1 326 ? 3.910 -46.269 -28.946 1.00 11.94 306 TYR C N 1
ATOM 10310 C CA . TYR C 1 326 ? 4.892 -46.619 -27.920 1.00 12.30 306 TYR C CA 1
ATOM 10311 C C . TYR C 1 326 ? 5.873 -45.464 -27.757 1.00 12.67 306 TYR C C 1
ATOM 10312 O O . TYR C 1 326 ? 5.957 -44.560 -28.601 1.00 11.87 306 TYR C O 1
ATOM 10321 N N . ARG C 1 327 ? 6.602 -45.489 -26.649 1.00 12.36 307 ARG C N 1
ATOM 10322 C CA . ARG C 1 327 ? 7.643 -44.529 -26.392 1.00 12.97 307 ARG C CA 1
ATOM 10323 C C . ARG C 1 327 ? 8.735 -45.275 -25.647 1.00 12.61 307 ARG C C 1
ATOM 10324 O O . ARG C 1 327 ? 8.587 -46.457 -25.333 1.00 11.29 307 ARG C O 1
ATOM 10332 N N . SER C 1 328 ? 9.818 -44.574 -25.372 1.00 12.78 308 SER C N 1
ATOM 10333 C CA . SER C 1 328 ? 10.933 -45.144 -24.646 1.00 14.00 308 SER C CA 1
ATOM 10334 C C . SER C 1 328 ? 11.383 -44.204 -23.541 1.00 14.53 308 SER C C 1
ATOM 10335 O O . SER C 1 328 ? 11.275 -42.988 -23.667 1.00 14.44 308 SER C O 1
ATOM 10338 N N . VAL C 1 329 ? 11.908 -44.785 -22.470 1.00 15.43 309 VAL C N 1
ATOM 10339 C CA . VAL C 1 329 ? 12.359 -44.002 -21.324 1.00 16.27 309 VAL C CA 1
ATOM 10340 C C . VAL C 1 329 ? 13.732 -43.374 -21.555 1.00 15.75 309 VAL C C 1
ATOM 10341 O O . VAL C 1 329 ? 14.040 -42.359 -20.967 1.00 14.69 309 VAL C O 1
ATOM 10345 N N . GLN C 1 330 ? 14.548 -44.017 -22.392 1.00 15.58 310 GLN C N 1
ATOM 10346 C CA . GLN C 1 330 ? 15.848 -43.513 -22.839 1.00 15.88 310 GLN C CA 1
ATOM 10347 C C . GLN C 1 330 ? 16.060 -44.074 -24.221 1.00 14.57 310 GLN C C 1
ATOM 10348 O O . GLN C 1 330 ? 15.385 -45.011 -24.609 1.00 14.71 310 GLN C O 1
ATOM 10354 N N . ASN C 1 331 ? 16.985 -43.504 -24.973 1.00 13.61 311 ASN C N 1
ATOM 10355 C CA . ASN C 1 331 ? 17.340 -44.087 -26.252 1.00 13.36 311 ASN C CA 1
ATOM 10356 C C . ASN C 1 331 ? 18.776 -43.934 -26.703 1.00 13.09 311 ASN C C 1
ATOM 10357 O O . ASN C 1 331 ? 19.060 -44.200 -27.857 1.00 13.23 311 ASN C O 1
ATOM 10362 N N . VAL C 1 332 ? 19.680 -43.504 -25.817 1.00 13.04 312 VAL C N 1
ATOM 10363 C CA . VAL C 1 332 ? 21.089 -43.474 -26.121 1.00 12.82 312 VAL C CA 1
ATOM 10364 C C . VAL C 1 332 ? 21.850 -44.025 -24.926 1.00 13.19 312 VAL C C 1
ATOM 10365 O O . VAL C 1 332 ? 21.403 -43.917 -23.775 1.00 12.46 312 VAL C O 1
ATOM 10369 N N . GLY C 1 333 ? 23.009 -44.588 -25.227 1.00 13.28 313 GLY C N 1
ATOM 10370 C CA . GLY C 1 333 ? 23.959 -45.011 -24.222 1.00 13.70 313 GLY C CA 1
ATOM 10371 C C . GLY C 1 333 ? 25.361 -44.770 -24.720 1.00 14.19 313 GLY C C 1
ATOM 10372 O O . GLY C 1 333 ? 25.571 -44.089 -25.736 1.00 14.69 313 GLY C O 1
ATOM 10373 N N . ASP C 1 334 ? 26.337 -45.305 -23.984 1.00 14.57 314 ASP C N 1
ATOM 10374 C CA . ASP C 1 334 ? 27.729 -45.153 -24.351 1.00 15.04 314 ASP C CA 1
ATOM 10375 C C . ASP C 1 334 ? 27.999 -45.672 -25.761 1.00 14.61 314 ASP C C 1
ATOM 10376 O O . ASP C 1 334 ? 28.771 -45.071 -26.504 1.00 15.32 314 ASP C O 1
ATOM 10381 N N . ARG C 1 335 ? 27.358 -46.781 -26.113 1.00 14.92 315 ARG C N 1
ATOM 10382 C CA . ARG C 1 335 ? 27.671 -47.494 -27.344 1.00 15.02 315 ARG C CA 1
ATOM 10383 C C . ARG C 1 335 ? 26.483 -47.697 -28.278 1.00 14.67 315 ARG C C 1
ATOM 10384 O O . ARG C 1 335 ? 26.617 -48.448 -29.236 1.00 13.69 315 ARG C O 1
ATOM 10392 N N . PHE C 1 336 ? 25.348 -47.039 -28.022 1.00 13.77 316 PHE C N 1
ATOM 10393 C CA . PHE C 1 336 ? 24.176 -47.179 -28.902 1.00 13.75 316 PHE C CA 1
ATOM 10394 C C . PHE C 1 336 ? 23.326 -45.920 -29.005 1.00 13.76 316 PHE C C 1
ATOM 10395 O O . PHE C 1 336 ? 23.322 -45.063 -28.107 1.00 13.78 316 PHE C O 1
ATOM 10403 N N . CYS C 1 337 ? 22.581 -45.842 -30.103 1.00 13.17 317 CYS C N 1
ATOM 10404 C CA . CYS C 1 337 ? 21.487 -44.913 -30.241 1.00 13.21 317 CYS C CA 1
ATOM 10405 C C . CYS C 1 337 ? 20.358 -45.613 -30.979 1.00 13.14 317 CYS C C 1
ATOM 10406 O O . CYS C 1 337 ? 20.604 -46.292 -31.963 1.00 13.02 317 CYS C O 1
ATOM 10409 N N . LEU C 1 338 ? 19.137 -45.481 -30.476 1.00 13.18 318 LEU C N 1
ATOM 10410 C CA . LEU C 1 338 ? 17.958 -45.898 -31.216 1.00 13.39 318 LEU C CA 1
ATOM 10411 C C . LEU C 1 338 ? 17.481 -44.673 -31.967 1.00 13.39 318 LEU C C 1
ATOM 10412 O O . LEU C 1 338 ? 17.286 -43.617 -31.353 1.00 12.86 318 LEU C O 1
ATOM 10417 N N . LEU C 1 339 ? 17.289 -44.807 -33.281 1.00 12.53 319 LEU C N 1
ATOM 10418 C CA . LEU C 1 339 ? 16.640 -43.764 -34.059 1.00 12.82 319 LEU C CA 1
ATOM 10419 C C . LEU C 1 339 ? 15.144 -43.710 -33.704 1.00 12.77 319 LEU C C 1
ATOM 10420 O O . LEU C 1 339 ? 14.643 -44.578 -32.962 1.00 11.97 319 LEU C O 1
ATOM 10425 N N . PRO C 1 340 ? 14.426 -42.688 -34.206 1.00 12.94 320 PRO C N 1
ATOM 10426 C CA . PRO C 1 340 ? 13.084 -42.484 -33.649 1.00 13.52 320 PRO C CA 1
ATOM 10427 C C . PRO C 1 340 ? 12.099 -43.622 -33.784 1.00 14.03 320 PRO C C 1
ATOM 10428 O O . PRO C 1 340 ? 11.427 -43.947 -32.799 1.00 13.15 320 PRO C O 1
ATOM 10432 N N . GLN C 1 341 ? 12.034 -44.258 -34.948 1.00 15.42 321 GLN C N 1
ATOM 10433 C CA . GLN C 1 341 ? 11.128 -45.400 -35.123 1.00 16.79 321 GLN C CA 1
ATOM 10434 C C . GLN C 1 341 ? 11.370 -46.516 -34.114 1.00 16.07 321 GLN C C 1
ATOM 10435 O O . GLN C 1 341 ? 10.418 -47.156 -33.681 1.00 15.63 321 GLN C O 1
ATOM 10441 N N . ALA C 1 342 ? 12.622 -46.730 -33.721 1.00 14.83 322 ALA C N 1
ATOM 10442 C CA . ALA C 1 342 ? 12.940 -47.717 -32.697 1.00 15.01 322 ALA C CA 1
ATOM 10443 C C . ALA C 1 342 ? 12.608 -47.213 -31.287 1.00 14.91 322 ALA C C 1
ATOM 10444 O O . ALA C 1 342 ? 12.481 -48.006 -30.366 1.00 15.81 322 ALA C O 1
ATOM 10446 N N . THR C 1 343 ? 12.477 -45.901 -31.131 1.00 13.45 323 THR C N 1
ATOM 10447 C CA . THR C 1 343 ? 12.251 -45.260 -29.833 1.00 13.30 323 THR C CA 1
ATOM 10448 C C . THR C 1 343 ? 10.783 -45.055 -29.513 1.00 13.11 323 THR C C 1
ATOM 10449 O O . THR C 1 343 ? 10.331 -45.405 -28.420 1.00 12.82 323 THR C O 1
ATOM 10453 N N . GLY C 1 344 ? 10.048 -44.457 -30.450 1.00 13.15 324 GLY C N 1
ATOM 10454 C CA . GLY C 1 344 ? 8.670 -44.063 -30.188 1.00 12.86 324 GLY C CA 1
ATOM 10455 C C . GLY C 1 344 ? 7.910 -43.843 -31.472 1.00 13.33 324 GLY C C 1
ATOM 10456 O O . GLY C 1 344 ? 8.498 -43.492 -32.505 1.00 13.61 324 GLY C O 1
ATOM 10457 N N . PHE C 1 345 ? 6.608 -44.084 -31.423 1.00 12.47 325 PHE C N 1
ATOM 10458 C CA . PHE C 1 345 ? 5.737 -43.780 -32.548 1.00 12.27 325 PHE C CA 1
ATOM 10459 C C . PHE C 1 345 ? 4.355 -43.497 -32.001 1.00 11.74 325 PHE C C 1
ATOM 10460 O O . PHE C 1 345 ? 3.922 -44.168 -31.076 1.00 11.21 325 PHE C O 1
ATOM 10468 N N . ILE C 1 346 ? 3.676 -42.504 -32.564 1.00 11.49 326 ILE C N 1
ATOM 10469 C CA . ILE C 1 346 ? 2.339 -42.151 -32.107 1.00 11.01 326 ILE C CA 1
ATOM 10470 C C . ILE C 1 346 ? 1.263 -42.592 -33.110 1.00 11.02 326 ILE C C 1
ATOM 10471 O O . ILE C 1 346 ? 0.390 -43.399 -32.769 1.00 11.01 326 ILE C O 1
ATOM 10476 N N . ASP C 1 347 ? 1.308 -42.062 -34.324 1.00 10.77 327 ASP C N 1
ATOM 10477 C CA . ASP C 1 347 ? 0.229 -42.291 -35.295 1.00 10.86 327 ASP C CA 1
ATOM 10478 C C . ASP C 1 347 ? 0.651 -41.776 -36.684 1.00 10.80 327 ASP C C 1
ATOM 10479 O O . ASP C 1 347 ? 1.480 -40.880 -36.789 1.00 10.15 327 ASP C O 1
ATOM 10484 N N . PRO C 1 348 ? 0.040 -42.315 -37.756 1.00 10.91 328 PRO C N 1
ATOM 10485 C CA . PRO C 1 348 ? 0.245 -41.713 -39.079 1.00 11.07 328 PRO C CA 1
ATOM 10486 C C . PRO C 1 348 ? -0.231 -40.264 -39.197 1.00 10.83 328 PRO C C 1
ATOM 10487 O O . PRO C 1 348 ? 0.254 -39.537 -40.054 1.00 10.45 328 PRO C O 1
ATOM 10491 N N . LEU C 1 349 ? -1.161 -39.842 -38.342 1.00 10.80 329 LEU C N 1
ATOM 10492 C CA . LEU C 1 349 ? -1.793 -38.544 -38.488 1.00 10.98 329 LEU C CA 1
ATOM 10493 C C . LEU C 1 349 ? -0.806 -37.408 -38.418 1.00 11.01 329 LEU C C 1
ATOM 10494 O O . LEU C 1 349 ? -0.086 -37.276 -37.433 1.00 11.09 329 LEU C O 1
ATOM 10499 N N . PHE C 1 350 ? -0.804 -36.587 -39.463 1.00 11.06 330 PHE C N 1
ATOM 10500 C CA . PHE C 1 350 ? 0.138 -35.466 -39.667 1.00 10.90 330 PHE C CA 1
ATOM 10501 C C . PHE C 1 350 ? 1.558 -35.885 -40.079 1.00 10.62 330 PHE C C 1
ATOM 10502 O O . PHE C 1 350 ? 2.403 -35.012 -40.296 1.00 10.23 330 PHE C O 1
ATOM 10510 N N . SER C 1 351 ? 1.819 -37.194 -40.185 1.00 10.50 331 SER C N 1
ATOM 10511 C CA . SER C 1 351 ? 3.080 -37.715 -40.730 1.00 10.82 331 SER C CA 1
ATOM 10512 C C . SER C 1 351 ? 4.319 -37.132 -40.021 1.00 10.67 331 SER C C 1
ATOM 10513 O O . SER C 1 351 ? 5.304 -36.713 -40.645 1.00 10.09 331 SER C O 1
ATOM 10516 N N . ARG C 1 352 ? 4.245 -37.103 -38.694 1.00 11.08 332 ARG C N 1
ATOM 10517 C CA . ARG C 1 352 ? 5.332 -36.561 -37.877 1.00 11.31 332 ARG C CA 1
ATOM 10518 C C . ARG C 1 352 ? 6.525 -37.527 -37.757 1.00 11.81 332 ARG C C 1
ATOM 10519 O O . ARG C 1 352 ? 7.639 -37.088 -37.462 1.00 11.81 332 ARG C O 1
ATOM 10527 N N . GLY C 1 353 ? 6.294 -38.821 -38.000 1.00 12.12 333 GLY C N 1
ATOM 10528 C CA . GLY C 1 353 ? 7.330 -39.851 -37.890 1.00 12.59 333 GLY C CA 1
ATOM 10529 C C . GLY C 1 353 ? 8.547 -39.608 -38.780 1.00 12.74 333 GLY C C 1
ATOM 10530 O O . GLY C 1 353 ? 9.675 -39.708 -38.318 1.00 13.21 333 GLY C O 1
ATOM 10531 N N . LEU C 1 354 ? 8.316 -39.288 -40.048 1.00 12.82 334 LEU C N 1
ATOM 10532 C CA . LEU C 1 354 ? 9.421 -39.005 -40.973 1.00 12.77 334 LEU C CA 1
ATOM 10533 C C . LEU C 1 354 ? 10.209 -37.769 -40.554 1.00 11.95 334 LEU C C 1
ATOM 10534 O O . LEU C 1 354 ? 11.435 -37.722 -40.695 1.00 12.15 334 LEU C O 1
ATOM 10539 N N . ILE C 1 355 ? 9.487 -36.769 -40.053 1.00 11.34 335 ILE C N 1
ATOM 10540 C CA . ILE C 1 355 ? 10.108 -35.521 -39.604 1.00 11.01 335 ILE C CA 1
ATOM 10541 C C . ILE C 1 355 ? 11.077 -35.833 -38.462 1.00 11.22 335 ILE C C 1
ATOM 10542 O O . ILE C 1 355 ? 12.246 -35.441 -38.502 1.00 11.72 335 ILE C O 1
ATOM 10547 N N . THR C 1 356 ? 10.595 -36.582 -37.472 1.00 10.61 336 THR C N 1
ATOM 10548 C CA . THR C 1 356 ? 11.395 -36.894 -36.309 1.00 10.78 336 THR C CA 1
ATOM 10549 C C . THR C 1 356 ? 12.631 -37.703 -36.707 1.00 10.58 336 THR C C 1
ATOM 10550 O O . THR C 1 356 ? 13.749 -37.409 -36.247 1.00 10.07 336 THR C O 1
ATOM 10554 N N . THR C 1 357 ? 12.417 -38.695 -37.564 1.00 10.63 337 THR C N 1
ATOM 10555 C CA . THR C 1 357 ? 13.485 -39.526 -38.108 1.00 11.14 337 THR C CA 1
ATOM 10556 C C . THR C 1 357 ? 14.588 -38.701 -38.749 1.00 11.03 337 THR C C 1
ATOM 10557 O O . THR C 1 357 ? 15.756 -38.852 -38.381 1.00 10.78 337 THR C O 1
ATOM 10561 N N . PHE C 1 358 ? 14.239 -37.830 -39.689 1.00 11.14 338 PHE C N 1
ATOM 10562 C CA . PHE C 1 358 ? 15.281 -37.094 -40.417 1.00 11.46 338 PHE C CA 1
ATOM 10563 C C . PHE C 1 358 ? 16.005 -36.105 -39.527 1.00 11.65 338 PHE C C 1
ATOM 10564 O O . PHE C 1 358 ? 17.222 -35.951 -39.632 1.00 11.75 338 PHE C O 1
ATOM 10572 N N . GLU C 1 359 ? 15.272 -35.451 -38.626 1.00 11.56 339 GLU C N 1
ATOM 10573 C CA . GLU C 1 359 ? 15.907 -34.497 -37.733 1.00 12.08 339 GLU C CA 1
ATOM 10574 C C . GLU C 1 359 ? 16.871 -35.219 -36.776 1.00 11.80 339 GLU C C 1
ATOM 10575 O O . GLU C 1 359 ? 17.958 -34.710 -36.447 1.00 11.81 339 GLU C O 1
ATOM 10581 N N . SER C 1 360 ? 16.474 -36.402 -36.336 1.00 11.64 340 SER C N 1
ATOM 10582 C CA . SER C 1 360 ? 17.312 -37.169 -35.414 1.00 11.52 340 SER C CA 1
ATOM 10583 C C . SER C 1 360 ? 18.650 -37.573 -36.067 1.00 11.17 340 SER C C 1
ATOM 10584 O O . SER C 1 360 ? 19.715 -37.450 -35.466 1.00 10.73 340 SER C O 1
ATOM 10587 N N . ILE C 1 361 ? 18.587 -38.025 -37.307 1.00 11.07 341 ILE C N 1
ATOM 10588 C CA . ILE C 1 361 ? 19.810 -38.372 -38.056 1.00 11.31 341 ILE C CA 1
ATOM 10589 C C . ILE C 1 361 ? 20.736 -37.147 -38.173 1.00 11.62 341 ILE C C 1
ATOM 10590 O O . ILE C 1 361 ? 21.952 -37.218 -37.931 1.00 12.08 341 ILE C O 1
ATOM 10595 N N . LEU C 1 362 ? 20.135 -36.022 -38.525 1.00 12.04 342 LEU C N 1
ATOM 10596 C CA . LEU C 1 362 ? 20.848 -34.766 -38.679 1.00 12.50 342 LEU C CA 1
ATOM 10597 C C . LEU C 1 362 ? 21.534 -34.323 -37.366 1.00 12.46 342 LEU C C 1
ATOM 10598 O O . LEU C 1 362 ? 22.648 -33.784 -37.393 1.00 12.05 342 LEU C O 1
ATOM 10603 N N . ARG C 1 363 ? 20.876 -34.561 -36.230 1.00 11.63 343 ARG C N 1
ATOM 10604 C CA . ARG C 1 363 ? 21.474 -34.276 -34.914 1.00 11.91 343 ARG C CA 1
ATOM 10605 C C . ARG C 1 363 ? 22.523 -35.312 -34.505 1.00 11.79 343 ARG C C 1
ATOM 10606 O O . ARG C 1 363 ? 23.536 -34.944 -33.916 1.00 12.52 343 ARG C O 1
ATOM 10614 N N . LEU C 1 364 ? 22.265 -36.591 -34.796 1.00 11.75 344 LEU C N 1
ATOM 10615 C CA . LEU C 1 364 ? 23.107 -37.694 -34.345 1.00 11.84 344 LEU C CA 1
ATOM 10616 C C . LEU C 1 364 ? 24.434 -37.768 -35.101 1.00 12.07 344 LEU C C 1
ATOM 10617 O O . LEU C 1 364 ? 25.513 -37.902 -34.497 1.00 11.16 344 LEU C O 1
ATOM 10622 N N . ALA C 1 365 ? 24.351 -37.698 -36.417 1.00 12.22 345 ALA C N 1
ATOM 10623 C CA . ALA C 1 365 ? 25.508 -38.026 -37.239 1.00 12.52 345 ALA C CA 1
ATOM 10624 C C . ALA C 1 365 ? 26.772 -37.203 -36.913 1.00 12.84 345 ALA C C 1
ATOM 10625 O O . ALA C 1 365 ? 27.853 -37.774 -36.819 1.00 13.08 345 ALA C O 1
ATOM 10627 N N . PRO C 1 366 ? 26.655 -35.877 -36.710 1.00 13.24 346 PRO C N 1
ATOM 10628 C CA . PRO C 1 366 ? 27.886 -35.144 -36.319 1.00 13.25 346 PRO C CA 1
ATOM 10629 C C . PRO C 1 366 ? 28.492 -35.605 -34.978 1.00 13.43 346 PRO C C 1
ATOM 10630 O O . PRO C 1 366 ? 29.725 -35.619 -34.798 1.00 13.36 346 PRO C O 1
ATOM 10634 N N . LYS C 1 367 ? 27.633 -36.004 -34.049 1.00 12.74 347 LYS C N 1
ATOM 10635 C CA . LYS C 1 367 ? 28.090 -36.474 -32.742 1.00 12.72 347 LYS C CA 1
ATOM 10636 C C . LYS C 1 367 ? 28.813 -37.811 -32.874 1.00 12.97 347 LYS C C 1
ATOM 10637 O O . LYS C 1 367 ? 29.809 -38.046 -32.196 1.00 12.45 347 LYS C O 1
ATOM 10643 N N . VAL C 1 368 ? 28.344 -38.659 -33.789 1.00 12.86 348 VAL C N 1
ATOM 10644 C CA . VAL C 1 368 ? 28.952 -39.972 -34.009 1.00 13.63 348 VAL C CA 1
ATOM 10645 C C . VAL C 1 368 ? 30.313 -39.786 -34.674 1.00 14.35 348 VAL C C 1
ATOM 10646 O O . VAL C 1 368 ? 31.284 -40.463 -34.315 1.00 13.83 348 VAL C O 1
ATOM 10650 N N . LEU C 1 369 ? 30.377 -38.851 -35.618 1.00 15.92 349 LEU C N 1
ATOM 10651 C CA . LEU C 1 369 ? 31.638 -38.478 -36.237 1.00 17.89 349 LEU C CA 1
ATOM 10652 C C . LEU C 1 369 ? 32.648 -37.952 -35.218 1.00 17.91 349 LEU C C 1
ATOM 10653 O O . LEU C 1 369 ? 33.820 -38.370 -35.246 1.00 17.83 349 LEU C O 1
ATOM 10658 N N A ASP C 1 370 ? 32.205 -37.064 -34.326 0.51 17.17 350 ASP C N 1
ATOM 10659 N N B ASP C 1 370 ? 32.207 -37.057 -34.328 0.49 17.63 350 ASP C N 1
ATOM 10660 C CA A ASP C 1 370 ? 33.085 -36.544 -33.275 0.51 17.22 350 ASP C CA 1
ATOM 10661 C CA B ASP C 1 370 ? 33.061 -36.542 -33.244 0.49 17.87 350 ASP C CA 1
ATOM 10662 C C A ASP C 1 370 ? 33.586 -37.653 -32.346 0.51 16.68 350 ASP C C 1
ATOM 10663 C C B ASP C 1 370 ? 33.584 -37.653 -32.345 0.49 17.06 350 ASP C C 1
ATOM 10664 O O A ASP C 1 370 ? 34.768 -37.671 -31.986 0.51 16.59 350 ASP C O 1
ATOM 10665 O O B ASP C 1 370 ? 34.768 -37.665 -31.993 0.49 16.92 350 ASP C O 1
ATOM 10674 N N . ALA C 1 371 ? 32.693 -38.571 -31.972 1.00 16.35 351 ALA C N 1
ATOM 10675 C CA . ALA C 1 371 ? 33.039 -39.712 -31.127 1.00 16.50 351 ALA C CA 1
ATOM 10676 C C . ALA C 1 371 ? 34.082 -40.600 -31.803 1.00 16.60 351 ALA C C 1
ATOM 10677 O O . ALA C 1 371 ? 35.064 -41.004 -31.173 1.00 15.71 351 ALA C O 1
ATOM 10679 N N . ALA C 1 372 ? 33.859 -40.884 -33.084 1.00 16.74 352 ALA C N 1
ATOM 10680 C CA . ALA C 1 372 ? 34.753 -41.762 -33.840 1.00 17.19 352 ALA C CA 1
ATOM 10681 C C . ALA C 1 372 ? 36.138 -41.154 -34.013 1.00 17.88 352 ALA C C 1
ATOM 10682 O O . ALA C 1 372 ? 37.144 -41.879 -34.021 1.00 18.20 352 ALA C O 1
ATOM 10684 N N . ARG C 1 373 ? 36.177 -39.835 -34.157 1.00 18.24 353 ARG C N 1
ATOM 10685 C CA . ARG C 1 373 ? 37.421 -39.091 -34.340 1.00 19.24 353 ARG C CA 1
ATOM 10686 C C . ARG C 1 373 ? 38.153 -38.807 -33.025 1.00 20.73 353 ARG C C 1
ATOM 10687 O O . ARG C 1 373 ? 39.362 -38.654 -33.037 1.00 21.66 353 ARG C O 1
ATOM 10695 N N . SER C 1 374 ? 37.444 -38.764 -31.901 1.00 21.12 354 SER C N 1
ATOM 10696 C CA . SER C 1 374 ? 38.077 -38.606 -30.588 1.00 23.22 354 SER C CA 1
ATOM 10697 C C . SER C 1 374 ? 38.199 -39.909 -29.800 1.00 24.09 354 SER C C 1
ATOM 10698 O O . SER C 1 374 ? 38.819 -39.932 -28.728 1.00 25.17 354 SER C O 1
ATOM 10701 N N . ASN C 1 375 ? 37.620 -40.989 -30.316 1.00 24.05 355 ASN C N 1
ATOM 10702 C CA . ASN C 1 375 ? 37.537 -42.255 -29.597 1.00 26.05 355 ASN C CA 1
ATOM 10703 C C . ASN C 1 375 ? 36.973 -42.069 -28.170 1.00 26.34 355 ASN C C 1
ATOM 10704 O O . ASN C 1 375 ? 37.497 -42.600 -27.192 1.00 25.71 355 ASN C O 1
ATOM 10709 N N . ARG C 1 376 ? 35.906 -41.282 -28.074 1.00 25.44 356 ARG C N 1
ATOM 10710 C CA . ARG C 1 376 ? 35.199 -41.046 -26.824 1.00 25.65 356 ARG C CA 1
ATOM 10711 C C . ARG C 1 376 ? 33.775 -41.512 -27.059 1.00 21.86 356 ARG C C 1
ATOM 10712 O O . ARG C 1 376 ? 33.132 -41.027 -27.982 1.00 20.55 356 ARG C O 1
ATOM 10720 N N . TRP C 1 377 ? 33.313 -42.452 -26.244 1.00 19.49 357 TRP C N 1
ATOM 10721 C CA . TRP C 1 377 ? 31.985 -43.056 -26.388 1.00 18.92 357 TRP C CA 1
ATOM 10722 C C . TRP C 1 377 ? 31.275 -43.085 -25.036 1.00 18.93 357 TRP C C 1
ATOM 10723 O O . TRP C 1 377 ? 31.336 -44.077 -24.308 1.00 18.46 357 TRP C O 1
ATOM 10734 N N . GLN C 1 378 ? 30.611 -41.979 -24.718 1.00 19.61 358 GLN C N 1
ATOM 10735 C CA . GLN C 1 378 ? 29.877 -41.803 -23.466 1.00 20.28 358 GLN C CA 1
ATOM 10736 C C . GLN C 1 378 ? 28.478 -41.252 -23.755 1.00 18.60 358 GLN C C 1
ATOM 10737 O O . GLN C 1 378 ? 28.334 -40.353 -24.584 1.00 17.04 358 GLN C O 1
ATOM 10743 N N . ARG C 1 379 ? 27.485 -41.790 -23.042 1.00 17.48 359 ARG C N 1
ATOM 10744 C CA . ARG C 1 379 ? 26.072 -41.396 -23.159 1.00 17.72 359 ARG C CA 1
ATOM 10745 C C . ARG C 1 379 ? 25.862 -39.888 -23.213 1.00 18.20 359 ARG C C 1
ATOM 10746 O O . ARG C 1 379 ? 25.080 -39.392 -24.040 1.00 16.35 359 ARG C O 1
ATOM 10754 N N . GLU C 1 380 ? 26.555 -39.157 -22.342 1.00 18.96 360 GLU C N 1
ATOM 10755 C CA . GLU C 1 380 ? 26.370 -37.701 -22.256 1.00 21.10 360 GLU C CA 1
ATOM 10756 C C . GLU C 1 380 ? 26.666 -37.007 -23.587 1.00 19.16 360 GLU C C 1
ATOM 10757 O O . GLU C 1 380 ? 26.074 -35.963 -23.889 1.00 17.49 360 GLU C O 1
ATOM 10763 N N . GLN C 1 381 ? 27.546 -37.587 -24.408 1.00 17.37 361 GLN C N 1
ATOM 10764 C CA . GLN C 1 381 ? 27.780 -37.029 -25.742 1.00 17.07 361 GLN C CA 1
ATOM 10765 C C . GLN C 1 381 ? 26.519 -36.979 -26.619 1.00 15.87 361 GLN C C 1
ATOM 10766 O O . GLN C 1 381 ? 26.405 -36.110 -27.479 1.00 16.09 361 GLN C O 1
ATOM 10772 N N . PHE C 1 382 ? 25.590 -37.904 -26.394 1.00 14.47 362 PHE C N 1
ATOM 10773 C CA . PHE C 1 382 ? 24.405 -38.067 -27.241 1.00 14.07 362 PHE C CA 1
ATOM 10774 C C . PHE C 1 382 ? 23.109 -37.597 -26.576 1.00 14.33 362 PHE C C 1
ATOM 10775 O O . PHE C 1 382 ? 22.003 -37.814 -27.101 1.00 13.92 362 PHE C O 1
ATOM 10783 N N . ILE C 1 383 ? 23.234 -36.928 -25.437 1.00 14.78 363 ILE C N 1
ATOM 10784 C CA . ILE C 1 383 ? 22.066 -36.621 -24.621 1.00 15.32 363 ILE C CA 1
ATOM 10785 C C . ILE C 1 383 ? 21.077 -35.713 -25.362 1.00 15.13 363 ILE C C 1
ATOM 10786 O O . ILE C 1 383 ? 19.886 -35.861 -25.175 1.00 14.86 363 ILE C O 1
ATOM 10791 N N . GLU C 1 384 ? 21.554 -34.791 -26.191 1.00 14.90 364 GLU C N 1
ATOM 10792 C CA . GLU C 1 384 ? 20.654 -33.890 -26.926 1.00 15.92 364 GLU C CA 1
ATOM 10793 C C . GLU C 1 384 ? 19.872 -34.609 -28.051 1.00 14.51 364 GLU C C 1
ATOM 10794 O O . GLU C 1 384 ? 18.786 -34.171 -28.431 1.00 13.66 364 GLU C O 1
ATOM 10800 N N . VAL C 1 385 ? 20.408 -35.720 -28.548 1.00 13.54 365 VAL C N 1
ATOM 10801 C CA . VAL C 1 385 ? 19.681 -36.597 -29.473 1.00 12.96 365 VAL C CA 1
ATOM 10802 C C . VAL C 1 385 ? 18.482 -37.220 -28.756 1.00 12.71 365 VAL C C 1
ATOM 10803 O O . VAL C 1 385 ? 17.365 -37.266 -29.287 1.00 11.54 365 VAL C O 1
ATOM 10807 N N . GLU C 1 386 ? 18.731 -37.717 -27.552 1.00 12.72 366 GLU C N 1
ATOM 10808 C CA . GLU C 1 386 ? 17.675 -38.267 -26.726 1.00 13.43 366 GLU C CA 1
ATOM 10809 C C . GLU C 1 386 ? 16.627 -37.229 -26.350 1.00 13.54 366 GLU C C 1
ATOM 10810 O O . GLU C 1 386 ? 15.430 -37.512 -26.428 1.00 13.57 366 GLU C O 1
ATOM 10816 N N . ARG C 1 387 ? 17.071 -36.040 -25.943 1.00 13.89 367 ARG C N 1
ATOM 10817 C CA . ARG C 1 387 ? 16.156 -34.980 -25.548 1.00 15.12 367 ARG C CA 1
ATOM 10818 C C . ARG C 1 387 ? 15.229 -34.657 -26.701 1.00 14.16 367 ARG C C 1
ATOM 10819 O O . ARG C 1 387 ? 14.027 -34.559 -26.512 1.00 14.07 367 ARG C O 1
ATOM 10827 N N . HIS C 1 388 ? 15.796 -34.506 -27.897 1.00 13.27 368 HIS C N 1
ATOM 10828 C CA . HIS C 1 388 ? 14.992 -34.183 -29.068 1.00 12.81 368 HIS C CA 1
ATOM 10829 C C . HIS C 1 388 ? 13.978 -35.283 -29.353 1.00 12.41 368 HIS C C 1
ATOM 10830 O O . HIS C 1 388 ? 12.783 -35.022 -29.536 1.00 11.90 368 HIS C O 1
ATOM 10837 N N . CYS C 1 389 ? 14.456 -36.518 -29.406 1.00 11.98 369 CYS C N 1
ATOM 10838 C CA . CYS C 1 389 ? 13.581 -37.619 -29.777 1.00 12.65 369 CYS C CA 1
ATOM 10839 C C . CYS C 1 389 ? 12.440 -37.817 -28.777 1.00 12.77 369 CYS C C 1
ATOM 10840 O O . CYS C 1 389 ? 11.277 -37.937 -29.172 1.00 11.74 369 CYS C O 1
ATOM 10843 N N . LEU C 1 390 ? 12.771 -37.864 -27.492 1.00 13.42 370 LEU C N 1
ATOM 10844 C CA . LEU C 1 390 ? 11.731 -38.093 -26.480 1.00 14.23 370 LEU C CA 1
ATOM 10845 C C . LEU C 1 390 ? 10.754 -36.915 -26.407 1.00 14.01 370 LEU C C 1
ATOM 10846 O O . LEU C 1 390 ? 9.556 -37.140 -26.235 1.00 13.81 370 LEU C O 1
ATOM 10851 N N . ASN C 1 391 ? 11.247 -35.679 -26.547 1.00 14.14 371 ASN C N 1
ATOM 10852 C CA . ASN C 1 391 ? 10.354 -34.511 -26.597 1.00 14.86 371 ASN C CA 1
ATOM 10853 C C . ASN C 1 391 ? 9.458 -34.554 -27.840 1.00 13.84 371 ASN C C 1
ATOM 10854 O O . ASN C 1 391 ? 8.279 -34.206 -27.771 1.00 13.00 371 ASN C O 1
ATOM 10859 N N . ALA C 1 392 ? 10.022 -34.979 -28.974 1.00 12.52 372 ALA C N 1
ATOM 10860 C CA . ALA C 1 392 ? 9.244 -35.048 -30.221 1.00 12.19 372 ALA C CA 1
ATOM 10861 C C . ALA C 1 392 ? 8.116 -36.053 -30.105 1.00 11.80 372 ALA C C 1
ATOM 10862 O O . ALA C 1 392 ? 6.977 -35.775 -30.490 1.00 11.72 372 ALA C O 1
ATOM 10864 N N . VAL C 1 393 ? 8.414 -37.204 -29.524 1.00 11.51 373 VAL C N 1
ATOM 10865 C CA . VAL C 1 393 ? 7.406 -38.242 -29.344 1.00 11.65 373 VAL C CA 1
ATOM 10866 C C . VAL C 1 393 ? 6.305 -37.762 -28.384 1.00 11.82 373 VAL C C 1
ATOM 10867 O O . VAL C 1 393 ? 5.124 -37.958 -28.660 1.00 11.65 373 VAL C O 1
ATOM 10871 N N . ALA C 1 394 ? 6.687 -37.095 -27.299 1.00 12.10 374 ALA C N 1
ATOM 10872 C CA . ALA C 1 394 ? 5.708 -36.534 -26.346 1.00 12.53 374 ALA C CA 1
ATOM 10873 C C . ALA C 1 394 ? 4.827 -35.452 -26.977 1.00 12.43 374 ALA C C 1
ATOM 10874 O O . ALA C 1 394 ? 3.615 -35.451 -26.788 1.00 12.19 374 ALA C O 1
ATOM 10876 N N . THR C 1 395 ? 5.433 -34.546 -27.736 1.00 12.68 375 THR C N 1
ATOM 10877 C CA . THR C 1 395 ? 4.680 -33.532 -28.471 1.00 13.18 375 THR C CA 1
ATOM 10878 C C . THR C 1 395 ? 3.725 -34.163 -29.473 1.00 12.84 375 THR C C 1
ATOM 10879 O O . THR C 1 395 ? 2.592 -33.744 -29.588 1.00 12.67 375 THR C O 1
ATOM 10883 N N . ASN C 1 396 ? 4.200 -35.180 -30.180 1.00 12.64 376 ASN C N 1
ATOM 10884 C CA . ASN C 1 396 ? 3.408 -35.913 -31.160 1.00 12.84 376 ASN C CA 1
ATOM 10885 C C . ASN C 1 396 ? 2.190 -36.573 -30.482 1.00 12.34 376 ASN C C 1
ATOM 10886 O O . ASN C 1 396 ? 1.094 -36.550 -31.024 1.00 11.59 376 ASN C O 1
ATOM 10891 N N . ASP C 1 397 ? 2.389 -37.123 -29.283 1.00 11.83 377 ASP C N 1
ATOM 10892 C CA . ASP C 1 397 ? 1.308 -37.752 -28.508 1.00 12.56 377 ASP C CA 1
ATOM 10893 C C . ASP C 1 397 ? 0.219 -36.716 -28.167 1.00 12.75 377 ASP C C 1
ATOM 10894 O O . ASP C 1 397 ? -0.977 -36.996 -28.309 1.00 12.72 377 ASP C O 1
ATOM 10899 N N . GLN C 1 398 ? 0.632 -35.520 -27.739 1.00 13.63 378 GLN C N 1
ATOM 10900 C CA . GLN C 1 398 ? -0.325 -34.448 -27.428 1.00 14.67 378 GLN C CA 1
ATOM 10901 C C . GLN C 1 398 ? -1.074 -34.011 -28.690 1.00 13.60 378 GLN C C 1
ATOM 10902 O O . GLN C 1 398 ? -2.306 -33.932 -28.701 1.00 12.89 378 GLN C O 1
ATOM 10908 N N . LEU C 1 399 ? -0.317 -33.733 -29.752 1.00 12.03 379 LEU C N 1
ATOM 10909 C CA . LEU C 1 399 ? -0.892 -33.325 -31.040 1.00 11.36 379 LEU C CA 1
ATOM 10910 C C . LEU C 1 399 ? -1.961 -34.296 -31.538 1.00 10.97 379 LEU C C 1
ATOM 10911 O O . LEU C 1 399 ? -3.076 -33.905 -31.897 1.00 10.30 379 LEU C O 1
ATOM 10916 N N . VAL C 1 400 ? -1.602 -35.571 -31.564 1.00 10.61 380 VAL C N 1
ATOM 10917 C CA . VAL C 1 400 ? -2.478 -36.574 -32.138 1.00 10.49 380 VAL C CA 1
ATOM 10918 C C . VAL C 1 400 ? -3.655 -36.875 -31.218 1.00 10.53 380 VAL C C 1
ATOM 10919 O O . VAL C 1 400 ? -4.764 -36.949 -31.695 1.00 10.11 380 VAL C O 1
ATOM 10923 N N . SER C 1 401 ? -3.414 -37.062 -29.926 1.00 11.07 381 SER C N 1
ATOM 10924 C CA . SER C 1 401 ? -4.528 -37.399 -29.005 1.00 11.79 381 SER C CA 1
ATOM 10925 C C . SER C 1 401 ? -5.582 -36.286 -29.029 1.00 12.18 381 SER C C 1
ATOM 10926 O O . SER C 1 401 ? -6.781 -36.558 -29.122 1.00 11.83 381 SER C O 1
ATOM 10929 N N . CYS C 1 402 ? -5.127 -35.033 -29.009 1.00 12.37 382 CYS C N 1
ATOM 10930 C CA . CYS C 1 402 ? -6.048 -33.906 -29.030 1.00 13.05 382 CYS C CA 1
ATOM 10931 C C . CYS C 1 402 ? -6.787 -33.795 -30.380 1.00 13.02 382 CYS C C 1
ATOM 10932 O O . CYS C 1 402 ? -7.968 -33.476 -30.402 1.00 13.52 382 CYS C O 1
ATOM 10935 N N . SER C 1 403 ? -6.090 -34.092 -31.484 1.00 12.22 383 SER C N 1
ATOM 10936 C CA . SER C 1 403 ? -6.720 -34.223 -32.810 1.00 11.92 383 SER C CA 1
ATOM 10937 C C . SER C 1 403 ? -7.822 -35.270 -32.860 1.00 11.66 383 SER C C 1
ATOM 10938 O O . SER C 1 403 ? -8.890 -35.006 -33.402 1.00 11.39 383 SER C O 1
ATOM 10941 N N . TYR C 1 404 ? -7.579 -36.440 -32.283 1.00 11.83 384 TYR C N 1
ATOM 10942 C CA . TYR C 1 404 ? -8.598 -37.504 -32.276 1.00 12.18 384 TYR C CA 1
ATOM 10943 C C . TYR C 1 404 ? -9.859 -37.091 -31.504 1.00 12.69 384 TYR C C 1
ATOM 10944 O O . TYR C 1 404 ? -10.964 -37.500 -31.880 1.00 13.22 384 TYR C O 1
ATOM 10953 N N . GLU C 1 405 ? -9.702 -36.272 -30.463 1.00 12.80 385 GLU C N 1
ATOM 10954 C CA . GLU C 1 405 ? -10.860 -35.669 -29.796 1.00 13.50 385 GLU C CA 1
ATOM 10955 C C . GLU C 1 405 ? -11.558 -34.647 -30.698 1.00 12.57 385 GLU C C 1
ATOM 10956 O O . GLU C 1 405 ? -12.771 -34.606 -30.726 1.00 12.65 385 GLU C O 1
ATOM 10962 N N . ALA C 1 406 ? -10.797 -33.839 -31.431 1.00 11.76 386 ALA C N 1
ATOM 10963 C CA . ALA C 1 406 ? -11.360 -32.841 -32.345 1.00 11.90 386 ALA C CA 1
ATOM 10964 C C . ALA C 1 406 ? -12.087 -33.447 -33.554 1.00 12.23 386 ALA C C 1
ATOM 10965 O O . ALA C 1 406 ? -12.872 -32.753 -34.213 1.00 12.47 386 ALA C O 1
ATOM 10967 N N . PHE C 1 407 ? -11.852 -34.734 -33.837 1.00 12.56 387 PHE C N 1
ATOM 10968 C CA . PHE C 1 407 ? -12.608 -35.449 -34.874 1.00 13.28 387 PHE C CA 1
ATOM 10969 C C . PHE C 1 407 ? -14.108 -35.545 -34.589 1.00 13.15 387 PHE C C 1
ATOM 10970 O O . PHE C 1 407 ? -14.859 -35.865 -35.492 1.00 13.19 387 PHE C O 1
ATOM 10978 N N . SER C 1 408 ? -14.529 -35.270 -33.349 1.00 13.89 388 SER C N 1
ATOM 10979 C CA . SER C 1 408 ? -15.935 -35.346 -32.947 1.00 14.63 388 SER C CA 1
ATOM 10980 C C . SER C 1 408 ? -16.872 -34.380 -33.665 1.00 14.88 388 SER C C 1
ATOM 10981 O O . SER C 1 408 ? -18.075 -34.610 -33.667 1.00 14.76 388 SER C O 1
ATOM 10984 N N . ASP C 1 409 ? -16.354 -33.298 -34.239 1.00 14.69 389 ASP C N 1
ATOM 10985 C CA . ASP C 1 409 ? -17.216 -32.291 -34.849 1.00 15.56 389 ASP C CA 1
ATOM 10986 C C . ASP C 1 409 ? -16.473 -31.504 -35.926 1.00 15.05 389 ASP C C 1
ATOM 10987 O O . ASP C 1 409 ? -15.321 -31.156 -35.711 1.00 15.18 389 ASP C O 1
ATOM 10992 N N . PHE C 1 410 ? -17.106 -31.215 -37.075 1.00 14.40 390 PHE C N 1
ATOM 10993 C CA . PHE C 1 410 ? -16.384 -30.476 -38.117 1.00 13.94 390 PHE C CA 1
ATOM 10994 C C . PHE C 1 410 ? -15.929 -29.094 -37.666 1.00 13.99 390 PHE C C 1
ATOM 10995 O O . PHE C 1 410 ? -14.781 -28.735 -37.860 1.00 13.50 390 PHE C O 1
ATOM 11003 N N . HIS C 1 411 ? -16.839 -28.298 -37.100 1.00 14.11 391 HIS C N 1
ATOM 11004 C CA . HIS C 1 411 ? -16.475 -26.925 -36.720 1.00 14.50 391 HIS C CA 1
ATOM 11005 C C . HIS C 1 411 ? -15.332 -26.962 -35.694 1.00 13.44 391 HIS C C 1
ATOM 11006 O O . HIS C 1 411 ? -14.395 -26.171 -35.775 1.00 12.52 391 HIS C O 1
ATOM 11013 N N . LEU C 1 412 ? -15.389 -27.913 -34.757 1.00 13.08 392 LEU C N 1
ATOM 11014 C CA . LEU C 1 412 ? -14.295 -28.116 -33.812 1.00 13.12 392 LEU C CA 1
ATOM 11015 C C . LEU C 1 412 ? -12.973 -28.448 -34.517 1.00 12.56 392 LEU C C 1
ATOM 11016 O O . LEU C 1 412 ? -11.928 -27.865 -34.201 1.00 11.43 392 LEU C O 1
ATOM 11021 N N . TRP C 1 413 ? -13.026 -29.408 -35.437 1.00 12.31 393 TRP C N 1
ATOM 11022 C CA . TRP C 1 413 ? -11.853 -29.743 -36.247 1.00 12.02 393 TRP C CA 1
ATOM 11023 C C . TRP C 1 413 ? -11.302 -28.505 -36.947 1.00 12.01 393 TRP C C 1
ATOM 11024 O O . TRP C 1 413 ? -10.088 -28.251 -36.947 1.00 12.21 393 TRP C O 1
ATOM 11035 N N . ASN C 1 414 ? -12.195 -27.747 -37.571 1.00 12.00 394 ASN C N 1
ATOM 11036 C CA . ASN C 1 414 ? -11.805 -26.562 -38.321 1.00 12.10 394 ASN C CA 1
ATOM 11037 C C . ASN C 1 414 ? -11.013 -25.583 -37.439 1.00 11.97 394 ASN C C 1
ATOM 11038 O O . ASN C 1 414 ? -9.955 -25.098 -37.844 1.00 11.79 394 ASN C O 1
ATOM 11043 N N . VAL C 1 415 ? -11.509 -25.319 -36.238 1.00 11.95 395 VAL C N 1
ATOM 11044 C CA . VAL C 1 415 ? -10.791 -24.437 -35.309 1.00 11.81 395 VAL C CA 1
ATOM 11045 C C . VAL C 1 415 ? -9.469 -25.074 -34.875 1.00 11.71 395 VAL C C 1
ATOM 11046 O O . VAL C 1 415 ? -8.412 -24.440 -34.957 1.00 11.55 395 VAL C O 1
ATOM 11050 N N . TRP C 1 416 ? -9.539 -26.330 -34.437 1.00 11.48 396 TRP C N 1
ATOM 11051 C CA . TRP C 1 416 ? -8.371 -27.053 -33.945 1.00 11.56 396 TRP C CA 1
ATOM 11052 C C . TRP C 1 416 ? -7.221 -27.119 -34.970 1.00 11.47 396 TRP C C 1
ATOM 11053 O O . TRP C 1 416 ? -6.059 -26.986 -34.596 1.00 11.03 396 TRP C O 1
ATOM 11064 N N . HIS C 1 417 ? -7.534 -27.311 -36.251 1.00 11.39 397 HIS C N 1
ATOM 11065 C CA . HIS C 1 417 ? -6.478 -27.573 -37.243 1.00 11.65 397 HIS C CA 1
ATOM 11066 C C . HIS C 1 417 ? -5.553 -26.375 -37.402 1.00 11.91 397 HIS C C 1
ATOM 11067 O O . HIS C 1 417 ? -4.406 -26.543 -37.773 1.00 11.68 397 HIS C O 1
ATOM 11074 N N . ARG C 1 418 ? -6.045 -25.178 -37.072 1.00 11.39 398 ARG C N 1
ATOM 11075 C CA . ARG C 1 418 ? -5.214 -23.986 -37.080 1.00 11.46 398 ARG C CA 1
ATOM 11076 C C . ARG C 1 418 ? -4.097 -24.002 -36.034 1.00 11.07 398 ARG C C 1
ATOM 11077 O O . ARG C 1 418 ? -3.073 -23.368 -36.232 1.00 11.05 398 ARG C O 1
ATOM 11085 N N . VAL C 1 419 ? -4.301 -24.714 -34.932 1.00 11.33 399 VAL C N 1
ATOM 11086 C CA . VAL C 1 419 ? -3.252 -24.888 -33.918 1.00 11.22 399 VAL C CA 1
ATOM 11087 C C . VAL C 1 419 ? -2.110 -25.697 -34.530 1.00 11.10 399 VAL C C 1
ATOM 11088 O O . VAL C 1 419 ? -0.947 -25.283 -34.476 1.00 11.38 399 VAL C O 1
ATOM 11092 N N . TRP C 1 420 ? -2.435 -26.835 -35.135 1.00 10.98 400 TRP C N 1
ATOM 11093 C CA . TRP C 1 420 ? -1.402 -27.609 -35.855 1.00 10.83 400 TRP C CA 1
ATOM 11094 C C . TRP C 1 420 ? -0.763 -26.779 -36.979 1.00 10.84 400 TRP C C 1
ATOM 11095 O O . TRP C 1 420 ? 0.469 -26.745 -37.114 1.00 11.12 400 TRP C O 1
ATOM 11106 N N . LEU C 1 421 ? -1.586 -26.110 -37.785 1.00 10.96 401 LEU C N 1
ATOM 11107 C CA . LEU C 1 421 ? -1.073 -25.431 -38.970 1.00 10.88 401 LEU C CA 1
ATOM 11108 C C . LEU C 1 421 ? -0.116 -24.283 -38.652 1.00 10.94 401 LEU C C 1
ATOM 11109 O O . LEU C 1 421 ? 0.965 -24.170 -39.260 1.00 10.51 401 LEU C O 1
ATOM 11114 N N . SER C 1 422 ? -0.503 -23.445 -37.690 1.00 10.90 402 SER C N 1
ATOM 11115 C CA . SER C 1 422 ? 0.340 -22.329 -37.267 1.00 10.97 402 SER C CA 1
ATOM 11116 C C . SER C 1 422 ? 1.660 -22.802 -36.696 1.00 10.99 402 SER C C 1
ATOM 11117 O O . SER C 1 422 ? 2.695 -22.187 -36.958 1.00 12.02 402 SER C O 1
ATOM 11120 N N . GLY C 1 423 ? 1.647 -23.908 -35.959 1.00 10.82 403 GLY C N 1
ATOM 11121 C CA . GLY C 1 423 ? 2.890 -24.474 -35.424 1.00 10.91 403 GLY C CA 1
ATOM 11122 C C . GLY C 1 423 ? 3.805 -25.029 -36.505 1.00 10.98 403 GLY C C 1
ATOM 11123 O O . GLY C 1 423 ? 4.998 -24.719 -36.555 1.00 10.64 403 GLY C O 1
ATOM 11124 N N . SER C 1 424 ? 3.219 -25.853 -37.367 1.00 11.17 404 SER C N 1
ATOM 11125 C CA . SER C 1 424 ? 3.936 -26.452 -38.483 1.00 11.89 404 SER C CA 1
ATOM 11126 C C . SER C 1 424 ? 4.526 -25.391 -39.403 1.00 11.42 404 SER C C 1
ATOM 11127 O O . SER C 1 424 ? 5.677 -25.514 -39.832 1.00 10.92 404 SER C O 1
ATOM 11130 N N . ASN C 1 425 ? 3.747 -24.348 -39.698 1.00 11.46 405 ASN C N 1
ATOM 11131 C CA . ASN C 1 425 ? 4.240 -23.235 -40.506 1.00 11.59 405 ASN C CA 1
ATOM 11132 C C . ASN C 1 425 ? 5.468 -22.555 -39.861 1.00 11.40 405 ASN C C 1
ATOM 11133 O O . ASN C 1 425 ? 6.460 -22.241 -40.557 1.00 10.72 405 ASN C O 1
ATOM 11138 N N . LEU C 1 426 ? 5.424 -22.335 -38.539 1.00 11.42 406 LEU C N 1
ATOM 11139 C CA . LEU C 1 426 ? 6.582 -21.735 -37.840 1.00 11.83 406 LEU C CA 1
ATOM 11140 C C . LEU C 1 426 ? 7.810 -22.637 -37.867 1.00 11.76 406 LEU C C 1
ATOM 11141 O O . LEU C 1 426 ? 8.928 -22.170 -38.098 1.00 11.68 406 LEU C O 1
ATOM 11146 N N . GLY C 1 427 ? 7.607 -23.930 -37.645 1.00 12.20 407 GLY C N 1
ATOM 11147 C CA . GLY C 1 427 ? 8.709 -24.878 -37.654 1.00 12.33 407 GLY C CA 1
ATOM 11148 C C . GLY C 1 427 ? 9.336 -24.976 -39.037 1.00 12.54 407 GLY C C 1
ATOM 11149 O O . GLY C 1 427 ? 10.553 -24.999 -39.156 1.00 12.62 407 GLY C O 1
ATOM 11150 N N . SER C 1 428 ? 8.490 -25.059 -40.070 1.00 12.58 408 SER C N 1
ATOM 11151 C CA . SER C 1 428 ? 8.951 -25.118 -41.454 1.00 13.24 408 SER C CA 1
ATOM 11152 C C . SER C 1 428 ? 9.781 -23.891 -41.812 1.00 13.03 408 SER C C 1
ATOM 11153 O O . SER C 1 428 ? 10.866 -24.023 -42.375 1.00 12.87 408 SER C O 1
ATOM 11156 N N . ALA C 1 429 ? 9.301 -22.707 -41.421 1.00 13.44 409 ALA C N 1
ATOM 11157 C CA . ALA C 1 429 ? 10.043 -21.460 -41.632 1.00 13.14 409 ALA C CA 1
ATOM 11158 C C . ALA C 1 429 ? 11.392 -21.448 -40.897 1.00 13.35 409 ALA C C 1
ATOM 11159 O O . ALA C 1 429 ? 12.406 -20.969 -41.431 1.00 13.12 409 ALA C O 1
ATOM 11161 N N . PHE C 1 430 ? 11.423 -22.002 -39.688 1.00 13.46 410 PHE C N 1
ATOM 11162 C CA . PHE C 1 430 ? 12.684 -22.097 -38.933 1.00 13.46 410 PHE C CA 1
ATOM 11163 C C . PHE C 1 430 ? 13.694 -23.019 -39.621 1.00 13.09 410 PHE C C 1
ATOM 11164 O O . PHE C 1 430 ? 14.880 -22.682 -39.745 1.00 12.13 410 PHE C O 1
ATOM 11172 N N . LEU C 1 431 ? 13.226 -24.172 -40.087 1.00 13.07 411 LEU C N 1
ATOM 11173 C CA . LEU C 1 431 ? 14.103 -25.079 -40.830 1.00 13.03 411 LEU C CA 1
ATOM 11174 C C . LEU C 1 431 ? 14.598 -24.440 -42.130 1.00 13.52 411 LEU C C 1
ATOM 11175 O O . LEU C 1 431 ? 15.762 -24.597 -42.510 1.00 12.81 411 LEU C O 1
ATOM 11180 N N . GLN C 1 432 ? 13.707 -23.720 -42.811 1.00 14.92 412 GLN C N 1
ATOM 11181 C CA . GLN C 1 432 ? 14.054 -23.006 -44.035 1.00 16.32 412 GLN C CA 1
ATOM 11182 C C . GLN C 1 432 ? 15.164 -21.979 -43.780 1.00 15.92 412 GLN C C 1
ATOM 11183 O O . GLN C 1 432 ? 16.073 -21.807 -44.605 1.00 15.22 412 GLN C O 1
ATOM 11189 N N . LYS C 1 433 ? 15.075 -21.297 -42.643 1.00 16.19 413 LYS C N 1
ATOM 11190 C CA . LYS C 1 433 ? 16.077 -20.314 -42.235 1.00 17.01 413 LYS C CA 1
ATOM 11191 C C . LYS C 1 433 ? 17.416 -20.982 -41.950 1.00 16.46 413 LYS C C 1
ATOM 11192 O O . LYS C 1 433 ? 18.457 -20.485 -42.395 1.00 15.75 413 LYS C O 1
ATOM 11198 N N . LEU C 1 434 ? 17.402 -22.103 -41.224 1.00 15.34 414 LEU C N 1
ATOM 11199 C CA . LEU C 1 434 ? 18.652 -22.838 -40.965 1.00 15.55 414 LEU C CA 1
ATOM 11200 C C . LEU C 1 434 ? 19.316 -23.247 -42.292 1.00 14.81 414 LEU C C 1
ATOM 11201 O O . LEU C 1 434 ? 20.528 -23.117 -42.443 1.00 14.25 414 LEU C O 1
ATOM 11206 N N . LEU C 1 435 ? 18.515 -23.719 -43.246 1.00 14.41 415 LEU C N 1
ATOM 11207 C CA . LEU C 1 435 ? 19.024 -24.109 -44.565 1.00 15.09 415 LEU C CA 1
ATOM 11208 C C . LEU C 1 435 ? 19.604 -22.917 -45.343 1.00 15.90 415 LEU C C 1
ATOM 11209 O O . LEU C 1 435 ? 20.683 -23.023 -45.932 1.00 15.13 415 LEU C O 1
ATOM 11214 N N . HIS C 1 436 ? 18.895 -21.797 -45.342 1.00 17.27 416 HIS C N 1
ATOM 11215 C CA . HIS C 1 436 ? 19.388 -20.585 -45.995 1.00 20.31 416 HIS C CA 1
ATOM 11216 C C . HIS C 1 436 ? 20.729 -20.142 -45.388 1.00 19.54 416 HIS C C 1
ATOM 11217 O O . HIS C 1 436 ? 21.673 -19.826 -46.121 1.00 19.21 416 HIS C O 1
ATOM 11224 N N . ASP C 1 437 ? 20.815 -20.156 -44.061 1.00 18.48 417 ASP C N 1
ATOM 11225 C CA . ASP C 1 437 ? 22.049 -19.794 -43.361 1.00 19.20 417 ASP C CA 1
ATOM 11226 C C . ASP C 1 437 ? 23.214 -20.747 -43.679 1.00 19.03 417 ASP C C 1
ATOM 11227 O O . ASP C 1 437 ? 24.342 -20.294 -43.895 1.00 18.24 417 ASP C O 1
ATOM 11232 N N . LEU C 1 438 ? 22.937 -22.056 -43.694 1.00 18.09 418 LEU C N 1
ATOM 11233 C CA . LEU C 1 438 ? 23.936 -23.056 -44.067 1.00 18.89 418 LEU C CA 1
ATOM 11234 C C . LEU C 1 438 ? 24.430 -22.907 -45.509 1.00 20.11 418 LEU C C 1
ATOM 11235 O O . LEU C 1 438 ? 25.633 -22.985 -45.757 1.00 20.30 418 LEU C O 1
ATOM 11240 N N . GLU C 1 439 ? 23.501 -22.725 -46.445 1.00 22.31 419 GLU C N 1
ATOM 11241 C CA . GLU C 1 439 ? 23.836 -22.500 -47.861 1.00 25.28 419 GLU C CA 1
ATOM 11242 C C . GLU C 1 439 ? 24.684 -21.233 -48.035 1.00 26.35 419 GLU C C 1
ATOM 11243 O O . GLU C 1 439 ? 25.638 -21.230 -48.795 1.00 27.46 419 GLU C O 1
ATOM 11249 N N . HIS C 1 440 ? 24.365 -20.181 -47.295 1.00 26.21 420 HIS C N 1
ATOM 11250 C CA . HIS C 1 440 ? 25.091 -18.908 -47.413 1.00 28.94 420 HIS C CA 1
ATOM 11251 C C . HIS C 1 440 ? 26.501 -18.961 -46.806 1.00 28.10 420 HIS C C 1
ATOM 11252 O O . HIS C 1 440 ? 27.459 -18.486 -47.420 1.00 28.59 420 HIS C O 1
ATOM 11259 N N . SER C 1 441 ? 26.617 -19.527 -45.605 1.00 26.60 421 SER C N 1
ATOM 11260 C CA . SER C 1 441 ? 27.863 -19.511 -44.841 1.00 25.67 421 SER C CA 1
ATOM 11261 C C . SER C 1 441 ? 28.762 -20.715 -45.099 1.00 25.91 421 SER C C 1
ATOM 11262 O O . SER C 1 441 ? 29.967 -20.644 -44.853 1.00 25.79 421 SER C O 1
ATOM 11265 N N . GLY C 1 442 ? 28.169 -21.831 -45.523 1.00 24.96 422 GLY C N 1
ATOM 11266 C CA . GLY C 1 442 ? 28.858 -23.116 -45.594 1.00 24.12 422 GLY C CA 1
ATOM 11267 C C . GLY C 1 442 ? 29.342 -23.640 -44.246 1.00 24.88 422 GLY C C 1
ATOM 11268 O O . GLY C 1 442 ? 30.156 -24.561 -44.201 1.00 24.92 422 GLY C O 1
ATOM 11269 N N . ASP C 1 443 ? 28.833 -23.087 -43.141 1.00 24.30 423 ASP C N 1
ATOM 11270 C CA . ASP C 1 443 ? 29.392 -23.363 -41.813 1.00 23.35 423 ASP C CA 1
ATOM 11271 C C . ASP C 1 443 ? 28.586 -24.459 -41.111 1.00 21.85 423 ASP C C 1
ATOM 11272 O O . ASP C 1 443 ? 27.547 -24.192 -40.493 1.00 20.29 423 ASP C O 1
ATOM 11277 N N . ALA C 1 444 ? 29.085 -25.687 -41.202 1.00 20.59 424 ALA C N 1
ATOM 11278 C CA . ALA C 1 444 ? 28.379 -26.851 -40.666 1.00 20.15 424 ALA C CA 1
ATOM 11279 C C . ALA C 1 444 ? 28.281 -26.827 -39.146 1.00 20.56 424 ALA C C 1
ATOM 11280 O O . ALA C 1 444 ? 27.258 -27.226 -38.557 1.00 19.16 424 ALA C O 1
ATOM 11282 N N . ARG C 1 445 ? 29.359 -26.387 -38.509 1.00 21.03 425 ARG C N 1
ATOM 11283 C CA . ARG C 1 445 ? 29.429 -26.320 -37.051 1.00 24.25 425 ARG C CA 1
ATOM 11284 C C . ARG C 1 445 ? 28.386 -25.335 -36.486 1.00 22.03 425 ARG C C 1
ATOM 11285 O O . ARG C 1 445 ? 27.704 -25.634 -35.504 1.00 20.19 425 ARG C O 1
ATOM 11293 N N . GLN C 1 446 ? 28.281 -24.175 -37.131 1.00 21.38 426 GLN C N 1
ATOM 11294 C CA . GLN C 1 446 ? 27.273 -23.149 -36.825 1.00 21.03 426 GLN C CA 1
ATOM 11295 C C . GLN C 1 446 ? 25.857 -23.718 -36.972 1.00 19.23 426 GLN C C 1
ATOM 11296 O O . GLN C 1 446 ? 25.009 -23.506 -36.100 1.00 18.22 426 GLN C O 1
ATOM 11302 N N . PHE C 1 447 ? 25.607 -24.454 -38.056 1.00 16.92 427 PHE C N 1
ATOM 11303 C CA . PHE C 1 447 ? 24.311 -25.110 -38.232 1.00 16.03 427 PHE C CA 1
ATOM 11304 C C . PHE C 1 447 ? 24.004 -26.112 -37.110 1.00 15.10 427 PHE C C 1
ATOM 11305 O O . PHE C 1 447 ? 22.917 -26.082 -36.537 1.00 14.12 427 PHE C O 1
ATOM 11313 N N . ASP C 1 448 ? 24.938 -27.011 -36.808 1.00 15.14 428 ASP C N 1
ATOM 11314 C CA . ASP C 1 448 ? 24.702 -28.021 -35.759 1.00 15.49 428 ASP C CA 1
ATOM 11315 C C . ASP C 1 448 ? 24.363 -27.338 -34.439 1.00 15.82 428 ASP C C 1
ATOM 11316 O O . ASP C 1 448 ? 23.452 -27.765 -33.719 1.00 16.13 428 ASP C O 1
ATOM 11321 N N . ALA C 1 449 ? 25.100 -26.276 -34.122 1.00 15.84 429 ALA C N 1
ATOM 11322 C CA . ALA C 1 449 ? 24.886 -25.545 -32.876 1.00 16.42 429 ALA C CA 1
ATOM 11323 C C . ALA C 1 449 ? 23.529 -24.827 -32.861 1.00 16.17 429 ALA C C 1
ATOM 11324 O O . ALA C 1 449 ? 22.826 -24.863 -31.847 1.00 16.12 429 ALA C O 1
ATOM 11326 N N . ALA C 1 450 ? 23.168 -24.197 -33.980 1.00 15.19 430 ALA C N 1
ATOM 11327 C CA . ALA C 1 450 ? 21.887 -23.506 -34.104 1.00 14.93 430 ALA C CA 1
ATOM 11328 C C . ALA C 1 450 ? 20.695 -24.458 -33.940 1.00 14.73 430 ALA C C 1
ATOM 11329 O O . ALA C 1 450 ? 19.734 -24.132 -33.254 1.00 14.52 430 ALA C O 1
ATOM 11331 N N . LEU C 1 451 ? 20.755 -25.630 -34.562 1.00 14.79 431 LEU C N 1
ATOM 11332 C CA . LEU C 1 451 ? 19.689 -26.627 -34.403 1.00 14.75 431 LEU C CA 1
ATOM 11333 C C . LEU C 1 451 ? 19.595 -27.084 -32.946 1.00 15.38 431 LEU C C 1
ATOM 11334 O O . LEU C 1 451 ? 18.483 -27.232 -32.390 1.00 14.92 431 LEU C O 1
ATOM 11339 N N . GLU C 1 452 ? 20.756 -27.285 -32.316 1.00 15.59 432 GLU C N 1
ATOM 11340 C CA . GLU C 1 452 ? 20.784 -27.735 -30.933 1.00 16.00 432 GLU C CA 1
ATOM 11341 C C . GLU C 1 452 ? 20.301 -26.660 -29.950 1.00 15.23 432 GLU C C 1
ATOM 11342 O O . GLU C 1 452 ? 19.733 -26.992 -28.925 1.00 14.95 432 GLU C O 1
ATOM 11348 N N . ALA C 1 453 ? 20.491 -25.392 -30.296 1.00 14.76 433 ALA C N 1
ATOM 11349 C CA . ALA C 1 453 ? 20.129 -24.266 -29.418 1.00 15.35 433 ALA C CA 1
ATOM 11350 C C . ALA C 1 453 ? 18.666 -23.865 -29.459 1.00 15.09 433 ALA C C 1
ATOM 11351 O O . ALA C 1 453 ? 18.271 -22.937 -28.744 1.00 14.34 433 ALA C O 1
ATOM 11353 N N . VAL C 1 454 ? 17.844 -24.513 -30.291 1.00 13.77 434 VAL C N 1
ATOM 11354 C CA . VAL C 1 454 ? 16.423 -24.139 -30.339 1.00 13.64 434 VAL C CA 1
ATOM 11355 C C . VAL C 1 454 ? 15.792 -24.311 -28.962 1.00 13.49 434 VAL C C 1
ATOM 11356 O O . VAL C 1 454 ? 16.140 -25.231 -28.221 1.00 12.91 434 VAL C O 1
ATOM 11360 N N . ARG C 1 455 ? 14.854 -23.439 -28.632 1.00 13.64 435 ARG C N 1
ATOM 11361 C CA . ARG C 1 455 ? 14.297 -23.429 -27.265 1.00 14.54 435 ARG C CA 1
ATOM 11362 C C . ARG C 1 455 ? 13.335 -24.572 -26.986 1.00 14.60 435 ARG C C 1
ATOM 11363 O O . ARG C 1 455 ? 13.149 -24.939 -25.831 1.00 14.36 435 ARG C O 1
ATOM 11371 N N . PHE C 1 456 ? 12.751 -25.154 -28.041 1.00 14.00 436 PHE C N 1
ATOM 11372 C CA . PHE C 1 456 ? 11.754 -26.216 -27.903 1.00 13.97 436 PHE C CA 1
ATOM 11373 C C . PHE C 1 456 ? 12.027 -27.365 -28.877 1.00 13.25 436 PHE C C 1
ATOM 11374 O O . PHE C 1 456 ? 11.214 -27.625 -29.773 1.00 12.38 436 PHE C O 1
ATOM 11382 N N . PRO C 1 457 ? 13.162 -28.056 -28.686 1.00 13.92 437 PRO C N 1
ATOM 11383 C CA . PRO C 1 457 ? 13.458 -29.205 -29.551 1.00 14.49 437 PRO C CA 1
ATOM 11384 C C . PRO C 1 457 ? 12.333 -30.235 -29.481 1.00 14.76 437 PRO C C 1
ATOM 11385 O O . PRO C 1 457 ? 11.822 -30.543 -28.396 1.00 14.99 437 PRO C O 1
ATOM 11389 N N . GLY C 1 458 ? 11.891 -30.682 -30.644 1.00 15.08 438 GLY C N 1
ATOM 11390 C CA . GLY C 1 458 ? 10.814 -31.651 -30.735 1.00 14.84 438 GLY C CA 1
ATOM 11391 C C . GLY C 1 458 ? 9.413 -31.081 -30.704 1.00 15.37 438 GLY C C 1
ATOM 11392 O O . GLY C 1 458 ? 8.458 -31.844 -30.756 1.00 16.71 438 GLY C O 1
ATOM 11393 N N . CYS C 1 459 ? 9.269 -29.764 -30.604 1.00 14.67 439 CYS C N 1
ATOM 11394 C CA . CYS C 1 459 ? 7.955 -29.129 -30.610 1.00 14.48 439 CYS C CA 1
ATOM 11395 C C . CYS C 1 459 ? 7.708 -28.535 -32.000 1.00 13.77 439 CYS C C 1
ATOM 11396 O O . CYS C 1 459 ? 8.661 -28.315 -32.755 1.00 13.15 439 CYS C O 1
ATOM 11399 N N . LEU C 1 460 ? 6.451 -28.267 -32.343 1.00 13.14 440 LEU C N 1
ATOM 11400 C CA . LEU C 1 460 ? 6.114 -27.930 -33.722 1.00 13.30 440 LEU C CA 1
ATOM 11401 C C . LEU C 1 460 ? 6.802 -26.663 -34.249 1.00 13.10 440 LEU C C 1
ATOM 11402 O O . LEU C 1 460 ? 7.243 -26.633 -35.393 1.00 12.13 440 LEU C O 1
ATOM 11407 N N . SER C 1 461 ? 6.931 -25.638 -33.409 1.00 12.42 441 SER C N 1
ATOM 11408 C CA . SER C 1 461 ? 7.557 -24.376 -33.826 1.00 12.61 441 SER C CA 1
ATOM 11409 C C . SER C 1 461 ? 9.086 -24.382 -33.733 1.00 12.68 441 SER C C 1
ATOM 11410 O O . SER C 1 461 ? 9.730 -23.467 -34.254 1.00 12.30 441 SER C O 1
ATOM 11413 N N . LEU C 1 462 ? 9.653 -25.359 -33.020 1.00 13.18 442 LEU C N 1
ATOM 11414 C CA . LEU C 1 462 ? 11.076 -25.437 -32.663 1.00 14.08 442 LEU C CA 1
ATOM 11415 C C . LEU C 1 462 ? 11.553 -24.350 -31.694 1.00 14.12 442 LEU C C 1
ATOM 11416 O O . LEU C 1 462 ? 12.328 -24.644 -30.802 1.00 13.20 442 LEU C O 1
ATOM 11421 N N . ASP C 1 463 ? 11.141 -23.103 -31.900 1.00 15.08 443 ASP C N 1
ATOM 11422 C CA . ASP C 1 463 ? 11.750 -22.002 -31.167 1.00 15.30 443 ASP C CA 1
ATOM 11423 C C . ASP C 1 463 ? 10.814 -20.855 -30.779 1.00 15.22 443 ASP C C 1
ATOM 11424 O O . ASP C 1 463 ? 11.321 -19.816 -30.343 1.00 15.99 443 ASP C O 1
ATOM 11429 N N . SER C 1 464 ? 9.491 -20.997 -30.921 1.00 14.40 444 SER C N 1
ATOM 11430 C CA . SER C 1 464 ? 8.590 -19.874 -30.629 1.00 14.41 444 SER C CA 1
ATOM 11431 C C . SER C 1 464 ? 7.865 -20.048 -29.290 1.00 14.35 444 SER C C 1
ATOM 11432 O O . SER C 1 464 ? 6.952 -20.881 -29.187 1.00 12.98 444 SER C O 1
ATOM 11435 N N . PRO C 1 465 ? 8.246 -19.255 -28.259 1.00 14.70 445 PRO C N 1
ATOM 11436 C CA . PRO C 1 465 ? 7.544 -19.401 -26.982 1.00 15.00 445 PRO C CA 1
ATOM 11437 C C . PRO C 1 465 ? 6.056 -19.073 -27.063 1.00 14.52 445 PRO C C 1
ATOM 11438 O O . PRO C 1 465 ? 5.255 -19.748 -26.416 1.00 14.28 445 PRO C O 1
ATOM 11442 N N . ALA C 1 466 ? 5.683 -18.060 -27.845 1.00 14.06 446 ALA C N 1
ATOM 11443 C CA . ALA C 1 466 ? 4.264 -17.723 -28.005 1.00 14.31 446 ALA C CA 1
ATOM 11444 C C . ALA C 1 466 ? 3.480 -18.874 -28.648 1.00 13.22 446 ALA C C 1
ATOM 11445 O O . ALA C 1 466 ? 2.373 -19.207 -28.209 1.00 13.10 446 ALA C O 1
ATOM 11447 N N . TYR C 1 467 ? 4.055 -19.508 -29.664 1.00 12.38 447 TYR C N 1
ATOM 11448 C CA . TYR C 1 467 ? 3.360 -20.641 -30.266 1.00 11.96 447 TYR C CA 1
ATOM 11449 C C . TYR C 1 467 ? 3.225 -21.782 -29.251 1.00 11.50 447 TYR C C 1
ATOM 11450 O O . TYR C 1 467 ? 2.143 -22.353 -29.104 1.00 11.53 447 TYR C O 1
ATOM 11459 N N . GLU C 1 468 ? 4.308 -22.132 -28.563 1.00 11.65 448 GLU C N 1
ATOM 11460 C CA . GLU C 1 468 ? 4.240 -23.255 -27.636 1.00 12.11 448 GLU C CA 1
ATOM 11461 C C . GLU C 1 468 ? 3.237 -23.009 -26.504 1.00 12.48 448 GLU C C 1
ATOM 11462 O O . GLU C 1 468 ? 2.590 -23.936 -26.062 1.00 12.34 448 GLU C O 1
ATOM 11468 N N . SER C 1 469 ? 3.080 -21.749 -26.095 1.00 12.64 449 SER C N 1
ATOM 11469 C CA . SER C 1 469 ? 1.985 -21.344 -25.187 1.00 13.46 449 SER C CA 1
ATOM 11470 C C . SER C 1 469 ? 0.601 -21.666 -25.767 1.00 12.99 449 SER C C 1
ATOM 11471 O O . SER C 1 469 ? -0.243 -22.252 -25.073 1.00 13.66 449 SER C O 1
ATOM 11474 N N . LEU C 1 470 ? 0.374 -21.298 -27.027 1.00 12.46 450 LEU C N 1
ATOM 11475 C CA . LEU C 1 470 ? -0.873 -21.642 -27.723 1.00 12.22 450 LEU C CA 1
ATOM 11476 C C . LEU C 1 470 ? -1.086 -23.163 -27.750 1.00 12.08 450 LEU C C 1
ATOM 11477 O O . LEU C 1 470 ? -2.172 -23.651 -27.438 1.00 11.79 450 LEU C O 1
ATOM 11482 N N . PHE C 1 471 ? -0.047 -23.896 -28.134 1.00 11.76 451 PHE C N 1
ATOM 11483 C CA . PHE C 1 471 ? -0.144 -25.353 -28.248 1.00 11.99 451 PHE C CA 1
ATOM 11484 C C . PHE C 1 471 ? -0.502 -25.992 -26.906 1.00 11.94 451 PHE C C 1
ATOM 11485 O O . PHE C 1 471 ? -1.433 -26.792 -26.823 1.00 11.94 451 PHE C O 1
ATOM 11493 N N . ARG C 1 472 ? 0.231 -25.633 -25.854 1.00 12.33 452 ARG C N 1
ATOM 11494 C CA . ARG C 1 472 ? 0.013 -26.244 -24.537 1.00 12.72 452 ARG C CA 1
ATOM 11495 C C . ARG C 1 472 ? -1.380 -25.938 -23.951 1.00 12.73 452 ARG C C 1
ATOM 11496 O O . ARG C 1 472 ? -2.058 -26.832 -23.437 1.00 12.65 452 ARG C O 1
ATOM 11504 N N . GLN C 1 473 ? -1.830 -24.703 -24.091 1.00 13.10 453 GLN C N 1
ATOM 11505 C CA . GLN C 1 473 ? -3.158 -24.338 -23.605 1.00 14.29 453 GLN C CA 1
ATOM 11506 C C . GLN C 1 473 ? -4.271 -24.973 -24.436 1.00 13.60 453 GLN C C 1
ATOM 11507 O O . GLN C 1 473 ? -5.291 -25.382 -23.876 1.00 13.05 453 GLN C O 1
ATOM 11513 N N . SER C 1 474 ? -4.063 -25.064 -25.751 1.00 12.62 454 SER C N 1
ATOM 11514 C CA . SER C 1 474 ? -5.048 -25.681 -26.656 1.00 12.95 454 SER C CA 1
ATOM 11515 C C . SER C 1 474 ? -5.204 -27.172 -26.361 1.00 13.40 454 SER C C 1
ATOM 11516 O O . SER C 1 474 ? -6.330 -27.675 -26.305 1.00 13.22 454 SER C O 1
ATOM 11519 N N . CYS C 1 475 ? -4.083 -27.862 -26.154 1.00 13.85 455 CYS C N 1
ATOM 11520 C CA . CYS C 1 475 ? -4.126 -29.277 -25.788 1.00 14.90 455 CYS C CA 1
ATOM 11521 C C . CYS C 1 475 ? -4.843 -29.486 -24.465 1.00 16.07 455 CYS C C 1
ATOM 11522 O O . CYS C 1 475 ? -5.613 -30.433 -24.320 1.00 16.00 455 CYS C O 1
ATOM 11525 N N . GLN C 1 476 ? -4.582 -28.599 -23.509 1.00 17.29 456 GLN C N 1
ATOM 11526 C CA . GLN C 1 476 ? -5.260 -28.632 -22.220 1.00 20.02 456 GLN C CA 1
ATOM 11527 C C . GLN C 1 476 ? -6.784 -28.480 -22.395 1.00 18.53 456 GLN C C 1
ATOM 11528 O O . GLN C 1 476 ? -7.554 -29.221 -21.790 1.00 17.17 456 GLN C O 1
ATOM 11534 N N . VAL C 1 477 ? -7.212 -27.561 -23.259 1.00 17.65 457 VAL C N 1
ATOM 11535 C CA . VAL C 1 477 ? -8.646 -27.391 -23.552 1.00 17.87 457 VAL C CA 1
ATOM 11536 C C . VAL C 1 477 ? -9.247 -28.689 -24.118 1.00 18.00 457 VAL C C 1
ATOM 11537 O O . VAL C 1 477 ? -10.327 -29.138 -23.691 1.00 17.51 457 VAL C O 1
ATOM 11541 N N . MET C 1 478 ? -8.540 -29.303 -25.062 1.00 17.05 458 MET C N 1
ATOM 11542 C CA . MET C 1 478 ? -8.992 -30.565 -25.650 1.00 17.09 458 MET C CA 1
ATOM 11543 C C . MET C 1 478 ? -9.033 -31.729 -24.658 1.00 17.95 458 MET C C 1
ATOM 11544 O O . MET C 1 478 ? -9.976 -32.548 -24.695 1.00 18.17 458 MET C O 1
ATOM 11549 N N . GLN C 1 479 ? -8.035 -31.822 -23.784 1.00 18.50 459 GLN C N 1
ATOM 11550 C CA . GLN C 1 479 ? -8.017 -32.908 -22.807 1.00 20.79 459 GLN C CA 1
ATOM 11551 C C . GLN C 1 479 ? -9.154 -32.766 -21.783 1.00 20.93 459 GLN C C 1
ATOM 11552 O O . GLN C 1 479 ? -9.829 -33.748 -21.479 1.00 19.74 459 GLN C O 1
ATOM 11558 N N . GLN C 1 480 ? -9.393 -31.548 -21.301 1.00 22.92 460 GLN C N 1
ATOM 11559 C CA . GLN C 1 480 ? -10.547 -31.290 -20.424 1.00 25.14 460 GLN C CA 1
ATOM 11560 C C . GLN C 1 480 ? -11.873 -31.570 -21.109 1.00 24.81 460 GLN C C 1
ATOM 11561 O O . GLN C 1 480 ? -12.781 -32.131 -20.494 1.00 24.71 460 GLN C O 1
ATOM 11567 N N . ALA C 1 481 ? -11.978 -31.174 -22.375 1.00 23.80 461 ALA C N 1
ATOM 11568 C CA . ALA C 1 481 ? -13.166 -31.443 -23.175 1.00 24.38 461 ALA C CA 1
ATOM 11569 C C . ALA C 1 481 ? -13.460 -32.946 -23.310 1.00 24.61 461 ALA C C 1
ATOM 11570 O O . ALA C 1 481 ? -14.629 -33.351 -23.240 1.00 24.27 461 ALA C O 1
ATOM 11572 N N . ARG C 1 482 ? -12.415 -33.760 -23.478 1.00 23.93 462 ARG C N 1
ATOM 11573 C CA . ARG C 1 482 ? -12.561 -35.225 -23.475 1.00 25.76 462 ARG C CA 1
ATOM 11574 C C . ARG C 1 482 ? -12.966 -35.724 -22.080 1.00 27.10 462 ARG C C 1
ATOM 11575 O O . ARG C 1 482 ? -13.953 -36.444 -21.942 1.00 27.03 462 ARG C O 1
ATOM 11583 N N . GLU C 1 483 ? -12.193 -35.347 -21.063 1.00 28.51 463 GLU C N 1
ATOM 11584 C CA . GLU C 1 483 ? -12.395 -35.825 -19.681 1.00 30.46 463 GLU C CA 1
ATOM 11585 C C . GLU C 1 483 ? -13.768 -35.475 -19.124 1.00 30.83 463 GLU C C 1
ATOM 11586 O O . GLU C 1 483 ? -14.335 -36.244 -18.359 1.00 31.01 463 GLU C O 1
ATOM 11592 N N . GLN C 1 484 ? -14.295 -34.317 -19.510 1.00 30.85 464 GLN C N 1
ATOM 11593 C CA . GLN C 1 484 ? -15.557 -33.823 -18.981 1.00 30.96 464 GLN C CA 1
ATOM 11594 C C . GLN C 1 484 ? -16.691 -33.827 -20.001 1.00 29.89 464 GLN C C 1
ATOM 11595 O O . GLN C 1 484 ? -17.748 -33.293 -19.709 1.00 28.17 464 GLN C O 1
ATOM 11601 N N . ALA C 1 485 ? -16.480 -34.430 -21.180 1.00 28.81 465 ALA C N 1
ATOM 11602 C CA . ALA C 1 485 ? -17.500 -34.499 -22.224 1.00 29.39 465 ALA C CA 1
ATOM 11603 C C . ALA C 1 485 ? -18.155 -33.137 -22.436 1.00 29.61 465 ALA C C 1
ATOM 11604 O O . ALA C 1 485 ? -19.376 -33.003 -22.354 1.00 30.14 465 ALA C O 1
ATOM 11606 N N . ARG C 1 486 ? -17.332 -32.119 -22.660 1.00 28.38 466 ARG C N 1
ATOM 11607 C CA . ARG C 1 486 ? -17.824 -30.755 -22.800 1.00 28.03 466 ARG C CA 1
ATOM 11608 C C . ARG C 1 486 ? -18.491 -30.588 -24.152 1.00 25.51 466 ARG C C 1
ATOM 11609 O O . ARG C 1 486 ? -18.130 -31.281 -25.094 1.00 25.07 466 ARG C O 1
ATOM 11617 N N . PRO C 1 487 ? -19.460 -29.662 -24.264 1.00 24.23 467 PRO C N 1
ATOM 11618 C CA . PRO C 1 487 ? -20.084 -29.489 -25.580 1.00 23.00 467 PRO C CA 1
ATOM 11619 C C . PRO C 1 487 ? -19.085 -28.965 -26.609 1.00 21.15 467 PRO C C 1
ATOM 11620 O O . PRO C 1 487 ? -18.242 -28.125 -26.280 1.00 20.49 467 PRO C O 1
ATOM 11624 N N . VAL C 1 488 ? -19.173 -29.475 -27.832 1.00 19.17 468 VAL C N 1
ATOM 11625 C CA . VAL C 1 488 ? -18.187 -29.130 -28.867 1.00 18.31 468 VAL C CA 1
ATOM 11626 C C . VAL C 1 488 ? -18.166 -27.650 -29.239 1.00 18.67 468 VAL C C 1
ATOM 11627 O O . VAL C 1 488 ? -17.119 -27.126 -29.589 1.00 18.67 468 VAL C O 1
ATOM 11631 N N . ALA C 1 489 ? -19.312 -26.971 -29.162 1.00 19.20 469 ALA C N 1
ATOM 11632 C CA . ALA C 1 489 ? -19.351 -25.542 -29.464 1.00 19.69 469 ALA C CA 1
ATOM 11633 C C . ALA C 1 489 ? -18.524 -24.737 -28.453 1.00 19.02 469 ALA C C 1
ATOM 11634 O O . ALA C 1 489 ? -17.847 -23.787 -28.819 1.00 18.20 469 ALA C O 1
ATOM 11636 N N . GLU C 1 490 ? -18.572 -25.143 -27.193 1.00 19.43 470 GLU C N 1
ATOM 11637 C CA . GLU C 1 490 ? -17.830 -24.470 -26.133 1.00 20.58 470 GLU C CA 1
ATOM 11638 C C . GLU C 1 490 ? -16.328 -24.678 -26.309 1.00 19.01 470 GLU C C 1
ATOM 11639 O O . GLU C 1 490 ? -15.531 -23.756 -26.144 1.00 17.35 470 GLU C O 1
ATOM 11645 N N . THR C 1 491 ? -15.957 -25.912 -26.609 1.00 17.43 471 THR C N 1
ATOM 11646 C CA . THR C 1 491 ? -14.564 -26.251 -26.848 1.00 16.88 471 THR C CA 1
ATOM 11647 C C . THR C 1 491 ? -14.034 -25.467 -28.064 1.00 16.30 471 THR C C 1
ATOM 11648 O O . THR C 1 491 ? -12.949 -24.891 -28.009 1.00 15.75 471 THR C O 1
ATOM 11652 N N . ALA C 1 492 ? -14.795 -25.451 -29.152 1.00 15.73 472 ALA C N 1
ATOM 11653 C CA . ALA C 1 492 ? -14.397 -24.692 -30.345 1.00 16.07 472 ALA C CA 1
ATOM 11654 C C . ALA C 1 492 ? -14.189 -23.205 -30.056 1.00 15.88 472 ALA C C 1
ATOM 11655 O O . ALA C 1 492 ? -13.187 -22.618 -30.466 1.00 15.30 472 ALA C O 1
ATOM 11657 N N . ASN C 1 493 ? -15.126 -22.593 -29.335 1.00 16.66 473 ASN C N 1
ATOM 11658 C CA . ASN C 1 493 ? -14.975 -21.184 -28.987 1.00 18.13 473 ASN C CA 1
ATOM 11659 C C . ASN C 1 493 ? -13.742 -20.922 -28.130 1.00 16.47 473 ASN C C 1
ATOM 11660 O O . ASN C 1 493 ? -13.052 -19.931 -28.335 1.00 16.89 473 ASN C O 1
ATOM 11665 N N . ALA C 1 494 ? -13.489 -21.808 -27.164 1.00 15.70 474 ALA C N 1
ATOM 11666 C CA . ALA C 1 494 ? -12.322 -21.707 -26.296 1.00 15.39 474 ALA C CA 1
ATOM 11667 C C . ALA C 1 494 ? -10.998 -21.745 -27.078 1.00 14.89 474 ALA C C 1
ATOM 11668 O O . ALA C 1 494 ? -10.091 -20.953 -26.823 1.00 14.14 474 ALA C O 1
ATOM 11670 N N . LEU C 1 495 ? -10.903 -22.668 -28.033 1.00 14.46 475 LEU C N 1
ATOM 11671 C CA . LEU C 1 495 ? -9.756 -22.713 -28.920 1.00 14.00 475 LEU C CA 1
ATOM 11672 C C . LEU C 1 495 ? -9.653 -21.446 -29.750 1.00 14.20 475 LEU C C 1
ATOM 11673 O O . LEU C 1 495 ? -8.577 -20.908 -29.913 1.00 14.04 475 LEU C O 1
ATOM 11678 N N . HIS C 1 496 ? -10.775 -20.983 -30.279 1.00 14.88 476 HIS C N 1
ATOM 11679 C CA . HIS C 1 496 ? -10.784 -19.784 -31.103 1.00 16.36 476 HIS C CA 1
ATOM 11680 C C . HIS C 1 496 ? -10.267 -18.560 -30.344 1.00 16.50 476 HIS C C 1
ATOM 11681 O O . HIS C 1 496 ? -9.466 -17.793 -30.874 1.00 15.54 476 HIS C O 1
ATOM 11688 N N . GLU C 1 497 ? -10.706 -18.400 -29.097 1.00 17.34 477 GLU C N 1
ATOM 11689 C CA . GLU C 1 497 ? -10.176 -17.322 -28.238 1.00 18.89 477 GLU C CA 1
ATOM 11690 C C . GLU C 1 497 ? -8.661 -17.442 -27.979 1.00 16.82 477 GLU C C 1
ATOM 11691 O O . GLU C 1 497 ? -7.952 -16.440 -27.954 1.00 16.10 477 GLU C O 1
ATOM 11697 N N . LEU C 1 498 ? -8.164 -18.659 -27.801 1.00 15.34 478 LEU C N 1
ATOM 11698 C CA . LEU C 1 498 ? -6.726 -18.870 -27.638 1.00 14.79 478 LEU C CA 1
ATOM 11699 C C . LEU C 1 498 ? -5.965 -18.482 -28.911 1.00 14.09 478 LEU C C 1
ATOM 11700 O O . LEU C 1 498 ? -4.898 -17.884 -28.819 1.00 14.06 478 LEU C O 1
ATOM 11705 N N . ILE C 1 499 ? -6.514 -18.818 -30.082 1.00 13.98 479 ILE C N 1
ATOM 11706 C CA . ILE C 1 499 ? -5.876 -18.467 -31.348 1.00 14.63 479 ILE C CA 1
ATOM 11707 C C . ILE C 1 499 ? -5.828 -16.938 -31.465 1.00 16.06 479 ILE C C 1
ATOM 11708 O O . ILE C 1 499 ? -4.785 -16.377 -31.755 1.00 16.14 479 ILE C O 1
ATOM 11713 N N . LYS C 1 500 ? -6.957 -16.279 -31.216 1.00 17.50 480 LYS C N 1
ATOM 11714 C CA . LYS C 1 500 ? -7.006 -14.816 -31.292 1.00 18.78 480 LYS C CA 1
ATOM 11715 C C . LYS C 1 500 ? -6.024 -14.178 -30.317 1.00 17.98 480 LYS C C 1
ATOM 11716 O O . LYS C 1 500 ? -5.318 -13.244 -30.682 1.00 17.61 480 LYS C O 1
ATOM 11722 N N . GLU C 1 501 ? -5.939 -14.719 -29.109 1.00 18.52 481 GLU C N 1
ATOM 11723 C CA . GLU C 1 501 ? -4.997 -14.217 -28.096 1.00 19.03 481 GLU C CA 1
ATOM 11724 C C . GLU C 1 501 ? -3.547 -14.276 -28.563 1.00 18.78 481 GLU C C 1
ATOM 11725 O O . GLU C 1 501 ? -2.785 -13.372 -28.282 1.00 17.17 481 GLU C O 1
ATOM 11731 N N . HIS C 1 502 ? -3.162 -15.351 -29.252 1.00 17.29 482 HIS C N 1
ATOM 11732 C CA . HIS C 1 502 ? -1.763 -15.567 -29.636 1.00 17.20 482 HIS C CA 1
ATOM 11733 C C . HIS C 1 502 ? -1.421 -15.119 -31.047 1.00 17.49 482 HIS C C 1
ATOM 11734 O O . HIS C 1 502 ? -0.254 -15.137 -31.433 1.00 17.91 482 HIS C O 1
ATOM 11741 N N . GLU C 1 503 ? -2.435 -14.731 -31.807 1.00 18.58 483 GLU C N 1
ATOM 11742 C CA . GLU C 1 503 ? -2.333 -14.617 -33.259 1.00 20.55 483 GLU C CA 1
ATOM 11743 C C . GLU C 1 503 ? -1.262 -13.633 -33.728 1.00 20.51 483 GLU C C 1
ATOM 11744 O O . GLU C 1 503 ? -0.569 -13.865 -34.728 1.00 17.88 483 GLU C O 1
ATOM 11750 N N . ALA C 1 504 ? -1.112 -12.537 -32.994 1.00 20.73 484 ALA C N 1
ATOM 11751 C CA . ALA C 1 504 ? -0.134 -11.516 -33.348 1.00 22.52 484 ALA C CA 1
ATOM 11752 C C . ALA C 1 504 ? 1.310 -12.033 -33.422 1.00 24.26 484 ALA C C 1
ATOM 11753 O O . ALA C 1 504 ? 2.125 -11.476 -34.162 1.00 25.10 484 ALA C O 1
ATOM 11755 N N . GLU C 1 505 ? 1.630 -13.084 -32.668 1.00 23.98 485 GLU C N 1
ATOM 11756 C CA . GLU C 1 505 ? 2.975 -13.673 -32.705 1.00 26.02 485 GLU C CA 1
ATOM 11757 C C . GLU C 1 505 ? 3.122 -14.869 -33.646 1.00 24.45 485 GLU C C 1
ATOM 11758 O O . GLU C 1 505 ? 4.196 -15.466 -33.714 1.00 25.81 485 GLU C O 1
ATOM 11764 N N . LEU C 1 506 ? 2.064 -15.218 -34.374 1.00 21.25 486 LEU C N 1
ATOM 11765 C CA . LEU C 1 506 ? 2.121 -16.289 -35.364 1.00 20.98 486 LEU C CA 1
ATOM 11766 C C . LEU C 1 506 ? 2.361 -15.638 -36.712 1.00 20.43 486 LEU C C 1
ATOM 11767 O O . LEU C 1 506 ? 2.298 -14.417 -36.828 1.00 18.38 486 LEU C O 1
ATOM 11772 N N . LEU C 1 507 ? 2.625 -16.441 -37.736 1.00 19.66 487 LEU C N 1
ATOM 11773 C CA . LEU C 1 507 ? 2.764 -15.893 -39.086 1.00 19.87 487 LEU C CA 1
ATOM 11774 C C . LEU C 1 507 ? 1.442 -15.244 -39.517 1.00 19.39 487 LEU C C 1
ATOM 11775 O O . LEU C 1 507 ? 0.365 -15.708 -39.134 1.00 18.24 487 LEU C O 1
ATOM 11780 N N . PRO C 1 508 ? 1.507 -14.157 -40.298 1.00 19.83 488 PRO C N 1
ATOM 11781 C CA . PRO C 1 508 ? 0.254 -13.443 -40.607 1.00 20.11 488 PRO C CA 1
ATOM 11782 C C . PRO C 1 508 ? -0.628 -14.083 -41.699 1.00 21.10 488 PRO C C 1
ATOM 11783 O O . PRO C 1 508 ? -0.869 -13.465 -42.730 1.00 21.50 488 PRO C O 1
ATOM 11787 N N . LEU C 1 509 ? -1.148 -15.294 -41.458 1.00 21.76 489 LEU C N 1
ATOM 11788 C CA . LEU C 1 509 ? -1.979 -16.010 -42.452 1.00 22.79 489 LEU C CA 1
ATOM 11789 C C . LEU C 1 509 ? -3.497 -15.933 -42.198 1.00 21.89 489 LEU C C 1
ATOM 11790 O O . LEU C 1 509 ? -4.287 -16.454 -42.986 1.00 22.47 489 LEU C O 1
ATOM 11795 N N . GLY C 1 510 ? -3.914 -15.316 -41.098 1.00 20.93 490 GLY C N 1
ATOM 11796 C CA . GLY C 1 510 ? -5.336 -15.219 -40.772 1.00 20.54 490 GLY C CA 1
ATOM 11797 C C . GLY C 1 510 ? -5.900 -16.482 -40.140 1.00 19.88 490 GLY C C 1
ATOM 11798 O O . GLY C 1 510 ? -7.022 -16.905 -40.465 1.00 19.74 490 GLY C O 1
ATOM 11799 N N . TYR C 1 511 ? -5.155 -17.056 -39.195 1.00 17.90 491 TYR C N 1
ATOM 11800 C CA . TYR C 1 511 ? -5.562 -18.325 -38.570 1.00 16.86 491 TYR C CA 1
ATOM 11801 C C . TYR C 1 511 ? -6.886 -18.236 -37.833 1.00 17.16 491 TYR C C 1
ATOM 11802 O O . TYR C 1 511 ? -7.604 -19.217 -37.778 1.00 15.91 491 TYR C O 1
ATOM 11811 N N . SER C 1 512 ? -7.234 -17.065 -37.288 1.00 17.78 492 SER C N 1
ATOM 11812 C CA . SER C 1 512 ? -8.494 -16.937 -36.567 1.00 18.11 492 SER C CA 1
ATOM 11813 C C . SER C 1 512 ? -9.725 -16.745 -37.476 1.00 18.43 492 SER C C 1
ATOM 11814 O O . SER C 1 512 ? -10.839 -16.718 -36.971 1.00 18.44 492 SER C O 1
ATOM 11817 N N . ARG C 1 513 ? -9.538 -16.591 -38.783 1.00 19.26 493 ARG C N 1
ATOM 11818 C CA . ARG C 1 513 ? -10.673 -16.449 -39.706 1.00 20.37 493 ARG C CA 1
ATOM 11819 C C . ARG C 1 513 ? -11.268 -17.821 -40.049 1.00 19.18 493 ARG C C 1
ATOM 11820 O O . ARG C 1 513 ? -10.872 -18.476 -41.023 1.00 18.03 493 ARG C O 1
ATOM 11828 N N . ILE C 1 514 ? -12.249 -18.228 -39.254 1.00 19.20 494 ILE C N 1
ATOM 11829 C CA . ILE C 1 514 ? -12.798 -19.597 -39.316 1.00 19.66 494 ILE C CA 1
ATOM 11830 C C . ILE C 1 514 ? -13.564 -19.876 -40.609 1.00 19.26 494 ILE C C 1
ATOM 11831 O O . ILE C 1 514 ? -13.603 -21.018 -41.067 1.00 18.42 494 ILE C O 1
ATOM 11836 N N . SER C 1 515 ? -14.122 -18.841 -41.228 1.00 18.63 495 SER C N 1
ATOM 11837 C CA . SER C 1 515 ? -14.844 -19.014 -42.494 1.00 19.15 495 SER C CA 1
ATOM 11838 C C . SER C 1 515 ? -13.915 -19.371 -43.658 1.00 19.05 495 SER C C 1
ATOM 11839 O O . SER C 1 515 ? -14.372 -19.936 -44.629 1.00 20.79 495 SER C O 1
ATOM 11842 N N . ASN C 1 516 ? -12.627 -19.031 -43.566 1.00 19.94 496 ASN C N 1
ATOM 11843 C CA . ASN C 1 516 ? -11.619 -19.488 -44.540 1.00 19.44 496 ASN C CA 1
ATOM 11844 C C . ASN C 1 516 ? -11.081 -20.894 -44.198 1.00 18.09 496 ASN C C 1
ATOM 11845 O O . ASN C 1 516 ? -10.247 -21.054 -43.309 1.00 16.70 496 ASN C O 1
ATOM 11850 N N . ARG C 1 517 ? -11.563 -21.887 -44.945 1.00 17.75 497 ARG C N 1
ATOM 11851 C CA . ARG C 1 517 ? -11.220 -23.295 -44.739 1.00 17.39 497 ARG C CA 1
ATOM 11852 C C . ARG C 1 517 ? -10.011 -23.760 -45.564 1.00 17.33 497 ARG C C 1
ATOM 11853 O O . ARG C 1 517 ? -9.619 -24.916 -45.466 1.00 16.27 497 ARG C O 1
ATOM 11861 N N . PHE C 1 518 ? -9.416 -22.853 -46.343 1.00 17.00 498 PHE C N 1
ATOM 11862 C CA . PHE C 1 518 ? -8.306 -23.146 -47.241 1.00 18.48 498 PHE C CA 1
ATOM 11863 C C . PHE C 1 518 ? -7.215 -22.102 -47.048 1.00 19.82 498 PHE C C 1
ATOM 11864 O O . PHE C 1 518 ? -6.974 -21.259 -47.909 1.00 21.70 498 PHE C O 1
ATOM 11872 N N . ILE C 1 519 ? -6.539 -22.193 -45.912 1.00 19.91 499 ILE C N 1
ATOM 11873 C CA . ILE C 1 519 ? -5.605 -21.156 -45.463 1.00 20.94 499 ILE C CA 1
ATOM 11874 C C . ILE C 1 519 ? -4.347 -21.198 -46.321 1.00 23.44 499 ILE C C 1
ATOM 11875 O O . ILE C 1 519 ? -3.632 -22.199 -46.293 1.00 22.08 499 ILE C O 1
ATOM 11880 N N . LEU C 1 520 ? -4.108 -20.104 -47.055 1.00 26.37 500 LEU C N 1
ATOM 11881 C CA . LEU C 1 520 ? -3.057 -19.986 -48.074 1.00 30.89 500 LEU C CA 1
ATOM 11882 C C . LEU C 1 520 ? -1.833 -19.299 -47.484 1.00 34.03 500 LEU C C 1
ATOM 11883 O O . LEU C 1 520 ? -1.945 -18.501 -46.562 1.00 34.73 500 LEU C O 1
ATOM 11888 N N . LYS C 1 521 ? -0.679 -19.570 -48.077 1.00 36.81 501 LYS C N 1
ATOM 11889 C CA . LYS C 1 521 ? 0.606 -19.060 -47.599 1.00 38.91 501 LYS C CA 1
ATOM 11890 C C . LYS C 1 521 ? 0.866 -17.623 -48.050 1.00 38.68 501 LYS C C 1
ATOM 11891 O O . LYS C 1 521 ? 0.168 -17.102 -48.923 1.00 39.92 501 LYS C O 1
ATOM 11897 N N . ASN D 1 22 ? -17.548 -75.572 -55.420 1.00 44.47 2 ASN D N 1
ATOM 11898 C CA . ASN D 1 22 ? -16.455 -74.826 -56.129 1.00 42.65 2 ASN D CA 1
ATOM 11899 C C . ASN D 1 22 ? -16.701 -73.311 -56.156 1.00 38.61 2 ASN D C 1
ATOM 11900 O O . ASN D 1 22 ? -17.484 -72.826 -56.969 1.00 41.00 2 ASN D O 1
ATOM 11905 N N A GLN D 1 23 ? -16.055 -72.599 -55.225 0.53 36.44 3 GLN D N 1
ATOM 11906 N N B GLN D 1 23 ? -16.031 -72.575 -55.272 0.47 36.05 3 GLN D N 1
ATOM 11907 C CA A GLN D 1 23 ? -16.034 -71.131 -55.200 0.53 33.28 3 GLN D CA 1
ATOM 11908 C CA B GLN D 1 23 ? -16.132 -71.119 -55.254 0.47 32.94 3 GLN D CA 1
ATOM 11909 C C A GLN D 1 23 ? -15.460 -70.546 -56.492 0.53 29.73 3 GLN D C 1
ATOM 11910 C C B GLN D 1 23 ? -15.308 -70.444 -56.357 0.47 29.43 3 GLN D C 1
ATOM 11911 O O A GLN D 1 23 ? -15.978 -69.551 -56.997 0.53 29.13 3 GLN D O 1
ATOM 11912 O O B GLN D 1 23 ? -15.448 -69.238 -56.555 0.47 29.51 3 GLN D O 1
ATOM 11923 N N . TYR D 1 24 ? -14.429 -71.193 -57.036 1.00 26.08 4 TYR D N 1
ATOM 11924 C CA . TYR D 1 24 ? -13.695 -70.684 -58.209 1.00 22.18 4 TYR D CA 1
ATOM 11925 C C . TYR D 1 24 ? -13.707 -71.675 -59.368 1.00 19.99 4 TYR D C 1
ATOM 11926 O O . TYR D 1 24 ? -13.917 -72.867 -59.178 1.00 19.50 4 TYR D O 1
ATOM 11935 N N . ASP D 1 25 ? -13.455 -71.174 -60.572 1.00 17.60 5 ASP D N 1
ATOM 11936 C CA . ASP D 1 25 ? -13.200 -72.051 -61.722 1.00 16.93 5 ASP D CA 1
ATOM 11937 C C . ASP D 1 25 ? -11.771 -72.587 -61.660 1.00 16.01 5 ASP D C 1
ATOM 11938 O O . ASP D 1 25 ? -11.536 -73.792 -61.819 1.00 14.91 5 ASP D O 1
ATOM 11943 N N . VAL D 1 26 ? -10.824 -71.682 -61.402 1.00 14.98 6 VAL D N 1
ATOM 11944 C CA . VAL D 1 26 ? -9.401 -72.021 -61.443 1.00 13.81 6 VAL D CA 1
ATOM 11945 C C . VAL D 1 26 ? -8.670 -71.411 -60.255 1.00 13.33 6 VAL D C 1
ATOM 11946 O O . VAL D 1 26 ? -8.855 -70.238 -59.919 1.00 12.71 6 VAL D O 1
ATOM 11950 N N . ILE D 1 27 ? -7.838 -72.226 -59.628 1.00 13.18 7 ILE D N 1
ATOM 11951 C CA . ILE D 1 27 ? -6.838 -71.755 -58.665 1.00 13.37 7 ILE D CA 1
ATOM 11952 C C . ILE D 1 27 ? -5.461 -71.774 -59.369 1.00 13.21 7 ILE D C 1
ATOM 11953 O O . ILE D 1 27 ? -5.118 -72.744 -60.050 1.00 13.34 7 ILE D O 1
ATOM 11958 N N . ILE D 1 28 ? -4.706 -70.685 -59.217 1.00 13.53 8 ILE D N 1
ATOM 11959 C CA . ILE D 1 28 ? -3.358 -70.552 -59.761 1.00 13.54 8 ILE D CA 1
ATOM 11960 C C . ILE D 1 28 ? -2.400 -70.407 -58.574 1.00 13.86 8 ILE D C 1
ATOM 11961 O O . ILE D 1 28 ? -2.595 -69.554 -57.714 1.00 13.80 8 ILE D O 1
ATOM 11966 N N . ILE D 1 29 ? -1.388 -71.256 -58.513 1.00 13.81 9 ILE D N 1
ATOM 11967 C CA . ILE D 1 29 ? -0.348 -71.166 -57.489 1.00 15.29 9 ILE D CA 1
ATOM 11968 C C . ILE D 1 29 ? 0.798 -70.350 -58.076 1.00 15.36 9 ILE D C 1
ATOM 11969 O O . ILE D 1 29 ? 1.404 -70.769 -59.052 1.00 15.53 9 ILE D O 1
ATOM 11974 N N . GLY D 1 30 ? 1.101 -69.195 -57.486 1.00 15.42 10 GLY D N 1
ATOM 11975 C CA . GLY D 1 30 ? 2.174 -68.324 -57.984 1.00 15.31 10 GLY D CA 1
ATOM 11976 C C . GLY D 1 30 ? 1.605 -67.057 -58.592 1.00 15.41 10 GLY D C 1
ATOM 11977 O O . GLY D 1 30 ? 0.755 -67.117 -59.479 1.00 15.30 10 GLY D O 1
ATOM 11978 N N . SER D 1 31 ? 2.080 -65.906 -58.111 1.00 15.72 11 SER D N 1
ATOM 11979 C CA . SER D 1 31 ? 1.624 -64.599 -58.590 1.00 15.79 11 SER D CA 1
ATOM 11980 C C . SER D 1 31 ? 2.721 -63.823 -59.311 1.00 15.18 11 SER D C 1
ATOM 11981 O O . SER D 1 31 ? 2.620 -62.610 -59.449 1.00 15.32 11 SER D O 1
ATOM 11984 N N . GLY D 1 32 ? 3.751 -64.521 -59.783 1.00 15.42 12 GLY D N 1
ATOM 11985 C CA . GLY D 1 32 ? 4.731 -63.955 -60.702 1.00 15.51 12 GLY D CA 1
ATOM 11986 C C . GLY D 1 32 ? 4.159 -63.812 -62.092 1.00 15.53 12 GLY D C 1
ATOM 11987 O O . GLY D 1 32 ? 2.961 -64.009 -62.303 1.00 15.73 12 GLY D O 1
ATOM 11988 N N . ILE D 1 33 ? 5.006 -63.463 -63.054 1.00 15.18 13 ILE D N 1
ATOM 11989 C CA . ILE D 1 33 ? 4.505 -63.123 -64.377 1.00 14.31 13 ILE D CA 1
ATOM 11990 C C . ILE D 1 33 ? 3.680 -64.267 -64.973 1.00 13.43 13 ILE D C 1
ATOM 11991 O O . ILE D 1 33 ? 2.667 -64.016 -65.605 1.00 13.37 13 ILE D O 1
ATOM 11996 N N . ALA D 1 34 ? 4.085 -65.514 -64.762 1.00 12.83 14 ALA D N 1
ATOM 11997 C CA . ALA D 1 34 ? 3.322 -66.645 -65.352 1.00 12.35 14 ALA D CA 1
ATOM 11998 C C . ALA D 1 34 ? 1.910 -66.740 -64.792 1.00 11.68 14 ALA D C 1
ATOM 11999 O O . ALA D 1 34 ? 0.916 -66.791 -65.530 1.00 11.20 14 ALA D O 1
ATOM 12001 N N . GLY D 1 35 ? 1.825 -66.762 -63.472 1.00 11.83 15 GLY D N 1
ATOM 12002 C CA . GLY D 1 35 ? 0.540 -66.877 -62.793 1.00 11.66 15 GLY D CA 1
ATOM 12003 C C . GLY D 1 35 ? -0.357 -65.684 -63.058 1.00 12.10 15 GLY D C 1
ATOM 12004 O O . GLY D 1 35 ? -1.579 -65.826 -63.262 1.00 11.48 15 GLY D O 1
ATOM 12005 N N . ALA D 1 36 ? 0.263 -64.503 -63.082 1.00 11.91 16 ALA D N 1
ATOM 12006 C CA . ALA D 1 36 ? -0.461 -63.267 -63.297 1.00 11.79 16 ALA D CA 1
ATOM 12007 C C . ALA D 1 36 ? -1.055 -63.191 -64.698 1.00 12.13 16 ALA D C 1
ATOM 12008 O O . ALA D 1 36 ? -2.227 -62.862 -64.856 1.00 11.74 16 ALA D O 1
ATOM 12010 N N . LEU D 1 37 ? -0.261 -63.505 -65.722 1.00 12.60 17 LEU D N 1
ATOM 12011 C CA . LEU D 1 37 ? -0.781 -63.454 -67.083 1.00 13.10 17 LEU D CA 1
ATOM 12012 C C . LEU D 1 37 ? -1.817 -64.536 -67.312 1.00 12.77 17 LEU D C 1
ATOM 12013 O O . LEU D 1 37 ? -2.804 -64.301 -68.001 1.00 12.47 17 LEU D O 1
ATOM 12018 N N . THR D 1 38 ? -1.600 -65.710 -66.725 1.00 12.54 18 THR D N 1
ATOM 12019 C CA . THR D 1 38 ? -2.580 -66.784 -66.804 1.00 12.79 18 THR D CA 1
ATOM 12020 C C . THR D 1 38 ? -3.897 -66.325 -66.174 1.00 12.55 18 THR D C 1
ATOM 12021 O O . THR D 1 38 ? -4.958 -66.459 -66.779 1.00 12.99 18 THR D O 1
ATOM 12025 N N . GLY D 1 39 ? -3.812 -65.767 -64.971 1.00 12.06 19 GLY D N 1
ATOM 12026 C CA . GLY D 1 39 ? -4.983 -65.226 -64.280 1.00 11.79 19 GLY D CA 1
ATOM 12027 C C . GLY D 1 39 ? -5.716 -64.147 -65.062 1.00 11.99 19 GLY D C 1
ATOM 12028 O O . GLY D 1 39 ? -6.967 -64.138 -65.125 1.00 11.82 19 GLY D O 1
ATOM 12029 N N . ALA D 1 40 ? -4.949 -63.250 -65.663 1.00 11.70 20 ALA D N 1
ATOM 12030 C CA . ALA D 1 40 ? -5.523 -62.162 -66.438 1.00 11.95 20 ALA D CA 1
ATOM 12031 C C . ALA D 1 40 ? -6.338 -62.671 -67.628 1.00 12.62 20 ALA D C 1
ATOM 12032 O O . ALA D 1 40 ? -7.461 -62.236 -67.817 1.00 12.26 20 ALA D O 1
ATOM 12034 N N . VAL D 1 41 ? -5.775 -63.590 -68.415 1.00 12.94 21 VAL D N 1
ATOM 12035 C CA . VAL D 1 41 ? -6.466 -64.055 -69.625 1.00 13.33 21 VAL D CA 1
ATOM 12036 C C . VAL D 1 41 ? -7.709 -64.865 -69.268 1.00 13.22 21 VAL D C 1
ATOM 12037 O O . VAL D 1 41 ? -8.724 -64.768 -69.956 1.00 13.83 21 VAL D O 1
ATOM 12041 N N . LEU D 1 42 ? -7.637 -65.643 -68.189 1.00 13.22 22 LEU D N 1
ATOM 12042 C CA . LEU D 1 42 ? -8.768 -66.455 -67.758 1.00 13.13 22 LEU D CA 1
ATOM 12043 C C . LEU D 1 42 ? -9.868 -65.575 -67.138 1.00 13.30 22 LEU D C 1
ATOM 12044 O O . LEU D 1 42 ? -11.054 -65.756 -67.449 1.00 12.16 22 LEU D O 1
ATOM 12049 N N . ALA D 1 43 ? -9.481 -64.598 -66.323 1.00 13.02 23 ALA D N 1
ATOM 12050 C CA . ALA D 1 43 ? -10.476 -63.682 -65.722 1.00 13.88 23 ALA D CA 1
ATOM 12051 C C . ALA D 1 43 ? -11.167 -62.837 -66.797 1.00 14.47 23 ALA D C 1
ATOM 12052 O O . ALA D 1 43 ? -12.399 -62.708 -66.790 1.00 14.52 23 ALA D O 1
ATOM 12054 N N . LYS D 1 44 ? -10.379 -62.291 -67.721 1.00 14.84 24 LYS D N 1
ATOM 12055 C CA . LYS D 1 44 ? -10.896 -61.576 -68.902 1.00 16.15 24 LYS D CA 1
ATOM 12056 C C . LYS D 1 44 ? -11.958 -62.392 -69.658 1.00 16.48 24 LYS D C 1
ATOM 12057 O O . LYS D 1 44 ? -12.973 -61.854 -70.108 1.00 15.35 24 LYS D O 1
ATOM 12063 N N . SER D 1 45 ? -11.698 -63.683 -69.778 1.00 16.04 25 SER D N 1
ATOM 12064 C CA . SER D 1 45 ? -12.564 -64.602 -70.511 1.00 16.73 25 SER D CA 1
ATOM 12065 C C . SER D 1 45 ? -13.815 -65.097 -69.766 1.00 17.15 25 SER D C 1
ATOM 12066 O O . SER D 1 45 ? -14.559 -65.918 -70.308 1.00 17.50 25 SER D O 1
ATOM 12069 N N . GLY D 1 46 ? -14.035 -64.644 -68.537 1.00 16.24 26 GLY D N 1
ATOM 12070 C CA . GLY D 1 46 ? -15.248 -64.961 -67.803 1.00 16.03 26 GLY D CA 1
ATOM 12071 C C . GLY D 1 46 ? -15.100 -65.978 -66.705 1.00 16.38 26 GLY D C 1
ATOM 12072 O O . GLY D 1 46 ? -16.106 -66.405 -66.135 1.00 17.57 26 GLY D O 1
ATOM 12073 N N . LEU D 1 47 ? -13.873 -66.386 -66.380 1.00 15.87 27 LEU D N 1
ATOM 12074 C CA . LEU D 1 47 ? -13.676 -67.340 -65.308 1.00 16.24 27 LEU D CA 1
ATOM 12075 C C . LEU D 1 47 ? -13.420 -66.622 -64.000 1.00 16.86 27 LEU D C 1
ATOM 12076 O O . LEU D 1 47 ? -12.858 -65.523 -63.992 1.00 16.22 27 LEU D O 1
ATOM 12081 N N . ASN D 1 48 ? -13.852 -67.246 -62.904 1.00 17.53 28 ASN D N 1
ATOM 12082 C CA . ASN D 1 48 ? -13.502 -66.792 -61.566 1.00 19.39 28 ASN D CA 1
ATOM 12083 C C . ASN D 1 48 ? -12.221 -67.469 -61.099 1.00 17.87 28 ASN D C 1
ATOM 12084 O O . ASN D 1 48 ? -12.171 -68.687 -60.891 1.00 17.22 28 ASN D O 1
ATOM 12089 N N . VAL D 1 49 ? -11.191 -66.649 -60.925 1.00 16.54 29 VAL D N 1
ATOM 12090 C CA . VAL D 1 49 ? -9.829 -67.110 -60.730 1.00 16.51 29 VAL D CA 1
ATOM 12091 C C . VAL D 1 49 ? -9.362 -66.687 -59.344 1.00 15.32 29 VAL D C 1
ATOM 12092 O O . VAL D 1 49 ? -9.614 -65.552 -58.928 1.00 14.20 29 VAL D O 1
ATOM 12096 N N . LEU D 1 50 ? -8.672 -67.588 -58.653 1.00 14.59 30 LEU D N 1
ATOM 12097 C CA . LEU D 1 50 ? -7.970 -67.268 -57.417 1.00 15.17 30 LEU D CA 1
ATOM 12098 C C . LEU D 1 50 ? -6.489 -67.555 -57.573 1.00 15.18 30 LEU D C 1
ATOM 12099 O O . LEU D 1 50 ? -6.112 -68.680 -57.860 1.00 14.57 30 LEU D O 1
ATOM 12104 N N . ILE D 1 51 ? -5.662 -66.528 -57.358 1.00 14.74 31 ILE D N 1
ATOM 12105 C CA . ILE D 1 51 ? -4.216 -66.649 -57.363 1.00 15.00 31 ILE D CA 1
ATOM 12106 C C . ILE D 1 51 ? -3.726 -66.736 -55.908 1.00 16.03 31 ILE D C 1
ATOM 12107 O O . ILE D 1 51 ? -4.046 -65.874 -55.072 1.00 16.27 31 ILE D O 1
ATOM 12112 N N . LEU D 1 52 ? -2.953 -67.780 -55.612 1.00 16.73 32 LEU D N 1
ATOM 12113 C CA . LEU D 1 52 ? -2.379 -67.983 -54.285 1.00 17.71 32 LEU D CA 1
ATOM 12114 C C . LEU D 1 52 ? -0.866 -67.885 -54.361 1.00 18.35 32 LEU D C 1
ATOM 12115 O O . LEU D 1 52 ? -0.255 -68.512 -55.224 1.00 18.89 32 LEU D O 1
ATOM 12120 N N . ASP D 1 53 ? -0.253 -67.125 -53.451 1.00 18.93 33 ASP D N 1
ATOM 12121 C CA . ASP D 1 53 ? 1.204 -67.053 -53.373 1.00 19.64 33 ASP D CA 1
ATOM 12122 C C . ASP D 1 53 ? 1.668 -67.041 -51.917 1.00 19.35 33 ASP D C 1
ATOM 12123 O O . ASP D 1 53 ? 1.099 -66.333 -51.085 1.00 17.45 33 ASP D O 1
ATOM 12128 N N . SER D 1 54 ? 2.707 -67.820 -51.633 1.00 19.73 34 SER D N 1
ATOM 12129 C CA . SER D 1 54 ? 3.339 -67.817 -50.309 1.00 21.41 34 SER D CA 1
ATOM 12130 C C . SER D 1 54 ? 4.186 -66.560 -50.113 1.00 21.87 34 SER D C 1
ATOM 12131 O O . SER D 1 54 ? 4.346 -66.095 -48.991 1.00 24.20 34 SER D O 1
ATOM 12134 N N . ALA D 1 55 ? 4.685 -65.998 -51.209 1.00 21.78 35 ALA D N 1
ATOM 12135 C CA . ALA D 1 55 ? 5.449 -64.748 -51.187 1.00 22.06 35 ALA D CA 1
ATOM 12136 C C . ALA D 1 55 ? 4.509 -63.542 -51.322 1.00 21.46 35 ALA D C 1
ATOM 12137 O O . ALA D 1 55 ? 3.280 -63.677 -51.339 1.00 20.62 35 ALA D O 1
ATOM 12139 N N . GLN D 1 56 ? 5.080 -62.355 -51.406 1.00 20.40 36 GLN D N 1
ATOM 12140 C CA . GLN D 1 56 ? 4.266 -61.171 -51.679 1.00 20.93 36 GLN D CA 1
ATOM 12141 C C . GLN D 1 56 ? 5.057 -60.254 -52.567 1.00 18.77 36 GLN D C 1
ATOM 12142 O O . GLN D 1 56 ? 6.260 -60.412 -52.692 1.00 20.26 36 GLN D O 1
ATOM 12148 N N . HIS D 1 57 ? 4.372 -59.326 -53.206 1.00 15.88 37 HIS D N 1
ATOM 12149 C CA . HIS D 1 57 ? 5.021 -58.311 -54.010 1.00 14.93 37 HIS D CA 1
ATOM 12150 C C . HIS D 1 57 ? 5.298 -57.084 -53.134 1.00 14.41 37 HIS D C 1
ATOM 12151 O O . HIS D 1 57 ? 4.530 -56.810 -52.211 1.00 14.18 37 HIS D O 1
ATOM 12158 N N . PRO D 1 58 ? 6.368 -56.341 -53.401 1.00 13.68 38 PRO D N 1
ATOM 12159 C CA . PRO D 1 58 ? 7.330 -56.600 -54.474 1.00 13.44 38 PRO D CA 1
ATOM 12160 C C . PRO D 1 58 ? 8.348 -57.676 -54.089 1.00 13.87 38 PRO D C 1
ATOM 12161 O O . PRO D 1 58 ? 8.663 -57.834 -52.916 1.00 13.93 38 PRO D O 1
ATOM 12165 N N A ARG D 1 59 ? 8.830 -58.446 -55.054 0.50 13.77 39 ARG D N 1
ATOM 12166 N N B ARG D 1 59 ? 8.894 -58.356 -55.089 0.50 14.33 39 ARG D N 1
ATOM 12167 C CA A ARG D 1 59 ? 9.952 -59.331 -54.770 0.50 13.91 39 ARG D CA 1
ATOM 12168 C CA B ARG D 1 59 ? 9.850 -59.430 -54.867 0.50 14.80 39 ARG D CA 1
ATOM 12169 C C A ARG D 1 59 ? 10.788 -59.600 -56.007 0.50 13.99 39 ARG D C 1
ATOM 12170 C C B ARG D 1 59 ? 10.824 -59.489 -56.033 0.50 14.47 39 ARG D C 1
ATOM 12171 O O A ARG D 1 59 ? 10.301 -59.568 -57.134 0.50 13.81 39 ARG D O 1
ATOM 12172 O O B ARG D 1 59 ? 10.461 -59.200 -57.161 0.50 14.19 39 ARG D O 1
ATOM 12187 N N . PHE D 1 60 ? 12.058 -59.867 -55.737 1.00 14.14 40 PHE D N 1
ATOM 12188 C CA . PHE D 1 60 ? 13.069 -60.127 -56.732 1.00 14.89 40 PHE D CA 1
ATOM 12189 C C . PHE D 1 60 ? 12.820 -61.459 -57.437 1.00 15.95 40 PHE D C 1
ATOM 12190 O O . PHE D 1 60 ? 12.298 -62.405 -56.849 1.00 15.25 40 PHE D O 1
ATOM 12198 N N . SER D 1 61 ? 13.221 -61.518 -58.695 1.00 16.87 41 SER D N 1
ATOM 12199 C CA . SER D 1 61 ? 13.296 -62.765 -59.435 1.00 17.93 41 SER D CA 1
ATOM 12200 C C . SER D 1 61 ? 14.317 -62.557 -60.564 1.00 17.40 41 SER D C 1
ATOM 12201 O O . SER D 1 61 ? 14.449 -61.443 -61.049 1.00 15.83 41 SER D O 1
ATOM 12204 N N . VAL D 1 62 ? 15.048 -63.611 -60.951 1.00 17.31 42 VAL D N 1
ATOM 12205 C CA . VAL D 1 62 ? 15.817 -63.587 -62.210 1.00 17.43 42 VAL D CA 1
ATOM 12206 C C . VAL D 1 62 ? 14.937 -64.160 -63.339 1.00 16.60 42 VAL D C 1
ATOM 12207 O O . VAL D 1 62 ? 13.758 -64.443 -63.117 1.00 17.64 42 VAL D O 1
ATOM 12211 N N . GLY D 1 63 ? 15.485 -64.292 -64.550 1.00 15.34 43 GLY D N 1
ATOM 12212 C CA . GLY D 1 63 ? 14.683 -64.609 -65.749 1.00 14.26 43 GLY D CA 1
ATOM 12213 C C . GLY D 1 63 ? 14.406 -63.278 -66.425 1.00 13.67 43 GLY D C 1
ATOM 12214 O O . GLY D 1 63 ? 13.262 -62.812 -66.491 1.00 13.53 43 GLY D O 1
ATOM 12215 N N . GLU D 1 64 ? 15.481 -62.650 -66.889 1.00 12.82 44 GLU D N 1
ATOM 12216 C CA . GLU D 1 64 ? 15.486 -61.210 -67.194 1.00 12.64 44 GLU D CA 1
ATOM 12217 C C . GLU D 1 64 ? 15.675 -60.876 -68.670 1.00 12.31 44 GLU D C 1
ATOM 12218 O O . GLU D 1 64 ? 15.223 -59.816 -69.130 1.00 11.39 44 GLU D O 1
ATOM 12224 N N . ALA D 1 65 ? 16.316 -61.772 -69.431 1.00 12.08 45 ALA D N 1
ATOM 12225 C CA . ALA D 1 65 ? 16.678 -61.443 -70.800 1.00 12.11 45 ALA D CA 1
ATOM 12226 C C . ALA D 1 65 ? 15.516 -61.827 -71.686 1.00 12.56 45 ALA D C 1
ATOM 12227 O O . ALA D 1 65 ? 15.195 -63.022 -71.826 1.00 13.71 45 ALA D O 1
ATOM 12229 N N . ALA D 1 66 ? 14.848 -60.820 -72.245 1.00 12.32 46 ALA D N 1
ATOM 12230 C CA . ALA D 1 66 ? 13.850 -61.065 -73.270 1.00 12.60 46 ALA D CA 1
ATOM 12231 C C . ALA D 1 66 ? 14.538 -61.572 -74.539 1.00 12.53 46 ALA D C 1
ATOM 12232 O O . ALA D 1 66 ? 15.753 -61.403 -74.721 1.00 13.14 46 ALA D O 1
ATOM 12234 N N . THR D 1 67 ? 13.743 -62.205 -75.390 1.00 12.67 47 THR D N 1
ATOM 12235 C CA . THR D 1 67 ? 14.172 -62.708 -76.690 1.00 12.88 47 THR D CA 1
ATOM 12236 C C . THR D 1 67 ? 13.152 -62.297 -77.746 1.00 13.42 47 THR D C 1
ATOM 12237 O O . THR D 1 67 ? 12.021 -61.911 -77.403 1.00 12.64 47 THR D O 1
ATOM 12241 N N . PRO D 1 68 ? 13.529 -62.365 -79.043 1.00 13.61 48 PRO D N 1
ATOM 12242 C CA . PRO D 1 68 ? 12.506 -62.145 -80.078 1.00 13.85 48 PRO D CA 1
ATOM 12243 C C . PRO D 1 68 ? 11.290 -63.027 -79.880 1.00 13.23 48 PRO D C 1
ATOM 12244 O O . PRO D 1 68 ? 10.157 -62.551 -79.997 1.00 12.75 48 PRO D O 1
ATOM 12248 N N . GLU D 1 69 ? 11.517 -64.279 -79.501 1.00 13.45 49 GLU D N 1
ATOM 12249 C CA . GLU D 1 69 ? 10.415 -65.222 -79.344 1.00 13.39 49 GLU D CA 1
ATOM 12250 C C . GLU D 1 69 ? 9.504 -64.784 -78.201 1.00 13.37 49 GLU D C 1
ATOM 12251 O O . GLU D 1 69 ? 8.275 -64.812 -78.362 1.00 12.41 49 GLU D O 1
ATOM 12257 N N . SER D 1 70 ? 10.097 -64.407 -77.058 1.00 12.32 50 SER D N 1
ATOM 12258 C CA . SER D 1 70 ? 9.288 -64.024 -75.893 1.00 12.43 50 SER D CA 1
ATOM 12259 C C . SER D 1 70 ? 8.478 -62.758 -76.195 1.00 12.99 50 SER D C 1
ATOM 12260 O O . SER D 1 70 ? 7.325 -62.641 -75.765 1.00 13.28 50 SER D O 1
ATOM 12263 N N . GLY D 1 71 ? 9.051 -61.838 -76.972 1.00 13.31 51 GLY D N 1
ATOM 12264 C CA . GLY D 1 71 ? 8.323 -60.650 -77.438 1.00 13.89 51 GLY D CA 1
ATOM 12265 C C . GLY D 1 71 ? 7.110 -60.970 -78.303 1.00 14.56 51 GLY D C 1
ATOM 12266 O O . GLY D 1 71 ? 6.018 -60.424 -78.086 1.00 14.80 51 GLY D O 1
ATOM 12267 N N . PHE D 1 72 ? 7.276 -61.873 -79.274 1.00 14.48 52 PHE D N 1
ATOM 12268 C CA . PHE D 1 72 ? 6.148 -62.251 -80.120 1.00 14.61 52 PHE D CA 1
ATOM 12269 C C . PHE D 1 72 ? 5.064 -62.981 -79.310 1.00 13.60 52 PHE D C 1
ATOM 12270 O O . PHE D 1 72 ? 3.883 -62.775 -79.545 1.00 13.97 52 PHE D O 1
ATOM 12278 N N . LEU D 1 73 ? 5.479 -63.809 -78.350 1.00 13.09 53 LEU D N 1
ATOM 12279 C CA . LEU D 1 73 ? 4.560 -64.574 -77.528 1.00 12.84 53 LEU D CA 1
ATOM 12280 C C . LEU D 1 73 ? 3.736 -63.655 -76.614 1.00 12.19 53 LEU D C 1
ATOM 12281 O O . LEU D 1 73 ? 2.538 -63.856 -76.464 1.00 12.00 53 LEU D O 1
ATOM 12286 N N . LEU D 1 74 ? 4.364 -62.634 -76.046 1.00 12.18 54 LEU D N 1
ATOM 12287 C CA . LEU D 1 74 ? 3.603 -61.608 -75.294 1.00 12.57 54 LEU D CA 1
ATOM 12288 C C . LEU D 1 74 ? 2.573 -60.880 -76.158 1.00 13.00 54 LEU D C 1
ATOM 12289 O O . LEU D 1 74 ? 1.439 -60.666 -75.725 1.00 12.73 54 LEU D O 1
ATOM 12294 N N . ARG D 1 75 ? 2.960 -60.512 -77.371 1.00 13.53 55 ARG D N 1
ATOM 12295 C CA . ARG D 1 75 ? 2.065 -59.813 -78.292 1.00 14.27 55 ARG D CA 1
ATOM 12296 C C . ARG D 1 75 ? 0.945 -60.747 -78.757 1.00 14.16 55 ARG D C 1
ATOM 12297 O O . ARG D 1 75 ? -0.204 -60.310 -78.895 1.00 14.42 55 ARG D O 1
ATOM 12305 N N . LEU D 1 76 ? 1.271 -62.029 -78.956 1.00 14.11 56 LEU D N 1
ATOM 12306 C CA . LEU D 1 76 ? 0.261 -63.047 -79.252 1.00 14.26 56 LEU D CA 1
ATOM 12307 C C . LEU D 1 76 ? -0.719 -63.202 -78.108 1.00 13.90 56 LEU D C 1
ATOM 12308 O O . LEU D 1 76 ? -1.917 -63.226 -78.339 1.00 13.60 56 LEU D O 1
ATOM 12313 N N . LEU D 1 77 ? -0.222 -63.312 -76.877 1.00 13.37 57 LEU D N 1
ATOM 12314 C CA . LEU D 1 77 ? -1.123 -63.388 -75.718 1.00 14.03 57 LEU D CA 1
ATOM 12315 C C . LEU D 1 77 ? -2.049 -62.186 -75.675 1.00 13.86 57 LEU D C 1
ATOM 12316 O O . LEU D 1 77 ? -3.253 -62.345 -75.433 1.00 14.22 57 LEU D O 1
ATOM 12321 N N . SER D 1 78 ? -1.465 -61.006 -75.901 1.00 13.78 58 SER D N 1
ATOM 12322 C CA . SER D 1 78 ? -2.188 -59.749 -75.880 1.00 14.59 58 SER D CA 1
ATOM 12323 C C . SER D 1 78 ? -3.306 -59.719 -76.933 1.00 15.68 58 SER D C 1
ATOM 12324 O O . SER D 1 78 ? -4.439 -59.369 -76.607 1.00 15.04 58 SER D O 1
ATOM 12327 N N . LYS D 1 79 ? -2.992 -60.117 -78.164 1.00 16.25 59 LYS D N 1
ATOM 12328 C CA . LYS D 1 79 ? -3.962 -60.087 -79.262 1.00 18.09 59 LYS D CA 1
ATOM 12329 C C . LYS D 1 79 ? -4.976 -61.209 -79.123 1.00 17.41 59 LYS D C 1
ATOM 12330 O O . LYS D 1 79 ? -6.183 -61.004 -79.322 1.00 16.85 59 LYS D O 1
ATOM 12336 N N . ARG D 1 80 ? -4.497 -62.402 -78.773 1.00 16.14 60 ARG D N 1
ATOM 12337 C CA . ARG D 1 80 ? -5.369 -63.566 -78.647 1.00 15.99 60 ARG D CA 1
ATOM 12338 C C . ARG D 1 80 ? -6.501 -63.357 -77.642 1.00 16.12 60 ARG D C 1
ATOM 12339 O O . ARG D 1 80 ? -7.608 -63.825 -77.873 1.00 15.87 60 ARG D O 1
ATOM 12347 N N . PHE D 1 81 ? -6.207 -62.675 -76.536 1.00 15.30 61 PHE D N 1
ATOM 12348 C CA . PHE D 1 81 ? -7.176 -62.456 -75.454 1.00 15.83 61 PHE D CA 1
ATOM 12349 C C . PHE D 1 81 ? -7.655 -61.010 -75.292 1.00 16.43 61 PHE D C 1
ATOM 12350 O O . PHE D 1 81 ? -8.427 -60.735 -74.382 1.00 17.44 61 PHE D O 1
ATOM 12358 N N . ASP D 1 82 ? -7.235 -60.118 -76.189 1.00 17.53 62 ASP D N 1
ATOM 12359 C CA . ASP D 1 82 ? -7.646 -58.712 -76.201 1.00 20.01 62 ASP D CA 1
ATOM 12360 C C . ASP D 1 82 ? -7.343 -58.022 -74.867 1.00 19.09 62 ASP D C 1
ATOM 12361 O O . ASP D 1 82 ? -8.217 -57.426 -74.243 1.00 20.16 62 ASP D O 1
ATOM 12366 N N . ILE D 1 83 ? -6.091 -58.127 -74.440 1.00 17.60 63 ILE D N 1
ATOM 12367 C CA . ILE D 1 83 ? -5.597 -57.376 -73.298 1.00 17.35 63 ILE D CA 1
ATOM 12368 C C . ILE D 1 83 ? -4.381 -56.571 -73.767 1.00 17.47 63 ILE D C 1
ATOM 12369 O O . ILE D 1 83 ? -3.246 -57.048 -73.670 1.00 17.07 63 ILE D O 1
ATOM 12374 N N . PRO D 1 84 ? -4.609 -55.337 -74.262 1.00 17.59 64 PRO D N 1
ATOM 12375 C CA . PRO D 1 84 ? -3.512 -54.497 -74.760 1.00 17.60 64 PRO D CA 1
ATOM 12376 C C . PRO D 1 84 ? -2.303 -54.340 -73.823 1.00 17.23 64 PRO D C 1
ATOM 12377 O O . PRO D 1 84 ? -1.178 -54.306 -74.303 1.00 15.49 64 PRO D O 1
ATOM 12381 N N . GLU D 1 85 ? -2.533 -54.257 -72.508 1.00 17.30 65 GLU D N 1
ATOM 12382 C CA . GLU D 1 85 ? -1.436 -54.043 -71.537 1.00 18.49 65 GLU D CA 1
ATOM 12383 C C . GLU D 1 85 ? -0.375 -55.135 -71.552 1.00 16.38 65 GLU D C 1
ATOM 12384 O O . GLU D 1 85 ? 0.776 -54.867 -71.252 1.00 16.11 65 GLU D O 1
ATOM 12390 N N . ILE D 1 86 ? -0.758 -56.362 -71.895 1.00 14.85 66 ILE D N 1
ATOM 12391 C CA . ILE D 1 86 ? 0.220 -57.435 -71.986 1.00 14.32 66 ILE D CA 1
ATOM 12392 C C . ILE D 1 86 ? 1.303 -57.110 -73.033 1.00 14.36 66 ILE D C 1
ATOM 12393 O O . ILE D 1 86 ? 2.491 -57.374 -72.795 1.00 14.90 66 ILE D O 1
ATOM 12398 N N . ALA D 1 87 ? 0.912 -56.530 -74.164 1.00 14.25 67 ALA D N 1
ATOM 12399 C CA . ALA D 1 87 ? 1.870 -56.234 -75.243 1.00 14.87 67 ALA D CA 1
ATOM 12400 C C . ALA D 1 87 ? 2.893 -55.162 -74.852 1.00 15.64 67 ALA D C 1
ATOM 12401 O O . ALA D 1 87 ? 3.990 -55.134 -75.413 1.00 15.45 67 ALA D O 1
ATOM 12403 N N . TYR D 1 88 ? 2.551 -54.297 -73.891 1.00 16.22 68 TYR D N 1
ATOM 12404 C CA . TYR D 1 88 ? 3.517 -53.303 -73.383 1.00 17.01 68 TYR D CA 1
ATOM 12405 C C . TYR D 1 88 ? 4.778 -53.979 -72.838 1.00 17.03 68 TYR D C 1
ATOM 12406 O O . TYR D 1 88 ? 5.888 -53.481 -73.051 1.00 17.88 68 TYR D O 1
ATOM 12415 N N . LEU D 1 89 ? 4.614 -55.163 -72.250 1.00 15.24 69 LEU D N 1
ATOM 12416 C CA . LEU D 1 89 ? 5.742 -55.898 -71.689 1.00 15.36 69 LEU D CA 1
ATOM 12417 C C . LEU D 1 89 ? 6.748 -56.439 -72.715 1.00 15.26 69 LEU D C 1
ATOM 12418 O O . LEU D 1 89 ? 7.813 -56.871 -72.301 1.00 14.90 69 LEU D O 1
ATOM 12423 N N . SER D 1 90 ? 6.428 -56.382 -74.018 1.00 15.39 70 SER D N 1
ATOM 12424 C CA . SER D 1 90 ? 7.301 -56.878 -75.087 1.00 16.36 70 SER D CA 1
ATOM 12425 C C . SER D 1 90 ? 8.329 -55.880 -75.626 1.00 17.12 70 SER D C 1
ATOM 12426 O O . SER D 1 90 ? 9.241 -56.294 -76.325 1.00 18.46 70 SER D O 1
ATOM 12429 N N . HIS D 1 91 ? 8.158 -54.586 -75.380 1.00 16.54 71 HIS D N 1
ATOM 12430 C CA . HIS D 1 91 ? 9.073 -53.578 -75.917 1.00 16.61 71 HIS D CA 1
ATOM 12431 C C . HIS D 1 91 ? 9.580 -52.673 -74.769 1.00 16.34 71 HIS D C 1
ATOM 12432 O O . HIS D 1 91 ? 8.767 -52.187 -73.975 1.00 15.23 71 HIS D O 1
ATOM 12439 N N . PRO D 1 92 ? 10.906 -52.434 -74.686 1.00 15.47 72 PRO D N 1
ATOM 12440 C CA . PRO D 1 92 ? 11.466 -51.608 -73.599 1.00 15.76 72 PRO D CA 1
ATOM 12441 C C . PRO D 1 92 ? 10.904 -50.170 -73.528 1.00 16.53 72 PRO D C 1
ATOM 12442 O O . PRO D 1 92 ? 10.686 -49.657 -72.429 1.00 15.82 72 PRO D O 1
ATOM 12446 N N . ASP D 1 93 ? 10.667 -49.530 -74.675 1.00 17.05 73 ASP D N 1
ATOM 12447 C CA . ASP D 1 93 ? 10.011 -48.211 -74.701 1.00 18.41 73 ASP D CA 1
ATOM 12448 C C . ASP D 1 93 ? 8.600 -48.211 -74.103 1.00 17.12 73 ASP D C 1
ATOM 12449 O O . ASP D 1 93 ? 8.226 -47.276 -73.403 1.00 15.88 73 ASP D O 1
ATOM 12454 N N . LYS D 1 94 ? 7.828 -49.260 -74.359 1.00 16.60 74 LYS D N 1
ATOM 12455 C CA . LYS D 1 94 ? 6.504 -49.394 -73.738 1.00 17.11 74 LYS D CA 1
ATOM 12456 C C . LYS D 1 94 ? 6.569 -49.721 -72.240 1.00 15.07 74 LYS D C 1
ATOM 12457 O O . LYS D 1 94 ? 5.734 -49.241 -71.457 1.00 14.73 74 LYS D O 1
ATOM 12463 N N . ILE D 1 95 ? 7.525 -50.564 -71.856 1.00 13.84 75 ILE D N 1
ATOM 12464 C CA . ILE D 1 95 ? 7.797 -50.858 -70.442 1.00 12.84 75 ILE D CA 1
ATOM 12465 C C . ILE D 1 95 ? 8.117 -49.558 -69.710 1.00 12.93 75 ILE D C 1
ATOM 12466 O O . ILE D 1 95 ? 7.493 -49.247 -68.689 1.00 11.75 75 ILE D O 1
ATOM 12471 N N . ILE D 1 96 ? 9.051 -48.785 -70.252 1.00 12.95 76 ILE D N 1
ATOM 12472 C CA . ILE D 1 96 ? 9.438 -47.508 -69.634 1.00 14.28 76 ILE D CA 1
ATOM 12473 C C . ILE D 1 96 ? 8.222 -46.594 -69.498 1.00 14.50 76 ILE D C 1
ATOM 12474 O O . ILE D 1 96 ? 7.991 -45.993 -68.439 1.00 14.16 76 ILE D O 1
ATOM 12479 N N . GLN D 1 97 ? 7.439 -46.505 -70.567 1.00 14.81 77 GLN D N 1
ATOM 12480 C CA . GLN D 1 97 ? 6.291 -45.613 -70.604 1.00 16.54 77 GLN D CA 1
ATOM 12481 C C . GLN D 1 97 ? 5.166 -46.016 -69.638 1.00 15.96 77 GLN D C 1
ATOM 12482 O O . GLN D 1 97 ? 4.581 -45.155 -68.976 1.00 15.23 77 GLN D O 1
ATOM 12488 N N . HIS D 1 98 ? 4.846 -47.309 -69.598 1.00 15.12 78 HIS D N 1
ATOM 12489 C CA . HIS D 1 98 ? 3.667 -47.815 -68.894 1.00 15.25 78 HIS D CA 1
ATOM 12490 C C . HIS D 1 98 ? 3.937 -48.480 -67.555 1.00 14.69 78 HIS D C 1
ATOM 12491 O O . HIS D 1 98 ? 3.100 -48.408 -66.661 1.00 14.25 78 HIS D O 1
ATOM 12498 N N . VAL D 1 99 ? 5.061 -49.182 -67.428 1.00 13.48 79 VAL D N 1
ATOM 12499 C CA . VAL D 1 99 ? 5.380 -49.875 -66.190 1.00 13.10 79 VAL D CA 1
ATOM 12500 C C . VAL D 1 99 ? 6.176 -48.944 -65.271 1.00 12.93 79 VAL D C 1
ATOM 12501 O O . VAL D 1 99 ? 5.859 -48.821 -64.094 1.00 13.35 79 VAL D O 1
ATOM 12505 N N . GLY D 1 100 ? 7.182 -48.283 -65.826 1.00 11.91 80 GLY D N 1
ATOM 12506 C CA . GLY D 1 100 ? 7.993 -47.302 -65.091 1.00 11.58 80 GLY D CA 1
ATOM 12507 C C . GLY D 1 100 ? 9.418 -47.246 -65.621 1.00 11.24 80 GLY D C 1
ATOM 12508 O O . GLY D 1 100 ? 9.922 -48.204 -66.229 1.00 10.43 80 GLY D O 1
ATOM 12509 N N . SER D 1 101 ? 10.075 -46.114 -65.398 1.00 10.62 81 SER D N 1
ATOM 12510 C CA . SER D 1 101 ? 11.399 -45.889 -65.954 1.00 10.42 81 SER D CA 1
ATOM 12511 C C . SER D 1 101 ? 12.473 -46.786 -65.324 1.00 10.41 81 SER D C 1
ATOM 12512 O O . SER D 1 101 ? 13.521 -46.971 -65.927 1.00 10.64 81 SER D O 1
ATOM 12515 N N . SER D 1 102 ? 12.211 -47.361 -64.147 1.00 9.89 82 SER D N 1
ATOM 12516 C CA . SER D 1 102 ? 13.142 -48.330 -63.544 1.00 9.99 82 SER D CA 1
ATOM 12517 C C . SER D 1 102 ? 12.894 -49.800 -63.946 1.00 9.74 82 SER D C 1
ATOM 12518 O O . SER D 1 102 ? 13.614 -50.677 -63.488 1.00 9.22 82 SER D O 1
ATOM 12521 N N . ALA D 1 103 ? 11.896 -50.059 -64.794 1.00 9.80 83 ALA D N 1
ATOM 12522 C CA . ALA D 1 103 ? 11.393 -51.417 -64.994 1.00 10.21 83 ALA D CA 1
ATOM 12523 C C . ALA D 1 103 ? 12.182 -52.264 -66.008 1.00 10.48 83 ALA D C 1
ATOM 12524 O O . ALA D 1 103 ? 11.932 -53.476 -66.120 1.00 10.48 83 ALA D O 1
ATOM 12526 N N . CYS D 1 104 ? 13.089 -51.642 -66.763 1.00 10.78 84 CYS D N 1
ATOM 12527 C CA . CYS D 1 104 ? 13.936 -52.406 -67.676 1.00 11.57 84 CYS D CA 1
ATOM 12528 C C . CYS D 1 104 ? 15.197 -51.664 -68.114 1.00 11.69 84 CYS D C 1
ATOM 12529 O O . CYS D 1 104 ? 15.291 -50.426 -68.005 1.00 12.17 84 CYS D O 1
ATOM 12532 N N . GLY D 1 105 ? 16.178 -52.459 -68.540 1.00 11.17 85 GLY D N 1
ATOM 12533 C CA . GLY D 1 105 ? 17.238 -52.012 -69.401 1.00 11.38 85 GLY D CA 1
ATOM 12534 C C . GLY D 1 105 ? 16.906 -52.400 -70.831 1.00 11.93 85 GLY D C 1
ATOM 12535 O O . GLY D 1 105 ? 15.816 -52.935 -71.113 1.00 11.06 85 GLY D O 1
ATOM 12536 N N . ILE D 1 106 ? 17.861 -52.148 -71.724 1.00 12.50 86 ILE D N 1
ATOM 12537 C CA . ILE D 1 106 ? 17.714 -52.452 -73.142 1.00 14.15 86 ILE D CA 1
ATOM 12538 C C . ILE D 1 106 ? 18.662 -53.574 -73.539 1.00 14.86 86 ILE D C 1
ATOM 12539 O O . ILE D 1 106 ? 19.723 -53.757 -72.929 1.00 14.13 86 ILE D O 1
ATOM 12544 N N . LYS D 1 107 ? 18.274 -54.329 -74.556 1.00 15.66 87 LYS D N 1
ATOM 12545 C CA . LYS D 1 107 ? 19.209 -55.206 -75.229 1.00 17.02 87 LYS D CA 1
ATOM 12546 C C . LYS D 1 107 ? 19.023 -55.112 -76.736 1.00 16.35 87 LYS D C 1
ATOM 12547 O O . LYS D 1 107 ? 17.909 -55.160 -77.245 1.00 15.16 87 LYS D O 1
ATOM 12553 N N . LEU D 1 108 ? 20.146 -54.972 -77.417 1.00 17.06 88 LEU D N 1
ATOM 12554 C CA . LEU D 1 108 ? 20.199 -54.881 -78.857 1.00 17.80 88 LEU D CA 1
ATOM 12555 C C . LEU D 1 108 ? 20.747 -56.163 -79.472 1.00 17.29 88 LEU D C 1
ATOM 12556 O O . LEU D 1 108 ? 20.971 -56.221 -80.674 1.00 17.55 88 LEU D O 1
ATOM 12561 N N . GLY D 1 109 ? 20.942 -57.190 -78.647 1.00 16.31 89 GLY D N 1
ATOM 12562 C CA . GLY D 1 109 ? 21.452 -58.470 -79.102 1.00 16.63 89 GLY D CA 1
ATOM 12563 C C . GLY D 1 109 ? 21.915 -59.288 -77.923 1.00 16.24 89 GLY D C 1
ATOM 12564 O O . GLY D 1 109 ? 21.878 -58.824 -76.795 1.00 15.62 89 GLY D O 1
ATOM 12565 N N . PHE D 1 110 ? 22.313 -60.523 -78.203 1.00 16.72 90 PHE D N 1
ATOM 12566 C CA . PHE D 1 110 ? 23.044 -61.381 -77.289 1.00 17.00 90 PHE D CA 1
ATOM 12567 C C . PHE D 1 110 ? 24.498 -61.278 -77.713 1.00 16.73 90 PHE D C 1
ATOM 12568 O O . PHE D 1 110 ? 24.789 -61.335 -78.905 1.00 17.90 90 PHE D O 1
ATOM 12576 N N . SER D 1 111 ? 25.414 -61.109 -76.768 1.00 14.93 91 SER D N 1
ATOM 12577 C CA . SER D 1 111 ? 26.849 -61.095 -77.092 1.00 13.82 91 SER D CA 1
ATOM 12578 C C . SER D 1 111 ? 27.560 -62.145 -76.269 1.00 13.13 91 SER D C 1
ATOM 12579 O O . SER D 1 111 ? 27.141 -62.473 -75.149 1.00 12.26 91 SER D O 1
ATOM 12582 N N . PHE D 1 112 ? 28.621 -62.708 -76.842 1.00 12.48 92 PHE D N 1
ATOM 12583 C CA . PHE D 1 112 ? 29.351 -63.800 -76.214 1.00 12.69 92 PHE D CA 1
ATOM 12584 C C . PHE D 1 112 ? 30.828 -63.513 -76.325 1.00 12.69 92 PHE D C 1
ATOM 12585 O O . PHE D 1 112 ? 31.334 -63.308 -77.440 1.00 13.42 92 PHE D O 1
ATOM 12593 N N . ALA D 1 113 ? 31.510 -63.454 -75.185 1.00 12.37 93 ALA D N 1
ATOM 12594 C CA . ALA D 1 113 ? 32.951 -63.207 -75.138 1.00 12.36 93 ALA D CA 1
ATOM 12595 C C . ALA D 1 113 ? 33.610 -64.392 -74.465 1.00 12.70 93 ALA D C 1
ATOM 12596 O O . ALA D 1 113 ? 33.208 -64.791 -73.371 1.00 12.84 93 ALA D O 1
ATOM 12598 N N . TRP D 1 114 ? 34.610 -64.971 -75.133 1.00 12.89 94 TRP D N 1
ATOM 12599 C CA . TRP D 1 114 ? 35.253 -66.205 -74.693 1.00 13.26 94 TRP D CA 1
ATOM 12600 C C . TRP D 1 114 ? 36.571 -65.933 -73.967 1.00 13.16 94 TRP D C 1
ATOM 12601 O O . TRP D 1 114 ? 37.304 -64.983 -74.291 1.00 13.50 94 TRP D O 1
ATOM 12612 N N . HIS D 1 115 ? 36.849 -66.758 -72.965 1.00 12.74 95 HIS D N 1
ATOM 12613 C CA . HIS D 1 115 ? 38.050 -66.646 -72.146 1.00 13.04 95 HIS D CA 1
ATOM 12614 C C . HIS D 1 115 ? 38.625 -68.001 -71.864 1.00 13.20 95 HIS D C 1
ATOM 12615 O O . HIS D 1 115 ? 37.924 -69.019 -71.986 1.00 12.48 95 HIS D O 1
ATOM 12622 N N . GLN D 1 116 ? 39.891 -68.008 -71.464 1.00 14.40 96 GLN D N 1
ATOM 12623 C CA . GLN D 1 116 ? 40.507 -69.224 -70.959 1.00 16.40 96 GLN D CA 1
ATOM 12624 C C . GLN D 1 116 ? 41.436 -68.947 -69.804 1.00 16.78 96 GLN D C 1
ATOM 12625 O O . GLN D 1 116 ? 42.068 -67.885 -69.709 1.00 15.89 96 GLN D O 1
ATOM 12631 N N . GLU D 1 117 ? 41.555 -69.952 -68.959 1.00 17.01 97 GLU D N 1
ATOM 12632 C CA . GLU D 1 117 ? 42.476 -69.914 -67.848 1.00 19.25 97 GLU D CA 1
ATOM 12633 C C . GLU D 1 117 ? 43.927 -69.803 -68.355 1.00 17.69 97 GLU D C 1
ATOM 12634 O O . GLU D 1 117 ? 44.286 -70.350 -69.403 1.00 16.86 97 GLU D O 1
ATOM 12640 N N . ASN D 1 118 ? 44.729 -69.025 -67.635 1.00 16.82 98 ASN D N 1
ATOM 12641 C CA . ASN D 1 118 ? 46.162 -68.872 -67.918 1.00 16.75 98 ASN D CA 1
ATOM 12642 C C . ASN D 1 118 ? 46.548 -68.276 -69.274 1.00 16.68 98 ASN D C 1
ATOM 12643 O O . ASN D 1 118 ? 47.634 -68.540 -69.791 1.00 16.53 98 ASN D O 1
ATOM 12648 N N . ALA D 1 119 ? 45.670 -67.445 -69.826 1.00 16.71 99 ALA D N 1
ATOM 12649 C CA . ALA D 1 119 ? 45.965 -66.688 -71.025 1.00 17.41 99 ALA D CA 1
ATOM 12650 C C . ALA D 1 119 ? 45.198 -65.379 -71.013 1.00 17.48 99 ALA D C 1
ATOM 12651 O O . ALA D 1 119 ? 44.088 -65.326 -70.468 1.00 16.77 99 ALA D O 1
ATOM 12653 N N . PRO D 1 120 ? 45.764 -64.322 -71.628 1.00 18.78 100 PRO D N 1
ATOM 12654 C CA . PRO D 1 120 ? 44.974 -63.091 -71.686 1.00 18.67 100 PRO D CA 1
ATOM 12655 C C . PRO D 1 120 ? 43.763 -63.261 -72.600 1.00 17.65 100 PRO D C 1
ATOM 12656 O O . PRO D 1 120 ? 43.808 -64.035 -73.564 1.00 16.79 100 PRO D O 1
ATOM 12660 N N . SER D 1 121 ? 42.674 -62.571 -72.272 1.00 16.43 101 SER D N 1
ATOM 12661 C CA . SER D 1 121 ? 41.466 -62.600 -73.095 1.00 16.07 101 SER D CA 1
ATOM 12662 C C . SER D 1 121 ? 41.601 -61.677 -74.280 1.00 16.83 101 SER D C 1
ATOM 12663 O O . SER D 1 121 ? 42.103 -60.558 -74.139 1.00 18.35 101 SER D O 1
ATOM 12666 N N . SER D 1 122 ? 41.138 -62.138 -75.439 1.00 16.73 102 SER D N 1
ATOM 12667 C CA . SER D 1 122 ? 41.168 -61.357 -76.663 1.00 16.61 102 SER D CA 1
ATOM 12668 C C . SER D 1 122 ? 39.782 -60.803 -76.942 1.00 16.24 102 SER D C 1
ATOM 12669 O O . SER D 1 122 ? 38.831 -61.575 -76.995 1.00 15.92 102 SER D O 1
ATOM 12672 N N . PRO D 1 123 ? 39.671 -59.479 -77.178 1.00 16.99 103 PRO D N 1
ATOM 12673 C CA . PRO D 1 123 ? 38.446 -58.871 -77.715 1.00 17.23 103 PRO D CA 1
ATOM 12674 C C . PRO D 1 123 ? 38.022 -59.309 -79.125 1.00 17.10 103 PRO D C 1
ATOM 12675 O O . PRO D 1 123 ? 36.965 -58.891 -79.568 1.00 17.41 103 PRO D O 1
ATOM 12679 N N . ASP D 1 124 ? 38.840 -60.085 -79.840 1.00 16.60 104 ASP D N 1
ATOM 12680 C CA . ASP D 1 124 ? 38.417 -60.710 -81.110 1.00 16.77 104 ASP D CA 1
ATOM 12681 C C . ASP D 1 124 ? 37.687 -62.036 -80.932 1.00 15.93 104 ASP D C 1
ATOM 12682 O O . ASP D 1 124 ? 37.128 -62.569 -81.903 1.00 15.96 104 ASP D O 1
ATOM 12687 N N . HIS D 1 125 ? 37.679 -62.561 -79.711 1.00 14.63 105 HIS D N 1
ATOM 12688 C CA . HIS D 1 125 ? 36.950 -63.792 -79.378 1.00 14.96 105 HIS D CA 1
ATOM 12689 C C . HIS D 1 125 ? 35.541 -63.441 -78.888 1.00 14.78 105 HIS D C 1
ATOM 12690 O O . HIS D 1 125 ? 35.146 -63.804 -77.780 1.00 14.48 105 HIS D O 1
ATOM 12697 N N . LEU D 1 126 ? 34.804 -62.769 -79.770 1.00 16.40 106 LEU D N 1
ATOM 12698 C CA . LEU D 1 126 ? 33.471 -62.232 -79.529 1.00 17.55 106 LEU D CA 1
ATOM 12699 C C . LEU D 1 126 ? 32.586 -62.614 -80.695 1.00 16.48 106 LEU D C 1
ATOM 12700 O O . LEU D 1 126 ? 33.007 -62.500 -81.856 1.00 16.36 106 LEU D O 1
ATOM 12705 N N . VAL D 1 127 ? 31.347 -62.997 -80.397 1.00 15.11 107 VAL D N 1
ATOM 12706 C CA . VAL D 1 127 ? 30.278 -62.979 -81.395 1.00 14.49 107 VAL D CA 1
ATOM 12707 C C . VAL D 1 127 ? 29.075 -62.244 -80.814 1.00 14.91 107 VAL D C 1
ATOM 12708 O O . VAL D 1 127 ? 28.780 -62.381 -79.631 1.00 14.48 107 VAL D O 1
ATOM 12712 N N . ALA D 1 128 ? 28.394 -61.464 -81.640 1.00 15.46 108 ALA D N 1
ATOM 12713 C CA . ALA D 1 128 ? 27.207 -60.720 -81.194 1.00 15.71 108 ALA D CA 1
ATOM 12714 C C . ALA D 1 128 ? 26.289 -60.454 -82.372 1.00 16.04 108 ALA D C 1
ATOM 12715 O O . ALA D 1 128 ? 26.483 -59.476 -83.084 1.00 17.02 108 ALA D O 1
ATOM 12717 N N . PRO D 1 129 ? 25.293 -61.331 -82.594 1.00 16.17 109 PRO D N 1
ATOM 12718 C CA . PRO D 1 129 ? 24.319 -61.097 -83.671 1.00 16.39 109 PRO D CA 1
ATOM 12719 C C . PRO D 1 129 ? 23.294 -60.051 -83.236 1.00 17.45 109 PRO D C 1
ATOM 12720 O O . PRO D 1 129 ? 22.567 -60.309 -82.270 1.00 18.29 109 PRO D O 1
ATOM 12724 N N . PRO D 1 130 ? 23.256 -58.870 -83.891 1.00 18.21 110 PRO D N 1
ATOM 12725 C CA . PRO D 1 130 ? 22.323 -57.827 -83.425 1.00 19.05 110 PRO D CA 1
ATOM 12726 C C . PRO D 1 130 ? 20.875 -57.997 -83.843 1.00 19.83 110 PRO D C 1
ATOM 12727 O O . PRO D 1 130 ? 20.571 -58.628 -84.850 1.00 17.79 110 PRO D O 1
ATOM 12731 N N . LEU D 1 131 ? 19.982 -57.419 -83.043 1.00 20.94 111 LEU D N 1
ATOM 12732 C CA . LEU D 1 131 ? 18.555 -57.362 -83.366 1.00 22.96 111 LEU D CA 1
ATOM 12733 C C . LEU D 1 131 ? 18.250 -56.144 -84.246 1.00 23.76 111 LEU D C 1
ATOM 12734 O O . LEU D 1 131 ? 18.999 -55.185 -84.245 1.00 24.24 111 LEU D O 1
ATOM 12739 N N . LYS D 1 132 ? 17.142 -56.178 -84.975 1.00 26.86 112 LYS D N 1
ATOM 12740 C CA . LYS D 1 132 ? 16.617 -54.974 -85.642 1.00 30.16 112 LYS D CA 1
ATOM 12741 C C . LYS D 1 132 ? 15.832 -54.144 -84.639 1.00 28.24 112 LYS D C 1
ATOM 12742 O O . LYS D 1 132 ? 16.012 -52.933 -84.550 1.00 29.12 112 LYS D O 1
ATOM 12748 N N . VAL D 1 133 ? 14.965 -54.819 -83.889 1.00 25.44 113 VAL D N 1
ATOM 12749 C CA . VAL D 1 133 ? 14.086 -54.185 -82.914 1.00 24.09 113 VAL D CA 1
ATOM 12750 C C . VAL D 1 133 ? 14.619 -54.454 -81.496 1.00 21.75 113 VAL D C 1
ATOM 12751 O O . VAL D 1 133 ? 14.854 -55.604 -81.152 1.00 19.65 113 VAL D O 1
ATOM 12755 N N . PRO D 1 134 ? 14.790 -53.392 -80.666 1.00 20.15 114 PRO D N 1
ATOM 12756 C CA . PRO D 1 134 ? 15.328 -53.568 -79.314 1.00 18.58 114 PRO D CA 1
ATOM 12757 C C . PRO D 1 134 ? 14.412 -54.382 -78.441 1.00 16.66 114 PRO D C 1
ATOM 12758 O O . PRO D 1 134 ? 13.198 -54.356 -78.608 1.00 15.99 114 PRO D O 1
ATOM 12762 N N . GLU D 1 135 ? 15.014 -55.092 -77.509 1.00 15.33 115 GLU D N 1
ATOM 12763 C CA . GLU D 1 135 ? 14.288 -55.870 -76.531 1.00 15.57 115 GLU D CA 1
ATOM 12764 C C . GLU D 1 135 ? 14.673 -55.434 -75.118 1.00 14.23 115 GLU D C 1
ATOM 12765 O O . GLU D 1 135 ? 15.497 -54.534 -74.949 1.00 13.46 115 GLU D O 1
ATOM 12771 N N . ALA D 1 136 ? 14.038 -56.045 -74.115 1.00 13.61 116 ALA D N 1
ATOM 12772 C CA . ALA D 1 136 ? 14.180 -55.601 -72.725 1.00 12.83 116 ALA D CA 1
ATOM 12773 C C . ALA D 1 136 ? 15.057 -56.522 -71.885 1.00 12.34 116 ALA D C 1
ATOM 12774 O O . ALA D 1 136 ? 15.109 -57.748 -72.104 1.00 11.39 116 ALA D O 1
ATOM 12776 N N . HIS D 1 137 ? 15.757 -55.907 -70.930 1.00 11.34 117 HIS D N 1
ATOM 12777 C CA . HIS D 1 137 ? 16.251 -56.596 -69.752 1.00 11.12 117 HIS D CA 1
ATOM 12778 C C . HIS D 1 137 ? 15.253 -56.320 -68.645 1.00 10.93 117 HIS D C 1
ATOM 12779 O O . HIS D 1 137 ? 15.158 -55.190 -68.159 1.00 11.41 117 HIS D O 1
ATOM 12786 N N . LEU D 1 138 ? 14.505 -57.343 -68.278 1.00 10.40 118 LEU D N 1
ATOM 12787 C CA . LEU D 1 138 ? 13.343 -57.191 -67.418 1.00 10.50 118 LEU D CA 1
ATOM 12788 C C . LEU D 1 138 ? 13.717 -57.064 -65.936 1.00 10.31 118 LEU D C 1
ATOM 12789 O O . LEU D 1 138 ? 14.317 -57.976 -65.362 1.00 10.38 118 LEU D O 1
ATOM 12794 N N . PHE D 1 139 ? 13.346 -55.950 -65.307 1.00 9.89 119 PHE D N 1
ATOM 12795 C CA . PHE D 1 139 ? 13.565 -55.793 -63.857 1.00 9.79 119 PHE D CA 1
ATOM 12796 C C . PHE D 1 139 ? 12.329 -56.385 -63.206 1.00 9.42 119 PHE D C 1
ATOM 12797 O O . PHE D 1 139 ? 11.289 -55.731 -63.078 1.00 9.07 119 PHE D O 1
ATOM 12805 N N . ARG D 1 140 ? 12.447 -57.660 -62.845 1.00 9.72 120 ARG D N 1
ATOM 12806 C CA . ARG D 1 140 ? 11.276 -58.498 -62.615 1.00 10.25 120 ARG D CA 1
ATOM 12807 C C . ARG D 1 140 ? 10.391 -58.056 -61.454 1.00 10.46 120 ARG D C 1
ATOM 12808 O O . ARG D 1 140 ? 9.182 -58.220 -61.526 1.00 10.57 120 ARG D O 1
ATOM 12816 N N . GLN D 1 141 ? 10.962 -57.476 -60.393 1.00 10.48 121 GLN D N 1
ATOM 12817 C CA . GLN D 1 141 ? 10.127 -56.946 -59.315 1.00 10.67 121 GLN D CA 1
ATOM 12818 C C . GLN D 1 141 ? 9.058 -55.967 -59.814 1.00 10.50 121 GLN D C 1
ATOM 12819 O O . GLN D 1 141 ? 7.939 -55.971 -59.295 1.00 10.82 121 GLN D O 1
ATOM 12825 N N . ASP D 1 142 ? 9.393 -55.145 -60.810 1.00 10.48 122 ASP D N 1
ATOM 12826 C CA . ASP D 1 142 ? 8.470 -54.136 -61.314 1.00 10.30 122 ASP D CA 1
ATOM 12827 C C . ASP D 1 142 ? 7.560 -54.725 -62.396 1.00 10.29 122 ASP D C 1
ATOM 12828 O O . ASP D 1 142 ? 6.359 -54.495 -62.391 1.00 10.04 122 ASP D O 1
ATOM 12833 N N . ILE D 1 143 ? 8.150 -55.480 -63.316 1.00 10.23 123 ILE D N 1
ATOM 12834 C CA . ILE D 1 143 ? 7.403 -56.164 -64.370 1.00 10.52 123 ILE D CA 1
ATOM 12835 C C . ILE D 1 143 ? 6.335 -57.084 -63.794 1.00 10.74 123 ILE D C 1
ATOM 12836 O O . ILE D 1 143 ? 5.189 -57.038 -64.219 1.00 10.47 123 ILE D O 1
ATOM 12841 N N . ASP D 1 144 ? 6.720 -57.944 -62.853 1.00 11.44 124 ASP D N 1
ATOM 12842 C CA . ASP D 1 144 ? 5.773 -58.931 -62.325 1.00 12.11 124 ASP D CA 1
ATOM 12843 C C . ASP D 1 144 ? 4.659 -58.276 -61.501 1.00 12.00 124 ASP D C 1
ATOM 12844 O O . ASP D 1 144 ? 3.533 -58.737 -61.520 1.00 12.04 124 ASP D O 1
ATOM 12849 N N . TYR D 1 145 ? 4.966 -57.195 -60.807 1.00 11.64 125 TYR D N 1
ATOM 12850 C CA . TYR D 1 145 ? 3.930 -56.509 -60.035 1.00 11.95 125 TYR D CA 1
ATOM 12851 C C . TYR D 1 145 ? 2.911 -55.898 -61.007 1.00 11.39 125 TYR D C 1
ATOM 12852 O O . TYR D 1 145 ? 1.690 -56.044 -60.820 1.00 11.07 125 TYR D O 1
ATOM 12861 N N . PHE D 1 146 ? 3.417 -55.281 -62.068 1.00 10.95 126 PHE D N 1
ATOM 12862 C CA . PHE D 1 146 ? 2.581 -54.721 -63.124 1.00 11.34 126 PHE D CA 1
ATOM 12863 C C . PHE D 1 146 ? 1.715 -55.815 -63.748 1.00 11.33 126 PHE D C 1
ATOM 12864 O O . PHE D 1 146 ? 0.535 -55.602 -63.992 1.00 11.71 126 PHE D O 1
ATOM 12872 N N . ALA D 1 147 ? 2.300 -56.986 -63.991 1.00 11.46 127 ALA D N 1
ATOM 12873 C CA . ALA D 1 147 ? 1.524 -58.123 -64.511 1.00 11.43 127 ALA D CA 1
ATOM 12874 C C . ALA D 1 147 ? 0.393 -58.546 -63.550 1.00 11.46 127 ALA D C 1
ATOM 12875 O O . ALA D 1 147 ? -0.755 -58.801 -63.967 1.00 11.28 127 ALA D O 1
ATOM 12877 N N . LEU D 1 148 ? 0.696 -58.617 -62.263 1.00 11.43 128 LEU D N 1
ATOM 12878 C CA . LEU D 1 148 ? -0.346 -58.901 -61.280 1.00 11.88 128 LEU D CA 1
ATOM 12879 C C . LEU D 1 148 ? -1.487 -57.868 -61.304 1.00 11.39 128 LEU D C 1
ATOM 12880 O O . LEU D 1 148 ? -2.657 -58.230 -61.231 1.00 11.79 128 LEU D O 1
ATOM 12885 N N . MET D 1 149 ? -1.145 -56.600 -61.454 1.00 11.27 129 MET D N 1
ATOM 12886 C CA . MET D 1 149 ? -2.146 -55.554 -61.559 1.00 11.43 129 MET D CA 1
ATOM 12887 C C . MET D 1 149 ? -3.059 -55.758 -62.777 1.00 11.41 129 MET D C 1
ATOM 12888 O O . MET D 1 149 ? -4.268 -55.520 -62.679 1.00 11.17 129 MET D O 1
ATOM 12893 N N . ILE D 1 150 ? -2.509 -56.246 -63.891 1.00 10.97 130 ILE D N 1
ATOM 12894 C CA . ILE D 1 150 ? -3.345 -56.614 -65.052 1.00 11.22 130 ILE D CA 1
ATOM 12895 C C . ILE D 1 150 ? -4.395 -57.642 -64.607 1.00 11.27 130 ILE D C 1
ATOM 12896 O O . ILE D 1 150 ? -5.579 -57.477 -64.904 1.00 11.84 130 ILE D O 1
ATOM 12901 N N . ALA D 1 151 ? -3.967 -58.687 -63.901 1.00 11.17 131 ALA D N 1
ATOM 12902 C CA . ALA D 1 151 ? -4.873 -59.747 -63.460 1.00 11.39 131 ALA D CA 1
ATOM 12903 C C . ALA D 1 151 ? -5.947 -59.216 -62.508 1.00 11.54 131 ALA D C 1
ATOM 12904 O O . ALA D 1 151 ? -7.137 -59.501 -62.693 1.00 11.60 131 ALA D O 1
ATOM 12906 N N . LEU D 1 152 ? -5.521 -58.409 -61.540 1.00 11.55 132 LEU D N 1
ATOM 12907 C CA . LEU D 1 152 ? -6.433 -57.784 -60.584 1.00 12.35 132 LEU D CA 1
ATOM 12908 C C . LEU D 1 152 ? -7.455 -56.864 -61.243 1.00 13.03 132 LEU D C 1
ATOM 12909 O O . LEU D 1 152 ? -8.638 -56.884 -60.878 1.00 14.14 132 LEU D O 1
ATOM 12914 N N . LYS D 1 153 ? -7.022 -56.091 -62.222 1.00 13.85 133 LYS D N 1
ATOM 12915 C CA . LYS D 1 153 ? -7.939 -55.180 -62.911 1.00 14.44 133 LYS D CA 1
ATOM 12916 C C . LYS D 1 153 ? -8.970 -55.944 -63.767 1.00 15.44 133 LYS D C 1
ATOM 12917 O O . LYS D 1 153 ? -10.064 -55.430 -64.017 1.00 15.95 133 LYS D O 1
ATOM 12923 N N . HIS D 1 154 ? -8.634 -57.166 -64.181 1.00 14.84 134 HIS D N 1
ATOM 12924 C CA . HIS D 1 154 ? -9.576 -58.024 -64.897 1.00 15.67 134 HIS D CA 1
ATOM 12925 C C . HIS D 1 154 ? -10.438 -58.929 -64.023 1.00 15.83 134 HIS D C 1
ATOM 12926 O O . HIS D 1 154 ? -11.205 -59.721 -64.561 1.00 17.06 134 HIS D O 1
ATOM 12933 N N . GLY D 1 155 ? -10.343 -58.819 -62.696 1.00 15.27 135 GLY D N 1
ATOM 12934 C CA . GLY D 1 155 ? -11.234 -59.552 -61.798 1.00 15.14 135 GLY D CA 1
ATOM 12935 C C . GLY D 1 155 ? -10.680 -60.781 -61.101 1.00 15.29 135 GLY D C 1
ATOM 12936 O O . GLY D 1 155 ? -11.376 -61.387 -60.287 1.00 15.72 135 GLY D O 1
ATOM 12937 N N . ALA D 1 156 ? -9.434 -61.155 -61.383 1.00 15.36 136 ALA D N 1
ATOM 12938 C CA . ALA D 1 156 ? -8.809 -62.250 -60.654 1.00 16.25 136 ALA D CA 1
ATOM 12939 C C . ALA D 1 156 ? -8.656 -61.856 -59.202 1.00 16.89 136 ALA D C 1
ATOM 12940 O O . ALA D 1 156 ? -8.343 -60.713 -58.916 1.00 17.98 136 ALA D O 1
ATOM 12942 N N . GLU D 1 157 ? -8.909 -62.783 -58.293 1.00 17.95 137 GLU D N 1
ATOM 12943 C CA . GLU D 1 157 ? -8.609 -62.559 -56.884 1.00 19.44 137 GLU D CA 1
ATOM 12944 C C . GLU D 1 157 ? -7.206 -63.056 -56.579 1.00 18.86 137 GLU D C 1
ATOM 12945 O O . GLU D 1 157 ? -6.716 -63.975 -57.231 1.00 16.39 137 GLU D O 1
ATOM 12951 N N . SER D 1 158 ? -6.568 -62.432 -55.595 1.00 18.73 138 SER D N 1
ATOM 12952 C CA . SER D 1 158 ? -5.201 -62.742 -55.233 1.00 19.72 138 SER D CA 1
ATOM 12953 C C . SER D 1 158 ? -5.045 -62.746 -53.720 1.00 20.94 138 SER D C 1
ATOM 12954 O O . SER D 1 158 ? -5.445 -61.777 -53.052 1.00 20.92 138 SER D O 1
ATOM 12957 N N . ARG D 1 159 ? -4.476 -63.825 -53.184 1.00 20.60 139 ARG D N 1
ATOM 12958 C CA . ARG D 1 159 ? -4.123 -63.906 -51.776 1.00 21.43 139 ARG D CA 1
ATOM 12959 C C . ARG D 1 159 ? -2.644 -64.160 -51.686 1.00 22.57 139 ARG D C 1
ATOM 12960 O O . ARG D 1 159 ? -2.149 -65.157 -52.208 1.00 21.99 139 ARG D O 1
ATOM 12968 N N . GLN D 1 160 ? -1.945 -63.233 -51.049 1.00 22.97 140 GLN D N 1
ATOM 12969 C CA . GLN D 1 160 ? -0.505 -63.307 -50.876 1.00 24.48 140 GLN D CA 1
ATOM 12970 C C . GLN D 1 160 ? -0.223 -63.767 -49.476 1.00 24.96 140 GLN D C 1
ATOM 12971 O O . GLN D 1 160 ? -1.105 -63.742 -48.598 1.00 25.02 140 GLN D O 1
ATOM 12977 N N . ASN D 1 161 ? 1.020 -64.158 -49.243 1.00 25.94 141 ASN D N 1
ATOM 12978 C CA . ASN D 1 161 ? 1.452 -64.460 -47.897 1.00 29.51 141 ASN D CA 1
ATOM 12979 C C . ASN D 1 161 ? 0.736 -65.677 -47.284 1.00 30.00 141 ASN D C 1
ATOM 12980 O O . ASN D 1 161 ? 0.612 -65.769 -46.062 1.00 29.75 141 ASN D O 1
ATOM 12985 N N . ILE D 1 162 ? 0.271 -66.609 -48.115 1.00 29.44 142 ILE D N 1
ATOM 12986 C CA . ILE D 1 162 ? -0.540 -67.732 -47.613 1.00 31.08 142 ILE D CA 1
ATOM 12987 C C . ILE D 1 162 ? 0.322 -68.975 -47.505 1.00 30.66 142 ILE D C 1
ATOM 12988 O O . ILE D 1 162 ? 1.418 -69.015 -48.035 1.00 32.17 142 ILE D O 1
ATOM 12993 N N . LYS D 1 163 ? -0.174 -69.983 -46.806 1.00 31.00 143 LYS D N 1
ATOM 12994 C CA . LYS D 1 163 ? 0.491 -71.277 -46.755 1.00 33.69 143 LYS D CA 1
ATOM 12995 C C . LYS D 1 163 ? -0.537 -72.337 -47.109 1.00 32.36 143 LYS D C 1
ATOM 12996 O O . LYS D 1 163 ? -1.598 -72.410 -46.492 1.00 32.57 143 LYS D O 1
ATOM 13002 N N . ILE D 1 164 ? -0.220 -73.139 -48.115 1.00 31.34 144 ILE D N 1
ATOM 13003 C CA . ILE D 1 164 ? -1.061 -74.255 -48.515 1.00 32.50 144 ILE D CA 1
ATOM 13004 C C . ILE D 1 164 ? -0.710 -75.446 -47.619 1.00 34.77 144 ILE D C 1
ATOM 13005 O O . ILE D 1 164 ? 0.441 -75.885 -47.605 1.00 32.88 144 ILE D O 1
ATOM 13010 N N . GLU D 1 165 ? -1.703 -75.944 -46.877 1.00 37.12 145 GLU D N 1
ATOM 13011 C CA . GLU D 1 165 ? -1.543 -77.126 -46.013 1.00 40.58 145 GLU D CA 1
ATOM 13012 C C . GLU D 1 165 ? -1.661 -78.415 -46.835 1.00 39.33 145 GLU D C 1
ATOM 13013 O O . GLU D 1 165 ? -0.848 -79.328 -46.666 1.00 41.64 145 GLU D O 1
ATOM 13019 N N . SER D 1 166 ? -2.656 -78.487 -47.727 1.00 34.97 146 SER D N 1
ATOM 13020 C CA . SER D 1 166 ? -2.779 -79.623 -48.660 1.00 33.57 146 SER D CA 1
ATOM 13021 C C . SER D 1 166 ? -3.643 -79.325 -49.888 1.00 30.19 146 SER D C 1
ATOM 13022 O O . SER D 1 166 ? -4.408 -78.364 -49.902 1.00 30.21 146 SER D O 1
ATOM 13025 N N . ILE D 1 167 ? -3.492 -80.166 -50.909 1.00 28.66 147 ILE D N 1
ATOM 13026 C CA . ILE D 1 167 ? -4.258 -80.085 -52.155 1.00 27.84 147 ILE D CA 1
ATOM 13027 C C . ILE D 1 167 ? -4.863 -81.461 -52.402 1.00 28.16 147 ILE D C 1
ATOM 13028 O O . ILE D 1 167 ? -4.139 -82.452 -52.412 1.00 28.12 147 ILE D O 1
ATOM 13033 N N . SER D 1 168 ? -6.181 -81.511 -52.598 1.00 28.40 148 SER D N 1
ATOM 13034 C CA . SER D 1 168 ? -6.887 -82.743 -52.942 1.00 28.71 148 SER D CA 1
ATOM 13035 C C . SER D 1 168 ? -7.438 -82.625 -54.357 1.00 26.66 148 SER D C 1
ATOM 13036 O O . SER D 1 168 ? -8.164 -81.689 -54.649 1.00 24.73 148 SER D O 1
ATOM 13039 N N . LEU D 1 169 ? -7.067 -83.565 -55.222 1.00 25.63 149 LEU D N 1
ATOM 13040 C CA . LEU D 1 169 ? -7.581 -83.653 -56.588 1.00 26.72 149 LEU D CA 1
ATOM 13041 C C . LEU D 1 169 ? -8.606 -84.790 -56.660 1.00 27.37 149 LEU D C 1
ATOM 13042 O O . LEU D 1 169 ? -8.264 -85.955 -56.460 1.00 25.59 149 LEU D O 1
ATOM 13047 N N . ASN D 1 170 ? -9.855 -84.433 -56.942 1.00 28.22 150 ASN D N 1
ATOM 13048 C CA . ASN D 1 170 ? -10.986 -85.360 -56.929 1.00 30.07 150 ASN D CA 1
ATOM 13049 C C . ASN D 1 170 ? -11.635 -85.378 -58.295 1.00 29.09 150 ASN D C 1
ATOM 13050 O O . ASN D 1 170 ? -11.366 -84.514 -59.131 1.00 27.44 150 ASN D O 1
ATOM 13055 N N . ASP D 1 171 ? -12.516 -86.346 -58.522 1.00 29.10 151 ASP D N 1
ATOM 13056 C CA . ASP D 1 171 ? -13.254 -86.408 -59.786 1.00 30.37 151 ASP D CA 1
ATOM 13057 C C . ASP D 1 171 ? -14.195 -85.217 -60.001 1.00 29.14 151 ASP D C 1
ATOM 13058 O O . ASP D 1 171 ? -14.529 -84.913 -61.142 1.00 28.45 151 ASP D O 1
ATOM 13063 N N . ASP D 1 172 ? -14.622 -84.558 -58.923 1.00 28.71 152 ASP D N 1
ATOM 13064 C CA . ASP D 1 172 ? -15.534 -83.408 -59.027 1.00 31.31 152 ASP D CA 1
ATOM 13065 C C . ASP D 1 172 ? -14.865 -82.034 -58.821 1.00 29.72 152 ASP D C 1
ATOM 13066 O O . ASP D 1 172 ? -15.544 -81.004 -58.896 1.00 29.57 152 ASP D O 1
ATOM 13071 N N . GLY D 1 173 ? -13.552 -82.015 -58.591 1.00 27.00 153 GLY D N 1
ATOM 13072 C CA . GLY D 1 173 ? -12.822 -80.761 -58.469 1.00 26.39 153 GLY D CA 1
ATOM 13073 C C . GLY D 1 173 ? -11.550 -80.858 -57.654 1.00 25.60 153 GLY D C 1
ATOM 13074 O O . GLY D 1 173 ? -11.023 -81.949 -57.402 1.00 24.86 153 GLY D O 1
ATOM 13075 N N . VAL D 1 174 ? -11.066 -79.689 -57.247 1.00 23.81 154 VAL D N 1
ATOM 13076 C CA . VAL D 1 174 ? -9.836 -79.547 -56.466 1.00 23.83 154 VAL D CA 1
ATOM 13077 C C . VAL D 1 174 ? -10.200 -78.830 -55.183 1.00 24.22 154 VAL D C 1
ATOM 13078 O O . VAL D 1 174 ? -11.025 -77.930 -55.206 1.00 23.80 154 VAL D O 1
ATOM 13082 N N . GLU D 1 175 ? -9.584 -79.228 -54.074 1.00 25.84 155 GLU D N 1
ATOM 13083 C CA . GLU D 1 175 ? -9.761 -78.534 -52.805 1.00 27.67 155 GLU D CA 1
ATOM 13084 C C . GLU D 1 175 ? -8.400 -78.188 -52.226 1.00 26.24 155 GLU D C 1
ATOM 13085 O O . GLU D 1 175 ? -7.531 -79.055 -52.108 1.00 26.36 155 GLU D O 1
ATOM 13091 N N . VAL D 1 176 ? -8.224 -76.928 -51.849 1.00 25.66 156 VAL D N 1
ATOM 13092 C CA . VAL D 1 176 ? -6.951 -76.448 -51.307 1.00 25.76 156 VAL D CA 1
ATOM 13093 C C . VAL D 1 176 ? -7.171 -75.992 -49.874 1.00 26.33 156 VAL D C 1
ATOM 13094 O O . VAL D 1 176 ? -7.914 -75.044 -49.630 1.00 26.88 156 VAL D O 1
ATOM 13098 N N . ALA D 1 177 ? -6.525 -76.675 -48.935 1.00 28.44 157 ALA D N 1
ATOM 13099 C CA . ALA D 1 177 ? -6.557 -76.278 -47.530 1.00 29.83 157 ALA D CA 1
ATOM 13100 C C . ALA D 1 177 ? -5.471 -75.228 -47.277 1.00 29.94 157 ALA D C 1
ATOM 13101 O O . ALA D 1 177 ? -4.351 -75.366 -47.759 1.00 30.14 157 ALA D O 1
ATOM 13103 N N . LEU D 1 178 ? -5.829 -74.182 -46.535 1.00 31.83 158 LEU D N 1
ATOM 13104 C CA . LEU D 1 178 ? -4.942 -73.070 -46.215 1.00 34.98 158 LEU D CA 1
ATOM 13105 C C . LEU D 1 178 ? -4.802 -72.903 -44.703 1.00 38.43 158 LEU D C 1
ATOM 13106 O O . LEU D 1 178 ? -5.762 -73.121 -43.968 1.00 41.56 158 LEU D O 1
ATOM 13111 N N . SER D 1 179 ? -3.619 -72.494 -44.246 1.00 42.11 159 SER D N 1
ATOM 13112 C CA . SER D 1 179 ? -3.415 -72.105 -42.843 1.00 45.58 159 SER D CA 1
ATOM 13113 C C . SER D 1 179 ? -4.210 -70.843 -42.518 1.00 48.26 159 SER D C 1
ATOM 13114 O O . SER D 1 179 ? -4.209 -69.898 -43.302 1.00 50.02 159 SER D O 1
ATOM 13117 N N . ASN D 1 180 ? -4.892 -70.840 -41.374 1.00 51.64 160 ASN D N 1
ATOM 13118 C CA . ASN D 1 180 ? -5.669 -69.676 -40.903 1.00 54.29 160 ASN D CA 1
ATOM 13119 C C . ASN D 1 180 ? -6.775 -69.203 -41.847 1.00 53.87 160 ASN D C 1
ATOM 13120 O O . ASN D 1 180 ? -7.097 -68.008 -41.877 1.00 56.89 160 ASN D O 1
ATOM 13125 N N . ALA D 1 181 ? -7.353 -70.122 -42.618 1.00 48.97 161 ALA D N 1
ATOM 13126 C CA . ALA D 1 181 ? -8.512 -69.795 -43.451 1.00 45.37 161 ALA D CA 1
ATOM 13127 C C . ALA D 1 181 ? -9.264 -71.053 -43.839 1.00 41.91 161 ALA D C 1
ATOM 13128 O O . ALA D 1 181 ? -8.733 -72.157 -43.745 1.00 42.69 161 ALA D O 1
ATOM 13130 N N . ALA D 1 182 ? -10.507 -70.866 -44.268 1.00 39.97 162 ALA D N 1
ATOM 13131 C CA . ALA D 1 182 ? -11.324 -71.954 -44.794 1.00 39.48 162 ALA D CA 1
ATOM 13132 C C . ALA D 1 182 ? -10.693 -72.478 -46.086 1.00 39.52 162 ALA D C 1
ATOM 13133 O O . ALA D 1 182 ? -9.997 -71.726 -46.786 1.00 39.51 162 ALA D O 1
ATOM 13135 N N . PRO D 1 183 ? -10.926 -73.764 -46.407 1.00 36.72 163 PRO D N 1
ATOM 13136 C CA . PRO D 1 183 ? -10.385 -74.273 -47.660 1.00 34.74 163 PRO D CA 1
ATOM 13137 C C . PRO D 1 183 ? -11.083 -73.629 -48.849 1.00 32.40 163 PRO D C 1
ATOM 13138 O O . PRO D 1 183 ? -12.185 -73.091 -48.705 1.00 31.50 163 PRO D O 1
ATOM 13142 N N . VAL D 1 184 ? -10.429 -73.671 -50.005 1.00 29.44 164 VAL D N 1
ATOM 13143 C CA . VAL D 1 184 ? -11.000 -73.135 -51.233 1.00 27.33 164 VAL D CA 1
ATOM 13144 C C . VAL D 1 184 ? -11.117 -74.268 -52.241 1.00 27.23 164 VAL D C 1
ATOM 13145 O O . VAL D 1 184 ? -10.348 -75.221 -52.198 1.00 27.84 164 VAL D O 1
ATOM 13149 N N . LYS D 1 185 ? -12.075 -74.134 -53.151 1.00 27.00 165 LYS D N 1
ATOM 13150 C CA . LYS D 1 185 ? -12.430 -75.180 -54.097 1.00 26.59 165 LYS D CA 1
ATOM 13151 C C . LYS D 1 185 ? -12.455 -74.609 -55.507 1.00 23.46 165 LYS D C 1
ATOM 13152 O O . LYS D 1 185 ? -12.849 -73.464 -55.715 1.00 21.96 165 LYS D O 1
ATOM 13158 N N . ALA D 1 186 ? -12.016 -75.407 -56.469 1.00 20.93 166 ALA D N 1
ATOM 13159 C CA . ALA D 1 186 ? -12.065 -75.017 -57.869 1.00 19.42 166 ALA D CA 1
ATOM 13160 C C . ALA D 1 186 ? -12.230 -76.235 -58.760 1.00 19.14 166 ALA D C 1
ATOM 13161 O O . ALA D 1 186 ? -12.077 -77.376 -58.311 1.00 19.14 166 ALA D O 1
ATOM 13163 N N . ALA D 1 187 ? -12.523 -75.985 -60.029 1.00 17.80 167 ALA D N 1
ATOM 13164 C CA . ALA D 1 187 ? -12.572 -77.045 -61.024 1.00 18.11 167 ALA D CA 1
ATOM 13165 C C . ALA D 1 187 ? -11.179 -77.495 -61.483 1.00 17.90 167 ALA D C 1
ATOM 13166 O O . ALA D 1 187 ? -11.040 -78.609 -61.980 1.00 18.05 167 ALA D O 1
ATOM 13168 N N . PHE D 1 188 ? -10.165 -76.633 -61.341 1.00 16.46 168 PHE D N 1
ATOM 13169 C CA . PHE D 1 188 ? -8.855 -76.862 -61.956 1.00 15.79 168 PHE D CA 1
ATOM 13170 C C . PHE D 1 188 ? -7.788 -76.114 -61.178 1.00 15.55 168 PHE D C 1
ATOM 13171 O O . PHE D 1 188 ? -8.056 -75.043 -60.634 1.00 15.39 168 PHE D O 1
ATOM 13179 N N . ILE D 1 189 ? -6.579 -76.672 -61.138 1.00 14.71 169 ILE D N 1
ATOM 13180 C CA . ILE D 1 189 ? -5.462 -75.991 -60.514 1.00 14.64 169 ILE D CA 1
ATOM 13181 C C . ILE D 1 189 ? -4.271 -75.889 -61.463 1.00 14.54 169 ILE D C 1
ATOM 13182 O O . ILE D 1 189 ? -3.920 -76.855 -62.141 1.00 14.06 169 ILE D O 1
ATOM 13187 N N . ILE D 1 190 ? -3.668 -74.700 -61.514 1.00 14.39 170 ILE D N 1
ATOM 13188 C CA . ILE D 1 190 ? -2.501 -74.434 -62.355 1.00 14.01 170 ILE D CA 1
ATOM 13189 C C . ILE D 1 190 ? -1.330 -74.073 -61.453 1.00 14.84 170 ILE D C 1
ATOM 13190 O O . ILE D 1 190 ? -1.432 -73.140 -60.651 1.00 14.01 170 ILE D O 1
ATOM 13195 N N . ASP D 1 191 ? -0.221 -74.798 -61.600 1.00 15.35 171 ASP D N 1
ATOM 13196 C CA . ASP D 1 191 ? 0.980 -74.528 -60.802 1.00 16.71 171 ASP D CA 1
ATOM 13197 C C . ASP D 1 191 ? 1.902 -73.609 -61.587 1.00 16.41 171 ASP D C 1
ATOM 13198 O O . ASP D 1 191 ? 2.600 -74.046 -62.479 1.00 16.12 171 ASP D O 1
ATOM 13203 N N . ALA D 1 192 ? 1.882 -72.325 -61.236 1.00 16.66 172 ALA D N 1
ATOM 13204 C CA . ALA D 1 192 ? 2.676 -71.292 -61.912 1.00 17.20 172 ALA D CA 1
ATOM 13205 C C . ALA D 1 192 ? 3.866 -70.875 -61.045 1.00 18.59 172 ALA D C 1
ATOM 13206 O O . ALA D 1 192 ? 4.475 -69.851 -61.305 1.00 20.83 172 ALA D O 1
ATOM 13208 N N . ALA D 1 193 ? 4.196 -71.660 -60.027 1.00 19.71 173 ALA D N 1
ATOM 13209 C CA . ALA D 1 193 ? 5.249 -71.299 -59.075 1.00 21.23 173 ALA D CA 1
ATOM 13210 C C . ALA D 1 193 ? 6.635 -71.511 -59.678 1.00 23.25 173 ALA D C 1
ATOM 13211 O O . ALA D 1 193 ? 6.809 -72.375 -60.546 1.00 24.35 173 ALA D O 1
ATOM 13213 N N . GLY D 1 196 ? 9.190 -74.134 -57.111 1.00 45.97 176 GLY D N 1
ATOM 13214 C CA . GLY D 1 196 ? 8.648 -75.254 -56.343 1.00 45.42 176 GLY D CA 1
ATOM 13215 C C . GLY D 1 196 ? 7.371 -74.887 -55.607 1.00 45.94 176 GLY D C 1
ATOM 13216 O O . GLY D 1 196 ? 7.176 -73.720 -55.232 1.00 48.46 176 GLY D O 1
ATOM 13217 N N . SER D 1 197 ? 6.488 -75.868 -55.416 1.00 42.93 177 SER D N 1
ATOM 13218 C CA . SER D 1 197 ? 5.238 -75.653 -54.673 1.00 40.81 177 SER D CA 1
ATOM 13219 C C . SER D 1 197 ? 4.726 -76.955 -54.083 1.00 39.42 177 SER D C 1
ATOM 13220 O O . SER D 1 197 ? 5.180 -78.024 -54.486 1.00 40.60 177 SER D O 1
ATOM 13223 N N . PRO D 1 198 ? 3.752 -76.871 -53.153 1.00 40.08 178 PRO D N 1
ATOM 13224 C CA . PRO D 1 198 ? 3.108 -78.082 -52.622 1.00 39.57 178 PRO D CA 1
ATOM 13225 C C . PRO D 1 198 ? 2.541 -79.029 -53.685 1.00 38.91 178 PRO D C 1
ATOM 13226 O O . PRO D 1 198 ? 2.620 -80.233 -53.497 1.00 37.66 178 PRO D O 1
ATOM 13230 N N . LEU D 1 199 ? 1.995 -78.503 -54.786 1.00 37.05 179 LEU D N 1
ATOM 13231 C CA . LEU D 1 199 ? 1.427 -79.370 -55.825 1.00 34.41 179 LEU D CA 1
ATOM 13232 C C . LEU D 1 199 ? 2.485 -80.230 -56.528 1.00 32.00 179 LEU D C 1
ATOM 13233 O O . LEU D 1 199 ? 2.303 -81.441 -56.673 1.00 29.27 179 LEU D O 1
ATOM 13238 N N . SER D 1 200 ? 3.580 -79.605 -56.960 1.00 32.94 180 SER D N 1
ATOM 13239 C CA . SER D 1 200 ? 4.685 -80.325 -57.617 1.00 32.97 180 SER D CA 1
ATOM 13240 C C . SER D 1 200 ? 5.345 -81.359 -56.702 1.00 32.80 180 SER D C 1
ATOM 13241 O O . SER D 1 200 ? 5.650 -82.462 -57.139 1.00 30.30 180 SER D O 1
ATOM 13244 N N . ARG D 1 201 ? 5.565 -80.997 -55.440 1.00 33.28 181 ARG D N 1
ATOM 13245 C CA . ARG D 1 201 ? 6.135 -81.926 -54.452 1.00 34.61 181 ARG D CA 1
ATOM 13246 C C . ARG D 1 201 ? 5.206 -83.101 -54.184 1.00 33.16 181 ARG D C 1
ATOM 13247 O O . ARG D 1 201 ? 5.638 -84.247 -54.126 1.00 33.05 181 ARG D O 1
ATOM 13255 N N . GLN D 1 202 ? 3.925 -82.813 -54.026 1.00 31.83 182 GLN D N 1
ATOM 13256 C CA . GLN D 1 202 ? 2.946 -83.873 -53.749 1.00 32.48 182 GLN D CA 1
ATOM 13257 C C . GLN D 1 202 ? 2.759 -84.845 -54.929 1.00 29.07 182 GLN D C 1
ATOM 13258 O O . GLN D 1 202 ? 2.612 -86.039 -54.710 1.00 27.33 182 GLN D O 1
ATOM 13264 N N . LEU D 1 203 ? 2.785 -84.343 -56.165 1.00 27.19 183 LEU D N 1
ATOM 13265 C CA . LEU D 1 203 ? 2.631 -85.200 -57.360 1.00 26.25 183 LEU D CA 1
ATOM 13266 C C . LEU D 1 203 ? 3.839 -86.105 -57.654 1.00 25.19 183 LEU D C 1
ATOM 13267 O O . LEU D 1 203 ? 3.680 -87.157 -58.262 1.00 24.80 183 LEU D O 1
ATOM 13272 N N . GLY D 1 204 ? 5.040 -85.699 -57.249 1.00 24.07 184 GLY D N 1
ATOM 13273 C CA . GLY D 1 204 ? 6.220 -86.554 -57.385 1.00 23.38 184 GLY D CA 1
ATOM 13274 C C . GLY D 1 204 ? 6.617 -86.838 -58.822 1.00 23.21 184 GLY D C 1
ATOM 13275 O O . GLY D 1 204 ? 7.130 -87.911 -59.117 1.00 22.31 184 GLY D O 1
ATOM 13276 N N . LEU D 1 205 ? 6.399 -85.880 -59.720 1.00 21.67 185 LEU D N 1
ATOM 13277 C CA . LEU D 1 205 ? 6.658 -86.093 -61.139 1.00 21.84 185 LEU D CA 1
ATOM 13278 C C . LEU D 1 205 ? 8.038 -85.614 -61.555 1.00 21.65 185 LEU D C 1
ATOM 13279 O O . LEU D 1 205 ? 8.470 -85.893 -62.661 1.00 21.27 185 LEU D O 1
ATOM 13284 N N . ARG D 1 206 ? 8.728 -84.911 -60.673 1.00 22.45 186 ARG D N 1
ATOM 13285 C CA . ARG D 1 206 ? 9.990 -84.291 -61.037 1.00 24.25 186 ARG D CA 1
ATOM 13286 C C . ARG D 1 206 ? 11.172 -85.251 -60.921 1.00 24.04 186 ARG D C 1
ATOM 13287 O O . ARG D 1 206 ? 11.192 -86.115 -60.037 1.00 23.63 186 ARG D O 1
ATOM 13295 N N . THR D 1 207 ? 12.162 -85.073 -61.796 1.00 23.32 187 THR D N 1
ATOM 13296 C CA . THR D 1 207 ? 13.367 -85.922 -61.810 1.00 23.75 187 THR D CA 1
ATOM 13297 C C . THR D 1 207 ? 14.539 -85.206 -62.493 1.00 23.49 187 THR D C 1
ATOM 13298 O O . THR D 1 207 ? 14.332 -84.284 -63.286 1.00 21.99 187 THR D O 1
ATOM 13302 N N . THR D 1 208 ? 15.758 -85.634 -62.167 1.00 23.19 188 THR D N 1
ATOM 13303 C CA . THR D 1 208 ? 16.961 -85.251 -62.916 1.00 22.90 188 THR D CA 1
ATOM 13304 C C . THR D 1 208 ? 17.437 -86.362 -63.859 1.00 23.57 188 THR D C 1
ATOM 13305 O O . THR D 1 208 ? 18.365 -86.159 -64.641 1.00 22.14 188 THR D O 1
ATOM 13309 N N . GLU D 1 209 ? 16.792 -87.528 -63.810 1.00 23.64 189 GLU D N 1
ATOM 13310 C CA . GLU D 1 209 ? 17.176 -88.644 -64.657 1.00 24.94 189 GLU D CA 1
ATOM 13311 C C . GLU D 1 209 ? 17.112 -88.316 -66.149 1.00 23.11 189 GLU D C 1
ATOM 13312 O O . GLU D 1 209 ? 16.145 -87.738 -66.628 1.00 22.79 189 GLU D O 1
ATOM 13318 N N . GLY D 1 210 ? 18.168 -88.668 -66.874 1.00 22.62 190 GLY D N 1
ATOM 13319 C CA . GLY D 1 210 ? 18.230 -88.440 -68.316 1.00 22.71 190 GLY D CA 1
ATOM 13320 C C . GLY D 1 210 ? 18.650 -87.051 -68.782 1.00 22.49 190 GLY D C 1
ATOM 13321 O O . GLY D 1 210 ? 18.849 -86.861 -69.983 1.00 24.10 190 GLY D O 1
ATOM 13322 N N . LEU D 1 211 ? 18.821 -86.087 -67.872 1.00 20.29 191 LEU D N 1
ATOM 13323 C CA . LEU D 1 211 ? 19.253 -84.734 -68.275 1.00 19.47 191 LEU D CA 1
ATOM 13324 C C . LEU D 1 211 ? 20.748 -84.696 -68.595 1.00 18.23 191 LEU D C 1
ATOM 13325 O O . LEU D 1 211 ? 21.552 -85.182 -67.817 1.00 18.27 191 LEU D O 1
ATOM 13330 N N . ALA D 1 212 ? 21.096 -84.136 -69.750 1.00 17.72 192 ALA D N 1
ATOM 13331 C CA . ALA D 1 212 ? 22.488 -83.936 -70.153 1.00 17.09 192 ALA D CA 1
ATOM 13332 C C . ALA D 1 212 ? 23.143 -82.762 -69.421 1.00 17.15 192 ALA D C 1
ATOM 13333 O O . ALA D 1 212 ? 24.363 -82.732 -69.276 1.00 17.75 192 ALA D O 1
ATOM 13335 N N . THR D 1 213 ? 22.333 -81.804 -68.960 1.00 15.87 193 THR D N 1
ATOM 13336 C CA . THR D 1 213 ? 22.831 -80.584 -68.328 1.00 15.63 193 THR D CA 1
ATOM 13337 C C . THR D 1 213 ? 22.794 -80.724 -66.810 1.00 15.83 193 THR D C 1
ATOM 13338 O O . THR D 1 213 ? 21.739 -81.030 -66.229 1.00 15.91 193 THR D O 1
ATOM 13342 N N . ASP D 1 214 ? 23.941 -80.478 -66.179 1.00 15.45 194 ASP D N 1
ATOM 13343 C CA . ASP D 1 214 ? 24.108 -80.576 -64.734 1.00 16.35 194 ASP D CA 1
ATOM 13344 C C . ASP D 1 214 ? 24.867 -79.314 -64.307 1.00 15.91 194 ASP D C 1
ATOM 13345 O O . ASP D 1 214 ? 26.095 -79.288 -64.336 1.00 16.10 194 ASP D O 1
ATOM 13350 N N . THR D 1 215 ? 24.120 -78.269 -63.946 1.00 14.96 195 THR D N 1
ATOM 13351 C CA . THR D 1 215 ? 24.688 -76.952 -63.673 1.00 14.68 195 THR D CA 1
ATOM 13352 C C . THR D 1 215 ? 24.167 -76.346 -62.375 1.00 14.38 195 THR D C 1
ATOM 13353 O O . THR D 1 215 ? 23.104 -76.714 -61.879 1.00 14.17 195 THR D O 1
ATOM 13357 N N . CYS D 1 216 ? 24.971 -75.446 -61.820 1.00 14.52 196 CYS D N 1
ATOM 13358 C CA . CYS D 1 216 ? 24.616 -74.656 -60.655 1.00 14.68 196 CYS D CA 1
ATOM 13359 C C . CYS D 1 216 ? 24.627 -73.185 -61.065 1.00 14.22 196 CYS D C 1
ATOM 13360 O O . CYS D 1 216 ? 25.124 -72.840 -62.128 1.00 13.21 196 CYS D O 1
ATOM 13363 N N . SER D 1 217 ? 24.069 -72.327 -60.216 1.00 14.23 197 SER D N 1
ATOM 13364 C CA . SER D 1 217 ? 24.011 -70.889 -60.502 1.00 13.85 197 SER D CA 1
ATOM 13365 C C . SER D 1 217 ? 24.173 -70.068 -59.227 1.00 13.91 197 SER D C 1
ATOM 13366 O O . SER D 1 217 ? 23.627 -70.431 -58.161 1.00 13.49 197 SER D O 1
ATOM 13369 N N . PHE D 1 218 ? 24.922 -68.976 -59.350 1.00 13.15 198 PHE D N 1
ATOM 13370 C CA . PHE D 1 218 ? 25.064 -67.967 -58.320 1.00 13.34 198 PHE D CA 1
ATOM 13371 C C . PHE D 1 218 ? 24.582 -66.665 -58.956 1.00 12.66 198 PHE D C 1
ATOM 13372 O O . PHE D 1 218 ? 25.082 -66.304 -60.003 1.00 12.17 198 PHE D O 1
ATOM 13380 N N . PHE D 1 219 ? 23.642 -65.954 -58.345 1.00 12.32 199 PHE D N 1
ATOM 13381 C CA . PHE D 1 219 ? 23.160 -64.720 -58.953 1.00 12.40 199 PHE D CA 1
ATOM 13382 C C . PHE D 1 219 ? 22.823 -63.640 -57.935 1.00 12.52 199 PHE D C 1
ATOM 13383 O O . PHE D 1 219 ? 22.500 -63.919 -56.763 1.00 12.16 199 PHE D O 1
ATOM 13391 N N . THR D 1 220 ? 22.919 -62.406 -58.407 1.00 12.05 200 THR D N 1
ATOM 13392 C CA . THR D 1 220 ? 22.655 -61.232 -57.585 1.00 12.23 200 THR D CA 1
ATOM 13393 C C . THR D 1 220 ? 22.441 -60.021 -58.476 1.00 11.90 200 THR D C 1
ATOM 13394 O O . THR D 1 220 ? 22.513 -60.138 -59.704 1.00 12.36 200 THR D O 1
ATOM 13398 N N . HIS D 1 221 ? 22.166 -58.870 -57.859 1.00 11.71 201 HIS D N 1
ATOM 13399 C CA . HIS D 1 221 ? 22.158 -57.583 -58.556 1.00 11.72 201 HIS D CA 1
ATOM 13400 C C . HIS D 1 221 ? 23.241 -56.675 -57.934 1.00 12.06 201 HIS D C 1
ATOM 13401 O O . HIS D 1 221 ? 23.425 -56.675 -56.711 1.00 12.55 201 HIS D O 1
ATOM 13408 N N . MET D 1 222 ? 23.953 -55.920 -58.772 1.00 11.53 202 MET D N 1
ATOM 13409 C CA . MET D 1 222 ? 25.045 -55.057 -58.331 1.00 12.39 202 MET D CA 1
ATOM 13410 C C . MET D 1 222 ? 24.916 -53.623 -58.830 1.00 12.24 202 MET D C 1
ATOM 13411 O O . MET D 1 222 ? 24.278 -53.350 -59.846 1.00 12.46 202 MET D O 1
ATOM 13416 N N . LEU D 1 223 ? 25.549 -52.727 -58.088 1.00 12.59 203 LEU D N 1
ATOM 13417 C CA . LEU D 1 223 ? 25.725 -51.330 -58.451 1.00 13.37 203 LEU D CA 1
ATOM 13418 C C . LEU D 1 223 ? 27.135 -51.129 -58.936 1.00 13.60 203 LEU D C 1
ATOM 13419 O O . LEU D 1 223 ? 28.043 -51.822 -58.468 1.00 12.97 203 LEU D O 1
ATOM 13424 N N . ASN D 1 224 ? 27.318 -50.118 -59.778 1.00 14.18 204 ASN D N 1
ATOM 13425 C CA . ASN D 1 224 ? 28.626 -49.685 -60.246 1.00 14.96 204 ASN D CA 1
ATOM 13426 C C . ASN D 1 224 ? 29.419 -50.760 -60.991 1.00 15.21 204 ASN D C 1
ATOM 13427 O O . ASN D 1 224 ? 30.645 -50.798 -60.916 1.00 14.83 204 ASN D O 1
ATOM 13432 N N . VAL D 1 225 ? 28.702 -51.604 -61.731 1.00 15.20 205 VAL D N 1
ATOM 13433 C CA . VAL D 1 225 ? 29.330 -52.547 -62.641 1.00 15.53 205 VAL D CA 1
ATOM 13434 C C . VAL D 1 225 ? 29.766 -51.731 -63.857 1.00 16.85 205 VAL D C 1
ATOM 13435 O O . VAL D 1 225 ? 28.964 -50.973 -64.415 1.00 17.47 205 VAL D O 1
ATOM 13439 N N . LYS D 1 226 ? 31.033 -51.854 -64.236 1.00 17.30 206 LYS D N 1
ATOM 13440 C CA . LYS D 1 226 ? 31.562 -51.165 -65.417 1.00 18.91 206 LYS D CA 1
ATOM 13441 C C . LYS D 1 226 ? 31.072 -51.823 -66.697 1.00 17.34 206 LYS D C 1
ATOM 13442 O O . LYS D 1 226 ? 30.947 -53.040 -66.760 1.00 17.20 206 LYS D O 1
ATOM 13448 N N . SER D 1 227 ? 30.820 -51.016 -67.722 1.00 16.40 207 SER D N 1
ATOM 13449 C CA . SER D 1 227 ? 30.361 -51.521 -69.008 1.00 15.13 207 SER D CA 1
ATOM 13450 C C . SER D 1 227 ? 31.481 -52.296 -69.677 1.00 14.58 207 SER D C 1
ATOM 13451 O O . SER D 1 227 ? 32.661 -52.042 -69.403 1.00 14.23 207 SER D O 1
ATOM 13454 N N . TYR D 1 228 ? 31.119 -53.209 -70.576 1.00 13.74 208 TYR D N 1
ATOM 13455 C CA . TYR D 1 228 ? 32.132 -53.933 -71.342 1.00 13.51 208 TYR D CA 1
ATOM 13456 C C . TYR D 1 228 ? 33.091 -52.941 -72.011 1.00 13.87 208 TYR D C 1
ATOM 13457 O O . TYR D 1 228 ? 34.316 -53.146 -71.993 1.00 14.01 208 TYR D O 1
ATOM 13466 N N . GLU D 1 229 ? 32.539 -51.870 -72.581 1.00 13.39 209 GLU D N 1
ATOM 13467 C CA . GLU D 1 229 ? 33.344 -50.904 -73.334 1.00 14.58 209 GLU D CA 1
ATOM 13468 C C . GLU D 1 229 ? 34.379 -50.182 -72.465 1.00 15.54 209 GLU D C 1
ATOM 13469 O O . GLU D 1 229 ? 35.510 -49.959 -72.904 1.00 15.73 209 GLU D O 1
ATOM 13475 N N . ASP D 1 230 ? 34.001 -49.841 -71.239 1.00 16.22 210 ASP D N 1
ATOM 13476 C CA . ASP D 1 230 ? 34.916 -49.154 -70.309 1.00 17.74 210 ASP D CA 1
ATOM 13477 C C . ASP D 1 230 ? 35.909 -50.097 -69.645 1.00 17.43 210 ASP D C 1
ATOM 13478 O O . ASP D 1 230 ? 37.030 -49.706 -69.341 1.00 18.34 210 ASP D O 1
ATOM 13483 N N . ALA D 1 231 ? 35.499 -51.327 -69.390 1.00 17.15 211 ALA D N 1
ATOM 13484 C CA . ALA D 1 231 ? 36.303 -52.241 -68.583 1.00 17.37 211 ALA D CA 1
ATOM 13485 C C . ALA D 1 231 ? 37.243 -53.119 -69.415 1.00 17.48 211 ALA D C 1
ATOM 13486 O O . ALA D 1 231 ? 38.352 -53.409 -68.974 1.00 16.91 211 ALA D O 1
ATOM 13488 N N . LEU D 1 232 ? 36.778 -53.567 -70.583 1.00 17.33 212 LEU D N 1
ATOM 13489 C CA . LEU D 1 232 ? 37.486 -54.597 -71.365 1.00 18.02 212 LEU D CA 1
ATOM 13490 C C . LEU D 1 232 ? 37.973 -54.084 -72.713 1.00 17.56 212 LEU D C 1
ATOM 13491 O O . LEU D 1 232 ? 39.164 -54.148 -72.992 1.00 17.36 212 LEU D O 1
ATOM 13496 N N . ALA D 1 233 ? 37.073 -53.584 -73.556 1.00 16.26 213 ALA D N 1
ATOM 13497 C CA . ALA D 1 233 ? 37.478 -53.134 -74.891 1.00 16.09 213 ALA D CA 1
ATOM 13498 C C . ALA D 1 233 ? 36.442 -52.200 -75.503 1.00 15.86 213 ALA D C 1
ATOM 13499 O O . ALA D 1 233 ? 35.259 -52.550 -75.551 1.00 15.10 213 ALA D O 1
ATOM 13501 N N . PRO D 1 234 ? 36.878 -51.020 -75.999 1.00 15.66 214 PRO D N 1
ATOM 13502 C CA . PRO D 1 234 ? 35.913 -50.089 -76.589 1.00 15.68 214 PRO D CA 1
ATOM 13503 C C . PRO D 1 234 ? 35.430 -50.544 -77.956 1.00 15.44 214 PRO D C 1
ATOM 13504 O O . PRO D 1 234 ? 35.977 -51.485 -78.533 1.00 15.61 214 PRO D O 1
ATOM 13508 N N . LEU D 1 235 ? 34.418 -49.872 -78.480 1.00 16.03 215 LEU D N 1
ATOM 13509 C CA . LEU D 1 235 ? 33.871 -50.207 -79.804 1.00 16.52 215 LEU D CA 1
ATOM 13510 C C . LEU D 1 235 ? 34.920 -50.214 -80.904 1.00 16.77 215 LEU D C 1
ATOM 13511 O O . LEU D 1 235 ? 34.836 -51.004 -81.839 1.00 16.55 215 LEU D O 1
ATOM 13516 N N . SER D 1 236 ? 35.896 -49.318 -80.790 1.00 16.59 216 SER D N 1
ATOM 13517 C CA . SER D 1 236 ? 36.968 -49.237 -81.765 1.00 17.10 216 SER D CA 1
ATOM 13518 C C . SER D 1 236 ? 37.838 -50.491 -81.801 1.00 17.13 216 SER D C 1
ATOM 13519 O O . SER D 1 236 ? 38.357 -50.854 -82.866 1.00 17.99 216 SER D O 1
ATOM 13522 N N . ARG D 1 237 ? 38.038 -51.126 -80.642 1.00 16.93 217 ARG D N 1
ATOM 13523 C CA . ARG D 1 237 ? 38.798 -52.384 -80.572 1.00 16.61 217 ARG D CA 1
ATOM 13524 C C . ARG D 1 237 ? 37.974 -53.597 -81.010 1.00 16.56 217 ARG D C 1
ATOM 13525 O O . ARG D 1 237 ? 38.478 -54.460 -81.754 1.00 16.95 217 ARG D O 1
ATOM 13533 N N . THR D 1 238 ? 36.730 -53.702 -80.537 1.00 15.11 218 THR D N 1
ATOM 13534 C CA . THR D 1 238 ? 35.900 -54.869 -80.884 1.00 15.17 218 THR D CA 1
ATOM 13535 C C . THR D 1 238 ? 35.379 -54.888 -82.310 1.00 14.98 218 THR D C 1
ATOM 13536 O O . THR D 1 238 ? 35.185 -55.974 -82.873 1.00 14.18 218 THR D O 1
ATOM 13540 N N . ARG D 1 239 ? 35.139 -53.705 -82.874 1.00 14.92 219 ARG D N 1
ATOM 13541 C CA . ARG D 1 239 ? 34.449 -53.544 -84.163 1.00 16.74 219 ARG D CA 1
ATOM 13542 C C . ARG D 1 239 ? 33.010 -54.072 -84.157 1.00 16.43 219 ARG D C 1
ATOM 13543 O O . ARG D 1 239 ? 32.436 -54.349 -85.215 1.00 15.85 219 ARG D O 1
ATOM 13551 N N . SER D 1 240 ? 32.414 -54.202 -82.968 1.00 16.11 220 SER D N 1
ATOM 13552 C CA . SER D 1 240 ? 31.042 -54.657 -82.849 1.00 16.09 220 SER D CA 1
ATOM 13553 C C . SER D 1 240 ? 30.106 -53.577 -83.399 1.00 16.91 220 SER D C 1
ATOM 13554 O O . SER D 1 240 ? 30.377 -52.387 -83.214 1.00 17.20 220 SER D O 1
ATOM 13557 N N . PRO D 1 241 ? 29.012 -53.971 -84.075 1.00 16.33 221 PRO D N 1
ATOM 13558 C CA . PRO D 1 241 ? 28.028 -52.977 -84.491 1.00 17.09 221 PRO D CA 1
ATOM 13559 C C . PRO D 1 241 ? 27.214 -52.405 -83.325 1.00 17.79 221 PRO D C 1
ATOM 13560 O O . PRO D 1 241 ? 26.620 -51.334 -83.490 1.00 18.16 221 PRO D O 1
ATOM 13564 N N . ILE D 1 242 ? 27.197 -53.099 -82.180 1.00 17.11 222 ILE D N 1
ATOM 13565 C CA . ILE D 1 242 ? 26.491 -52.637 -80.966 1.00 17.36 222 ILE D CA 1
ATOM 13566 C C . ILE D 1 242 ? 27.417 -52.581 -79.755 1.00 17.04 222 ILE D C 1
ATOM 13567 O O . ILE D 1 242 ? 28.372 -53.367 -79.634 1.00 16.77 222 ILE D O 1
ATOM 13572 N N . GLU D 1 243 ? 27.123 -51.655 -78.848 1.00 16.14 223 GLU D N 1
ATOM 13573 C CA . GLU D 1 243 ? 27.741 -51.680 -77.527 1.00 16.04 223 GLU D CA 1
ATOM 13574 C C . GLU D 1 243 ? 27.353 -52.984 -76.818 1.00 15.06 223 GLU D C 1
ATOM 13575 O O . GLU D 1 243 ? 26.156 -53.293 -76.706 1.00 14.82 223 GLU D O 1
ATOM 13581 N N . LEU D 1 244 ? 28.336 -53.717 -76.310 1.00 14.64 224 LEU D N 1
ATOM 13582 C CA . LEU D 1 244 ? 28.040 -54.901 -75.490 1.00 14.85 224 LEU D CA 1
ATOM 13583 C C . LEU D 1 244 ? 27.344 -54.525 -74.180 1.00 13.87 224 LEU D C 1
ATOM 13584 O O . LEU D 1 244 ? 26.595 -55.331 -73.627 1.00 13.20 224 LEU D O 1
ATOM 13589 N N . PHE D 1 245 ? 27.558 -53.290 -73.726 1.00 13.53 225 PHE D N 1
ATOM 13590 C CA . PHE D 1 245 ? 26.787 -52.707 -72.614 1.00 13.67 225 PHE D CA 1
ATOM 13591 C C . PHE D 1 245 ? 25.278 -52.743 -72.887 1.00 13.60 225 PHE D C 1
ATOM 13592 O O . PHE D 1 245 ? 24.487 -52.911 -71.946 1.00 13.34 225 PHE D O 1
ATOM 13600 N N . LYS D 1 246 ? 24.896 -52.608 -74.162 1.00 13.81 226 LYS D N 1
ATOM 13601 C CA . LYS D 1 246 ? 23.508 -52.644 -74.616 1.00 14.70 226 LYS D CA 1
ATOM 13602 C C . LYS D 1 246 ? 23.128 -54.011 -75.199 1.00 13.91 226 LYS D C 1
ATOM 13603 O O . LYS D 1 246 ? 22.413 -54.100 -76.185 1.00 14.38 226 LYS D O 1
ATOM 13609 N N . SER D 1 247 ? 23.598 -55.064 -74.542 1.00 13.03 227 SER D N 1
ATOM 13610 C CA . SER D 1 247 ? 23.347 -56.438 -74.946 1.00 12.67 227 SER D CA 1
ATOM 13611 C C . SER D 1 247 ? 23.244 -57.314 -73.713 1.00 11.90 227 SER D C 1
ATOM 13612 O O . SER D 1 247 ? 23.680 -56.929 -72.628 1.00 11.55 227 SER D O 1
ATOM 13615 N N . THR D 1 248 ? 22.696 -58.509 -73.884 1.00 11.65 228 THR D N 1
ATOM 13616 C CA . THR D 1 248 ? 22.815 -59.551 -72.879 1.00 11.87 228 THR D CA 1
ATOM 13617 C C . THR D 1 248 ? 24.192 -60.179 -73.101 1.00 12.10 228 THR D C 1
ATOM 13618 O O . THR D 1 248 ? 24.410 -60.879 -74.107 1.00 11.36 228 THR D O 1
ATOM 13622 N N . LEU D 1 249 ? 25.118 -59.900 -72.185 1.00 11.93 229 LEU D N 1
ATOM 13623 C CA . LEU D 1 249 ? 26.523 -60.256 -72.356 1.00 11.63 229 LEU D CA 1
ATOM 13624 C C . LEU D 1 249 ? 26.793 -61.560 -71.633 1.00 11.82 229 LEU D C 1
ATOM 13625 O O . LEU D 1 249 ? 26.475 -61.699 -70.443 1.00 10.62 229 LEU D O 1
ATOM 13630 N N . HIS D 1 250 ? 27.350 -62.521 -72.370 1.00 11.43 230 HIS D N 1
ATOM 13631 C CA . HIS D 1 250 ? 27.653 -63.839 -71.846 1.00 12.03 230 HIS D CA 1
ATOM 13632 C C . HIS D 1 250 ? 29.167 -63.993 -71.913 1.00 12.13 230 HIS D C 1
ATOM 13633 O O . HIS D 1 250 ? 29.745 -64.014 -73.001 1.00 12.15 230 HIS D O 1
ATOM 13640 N N . HIS D 1 251 ? 29.811 -64.062 -70.760 1.00 11.88 231 HIS D N 1
ATOM 13641 C CA . HIS D 1 251 ? 31.226 -64.399 -70.697 1.00 12.07 231 HIS D CA 1
ATOM 13642 C C . HIS D 1 251 ? 31.333 -65.902 -70.551 1.00 12.13 231 HIS D C 1
ATOM 13643 O O . HIS D 1 251 ? 30.881 -66.436 -69.554 1.00 12.36 231 HIS D O 1
ATOM 13650 N N . ILE D 1 252 ? 31.948 -66.566 -71.524 1.00 11.86 232 ILE D N 1
ATOM 13651 C CA . ILE D 1 252 ? 31.953 -68.031 -71.588 1.00 12.12 232 ILE D CA 1
ATOM 13652 C C . ILE D 1 252 ? 33.377 -68.556 -71.451 1.00 12.54 232 ILE D C 1
ATOM 13653 O O . ILE D 1 252 ? 34.347 -67.879 -71.804 1.00 11.93 232 ILE D O 1
ATOM 13658 N N . PHE D 1 253 ? 33.492 -69.755 -70.896 1.00 12.70 233 PHE D N 1
ATOM 13659 C CA . PHE D 1 253 ? 34.791 -70.370 -70.655 1.00 12.93 233 PHE D CA 1
ATOM 13660 C C . PHE D 1 253 ? 34.553 -71.850 -70.414 1.00 13.79 233 PHE D C 1
ATOM 13661 O O . PHE D 1 253 ? 33.397 -72.266 -70.264 1.00 13.63 233 PHE D O 1
ATOM 13669 N N . GLU D 1 254 ? 35.622 -72.647 -70.338 1.00 14.50 234 GLU D N 1
ATOM 13670 C CA . GLU D 1 254 ? 35.452 -74.110 -70.412 1.00 16.02 234 GLU D CA 1
ATOM 13671 C C . GLU D 1 254 ? 34.407 -74.688 -69.457 1.00 15.27 234 GLU D C 1
ATOM 13672 O O . GLU D 1 254 ? 33.581 -75.487 -69.881 1.00 15.51 234 GLU D O 1
ATOM 13678 N N . GLU D 1 255 ? 34.437 -74.256 -68.199 1.00 14.14 235 GLU D N 1
ATOM 13679 C CA . GLU D 1 255 ? 33.633 -74.852 -67.134 1.00 14.24 235 GLU D CA 1
ATOM 13680 C C . GLU D 1 255 ? 32.321 -74.127 -66.823 1.00 13.71 235 GLU D C 1
ATOM 13681 O O . GLU D 1 255 ? 31.581 -74.571 -65.952 1.00 13.93 235 GLU D O 1
ATOM 13687 N N . GLY D 1 256 ? 32.014 -73.054 -67.547 1.00 13.48 236 GLY D N 1
ATOM 13688 C CA . GLY D 1 256 ? 30.791 -72.291 -67.273 1.00 13.00 236 GLY D CA 1
ATOM 13689 C C . GLY D 1 256 ? 30.674 -70.955 -67.962 1.00 12.74 236 GLY D C 1
ATOM 13690 O O . GLY D 1 256 ? 31.323 -70.679 -68.984 1.00 12.98 236 GLY D O 1
ATOM 13691 N N . TRP D 1 257 ? 29.805 -70.117 -67.409 1.00 12.15 237 TRP D N 1
ATOM 13692 C CA . TRP D 1 257 ? 29.590 -68.806 -67.962 1.00 11.41 237 TRP D CA 1
ATOM 13693 C C . TRP D 1 257 ? 29.052 -67.815 -66.940 1.00 11.27 237 TRP D C 1
ATOM 13694 O O . TRP D 1 257 ? 28.513 -68.202 -65.893 1.00 11.35 237 TRP D O 1
ATOM 13705 N N . LEU D 1 258 ? 29.220 -66.541 -67.258 1.00 10.83 238 LEU D N 1
ATOM 13706 C CA . LEU D 1 258 ? 28.770 -65.450 -66.399 1.00 11.03 238 LEU D CA 1
ATOM 13707 C C . LEU D 1 258 ? 28.015 -64.438 -67.241 1.00 10.89 238 LEU D C 1
ATOM 13708 O O . LEU D 1 258 ? 28.470 -64.077 -68.323 1.00 10.72 238 LEU D O 1
ATOM 13713 N N . TRP D 1 259 ? 26.861 -63.982 -66.741 1.00 10.57 239 TRP D N 1
ATOM 13714 C CA . TRP D 1 259 ? 26.082 -62.970 -67.439 1.00 10.53 239 TRP D CA 1
ATOM 13715 C C . TRP D 1 259 ? 26.279 -61.576 -66.863 1.00 10.64 239 TRP D C 1
ATOM 13716 O O . TRP D 1 259 ? 26.480 -61.421 -65.664 1.00 9.80 239 TRP D O 1
ATOM 13727 N N . VAL D 1 260 ? 26.181 -60.578 -67.736 1.00 10.92 240 VAL D N 1
ATOM 13728 C CA . VAL D 1 260 ? 26.157 -59.179 -67.348 1.00 11.20 240 VAL D CA 1
ATOM 13729 C C . VAL D 1 260 ? 24.966 -58.593 -68.086 1.00 11.34 240 VAL D C 1
ATOM 13730 O O . VAL D 1 260 ? 25.005 -58.435 -69.309 1.00 11.90 240 VAL D O 1
ATOM 13734 N N . ILE D 1 261 ? 23.912 -58.295 -67.326 1.00 11.25 241 ILE D N 1
ATOM 13735 C CA . IL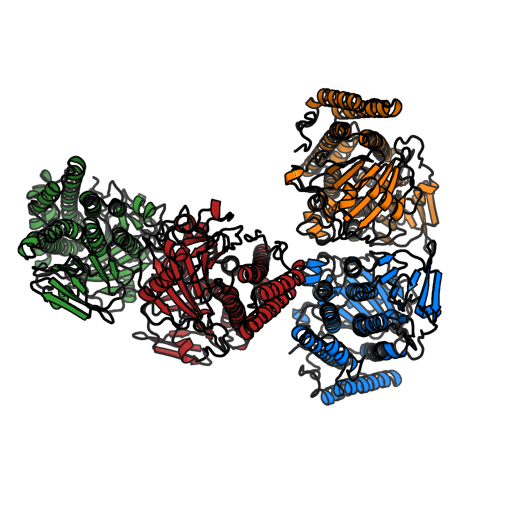E D 1 261 ? 22.634 -57.864 -67.861 1.00 11.39 241 ILE D CA 1
ATOM 13736 C C . ILE D 1 261 ? 22.298 -56.528 -67.194 1.00 11.18 241 ILE D C 1
ATOM 13737 O O . ILE D 1 261 ? 21.755 -56.503 -66.082 1.00 10.58 241 ILE D O 1
ATOM 13742 N N . PRO D 1 262 ? 22.663 -55.416 -67.843 1.00 11.16 242 PRO D N 1
ATOM 13743 C CA . PRO D 1 262 ? 22.411 -54.136 -67.180 1.00 11.00 242 PRO D CA 1
ATOM 13744 C C . PRO D 1 262 ? 20.959 -53.694 -67.239 1.00 11.18 242 PRO D C 1
ATOM 13745 O O . PRO D 1 262 ? 20.254 -53.989 -68.210 1.00 10.80 242 PRO D O 1
ATOM 13749 N N . PHE D 1 263 ? 20.513 -53.018 -66.181 1.00 10.96 243 PHE D N 1
ATOM 13750 C CA . PHE D 1 263 ? 19.263 -52.285 -66.196 1.00 10.86 243 PHE D CA 1
ATOM 13751 C C . PHE D 1 263 ? 19.507 -50.791 -66.381 1.00 11.55 243 PHE D C 1
ATOM 13752 O O . PHE D 1 263 ? 18.548 -50.051 -66.576 1.00 11.87 243 PHE D O 1
ATOM 13760 N N . ASN D 1 264 ? 20.767 -50.366 -66.357 1.00 11.97 244 ASN D N 1
ATOM 13761 C CA . ASN D 1 264 ? 21.154 -48.940 -66.366 1.00 13.08 244 ASN D CA 1
ATOM 13762 C C . ASN D 1 264 ? 21.729 -48.487 -67.694 1.00 13.30 244 ASN D C 1
ATOM 13763 O O . ASN D 1 264 ? 22.517 -47.561 -67.744 1.00 13.74 244 ASN D O 1
ATOM 13768 N N . ASN D 1 265 ? 21.304 -49.127 -68.777 1.00 14.02 245 ASN D N 1
ATOM 13769 C CA . ASN D 1 265 ? 21.877 -48.905 -70.105 1.00 14.40 245 ASN D CA 1
ATOM 13770 C C . ASN D 1 265 ? 20.862 -48.324 -71.084 1.00 16.00 245 ASN D C 1
ATOM 13771 O O . ASN D 1 265 ? 21.148 -48.239 -72.279 1.00 17.01 245 ASN D O 1
ATOM 13776 N N . HIS D 1 266 ? 19.685 -47.929 -70.583 1.00 17.61 246 HIS D N 1
ATOM 13777 C CA . HIS D 1 266 ? 18.603 -47.375 -71.417 1.00 18.59 246 HIS D CA 1
ATOM 13778 C C . HIS D 1 266 ? 18.632 -45.847 -71.280 1.00 19.74 246 HIS D C 1
ATOM 13779 O O . HIS D 1 266 ? 18.698 -45.325 -70.169 1.00 17.83 246 HIS D O 1
ATOM 13786 N N . PRO D 1 267 ? 18.567 -45.122 -72.402 1.00 21.57 247 PRO D N 1
ATOM 13787 C CA . PRO D 1 267 ? 18.688 -43.662 -72.308 1.00 22.57 247 PRO D CA 1
ATOM 13788 C C . PRO D 1 267 ? 17.550 -42.966 -71.506 1.00 21.76 247 PRO D C 1
ATOM 13789 O O . PRO D 1 267 ? 17.761 -41.905 -70.949 1.00 22.61 247 PRO D O 1
ATOM 13793 N N . GLN D 1 268 ? 16.353 -43.537 -71.483 1.00 20.63 248 GLN D N 1
ATOM 13794 C CA . GLN D 1 268 ? 15.268 -43.075 -70.592 1.00 20.29 248 GLN D CA 1
ATOM 13795 C C . GLN D 1 268 ? 15.075 -43.868 -69.290 1.00 18.13 248 GLN D C 1
ATOM 13796 O O . GLN D 1 268 ? 14.101 -43.642 -68.575 1.00 17.06 248 GLN D O 1
ATOM 13802 N N . GLY D 1 269 ? 15.983 -44.791 -68.981 1.00 16.14 249 GLY D N 1
ATOM 13803 C CA . GLY D 1 269 ? 15.867 -45.604 -67.776 1.00 15.27 249 GLY D CA 1
ATOM 13804 C C . GLY D 1 269 ? 16.419 -44.910 -66.544 1.00 14.09 249 GLY D C 1
ATOM 13805 O O . GLY D 1 269 ? 17.236 -43.990 -66.649 1.00 14.65 249 GLY D O 1
ATOM 13806 N N . THR D 1 270 ? 15.930 -45.314 -65.376 1.00 12.25 250 THR D N 1
ATOM 13807 C CA . THR D 1 270 ? 16.421 -44.799 -64.097 1.00 11.83 250 THR D CA 1
ATOM 13808 C C . THR D 1 270 ? 17.001 -45.873 -63.203 1.00 11.50 250 THR D C 1
ATOM 13809 O O . THR D 1 270 ? 17.554 -45.559 -62.159 1.00 12.14 250 THR D O 1
ATOM 13813 N N . ASN D 1 271 ? 16.916 -47.145 -63.585 1.00 11.15 251 ASN D N 1
ATOM 13814 C CA . ASN D 1 271 ? 17.470 -48.198 -62.747 1.00 11.34 251 ASN D CA 1
ATOM 13815 C C . ASN D 1 271 ? 18.997 -48.116 -62.723 1.00 11.50 251 ASN D C 1
ATOM 13816 O O . ASN D 1 271 ? 19.617 -47.913 -63.762 1.00 13.34 251 ASN D O 1
ATOM 13821 N N . GLN D 1 272 ? 19.620 -48.259 -61.557 1.00 10.59 252 GLN D N 1
ATOM 13822 C CA . GLN D 1 272 ? 21.094 -48.212 -61.466 1.00 10.72 252 GLN D CA 1
ATOM 13823 C C . GLN D 1 272 ? 21.752 -49.602 -61.442 1.00 10.37 252 GLN D C 1
ATOM 13824 O O . GLN D 1 272 ? 22.973 -49.711 -61.478 1.00 10.13 252 GLN D O 1
ATOM 13830 N N . LEU D 1 273 ? 20.942 -50.656 -61.381 1.00 10.24 253 LEU D N 1
ATOM 13831 C CA . LEU D 1 273 ? 21.475 -51.992 -61.137 1.00 9.98 253 LEU D CA 1
ATOM 13832 C C . LEU D 1 273 ? 21.852 -52.726 -62.400 1.00 10.09 253 LEU D C 1
ATOM 13833 O O . LEU D 1 273 ? 21.468 -52.349 -63.520 1.00 9.67 253 LEU D O 1
ATOM 13838 N N . CYS D 1 274 ? 22.640 -53.777 -62.184 1.00 10.18 254 CYS D N 1
ATOM 13839 C CA . CYS D 1 274 ? 23.044 -54.701 -63.229 1.00 10.40 254 CYS D CA 1
ATOM 13840 C C . CYS D 1 274 ? 22.918 -56.097 -62.656 1.00 10.34 254 CYS D C 1
ATOM 13841 O O . CYS D 1 274 ? 23.386 -56.369 -61.542 1.00 10.66 254 CYS D O 1
ATOM 13844 N N . SER D 1 275 ? 22.266 -56.982 -63.391 1.00 10.19 255 SER D N 1
ATOM 13845 C CA . SER D 1 275 ? 22.134 -58.365 -62.952 1.00 10.47 255 SER D CA 1
ATOM 13846 C C . SER D 1 275 ? 23.393 -59.133 -63.352 1.00 10.68 255 SER D C 1
ATOM 13847 O O . SER D 1 275 ? 23.879 -58.959 -64.458 1.00 10.67 255 SER D O 1
ATOM 13850 N N . ILE D 1 276 ? 23.869 -59.976 -62.436 1.00 10.86 256 ILE D N 1
ATOM 13851 C CA . ILE D 1 276 ? 25.085 -60.775 -62.571 1.00 11.14 256 ILE D CA 1
ATOM 13852 C C . ILE D 1 276 ? 24.769 -62.205 -62.119 1.00 10.97 256 ILE D C 1
ATOM 13853 O O . ILE D 1 276 ? 24.249 -62.417 -61.021 1.00 10.74 256 ILE D O 1
ATOM 13858 N N . GLY D 1 277 ? 25.076 -63.185 -62.963 1.00 10.78 257 GLY D N 1
ATOM 13859 C CA . GLY D 1 277 ? 24.876 -64.591 -62.606 1.00 10.91 257 GLY D CA 1
ATOM 13860 C C . GLY D 1 277 ? 26.008 -65.418 -63.168 1.00 11.28 257 GLY D C 1
ATOM 13861 O O . GLY D 1 277 ? 26.377 -65.217 -64.312 1.00 12.13 257 GLY D O 1
ATOM 13862 N N . PHE D 1 278 ? 26.584 -66.323 -62.377 1.00 11.71 258 PHE D N 1
ATOM 13863 C CA . PHE D 1 278 ? 27.594 -67.238 -62.913 1.00 11.89 258 PHE D CA 1
ATOM 13864 C C . PHE D 1 278 ? 27.223 -68.674 -62.638 1.00 11.73 258 PHE D C 1
ATOM 13865 O O . PHE D 1 278 ? 26.666 -69.002 -61.571 1.00 11.58 258 PHE D O 1
ATOM 13873 N N . GLN D 1 279 ? 27.456 -69.499 -63.662 1.00 11.61 259 GLN D N 1
ATOM 13874 C CA . GLN D 1 279 ? 27.007 -70.883 -63.692 1.00 11.66 259 GLN D CA 1
ATOM 13875 C C . GLN D 1 279 ? 28.210 -71.770 -63.965 1.00 12.21 259 GLN D C 1
ATOM 13876 O O . GLN D 1 279 ? 29.085 -71.415 -64.755 1.00 12.03 259 GLN D O 1
ATOM 13882 N N . PHE D 1 280 ? 28.250 -72.919 -63.304 1.00 12.51 260 PHE D N 1
ATOM 13883 C CA . PHE D 1 280 ? 29.241 -73.937 -63.595 1.00 12.97 260 PHE D CA 1
ATOM 13884 C C . PHE D 1 280 ? 28.601 -75.232 -64.070 1.00 13.88 260 PHE D C 1
ATOM 13885 O O . PHE D 1 280 ? 27.551 -75.640 -63.585 1.00 13.25 260 PHE D O 1
ATOM 13893 N N . ASN D 1 281 ? 29.274 -75.856 -65.030 1.00 14.57 261 ASN D N 1
ATOM 13894 C CA . ASN D 1 281 ? 29.062 -77.249 -65.370 1.00 15.56 261 ASN D CA 1
ATOM 13895 C C . ASN D 1 281 ? 29.648 -78.066 -64.227 1.00 15.78 261 ASN D C 1
ATOM 13896 O O . ASN D 1 281 ? 30.869 -78.165 -64.081 1.00 15.53 261 ASN D O 1
ATOM 13901 N N . ASN D 1 282 ? 28.770 -78.640 -63.407 1.00 16.23 262 ASN D N 1
ATOM 13902 C CA . ASN D 1 282 ? 29.184 -79.435 -62.256 1.00 16.70 262 ASN D CA 1
ATOM 13903 C C . ASN D 1 282 ? 30.040 -80.650 -62.609 1.00 17.63 262 ASN D C 1
ATOM 13904 O O . ASN D 1 282 ? 30.780 -81.122 -61.759 1.00 18.77 262 ASN D O 1
ATOM 13909 N N . ALA D 1 283 ? 29.944 -81.144 -63.842 1.00 18.38 263 ALA D N 1
ATOM 13910 C CA . ALA D 1 283 ? 30.845 -82.215 -64.311 1.00 19.34 263 ALA D CA 1
ATOM 13911 C C . ALA D 1 283 ? 32.299 -81.730 -64.494 1.00 20.63 263 ALA D C 1
ATOM 13912 O O . ALA D 1 283 ? 33.219 -82.551 -64.537 1.00 20.61 263 ALA D O 1
ATOM 13914 N N . LYS D 1 284 ? 32.512 -80.412 -64.594 1.00 19.94 264 LYS D N 1
ATOM 13915 C CA . LYS D 1 284 ? 33.856 -79.839 -64.749 1.00 20.81 264 LYS D CA 1
ATOM 13916 C C . LYS D 1 284 ? 34.363 -79.081 -63.529 1.00 21.59 264 LYS D C 1
ATOM 13917 O O . LYS D 1 284 ? 35.545 -79.136 -63.236 1.00 21.32 264 LYS D O 1
ATOM 13923 N N . TYR D 1 285 ? 33.491 -78.359 -62.833 1.00 21.21 265 TYR D N 1
ATOM 13924 C CA . TYR D 1 285 ? 33.886 -77.663 -61.615 1.00 21.72 265 TYR D CA 1
ATOM 13925 C C . TYR D 1 285 ? 32.714 -77.634 -60.658 1.00 22.03 265 TYR D C 1
ATOM 13926 O O . TYR D 1 285 ? 31.621 -77.226 -61.037 1.00 21.48 265 TYR D O 1
ATOM 13935 N N . ARG D 1 286 ? 32.945 -78.072 -59.426 1.00 22.50 266 ARG D N 1
ATOM 13936 C CA . ARG D 1 286 ? 31.947 -77.977 -58.364 1.00 24.12 266 ARG D CA 1
ATOM 13937 C C . ARG D 1 286 ? 32.447 -76.970 -57.355 1.00 23.77 266 ARG D C 1
ATOM 13938 O O . ARG D 1 286 ? 33.516 -77.181 -56.761 1.00 23.83 266 ARG D O 1
ATOM 13946 N N . PRO D 1 287 ? 31.689 -75.878 -57.138 1.00 22.34 267 PRO D N 1
ATOM 13947 C CA . PRO D 1 287 ? 32.100 -74.911 -56.121 1.00 21.71 267 PRO D CA 1
ATOM 13948 C C . PRO D 1 287 ? 32.057 -75.487 -54.702 1.00 22.57 267 PRO D C 1
ATOM 13949 O O . PRO D 1 287 ? 31.233 -76.348 -54.406 1.00 22.74 267 PRO D O 1
ATOM 13953 N N . THR D 1 288 ? 32.951 -75.007 -53.846 1.00 23.05 268 THR D N 1
ATOM 13954 C CA . THR D 1 288 ? 33.066 -75.499 -52.466 1.00 25.28 268 THR D CA 1
ATOM 13955 C C . THR D 1 288 ? 32.902 -74.448 -51.384 1.00 25.60 268 THR D C 1
ATOM 13956 O O . THR D 1 288 ? 32.743 -74.798 -50.221 1.00 26.72 268 THR D O 1
ATOM 13960 N N . GLU D 1 289 ? 32.951 -73.171 -51.744 1.00 25.33 269 GLU D N 1
ATOM 13961 C CA . GLU D 1 289 ? 33.011 -72.106 -50.760 1.00 24.99 269 GLU D CA 1
ATOM 13962 C C . GLU D 1 289 ? 31.814 -71.167 -50.916 1.00 23.53 269 GLU D C 1
ATOM 13963 O O . GLU D 1 289 ? 30.990 -71.343 -51.813 1.00 22.96 269 GLU D O 1
ATOM 13969 N N . ALA D 1 290 ? 31.710 -70.201 -50.008 1.00 22.28 270 ALA D N 1
ATOM 13970 C CA . ALA D 1 290 ? 30.614 -69.226 -49.994 1.00 21.75 270 ALA D CA 1
ATOM 13971 C C . ALA D 1 290 ? 30.564 -68.458 -51.334 1.00 21.32 270 ALA D C 1
ATOM 13972 O O . ALA D 1 290 ? 31.602 -68.290 -51.977 1.00 20.51 270 ALA D O 1
ATOM 13974 N N . PRO D 1 291 ? 29.363 -68.015 -51.761 1.00 21.19 271 PRO D N 1
ATOM 13975 C CA . PRO D 1 291 ? 29.226 -67.319 -53.048 1.00 20.86 271 PRO D CA 1
ATOM 13976 C C . PRO D 1 291 ? 30.262 -66.230 -53.312 1.00 20.47 271 PRO D C 1
ATOM 13977 O O . PRO D 1 291 ? 30.891 -66.268 -54.361 1.00 19.11 271 PRO D O 1
ATOM 13981 N N . GLU D 1 292 ? 30.469 -65.290 -52.383 1.00 20.47 272 GLU D N 1
ATOM 13982 C CA . GLU D 1 292 ? 31.428 -64.197 -52.643 1.00 22.29 272 GLU D CA 1
ATOM 13983 C C . GLU D 1 292 ? 32.871 -64.722 -52.808 1.00 20.89 272 GLU D C 1
ATOM 13984 O O . GLU D 1 292 ? 33.657 -64.135 -53.546 1.00 19.73 272 GLU D O 1
ATOM 13990 N N . ILE D 1 293 ? 33.203 -65.829 -52.141 1.00 20.62 273 ILE D N 1
ATOM 13991 C CA . ILE D 1 293 ? 34.530 -66.450 -52.300 1.00 20.07 273 ILE D CA 1
ATOM 13992 C C . ILE D 1 293 ? 34.654 -67.092 -53.678 1.00 18.64 273 ILE D C 1
ATOM 13993 O O . ILE D 1 293 ? 35.657 -66.877 -54.357 1.00 18.70 273 ILE D O 1
ATOM 13998 N N . GLU D 1 294 ? 33.630 -67.837 -54.098 1.00 16.79 274 GLU D N 1
ATOM 13999 C CA . GLU D 1 294 ? 33.597 -68.407 -55.448 1.00 16.75 274 GLU D CA 1
ATOM 14000 C C . GLU D 1 294 ? 33.663 -67.318 -56.529 1.00 16.22 274 GLU D C 1
ATOM 14001 O O . GLU D 1 294 ? 34.361 -67.474 -57.533 1.00 15.97 274 GLU D O 1
ATOM 14007 N N . PHE D 1 295 ? 32.972 -66.202 -56.301 1.00 15.85 275 PHE D N 1
ATOM 14008 C CA . PHE D 1 295 ? 33.033 -65.072 -57.232 1.00 15.89 275 PHE D CA 1
ATOM 14009 C C . PHE D 1 295 ? 34.454 -64.555 -57.399 1.00 16.91 275 PHE D C 1
ATOM 14010 O O . PHE D 1 295 ? 34.935 -64.392 -58.525 1.00 16.20 275 PHE D O 1
ATOM 14018 N N . ARG D 1 296 ? 35.138 -64.316 -56.284 1.00 18.85 276 ARG D N 1
ATOM 14019 C CA . ARG D 1 296 ? 36.508 -63.778 -56.344 1.00 20.93 276 ARG D CA 1
ATOM 14020 C C . ARG D 1 296 ? 37.485 -64.779 -56.964 1.00 19.30 276 ARG D C 1
ATOM 14021 O O . ARG D 1 296 ? 38.373 -64.389 -57.699 1.00 18.50 276 ARG D O 1
ATOM 14029 N N . LYS D 1 297 ? 37.293 -66.063 -56.685 1.00 19.70 277 LYS D N 1
ATOM 14030 C CA . LYS D 1 297 ? 38.090 -67.114 -57.329 1.00 19.66 277 LYS D CA 1
ATOM 14031 C C . LYS D 1 297 ? 37.895 -67.102 -58.844 1.00 18.30 277 LYS D C 1
ATOM 14032 O O . LYS D 1 297 ? 38.853 -67.266 -59.598 1.00 17.24 277 LYS D O 1
ATOM 14038 N N . LEU D 1 298 ? 36.657 -66.912 -59.288 1.00 17.21 278 LEU D N 1
ATOM 14039 C CA . LEU D 1 298 ? 36.357 -66.830 -60.718 1.00 16.73 278 LEU D CA 1
ATOM 14040 C C . LEU D 1 298 ? 37.047 -65.627 -61.361 1.00 16.28 278 LEU D C 1
ATOM 14041 O O . LEU D 1 298 ? 37.650 -65.744 -62.447 1.00 15.79 278 LEU D O 1
ATOM 14046 N N . LEU D 1 299 ? 36.983 -64.477 -60.690 1.00 16.52 279 LEU D N 1
ATOM 14047 C CA . LEU D 1 299 ? 37.634 -63.264 -61.209 1.00 17.25 279 LEU D CA 1
ATOM 14048 C C . LEU D 1 299 ? 39.167 -63.366 -61.248 1.00 17.92 279 LEU D C 1
ATOM 14049 O O . LEU D 1 299 ? 39.799 -62.794 -62.126 1.00 17.86 279 LEU D O 1
ATOM 14054 N N . LYS D 1 300 ? 39.742 -64.112 -60.319 1.00 19.40 280 LYS D N 1
ATOM 14055 C CA . LYS D 1 300 ? 41.184 -64.400 -60.332 1.00 21.21 280 LYS D CA 1
ATOM 14056 C C . LYS D 1 300 ? 41.561 -65.286 -61.529 1.00 20.81 280 LYS D C 1
ATOM 14057 O O . LYS D 1 300 ? 42.586 -65.069 -62.165 1.00 19.38 280 LYS D O 1
ATOM 14063 N N . LYS D 1 301 ? 40.708 -66.265 -61.825 1.00 19.65 281 LYS D N 1
ATOM 14064 C CA . LYS D 1 301 ? 40.877 -67.173 -62.966 1.00 20.07 281 LYS D CA 1
ATOM 14065 C C . LYS D 1 301 ? 40.723 -66.419 -64.293 1.00 18.91 281 LYS D C 1
ATOM 14066 O O . LYS D 1 301 ? 41.468 -66.669 -65.248 1.00 18.12 281 LYS D O 1
ATOM 14072 N N . TYR D 1 302 ? 39.788 -65.465 -64.331 1.00 16.61 282 TYR D N 1
ATOM 14073 C CA . TYR D 1 302 ? 39.439 -64.727 -65.550 1.00 16.60 282 TYR D CA 1
ATOM 14074 C C . TYR D 1 302 ? 39.503 -63.226 -65.292 1.00 16.74 282 TYR D C 1
ATOM 14075 O O . TYR D 1 302 ? 38.470 -62.545 -65.266 1.00 16.68 282 TYR D O 1
ATOM 14084 N N . PRO D 1 303 ? 40.723 -62.691 -65.114 1.00 16.85 283 PRO D N 1
ATOM 14085 C CA . PRO D 1 303 ? 40.869 -61.260 -64.771 1.00 16.79 283 PRO D CA 1
ATOM 14086 C C . PRO D 1 303 ? 40.211 -60.288 -65.751 1.00 16.31 283 PRO D C 1
ATOM 14087 O O . PRO D 1 303 ? 39.817 -59.210 -65.326 1.00 16.34 283 PRO D O 1
ATOM 14091 N N . ALA D 1 304 ? 40.069 -60.654 -67.027 1.00 15.95 284 ALA D N 1
ATOM 14092 C CA . ALA D 1 304 ? 39.304 -59.819 -67.965 1.00 16.02 284 ALA D CA 1
ATOM 14093 C C . ALA D 1 304 ? 37.859 -59.603 -67.476 1.00 16.15 284 ALA D C 1
ATOM 14094 O O . ALA D 1 304 ? 37.353 -58.472 -67.485 1.00 16.54 284 ALA D O 1
ATOM 14096 N N . ILE D 1 305 ? 37.228 -60.676 -67.003 1.00 15.88 285 ILE D N 1
ATOM 14097 C CA . ILE D 1 305 ? 35.878 -60.598 -66.445 1.00 15.85 285 ILE D CA 1
ATOM 14098 C C . ILE D 1 305 ? 35.905 -59.723 -65.180 1.00 15.35 285 ILE D C 1
ATOM 14099 O O . ILE D 1 305 ? 34.986 -58.922 -64.935 1.00 14.57 285 ILE D O 1
ATOM 14104 N N . GLY D 1 306 ? 36.967 -59.876 -64.389 1.00 14.45 286 GLY D N 1
ATOM 14105 C CA . GLY D 1 306 ? 37.194 -59.048 -63.210 1.00 14.56 286 GLY D CA 1
ATOM 14106 C C . GLY D 1 306 ? 37.177 -57.554 -63.449 1.00 14.77 286 GLY D C 1
ATOM 14107 O O . GLY D 1 306 ? 36.805 -56.805 -62.546 1.00 14.39 286 GLY D O 1
ATOM 14108 N N . GLU D 1 307 ? 37.546 -57.105 -64.649 1.00 14.89 287 GLU D N 1
ATOM 14109 C CA . GLU D 1 307 ? 37.555 -55.665 -64.942 1.00 16.43 287 GLU D CA 1
ATOM 14110 C C . GLU D 1 307 ? 36.172 -54.988 -64.810 1.00 15.87 287 GLU D C 1
ATOM 14111 O O . GLU D 1 307 ? 36.098 -53.786 -64.533 1.00 14.88 287 GLU D O 1
ATOM 14117 N N . HIS D 1 308 ? 35.096 -55.749 -65.004 1.00 14.90 288 HIS D N 1
ATOM 14118 C CA . HIS D 1 308 ? 33.730 -55.234 -64.791 1.00 14.89 288 HIS D CA 1
ATOM 14119 C C . HIS D 1 308 ? 33.497 -54.768 -63.353 1.00 15.03 288 HIS D C 1
ATOM 14120 O O . HIS D 1 308 ? 32.667 -53.896 -63.117 1.00 15.88 288 HIS D O 1
ATOM 14127 N N . PHE D 1 309 ? 34.204 -55.366 -62.398 1.00 14.76 289 PHE D N 1
ATOM 14128 C CA . PHE D 1 309 ? 33.781 -55.372 -61.003 1.00 15.40 289 PHE D CA 1
ATOM 14129 C C . PHE D 1 309 ? 34.694 -54.619 -60.041 1.00 17.37 289 PHE D C 1
ATOM 14130 O O . PHE D 1 309 ? 34.445 -54.663 -58.841 1.00 16.44 289 PHE D O 1
ATOM 14138 N N . LYS D 1 310 ? 35.693 -53.900 -60.559 1.00 19.60 290 LYS D N 1
ATOM 14139 C CA . LYS D 1 310 ? 36.676 -53.176 -59.716 1.00 23.52 290 LYS D CA 1
ATOM 14140 C C . LYS D 1 310 ? 36.023 -52.261 -58.672 1.00 23.49 290 LYS D C 1
ATOM 14141 O O . LYS D 1 310 ? 36.435 -52.245 -57.522 1.00 24.23 290 LYS D O 1
ATOM 14147 N N . ASP D 1 311 ? 34.998 -51.518 -59.077 1.00 24.18 291 ASP D N 1
ATOM 14148 C CA . ASP D 1 311 ? 34.292 -50.602 -58.161 1.00 24.53 291 ASP D CA 1
ATOM 14149 C C . ASP D 1 311 ? 32.884 -51.058 -57.802 1.00 22.34 291 ASP D C 1
ATOM 14150 O O . ASP D 1 311 ? 32.135 -50.298 -57.211 1.00 21.15 291 ASP D O 1
ATOM 14155 N N . ALA D 1 312 ? 32.529 -52.301 -58.126 1.00 20.40 292 ALA D N 1
ATOM 14156 C CA . ALA D 1 312 ? 31.151 -52.744 -58.018 1.00 18.86 292 ALA D CA 1
ATOM 14157 C C . ALA D 1 312 ? 30.822 -53.146 -56.607 1.00 18.62 292 ALA D C 1
ATOM 14158 O O . ALA D 1 312 ? 31.681 -53.608 -55.847 1.00 18.30 292 ALA D O 1
ATOM 14160 N N . VAL D 1 313 ? 29.558 -52.983 -56.258 1.00 17.67 293 VAL D N 1
ATOM 14161 C CA . VAL D 1 313 ? 29.069 -53.361 -54.952 1.00 18.44 293 VAL D CA 1
ATOM 14162 C C . VAL D 1 313 ? 27.824 -54.186 -55.132 1.00 18.21 293 VAL D C 1
ATOM 14163 O O . VAL D 1 313 ? 26.941 -53.847 -55.930 1.00 16.69 293 VAL D O 1
ATOM 14167 N N . ASN D 1 314 ? 27.744 -55.240 -54.340 1.00 19.16 294 ASN D N 1
ATOM 14168 C CA . ASN D 1 314 ? 26.560 -56.054 -54.280 1.00 20.88 294 ASN D CA 1
ATOM 14169 C C . ASN D 1 314 ? 25.355 -55.278 -53.693 1.00 20.77 294 ASN D C 1
ATOM 14170 O O . ASN D 1 314 ? 25.486 -54.631 -52.665 1.00 21.10 294 ASN D O 1
ATOM 14175 N N . ALA D 1 315 ? 24.208 -55.305 -54.368 1.00 19.26 295 ALA D N 1
ATOM 14176 C CA . ALA D 1 315 ? 23.008 -54.626 -53.884 1.00 19.34 295 ALA D CA 1
ATOM 14177 C C . ALA D 1 315 ? 21.991 -55.570 -53.258 1.00 20.00 295 ALA D C 1
ATOM 14178 O O . ALA D 1 315 ? 20.894 -55.137 -52.896 1.00 21.07 295 ALA D O 1
ATOM 14180 N N . ARG D 1 316 ? 22.325 -56.853 -53.199 1.00 19.07 296 ARG D N 1
ATOM 14181 C CA . ARG D 1 316 ? 21.502 -57.842 -52.505 1.00 19.61 296 ARG D CA 1
ATOM 14182 C C . ARG D 1 316 ? 22.371 -59.052 -52.164 1.00 19.29 296 ARG D C 1
ATOM 14183 O O . ARG D 1 316 ? 23.522 -59.099 -52.546 1.00 18.84 296 ARG D O 1
ATOM 14191 N N . GLU D 1 317 ? 21.834 -59.991 -51.398 1.00 19.85 297 GLU D N 1
ATOM 14192 C CA . GLU D 1 317 ? 22.539 -61.237 -51.049 1.00 20.89 297 GLU D CA 1
ATOM 14193 C C . GLU D 1 317 ? 22.745 -62.085 -52.319 1.00 19.01 297 GLU D C 1
ATOM 14194 O O . GLU D 1 317 ? 21.892 -62.078 -53.193 1.00 18.73 297 GLU D O 1
ATOM 14200 N N . TRP D 1 318 ? 23.879 -62.781 -52.444 1.00 16.69 298 TRP D N 1
ATOM 14201 C CA . TRP D 1 318 ? 24.027 -63.804 -53.496 1.00 15.95 298 TRP D CA 1
ATOM 14202 C C . TRP D 1 318 ? 23.045 -64.944 -53.201 1.00 16.33 298 TRP D C 1
ATOM 14203 O O . TRP D 1 318 ? 22.851 -65.293 -52.035 1.00 16.37 298 TRP D O 1
ATOM 14214 N N . ILE D 1 319 ? 22.431 -65.502 -54.239 1.00 15.52 299 ILE D N 1
ATOM 14215 C CA . ILE D 1 319 ? 21.680 -66.748 -54.129 1.00 16.74 299 ILE D CA 1
ATOM 14216 C C . ILE D 1 319 ? 22.497 -67.834 -54.841 1.00 16.63 299 ILE D C 1
ATOM 14217 O O . ILE D 1 319 ? 22.973 -67.615 -55.963 1.00 15.64 299 ILE D O 1
ATOM 14222 N N . TYR D 1 320 ? 22.644 -68.989 -54.194 1.00 15.71 300 TYR D N 1
ATOM 14223 C CA . TYR D 1 320 ? 23.285 -70.153 -54.803 1.00 16.76 300 TYR D CA 1
ATOM 14224 C C . TYR D 1 320 ? 22.280 -71.287 -54.982 1.00 16.87 300 TYR D C 1
ATOM 14225 O O . TYR D 1 320 ? 21.564 -71.644 -54.041 1.00 15.88 300 TYR D O 1
ATOM 14234 N N . ALA D 1 321 ? 22.218 -71.840 -56.189 1.00 17.13 301 ALA D N 1
ATOM 14235 C CA . ALA D 1 321 ? 21.412 -73.028 -56.477 1.00 17.32 301 ALA D CA 1
ATOM 14236 C C . ALA D 1 321 ? 22.369 -74.123 -56.995 1.00 18.12 301 ALA D C 1
ATOM 14237 O O . ALA D 1 321 ? 22.942 -73.957 -58.072 1.00 16.97 301 ALA D O 1
ATOM 14239 N N . PRO D 1 322 ? 22.575 -75.221 -56.221 1.00 18.75 302 PRO D N 1
ATOM 14240 C CA . PRO D 1 322 ? 23.545 -76.271 -56.624 1.00 19.26 302 PRO D CA 1
ATOM 14241 C C . PRO D 1 322 ? 23.171 -77.144 -57.833 1.00 19.39 302 PRO D C 1
ATOM 14242 O O . PRO D 1 322 ? 24.068 -77.645 -58.521 1.00 20.43 302 PRO D O 1
ATOM 14246 N N . ARG D 1 323 ? 21.883 -77.315 -58.108 1.00 19.57 303 ARG D N 1
ATOM 14247 C CA . ARG D 1 323 ? 21.418 -78.067 -59.288 1.00 19.63 303 ARG D CA 1
ATOM 14248 C C . ARG D 1 323 ? 20.165 -77.382 -59.794 1.00 19.66 303 ARG D C 1
ATOM 14249 O O . ARG D 1 323 ? 19.092 -77.539 -59.216 1.00 20.66 303 ARG D O 1
ATOM 14257 N N . ILE D 1 324 ? 20.299 -76.616 -60.867 1.00 18.13 304 ILE D N 1
ATOM 14258 C CA . ILE D 1 324 ? 19.183 -75.822 -61.377 1.00 17.38 304 ILE D CA 1
ATOM 14259 C C . ILE D 1 324 ? 18.329 -76.583 -62.393 1.00 16.74 304 ILE D C 1
ATOM 14260 O O . ILE D 1 324 ? 17.291 -76.07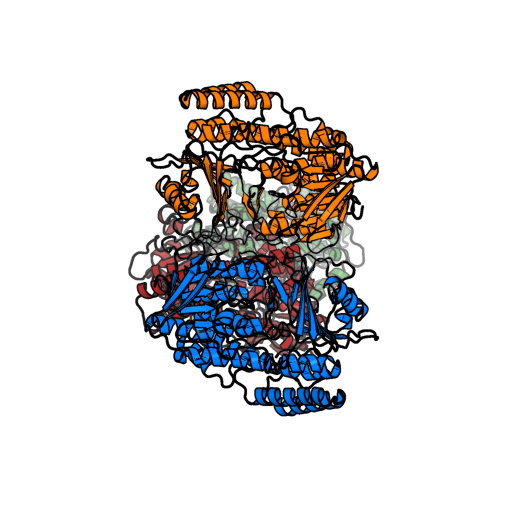5 -62.800 1.00 16.27 304 ILE D O 1
ATOM 14265 N N . ASN D 1 325 ? 18.750 -77.793 -62.786 1.00 15.50 305 ASN D N 1
ATOM 14266 C CA . ASN D 1 325 ? 18.126 -78.507 -63.909 1.00 15.45 305 ASN D CA 1
ATOM 14267 C C . ASN D 1 325 ? 17.176 -79.580 -63.396 1.00 15.71 305 ASN D C 1
ATOM 14268 O O . ASN D 1 325 ? 17.502 -80.320 -62.471 1.00 16.08 305 ASN D O 1
ATOM 14273 N N . TYR D 1 326 ? 16.014 -79.670 -64.008 1.00 15.00 306 TYR D N 1
ATOM 14274 C CA . TYR D 1 326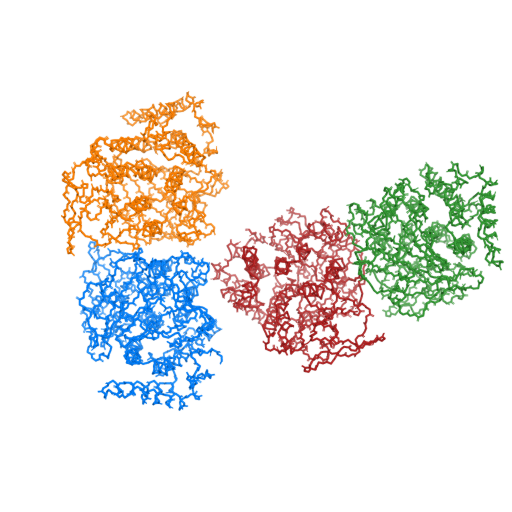 ? 15.059 -80.714 -63.685 1.00 15.36 306 TYR D CA 1
ATOM 14275 C C . TYR D 1 326 ? 14.084 -80.836 -64.831 1.00 15.41 306 TYR D C 1
ATOM 14276 O O . TYR D 1 326 ? 13.962 -79.927 -65.660 1.00 15.15 306 TYR D O 1
ATOM 14285 N N . ARG D 1 327 ? 13.405 -81.977 -64.866 1.00 16.54 307 ARG D N 1
ATOM 14286 C CA . ARG D 1 327 ? 12.331 -82.238 -65.806 1.00 17.75 307 ARG D CA 1
ATOM 14287 C C . ARG D 1 327 ? 11.226 -83.006 -65.077 1.00 17.76 307 ARG D C 1
ATOM 14288 O O . ARG D 1 327 ? 11.407 -83.441 -63.944 1.00 17.55 307 ARG D O 1
ATOM 14296 N N . SER D 1 328 ? 10.101 -83.171 -65.750 1.00 17.94 308 SER D N 1
ATOM 14297 C CA . SER D 1 328 ? 8.979 -83.931 -65.219 1.00 18.76 308 SER D CA 1
ATOM 14298 C C . SER D 1 328 ? 8.506 -84.969 -66.217 1.00 19.01 308 SER D C 1
ATOM 14299 O O . SER D 1 328 ? 8.599 -84.784 -67.429 1.00 18.85 308 SER D O 1
ATOM 14302 N N . VAL D 1 329 ? 7.999 -86.076 -65.691 1.00 19.97 309 VAL D N 1
ATOM 14303 C CA . VAL D 1 329 ? 7.540 -87.178 -66.550 1.00 20.05 309 VAL D CA 1
ATOM 14304 C C . VAL D 1 329 ? 6.127 -86.953 -67.091 1.00 20.31 309 VAL D C 1
ATOM 14305 O O . VAL D 1 329 ? 5.708 -87.604 -68.035 1.00 20.23 309 VAL D O 1
ATOM 14309 N N . GLN D 1 330 ? 5.419 -86.027 -66.461 1.00 19.59 310 GLN D N 1
ATOM 14310 C CA . GLN D 1 330 ? 4.038 -85.712 -66.735 1.00 19.88 310 GLN D CA 1
ATOM 14311 C C . GLN D 1 330 ? 3.838 -84.312 -66.172 1.00 18.31 310 GLN D C 1
ATOM 14312 O O . GLN D 1 330 ? 4.507 -83.943 -65.212 1.00 17.60 310 GLN D O 1
ATOM 14318 N N . ASN D 1 331 ? 2.936 -83.540 -66.757 1.00 17.49 311 ASN D N 1
ATOM 14319 C CA . ASN D 1 331 ? 2.590 -82.246 -66.182 1.00 17.23 311 ASN D CA 1
ATOM 14320 C C . ASN D 1 331 ? 1.135 -81.792 -66.335 1.00 17.23 311 ASN D C 1
ATOM 14321 O O . ASN D 1 331 ? 0.829 -80.648 -66.019 1.00 16.47 311 ASN D O 1
ATOM 14326 N N . VAL D 1 332 ? 0.252 -82.673 -66.817 1.00 16.95 312 VAL D N 1
ATOM 14327 C CA . VAL D 1 332 ? -1.179 -82.392 -66.859 1.00 16.51 312 VAL D CA 1
ATOM 14328 C C . VAL D 1 332 ? -1.948 -83.591 -66.338 1.00 16.49 312 VAL D C 1
ATOM 14329 O O . VAL D 1 332 ? -1.497 -84.738 -66.442 1.00 16.66 312 VAL D O 1
ATOM 14333 N N . GLY D 1 333 ? -3.106 -83.300 -65.772 1.00 16.10 313 GLY D N 1
ATOM 14334 C CA . GLY D 1 333 ? -4.065 -84.310 -65.383 1.00 17.07 313 GLY D CA 1
ATOM 14335 C C . GLY D 1 333 ? -5.475 -83.839 -65.671 1.00 17.18 313 GLY D C 1
ATOM 14336 O O . GLY D 1 333 ? -5.690 -82.803 -66.321 1.00 17.71 313 GLY D O 1
ATOM 14337 N N . ASP D 1 334 ? -6.431 -84.624 -65.180 1.00 17.80 314 ASP D N 1
ATOM 14338 C CA . ASP D 1 334 ? -7.844 -84.300 -65.277 1.00 17.22 314 ASP D CA 1
ATOM 14339 C C . ASP D 1 334 ? -8.105 -82.898 -64.745 1.00 17.11 314 ASP D C 1
ATOM 14340 O O . ASP D 1 334 ? -8.814 -82.133 -65.373 1.00 16.75 314 ASP D O 1
ATOM 14345 N N . ARG D 1 335 ? -7.493 -82.565 -63.616 1.00 16.52 315 ARG D N 1
ATOM 14346 C CA . ARG D 1 335 ? -7.769 -81.313 -62.951 1.00 17.05 315 ARG D CA 1
ATOM 14347 C C . ARG D 1 335 ? -6.551 -80.487 -62.562 1.00 16.11 315 ARG D C 1
ATOM 14348 O O . ARG D 1 335 ? -6.668 -79.611 -61.712 1.00 15.49 315 ARG D O 1
ATOM 14356 N N . PHE D 1 336 ? -5.417 -80.709 -63.228 1.00 15.54 316 PHE D N 1
ATOM 14357 C CA . PHE D 1 336 ? -4.263 -79.831 -63.038 1.00 15.07 316 PHE D CA 1
ATOM 14358 C C . PHE D 1 336 ? -3.411 -79.662 -64.282 1.00 14.73 316 PHE D C 1
ATOM 14359 O O . PHE D 1 336 ? -3.399 -80.511 -65.179 1.00 13.35 316 PHE D O 1
ATOM 14367 N N . CYS D 1 337 ? -2.681 -78.549 -64.305 1.00 14.00 317 CYS D N 1
ATOM 14368 C CA . CYS D 1 337 ? -1.567 -78.377 -65.230 1.00 14.56 317 CYS D CA 1
ATOM 14369 C C . CYS D 1 337 ? -0.422 -77.688 -64.507 1.00 14.44 317 CYS D C 1
ATOM 14370 O O . CYS D 1 337 ? -0.648 -76.707 -63.822 1.00 14.75 317 CYS D O 1
ATOM 14373 N N . LEU D 1 338 ? 0.792 -78.205 -64.659 1.00 14.13 318 LEU D N 1
ATOM 14374 C CA . LEU D 1 338 ? 1.991 -77.517 -64.188 1.00 14.99 318 LEU D CA 1
ATOM 14375 C C . LEU D 1 338 ? 2.527 -76.695 -65.360 1.00 14.73 318 LEU D C 1
ATOM 14376 O O . LEU D 1 338 ? 2.772 -77.245 -66.437 1.00 14.30 318 LEU D O 1
ATOM 14381 N N . LEU D 1 339 ? 2.651 -75.376 -65.179 1.00 14.33 319 LEU D N 1
ATOM 14382 C CA . LEU D 1 339 ? 3.325 -74.530 -66.169 1.00 14.62 319 LEU D CA 1
ATOM 14383 C C . LEU D 1 339 ? 4.820 -74.876 -66.212 1.00 14.68 319 LEU D C 1
ATOM 14384 O O . LEU D 1 339 ? 5.293 -75.615 -65.350 1.00 14.14 319 LEU D O 1
ATOM 14389 N N . PRO D 1 340 ? 5.560 -74.359 -67.222 1.00 14.77 320 PRO D N 1
ATOM 14390 C CA . PRO D 1 340 ? 6.929 -74.837 -67.439 1.00 15.42 320 PRO D CA 1
ATOM 14391 C C . PRO D 1 340 ? 7.881 -74.766 -66.253 1.00 16.11 320 PRO D C 1
ATOM 14392 O O . PRO D 1 340 ? 8.577 -75.745 -66.005 1.00 16.20 320 PRO D O 1
ATOM 14396 N N . GLN D 1 341 ? 7.874 -73.674 -65.489 1.00 16.92 321 GLN D N 1
ATOM 14397 C CA . GLN D 1 341 ? 8.787 -73.562 -64.341 1.00 18.89 321 GLN D CA 1
ATOM 14398 C C . GLN D 1 341 ? 8.534 -74.629 -63.271 1.00 18.13 321 GLN D C 1
ATOM 14399 O O . GLN D 1 341 ? 9.475 -75.105 -62.626 1.00 17.67 321 GLN D O 1
ATOM 14405 N N . ALA D 1 342 ? 7.277 -75.036 -63.107 1.00 16.92 322 ALA D N 1
ATOM 14406 C CA . ALA D 1 342 ? 6.947 -76.130 -62.189 1.00 16.22 322 ALA D CA 1
ATOM 14407 C C . ALA D 1 342 ? 7.227 -77.536 -62.758 1.00 16.42 322 ALA D C 1
ATOM 14408 O O . ALA D 1 342 ? 7.182 -78.510 -62.009 1.00 17.04 322 ALA D O 1
ATOM 14410 N N . THR D 1 343 ? 7.489 -77.622 -64.060 1.00 15.81 323 THR D N 1
ATOM 14411 C CA . THR D 1 343 ? 7.674 -78.873 -64.790 1.00 15.83 323 THR D CA 1
ATOM 14412 C C . THR D 1 343 ? 9.151 -79.162 -65.005 1.00 15.55 323 THR D C 1
ATOM 14413 O O . THR D 1 343 ? 9.646 -80.237 -64.651 1.00 15.61 323 THR D O 1
ATOM 14417 N N . GLY D 1 344 ? 9.829 -78.211 -65.641 1.00 15.06 324 GLY D N 1
ATOM 14418 C CA . GLY D 1 344 ? 11.196 -78.404 -66.085 1.00 15.40 324 GLY D CA 1
ATOM 14419 C C . GLY D 1 344 ? 11.912 -77.088 -66.307 1.00 15.96 324 GLY D C 1
ATOM 14420 O O . GLY D 1 344 ? 11.294 -76.089 -66.693 1.00 16.17 324 GLY D O 1
ATOM 14421 N N . PHE D 1 345 ? 13.216 -77.104 -66.051 1.00 16.13 325 PHE D N 1
ATOM 14422 C CA . PHE D 1 345 ? 14.100 -75.967 -66.295 1.00 16.13 325 PHE D CA 1
ATOM 14423 C C . PHE D 1 345 ? 15.492 -76.493 -66.593 1.00 15.04 325 PHE D C 1
ATOM 14424 O O . PHE D 1 345 ? 15.919 -77.453 -65.965 1.00 14.60 325 PHE D O 1
ATOM 14432 N N . ILE D 1 346 ? 16.203 -75.848 -67.511 1.00 14.18 326 ILE D N 1
ATOM 14433 C CA . ILE D 1 346 ? 17.549 -76.283 -67.881 1.00 13.81 326 ILE D CA 1
ATOM 14434 C C . ILE D 1 346 ? 18.623 -75.313 -67.410 1.00 14.00 326 ILE D C 1
ATOM 14435 O O . ILE D 1 346 ? 19.463 -75.686 -66.594 1.00 15.55 326 ILE D O 1
ATOM 14440 N N . ASP D 1 347 ? 18.595 -74.075 -67.894 1.00 14.02 327 ASP D N 1
ATOM 14441 C CA . ASP D 1 347 ? 19.676 -73.131 -67.611 1.00 14.29 327 ASP D CA 1
ATOM 14442 C C . ASP D 1 347 ? 19.239 -71.743 -68.043 1.00 13.92 327 ASP D C 1
ATOM 14443 O O . ASP D 1 347 ? 18.373 -71.592 -68.911 1.00 14.54 327 ASP D O 1
ATOM 14448 N N . PRO D 1 348 ? 19.831 -70.715 -67.442 1.00 13.75 328 PRO D N 1
ATOM 14449 C CA . PRO D 1 348 ? 19.577 -69.371 -67.970 1.00 13.31 328 PRO D CA 1
ATOM 14450 C C . PRO D 1 348 ? 20.113 -69.149 -69.385 1.00 12.78 328 PRO D C 1
ATOM 14451 O O . PRO D 1 348 ? 19.670 -68.229 -70.052 1.00 12.26 328 PRO D O 1
ATOM 14455 N N . LEU D 1 349 ? 21.046 -69.983 -69.845 1.00 12.53 329 LEU D N 1
ATOM 14456 C CA . LEU D 1 349 ? 21.670 -69.784 -71.164 1.00 12.72 329 LEU D CA 1
ATOM 14457 C C . LEU D 1 349 ? 20.646 -69.785 -72.312 1.00 13.23 329 LEU D C 1
ATOM 14458 O O . LEU D 1 349 ? 19.905 -70.755 -72.482 1.00 13.65 329 LEU D O 1
ATOM 14463 N N . PHE D 1 350 ? 20.608 -68.677 -73.060 1.00 12.57 330 PHE D N 1
ATOM 14464 C CA . PHE D 1 350 ? 19.681 -68.430 -74.177 1.00 13.10 330 PHE D CA 1
ATOM 14465 C C . PHE D 1 350 ? 18.265 -68.040 -73.751 1.00 12.35 330 PHE D C 1
ATOM 14466 O O . PHE D 1 350 ? 17.401 -67.788 -74.609 1.00 11.80 330 PHE D O 1
ATOM 14474 N N . SER D 1 351 ? 18.035 -67.990 -72.439 1.00 12.21 331 SER D N 1
ATOM 14475 C CA . SER D 1 351 ? 16.779 -67.491 -71.880 1.00 12.67 331 SER D CA 1
ATOM 14476 C C . SER D 1 351 ? 15.530 -68.153 -72.492 1.00 12.58 331 SER D C 1
ATOM 14477 O O . SER D 1 351 ? 14.544 -67.493 -72.816 1.00 12.97 331 SER D O 1
ATOM 14480 N N . ARG D 1 352 ? 15.588 -69.479 -72.604 1.00 12.55 332 ARG D N 1
ATOM 14481 C CA . ARG D 1 352 ? 14.506 -70.271 -73.169 1.00 13.27 332 ARG D CA 1
ATOM 14482 C C . ARG D 1 352 ? 13.344 -70.450 -72.193 1.00 13.32 332 ARG D C 1
ATOM 14483 O O . ARG D 1 352 ? 12.230 -70.758 -72.616 1.00 13.35 332 ARG D O 1
ATOM 14491 N N . GLY D 1 353 ? 13.596 -70.262 -70.900 1.00 13.54 333 GLY D N 1
ATOM 14492 C CA . GLY D 1 353 ? 12.571 -70.451 -69.867 1.00 14.00 333 GLY D CA 1
ATOM 14493 C C . GLY D 1 353 ? 11.346 -69.568 -70.070 1.00 14.58 333 GLY D C 1
ATOM 14494 O O . GLY D 1 353 ? 10.212 -70.053 -70.041 1.00 14.20 333 GLY D O 1
ATOM 14495 N N . LEU D 1 354 ? 11.569 -68.278 -70.309 1.00 15.15 334 LEU D N 1
ATOM 14496 C CA . LEU D 1 354 ? 10.459 -67.340 -70.542 1.00 15.44 334 LEU D CA 1
ATOM 14497 C C . LEU D 1 354 ? 9.652 -67.694 -71.780 1.00 14.75 334 LEU D C 1
ATOM 14498 O O . LEU D 1 354 ? 8.428 -67.570 -71.774 1.00 14.38 334 LEU D O 1
ATOM 14503 N N . ILE D 1 355 ? 10.354 -68.139 -72.824 1.00 14.03 335 ILE D N 1
ATOM 14504 C CA . ILE D 1 355 ? 9.739 -68.533 -74.079 1.00 14.31 335 ILE D CA 1
ATOM 14505 C C . ILE D 1 355 ? 8.794 -69.706 -73.844 1.00 13.98 335 ILE D C 1
ATOM 14506 O O . ILE D 1 355 ? 7.635 -69.677 -74.255 1.00 14.82 335 ILE D O 1
ATOM 14511 N N . THR D 1 356 ? 9.308 -70.733 -73.189 1.00 13.57 336 THR D N 1
ATOM 14512 C CA . THR D 1 356 ? 8.527 -71.929 -72.912 1.00 13.54 336 THR D CA 1
ATOM 14513 C C . THR D 1 356 ? 7.301 -71.550 -72.073 1.00 13.25 336 THR D C 1
ATOM 14514 O O . THR D 1 356 ? 6.188 -71.967 -72.386 1.00 13.36 336 THR D O 1
ATOM 14518 N N . THR D 1 357 ? 7.515 -70.718 -71.055 1.00 13.39 337 THR D N 1
ATOM 14519 C CA . THR D 1 357 ? 6.424 -70.247 -70.171 1.00 13.15 337 THR D CA 1
ATOM 14520 C C . THR D 1 357 ? 5.298 -69.565 -70.956 1.00 12.92 337 THR D C 1
ATOM 14521 O O . THR D 1 357 ? 4.125 -69.949 -70.835 1.00 13.29 337 THR D O 1
ATOM 14525 N N . PHE D 1 358 ? 5.628 -68.548 -71.746 1.00 12.99 338 PHE D N 1
ATOM 14526 C CA . PHE D 1 358 ? 4.571 -67.794 -72.437 1.00 13.29 338 PHE D CA 1
ATOM 14527 C C . PHE D 1 358 ? 3.841 -68.658 -73.461 1.00 13.23 338 PHE D C 1
ATOM 14528 O O . PHE D 1 358 ? 2.608 -68.537 -73.614 1.00 12.82 338 PHE D O 1
ATOM 14536 N N . GLU D 1 359 ? 4.581 -69.507 -74.174 1.00 13.40 339 GLU D N 1
ATOM 14537 C CA . GLU D 1 359 ? 3.936 -70.366 -75.167 1.00 14.02 339 GLU D CA 1
ATOM 14538 C C . GLU D 1 359 ? 3.003 -71.360 -74.485 1.00 13.49 339 GLU D C 1
ATOM 14539 O O . GLU D 1 359 ? 1.895 -71.630 -74.987 1.00 13.28 339 GLU D O 1
ATOM 14545 N N . SER D 1 360 ? 3.425 -71.895 -73.342 1.00 13.08 340 SER D N 1
ATOM 14546 C CA . SER D 1 360 ? 2.571 -72.826 -72.594 1.00 12.95 340 SER D CA 1
ATOM 14547 C C . SER D 1 360 ? 1.246 -72.185 -72.150 1.00 12.90 340 SER D C 1
ATOM 14548 O O . SER D 1 360 ? 0.185 -72.781 -72.288 1.00 12.67 340 SER D O 1
ATOM 14551 N N . ILE D 1 361 ? 1.312 -70.949 -71.671 1.00 13.10 341 ILE D N 1
ATOM 14552 C CA . ILE D 1 361 ? 0.104 -70.212 -71.277 1.00 13.27 341 ILE D CA 1
ATOM 14553 C C . ILE D 1 361 ? -0.815 -70.057 -72.478 1.00 13.27 341 ILE D C 1
ATOM 14554 O O . ILE D 1 361 ? -2.031 -70.295 -72.391 1.00 14.10 341 ILE D O 1
ATOM 14559 N N . LEU D 1 362 ? -0.219 -69.656 -73.593 1.00 13.02 342 LEU D N 1
ATOM 14560 C CA . LEU D 1 362 ? -0.945 -69.442 -74.829 1.00 13.85 342 LEU D CA 1
ATOM 14561 C C . LEU D 1 362 ? -1.654 -70.715 -75.317 1.00 13.73 342 LEU D C 1
ATOM 14562 O O . LEU D 1 362 ? -2.738 -70.648 -75.860 1.00 13.41 342 LEU D O 1
ATOM 14567 N N . ARG D 1 363 ? -1.021 -71.867 -75.120 1.00 14.10 343 ARG D N 1
ATOM 14568 C CA . ARG D 1 363 ? -1.602 -73.165 -75.509 1.00 14.45 343 ARG D CA 1
ATOM 14569 C C . ARG D 1 363 ? -2.642 -73.634 -74.495 1.00 14.29 343 ARG D C 1
ATOM 14570 O O . ARG D 1 363 ? -3.664 -74.226 -74.867 1.00 15.63 343 ARG D O 1
ATOM 14578 N N . LEU D 1 364 ? -2.374 -73.392 -73.220 1.00 13.30 344 LEU D N 1
ATOM 14579 C CA . LEU D 1 364 ? -3.217 -73.889 -72.154 1.00 13.15 344 LEU D CA 1
ATOM 14580 C C . LEU D 1 364 ? -4.545 -73.145 -72.035 1.00 13.30 344 LEU D C 1
ATOM 14581 O O . LEU D 1 364 ? -5.597 -73.778 -71.885 1.00 13.30 344 LEU D O 1
ATOM 14586 N N . ALA D 1 365 ? -4.487 -71.814 -72.064 1.00 13.43 345 ALA D N 1
ATOM 14587 C CA . ALA D 1 365 ? -5.637 -70.993 -71.692 1.00 13.91 345 ALA D CA 1
ATOM 14588 C C . ALA D 1 365 ? -6.903 -71.317 -72.489 1.00 13.72 345 ALA D C 1
ATOM 14589 O O . ALA D 1 365 ? -7.957 -71.473 -71.889 1.00 13.81 345 ALA D O 1
ATOM 14591 N N . PRO D 1 366 ? -6.798 -71.461 -73.823 1.00 14.23 346 PRO D N 1
ATOM 14592 C CA . PRO D 1 366 ? -8.028 -71.777 -74.571 1.00 14.43 346 PRO D CA 1
ATOM 14593 C C . PRO D 1 366 ? -8.642 -73.122 -74.213 1.00 14.65 346 PRO D C 1
ATOM 14594 O O . PRO D 1 366 ? -9.869 -73.258 -74.251 1.00 15.50 346 PRO D O 1
ATOM 14598 N N . LYS D 1 367 ? -7.801 -74.086 -73.822 1.00 14.71 347 LYS D N 1
ATOM 14599 C CA . LYS D 1 367 ? -8.256 -75.410 -73.424 1.00 14.68 347 LYS D CA 1
ATOM 14600 C C . LYS D 1 367 ? -8.930 -75.391 -72.058 1.00 14.92 347 LYS D C 1
ATOM 14601 O O . LYS D 1 367 ? -9.895 -76.126 -71.837 1.00 14.76 347 LYS D O 1
ATOM 14607 N N . VAL D 1 368 ? -8.439 -74.540 -71.154 1.00 15.17 348 VAL D N 1
ATOM 14608 C CA . VAL D 1 368 ? -9.078 -74.347 -69.851 1.00 15.79 348 VAL D CA 1
ATOM 14609 C C . VAL D 1 368 ? -10.427 -73.651 -70.033 1.00 16.91 348 VAL D C 1
ATOM 14610 O O . VAL D 1 368 ? -11.411 -74.034 -69.379 1.00 16.66 348 VAL D O 1
ATOM 14614 N N . LEU D 1 369 ? -10.494 -72.664 -70.929 1.00 18.12 349 LEU D N 1
ATOM 14615 C CA . LEU D 1 369 ? -11.790 -72.035 -71.256 1.00 19.84 349 LEU D CA 1
ATOM 14616 C C . LEU D 1 369 ? -12.783 -73.060 -71.812 1.00 19.63 349 LEU D C 1
ATOM 14617 O O . LEU D 1 369 ? -13.922 -73.129 -71.372 1.00 18.75 349 LEU D O 1
ATOM 14622 N N . ASP D 1 370 ? -12.355 -73.856 -72.778 1.00 20.60 350 ASP D N 1
ATOM 14623 C CA . ASP D 1 370 ? -13.239 -74.899 -73.330 1.00 21.64 350 ASP D CA 1
ATOM 14624 C C . ASP D 1 370 ? -13.712 -75.886 -72.253 1.00 20.08 350 ASP D C 1
ATOM 14625 O O . ASP D 1 370 ? -14.889 -76.273 -72.241 1.00 20.19 350 ASP D O 1
ATOM 14630 N N . ALA D 1 371 ? -12.804 -76.302 -71.367 1.00 17.95 351 ALA D N 1
ATOM 14631 C CA . ALA D 1 371 ? -13.141 -77.205 -70.270 1.00 17.42 351 ALA D CA 1
ATOM 14632 C C . ALA D 1 371 ? -14.192 -76.611 -69.335 1.00 17.66 351 ALA D C 1
ATOM 14633 O O . ALA D 1 371 ? -15.146 -77.287 -68.939 1.00 17.30 351 ALA D O 1
ATOM 14635 N N . ALA D 1 372 ? -14.006 -75.344 -68.984 1.00 17.96 352 ALA D N 1
ATOM 14636 C CA . ALA D 1 372 ? -14.909 -74.651 -68.076 1.00 18.40 352 ALA D CA 1
ATOM 14637 C C . ALA D 1 372 ? -16.280 -74.391 -68.711 1.00 19.24 352 ALA D C 1
ATOM 14638 O O . ALA D 1 372 ? -17.297 -74.402 -68.014 1.00 20.80 352 ALA D O 1
ATOM 14640 N N . ARG D 1 373 ? -16.302 -74.154 -70.014 1.00 19.35 353 ARG D N 1
ATOM 14641 C CA . ARG D 1 373 ? -17.542 -73.906 -70.740 1.00 20.45 353 ARG D CA 1
ATOM 14642 C C . ARG D 1 373 ? -18.310 -75.179 -71.095 1.00 22.20 353 ARG D C 1
ATOM 14643 O O . ARG D 1 373 ? -19.505 -75.113 -71.316 1.00 23.20 353 ARG D O 1
ATOM 14651 N N . SER D 1 374 ? -17.628 -76.318 -71.159 1.00 22.12 354 SER D N 1
ATOM 14652 C CA . SER D 1 374 ? -18.271 -77.612 -71.428 1.00 23.29 354 SER D CA 1
ATOM 14653 C C . SER D 1 374 ? -18.381 -78.490 -70.188 1.00 24.27 354 SER D C 1
ATOM 14654 O O . SER D 1 374 ? -19.000 -79.570 -70.230 1.00 26.11 354 SER D O 1
ATOM 14657 N N . ASN D 1 375 ? -17.789 -78.038 -69.083 1.00 24.73 355 ASN D N 1
ATOM 14658 C CA . ASN D 1 375 ? -17.688 -78.810 -67.843 1.00 26.25 355 ASN D CA 1
ATOM 14659 C C . ASN D 1 375 ? -17.145 -80.237 -68.047 1.00 26.41 355 ASN D C 1
ATOM 14660 O O . ASN D 1 375 ? -17.697 -81.213 -67.530 1.00 25.94 355 ASN D O 1
ATOM 14665 N N . ARG D 1 376 ? -16.080 -80.343 -68.836 1.00 24.95 356 ARG D N 1
ATOM 14666 C CA . ARG D 1 376 ? -15.379 -81.602 -69.045 1.00 25.21 356 ARG D CA 1
ATOM 14667 C C . ARG D 1 376 ? -13.943 -81.397 -68.593 1.00 22.67 356 ARG D C 1
ATOM 14668 O O . ARG D 1 376 ? -13.277 -80.455 -69.038 1.00 20.41 356 ARG D O 1
ATOM 14676 N N . TRP D 1 377 ? -13.482 -82.276 -67.711 1.00 19.87 357 TRP D N 1
ATOM 14677 C CA . TRP D 1 377 ? -12.149 -82.179 -67.131 1.00 19.68 357 TRP D CA 1
ATOM 14678 C C . TRP D 1 377 ? -11.452 -83.530 -67.189 1.00 18.24 357 TRP D C 1
ATOM 14679 O O . TRP D 1 377 ? -11.485 -84.301 -66.237 1.00 17.73 357 TRP D O 1
ATOM 14690 N N . GLN D 1 378 ? -10.840 -83.798 -68.330 1.00 18.75 358 GLN D N 1
ATOM 14691 C CA . GLN D 1 378 ? -10.103 -85.034 -68.567 1.00 19.52 358 GLN D CA 1
ATOM 14692 C C . GLN D 1 378 ? -8.712 -84.700 -69.107 1.00 18.36 358 GLN D C 1
ATOM 14693 O O . GLN D 1 378 ? -8.555 -83.801 -69.960 1.00 17.08 358 GLN D O 1
ATOM 14699 N N . ARG D 1 379 ? -7.723 -85.449 -68.619 1.00 18.25 359 ARG D N 1
ATOM 14700 C CA . ARG D 1 379 ? -6.318 -85.342 -69.023 1.00 18.31 359 ARG D CA 1
ATOM 14701 C C . ARG D 1 379 ? -6.127 -85.247 -70.542 1.00 18.79 359 ARG D C 1
ATOM 14702 O O . ARG D 1 379 ? -5.327 -84.433 -71.012 1.00 17.47 359 ARG D O 1
ATOM 14710 N N . GLU D 1 380 ? -6.860 -86.062 -71.303 1.00 19.31 360 GLU D N 1
ATOM 14711 C CA . GLU D 1 380 ? -6.775 -86.063 -72.774 1.00 21.41 360 GLU D CA 1
ATOM 14712 C C . GLU D 1 380 ? -6.910 -84.662 -73.390 1.00 19.98 360 GLU D C 1
ATOM 14713 O O . GLU D 1 380 ? -6.314 -84.384 -74.429 1.00 19.94 360 GLU D O 1
ATOM 14719 N N . GLN D 1 381 ? -7.705 -83.790 -72.762 1.00 18.36 361 GLN D N 1
ATOM 14720 C CA . GLN D 1 381 ? -7.922 -82.432 -73.265 1.00 18.16 361 GLN D CA 1
ATOM 14721 C C . GLN D 1 381 ? -6.666 -81.557 -73.212 1.00 17.35 361 GLN D C 1
ATOM 14722 O O . GLN D 1 381 ? -6.527 -80.630 -74.003 1.00 16.50 361 GLN D O 1
ATOM 14728 N N . PHE D 1 382 ? -5.761 -81.868 -72.291 1.00 16.73 362 PHE D N 1
ATOM 14729 C CA . PHE D 1 382 ? -4.573 -81.046 -72.055 1.00 17.37 362 PHE D CA 1
ATOM 14730 C C . PHE D 1 382 ? -3.278 -81.635 -72.563 1.00 18.09 362 PHE D C 1
ATOM 14731 O O . PHE D 1 382 ? -2.210 -81.062 -72.359 1.00 17.12 362 PHE D O 1
ATOM 14739 N N . ILE D 1 383 ? -3.384 -82.738 -73.288 1.00 18.37 363 ILE D N 1
ATOM 14740 C CA . ILE D 1 383 ? -2.209 -83.510 -73.662 1.00 20.19 363 ILE D CA 1
ATOM 14741 C C . ILE D 1 383 ? -1.217 -82.775 -74.584 1.00 18.93 363 ILE D C 1
ATOM 14742 O O . ILE D 1 383 ? -0.007 -83.001 -74.487 1.00 19.49 363 ILE D O 1
ATOM 14747 N N . GLU D 1 384 ? -1.698 -81.888 -75.444 1.00 17.90 364 GLU D N 1
ATOM 14748 C CA . GLU D 1 384 ? -0.798 -81.128 -76.318 1.00 19.48 364 GLU D CA 1
ATOM 14749 C C . GLU D 1 384 ? -0.014 -80.044 -75.550 1.00 17.73 364 GLU D C 1
ATOM 14750 O O . GLU D 1 384 ? 1.042 -79.592 -76.006 1.00 15.62 364 GLU D O 1
ATOM 14756 N N . VAL D 1 385 ? -0.527 -79.662 -74.377 1.00 15.64 365 VAL D N 1
ATOM 14757 C CA . VAL D 1 385 ? 0.197 -78.770 -73.476 1.00 15.62 365 VAL D CA 1
ATOM 14758 C C . VAL D 1 385 ? 1.395 -79.518 -72.901 1.00 15.04 365 VAL D C 1
ATOM 14759 O O . VAL D 1 385 ? 2.493 -78.984 -72.846 1.00 14.96 365 VAL D O 1
ATOM 14763 N N . GLU D 1 386 ? 1.171 -80.759 -72.471 1.00 14.64 366 GLU D N 1
ATOM 14764 C CA . GLU D 1 386 ? 2.236 -81.589 -71.951 1.00 15.43 366 GLU D CA 1
ATOM 14765 C C . GLU D 1 386 ? 3.287 -81.882 -73.003 1.00 15.43 366 GLU D C 1
ATOM 14766 O O . GLU D 1 386 ? 4.468 -81.803 -72.704 1.00 15.01 366 GLU D O 1
ATOM 14772 N N . ARG D 1 387 ? 2.846 -82.219 -74.216 1.00 15.29 367 ARG D N 1
ATOM 14773 C CA . ARG D 1 387 ? 3.751 -82.530 -75.314 1.00 16.31 367 ARG D CA 1
ATOM 14774 C C . ARG D 1 387 ? 4.638 -81.328 -75.633 1.00 15.52 367 ARG D C 1
ATOM 14775 O O . ARG D 1 387 ? 5.841 -81.480 -75.792 1.00 15.63 367 ARG D O 1
ATOM 14783 N N . HIS D 1 388 ? 4.053 -80.137 -75.693 1.00 14.75 368 HIS D N 1
ATOM 14784 C CA . HIS D 1 388 ? 4.851 -78.930 -75.942 1.00 14.47 368 HIS D CA 1
ATOM 14785 C C . HIS D 1 388 ? 5.910 -78.726 -74.849 1.00 14.48 368 HIS D C 1
ATOM 14786 O O . HIS D 1 388 ? 7.101 -78.545 -75.158 1.00 14.73 368 HIS D O 1
ATOM 14793 N N . CYS D 1 389 ? 5.478 -78.745 -73.591 1.00 14.42 369 CYS D N 1
ATOM 14794 C CA . CYS D 1 389 ? 6.368 -78.440 -72.466 1.00 15.22 369 CYS D CA 1
ATOM 14795 C C . CYS D 1 389 ? 7.482 -79.473 -72.318 1.00 15.34 369 CYS D C 1
ATOM 14796 O O . CYS D 1 389 ? 8.654 -79.110 -72.208 1.00 14.11 369 CYS D O 1
ATOM 14799 N N . LEU D 1 390 ? 7.129 -80.760 -72.343 1.00 15.44 370 LEU D N 1
ATOM 14800 C CA . LEU D 1 390 ? 8.156 -81.811 -72.203 1.00 16.26 370 LEU D CA 1
ATOM 14801 C C . LEU D 1 390 ? 9.119 -81.812 -73.397 1.00 15.46 370 LEU D C 1
ATOM 14802 O O . LEU D 1 390 ? 10.323 -81.985 -73.204 1.00 15.52 370 LEU D O 1
ATOM 14807 N N . ASN D 1 391 ? 8.617 -81.584 -74.608 1.00 14.75 371 ASN D N 1
ATOM 14808 C CA . ASN D 1 391 ? 9.504 -81.451 -75.772 1.00 15.27 371 ASN D CA 1
ATOM 14809 C C . ASN D 1 391 ? 10.411 -80.215 -75.664 1.00 14.23 371 ASN D C 1
ATOM 14810 O O . ASN D 1 391 ? 11.586 -80.276 -76.017 1.00 13.74 371 ASN D O 1
ATOM 14815 N N . ALA D 1 392 ? 9.857 -79.098 -75.190 1.00 13.51 372 ALA D N 1
ATOM 14816 C CA . ALA D 1 392 ? 10.622 -77.853 -75.042 1.00 13.39 372 ALA D CA 1
ATOM 14817 C C . ALA D 1 392 ? 11.784 -78.033 -74.078 1.00 13.26 372 ALA D C 1
ATOM 14818 O O . ALA D 1 392 ? 12.910 -77.646 -74.378 1.00 13.34 372 ALA D O 1
ATOM 14820 N N . VAL D 1 393 ? 11.515 -78.650 -72.939 1.00 13.64 373 VAL D N 1
ATOM 14821 C CA . VAL D 1 393 ? 12.563 -78.907 -71.928 1.00 14.66 373 VAL D CA 1
ATOM 14822 C C . VAL D 1 393 ? 13.636 -79.853 -72.484 1.00 15.10 373 VAL D C 1
ATOM 14823 O O . VAL D 1 393 ? 14.835 -79.636 -72.267 1.00 15.15 373 VAL D O 1
ATOM 14827 N N . ALA D 1 394 ? 13.209 -80.879 -73.218 1.00 14.85 374 ALA D N 1
ATOM 14828 C CA . ALA D 1 394 ? 14.150 -81.805 -73.871 1.00 15.09 374 ALA D CA 1
ATOM 14829 C C . ALA D 1 394 ? 15.062 -81.107 -74.891 1.00 15.60 374 ALA D C 1
ATOM 14830 O O . ALA D 1 394 ? 16.289 -81.311 -74.890 1.00 16.05 374 ALA D O 1
ATOM 14832 N N . THR D 1 395 ? 14.459 -80.305 -75.759 1.00 15.38 375 THR D N 1
ATOM 14833 C CA . THR D 1 395 ? 15.208 -79.527 -76.741 1.00 16.61 375 THR D CA 1
ATOM 14834 C C . THR D 1 395 ? 16.182 -78.553 -76.052 1.00 16.34 375 THR D C 1
ATOM 14835 O O . THR D 1 395 ? 17.345 -78.418 -76.464 1.00 15.97 375 THR D O 1
ATOM 14839 N N . ASN D 1 396 ? 15.695 -77.902 -74.996 1.00 15.61 376 ASN D N 1
ATOM 14840 C CA . ASN D 1 396 ? 16.482 -76.932 -74.219 1.00 15.93 376 ASN D CA 1
ATOM 14841 C C . ASN D 1 396 ? 17.688 -77.641 -73.581 1.00 15.48 376 ASN D C 1
ATOM 14842 O O . ASN D 1 396 ? 18.798 -77.103 -73.544 1.00 15.06 376 ASN D O 1
ATOM 14847 N N . ASP D 1 397 ? 17.476 -78.862 -73.105 1.00 15.04 377 ASP D N 1
ATOM 14848 C CA . ASP D 1 397 ? 18.554 -79.665 -72.529 1.00 15.65 377 ASP D CA 1
ATOM 14849 C C . ASP D 1 397 ? 19.663 -79.966 -73.547 1.00 15.46 377 ASP D C 1
ATOM 14850 O O . ASP D 1 397 ? 20.844 -79.852 -73.230 1.00 14.51 377 ASP D O 1
ATOM 14855 N N . GLN D 1 398 ? 19.259 -80.347 -74.751 1.00 15.92 378 GLN D N 1
ATOM 14856 C CA . GLN D 1 398 ? 20.200 -80.583 -75.856 1.00 16.91 378 GLN D CA 1
ATOM 14857 C C . GLN D 1 398 ? 20.935 -79.301 -76.249 1.00 15.37 378 GLN D C 1
ATOM 14858 O O . GLN D 1 398 ? 22.160 -79.295 -76.380 1.00 14.87 378 GLN D O 1
ATOM 14864 N N . LEU D 1 399 ? 20.183 -78.219 -76.436 1.00 14.30 379 LEU D N 1
ATOM 14865 C CA . LEU D 1 399 ? 20.770 -76.926 -76.821 1.00 13.70 379 LEU D CA 1
ATOM 14866 C C . LEU D 1 399 ? 21.851 -76.489 -75.815 1.00 13.48 379 LEU D C 1
ATOM 14867 O O . LEU D 1 399 ? 22.964 -76.101 -76.193 1.00 13.07 379 LEU D O 1
ATOM 14872 N N . VAL D 1 400 ? 21.489 -76.533 -74.542 1.00 12.91 380 VAL D N 1
ATOM 14873 C CA . VAL D 1 400 ? 22.342 -76.020 -73.480 1.00 13.01 380 VAL D CA 1
ATOM 14874 C C . VAL D 1 400 ? 23.519 -76.953 -73.226 1.00 13.17 380 VAL D C 1
ATOM 14875 O O . VAL D 1 400 ? 24.643 -76.484 -73.128 1.00 12.45 380 VAL D O 1
ATOM 14879 N N . SER D 1 401 ? 23.282 -78.265 -73.135 1.00 13.50 381 SER D N 1
ATOM 14880 C CA . SER D 1 401 ? 24.397 -79.196 -72.895 1.00 13.86 381 SER D CA 1
ATOM 14881 C C . SER D 1 401 ? 25.450 -79.098 -74.006 1.00 13.70 381 SER D C 1
ATOM 14882 O O . SER D 1 401 ? 26.637 -79.018 -73.719 1.00 13.09 381 SER D O 1
ATOM 14885 N N . CYS D 1 402 ? 25.005 -79.092 -75.254 1.00 13.88 382 CYS D N 1
ATOM 14886 C CA . CYS D 1 402 ? 25.917 -78.975 -76.396 1.00 14.51 382 CYS D CA 1
ATOM 14887 C C . CYS D 1 402 ? 26.628 -77.617 -76.397 1.00 13.85 382 CYS D C 1
ATOM 14888 O O . CYS D 1 402 ? 27.801 -77.538 -76.718 1.00 13.05 382 CYS D O 1
ATOM 14891 N N . SER D 1 403 ? 25.927 -76.561 -75.976 1.00 12.95 383 SER D N 1
ATOM 14892 C CA . SER D 1 403 ? 26.561 -75.246 -75.828 1.00 12.48 383 SER D CA 1
ATOM 14893 C C . SER D 1 403 ? 27.692 -75.240 -74.791 1.00 12.11 383 SER D C 1
ATOM 14894 O O . SER D 1 403 ? 28.771 -74.709 -75.040 1.00 12.13 383 SER D O 1
ATOM 14897 N N . TYR D 1 404 ? 27.447 -75.844 -73.640 1.00 12.77 384 TYR D N 1
ATOM 14898 C CA . TYR D 1 404 ? 28.472 -75.919 -72.591 1.00 13.09 384 TYR D CA 1
ATOM 14899 C C . TYR D 1 404 ? 29.710 -76.674 -73.090 1.00 13.94 384 TYR D C 1
ATOM 14900 O O . TYR D 1 404 ? 30.812 -76.364 -72.674 1.00 13.95 384 TYR D O 1
ATOM 14909 N N . GLU D 1 405 ? 29.531 -77.651 -73.973 1.00 14.44 385 GLU D N 1
ATOM 14910 C CA . GLU D 1 405 ? 30.700 -78.263 -74.617 1.00 15.55 385 GLU D CA 1
ATOM 14911 C C . GLU D 1 405 ? 31.411 -77.284 -75.574 1.00 14.74 385 GLU D C 1
ATOM 14912 O O . GLU D 1 405 ? 32.648 -77.254 -75.624 1.00 15.06 385 GLU D O 1
ATOM 14918 N N . ALA D 1 406 ? 30.651 -76.517 -76.348 1.00 14.13 386 ALA D N 1
ATOM 14919 C CA . ALA D 1 406 ? 31.240 -75.555 -77.290 1.00 14.25 386 ALA D CA 1
ATOM 14920 C C . ALA D 1 406 ? 31.938 -74.362 -76.614 1.00 14.10 386 ALA D C 1
ATOM 14921 O O . ALA D 1 406 ? 32.716 -73.652 -77.255 1.00 14.96 386 ALA D O 1
ATOM 14923 N N . PHE D 1 407 ? 31.687 -74.158 -75.320 1.00 13.97 387 PHE D N 1
ATOM 14924 C CA . PHE D 1 407 ? 32.464 -73.211 -74.499 1.00 13.75 387 PHE D CA 1
ATOM 14925 C C . PHE D 1 407 ? 33.972 -73.513 -74.443 1.00 14.54 387 PHE D C 1
ATOM 14926 O O . PHE D 1 407 ? 34.746 -72.663 -74.006 1.00 13.87 387 PHE D O 1
ATOM 14934 N N . SER D 1 408 ? 34.384 -74.732 -74.822 1.00 15.49 388 SER D N 1
ATOM 14935 C CA . SER D 1 408 ? 35.790 -75.143 -74.736 1.00 16.18 388 SER D CA 1
ATOM 14936 C C . SER D 1 408 ? 36.766 -74.370 -75.628 1.00 15.67 388 SER D C 1
ATOM 14937 O O . SER D 1 408 ? 37.980 -74.420 -75.394 1.00 16.83 388 SER D O 1
ATOM 14940 N N . ASP D 1 409 ? 36.265 -73.685 -76.649 1.00 14.95 389 ASP D N 1
ATOM 14941 C CA . ASP D 1 409 ? 37.125 -73.046 -77.652 1.00 15.45 389 ASP D CA 1
ATOM 14942 C C . ASP D 1 409 ? 36.345 -71.946 -78.346 1.00 14.63 389 ASP D C 1
ATOM 14943 O O . ASP D 1 409 ? 35.193 -72.164 -78.736 1.00 14.76 389 ASP D O 1
ATOM 14948 N N . PHE D 1 410 ? 36.959 -70.790 -78.557 1.00 14.30 390 PHE D N 1
ATOM 14949 C CA . PHE D 1 410 ? 36.232 -69.730 -79.243 1.00 14.42 390 PHE D CA 1
ATOM 14950 C C . PHE D 1 410 ? 35.781 -70.093 -80.664 1.00 14.66 390 PHE D C 1
ATOM 14951 O O . PHE D 1 410 ? 34.632 -69.844 -81.010 1.00 13.27 390 PHE D O 1
ATOM 14959 N N . HIS D 1 411 ? 36.686 -70.622 -81.502 1.00 15.36 391 HIS D N 1
ATOM 14960 C CA . HIS D 1 411 ? 36.316 -70.922 -82.891 1.00 16.19 391 HIS D CA 1
ATOM 14961 C C . HIS D 1 411 ? 35.143 -71.902 -82.942 1.00 14.66 391 HIS D C 1
ATOM 14962 O O . HIS D 1 411 ? 34.207 -71.740 -83.726 1.00 15.55 391 HIS D O 1
ATOM 14969 N N . LEU D 1 412 ? 35.207 -72.923 -82.116 1.00 15.11 392 LEU D N 1
ATOM 14970 C CA . LEU D 1 412 ? 34.096 -73.872 -81.955 1.00 14.90 392 LEU D CA 1
ATOM 14971 C C . LEU D 1 412 ? 32.780 -73.184 -81.555 1.00 14.70 392 LEU D C 1
ATOM 14972 O O . LEU D 1 412 ? 31.727 -73.458 -82.138 1.00 14.58 392 LEU D O 1
ATOM 14977 N N . TRP D 1 413 ? 32.851 -72.282 -80.574 1.00 14.55 393 TRP D N 1
ATOM 14978 C CA . TRP D 1 413 ? 31.684 -71.493 -80.167 1.00 13.87 393 TRP D CA 1
ATOM 14979 C C . TRP D 1 413 ? 31.125 -70.684 -81.324 1.00 14.17 393 TRP D C 1
ATOM 14980 O O . TRP D 1 413 ? 29.909 -70.625 -81.537 1.00 14.00 393 TRP D O 1
ATOM 14991 N N . ASN D 1 414 ? 32.021 -70.027 -82.053 1.00 14.41 394 ASN D N 1
ATOM 14992 C CA . ASN D 1 414 ? 31.638 -69.224 -83.193 1.00 14.90 394 ASN D CA 1
ATOM 14993 C C . ASN D 1 414 ? 30.832 -70.048 -84.198 1.00 14.63 394 ASN D C 1
ATOM 14994 O O . ASN D 1 414 ? 29.787 -69.604 -84.652 1.00 14.43 394 ASN D O 1
ATOM 14999 N N . VAL D 1 415 ? 31.311 -71.235 -84.547 1.00 14.85 395 VAL D N 1
ATOM 15000 C CA . VAL D 1 415 ? 30.569 -72.056 -85.507 1.00 14.82 395 VAL D CA 1
ATOM 15001 C C . VAL D 1 415 ? 29.234 -72.517 -84.878 1.00 14.62 395 VAL D C 1
ATOM 15002 O O . VAL D 1 415 ? 28.175 -72.380 -85.486 1.00 14.66 395 VAL D O 1
ATOM 15006 N N . TRP D 1 416 ? 29.321 -73.060 -83.667 1.00 14.82 396 TRP D N 1
ATOM 15007 C CA . TRP D 1 416 ? 28.151 -73.581 -82.940 1.00 14.90 396 TRP D CA 1
ATOM 15008 C C . TRP D 1 416 ? 27.014 -72.566 -82.757 1.00 14.37 396 TRP D C 1
ATOM 15009 O O . TRP D 1 416 ? 25.849 -72.928 -82.930 1.00 13.96 396 TRP D O 1
ATOM 15020 N N . HIS D 1 417 ? 27.343 -71.312 -82.434 1.00 14.24 397 HIS D N 1
ATOM 15021 C CA . HIS D 1 417 ? 26.299 -70.323 -82.131 1.00 14.20 397 HIS D CA 1
ATOM 15022 C C . HIS D 1 417 ? 25.391 -70.118 -83.327 1.00 14.46 397 HIS D C 1
ATOM 15023 O O . HIS D 1 417 ? 24.235 -69.798 -83.150 1.00 13.89 397 HIS D O 1
ATOM 15030 N N . ARG D 1 418 ? 25.900 -70.353 -84.541 1.00 14.31 398 ARG D N 1
ATOM 15031 C CA . ARG D 1 418 ? 25.063 -70.293 -85.737 1.00 14.45 398 ARG D CA 1
ATOM 15032 C C . ARG D 1 418 ? 23.963 -71.361 -85.785 1.00 14.32 398 ARG D C 1
ATOM 15033 O O . ARG D 1 418 ? 22.932 -71.147 -86.428 1.00 15.18 398 ARG D O 1
ATOM 15041 N N . VAL D 1 419 ? 24.174 -72.496 -85.133 1.00 14.02 399 VAL D N 1
ATOM 15042 C CA . VAL D 1 419 ? 23.139 -73.525 -85.035 1.00 14.64 399 VAL D CA 1
ATOM 15043 C C . VAL D 1 419 ? 21.970 -72.991 -84.184 1.00 14.53 399 VAL D C 1
ATOM 15044 O O . VAL D 1 419 ? 20.805 -73.064 -84.603 1.00 14.23 399 VAL D O 1
ATOM 15048 N N . TRP D 1 420 ? 22.286 -72.423 -83.018 1.00 14.14 400 TRP D N 1
ATOM 15049 C CA . TRP D 1 420 ? 21.252 -71.760 -82.184 1.00 14.06 400 TRP D CA 1
ATOM 15050 C C . TRP D 1 420 ? 20.586 -70.614 -82.949 1.00 13.79 400 TRP D C 1
ATOM 15051 O O . TRP D 1 420 ? 19.349 -70.519 -83.008 1.00 14.46 400 TRP D O 1
ATOM 15062 N N . LEU D 1 421 ? 21.401 -69.737 -83.524 1.00 13.45 401 LEU D N 1
ATOM 15063 C CA . LEU D 1 421 ? 20.881 -68.518 -84.149 1.00 13.82 401 LEU D CA 1
ATOM 15064 C C . LEU D 1 421 ? 19.907 -68.815 -85.286 1.00 14.17 401 LEU D C 1
ATOM 15065 O O . LEU D 1 421 ? 18.816 -68.256 -85.322 1.00 14.22 401 LEU D O 1
ATOM 15070 N N . SER D 1 422 ? 20.302 -69.712 -86.197 1.00 14.40 402 SER D N 1
ATOM 15071 C CA . SER D 1 422 ? 19.485 -70.048 -87.354 1.00 14.24 402 SER D CA 1
ATOM 15072 C C . SER D 1 422 ? 18.147 -70.637 -86.921 1.00 14.20 402 SER D C 1
ATOM 15073 O O . SER D 1 422 ? 17.112 -70.312 -87.490 1.00 15.11 402 SER D O 1
ATOM 15076 N N . GLY D 1 423 ? 18.179 -71.477 -85.893 1.00 14.20 403 GLY D N 1
ATOM 15077 C CA . GLY D 1 423 ? 16.977 -72.060 -85.329 1.00 14.88 403 GLY D CA 1
ATOM 15078 C C . GLY D 1 423 ? 16.074 -71.029 -84.705 1.00 14.77 403 GLY D C 1
ATOM 15079 O O . GLY D 1 423 ? 14.888 -70.973 -85.016 1.00 15.63 403 GLY D O 1
ATOM 15080 N N . SER D 1 424 ? 16.658 -70.202 -83.844 1.00 14.86 404 SER D N 1
ATOM 15081 C CA . SER D 1 424 ? 15.934 -69.117 -83.178 1.00 15.27 404 SER D CA 1
ATOM 15082 C C . SER D 1 424 ? 15.328 -68.164 -84.188 1.00 15.17 404 SER D C 1
ATOM 15083 O O . SER D 1 424 ? 14.195 -67.726 -84.037 1.00 14.72 404 SER D O 1
ATOM 15086 N N . ASN D 1 425 ? 16.086 -67.830 -85.229 1.00 15.52 405 ASN D N 1
ATOM 15087 C CA . ASN D 1 425 ? 15.575 -66.940 -86.261 1.00 15.97 405 ASN D CA 1
ATOM 15088 C C . ASN D 1 425 ? 14.364 -67.531 -86.996 1.00 16.03 405 ASN D C 1
ATOM 15089 O O . ASN D 1 425 ? 13.405 -66.815 -87.295 1.00 16.31 405 ASN D O 1
ATOM 15094 N N . LEU D 1 426 ? 14.405 -68.828 -87.276 1.00 16.37 406 LEU D N 1
ATOM 15095 C CA . LEU D 1 426 ? 13.275 -69.507 -87.923 1.00 16.61 406 LEU D CA 1
ATOM 15096 C C . LEU D 1 426 ? 12.052 -69.564 -87.016 1.00 15.77 406 LEU D C 1
ATOM 15097 O O . LEU D 1 426 ? 10.931 -69.304 -87.457 1.00 15.62 406 LEU D O 1
ATOM 15102 N N . GLY D 1 427 ? 12.261 -69.920 -85.754 1.00 15.24 407 GLY D N 1
ATOM 15103 C CA . GLY D 1 427 ? 11.156 -69.940 -84.787 1.00 15.50 407 GLY D CA 1
ATOM 15104 C C . GLY D 1 427 ? 10.523 -68.576 -84.593 1.00 15.51 407 GLY D C 1
ATOM 15105 O O . GLY D 1 427 ? 9.300 -68.444 -84.525 1.00 16.78 407 GLY D O 1
ATOM 15106 N N . SER D 1 428 ? 11.362 -67.561 -84.514 1.00 15.69 408 SER D N 1
ATOM 15107 C CA . SER D 1 428 ? 10.894 -66.179 -84.401 1.00 16.85 408 SER D CA 1
ATOM 15108 C C . SER D 1 428 ? 10.050 -65.725 -85.590 1.00 16.77 408 SER D C 1
ATOM 15109 O O . SER D 1 428 ? 8.961 -65.160 -85.408 1.00 16.67 408 SER D O 1
ATOM 15112 N N . ALA D 1 429 ? 10.534 -66.008 -86.793 1.00 16.39 409 ALA D N 1
ATOM 15113 C CA . ALA D 1 429 ? 9.809 -65.688 -88.018 1.00 17.22 409 ALA D CA 1
ATOM 15114 C C . ALA D 1 429 ? 8.454 -66.421 -88.066 1.00 17.54 409 ALA D C 1
ATOM 15115 O O . ALA D 1 429 ? 7.457 -65.843 -88.497 1.00 17.64 409 ALA D O 1
ATOM 15117 N N . PHE D 1 430 ? 8.418 -67.668 -87.594 1.00 17.26 410 PHE D N 1
ATOM 15118 C CA . PHE D 1 430 ? 7.174 -68.441 -87.556 1.00 18.41 410 PHE D CA 1
ATOM 15119 C C . PHE D 1 430 ? 6.136 -67.813 -86.629 1.00 18.51 410 PHE D C 1
ATOM 15120 O O . PHE D 1 430 ? 4.973 -67.665 -87.008 1.00 17.17 410 PHE D O 1
ATOM 15128 N N . LEU D 1 431 ? 6.566 -67.442 -85.423 1.00 17.97 411 LEU D N 1
ATOM 15129 C CA . LEU D 1 431 ? 5.688 -66.748 -84.462 1.00 17.75 411 LEU D CA 1
ATOM 15130 C C . LEU D 1 431 ? 5.219 -65.388 -84.985 1.00 18.01 411 LEU D C 1
ATOM 15131 O O . LEU D 1 431 ? 4.063 -65.029 -84.819 1.00 18.04 411 LEU D O 1
ATOM 15136 N N . GLN D 1 432 ? 6.116 -64.651 -85.626 1.00 18.96 412 GLN D N 1
ATOM 15137 C CA . GLN D 1 432 ? 5.768 -63.388 -86.273 1.00 20.29 412 GLN D CA 1
ATOM 15138 C C . GLN D 1 432 ? 4.666 -63.597 -87.318 1.00 20.04 412 GLN D C 1
ATOM 15139 O O . GLN D 1 432 ? 3.726 -62.812 -87.397 1.00 18.45 412 GLN D O 1
ATOM 15145 N N . LYS D 1 433 ? 4.773 -64.674 -88.091 1.00 20.21 413 LYS D N 1
ATOM 15146 C CA . LYS D 1 433 ? 3.747 -65.004 -89.084 1.00 21.37 413 LYS D CA 1
ATOM 15147 C C . LYS D 1 433 ? 2.395 -65.355 -88.434 1.00 20.25 413 LYS D C 1
ATOM 15148 O O . LYS D 1 433 ? 1.339 -64.883 -88.886 1.00 20.05 413 LYS D O 1
ATOM 15154 N N . LEU D 1 434 ? 2.427 -66.177 -87.387 1.00 18.72 414 LEU D N 1
ATOM 15155 C CA . LEU D 1 434 ? 1.217 -66.485 -86.627 1.00 19.64 414 LEU D CA 1
ATOM 15156 C C . LEU D 1 434 ? 0.552 -65.196 -86.147 1.00 18.88 414 LEU D C 1
ATOM 15157 O O . LEU D 1 434 ? -0.672 -65.035 -86.276 1.00 19.08 414 LEU D O 1
ATOM 15162 N N . LEU D 1 435 ? 1.362 -64.277 -85.631 1.00 17.44 415 LEU D N 1
ATOM 15163 C CA . LEU D 1 435 ? 0.856 -62.989 -85.138 1.00 17.65 415 LEU D CA 1
ATOM 15164 C C . LEU D 1 435 ? 0.263 -62.162 -86.273 1.00 19.12 415 LEU D C 1
ATOM 15165 O O . LEU D 1 435 ? -0.867 -61.676 -86.154 1.00 20.06 415 LEU D O 1
ATOM 15170 N N . HIS D 1 436 ? 1.003 -62.034 -87.377 1.00 20.34 416 HIS D N 1
ATOM 15171 C CA . HIS D 1 436 ? 0.498 -61.366 -88.582 1.00 23.71 416 HIS D CA 1
ATOM 15172 C C . HIS D 1 436 ? -0.877 -61.904 -89.012 1.00 23.17 416 HIS D C 1
ATOM 15173 O O . HIS D 1 436 ? -1.810 -61.119 -89.211 1.00 23.69 416 HIS D O 1
ATOM 15180 N N . ASP D 1 437 ? -1.001 -63.225 -89.136 1.00 23.28 417 ASP D N 1
ATOM 15181 C CA . ASP D 1 437 ? -2.262 -63.848 -89.563 1.00 24.02 417 ASP D CA 1
ATOM 15182 C C . ASP D 1 437 ? -3.397 -63.588 -88.567 1.00 23.57 417 ASP D C 1
ATOM 15183 O O . ASP D 1 437 ? -4.540 -63.374 -88.976 1.00 22.19 417 ASP D O 1
ATOM 15188 N N . LEU D 1 438 ? -3.076 -63.590 -87.273 1.00 22.12 418 LEU D N 1
ATOM 15189 C CA . LEU D 1 438 ? -4.075 -63.297 -86.235 1.00 22.51 418 LEU D CA 1
ATOM 15190 C C . LEU D 1 438 ? -4.521 -61.838 -86.264 1.00 23.58 418 LEU D C 1
ATOM 15191 O O . LEU D 1 438 ? -5.700 -61.553 -86.086 1.00 25.09 418 LEU D O 1
ATOM 15196 N N . GLU D 1 439 ? -3.587 -60.920 -86.479 1.00 25.84 419 GLU D N 1
ATOM 15197 C CA . GLU D 1 439 ? -3.930 -59.497 -86.625 1.00 29.09 419 GLU D CA 1
ATOM 15198 C C . GLU D 1 439 ? -4.803 -59.253 -87.857 1.00 31.13 419 GLU D C 1
ATOM 15199 O O . GLU D 1 439 ? -5.758 -58.480 -87.790 1.00 31.58 419 GLU D O 1
ATOM 15205 N N . HIS D 1 440 ? -4.495 -59.927 -88.965 1.00 32.65 420 HIS D N 1
ATOM 15206 C CA . HIS D 1 440 ? -5.270 -59.780 -90.205 1.00 35.65 420 HIS D CA 1
ATOM 15207 C C . HIS D 1 440 ? -6.686 -60.361 -90.088 1.00 33.94 420 HIS D C 1
ATOM 15208 O O . HIS D 1 440 ? -7.649 -59.696 -90.447 1.00 34.65 420 HIS D O 1
ATOM 15215 N N . SER D 1 441 ? -6.804 -61.586 -89.586 1.00 32.29 421 SER D N 1
ATOM 15216 C CA . SER D 1 441 ? -8.074 -62.324 -89.612 1.00 31.92 421 SER D CA 1
ATOM 15217 C C . SER D 1 441 ? -8.978 -62.107 -88.390 1.00 32.21 421 SER D C 1
ATOM 15218 O O . SER D 1 441 ? -10.199 -62.270 -88.489 1.00 31.73 421 SER D O 1
ATOM 15221 N N . GLY D 1 442 ? -8.380 -61.791 -87.237 1.00 30.57 422 GLY D N 1
ATOM 15222 C CA . GLY D 1 442 ? -9.096 -61.811 -85.954 1.00 30.09 422 GLY D CA 1
ATOM 15223 C C . GLY D 1 442 ? -9.547 -63.207 -85.532 1.00 29.34 422 GLY D C 1
ATOM 15224 O O . GLY D 1 442 ? -10.362 -63.346 -84.616 1.00 30.05 422 GLY D O 1
ATOM 15225 N N . ASP D 1 443 ? -8.996 -64.245 -86.172 1.00 28.26 423 ASP D N 1
ATOM 15226 C CA . ASP D 1 443 ? -9.502 -65.607 -86.042 1.00 28.02 423 ASP D CA 1
ATOM 15227 C C . ASP D 1 443 ? -8.685 -66.378 -84.989 1.00 26.89 423 ASP D C 1
ATOM 15228 O O . ASP D 1 443 ? -7.665 -67.011 -85.291 1.00 24.56 423 ASP D O 1
ATOM 15233 N N . ALA D 1 444 ? -9.173 -66.326 -83.755 1.00 25.80 424 ALA D N 1
ATOM 15234 C CA . ALA D 1 444 ? -8.490 -66.923 -82.611 1.00 24.97 424 ALA D CA 1
ATOM 15235 C C . ALA D 1 444 ? -8.422 -68.455 -82.701 1.00 25.44 424 ALA D C 1
ATOM 15236 O O . ALA D 1 444 ? -7.395 -69.056 -82.388 1.00 22.67 424 ALA D O 1
ATOM 15238 N N . ARG D 1 445 ? -9.522 -69.079 -83.121 1.00 26.03 425 ARG D N 1
ATOM 15239 C CA . ARG D 1 445 ? -9.581 -70.536 -83.281 1.00 28.42 425 ARG D CA 1
ATOM 15240 C C . ARG D 1 445 ? -8.549 -71.022 -84.314 1.00 26.43 425 ARG D C 1
ATOM 15241 O O . ARG D 1 445 ? -7.844 -71.996 -84.070 1.00 24.17 425 ARG D O 1
ATOM 15249 N N . GLN D 1 446 ? -8.473 -70.339 -85.451 1.00 25.27 426 GLN D N 1
ATOM 15250 C CA . GLN D 1 446 ? -7.471 -70.610 -86.486 1.00 26.15 426 GLN D CA 1
ATOM 15251 C C . GLN D 1 446 ? -6.053 -70.480 -85.919 1.00 23.45 426 GLN D C 1
ATOM 15252 O O . GLN D 1 446 ? -5.200 -71.321 -86.193 1.00 21.62 426 GLN D O 1
ATOM 15258 N N . PHE D 1 447 ? -5.809 -69.439 -85.116 1.00 21.16 427 PHE D N 1
ATOM 15259 C CA . PHE D 1 447 ? -4.510 -69.293 -84.472 1.00 19.17 427 PHE D CA 1
ATOM 15260 C C . PHE D 1 447 ? -4.180 -70.484 -83.558 1.00 18.50 427 PHE D C 1
ATOM 15261 O O . PHE D 1 447 ? -3.075 -71.043 -83.639 1.00 18.23 427 PHE D O 1
ATOM 15269 N N . ASP D 1 448 ? -5.117 -70.854 -82.680 1.00 17.87 428 ASP D N 1
ATOM 15270 C CA . ASP D 1 448 ? -4.876 -71.948 -81.727 1.00 18.39 428 ASP D CA 1
ATOM 15271 C C . ASP D 1 448 ? -4.525 -73.242 -82.475 1.00 18.51 428 ASP D C 1
ATOM 15272 O O . ASP D 1 448 ? -3.602 -73.963 -82.099 1.00 17.54 428 ASP D O 1
ATOM 15277 N N . ALA D 1 449 ? -5.260 -73.515 -83.549 1.00 18.31 429 ALA D N 1
ATOM 15278 C CA . ALA D 1 449 ? -5.022 -74.709 -84.368 1.00 18.87 429 ALA D CA 1
ATOM 15279 C C . ALA D 1 449 ? -3.683 -74.684 -85.129 1.00 18.16 429 ALA D C 1
ATOM 15280 O O . ALA D 1 449 ? -3.020 -75.714 -85.234 1.00 20.24 429 ALA D O 1
ATOM 15282 N N . ALA D 1 450 ? -3.291 -73.528 -85.658 1.00 18.25 430 ALA D N 1
ATOM 15283 C CA . ALA D 1 450 ? -2.021 -73.404 -86.373 1.00 18.30 430 ALA D CA 1
ATOM 15284 C C . ALA D 1 450 ? -0.848 -73.610 -85.412 1.00 18.43 430 ALA D C 1
ATOM 15285 O O . ALA D 1 450 ? 0.131 -74.273 -85.752 1.00 17.66 430 ALA D O 1
ATOM 15287 N N . LEU D 1 451 ? -0.963 -73.082 -84.195 1.00 18.63 431 LEU D N 1
ATOM 15288 C CA . LEU D 1 451 ? 0.105 -73.284 -83.207 1.00 18.68 431 LEU D CA 1
ATOM 15289 C C . LEU D 1 451 ? 0.209 -74.758 -82.809 1.00 18.70 431 LEU D C 1
ATOM 15290 O O . LEU D 1 451 ? 1.305 -75.288 -82.697 1.00 19.21 431 LEU D O 1
ATOM 15295 N N . GLU D 1 452 ? -0.932 -75.424 -82.635 1.00 19.19 432 GLU D N 1
ATOM 15296 C CA . GLU D 1 452 ? -0.948 -76.838 -82.285 1.00 19.57 432 GLU D CA 1
ATOM 15297 C C . GLU D 1 452 ? -0.504 -77.767 -83.429 1.00 19.34 432 GLU D C 1
ATOM 15298 O O . GLU D 1 452 ? 0.001 -78.852 -83.166 1.00 19.71 432 GLU D O 1
ATOM 15304 N N . ALA D 1 453 ? -0.670 -77.332 -84.674 1.00 18.84 433 ALA D N 1
ATOM 15305 C CA . ALA D 1 453 ? -0.324 -78.151 -85.840 1.00 19.35 433 ALA D CA 1
ATOM 15306 C C . ALA D 1 453 ? 1.153 -78.088 -86.225 1.00 20.29 433 ALA D C 1
ATOM 15307 O O . ALA D 1 453 ? 1.557 -78.767 -87.175 1.00 20.34 433 ALA D O 1
ATOM 15309 N N . VAL D 1 454 ? 1.969 -77.283 -85.533 1.00 19.72 434 VAL D N 1
ATOM 15310 C CA . VAL D 1 454 ? 3.388 -77.212 -85.889 1.00 19.49 434 VAL D CA 1
ATOM 15311 C C . VAL D 1 454 ? 3.991 -78.617 -85.807 1.00 19.41 434 VAL D C 1
ATOM 15312 O O . VAL D 1 454 ? 3.608 -79.411 -84.956 1.00 17.86 434 VAL D O 1
ATOM 15316 N N . ARG D 1 455 ? 4.916 -78.924 -86.705 1.00 19.96 435 ARG D N 1
ATOM 15317 C CA . ARG D 1 455 ? 5.526 -80.261 -86.740 1.00 20.64 435 ARG D CA 1
ATOM 15318 C C . ARG D 1 455 ? 6.389 -80.588 -85.510 1.00 20.21 435 ARG D C 1
ATOM 15319 O O . ARG D 1 455 ? 6.454 -81.747 -85.091 1.00 18.58 435 ARG D O 1
ATOM 15327 N N . PHE D 1 456 ? 7.052 -79.575 -84.946 1.00 18.23 436 PHE D N 1
ATOM 15328 C CA . PHE D 1 456 ? 8.060 -79.785 -83.899 1.00 18.93 436 PHE D CA 1
ATOM 15329 C C . PHE D 1 456 ? 7.814 -78.845 -82.709 1.00 18.46 436 PHE D C 1
ATOM 15330 O O . PHE D 1 456 ? 8.605 -77.934 -82.449 1.00 17.67 436 PHE D O 1
ATOM 15338 N N . PRO D 1 457 ? 6.701 -79.060 -81.992 1.00 18.13 437 PRO D N 1
ATOM 15339 C CA . PRO D 1 457 ? 6.420 -78.216 -80.838 1.00 18.44 437 PRO D CA 1
ATOM 15340 C C . PRO D 1 457 ? 7.556 -78.310 -79.818 1.00 18.34 437 PRO D C 1
ATOM 15341 O O . PRO D 1 457 ? 8.080 -79.395 -79.571 1.00 17.90 437 PRO D O 1
ATOM 15345 N N . GLY D 1 458 ? 7.975 -77.166 -79.296 1.00 18.85 438 GLY D N 1
ATOM 15346 C CA . GLY D 1 458 ? 9.070 -77.120 -78.346 1.00 19.22 438 GLY D CA 1
ATOM 15347 C C . GLY D 1 458 ? 10.455 -77.128 -78.977 1.00 19.82 438 GLY D C 1
ATOM 15348 O O . GLY D 1 458 ? 11.442 -77.052 -78.260 1.00 21.97 438 GLY D O 1
ATOM 15349 N N . CYS D 1 459 ? 10.556 -77.206 -80.298 1.00 19.27 439 CYS D N 1
ATOM 15350 C CA . CYS D 1 459 ? 11.850 -77.128 -80.950 1.00 18.96 439 CYS D CA 1
ATOM 15351 C C . CYS D 1 459 ? 12.057 -75.716 -81.473 1.00 17.99 439 CYS D C 1
ATOM 15352 O O . CYS D 1 459 ? 11.090 -74.964 -81.698 1.00 16.57 439 CYS D O 1
ATOM 15355 N N . LEU D 1 460 ? 13.321 -75.359 -81.675 1.00 17.25 440 LEU D N 1
ATOM 15356 C CA . LEU D 1 460 ? 13.678 -73.966 -81.945 1.00 17.58 440 LEU D CA 1
ATOM 15357 C C . LEU D 1 460 ? 12.993 -73.376 -83.167 1.00 17.12 440 LEU D C 1
ATOM 15358 O O . LEU D 1 460 ? 12.600 -72.211 -83.129 1.00 15.69 440 LEU D O 1
ATOM 15363 N N . SER D 1 461 ? 12.851 -74.174 -84.231 1.00 16.60 441 SER D N 1
ATOM 15364 C CA . SER D 1 461 ? 12.237 -73.721 -85.481 1.00 16.80 441 SER D CA 1
ATOM 15365 C C . SER D 1 461 ? 10.713 -73.788 -85.496 1.00 16.85 441 SER D C 1
ATOM 15366 O O . SER D 1 461 ? 10.082 -73.146 -86.334 1.00 15.65 441 SER D O 1
ATOM 15369 N N . LEU D 1 462 ? 10.146 -74.617 -84.622 1.00 17.95 442 LEU D N 1
ATOM 15370 C CA . LEU D 1 462 ? 8.724 -75.000 -84.590 1.00 18.68 442 LEU D CA 1
ATOM 15371 C C . LEU D 1 462 ? 8.283 -75.903 -85.738 1.00 19.24 442 LEU D C 1
ATOM 15372 O O . LEU D 1 462 ? 7.622 -76.880 -85.474 1.00 20.11 442 LEU D O 1
ATOM 15377 N N . ASP D 1 463 ? 8.629 -75.564 -86.983 1.00 20.29 443 ASP D N 1
ATOM 15378 C CA . ASP D 1 463 ? 8.037 -76.205 -88.155 1.00 21.88 443 ASP D CA 1
ATOM 15379 C C . ASP D 1 463 ? 8.980 -76.496 -89.335 1.00 21.89 443 ASP D C 1
ATOM 15380 O O . ASP D 1 463 ? 8.498 -76.730 -90.439 1.00 22.99 443 ASP D O 1
ATOM 15385 N N . SER D 1 464 ? 10.297 -76.484 -89.130 1.00 20.70 444 SER D N 1
ATOM 15386 C CA . SER D 1 464 ? 11.249 -76.666 -90.236 1.00 21.04 444 SER D CA 1
ATOM 15387 C C . SER D 1 464 ? 11.929 -78.029 -90.142 1.00 20.61 444 SER D C 1
ATOM 15388 O O . SER D 1 464 ? 12.813 -78.211 -89.300 1.00 20.35 444 SER D O 1
ATOM 15391 N N . PRO D 1 465 ? 11.527 -79.002 -90.990 1.00 20.67 445 PRO D N 1
ATOM 15392 C CA . PRO D 1 465 ? 12.251 -80.278 -90.931 1.00 20.17 445 PRO D CA 1
ATOM 15393 C C . PRO D 1 465 ? 13.763 -80.159 -91.224 1.00 19.05 445 PRO D C 1
ATOM 15394 O O . PRO D 1 465 ? 14.554 -80.855 -90.588 1.00 18.68 445 PRO D O 1
ATOM 15398 N N . ALA D 1 466 ? 14.149 -79.281 -92.154 1.00 19.25 446 ALA D N 1
ATOM 15399 C CA . ALA D 1 466 ? 15.566 -79.066 -92.499 1.00 19.86 446 ALA D CA 1
ATOM 15400 C C . ALA D 1 466 ? 16.333 -78.553 -91.283 1.00 19.58 446 ALA D C 1
ATOM 15401 O O . ALA D 1 466 ? 17.408 -79.058 -90.963 1.00 18.69 446 ALA D O 1
ATOM 15403 N N . TYR D 1 467 ? 15.764 -77.568 -90.581 1.00 18.75 447 TYR D N 1
ATOM 15404 C CA . TYR D 1 467 ? 16.451 -77.055 -89.412 1.00 18.66 447 TYR D CA 1
ATOM 15405 C C . TYR D 1 467 ? 16.569 -78.116 -88.329 1.00 18.70 447 TYR D C 1
ATOM 15406 O O . TYR D 1 467 ? 17.633 -78.259 -87.732 1.00 18.96 447 TYR D O 1
ATOM 15415 N N . GLU D 1 468 ? 15.490 -78.842 -88.048 1.00 19.21 448 GLU D N 1
ATOM 15416 C CA . GLU D 1 468 ? 15.545 -79.838 -86.981 1.00 19.17 448 GLU D CA 1
ATOM 15417 C C . GLU D 1 468 ? 16.495 -80.995 -87.320 1.00 20.22 448 GLU D C 1
ATOM 15418 O O . GLU D 1 468 ? 17.087 -81.583 -86.410 1.00 18.99 448 GLU D O 1
ATOM 15424 N N . SER D 1 469 ? 16.676 -81.291 -88.611 1.00 20.54 449 SER D N 1
ATOM 15425 C CA . SER D 1 469 ? 17.762 -82.193 -89.035 1.00 21.92 449 SER D CA 1
ATOM 15426 C C . SER D 1 469 ? 19.138 -81.596 -88.696 1.00 20.10 449 SER D C 1
ATOM 15427 O O . SER D 1 469 ? 19.977 -82.293 -88.148 1.00 20.56 449 SER D O 1
ATOM 15430 N N . LEU D 1 470 ? 19.359 -80.322 -89.023 1.00 19.45 450 LEU D N 1
ATOM 15431 C CA . LEU D 1 470 ? 20.616 -79.639 -88.677 1.00 18.94 450 LEU D CA 1
ATOM 15432 C C . LEU D 1 470 ? 20.864 -79.687 -87.173 1.00 18.38 450 LEU D C 1
ATOM 15433 O O . LEU D 1 470 ? 21.970 -79.995 -86.719 1.00 17.52 450 LEU D O 1
ATOM 15438 N N . PHE D 1 471 ? 19.826 -79.389 -86.398 1.00 18.20 451 PHE D N 1
ATOM 15439 C CA . PHE D 1 471 ? 19.947 -79.377 -84.939 1.00 17.93 451 PHE D CA 1
ATOM 15440 C C . PHE D 1 471 ? 20.318 -80.740 -84.371 1.00 18.19 451 PHE D C 1
ATOM 15441 O O . PHE D 1 471 ? 21.285 -80.864 -83.594 1.00 17.15 451 PHE D O 1
ATOM 15449 N N . ARG D 1 472 ? 19.546 -81.752 -84.740 1.00 19.30 452 ARG D N 1
ATOM 15450 C CA . ARG D 1 472 ? 19.798 -83.127 -84.279 1.00 21.08 452 ARG D CA 1
ATOM 15451 C C . ARG D 1 472 ? 21.232 -83.543 -84.638 1.00 19.62 452 ARG D C 1
ATOM 15452 O O . ARG D 1 472 ? 21.979 -84.016 -83.782 1.00 17.76 452 ARG D O 1
ATOM 15460 N N . GLN D 1 473 ? 21.619 -83.319 -85.893 1.00 19.79 453 GLN D N 1
ATOM 15461 C CA . GLN D 1 473 ? 22.950 -83.751 -86.357 1.00 18.99 453 GLN D CA 1
ATOM 15462 C C . GLN D 1 473 ? 24.070 -82.953 -85.680 1.00 18.21 453 GLN D C 1
ATOM 15463 O O . GLN D 1 473 ? 25.097 -83.527 -85.300 1.00 17.01 453 GLN D O 1
ATOM 15469 N N . SER D 1 474 ? 23.850 -81.652 -85.488 1.00 16.66 454 SER D N 1
ATOM 15470 C CA . SER D 1 474 ? 24.826 -80.799 -84.786 1.00 17.38 454 SER D CA 1
ATOM 15471 C C . SER D 1 474 ? 25.002 -81.231 -83.337 1.00 16.87 454 SER D C 1
ATOM 15472 O O . SER D 1 474 ? 26.133 -81.327 -82.848 1.00 17.53 454 SER D O 1
ATOM 15475 N N . CYS D 1 475 ? 23.900 -81.518 -82.649 1.00 17.29 455 CYS D N 1
ATOM 15476 C CA . CYS D 1 475 ? 23.986 -81.996 -81.276 1.00 17.77 455 CYS D CA 1
ATOM 15477 C C . CYS D 1 475 ? 24.723 -83.347 -81.205 1.00 18.88 455 CYS D C 1
ATOM 15478 O O . CYS D 1 475 ? 25.510 -83.565 -80.289 1.00 17.71 455 CYS D O 1
ATOM 15481 N N . GLN D 1 476 ? 24.476 -84.229 -82.177 1.00 19.25 456 GLN D N 1
ATOM 15482 C CA . GLN D 1 476 ? 25.204 -85.512 -82.262 1.00 21.04 456 GLN D CA 1
ATOM 15483 C C . GLN D 1 476 ? 26.710 -85.301 -82.418 1.00 19.91 456 GLN D C 1
ATOM 15484 O O . GLN D 1 476 ? 27.500 -85.980 -81.771 1.00 20.03 456 GLN D O 1
ATOM 15490 N N . VAL D 1 477 ? 27.108 -84.362 -83.270 1.00 19.85 457 VAL D N 1
ATOM 15491 C CA . VAL D 1 477 ? 28.525 -84.005 -83.401 1.00 20.43 457 VAL D CA 1
ATOM 15492 C C . VAL D 1 477 ? 29.107 -83.538 -82.049 1.00 20.50 457 VAL D C 1
ATOM 15493 O O . VAL D 1 477 ? 30.186 -83.985 -81.643 1.00 20.10 457 VAL D O 1
ATOM 15497 N N . MET D 1 478 ? 28.380 -82.666 -81.348 1.00 20.25 458 MET D N 1
ATOM 15498 C CA . MET D 1 478 ? 28.865 -82.123 -80.067 1.00 20.37 458 MET D CA 1
ATOM 15499 C C . MET D 1 478 ? 28.950 -83.170 -78.964 1.00 21.25 458 MET D C 1
ATOM 15500 O O . MET D 1 478 ? 29.920 -83.194 -78.195 1.00 21.75 458 MET D O 1
ATOM 15505 N N . GLN D 1 479 ? 27.947 -84.035 -78.880 1.00 23.36 459 GLN D N 1
ATOM 15506 C CA . GLN D 1 479 ? 27.957 -85.112 -77.895 1.00 26.22 459 GLN D CA 1
ATOM 15507 C C . GLN D 1 479 ? 29.062 -86.139 -78.174 1.00 27.03 459 GLN D C 1
ATOM 15508 O O . GLN D 1 479 ? 29.743 -86.572 -77.255 1.00 25.99 459 GLN D O 1
ATOM 15514 N N . GLN D 1 480 ? 29.240 -86.508 -79.438 1.00 28.37 460 GLN D N 1
ATOM 15515 C CA . GLN D 1 480 ? 30.343 -87.399 -79.835 1.00 31.64 460 GLN D CA 1
ATOM 15516 C C . GLN D 1 480 ? 31.709 -86.747 -79.550 1.00 31.26 460 GLN D C 1
ATOM 15517 O O . GLN D 1 480 ? 32.627 -87.412 -79.065 1.00 32.51 460 GLN D O 1
ATOM 15523 N N . ALA D 1 481 ? 31.822 -85.448 -79.824 1.00 30.67 461 ALA D N 1
ATOM 15524 C CA . ALA D 1 481 ? 33.029 -84.684 -79.501 1.00 30.22 461 ALA D CA 1
ATOM 15525 C C . ALA D 1 481 ? 33.338 -84.697 -78.006 1.00 31.19 461 ALA D C 1
ATOM 15526 O O . ALA D 1 481 ? 34.502 -84.847 -77.630 1.00 32.19 461 ALA D O 1
ATOM 15528 N N . ARG D 1 482 ? 32.307 -84.554 -77.166 1.00 32.26 462 ARG D N 1
ATOM 15529 C CA . ARG D 1 482 ? 32.473 -84.625 -75.711 1.00 32.93 462 ARG D CA 1
ATOM 15530 C C . ARG D 1 482 ? 32.903 -86.015 -75.281 1.00 35.20 462 ARG D C 1
ATOM 15531 O O . ARG D 1 482 ? 33.818 -86.153 -74.476 1.00 35.16 462 ARG D O 1
ATOM 15539 N N . GLU D 1 483 ? 32.211 -87.033 -75.785 1.00 35.85 463 GLU D N 1
ATOM 15540 C CA . GLU D 1 483 ? 32.479 -88.410 -75.380 1.00 37.75 463 GLU D CA 1
ATOM 15541 C C . GLU D 1 483 ? 33.886 -88.846 -75.788 1.00 37.21 463 GLU D C 1
ATOM 15542 O O . GLU D 1 483 ? 34.565 -89.523 -75.028 1.00 36.53 463 GLU D O 1
ATOM 15548 N N . GLN D 1 484 ? 34.337 -88.422 -76.962 1.00 37.36 464 GLN D N 1
ATOM 15549 C CA . GLN D 1 484 ? 35.633 -88.858 -77.497 1.00 37.07 464 GLN D CA 1
ATOM 15550 C C . GLN D 1 484 ? 36.770 -87.823 -77.398 1.00 35.77 464 GLN D C 1
ATOM 15551 O O . GLN D 1 484 ? 37.859 -88.074 -77.907 1.00 35.18 464 GLN D O 1
ATOM 15557 N N . ALA D 1 485 ? 36.531 -86.688 -76.735 1.00 33.72 465 ALA D N 1
ATOM 15558 C CA . ALA D 1 485 ? 37.498 -85.585 -76.663 1.00 33.08 465 ALA D CA 1
ATOM 15559 C C . ALA D 1 485 ? 38.157 -85.294 -78.020 1.00 33.00 465 ALA D C 1
ATOM 15560 O O . ALA D 1 485 ? 39.389 -85.288 -78.143 1.00 32.55 465 ALA D O 1
ATOM 15562 N N . ARG D 1 486 ? 37.328 -85.061 -79.034 1.00 31.67 466 ARG D N 1
ATOM 15563 C CA . ARG D 1 486 ? 37.825 -84.784 -80.377 1.00 32.44 466 ARG D CA 1
ATOM 15564 C C . ARG D 1 486 ? 38.474 -83.401 -80.460 1.00 29.08 466 ARG D C 1
ATOM 15565 O O . ARG D 1 486 ? 38.102 -82.491 -79.716 1.00 27.48 466 ARG D O 1
ATOM 15573 N N . PRO D 1 487 ? 39.451 -83.238 -81.368 1.00 26.56 467 PRO D N 1
ATOM 15574 C CA . PRO D 1 487 ? 40.065 -81.924 -81.557 1.00 24.68 467 PRO D CA 1
ATOM 15575 C C . PRO D 1 487 ? 39.024 -80.876 -81.918 1.00 23.07 467 PRO D C 1
ATOM 15576 O O . PRO D 1 487 ? 38.165 -81.132 -82.765 1.00 21.19 467 PRO D O 1
ATOM 15580 N N . VAL D 1 488 ? 39.082 -79.721 -81.254 1.00 21.49 468 VAL D N 1
ATOM 15581 C CA . VAL D 1 488 ? 38.036 -78.715 -81.419 1.00 20.69 468 VAL D CA 1
ATOM 15582 C C . VAL D 1 488 ? 37.935 -78.194 -82.845 1.00 21.02 468 VAL D C 1
ATOM 15583 O O . VAL D 1 488 ? 36.836 -77.853 -83.287 1.00 21.50 468 VAL D O 1
ATOM 15587 N N . ALA D 1 489 ? 39.061 -78.143 -83.567 1.00 20.69 469 ALA D N 1
ATOM 15588 C CA . ALA D 1 489 ? 39.049 -77.683 -84.961 1.00 20.89 469 ALA D CA 1
ATOM 15589 C C . ALA D 1 489 ? 38.284 -78.654 -85.874 1.00 20.31 469 ALA D C 1
ATOM 15590 O O . ALA D 1 489 ? 37.626 -78.244 -86.837 1.00 19.23 469 ALA D O 1
ATOM 15592 N N . GLU D 1 490 ? 38.363 -79.938 -85.564 1.00 20.41 470 GLU D N 1
ATOM 15593 C CA . GLU D 1 490 ? 37.645 -80.957 -86.334 1.00 21.89 470 GLU D CA 1
ATOM 15594 C C . GLU D 1 490 ? 36.131 -80.902 -86.078 1.00 20.45 470 GLU D C 1
ATOM 15595 O O . GLU D 1 490 ? 35.313 -81.028 -86.997 1.00 20.10 470 GLU D O 1
ATOM 15601 N N . THR D 1 491 ? 35.771 -80.699 -84.820 1.00 19.31 471 THR D N 1
ATOM 15602 C CA . THR D 1 491 ? 34.377 -80.534 -84.439 1.00 18.34 471 THR D CA 1
ATOM 15603 C C . THR D 1 491 ? 33.785 -79.301 -85.096 1.00 17.20 471 THR D C 1
ATOM 15604 O O . THR D 1 491 ? 32.693 -79.376 -85.662 1.00 16.83 471 THR D O 1
ATOM 15608 N N . ALA D 1 492 ? 34.511 -78.183 -85.055 1.00 16.71 472 ALA D N 1
ATOM 15609 C CA . ALA D 1 492 ? 34.073 -76.948 -85.728 1.00 17.22 472 ALA D CA 1
ATOM 15610 C C . ALA D 1 492 ? 33.835 -77.162 -87.219 1.00 17.76 472 ALA D C 1
ATOM 15611 O O . ALA D 1 492 ? 32.816 -76.726 -87.773 1.00 17.21 472 ALA D O 1
ATOM 15613 N N . ASN D 1 493 ? 34.762 -77.857 -87.868 1.00 18.67 473 ASN D N 1
ATOM 15614 C CA . ASN D 1 493 ? 34.607 -78.108 -89.290 1.00 19.30 473 ASN D CA 1
ATOM 15615 C C . ASN D 1 493 ? 33.390 -78.993 -89.590 1.00 18.99 473 ASN D C 1
ATOM 15616 O O . ASN D 1 493 ? 32.666 -78.727 -90.558 1.00 20.45 473 ASN D O 1
ATOM 15621 N N . ALA D 1 494 ? 33.150 -80.010 -88.765 1.00 19.08 474 ALA D N 1
ATOM 15622 C CA . ALA D 1 494 ? 31.959 -80.865 -88.921 1.00 18.89 474 ALA D CA 1
ATOM 15623 C C . ALA D 1 494 ? 30.671 -80.051 -88.835 1.00 18.98 474 ALA D C 1
ATOM 15624 O O . ALA D 1 494 ? 29.759 -80.227 -89.637 1.00 18.26 474 ALA D O 1
ATOM 15626 N N . LEU D 1 495 ? 30.620 -79.134 -87.871 1.00 18.95 475 LEU D N 1
ATOM 15627 C CA . LEU D 1 495 ? 29.480 -78.229 -87.735 1.00 18.38 475 LEU D CA 1
ATOM 15628 C C . LEU D 1 495 ? 29.363 -77.308 -88.929 1.00 18.76 475 LEU D C 1
ATOM 15629 O O . LEU D 1 495 ? 28.261 -77.112 -89.465 1.00 18.58 475 LEU D O 1
ATOM 15634 N N . HIS D 1 496 ? 30.499 -76.762 -89.366 1.00 19.12 476 HIS D N 1
ATOM 15635 C CA . HIS D 1 496 ? 30.519 -75.865 -90.520 1.00 20.61 476 HIS D CA 1
ATOM 15636 C C . HIS D 1 496 ? 29.935 -76.525 -91.782 1.00 20.45 476 HIS D C 1
ATOM 15637 O O . HIS D 1 496 ? 29.157 -75.907 -92.497 1.00 20.04 476 HIS D O 1
ATOM 15644 N N . GLU D 1 497 ? 30.302 -77.779 -92.028 1.00 21.87 477 GLU D N 1
ATOM 15645 C CA . GLU D 1 497 ? 29.846 -78.499 -93.225 1.00 23.64 477 GLU D CA 1
ATOM 15646 C C . GLU D 1 497 ? 28.339 -78.800 -93.100 1.00 22.48 477 GLU D C 1
ATOM 15647 O O . GLU D 1 497 ? 27.604 -78.730 -94.085 1.00 21.83 477 GLU D O 1
ATOM 15653 N N . LEU D 1 498 ? 27.883 -79.127 -91.889 1.00 21.86 478 LEU D N 1
ATOM 15654 C CA . LEU D 1 498 ? 26.439 -79.298 -91.639 1.00 22.05 478 LEU D CA 1
ATOM 15655 C C . LEU D 1 498 ? 25.652 -78.033 -91.933 1.00 21.80 478 LEU D C 1
ATOM 15656 O O . LEU D 1 498 ? 24.586 -78.097 -92.567 1.00 20.73 478 LEU D O 1
ATOM 15661 N N . ILE D 1 499 ? 26.184 -76.886 -91.505 1.00 21.62 479 ILE D N 1
ATOM 15662 C CA . ILE D 1 499 ? 25.527 -75.611 -91.764 1.00 21.46 479 ILE D CA 1
ATOM 15663 C C . ILE D 1 499 ? 25.473 -75.364 -93.261 1.00 21.42 479 ILE D C 1
ATOM 15664 O O . ILE D 1 499 ? 24.424 -75.011 -93.792 1.00 20.48 479 ILE D O 1
ATOM 15669 N N . LYS D 1 500 ? 26.606 -75.560 -93.934 1.00 22.44 480 LYS D N 1
ATOM 15670 C CA . LYS D 1 500 ? 26.656 -75.430 -95.394 1.00 24.10 480 LYS D CA 1
ATOM 15671 C C . LYS D 1 500 ? 25.659 -76.353 -96.105 1.00 23.33 480 LYS D C 1
ATOM 15672 O O . LYS D 1 500 ? 24.966 -75.909 -97.016 1.00 23.85 480 LYS D O 1
ATOM 15678 N N . GLU D 1 501 ? 25.550 -77.603 -95.656 1.00 24.87 481 GLU D N 1
ATOM 15679 C CA . GLU D 1 501 ? 24.591 -78.575 -96.231 1.00 27.24 481 GLU D CA 1
ATOM 15680 C C . GLU D 1 501 ? 23.126 -78.139 -96.116 1.00 26.66 481 GLU D C 1
ATOM 15681 O O . GLU D 1 501 ? 22.326 -78.406 -97.019 1.00 25.96 481 GLU D O 1
ATOM 15687 N N . HIS D 1 502 ? 22.779 -77.497 -94.999 1.00 25.15 482 HIS D N 1
ATOM 15688 C CA . HIS D 1 502 ? 21.389 -77.101 -94.712 1.00 23.98 482 HIS D CA 1
ATOM 15689 C C . HIS D 1 502 ? 21.078 -75.636 -94.997 1.00 24.51 482 HIS D C 1
ATOM 15690 O O . HIS D 1 502 ? 19.937 -75.207 -94.796 1.00 24.75 482 HIS D O 1
ATOM 15697 N N . GLU D 1 503 ? 22.062 -74.885 -95.491 1.00 24.90 483 GLU D N 1
ATOM 15698 C CA . GLU D 1 503 ? 21.988 -73.432 -95.539 1.00 25.89 483 GLU D CA 1
ATOM 15699 C C . GLU D 1 503 ? 20.902 -72.912 -96.461 1.00 26.17 483 GLU D C 1
ATOM 15700 O O . GLU D 1 503 ? 20.222 -71.942 -96.125 1.00 23.60 483 GLU D O 1
ATOM 15706 N N . ALA D 1 504 ? 20.703 -73.568 -97.602 1.00 25.80 484 ALA D N 1
ATOM 15707 C CA . ALA D 1 504 ? 19.618 -73.174 -98.513 1.00 26.65 484 ALA D CA 1
ATOM 15708 C C . ALA D 1 504 ? 18.229 -73.216 -97.848 1.00 26.16 484 ALA D C 1
ATOM 15709 O O . ALA D 1 504 ? 17.319 -72.548 -98.310 1.00 27.78 484 ALA D O 1
ATOM 15711 N N . GLU D 1 505 ? 18.075 -73.988 -96.772 1.00 26.61 485 GLU D N 1
ATOM 15712 C CA . GLU D 1 505 ? 16.817 -74.070 -96.011 1.00 27.47 485 GLU D CA 1
ATOM 15713 C C . GLU D 1 505 ? 16.758 -73.182 -94.736 1.00 27.32 485 GLU D C 1
ATOM 15714 O O . GLU D 1 505 ? 15.798 -73.248 -93.974 1.00 27.30 485 GLU D O 1
ATOM 15720 N N . LEU D 1 506 ? 17.780 -72.364 -94.504 1.00 25.73 486 LEU D N 1
ATOM 15721 C CA . LEU D 1 506 ? 17.795 -71.420 -93.394 1.00 24.71 486 LEU D CA 1
ATOM 15722 C C . LEU D 1 506 ? 17.494 -70.048 -93.959 1.00 25.11 486 LEU D C 1
ATOM 15723 O O . LEU D 1 506 ? 17.491 -69.863 -95.166 1.00 24.07 486 LEU D O 1
ATOM 15728 N N . LEU D 1 507 ? 17.264 -69.069 -93.099 1.00 25.10 487 LEU D N 1
ATOM 15729 C CA . LEU D 1 507 ? 17.058 -67.704 -93.584 1.00 25.24 487 LEU D CA 1
ATOM 15730 C C . LEU D 1 507 ? 18.357 -67.195 -94.245 1.00 25.34 487 LEU D C 1
ATOM 15731 O O . LEU D 1 507 ? 19.438 -67.669 -93.908 1.00 24.78 487 LEU D O 1
ATOM 15736 N N . PRO D 1 508 ? 18.263 -66.257 -95.203 1.00 26.70 488 PRO D N 1
ATOM 15737 C CA . PRO D 1 508 ? 19.478 -65.873 -95.962 1.00 27.55 488 PRO D CA 1
ATOM 15738 C C . PRO D 1 508 ? 20.393 -64.844 -95.249 1.00 28.66 488 PRO D C 1
ATOM 15739 O O . PRO D 1 508 ? 20.596 -63.732 -95.755 1.00 28.90 488 PRO D O 1
ATOM 15743 N N . LEU D 1 509 ? 20.978 -65.243 -94.115 1.00 27.35 489 LEU D N 1
ATOM 15744 C CA . LEU D 1 509 ? 21.818 -64.355 -93.280 1.00 28.15 489 LEU D CA 1
ATOM 15745 C C . LEU D 1 509 ? 23.329 -64.617 -93.390 1.00 27.71 489 LEU D C 1
ATOM 15746 O O . LEU D 1 509 ? 24.123 -63.931 -92.750 1.00 30.36 489 LEU D O 1
ATOM 15751 N N . GLY D 1 510 ? 23.729 -65.610 -94.173 1.00 25.96 490 GLY D N 1
ATOM 15752 C CA . GLY D 1 510 ? 25.146 -65.930 -94.326 1.00 25.29 490 GLY D CA 1
ATOM 15753 C C . GLY D 1 510 ? 25.682 -66.641 -93.106 1.00 24.40 490 GLY D C 1
ATOM 15754 O O . GLY D 1 510 ? 26.782 -66.339 -92.624 1.00 24.20 490 GLY D O 1
ATOM 15755 N N . TYR D 1 511 ? 24.907 -67.602 -92.605 1.00 23.10 491 TYR D N 1
ATOM 15756 C CA . TYR D 1 511 ? 25.291 -68.333 -91.400 1.00 22.46 491 TYR D CA 1
ATOM 15757 C C . TYR D 1 511 ? 26.599 -69.089 -91.556 1.00 22.92 491 TYR D C 1
ATOM 15758 O O . TYR D 1 511 ? 27.299 -69.268 -90.576 1.00 21.01 491 TYR D O 1
ATOM 15767 N N . SER D 1 512 ? 26.926 -69.548 -92.770 1.00 24.12 492 SER D N 1
ATOM 15768 C CA . SER D 1 512 ? 28.181 -70.279 -92.974 1.00 24.68 492 SER D CA 1
ATOM 15769 C C . SER D 1 512 ? 29.419 -69.381 -93.111 1.00 25.02 492 SER D C 1
ATOM 15770 O O . SER D 1 512 ? 30.534 -69.906 -93.187 1.00 24.26 492 SER D O 1
ATOM 15773 N N . ARG D 1 513 ? 29.247 -68.056 -93.164 1.00 26.40 493 ARG D N 1
ATOM 15774 C CA . ARG D 1 513 ? 30.396 -67.154 -93.304 1.00 28.92 493 ARG D CA 1
ATOM 15775 C C . ARG D 1 513 ? 31.037 -66.936 -91.914 1.00 26.42 493 ARG D C 1
ATOM 15776 O O . ARG D 1 513 ? 30.713 -65.986 -91.185 1.00 24.05 493 ARG D O 1
ATOM 15784 N N . ILE D 1 514 ? 31.946 -67.848 -91.565 1.00 24.71 494 ILE D N 1
ATOM 15785 C CA . ILE D 1 514 ? 32.512 -67.942 -90.208 1.00 25.59 494 ILE D CA 1
ATOM 15786 C C . ILE D 1 514 ? 33.355 -66.726 -89.829 1.00 24.96 494 ILE D C 1
ATOM 15787 O O . ILE D 1 514 ? 33.462 -66.395 -88.650 1.00 24.94 494 ILE D O 1
ATOM 15792 N N . SER D 1 515 ? 33.937 -66.060 -90.823 1.00 24.13 495 SER D N 1
ATOM 15793 C CA . SER D 1 515 ? 34.699 -64.836 -90.587 1.00 25.07 495 SER D CA 1
ATOM 15794 C C . SER D 1 515 ? 33.833 -63.659 -90.114 1.00 24.36 495 SER D C 1
ATOM 15795 O O . SER D 1 515 ? 34.359 -62.704 -89.558 1.00 25.10 495 SER D O 1
ATOM 15798 N N . ASN D 1 516 ? 32.527 -63.701 -90.383 1.00 23.88 496 ASN D N 1
ATOM 15799 C CA . ASN D 1 516 ? 31.609 -62.672 -89.914 1.00 23.68 496 ASN D CA 1
ATOM 15800 C C . ASN D 1 516 ? 31.088 -63.006 -88.509 1.00 22.30 496 ASN D C 1
ATOM 15801 O O . ASN D 1 516 ? 30.187 -63.827 -88.376 1.00 22.13 496 ASN D O 1
ATOM 15806 N N . ARG D 1 517 ? 31.637 -62.354 -87.477 1.00 20.31 497 ARG D N 1
ATOM 15807 C CA . ARG D 1 517 ? 31.250 -62.647 -86.086 1.00 19.61 497 ARG D CA 1
ATOM 15808 C C . ARG D 1 517 ? 30.016 -61.880 -85.581 1.00 19.52 497 ARG D C 1
ATOM 15809 O O . ARG D 1 517 ? 29.574 -62.084 -84.441 1.00 18.78 497 ARG D O 1
ATOM 15817 N N . PHE D 1 518 ? 29.459 -61.017 -86.430 1.00 19.50 498 PHE D N 1
ATOM 15818 C CA . PHE D 1 518 ? 28.306 -60.185 -86.095 1.00 20.03 498 PHE D CA 1
ATOM 15819 C C . PHE D 1 518 ? 27.244 -60.338 -87.163 1.00 22.07 498 PHE D C 1
ATOM 15820 O O . PHE D 1 518 ? 27.063 -59.463 -88.001 1.00 25.00 498 PHE D O 1
ATOM 15828 N N . ILE D 1 519 ? 26.536 -61.460 -87.118 1.00 23.51 499 ILE D N 1
ATOM 15829 C CA . ILE D 1 519 ? 25.565 -61.815 -88.158 1.00 25.12 499 ILE D CA 1
ATOM 15830 C C . ILE D 1 519 ? 24.339 -60.899 -88.108 1.00 28.24 499 ILE D C 1
ATOM 15831 O O . ILE D 1 519 ? 23.586 -60.939 -87.141 1.00 29.57 499 ILE D O 1
ATOM 15836 N N . LEU D 1 520 ? 24.141 -60.121 -89.172 1.00 29.94 500 LEU D N 1
ATOM 15837 C CA . LEU D 1 520 ? 23.083 -59.113 -89.248 1.00 33.54 500 LEU D CA 1
ATOM 15838 C C . LEU D 1 520 ? 21.814 -59.664 -89.873 1.00 34.80 500 LEU D C 1
ATOM 15839 O O . LEU D 1 520 ? 21.854 -60.624 -90.633 1.00 32.00 500 LEU D O 1
ATOM 15844 N N . LYS D 1 521 ? 20.692 -59.024 -89.559 1.00 37.49 501 LYS D N 1
ATOM 15845 C CA . LYS D 1 521 ? 19.425 -59.276 -90.241 1.00 40.39 501 LYS D CA 1
ATOM 15846 C C . LYS D 1 521 ? 19.329 -58.378 -91.477 1.00 40.57 501 LYS D C 1
ATOM 15847 O O . LYS D 1 521 ? 18.749 -58.768 -92.491 1.00 43.88 501 LYS D O 1
#

Solvent-accessible surface area: 70370 Å² total; per-residue (Å²): 103,102,17,45,0,0,0,10,7,0,14,5,12,0,0,0,2,0,0,0,0,14,86,27,65,19,74,0,0,0,0,13,81,42,74,3,8,54,37,36,39,32,5,6,8,4,31,3,1,10,29,0,6,74,0,0,8,77,33,12,64,2,48,39,0,22,26,1,11,22,5,78,24,0,19,110,54,10,3,10,19,0,0,0,15,2,42,0,9,0,1,2,26,6,90,79,147,40,133,39,33,32,56,61,2,0,0,9,14,32,149,98,46,17,0,0,4,11,22,9,22,0,4,9,8,0,0,14,0,0,8,66,59,55,5,66,22,54,6,90,31,132,34,109,57,14,48,59,67,139,106,3,2,61,0,27,9,40,165,54,75,64,2,94,0,10,0,0,0,0,12,22,47,106,44,0,20,0,4,170,90,50,63,19,69,37,66,120,63,25,59,4,39,2,0,5,2,28,0,3,6,1,72,12,87,17,7,30,112,17,54,2,68,67,105,101,0,198,7,66,15,57,1,44,43,0,2,2,3,0,0,0,90,16,0,4,0,9,5,9,3,0,59,5,13,107,113,22,25,11,41,0,3,0,0,0,0,0,4,22,9,86,91,54,151,20,118,82,55,36,66,83,2,1,123,71,4,18,177,59,5,83,13,0,8,65,0,5,145,96,17,51,44,4,19,67,28,78,86,25,84,77,13,2,10,66,3,81,73,0,1,8,65,29,21,0,0,2,4,55,0,0,6,43,0,1,32,0,2,14,23,13,15,10,13,6,1,10,0,0,2,14,1,1,21,42,0,10,76,0,28,150,48,120,126,12,105,67,127,36,0,49,44,0,14,100,3,0,46,55,7,9,47,7,10,11,79,0,0,14,1,0,5,30,0,0,38,33,20,92,4,0,5,1,0,0,0,0,14,11,1,0,6,9,28,0,12,39,48,2,99,132,11,4,105,57,7,49,101,61,61,58,26,176,86,5,31,62,39,3,61,77,6,139,58,4,14,29,5,2,8,32,20,69,17,0,18,29,0,7,130,53,0,11,101,33,1,42,76,7,128,118,99,92,88,85,57,74,81,5,1,84,36,0,40,84,20,1,97,117,10,40,101,111,14,55,114,24,26,0,22,175,23,113,60,45,21,1,103,70,138,95,102,16,45,0,0,0,9,7,0,15,5,13,0,0,0,0,0,0,0,0,13,89,26,64,19,71,0,0,0,0,12,85,43,65,2,7,56,33,30,38,32,5,7,11,4,34,3,2,10,30,0,5,95,0,0,8,80,41,12,93,1,86,43,0,29,56,3,18,50,0,76,92,0,22,109,51,11,3,10,18,0,0,0,17,2,42,0,8,0,0,1,21,6,87,88,143,37,130,38,33,30,57,59,1,0,0,7,21,46,182,70,40,13,1,0,4,11,22,8,22,0,4,8,9,0,1,16,0,0,9,65,62,57,6,67,23,58,10,92,31,131,22,127,48,10,49,58,70,139,114,3,2,68,0,22,8,36,162,56,73,64,2,82,0,10,0,0,0,0,6,12,93,64,4,28,0,10,171,91,45,60,30,92,36,64,124,61,26,41,3,37,2,0,5,2,28,0,3,6,1,69,16,71,16,7,30,114,18,52,2,69,67,80,103,1,174,10,76,16,60,1,43,42,0,4,1,3,0,0,0,90,12,0,4,0,10,5,9,2,0,62,5,14,102,110,23,24,10,42,0,4,0,0,0,0,0,4,22,8,87,92,56,150,20,118,83,57,37,71,85,1,1,110,75,4,16,171,58,5,83,14,0,8,62,0,4,142,91,16,47,43,5,20,62,31,72,86,28,84,87,20,2,35,68,4,83,72,0,1,7,56,26,18,0,2,2,3,52,2,0,5,38,0,0,34,0,1,13,22,13,15,10,12,9,1,9,0,0,1,13,0,1,13,42,0,10,85,0,30,162,49,120,138,15,108,69,78,42,0,71,42,0,14,99,2,0,44,56,8,9,59,16,9,10,61,0,0,12,0,0,7,31,0,0,37,34,19,89,2,0,5,0,0,0,1,0,14,14,0,0,6,32,28,0,11,38,33,1,97,114,7,5,102,65,5,82,134,58,52,58,31,195,90,6,37,59,38,2,58,79,6,138,54,5,14,30,4,2,10,36,20,66,22,0,19,25,0,17,135,52,0,5,106,29,0,30,79,7,112,119,98,91,86,83,56,73,80,5,1,85,36,0,42,84,20,0,101,121,17,44,95,109,11,58,118,20,17,0,24,133,23,104,42,50,30,3,59,178,101,89,26,45,0,0,0,10,7,0,14,5,10,0,0,0,0,0,0,0,0,11,91,27,61,16,92,2,0,0,0,12,82,44,67,0,8,54,32,34,38,32,5,6,10,5,28,3,2,10,28,0,6,92,0,0,8,95,42,13,92,2,84,44,0,30,55,3,20,46,0,72,92,0,20,108,51,10,3,11,20,0,0,0,16,3,41,1,9,0,1,4,22,5,89,83,148,39,130,37,36,30,57,60,0,0,0,8,14,30,162,95,37,16,0,0,4,10,22,8,23,0,4,9,8,0,0,15,0,0,2,68,60,59,2,66,26,68,8,71,32,141,43,115,57,13,46,58,68,140,109,3,1,60,0,28,9,35,162,54,77,66,4,89,0,10,0,0,0,0,10,25,44,70,43,0,25,0,3,172,89,52,63,20,74,36,63,121,64,26,60,4,39,2,0,5,2,29,0,2,6,1,69,15,67,16,8,29,109,17,53,3,71,70,93,91,0,174,9,70,14,59,1,43,45,0,4,2,3,0,0,0,90,15,0,4,0,10,6,9,3,0,60,5,12,100,111,23,26,11,40,0,4,0,0,0,0,0,4,21,9,88,90,59,147,20,116,83,55,37,72,84,2,2,120,74,4,14,179,60,6,84,14,0,6,61,0,3,146,98,17,46,43,4,19,67,29,71,87,26,85,89,21,2,19,68,3,81,71,0,1,8,64,29,21,0,0,2,4,54,0,0,5,42,0,1,32,0,1,15,23,12,14,10,14,5,1,10,0,0,1,15,1,1,21,44,0,11,70,0,29,166,46,121,113,15,107,68,128,39,0,49,45,0,14,98,3,0,45,55,9,10,56,10,10,12,72,0,0,12,0,0,6,27,0,0,33,34,20,90,3,0,5,1,0,0,1,0,16,12,1,0,6,11,27,0,9,40,32,1,96,103,6,5,119,58,5,87,157,54,56,58,31,198,84,6,37,59,38,3,58,78,5,139,40,3,14,17,6,2,10,31,20,64,21,0,4,42,0,3,129,72,0,4,112,36,0,37,81,8,120,116,114,91,103,76,56,72,83,4,0,84,34,0,38,84,19,1,96,119,12,42,100,110,11,60,132,40,34,0,24,165,27,93,50,46,24,2,104,101,98,127,15,44,0,0,0,8,6,0,14,6,10,0,0,0,2,0,0,0,0,11,89,25,61,16,93,2,0,0,0,12,86,41,69,3,6,57,39,35,40,32,5,6,10,4,29,3,2,11,32,0,5,92,0,0,8,99,41,11,95,2,87,43,0,31,57,4,18,49,0,74,86,0,21,103,50,11,3,10,20,0,0,0,17,2,43,1,9,1,1,3,22,4,83,83,146,39,133,36,33,26,58,60,2,0,0,10,14,34,158,93,39,15,0,0,4,10,23,9,23,0,4,9,9,0,1,14,0,0,8,67,61,53,5,87,28,66,8,91,31,128,16,108,57,8,52,62,72,141,115,2,1,62,0,32,10,29,161,54,75,67,3,92,0,12,0,0,0,0,12,37,79,4,31,0,9,171,89,44,62,24,90,36,64,130,74,24,53,4,39,1,0,4,2,29,0,3,7,1,67,16,76,15,5,27,115,18,43,2,68,75,96,101,0,203,11,72,18,57,1,43,44,0,3,2,3,0,0,0,90,15,0,4,0,8,5,9,3,0,60,6,12,100,113,24,26,12,39,0,3,0,0,0,0,0,5,22,9,88,90,54,152,20,117,83,56,34,69,83,1,1,121,73,4,16,174,63,5,85,22,0,8,63,0,3,137,94,19,46,42,1,20,69,21,72,88,28,82,88,19,2,38,76,3,89,49,0,0,5,57,26,13,0,1,2,3,73,1,0,5,40,0,1,34,0,1,14,21,12,15,10,12,5,1,8,0,1,1,15,1,2,19,46,0,11,72,0,29,163,48,119,116,13,95,82,130,32,0,65,47,0,16,98,2,0,46,54,8,8,59,15,10,10,62,0,0,13,0,0,5,28,0,0,35,33,18,88,3,0,4,1,0,0,0,0,15,11,1,0,6,11,28,0,10,40,34,2,98,97,6,5,117,52,6,87,158,53,57,54,29,204,85,7,38,61,39,3,62,79,6,76,57,3,14,28,4,2,9,26,16,54,22,0,19,8,0,16,64,50,0,3,97,32,0,29,80,8,119,124,102,92,102,74,56,69,106,7,1,77,36,0,40,88,21,1,101,85,13,44,95,32,13,57,134,35,33,0,25,164,25,103,42,51,22,2,108,101

Secondary structure (DSSP, 8-state):
--EEEEEE--SHHHHHHHHHHHHTT--EEEE-SS-SS------B--HHHHHHHHHHHHHHT-HHHHHTT-HHHHHHHT-TTSEEEEEEEEEEE--TTS---TTSEE-PEEEEEEEEE-HHHHHHHHHHHHHHTT-EEE-S--EEEEEEETTEEEEEETTEEEEEEEEEEE--STT-HHHHHHT-EE-TT-S--EEEEEEEEESPPPHHHHT--HHHH--SS-GGGSEEEEEETTEEEEEEESS-STT----EEEEEEEEETTT----S-HHHHHHHHHHH-HHHHTT-TT-EESS--EEES---BEES--B-SSEEE-HHHH-B--STT-HHHHHHHHHHHHHHHHHHHHHHHT---GGGGHHHHHHHHHHHHHHHHHHHHHHHHTT-HHHHHHHHHHHHHHHHHHHHHHHHHHHHHHHH--HHHHHHHHHT-SSTTSTTSS-HHHHHHHHHHHHHHHHHHHTT--HHHHHHHHHHHHHHHGGGS-SS-TT-TT--SPPP-/--EEEEEE--SHHHHHHHHHHHHTT--EEEE-SS-SS------B--HHHHHHHHHHHHHHT-HHHHHTTSHHHHHHHT-TTSEEEEEEEEEEE--TTS---TTSEE--EEEEEEEEE-HHHHHHHHHHHHHHTT-EEE-S--EEEEEEETTEEEEEETTS--EEEEEEEE-----HHHHHHT-EE-TT-S--EEEEEEEEESPPPHHHHT--HHHH--SS-GGGSEEEEEETTEEEEEEESS--TT-----EEEEEEEETTT----S-HHHHHHHHHHH-HHHHTT-TT-EESS--EEES---BEES--B-SSEEE-HHHH-B--STT-HHHHHHHHHHHHHHHHHHHHHHHT---GGGGHHHHHHHHHHHHHHHHHHHHHHHHTT-HHHHHHHHHHHHHHHHHHHHHHHHHHHHHHHH--HHHHHHHHHT-SSTTSTTSS-HHHHHHHHHHHHHHHHHHHTT--HHHHHHHHHHHHHHHGGGS-SS-TT-TT-SS---/--EEEEEE--SHHHHHHHHHHHHTT--EEEE-SS-SS------B--HHHHHHHHHHHHHHT-HHHHHTTSHHHHHHHT-TTSEEEEEEEEEEE--TTSPPPTTSEE-PEEEEEEEEE-HHHHHHHHHHHHHHTT-EEE-S--EEEEEEETTEEEEEETTEEEEEEEEEEE--STT-HHHHHHT-EE-TT-S--EEEEEEEEESPPPHHHHT--HHHH--SS-GGGSEEEEEETTEEEEEEESS-STT-----EEEEEEEETTT----S-HHHHHHHHHHH-HHHHTT-TT-EESS--EEES---BEES--B-SSEEE-HHHH-B--STT-HHHHHHHHHHHHHHHHHHHHHHHT---GGGGHHHHHHHHHHHHHHHHHHHHHHHHTT-HHHHHHHHHHHHHHHHHHHHHHHHHHHHHHHH--HHHHHHHHHT-SSTTSTTSS-HHHHHHHHHHHHHHHHHHHTT--HHHHHHHHHHHHHHHGGGS-SS-TT-TT--S---/--EEEEEE--SHHHHHHHHHHHHTT--EEEE-SS-SS------B--HHHHHHHHHHHHHHT-HHHHHTTSHHHHHHHT-TTSEEEEEEEEEEE--TTSPPPTTSEE--EEEEEEEEE-HHHHHHHHHHHHHHTT-EEE-S--EEEEEEETTEEEEEETTEEEEEEEEEEE----HHHHHHT-EE-TT-S--EEEEEEEEESPPPHHHHT--HHHH--SS-GGGSEEEEEETTEEEEEEESS--TT-----EEEEEEEETTT----S-HHHHHHHHHHH-HHHHGGGTT-EESS--EEES---BEES--B-SSEEE-HHHH-B--SGGGHHHHHHHHHHHHHHHHHHHHHHHT---GGGGHHHHHHHHHHHHHHHHHHHHHHHHTT-HHHHHHHHHHHHHHHHHHHHHHHHHHHHHHHH--HHHHHHHHHT-SSTTSTTSS-HHHHHHHHHHHHHHHHHHHHT--HHHHHHHHHHHHHHHGGGS-SS-TT-TT-SS---

Radius of gyration: 44.82 Å; Cα contacts (8 Å, |Δi|>4): 4416; chains: 4; bounding box: 80×103×128 Å

Nearest PDB structures (foldseek):
  6bzn-assembly2_B  TM=1.002E+00  e=8.128E-98  Pseudomonas protegens Pf-5
  6bzn-assembly4_D  TM=1.001E+00  e=1.683E-94  Pseudomonas protegens Pf-5
  6bzt-assembly4_D  TM=1.000E+00  e=1.195E-93  Pseudomonas protegens Pf-5
  6bza-assembly4_D  TM=1.000E+00  e=5.618E-93  Pseudomonas protegens Pf-5
  6bzi-assembly3_C  TM=9.930E-01  e=2.091E-88  Pseudomonas protegens Pf-5